Protein 8IE4 (pdb70)

Solvent-accessible surface area: 73830 Å² total; per-residue (Å²): 95,125,97,2,3,1,0,0,2,0,5,16,30,71,55,11,13,64,10,0,19,41,0,0,76,2,0,0,37,83,40,5,59,0,0,0,0,0,0,73,56,22,0,139,53,13,83,146,87,29,136,22,61,147,92,87,9,22,160,21,84,102,14,44,0,65,9,23,42,12,83,3,20,5,123,112,105,16,51,42,84,5,32,5,21,13,52,0,14,81,32,1,40,135,25,0,95,125,69,4,40,118,16,8,133,83,4,115,141,71,58,41,73,18,8,0,0,0,0,0,8,33,0,19,4,0,0,28,9,0,87,76,69,149,32,33,4,0,1,0,2,26,27,3,0,1,0,0,1,0,0,26,7,84,65,81,62,104,29,102,15,6,57,143,96,95,43,92,58,60,1,95,3,69,22,14,37,82,0,96,50,14,5,2,0,4,31,14,7,50,116,15,29,12,76,37,48,1,85,23,16,24,15,1,7,152,21,14,112,86,4,40,0,1,0,0,9,0,0,71,84,9,8,87,115,5,7,70,27,4,56,180,96,5,68,11,30,9,1,0,0,4,46,55,35,127,95,5,110,130,42,1,35,39,43,29,82,46,51,0,0,1,0,12,3,12,96,49,11,56,15,105,0,75,10,0,28,26,0,0,44,0,1,16,64,5,114,18,13,1,0,1,20,6,69,42,29,73,163,59,17,8,5,8,17,116,62,0,56,134,112,7,50,84,75,16,37,4,2,83,184,14,32,42,73,113,2,2,76,22,94,0,12,17,0,1,0,0,11,0,12,12,53,6,0,1,4,1,2,0,16,14,6,7,0,0,0,9,1,7,32,0,16,8,6,0,2,6,14,13,0,22,67,75,7,101,2,0,4,84,10,8,68,7,64,54,74,114,108,40,5,61,83,99,59,1,37,157,2,0,102,63,6,52,83,40,124,74,10,64,75,0,113,89,23,2,95,117,44,59,111,17,0,72,102,5,14,50,194,50,10,70,1,28,151,32,6,52,92,0,9,81,52,0,44,159,84,69,70,132,84,126,121,8,5,0,0,0,2,0,2,22,28,112,52,7,15,54,9,0,23,41,0,0,88,2,0,0,36,89,8,0,38,0,0,0,0,0,0,79,46,4,0,66,88,9,106,184,80,113,162,28,63,149,31,74,138,10,30,0,90,28,51,48,10,80,3,20,14,110,107,109,18,56,51,88,9,40,5,26,6,50,0,21,87,24,1,40,121,18,1,87,118,76,2,39,87,14,9,99,115,27,98,121,81,64,40,77,19,8,0,0,0,0,0,9,42,0,25,6,0,0,33,12,0,79,80,80,162,33,37,5,0,0,0,2,31,26,4,0,1,0,0,0,0,1,33,9,80,66,87,59,101,30,102,14,7,65,156,96,100,40,97,51,59,1,98,2,67,24,12,39,68,0,96,56,18,8,4,0,3,34,14,8,57,112,13,27,5,72,36,46,2,88,23,15,28,13,0,6,159,20,15,112,88,3,43,3,0,0,0,7,0,0,71,95,10,8,83,118,5,5,62,25,2,59,172,94,8,71,11,32,9,1,0,0,3,29,95,35,138,101,5,109,128,37,1,91,97,48,73,93,68,50,0,0,1,0,8,2,14,32,62,16,83,18,92,2,72,9,0,28,24,1,0,42,0,0,17,61,3,117,18,12,0,0,0,9,5,96,52,23,85,166,78,22,9,6,4,18,120,68,0,38,113,120,10,56,120,44,16,32,4,3,63,170,16,31,36,81,74,1,2,73,27,92,0,7,14,0,0,0,0,7,0,11,11,49,6,0,2,8,0,2,3,16,0,5,2,0,0,0,8,1,11,18,0,17,9,6,0,2,7,16,11,0,24,62,78,8,94,1,1,9,85,13,10,73,6,67,56,68,137,108,50,2,55,75,87,28,0,39,154,4,0,101,74,7,58,92,25,119,80,9,116,64,2,62,101,19,0,86,132,44,77,130,15,0,81,92,8,18,52,204,57,10,72,1,37,124,29,7,23,83,0,8,80,47,0,46,160,86,61,74,137,119,105,97,2,3,0,0,0,2,0,8,36,38,108,45,10,15,63,6,0,12,49,0,0,71,3,0,0,47,84,19,1,24,0,0,0,0,0,0,74,45,6,0,163,104,7,90,161,85,47,173,107,61,60,135,44,72,132,9,100,0,69,31,36,41,15,79,5,20,5,136,104,101,18,49,121,146,116,100,72,40,22,85,0,21,105,25,0,42,94,10,1,65,28,69,2,35,40,18,9,87,111,16,118,133,82,60,50,69,14,8,0,0,0,0,0,6,30,0,21,5,0,0,29,9,0,85,76,49,168,32,36,4,0,1,0,5,28,29,3,0,1,0,0,0,0,0,26,7,82,60,82,65,100,37,100,14,6,67,151,92,106,37,94,52,72,1,92,2,62,23,16,35,81,2,102,62,26,5,3,0,4,30,10,10,53,109,15,79,55,72,86,68,1,88,19,15,25,18,1,4,158,25,13,112,90,4,59,6,1,0,0,5,0,0,72,49,9,7,93,112,5,8,62,20,1,69,178,84,10,63,5,72,9,0,0,0,3,40,58,39,137,89,5,91,116,31,1,78,100,45,67,99,57,47,0,0,2,0,6,0,14,50,72,24,88,15,127,73,108,9,0,36,29,1,0,41,0,1,31,61,3,143,19,11,9,0,0,17,22,141,51,114,198,77,42,110,6,17,142,63,2,134,131,111,13,42,103,120,7,58,35,18,124,186,15,42,35,69,90,2,2,73,21,98,1,8,7,0,0,0,0,6,0,11,10,53,5,0,2,2,0,1,3,19,12,6,0,0,0,0,6,1,11,25,1,18,10,6,0,2,7,9,16,0,30,58,70,8,92,1,3,8,85,14,7,78,2,71,58,59,133,115,44,2,56,80,79,38,0,36,130,2,0,100,78,5,49,74,34,126,87,7,122,70,2,63,101,22,1,107,133,25,78,122,18,0,79,107,0,12,48,180,56,15,70,1,20,98,24,8,43,86,5,15,35,82,0,35,187,86,44,76,123,78,109,117,3,2,1,0,0,1,0,3,36,31,117,35,13,14,65,5,0,8,48,0,0,109,6,0,37,86,70,39,9,54,3,0,0,0,0,0,75,56,0,0,154,105,2,111,161,87,75,111,88,45,48,13,83,4,27,17,99,100,105,16,54,123,140,114,103,72,40,27,85,0,17,102,36,1,38,129,20,0,98,134,81,6,39,89,18,4,126,124,13,110,119,75,59,28,66,14,8,0,0,0,0,0,9,29,0,20,4,0,0,31,9,0,91,88,80,169,29,36,4,0,2,0,5,24,31,4,0,1,0,0,1,0,1,30,6,81,64,78,64,101,31,100,15,6,70,159,94,93,36,96,48,74,0,91,1,64,23,14,42,90,0,100,56,25,4,1,0,2,29,14,7,63,116,13,77,54,74,90,68,1,88,14,19,27,15,1,6,164,22,14,115,94,4,45,1,1,0,0,3,0,0,60,84,10,12,82,116,6,5,62,25,4,53,173,95,8,70,11,37,8,0,0,0,3,32,54,45,146,98,3,61,113,31,1,102,91,37,66,99,55,42,0,0,2,0,12,2,7,55,45,12,87,12,124,60,108,11,0,32,27,0,0,51,0,1,36,62,1,141,20,11,5,0,1,18,21,88,58,61,123,231,109,19,103,4,23,135,82,1,126,156,163,10,62,94,145,9,45,40,20,125,173,11,18,40,82,104,1,3,78,30,96,2,11,3,0,1,0,1,10,0,12,10,54,8,0,1,6,0,2,2,20,8,8,2,0,0,0,7,2,8,23,1,14,10,7,0,1,4,10,17,0,30,56,66,7,117,2,3,8,77,14,5,66,4,58,52,57,130,112,61,4,54,74,102,34,0,45,158,3,0,105,64,0,39,76,35,132,86,4,128,76,1,44,125,36,1,97,120,23,68,117,17,0,63,104,7,19,53,200,53,7,57,2,34,132,24,4,32,80,0,9,84,50,0,43,153,82,55,80,125

Nearest PDB structures (foldseek):
  8ie4-assembly2_B  TM=1.002E+00  e=2.117E-86  Gentiana crassicaulis
  8ie4-assembly1_A  TM=9.986E-01  e=4.130E-80  Gentiana crassicaulis
  8ie4-assembly3_C  TM=9.947E-01  e=2.627E-79  Gentiana crassicaulis
  8ie4-assembly4_D  TM=9.972E-01  e=1.088E-76  Gentiana crassicaulis
  8w7y-assembly1_A-2  TM=9.819E-01  e=2.162E-76  Gentiana crassicaulis

B-factor: mean 56.52, std 18.0, range [27.43, 169.57]

Secondary structure (DSSP, 8-state):
-TT-EEEEE--SSHHHHHHHHHHHHHHHHTT-EEEEEEEGGGHHHHHHHS---TTSEEEETTEEEEEEEE--SHHHHHTTSPP-HHHHHHHHHHHHHHHHHHHHHHHHHTT---SEEEE-TT-THHHHHHHHTT--EEEEE-S-HHHHHHHHHHHHT-S----SSSTT--B--TTSPPBPTTTS-GGGSTT-S-HHHHHHHHGGGGSGGG-SEEEESS-TTTSHHHHHHHTTTS-EEE---GGG---HHHHHTTSPTT-EEEEE-TTS----HHHHHHHHHHHHHH--EEEEE-PPP-----PPPHHHHHHTGGGEEEES---HHHHHTSTTEEEEEE---HHHHHHHHHHT--EEE---STTHHHHHHIIIIIS--EEE----GGG--PPPHHHHHHHHHHHHSSHHHHHHHHHHHHHHHHHHHHHSTT-HHHHHHHHHHHHHHHHHH-/-TT-EEEEE--SSHHHHHHHHHHHHHHHHTT-EEEEEEEHHHHHHHHHT--EEEETTEEEEEEEE----HHHHTTSPP-HHHHHHHHHHHHHHHHHHHHHHHHHTT---SEEEE-TT-THHHHHHHHTT--EEEEE-S-HHHHHHHHHHHHT-S----SS-TT--B--TTSPPBPGGGS-GGGSTT-S-HHHHHHHHGGGGSGGG-SEEEES--HHHHHHHHHHHTTTS-EEE---GGG---HHHHHHTSPTT-EEEEE-TTS----HHHHHHHHHHHHHHT-EEEEE-PPP-----PPPHHHHHHTGGGEEEES---HHHHHTSTTEEEEEE---HHHHHHHHHHT--EEE---STTHHHHHHIIIIIS--EEE----GGG-----HHHHHHHHHHTTSSHHHHHHHHHHHHHHHHHHHHHSTT-HHHHHHHHHHHHHHHHHH-/--S-EEEEE--SSHHHHHHHHHHHHHHHHTT-EEEEEEEGGGHHHHHHH---EEE-SSSEEEEEEE--SHHHHTTTSPP-HHHHHHHHHHHHHHHHHHHHHHHHHHT---SEEEE-TT-THHHHHHHHTT--EEEEE-S-HHHHHHHHHHHTT-S----SS-TT--B--TTSPPBPGGGS-GGGSTT-S-HHHHHHHHTTTTSGGGSSEEEESS-TTTSHHHHHHHHTTS-EEE---GGG---HHHHHTTSPSS-EEEEE-TTT----HHHHHHHHHHHHHHT--EEEE-------PPPHHHHHHHTTTEEEES---HHHHHTSTTEEEEEE---HHHHHHHHHHT--EEE---STTHHHHHHIIIIIS--EEE----GGG--PPPHHHHHHHHHHTTSHHHHHHHHHHHHHHHHHHHHHHSTTSHHHHHHHHHHHHHHHHH--/--S-EEEEE--SSHHHHHHHHHHHHHHHHTT-EEEEEEEGGGHHHHH---EEEEE---HHHHHTTSPP-HHHHHHHHHHHHHHHHHHHHHHHHHHT----EEEE-TT-THHHHHHHHHT--EEEEE-S-HHHHHHHHHHHTT-S----SSSTT--B--TTSPPBPTTTS-GGGSTT-S-HHHHHHHHGGGTSGGG-SEEEESS-GGGGHHHHHHHTTTS-EEE---GGG---HHHHHTTSPTT-EEEEE-TTS----HHHHHHHHHHHHHHT--EEEE-PPP----PPPHHHHHHHTTTEEEES---HHHHHHSTTEEEEEE---HHHHHHHHHHT--EEE---STTHHHHHHIIIIIS--EEE--S-GGG-S---HHHHHHHHHHHHSHHHHHHHHHHHHHHHHHHHHHHSTTSHHHHHHHHHHHHHHHHHH-

InterPro domains:
  IPR002213 UDP-glucuronosyl/UDP-glucosyltransferase [PF00201] (282-458)
  IPR002213 UDP-glucuronosyl/UDP-glucosyltransferase [cd03784] (12-471)
  IPR035595 UDP-glycosyltransferase family, conserved site [PS00375] (349-392)

Structure (mmCIF, N/CA/C/O backbone):
data_8IE4
#
_entry.id   8IE4
#
_cell.length_a   79.180
_cell.length_b   95.930
_cell.length_c   132.220
_cell.angle_alpha   90.00
_cell.angle_beta   103.54
_cell.angle_gamma   90.00
#
_symmetry.space_group_name_H-M   'P 1 21 1'
#
loop_
_entity.id
_entity.type
_entity.pdbx_description
1 polymer GcCGT
2 non-polymer '2-(N-MORPHOLINO)-ETHANESULFONIC ACID'
3 water water
#
loop_
_atom_site.group_PDB
_atom_site.id
_atom_site.type_symbol
_atom_site.label_atom_id
_atom_site.label_alt_id
_atom_site.label_comp_id
_atom_site.label_asym_id
_atom_site.label_entity_id
_atom_site.label_seq_id
_atom_site.pdbx_PDB_ins_code
_atom_site.Cartn_x
_atom_site.Cartn_y
_atom_site.Cartn_z
_atom_site.occupancy
_atom_site.B_iso_or_equiv
_atom_site.auth_seq_id
_atom_site.auth_comp_id
_atom_site.auth_asym_id
_atom_site.auth_atom_id
_atom_site.pdbx_PDB_model_num
ATOM 1 N N . ASN A 1 9 ? 48.671 19.865 30.263 1.00 75.95 7 ASN A N 1
ATOM 2 C CA . ASN A 1 9 ? 48.747 19.553 28.839 1.00 76.69 7 ASN A CA 1
ATOM 3 C C . ASN A 1 9 ? 48.154 20.670 27.969 1.00 76.36 7 ASN A C 1
ATOM 4 O O . ASN A 1 9 ? 47.649 20.406 26.875 1.00 71.54 7 ASN A O 1
ATOM 9 N N . ASP A 1 10 ? 48.216 21.915 28.452 1.00 90.26 8 ASP A N 1
ATOM 10 C CA . ASP A 1 10 ? 47.647 23.027 27.694 1.00 90.97 8 ASP A CA 1
ATOM 11 C C . ASP A 1 10 ? 48.420 23.263 26.401 1.00 91.10 8 ASP A C 1
ATOM 12 O O . ASP A 1 10 ? 47.827 23.380 25.321 1.00 89.54 8 ASP A O 1
ATOM 17 N N . ASN A 1 11 ? 49.752 23.293 26.488 1.00 82.42 9 ASN A N 1
ATOM 18 C CA . ASN A 1 11 ? 50.597 23.629 25.352 1.00 76.00 9 ASN A CA 1
ATOM 19 C C . ASN A 1 11 ? 50.500 22.618 24.214 1.00 65.54 9 ASN A C 1
ATOM 20 O O . ASN A 1 11 ? 51.040 22.886 23.136 1.00 59.38 9 ASN A O 1
ATOM 25 N N . LEU A 1 12 ? 49.832 21.482 24.415 1.00 61.68 10 LEU A N 1
ATOM 26 C CA . LEU A 1 12 ? 49.866 20.386 23.451 1.00 58.15 10 LEU A CA 1
ATOM 27 C C . LEU A 1 12 ? 48.697 20.476 22.464 1.00 52.58 10 LEU A C 1
ATOM 28 O O . LEU A 1 12 ? 47.524 20.480 22.865 1.00 50.92 10 LEU A O 1
ATOM 33 N N . HIS A 1 13 ? 49.021 20.498 21.171 1.00 46.96 11 HIS A N 1
ATOM 34 C CA . HIS A 1 13 ? 48.019 20.598 20.106 1.00 45.94 11 HIS A CA 1
ATOM 35 C C . HIS A 1 13 ? 48.069 19.331 19.263 1.00 39.37 11 HIS A C 1
ATOM 36 O O . HIS A 1 13 ? 49.054 19.086 18.558 1.00 36.09 11 HIS A O 1
ATOM 43 N N . ILE A 1 14 ? 47.032 18.511 19.371 1.00 37.31 12 ILE A N 1
ATOM 44 C CA . ILE A 1 14 ? 46.876 17.344 18.515 1.00 40.86 12 ILE A CA 1
ATOM 45 C C . ILE A 1 14 ? 46.009 17.749 17.337 1.00 40.81 12 ILE A C 1
ATOM 46 O O . ILE A 1 14 ? 44.920 18.298 17.526 1.00 40.75 12 ILE A O 1
ATOM 51 N N . PHE A 1 15 ? 46.490 17.467 16.133 1.00 39.46 13 PHE A N 1
ATOM 52 C CA . PHE A 1 15 ? 45.844 17.853 14.878 1.00 39.89 13 PHE A CA 1
ATOM 53 C C . PHE A 1 15 ? 45.566 16.568 14.111 1.00 38.12 13 PHE A C 1
ATOM 54 O O . PHE A 1 15 ? 46.509 15.880 13.703 1.00 37.44 13 PHE A O 1
ATOM 62 N N . LEU A 1 16 ? 44.287 16.221 13.943 1.00 35.96 14 LEU A N 1
ATOM 63 C CA . LEU A 1 16 ? 43.899 14.983 13.283 1.00 37.80 14 LEU A CA 1
ATOM 64 C C . LEU A 1 16 ? 43.474 15.265 11.839 1.00 39.45 14 LEU A C 1
ATOM 65 O O . LEU A 1 16 ? 42.835 16.282 11.555 1.00 37.63 14 LEU A O 1
ATOM 70 N N . VAL A 1 17 ? 43.845 14.369 10.926 1.00 38.98 15 VAL A N 1
ATOM 71 C CA . VAL A 1 17 ? 43.495 14.499 9.505 1.00 39.63 15 VAL A CA 1
ATOM 72 C C . VAL A 1 17 ? 42.643 13.302 9.133 1.00 38.82 15 VAL A C 1
ATOM 73 O O . VAL A 1 17 ? 43.131 12.166 9.133 1.00 39.46 15 VAL A O 1
ATOM 77 N N . CYS A 1 18 ? 41.372 13.548 8.826 1.00 40.08 16 CYS A N 1
ATOM 78 C CA . CYS A 1 18 ? 40.444 12.514 8.378 1.00 42.26 16 CYS A CA 1
ATOM 79 C C . CYS A 1 18 ? 40.528 12.289 6.876 1.00 43.77 16 CYS A C 1
ATOM 80 O O . CYS A 1 18 ? 40.803 13.210 6.098 1.00 44.15 16 CYS A O 1
ATOM 83 N N . PHE A 1 19 ? 40.229 11.060 6.468 1.00 45.61 17 PHE A N 1
ATOM 84 C CA . PHE A 1 19 ? 39.821 10.795 5.101 1.00 44.91 17 PHE A CA 1
ATOM 85 C C . PHE A 1 19 ? 38.302 10.958 5.026 1.00 48.93 17 PHE A C 1
ATOM 86 O O . PHE A 1 19 ? 37.656 11.415 5.972 1.00 49.63 17 PHE A O 1
ATOM 94 N N . ILE A 1 20 ? 37.728 10.592 3.894 1.00 47.41 18 ILE A N 1
ATOM 95 C CA . ILE A 1 20 ? 36.290 10.608 3.666 1.00 49.53 18 ILE A CA 1
ATOM 96 C C . ILE A 1 20 ? 35.651 9.373 4.289 1.00 49.84 18 ILE A C 1
ATOM 97 O O . ILE A 1 20 ? 36.242 8.291 4.321 1.00 49.67 18 ILE A O 1
ATOM 102 N N . GLY A 1 21 ? 34.436 9.527 4.789 1.00 52.49 19 GLY A N 1
ATOM 103 C CA . GLY A 1 21 ? 33.693 8.320 5.120 1.00 52.75 19 GLY A CA 1
ATOM 104 C C . GLY A 1 21 ? 33.524 8.098 6.612 1.00 57.11 19 GLY A C 1
ATOM 105 O O . GLY A 1 21 ? 34.473 8.236 7.397 1.00 52.09 19 GLY A O 1
ATOM 106 N N . GLN A 1 22 ? 32.295 7.739 7.004 1.00 53.55 20 GLN A N 1
ATOM 107 C CA . GLN A 1 22 ? 31.977 7.513 8.412 1.00 54.30 20 GLN A CA 1
ATOM 108 C C . GLN A 1 22 ? 32.952 6.532 9.062 1.00 52.69 20 GLN A C 1
ATOM 109 O O . GLN A 1 22 ? 33.310 6.687 10.235 1.00 50.03 20 GLN A O 1
ATOM 111 N N . GLY A 1 23 ? 33.412 5.529 8.307 1.00 55.41 21 GLY A N 1
ATOM 112 C CA . GLY A 1 23 ? 34.329 4.546 8.858 1.00 54.69 21 GLY A CA 1
ATOM 113 C C . GLY A 1 23 ? 35.643 5.133 9.334 1.00 55.08 21 GLY A C 1
ATOM 114 O O . GLY A 1 23 ? 36.308 4.532 10.181 1.00 54.73 21 GLY A O 1
ATOM 115 N N . VAL A 1 24 ? 36.035 6.290 8.808 1.00 51.10 22 VAL A N 1
ATOM 116 C CA . VAL A 1 24 ? 37.232 6.983 9.264 1.00 50.36 22 VAL A CA 1
ATOM 117 C C . VAL A 1 24 ? 36.888 8.160 10.165 1.00 49.58 22 VAL A C 1
ATOM 118 O O . VAL A 1 24 ? 37.618 8.452 11.113 1.00 46.09 22 VAL A O 1
ATOM 122 N N . VAL A 1 25 ? 35.787 8.855 9.879 1.00 49.63 23 VAL A N 1
ATOM 123 C CA . VAL A 1 25 ? 35.515 10.101 10.585 1.00 51.26 23 VAL A CA 1
ATOM 124 C C . VAL A 1 25 ? 35.108 9.834 12.032 1.00 50.99 23 VAL A C 1
ATOM 125 O O . VAL A 1 25 ? 35.485 10.580 12.941 1.00 47.75 23 VAL A O 1
ATOM 129 N N . ASN A 1 26 ? 34.306 8.797 12.272 1.00 48.39 24 ASN A N 1
ATOM 130 C CA . ASN A 1 26 ? 33.812 8.604 13.629 1.00 46.97 24 ASN A CA 1
ATOM 131 C C . ASN A 1 26 ? 34.922 8.110 14.552 1.00 46.10 24 ASN A C 1
ATOM 132 O O . ASN A 1 26 ? 35.022 8.599 15.680 1.00 46.86 24 ASN A O 1
ATOM 137 N N . PRO A 1 27 ? 35.767 7.158 14.136 1.00 47.05 25 PRO A N 1
ATOM 138 C CA . PRO A 1 27 ? 36.911 6.815 14.991 1.00 47.25 25 PRO A CA 1
ATOM 139 C C . PRO A 1 27 ? 37.812 8.007 15.265 1.00 48.73 25 PRO A C 1
ATOM 140 O O . PRO A 1 27 ? 38.236 8.209 16.413 1.00 44.84 25 PRO A O 1
ATOM 144 N N . MET A 1 28 ? 38.085 8.829 14.245 1.00 43.97 26 MET A N 1
ATOM 145 C CA . MET A 1 28 ? 38.926 10.004 14.449 1.00 42.25 26 MET A CA 1
ATOM 146 C C . MET A 1 28 ? 38.268 10.993 15.402 1.00 44.82 26 MET A C 1
ATOM 147 O O . MET A 1 28 ? 38.909 11.509 16.330 1.00 41.29 26 MET A O 1
ATOM 152 N N . LEU A 1 29 ? 36.977 11.266 15.192 1.00 46.91 27 LEU A N 1
ATOM 153 C CA . LEU A 1 29 ? 36.271 12.153 16.109 1.00 48.49 27 LEU A CA 1
ATOM 154 C C . LEU A 1 29 ? 36.295 11.615 17.542 1.00 45.80 27 LEU A C 1
ATOM 155 O O . LEU A 1 29 ? 36.530 12.375 18.488 1.00 46.67 27 LEU A O 1
ATOM 160 N N . ARG A 1 30 ? 36.052 10.310 17.729 1.00 43.56 28 ARG A N 1
ATOM 161 C CA . ARG A 1 30 ? 36.059 9.753 19.087 1.00 45.54 28 ARG A CA 1
ATOM 162 C C . ARG A 1 30 ? 37.429 9.915 19.736 1.00 43.07 28 ARG A C 1
ATOM 163 O O . ARG A 1 30 ? 37.535 10.328 20.892 1.00 45.39 28 ARG A O 1
ATOM 171 N N . LEU A 1 31 ? 38.493 9.602 18.997 1.00 45.66 29 LEU A N 1
ATOM 172 C CA . LEU A 1 31 ? 39.839 9.819 19.512 1.00 44.11 29 LEU A CA 1
ATOM 173 C C . LEU A 1 31 ? 40.073 11.281 19.857 1.00 46.63 29 LEU A C 1
ATOM 174 O O . LEU A 1 31 ? 40.688 11.589 20.881 1.00 46.49 29 LEU A O 1
ATOM 179 N N . GLY A 1 32 ? 39.595 12.199 19.012 1.00 47.12 30 GLY A N 1
ATOM 180 C CA . GLY A 1 32 ? 39.775 13.612 19.300 1.00 50.55 30 GLY A CA 1
ATOM 181 C C . GLY A 1 32 ? 39.092 14.032 20.589 1.00 52.69 30 GLY A C 1
ATOM 182 O O . GLY A 1 32 ? 39.577 14.908 21.304 1.00 52.51 30 GLY A O 1
ATOM 183 N N . LYS A 1 33 ? 37.942 13.428 20.887 1.00 49.82 31 LYS A N 1
ATOM 184 C CA . LYS A 1 33 ? 37.278 13.692 22.159 1.00 52.33 31 LYS A CA 1
ATOM 185 C C . LYS A 1 33 ? 38.067 13.086 23.313 1.00 51.02 31 LYS A C 1
ATOM 186 O O . LYS A 1 33 ? 38.162 13.683 24.390 1.00 53.91 31 LYS A O 1
ATOM 192 N N . ALA A 1 34 ? 38.662 11.908 23.097 1.00 51.29 32 ALA A N 1
ATOM 193 C CA . ALA A 1 34 ? 39.526 11.320 24.119 1.00 49.79 32 ALA A CA 1
ATOM 194 C C . ALA A 1 34 ? 40.649 12.269 24.502 1.00 51.44 32 ALA A C 1
ATOM 195 O O . ALA A 1 34 ? 41.013 12.362 25.678 1.00 55.02 32 ALA A O 1
ATOM 197 N N . PHE A 1 35 ? 41.210 12.987 23.524 1.00 49.91 33 PHE A N 1
ATOM 198 C CA . PHE A 1 35 ? 42.245 13.971 23.819 1.00 49.62 33 PHE A CA 1
ATOM 199 C C . PHE A 1 35 ? 41.671 15.245 24.411 1.00 53.90 33 PHE A C 1
ATOM 200 O O . PHE A 1 35 ? 42.315 15.869 25.265 1.00 53.38 33 PHE A O 1
ATOM 208 N N . ALA A 1 36 ? 40.481 15.655 23.965 1.00 55.56 34 ALA A N 1
ATOM 209 C CA . ALA A 1 36 ? 39.889 16.878 24.498 1.00 60.40 34 ALA A CA 1
ATOM 210 C C . ALA A 1 36 ? 39.507 16.712 25.962 1.00 63.05 34 ALA A C 1
ATOM 211 O O . ALA A 1 36 ? 39.705 17.634 26.764 1.00 64.85 34 ALA A O 1
ATOM 213 N N . SER A 1 37 ? 38.958 15.546 26.329 1.00 62.03 35 SER A N 1
ATOM 214 C CA . SER A 1 37 ? 38.662 15.275 27.736 1.00 62.24 35 SER A CA 1
ATOM 215 C C . SER A 1 37 ? 39.891 15.491 28.610 1.00 60.14 35 SER A C 1
ATOM 216 O O . SER A 1 37 ? 39.800 16.106 29.678 1.00 63.27 35 SER A O 1
ATOM 219 N N . LYS A 1 38 ? 41.056 15.031 28.150 1.00 58.17 36 LYS A N 1
ATOM 220 C CA . LYS A 1 38 ? 42.306 15.152 28.892 1.00 57.66 36 LYS A CA 1
ATOM 221 C C . LYS A 1 38 ? 42.891 16.560 28.870 1.00 58.19 36 LYS A C 1
ATOM 222 O O . LYS A 1 38 ? 44.006 16.751 29.365 1.00 55.88 36 LYS A O 1
ATOM 228 N N . GLY A 1 39 ? 42.192 17.543 28.306 1.00 58.11 37 GLY A N 1
ATOM 229 C CA . GLY A 1 39 ? 42.624 18.928 28.406 1.00 56.09 37 GLY A CA 1
ATOM 230 C C . GLY A 1 39 ? 43.511 19.440 27.289 1.00 55.59 37 GLY A C 1
ATOM 231 O O . GLY A 1 39 ? 43.985 20.578 27.367 1.00 55.40 37 GLY A O 1
ATOM 232 N N . LEU A 1 40 ? 43.750 18.651 26.253 1.00 53.98 38 LEU A N 1
ATOM 233 C CA . LEU A 1 40 ? 44.587 19.115 25.161 1.00 53.55 38 LEU A CA 1
ATOM 234 C C . LEU A 1 40 ? 43.776 20.003 24.211 1.00 51.09 38 LEU A C 1
ATOM 235 O O . LEU A 1 40 ? 42.542 19.944 24.159 1.00 55.38 38 LEU A O 1
ATOM 240 N N . LEU A 1 41 ? 44.481 20.835 23.452 1.00 48.56 39 LEU A N 1
ATOM 241 C CA . LEU A 1 41 ? 43.855 21.480 22.299 1.00 48.36 39 LEU A CA 1
ATOM 242 C C . LEU A 1 41 ? 43.830 20.500 21.133 1.00 45.51 39 LEU A C 1
ATOM 243 O O . LEU A 1 41 ? 44.861 19.925 20.771 1.00 44.35 39 LEU A O 1
ATOM 248 N N . VAL A 1 42 ? 42.646 20.284 20.562 1.00 48.39 40 VAL A N 1
ATOM 249 C CA . VAL A 1 42 ? 42.449 19.304 19.502 1.00 46.88 40 VAL A CA 1
ATOM 250 C C . VAL A 1 42 ? 41.818 19.998 18.300 1.00 48.79 40 VAL A C 1
ATOM 251 O O . VAL A 1 42 ? 40.839 20.737 18.448 1.00 49.68 40 VAL A O 1
ATOM 255 N N . THR A 1 43 ? 42.382 19.758 17.119 1.00 44.44 41 THR A N 1
ATOM 256 C CA . THR A 1 43 ? 41.809 20.180 15.847 1.00 45.26 41 THR A CA 1
ATOM 257 C C . THR A 1 43 ? 41.515 18.936 15.026 1.00 44.29 41 THR A C 1
ATOM 258 O O . THR A 1 43 ? 42.418 18.128 14.785 1.00 42.37 41 THR A O 1
ATOM 262 N N . LEU A 1 44 ? 40.259 18.775 14.613 1.00 42.15 42 LEU A N 1
ATOM 263 C CA . LEU A 1 44 ? 39.876 17.733 13.669 1.00 42.39 42 LEU A CA 1
ATOM 264 C C . LEU A 1 44 ? 39.727 18.394 12.303 1.00 43.83 42 LEU A C 1
ATOM 265 O O . LEU A 1 44 ? 38.868 19.262 12.115 1.00 46.83 42 LEU A O 1
ATOM 270 N N . SER A 1 45 ? 40.590 18.026 11.365 1.00 40.37 43 SER A N 1
ATOM 271 C CA . SER A 1 45 ? 40.511 18.556 10.016 1.00 42.41 43 SER A CA 1
ATOM 272 C C . SER A 1 45 ? 39.976 17.476 9.090 1.00 43.69 43 SER A C 1
ATOM 273 O O . SER A 1 45 ? 40.320 16.297 9.235 1.00 39.11 43 SER A O 1
ATOM 276 N N . ALA A 1 46 ? 39.114 17.878 8.158 1.00 42.49 44 ALA A N 1
ATOM 277 C CA . ALA A 1 46 ? 38.471 16.934 7.254 1.00 44.14 44 ALA A CA 1
ATOM 278 C C . ALA A 1 46 ? 38.211 17.628 5.926 1.00 46.76 44 ALA A C 1
ATOM 279 O O . ALA A 1 46 ? 37.999 18.847 5.893 1.00 44.46 44 ALA A O 1
ATOM 281 N N . PRO A 1 47 ? 38.270 16.896 4.818 1.00 45.39 45 PRO A N 1
ATOM 282 C CA . PRO A 1 47 ? 38.028 17.521 3.511 1.00 49.44 45 PRO A CA 1
ATOM 283 C C . PRO A 1 47 ? 36.635 18.135 3.437 1.00 49.21 45 PRO A C 1
ATOM 284 O O . PRO A 1 47 ? 35.671 17.598 3.982 1.00 48.22 45 PRO A O 1
ATOM 288 N N . GLU A 1 48 ? 36.548 19.288 2.771 1.00 46.86 46 GLU A N 1
ATOM 289 C CA . GLU A 1 48 ? 35.281 20.014 2.687 1.00 51.10 46 GLU A CA 1
ATOM 290 C C . GLU A 1 48 ? 34.178 19.214 1.994 1.00 54.28 46 GLU A C 1
ATOM 291 O O . GLU A 1 48 ? 32.996 19.446 2.273 1.00 55.59 46 GLU A O 1
ATOM 297 N N . ILE A 1 49 ? 34.517 18.283 1.092 1.00 52.46 47 ILE A N 1
ATOM 298 C CA . ILE A 1 49 ? 33.454 17.536 0.413 1.00 55.30 47 ILE A CA 1
ATOM 299 C C . ILE A 1 49 ? 32.608 16.723 1.388 1.00 57.20 47 ILE A C 1
ATOM 300 O O . ILE A 1 49 ? 31.447 16.424 1.090 1.00 56.76 47 ILE A O 1
ATOM 305 N N . VAL A 1 50 ? 33.142 16.358 2.552 1.00 54.94 48 VAL A N 1
ATOM 306 C CA . VAL A 1 50 ? 32.305 15.833 3.622 1.00 55.82 48 VAL A CA 1
ATOM 307 C C . VAL A 1 50 ? 32.053 16.892 4.689 1.00 58.65 48 VAL A C 1
ATOM 308 O O . VAL A 1 50 ? 31.675 16.560 5.812 1.00 59.43 48 VAL A O 1
ATOM 312 N N . GLY A 1 51 ? 32.261 18.166 4.353 1.00 56.70 49 GLY A N 1
ATOM 313 C CA . GLY A 1 51 ? 32.201 19.202 5.369 1.00 59.77 49 GLY A CA 1
ATOM 314 C C . GLY A 1 51 ? 30.800 19.448 5.893 1.00 64.57 49 GLY A C 1
ATOM 315 O O . GLY A 1 51 ? 30.606 19.649 7.095 1.00 64.36 49 GLY A O 1
ATOM 316 N N . ARG A 1 52 ? 29.806 19.447 5.006 1.00 63.31 50 ARG A N 1
ATOM 317 C CA . ARG A 1 52 ? 28.451 19.723 5.464 1.00 67.26 50 ARG A CA 1
ATOM 318 C C . ARG A 1 52 ? 27.837 18.519 6.179 1.00 66.13 50 ARG A C 1
ATOM 319 O O . ARG A 1 52 ? 26.990 18.695 7.062 1.00 67.28 50 ARG A O 1
ATOM 327 N N . GLU A 1 53 ? 28.260 17.300 5.837 1.00 70.10 51 GLU A N 1
ATOM 328 C CA . GLU A 1 53 ? 27.783 16.133 6.567 1.00 69.20 51 GLU A CA 1
ATOM 329 C C . GLU A 1 53 ? 28.285 16.156 8.005 1.00 70.71 51 GLU A C 1
ATOM 330 O O . GLU A 1 53 ? 27.505 15.993 8.949 1.00 73.19 51 GLU A O 1
ATOM 332 N N . ILE A 1 54 ? 29.587 16.377 8.187 1.00 65.16 52 ILE A N 1
ATOM 333 C CA . ILE A 1 54 ? 30.164 16.414 9.527 1.00 67.83 52 ILE A CA 1
ATOM 334 C C . ILE A 1 54 ? 29.596 17.581 10.324 1.00 71.49 52 ILE A C 1
ATOM 335 O O . ILE A 1 54 ? 29.339 17.461 11.528 1.00 72.90 52 ILE A O 1
ATOM 340 N N . ARG A 1 55 ? 29.380 18.724 9.667 1.00 65.73 53 ARG A N 1
ATOM 341 C CA . ARG A 1 55 ? 28.959 19.921 10.384 1.00 67.91 53 ARG A CA 1
ATOM 342 C C . ARG A 1 55 ? 27.496 19.855 10.807 1.00 73.95 53 ARG A C 1
ATOM 343 O O . ARG A 1 55 ? 27.110 20.532 11.768 1.00 77.53 53 ARG A O 1
ATOM 351 N N . LYS A 1 56 ? 26.674 19.063 10.112 1.00 74.13 54 LYS A N 1
ATOM 352 C CA . LYS A 1 56 ? 25.300 18.841 10.548 1.00 76.51 54 LYS A CA 1
ATOM 353 C C . LYS A 1 56 ? 25.220 17.762 11.623 1.00 77.63 54 LYS A C 1
ATOM 354 O O . LYS A 1 56 ? 24.407 17.869 12.547 1.00 79.64 54 LYS A O 1
ATOM 360 N N . ALA A 1 57 ? 26.065 16.729 11.530 1.00 78.48 55 ALA A N 1
ATOM 361 C CA . ALA A 1 57 ? 25.998 15.606 12.466 1.00 80.58 55 ALA A CA 1
ATOM 362 C C . ALA A 1 57 ? 26.334 16.024 13.895 1.00 83.52 55 ALA A C 1
ATOM 363 O O . ALA A 1 57 ? 25.878 15.384 14.850 1.00 86.51 55 ALA A O 1
ATOM 365 N N . ASN A 1 58 ? 27.150 17.061 14.065 1.00 82.59 56 ASN A N 1
ATOM 366 C CA . ASN A 1 58 ? 27.378 17.660 15.373 1.00 84.05 56 ASN A CA 1
ATOM 367 C C . ASN A 1 58 ? 27.316 19.170 15.224 1.00 84.59 56 ASN A C 1
ATOM 368 O O . ASN A 1 58 ? 27.949 19.734 14.326 1.00 83.49 56 ASN A O 1
ATOM 373 N N . ASN A 1 59 ? 26.547 19.822 16.088 1.00 86.42 57 ASN A N 1
ATOM 374 C CA . ASN A 1 59 ? 26.395 21.265 15.991 1.00 86.63 57 ASN A CA 1
ATOM 375 C C . ASN A 1 59 ? 27.685 21.943 16.437 1.00 89.00 57 ASN A C 1
ATOM 376 O O . ASN A 1 59 ? 28.147 21.737 17.565 1.00 89.66 57 ASN A O 1
ATOM 381 N N . LEU A 1 60 ? 28.276 22.735 15.546 1.00 90.08 58 LEU A N 1
ATOM 382 C CA . LEU A 1 60 ? 29.495 23.468 15.859 1.00 89.96 58 LEU A CA 1
ATOM 383 C C . LEU A 1 60 ? 29.153 24.824 16.455 1.00 93.66 58 LEU A C 1
ATOM 384 O O . LEU A 1 60 ? 28.173 25.462 16.061 1.00 93.54 58 LEU A O 1
ATOM 389 N N . ASN A 1 61 ? 29.972 25.266 17.402 1.00 95.06 59 ASN A N 1
ATOM 390 C CA . ASN A 1 61 ? 29.756 26.550 18.050 1.00 100.19 59 ASN A CA 1
ATOM 391 C C . ASN A 1 61 ? 30.020 27.680 17.060 1.00 103.11 59 ASN A C 1
ATOM 392 O O . ASN A 1 61 ? 30.200 27.472 15.857 1.00 97.75 59 ASN A O 1
ATOM 397 N N . ASP A 1 62 ? 30.047 28.905 17.579 1.00 119.60 60 ASP A N 1
ATOM 398 C CA . ASP A 1 62 ? 30.337 30.081 16.772 1.00 121.91 60 ASP A CA 1
ATOM 399 C C . ASP A 1 62 ? 31.816 30.205 16.426 1.00 120.27 60 ASP A C 1
ATOM 400 O O . ASP A 1 62 ? 32.169 31.004 15.552 1.00 121.05 60 ASP A O 1
ATOM 405 N N . ASP A 1 63 ? 32.684 29.448 17.095 1.00 103.09 61 ASP A N 1
ATOM 406 C CA . ASP A 1 63 ? 34.067 29.277 16.676 1.00 95.66 61 ASP A CA 1
ATOM 407 C C . ASP A 1 63 ? 34.283 27.933 15.987 1.00 89.26 61 ASP A C 1
ATOM 408 O O . ASP A 1 63 ? 35.428 27.489 15.842 1.00 84.03 61 ASP A O 1
ATOM 413 N N . GLN A 1 64 ? 33.196 27.294 15.556 1.00 92.45 62 GLN A N 1
ATOM 414 C CA . GLN A 1 64 ? 33.199 25.964 14.951 1.00 89.96 62 GLN A CA 1
ATOM 415 C C . GLN A 1 64 ? 33.951 24.972 15.838 1.00 86.76 62 GLN A C 1
ATOM 416 O O . GLN A 1 64 ? 34.965 24.377 15.465 1.00 74.63 62 GLN A O 1
ATOM 422 N N . SER A 1 65 ? 33.406 24.802 17.038 1.00 98.34 63 SER A N 1
ATOM 423 C CA . SER A 1 65 ? 33.982 23.937 18.051 1.00 95.02 63 SER A CA 1
ATOM 424 C C . SER A 1 65 ? 32.851 23.245 18.801 1.00 96.61 63 SER A C 1
ATOM 425 O O . SER A 1 65 ? 31.704 23.700 18.791 1.00 99.98 63 SER A O 1
ATOM 428 N N . ILE A 1 66 ? 33.176 22.116 19.431 1.00 84.55 64 ILE A N 1
ATOM 429 C CA . ILE A 1 66 ? 32.253 21.441 20.336 1.00 84.53 64 ILE A CA 1
ATOM 430 C C . ILE A 1 66 ? 32.924 21.283 21.692 1.00 82.99 64 ILE A C 1
ATOM 431 O O . ILE A 1 66 ? 34.152 21.192 21.799 1.00 79.28 64 ILE A O 1
ATOM 436 N N . LYS A 1 67 ? 32.102 21.268 22.734 1.00 84.53 65 LYS A N 1
ATOM 437 C CA . LYS A 1 67 ? 32.590 21.041 24.084 1.00 83.79 65 LYS A CA 1
ATOM 438 C C . LYS A 1 67 ? 32.723 19.547 24.343 1.00 85.17 65 LYS A C 1
ATOM 439 O O . LYS A 1 67 ? 31.850 18.758 23.964 1.00 84.20 65 LYS A O 1
ATOM 445 N N . VAL A 1 68 ? 33.838 19.157 24.960 1.00 89.87 66 VAL A N 1
ATOM 446 C CA . VAL A 1 68 ? 34.055 17.764 25.340 1.00 88.81 66 VAL A CA 1
ATOM 447 C C . VAL A 1 68 ? 34.448 17.732 26.811 1.00 88.03 66 VAL A C 1
ATOM 448 O O . VAL A 1 68 ? 35.638 17.697 27.147 1.00 87.45 66 VAL A O 1
ATOM 452 N N . GLY A 1 69 ? 33.449 17.740 27.691 1.00 91.34 67 GLY A N 1
ATOM 453 C CA . GLY A 1 69 ? 33.698 17.822 29.118 1.00 89.75 67 GLY A CA 1
ATOM 454 C C . GLY A 1 69 ? 34.460 19.079 29.478 1.00 93.87 67 GLY A C 1
ATOM 455 O O . GLY A 1 69 ? 33.903 20.181 29.435 1.00 92.87 67 GLY A O 1
ATOM 456 N N . ASN A 1 70 ? 35.745 18.926 29.810 1.00 96.31 68 ASN A N 1
ATOM 457 C CA . ASN A 1 70 ? 36.591 20.057 30.171 1.00 97.40 68 ASN A CA 1
ATOM 458 C C . ASN A 1 70 ? 37.258 20.710 28.965 1.00 100.21 68 ASN A C 1
ATOM 459 O O . ASN A 1 70 ? 37.579 21.903 29.019 1.00 103.26 68 ASN A O 1
ATOM 461 N N . GLY A 1 71 ? 37.466 19.962 27.878 1.00 90.17 69 GLY A N 1
ATOM 462 C CA . GLY A 1 71 ? 38.131 20.471 26.698 1.00 85.47 69 GLY A CA 1
ATOM 463 C C . GLY A 1 71 ? 37.176 20.762 25.551 1.00 84.31 69 GLY A C 1
ATOM 464 O O . GLY A 1 71 ? 35.950 20.728 25.687 1.00 83.53 69 GLY A O 1
ATOM 465 N N . MET A 1 72 ? 37.769 21.054 24.391 1.00 80.08 70 MET A N 1
ATOM 466 C CA . MET A 1 72 ? 37.011 21.406 23.197 1.00 75.85 70 MET A CA 1
ATOM 467 C C . MET A 1 72 ? 37.737 20.907 21.953 1.00 67.74 70 MET A C 1
ATOM 468 O O . MET A 1 72 ? 38.963 20.768 21.938 1.00 65.82 70 MET A O 1
ATOM 470 N N . ILE A 1 73 ? 36.969 20.656 20.900 1.00 69.84 71 ILE A N 1
ATOM 471 C CA . ILE A 1 73 ? 37.509 20.217 19.621 1.00 66.71 71 ILE A CA 1
ATOM 472 C C . ILE A 1 73 ? 37.143 21.257 18.571 1.00 67.67 71 ILE A C 1
ATOM 473 O O . ILE A 1 73 ? 35.957 21.510 18.328 1.00 69.74 71 ILE A O 1
ATOM 478 N N . ARG A 1 74 ? 38.154 21.854 17.953 1.00 56.85 72 ARG A N 1
ATOM 479 C CA . ARG A 1 74 ? 37.937 22.756 16.833 1.00 60.34 72 ARG A CA 1
ATOM 480 C C . ARG A 1 74 ? 37.919 21.956 15.533 1.00 53.33 72 ARG A C 1
ATOM 481 O O . ARG A 1 74 ? 38.693 21.009 15.368 1.00 48.32 72 ARG A O 1
ATOM 489 N N . PHE A 1 75 ? 37.022 22.330 14.623 1.00 56.42 73 PHE A N 1
ATOM 490 C CA . PHE A 1 75 ? 36.879 21.658 13.332 1.00 55.51 73 PHE A CA 1
ATOM 491 C C . PHE A 1 75 ? 37.404 22.545 12.210 1.00 50.79 73 PHE A C 1
ATOM 492 O O . PHE A 1 75 ? 37.098 23.741 12.157 1.00 52.56 73 PHE A O 1
ATOM 500 N N . GLU A 1 76 ? 38.171 21.942 11.305 1.00 45.33 74 GLU A N 1
ATOM 501 C CA . GLU A 1 76 ? 38.871 22.647 10.234 1.00 47.18 74 GLU A CA 1
ATOM 502 C C . GLU A 1 76 ? 38.605 21.903 8.922 1.00 46.43 74 GLU A C 1
ATOM 503 O O . GLU A 1 76 ? 39.058 20.769 8.745 1.00 46.03 74 GLU A O 1
ATOM 509 N N . PHE A 1 77 ? 37.851 22.510 8.015 1.00 45.01 75 PHE A N 1
ATOM 510 C CA . PHE A 1 77 ? 37.430 21.851 6.777 1.00 49.95 75 PHE A CA 1
ATOM 511 C C . PHE A 1 77 ? 38.182 22.472 5.611 1.00 47.45 75 PHE A C 1
ATOM 512 O O . PHE A 1 77 ? 38.025 23.663 5.337 1.00 43.31 75 PHE A O 1
ATOM 520 N N . PHE A 1 78 ? 39.015 21.682 4.948 1.00 47.34 76 PHE A N 1
ATOM 521 C CA . PHE A 1 78 ? 39.905 22.221 3.932 1.00 49.02 76 PHE A CA 1
ATOM 522 C C . PHE A 1 78 ? 39.464 21.817 2.525 1.00 45.84 76 PHE A C 1
ATOM 523 O O . PHE A 1 78 ? 38.920 20.730 2.302 1.00 44.00 76 PHE A O 1
ATOM 531 N N . ASP A 1 79 ? 39.723 22.713 1.580 1.00 46.31 77 ASP A N 1
ATOM 532 C CA . ASP A 1 79 ? 39.464 22.436 0.173 1.00 47.35 77 ASP A CA 1
ATOM 533 C C . ASP A 1 79 ? 40.460 21.423 -0.359 1.00 49.63 77 ASP A C 1
ATOM 534 O O . ASP A 1 79 ? 41.666 21.682 -0.394 1.00 51.02 77 ASP A O 1
ATOM 539 N N . ASP A 1 80 ? 39.950 20.283 -0.791 1.00 48.59 78 ASP A N 1
ATOM 540 C CA . ASP A 1 80 ? 40.732 19.296 -1.515 1.00 50.54 78 ASP A CA 1
ATOM 541 C C . ASP A 1 80 ? 40.869 19.631 -3.003 1.00 52.18 78 ASP A C 1
ATOM 542 O O . ASP A 1 80 ? 41.520 18.875 -3.731 1.00 52.58 78 ASP A O 1
ATOM 547 N N . GLY A 1 81 ? 40.274 20.730 -3.469 1.00 51.31 79 GLY A N 1
ATOM 548 C CA . GLY A 1 81 ? 40.245 21.045 -4.893 1.00 53.81 79 GLY A CA 1
ATOM 549 C C . GLY A 1 81 ? 39.295 20.219 -5.741 1.00 56.77 79 GLY A C 1
ATOM 550 O O . GLY A 1 81 ? 39.241 20.428 -6.960 1.00 57.74 79 GLY A O 1
ATOM 551 N N . TRP A 1 82 ? 38.497 19.339 -5.131 1.00 55.23 80 TRP A N 1
ATOM 552 C CA . TRP A 1 82 ? 37.876 18.235 -5.859 1.00 57.38 80 TRP A CA 1
ATOM 553 C C . TRP A 1 82 ? 36.804 18.697 -6.846 1.00 63.87 80 TRP A C 1
ATOM 554 O O . TRP A 1 82 ? 36.788 18.256 -8.002 1.00 59.22 80 TRP A O 1
ATOM 565 N N . GLU A 1 83 ? 35.858 19.524 -6.393 1.00 74.16 81 GLU A N 1
ATOM 566 C CA . GLU A 1 83 ? 34.757 19.923 -7.267 1.00 73.49 81 GLU A CA 1
ATOM 567 C C . GLU A 1 83 ? 35.264 20.661 -8.495 1.00 73.62 81 GLU A C 1
ATOM 568 O O . GLU A 1 83 ? 34.736 20.481 -9.599 1.00 74.34 81 GLU A O 1
ATOM 574 N N . SER A 1 84 ? 36.292 21.486 -8.320 1.00 62.82 82 SER A N 1
ATOM 575 C CA . SER A 1 84 ? 36.845 22.248 -9.431 1.00 62.92 82 SER A CA 1
ATOM 576 C C . SER A 1 84 ? 37.567 21.351 -10.429 1.00 62.90 82 SER A C 1
ATOM 577 O O . SER A 1 84 ? 37.612 21.664 -11.622 1.00 61.67 82 SER A O 1
ATOM 580 N N . VAL A 1 85 ? 38.136 20.245 -9.962 1.00 59.39 83 VAL A N 1
ATOM 581 C CA . VAL A 1 85 ? 38.832 19.305 -10.832 1.00 59.92 83 VAL A CA 1
ATOM 582 C C . VAL A 1 85 ? 37.869 18.304 -11.469 1.00 60.07 83 VAL A C 1
ATOM 583 O O . VAL A 1 85 ? 38.064 17.898 -12.621 1.00 59.31 83 VAL A O 1
ATOM 587 N N . ASN A 1 86 ? 36.814 17.918 -10.749 1.00 57.29 84 ASN A N 1
ATOM 588 C CA . ASN A 1 86 ? 36.018 16.759 -11.107 1.00 58.98 84 ASN A CA 1
ATOM 589 C C . ASN A 1 86 ? 34.815 17.086 -11.983 1.00 59.40 84 ASN A C 1
ATOM 590 O O . ASN A 1 86 ? 34.324 16.191 -12.675 1.00 56.88 84 ASN A O 1
ATOM 595 N N . GLY A 1 87 ? 34.322 18.323 -11.956 1.00 58.50 85 GLY A N 1
ATOM 596 C CA . GLY A 1 87 ? 33.196 18.693 -12.802 1.00 60.74 85 GLY A CA 1
ATOM 597 C C . GLY A 1 87 ? 31.958 17.851 -12.530 1.00 61.27 85 GLY A C 1
ATOM 598 O O . GLY A 1 87 ? 31.584 17.592 -11.379 1.00 60.86 85 GLY A O 1
ATOM 599 N N . SER A 1 88 ? 31.322 17.393 -13.605 1.00 58.85 86 SER A N 1
ATOM 600 C CA . SER A 1 88 ? 30.058 16.679 -13.507 1.00 58.95 86 SER A CA 1
ATOM 601 C C . SER A 1 88 ? 30.225 15.182 -13.287 1.00 58.30 86 SER A C 1
ATOM 602 O O . SER A 1 88 ? 29.219 14.487 -13.105 1.00 59.39 86 SER A O 1
ATOM 605 N N . LYS A 1 89 ? 31.455 14.671 -13.276 1.00 55.97 87 LYS A N 1
ATOM 606 C CA . LYS A 1 89 ? 31.670 13.235 -13.158 1.00 54.79 87 LYS A CA 1
ATOM 607 C C . LYS A 1 89 ? 31.100 12.708 -11.841 1.00 55.31 87 LYS A C 1
ATOM 608 O O . LYS A 1 89 ? 30.961 13.459 -10.873 1.00 57.22 87 LYS A O 1
ATOM 614 N N . PRO A 1 90 ? 30.736 11.429 -11.781 1.00 56.66 88 PRO A N 1
ATOM 615 C CA . PRO A 1 90 ? 30.325 10.850 -10.499 1.00 54.40 88 PRO A CA 1
ATOM 616 C C . PRO A 1 90 ? 31.522 10.747 -9.565 1.00 55.55 88 PRO A C 1
ATOM 617 O O . PRO A 1 90 ? 32.680 10.806 -9.989 1.00 54.31 88 PRO A O 1
ATOM 621 N N . PHE A 1 91 ? 31.235 10.596 -8.276 1.00 52.92 89 PHE A N 1
ATOM 622 C CA . PHE A 1 91 ? 32.323 10.500 -7.309 1.00 50.92 89 PHE A CA 1
ATOM 623 C C . PHE A 1 91 ? 33.027 9.158 -7.452 1.00 49.90 89 PHE A C 1
ATOM 624 O O . PHE A 1 91 ? 32.386 8.099 -7.438 1.00 49.46 89 PHE A O 1
ATOM 632 N N . ASP A 1 92 ? 34.348 9.219 -7.613 1.00 47.06 90 ASP A N 1
ATOM 633 C CA . ASP A 1 92 ? 35.220 8.059 -7.793 1.00 45.62 90 ASP A CA 1
ATOM 634 C C . ASP A 1 92 ? 36.272 8.128 -6.698 1.00 43.60 90 ASP A C 1
ATOM 635 O O . ASP A 1 92 ? 37.231 8.899 -6.803 1.00 42.83 90 ASP A O 1
ATOM 640 N N . VAL A 1 93 ? 36.104 7.310 -5.664 1.00 41.02 91 VAL A N 1
ATOM 641 C CA . VAL A 1 93 ? 36.987 7.405 -4.511 1.00 44.08 91 VAL A CA 1
ATOM 642 C C . VAL A 1 93 ? 38.423 7.062 -4.901 1.00 44.78 91 VAL A C 1
ATOM 643 O O . VAL A 1 93 ? 39.368 7.663 -4.385 1.00 46.30 91 VAL A O 1
ATOM 647 N N . GLY A 1 94 ? 38.613 6.137 -5.849 1.00 45.25 92 GLY A N 1
ATOM 648 C CA . GLY A 1 94 ? 39.956 5.854 -6.331 1.00 38.95 92 GLY A CA 1
ATOM 649 C C . GLY A 1 94 ? 40.615 7.071 -6.950 1.00 44.50 92 GLY A C 1
ATOM 650 O O . GLY A 1 94 ? 41.799 7.326 -6.733 1.00 43.12 92 GLY A O 1
ATOM 651 N N . VAL A 1 95 ? 39.866 7.839 -7.743 1.00 46.54 93 VAL A N 1
ATOM 652 C CA . VAL A 1 95 ? 40.425 9.093 -8.241 1.00 44.19 93 VAL A CA 1
ATOM 653 C C . VAL A 1 95 ? 40.617 10.074 -7.083 1.00 45.28 93 VAL A C 1
ATOM 654 O O . VAL A 1 95 ? 41.617 10.801 -7.020 1.00 43.80 93 VAL A O 1
ATOM 658 N N . TYR A 1 96 ? 39.700 10.058 -6.118 1.00 43.76 94 TYR A N 1
ATOM 659 C CA . TYR A 1 96 ? 39.727 11.066 -5.072 1.00 46.63 94 TYR A CA 1
ATOM 660 C C . TYR A 1 96 ? 40.928 10.882 -4.128 1.00 44.46 94 TYR A C 1
ATOM 661 O O . TYR A 1 96 ? 41.616 11.857 -3.815 1.00 41.84 94 TYR A O 1
ATOM 670 N N . ILE A 1 97 ? 41.214 9.650 -3.684 1.00 40.36 95 ILE A N 1
ATOM 671 C CA . ILE A 1 97 ? 42.313 9.453 -2.730 1.00 45.54 95 ILE A CA 1
ATOM 672 C C . ILE A 1 97 ? 43.639 9.915 -3.324 1.00 45.83 95 ILE A C 1
ATOM 673 O O . ILE A 1 97 ? 44.477 10.491 -2.621 1.00 42.77 95 ILE A O 1
ATOM 678 N N . ASN A 1 98 ? 43.859 9.660 -4.620 1.00 42.26 96 ASN A N 1
ATOM 679 C CA . ASN A 1 98 ? 45.117 10.049 -5.254 1.00 43.77 96 ASN A CA 1
ATOM 680 C C . ASN A 1 98 ? 45.174 11.545 -5.472 1.00 44.00 96 ASN A C 1
ATOM 681 O O . ASN A 1 98 ? 46.255 12.147 -5.428 1.00 41.64 96 ASN A O 1
ATOM 686 N N . HIS A 1 99 ? 44.025 12.151 -5.744 1.00 45.96 97 HIS A N 1
ATOM 687 C CA . HIS A 1 99 ? 43.952 13.601 -5.830 1.00 45.96 97 HIS A CA 1
ATOM 688 C C . HIS A 1 99 ? 44.215 14.250 -4.469 1.00 44.17 97 HIS A C 1
ATOM 689 O O . HIS A 1 99 ? 44.944 15.245 -4.366 1.00 42.05 97 HIS A O 1
ATOM 696 N N . LEU A 1 100 ? 43.591 13.727 -3.420 1.00 41.68 98 LEU A N 1
ATOM 697 C CA . LEU A 1 100 ? 43.760 14.326 -2.103 1.00 44.77 98 LEU A CA 1
ATOM 698 C C . LEU A 1 100 ? 45.212 14.233 -1.641 1.00 42.23 98 LEU A C 1
ATOM 699 O O . LEU A 1 100 ? 45.733 15.166 -1.021 1.00 44.72 98 LEU A O 1
ATOM 704 N N . ASP A 1 101 ? 45.879 13.118 -1.939 1.00 41.32 99 ASP A N 1
ATOM 705 C CA . ASP A 1 101 ? 47.313 13.002 -1.695 1.00 41.36 99 ASP A CA 1
ATOM 706 C C . ASP A 1 101 ? 48.061 14.199 -2.268 1.00 43.48 99 ASP A C 1
ATOM 707 O O . ASP A 1 101 ? 48.776 14.900 -1.547 1.00 45.10 99 ASP A O 1
ATOM 712 N N . GLN A 1 102 ? 47.908 14.447 -3.576 1.00 41.01 100 GLN A N 1
ATOM 713 C CA . GLN A 1 102 ? 48.610 15.557 -4.217 1.00 43.01 100 GLN A CA 1
ATOM 714 C C . GLN A 1 102 ? 48.239 16.895 -3.593 1.00 43.52 100 GLN A C 1
ATOM 715 O O . GLN A 1 102 ? 49.109 17.734 -3.339 1.00 45.53 100 GLN A O 1
ATOM 721 N N . ALA A 1 103 ? 46.939 17.130 -3.385 1.00 43.24 101 ALA A N 1
ATOM 722 C CA . ALA A 1 103 ? 46.497 18.392 -2.794 1.00 46.33 101 ALA A CA 1
ATOM 723 C C . ALA A 1 103 ? 47.021 18.559 -1.367 1.00 43.89 101 ALA A C 1
ATOM 724 O O . ALA A 1 103 ? 47.491 19.638 -0.989 1.00 44.30 101 ALA A O 1
ATOM 726 N N . GLY A 1 104 ? 46.949 17.500 -0.568 1.00 41.54 102 GLY A N 1
ATOM 727 C CA . GLY A 1 104 ? 47.221 17.631 0.858 1.00 44.30 102 GLY A CA 1
ATOM 728 C C . GLY A 1 104 ? 48.676 17.916 1.170 1.00 41.97 102 GLY A C 1
ATOM 729 O O . GLY A 1 104 ? 48.980 18.669 2.100 1.00 45.33 102 GLY A O 1
ATOM 730 N N . ARG A 1 105 ? 49.592 17.321 0.402 1.00 41.22 103 ARG A N 1
ATOM 731 C CA . ARG A 1 105 ? 51.001 17.699 0.473 1.00 43.46 103 ARG A CA 1
ATOM 732 C C . ARG A 1 105 ? 51.204 19.204 0.339 1.00 46.12 103 ARG A C 1
ATOM 733 O O . ARG A 1 105 ? 52.155 19.751 0.907 1.00 48.93 103 ARG A O 1
ATOM 741 N N . GLN A 1 106 ? 50.349 19.895 -0.414 1.00 47.82 104 GLN A N 1
ATOM 742 C CA . GLN A 1 106 ? 50.480 21.347 -0.490 1.00 48.60 104 GLN A CA 1
ATOM 743 C C . GLN A 1 106 ? 49.643 22.068 0.555 1.00 44.33 104 GLN A C 1
ATOM 744 O O . GLN A 1 106 ? 50.060 23.117 1.056 1.00 44.49 104 GLN A O 1
ATOM 750 N N . LYS A 1 107 ? 48.475 21.518 0.886 1.00 43.02 105 LYS A N 1
ATOM 751 C CA . LYS A 1 107 ? 47.551 22.187 1.794 1.00 44.02 105 LYS A CA 1
ATOM 752 C C . LYS A 1 107 ? 48.021 22.099 3.247 1.00 43.98 105 LYS A C 1
ATOM 753 O O . LYS A 1 107 ? 47.974 23.093 3.973 1.00 42.13 105 LYS A O 1
ATOM 759 N N . LEU A 1 108 ? 48.419 20.904 3.701 1.00 41.95 106 LEU A N 1
ATOM 760 C CA . LEU A 1 108 ? 48.700 20.709 5.126 1.00 45.27 106 LEU A CA 1
ATOM 761 C C . LEU A 1 108 ? 49.803 21.625 5.635 1.00 43.98 106 LEU A C 1
ATOM 762 O O . LEU A 1 108 ? 49.594 22.272 6.674 1.00 44.29 106 LEU A O 1
ATOM 767 N N . PRO A 1 109 ? 50.961 21.759 4.972 1.00 41.91 107 PRO A N 1
ATOM 768 C CA . PRO A 1 109 ? 51.969 22.695 5.491 1.00 45.30 107 PRO A CA 1
ATOM 769 C C . PRO A 1 109 ? 51.420 24.094 5.643 1.00 49.42 107 PRO A C 1
ATOM 770 O O . PRO A 1 109 ? 51.877 24.842 6.513 1.00 44.11 107 PRO A O 1
ATOM 774 N N . ILE A 1 110 ? 50.441 24.470 4.814 1.00 45.52 108 ILE A N 1
ATOM 775 C CA . ILE A 1 110 ? 49.860 25.804 4.916 1.00 48.04 108 ILE A CA 1
ATOM 776 C C . ILE A 1 110 ? 48.985 25.914 6.157 1.00 45.38 108 ILE A C 1
ATOM 777 O O . ILE A 1 110 ? 49.031 26.920 6.875 1.00 45.65 108 ILE A O 1
ATOM 782 N N . MET A 1 111 ? 48.177 24.889 6.427 1.00 43.41 109 MET A N 1
ATOM 783 C CA . MET A 1 111 ? 47.392 24.857 7.662 1.00 47.78 109 MET A CA 1
ATOM 784 C C . MET A 1 111 ? 48.291 24.780 8.896 1.00 46.16 109 MET A C 1
ATOM 785 O O . MET A 1 111 ? 47.978 25.364 9.939 1.00 46.65 109 MET A O 1
ATOM 790 N N . LEU A 1 112 ? 49.404 24.055 8.804 1.00 45.30 110 LEU A N 1
ATOM 791 C CA . LEU A 1 112 ? 50.314 23.983 9.945 1.00 47.53 110 LEU A CA 1
ATOM 792 C C . LEU A 1 112 ? 50.899 25.344 10.244 1.00 48.74 110 LEU A C 1
ATOM 793 O O . LEU A 1 112 ? 50.956 25.760 11.407 1.00 47.04 110 LEU A O 1
ATOM 798 N N . LYS A 1 113 ? 51.321 26.063 9.201 1.00 47.05 111 LYS A N 1
ATOM 799 C CA . LYS A 1 113 ? 51.939 27.359 9.416 1.00 49.69 111 LYS A CA 1
ATOM 800 C C . LYS A 1 113 ? 50.948 28.340 10.024 1.00 52.03 111 LYS A C 1
ATOM 801 O O . LYS A 1 113 ? 51.325 29.184 10.852 1.00 51.98 111 LYS A O 1
ATOM 807 N N . LYS A 1 114 ? 49.680 28.251 9.620 1.00 47.78 112 LYS A N 1
ATOM 808 C CA . LYS A 1 114 ? 48.652 29.096 10.217 1.00 51.43 112 LYS A CA 1
ATOM 809 C C . LYS A 1 114 ? 48.559 28.872 11.721 1.00 50.99 112 LYS A C 1
ATOM 810 O O . LYS A 1 114 ? 48.364 29.823 12.488 1.00 50.64 112 LYS A O 1
ATOM 816 N N . HIS A 1 115 ? 48.685 27.624 12.164 1.00 48.39 113 HIS A N 1
ATOM 817 C CA . HIS A 1 115 ? 48.590 27.364 13.595 1.00 51.54 113 HIS A CA 1
ATOM 818 C C . HIS A 1 115 ? 49.794 27.905 14.361 1.00 49.87 113 HIS A C 1
ATOM 819 O O . HIS A 1 115 ? 49.624 28.393 15.483 1.00 51.24 113 HIS A O 1
ATOM 826 N N . GLU A 1 116 ? 50.998 27.867 13.775 1.00 48.13 114 GLU A N 1
ATOM 827 C CA . GLU A 1 116 ? 52.123 28.604 14.358 1.00 50.70 114 GLU A CA 1
ATOM 828 C C . GLU A 1 116 ? 51.766 30.062 14.588 1.00 52.13 114 GLU A C 1
ATOM 829 O O . GLU A 1 116 ? 52.120 30.657 15.616 1.00 50.98 114 GLU A O 1
ATOM 835 N N . GLU A 1 117 ? 51.130 30.678 13.589 1.00 50.76 115 GLU A N 1
ATOM 836 C CA . GLU A 1 117 ? 50.839 32.099 13.670 1.00 52.99 115 GLU A CA 1
ATOM 837 C C . GLU A 1 117 ? 49.784 32.392 14.720 1.00 53.15 115 GLU A C 1
ATOM 838 O O . GLU A 1 117 ? 49.856 33.419 15.402 1.00 54.93 115 GLU A O 1
ATOM 844 N N . SER A 1 118 ? 48.825 31.496 14.887 1.00 51.42 116 SER A N 1
ATOM 845 C CA . SER A 1 118 ? 47.817 31.616 15.927 1.00 52.57 116 SER A CA 1
ATOM 846 C C . SER A 1 118 ? 48.363 31.362 17.320 1.00 52.62 116 SER A C 1
ATOM 847 O O . SER A 1 118 ? 47.585 31.441 18.275 1.00 56.03 116 SER A O 1
ATOM 850 N N . GLY A 1 119 ? 49.649 31.039 17.464 1.00 51.01 117 GLY A N 1
ATOM 851 C CA . GLY A 1 119 ? 50.195 30.708 18.763 1.00 50.77 117 GLY A CA 1
ATOM 852 C C . GLY A 1 119 ? 49.782 29.352 19.288 1.00 50.47 117 GLY A C 1
ATOM 853 O O . GLY A 1 119 ? 49.870 29.111 20.495 1.00 55.01 117 GLY A O 1
ATOM 854 N N . THR A 1 120 ? 49.333 28.461 18.416 1.00 47.89 118 THR A N 1
ATOM 855 C CA . THR A 1 120 ? 48.949 27.096 18.782 1.00 49.76 118 THR 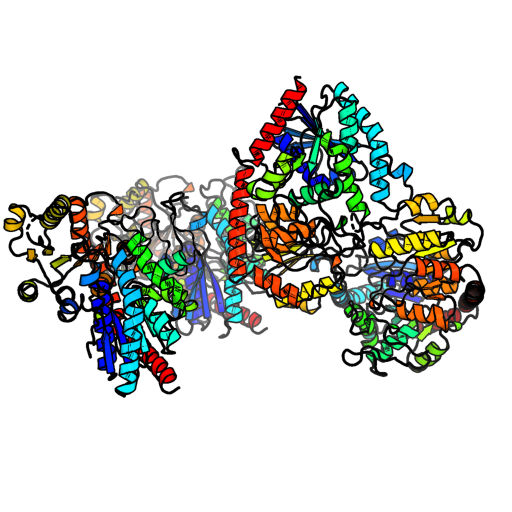A CA 1
ATOM 856 C C . THR A 1 120 ? 49.678 26.104 17.883 1.00 46.76 118 THR A C 1
ATOM 857 O O . THR A 1 120 ? 49.042 25.283 17.204 1.00 48.85 118 THR A O 1
ATOM 861 N N . PRO A 1 121 ? 51.017 26.153 17.851 1.00 47.00 119 PRO A N 1
ATOM 862 C CA . PRO A 1 121 ? 51.760 25.268 16.943 1.00 43.07 119 PRO A CA 1
ATOM 863 C C . PRO A 1 121 ? 51.392 23.816 17.207 1.00 46.21 119 PRO A C 1
ATOM 864 O O . PRO A 1 121 ? 51.026 23.442 18.320 1.00 44.49 119 PRO A O 1
ATOM 868 N N . VAL A 1 122 ? 51.406 23.001 16.151 1.00 42.77 120 VAL A N 1
ATOM 869 C CA . VAL A 1 122 ? 50.887 21.647 16.279 1.00 43.62 120 VAL A CA 1
ATOM 870 C C . VAL A 1 122 ? 51.928 20.782 16.957 1.00 40.22 120 VAL A C 1
ATOM 871 O O . VAL A 1 122 ? 53.112 20.839 16.621 1.00 42.45 120 VAL A O 1
ATOM 875 N N . SER A 1 123 ? 51.489 19.959 17.899 1.00 40.70 121 SER A N 1
ATOM 876 C CA . SER A 1 123 ? 52.436 19.132 18.645 1.00 45.50 121 SER A CA 1
ATOM 877 C C . SER A 1 123 ? 52.561 17.739 18.068 1.00 44.33 121 SER A C 1
ATOM 878 O O . SER A 1 123 ? 53.645 17.152 18.122 1.00 42.61 121 SER A O 1
ATOM 881 N N . CYS A 1 124 ? 51.471 17.209 17.521 1.00 41.80 122 CYS A N 1
ATOM 882 C CA . CYS A 1 124 ? 51.470 15.872 16.955 1.00 44.18 122 CYS A CA 1
ATOM 883 C C . CYS A 1 124 ? 50.401 15.807 15.883 1.00 42.13 122 CYS A C 1
ATOM 884 O O . CYS A 1 124 ? 49.267 16.242 16.096 1.00 42.64 122 CYS A O 1
ATOM 887 N N . LEU A 1 125 ? 50.771 15.250 14.752 1.00 38.32 123 LEU A N 1
ATOM 888 C CA . LEU A 1 125 ? 49.832 14.992 13.669 1.00 36.62 123 LEU A CA 1
ATOM 889 C C . LEU A 1 125 ? 49.330 13.569 13.828 1.00 37.08 123 LEU A C 1
ATOM 890 O O . LEU A 1 125 ? 50.125 12.662 14.071 1.00 40.95 123 LEU A O 1
ATOM 895 N N . ILE A 1 126 ? 48.018 13.371 13.757 1.00 35.45 124 ILE A N 1
ATOM 896 C CA . ILE A 1 126 ? 47.454 12.025 13.743 1.00 33.70 124 ILE A CA 1
ATOM 897 C C . ILE A 1 126 ? 46.723 11.821 12.414 1.00 38.03 124 ILE A C 1
ATOM 898 O O . ILE A 1 126 ? 45.785 12.564 12.095 1.00 36.40 124 ILE A O 1
ATOM 903 N N . LEU A 1 127 ? 47.141 10.809 11.652 1.00 34.20 125 LEU A N 1
ATOM 904 C CA . LEU A 1 127 ? 46.559 10.492 10.355 1.00 35.29 125 LEU A CA 1
ATOM 905 C C . LEU A 1 127 ? 45.832 9.151 10.436 1.00 35.34 125 LEU A C 1
ATOM 906 O O . LEU A 1 127 ? 45.610 8.596 11.516 1.00 35.45 125 LEU A O 1
ATOM 911 N N . ASN A 1 128 ? 45.432 8.638 9.284 1.00 39.08 126 ASN A N 1
ATOM 912 C CA . ASN A 1 128 ? 44.832 7.309 9.200 1.00 35.90 126 ASN A CA 1
ATOM 913 C C . ASN A 1 128 ? 45.369 6.670 7.929 1.00 32.06 126 ASN A C 1
ATOM 914 O O . ASN A 1 128 ? 45.989 7.364 7.120 1.00 31.16 126 ASN A O 1
ATOM 919 N N . PRO A 1 129 ? 45.197 5.367 7.724 1.00 32.38 127 PRO A N 1
ATOM 920 C CA . PRO A 1 129 ? 45.895 4.717 6.604 1.00 33.50 127 PRO A CA 1
ATOM 921 C C . PRO A 1 129 ? 45.491 5.243 5.220 1.00 35.64 127 PRO A C 1
ATOM 922 O O . PRO A 1 129 ? 46.229 5.012 4.249 1.00 33.97 127 PRO A O 1
ATOM 926 N N . LEU A 1 130 ? 44.370 5.957 5.104 1.00 31.64 128 LEU A N 1
ATOM 927 C CA . LEU A 1 130 ? 43.926 6.508 3.825 1.00 37.49 128 LEU A CA 1
ATOM 928 C C . LEU A 1 130 ? 44.516 7.881 3.525 1.00 39.39 128 LEU A C 1
ATOM 929 O O . LEU A 1 130 ? 44.379 8.372 2.390 1.00 35.83 128 LEU A O 1
ATOM 934 N N . VAL A 1 131 ? 45.194 8.506 4.483 1.00 35.00 129 VAL A N 1
ATOM 935 C CA . VAL A 1 131 ? 45.933 9.721 4.147 1.00 37.15 129 VAL A CA 1
ATOM 936 C C . VAL A 1 131 ? 47.392 9.577 4.572 1.00 37.30 129 VAL A C 1
ATOM 937 O O . VAL A 1 131 ? 47.890 10.400 5.352 1.00 36.77 129 VAL A O 1
ATOM 941 N N . PRO A 1 132 ? 48.129 8.567 4.080 1.00 38.21 130 PRO A N 1
ATOM 942 C CA . PRO A 1 132 ? 49.483 8.321 4.622 1.00 36.19 130 PRO A CA 1
ATOM 943 C C . PRO A 1 132 ? 50.498 9.366 4.205 1.00 39.78 130 PRO A C 1
ATOM 944 O O . PRO A 1 132 ? 51.588 9.424 4.802 1.00 36.34 130 PRO A O 1
ATOM 948 N N . TRP A 1 133 ? 50.177 10.188 3.201 1.00 38.44 131 TRP A N 1
ATOM 949 C CA . TRP A 1 133 ? 51.020 11.326 2.851 1.00 42.22 131 TRP A CA 1
ATOM 950 C C . TRP A 1 133 ? 51.193 12.307 4.020 1.00 37.79 131 TRP A C 1
ATOM 951 O O . TRP A 1 133 ? 52.148 13.088 4.021 1.00 37.41 131 TRP A O 1
ATOM 962 N N . VAL A 1 134 ? 50.279 12.301 4.995 1.00 36.76 132 VAL A N 1
ATOM 963 C CA . VAL A 1 134 ? 50.403 13.193 6.149 1.00 41.20 132 VAL A CA 1
ATOM 964 C C . VAL A 1 134 ? 51.721 12.948 6.880 1.00 39.10 132 VAL A C 1
ATOM 965 O O . VAL A 1 134 ? 52.339 13.883 7.399 1.00 39.30 132 VAL A O 1
ATOM 969 N N . ALA A 1 135 ? 52.166 11.686 6.935 1.00 38.59 133 ALA A N 1
ATOM 970 C CA . ALA A 1 135 ? 53.425 11.351 7.599 1.00 38.03 133 ALA A CA 1
ATOM 971 C C . ALA A 1 135 ? 54.633 11.887 6.838 1.00 41.44 133 ALA A C 1
ATOM 972 O O . ALA A 1 135 ? 55.652 12.239 7.452 1.00 41.97 133 ALA A O 1
ATOM 974 N N . ASP A 1 136 ? 54.553 11.931 5.508 1.00 40.25 134 ASP A N 1
ATOM 975 C CA . ASP A 1 136 ? 55.632 12.513 4.719 1.00 41.54 134 ASP A CA 1
ATOM 976 C C . ASP A 1 136 ? 55.743 14.007 4.971 1.00 42.46 134 ASP A C 1
ATOM 977 O O . ASP A 1 136 ? 56.854 14.546 5.101 1.00 42.46 134 ASP A O 1
ATOM 982 N N . VAL A 1 137 ? 54.599 14.690 5.050 1.00 40.38 135 VAL A N 1
ATOM 983 C CA . VAL A 1 137 ? 54.612 16.108 5.395 1.00 43.11 135 VAL A CA 1
ATOM 984 C C . VAL A 1 137 ? 55.137 16.295 6.816 1.00 43.61 135 VAL A C 1
ATOM 985 O O . VAL A 1 137 ? 55.967 17.171 7.070 1.00 42.33 135 VAL A O 1
ATOM 989 N N . ALA A 1 138 ? 54.661 15.472 7.756 1.00 40.11 136 ALA A N 1
ATOM 990 C CA . ALA A 1 138 ? 55.148 15.572 9.134 1.00 46.77 136 ALA A CA 1
ATOM 991 C C . ALA A 1 138 ? 56.659 15.421 9.182 1.00 45.68 136 ALA A C 1
ATOM 992 O O . ALA A 1 138 ? 57.351 16.223 9.814 1.00 46.23 136 ALA A O 1
ATOM 994 N N . ASP A 1 139 ? 57.183 14.432 8.459 1.00 44.42 137 ASP A N 1
ATOM 995 C CA . ASP A 1 139 ? 58.614 14.175 8.457 1.00 45.76 137 ASP A CA 1
ATOM 996 C C . ASP A 1 139 ? 59.409 15.375 7.941 1.00 47.56 137 ASP A C 1
ATOM 997 O O . ASP A 1 139 ? 60.418 15.758 8.539 1.00 47.72 137 ASP A O 1
ATOM 1002 N N . SER A 1 140 ? 58.970 16.006 6.852 1.00 47.10 138 SER A N 1
ATOM 1003 C CA . SER A 1 140 ? 59.748 17.136 6.344 1.00 47.85 138 SER A CA 1
ATOM 1004 C C . SER A 1 140 ? 59.578 18.411 7.170 1.00 48.51 138 SER A C 1
ATOM 1005 O O . SER A 1 140 ? 60.388 19.333 7.034 1.00 50.31 138 SER A O 1
ATOM 1008 N N . LEU A 1 141 ? 58.553 18.503 8.013 1.00 49.10 139 LEU A N 1
ATOM 1009 C CA . LEU A 1 141 ? 58.393 19.664 8.873 1.00 51.41 139 LEU A CA 1
ATOM 1010 C C . LEU A 1 141 ? 58.857 19.377 10.302 1.00 52.59 139 LEU A C 1
ATOM 1011 O O . LEU A 1 141 ? 58.653 20.211 11.186 1.00 50.59 139 LEU A O 1
ATOM 1016 N N . GLN A 1 142 ? 59.483 18.216 10.531 1.00 52.27 140 GLN A N 1
ATOM 1017 C CA . GLN A 1 142 ? 60.005 17.813 11.845 1.00 53.58 140 GLN A CA 1
ATOM 1018 C C . GLN A 1 142 ? 58.917 17.858 12.908 1.00 49.25 140 GLN A C 1
ATOM 1019 O O . GLN A 1 142 ? 59.130 18.345 14.015 1.00 48.94 140 GLN A O 1
ATOM 1025 N N . ILE A 1 143 ? 57.740 17.366 12.560 1.00 48.08 141 ILE A N 1
ATOM 1026 C CA . ILE A 1 143 ? 56.596 17.299 13.462 1.00 42.51 141 ILE A CA 1
ATOM 1027 C C . ILE A 1 143 ? 56.305 15.831 13.734 1.00 44.09 141 ILE A C 1
ATOM 1028 O O . ILE A 1 143 ? 56.158 15.052 12.780 1.00 42.29 141 ILE A O 1
ATOM 1033 N N . PRO A 1 144 ? 56.213 15.413 14.994 1.00 42.39 142 PRO A N 1
ATOM 1034 C CA . PRO A 1 144 ? 55.845 14.026 15.276 1.00 42.91 142 PRO A CA 1
ATOM 1035 C C . PRO A 1 144 ? 54.503 13.687 14.642 1.00 40.14 142 PRO A C 1
ATOM 1036 O O . PRO A 1 144 ? 53.636 14.548 14.457 1.00 36.48 142 PRO A O 1
ATOM 1040 N N . CYS A 1 145 ? 54.329 12.412 14.320 1.00 35.85 143 CYS A N 1
ATOM 1041 C CA . CYS A 1 145 ? 53.026 11.974 13.871 1.00 38.79 143 CYS A CA 1
ATOM 1042 C C . CYS A 1 145 ? 52.828 10.512 14.238 1.00 37.42 143 CYS A C 1
ATOM 1043 O O . CYS A 1 145 ? 53.781 9.725 14.240 1.00 37.92 143 CYS A O 1
ATOM 1046 N N . ALA A 1 146 ? 51.595 10.190 14.620 1.00 34.58 144 ALA A N 1
ATOM 1047 C CA . ALA A 1 146 ? 51.080 8.837 14.778 1.00 34.58 144 ALA A CA 1
ATOM 1048 C C . ALA A 1 146 ? 49.995 8.605 13.732 1.00 33.84 144 ALA A C 1
ATOM 1049 O O . ALA A 1 146 ? 49.382 9.552 13.255 1.00 34.49 144 ALA A O 1
ATOM 1051 N N . THR A 1 147 ? 49.728 7.346 13.403 1.00 29.87 145 THR A N 1
ATOM 1052 C CA . THR A 1 147 ? 48.564 7.014 12.590 1.00 33.15 145 THR A CA 1
ATOM 1053 C C . THR A 1 147 ? 47.566 6.216 13.418 1.00 33.11 145 THR A C 1
ATOM 1054 O O . THR A 1 147 ? 47.953 5.386 14.257 1.00 32.25 145 THR A O 1
ATOM 1058 N N . LEU A 1 148 ? 46.273 6.480 13.191 1.00 31.65 146 LEU A N 1
ATOM 1059 C CA . LEU A 1 148 ? 45.212 5.706 13.830 1.00 29.03 146 LEU A CA 1
ATOM 1060 C C . LEU A 1 148 ? 44.842 4.532 12.928 1.00 33.61 146 LEU A C 1
ATOM 1061 O O . LEU A 1 148 ? 44.387 4.728 11.789 1.00 32.17 146 LEU A O 1
ATOM 1066 N N . TRP A 1 149 ? 45.047 3.317 13.419 1.00 30.44 147 TRP A N 1
ATOM 1067 C CA . TRP A 1 149 ? 44.573 2.137 12.716 1.00 31.87 147 TRP A CA 1
ATOM 1068 C C . TRP A 1 149 ? 43.157 1.859 13.194 1.00 34.84 147 TRP A C 1
ATOM 1069 O O . TRP A 1 149 ? 42.931 1.699 14.397 1.00 30.93 147 TRP A O 1
ATOM 1080 N N . VAL A 1 150 ? 42.204 1.812 12.255 1.00 32.46 148 VAL A N 1
ATOM 1081 C CA . VAL A 1 150 ? 40.791 1.710 12.593 1.00 31.76 148 VAL A CA 1
ATOM 1082 C C . VAL A 1 150 ? 40.224 0.318 12.320 1.00 33.61 148 VAL A C 1
ATOM 1083 O O . VAL A 1 150 ? 39.002 0.133 12.389 1.00 38.43 148 VAL A O 1
ATOM 1087 N N . GLN A 1 151 ? 41.061 -0.666 11.997 1.00 32.28 149 GLN A N 1
ATOM 1088 C CA . GLN A 1 151 ? 40.605 -2.052 11.968 1.00 30.48 149 GLN A CA 1
ATOM 1089 C C . GLN A 1 151 ? 41.236 -2.818 13.141 1.00 31.46 149 GLN A C 1
ATOM 1090 O O . GLN A 1 151 ? 41.855 -2.229 14.030 1.00 33.39 149 GLN A O 1
ATOM 1096 N N . SER A 1 152 ? 41.059 -4.138 13.148 1.00 31.34 150 SER A N 1
ATOM 1097 C CA . SER A 1 152 ? 41.607 -4.976 14.196 1.00 29.14 150 SER A CA 1
ATOM 1098 C C . SER A 1 152 ? 43.119 -5.103 14.041 1.00 31.57 150 SER A C 1
ATOM 1099 O O . SER A 1 152 ? 43.701 -4.809 12.995 1.00 34.09 150 SER A O 1
ATOM 1102 N N . CYS A 1 153 ? 43.755 -5.596 15.107 1.00 36.10 151 CYS A N 1
ATOM 1103 C CA . CYS A 1 153 ? 45.177 -5.877 15.051 1.00 29.62 151 CYS A CA 1
ATOM 1104 C C . CYS A 1 153 ? 45.469 -7.090 14.184 1.00 28.94 151 CYS A C 1
ATOM 1105 O O . CYS A 1 153 ? 46.528 -7.167 13.562 1.00 29.01 151 CYS A O 1
ATOM 1108 N N . ALA A 1 154 ? 44.560 -8.064 14.190 1.00 29.19 152 ALA A N 1
ATOM 1109 C CA . ALA A 1 154 ? 44.565 -9.155 13.214 1.00 30.18 152 ALA A CA 1
ATOM 1110 C C . ALA A 1 154 ? 44.548 -8.627 11.781 1.00 31.13 152 ALA A C 1
ATOM 1111 O O . ALA A 1 154 ? 45.314 -9.079 10.919 1.00 30.46 152 ALA A O 1
ATOM 1113 N N . SER A 1 155 ? 43.699 -7.648 11.507 1.00 29.18 153 SER A N 1
ATOM 1114 C CA . SER A 1 155 ? 43.708 -7.118 10.158 1.00 28.36 153 SER A CA 1
ATOM 1115 C C . SER A 1 155 ? 44.989 -6.341 9.897 1.00 28.78 153 SER A C 1
ATOM 1116 O O . SER A 1 155 ? 45.538 -6.408 8.788 1.00 29.89 153 SER A O 1
ATOM 1119 N N . PHE A 1 156 ? 45.510 -5.621 10.909 1.00 31.22 154 PHE A N 1
ATOM 1120 C CA . PHE A 1 156 ? 46.796 -4.940 10.724 1.00 30.07 154 PHE A CA 1
ATOM 1121 C C . PHE A 1 156 ? 47.887 -5.929 10.344 1.00 28.75 154 PHE A C 1
ATOM 1122 O O . PHE A 1 156 ? 48.730 -5.647 9.483 1.00 32.00 154 PHE A O 1
ATOM 1130 N N . SER A 1 157 ? 47.921 -7.078 11.009 1.00 27.83 155 SER A N 1
ATOM 1131 C CA . SER A 1 157 ? 49.009 -8.009 10.756 1.00 30.20 155 SER A CA 1
ATOM 1132 C C . SER A 1 157 ? 48.886 -8.644 9.381 1.00 29.71 155 SER A C 1
ATOM 1133 O O . SER A 1 157 ? 49.900 -8.892 8.720 1.00 32.49 155 SER A O 1
ATOM 1136 N N . ALA A 1 158 ? 47.661 -8.893 8.923 1.00 31.29 156 ALA A N 1
ATOM 1137 C CA . ALA A 1 158 ? 47.474 -9.399 7.563 1.00 31.36 156 ALA A CA 1
ATOM 1138 C C . ALA A 1 158 ? 48.042 -8.432 6.527 1.00 30.05 156 ALA A C 1
ATOM 1139 O O . ALA A 1 158 ? 48.863 -8.818 5.685 1.00 31.25 156 ALA A O 1
ATOM 1141 N N . TYR A 1 159 ? 47.635 -7.163 6.581 1.00 29.99 157 TYR A N 1
ATOM 1142 C CA . TYR A 1 159 ? 48.132 -6.218 5.589 1.00 29.41 157 TYR A CA 1
ATOM 1143 C C . TYR A 1 159 ? 49.632 -6.046 5.714 1.00 32.28 157 TYR A C 1
ATOM 1144 O O . TYR A 1 159 ? 50.328 -5.928 4.699 1.00 34.55 157 TYR A O 1
ATOM 1153 N N . TYR A 1 160 ? 50.154 -6.044 6.950 1.00 31.18 158 TYR A N 1
ATOM 1154 C CA . TYR A 1 160 ? 51.592 -5.885 7.138 1.00 32.12 158 TYR A CA 1
ATOM 1155 C C . TYR A 1 160 ? 52.354 -7.021 6.468 1.00 33.12 158 TYR A C 1
ATOM 1156 O O . TYR A 1 160 ? 53.278 -6.790 5.682 1.00 35.23 158 TYR A O 1
ATOM 1165 N N . HIS A 1 161 ? 51.971 -8.260 6.755 1.00 30.64 159 HIS A N 1
ATOM 1166 C CA . HIS A 1 161 ? 52.692 -9.374 6.165 1.00 32.36 159 HIS A CA 1
ATOM 1167 C C . HIS A 1 161 ? 52.455 -9.496 4.667 1.00 38.77 159 HIS A C 1
ATOM 1168 O O . HIS A 1 161 ? 53.364 -9.942 3.954 1.00 38.96 159 HIS A O 1
ATOM 1175 N N . TYR A 1 162 ? 51.266 -9.116 4.170 1.00 33.54 160 TYR A N 1
ATOM 1176 C CA . TYR A 1 162 ? 51.075 -9.025 2.720 1.00 35.46 160 TYR A CA 1
ATOM 1177 C C . TYR A 1 162 ? 52.087 -8.059 2.120 1.00 36.77 160 TYR A C 1
ATOM 1178 O O . TYR A 1 162 ? 52.892 -8.441 1.266 1.00 39.27 160 TYR A O 1
ATOM 1187 N N . HIS A 1 163 ? 52.102 -6.811 2.616 1.00 36.05 161 HIS A N 1
ATOM 1188 C CA . HIS A 1 163 ? 52.942 -5.775 2.021 1.00 36.55 161 HIS A CA 1
ATOM 1189 C C . HIS A 1 163 ? 54.410 -6.166 2.006 1.00 38.33 161 HIS A C 1
ATOM 1190 O O . HIS A 1 163 ? 55.133 -5.865 1.052 1.00 39.69 161 HIS A O 1
ATOM 1197 N N . HIS A 1 164 ? 54.886 -6.799 3.060 1.00 37.12 162 HIS A N 1
ATOM 1198 C CA . HIS A 1 164 ? 56.291 -7.150 3.073 1.00 38.27 162 HIS A CA 1
ATOM 1199 C C . HIS A 1 164 ? 56.554 -8.522 2.457 1.00 38.28 162 HIS A C 1
ATOM 1200 O O . HIS A 1 164 ? 57.717 -8.911 2.328 1.00 39.75 162 HIS A O 1
ATOM 1207 N N . GLY A 1 165 ? 55.518 -9.243 2.035 1.00 41.69 163 GLY A N 1
ATOM 1208 C CA . GLY A 1 165 ? 55.726 -10.543 1.398 1.00 42.50 163 GLY A CA 1
ATOM 1209 C C . GLY A 1 165 ? 56.401 -11.553 2.303 1.00 46.10 163 GLY A C 1
ATOM 1210 O O . GLY A 1 165 ? 57.294 -12.290 1.865 1.00 48.99 163 GLY A O 1
ATOM 1211 N N . LEU A 1 166 ? 56.001 -11.590 3.569 1.00 47.57 164 LEU A N 1
ATOM 1212 C CA . LEU A 1 166 ? 56.644 -12.410 4.583 1.00 47.16 164 LEU A CA 1
ATOM 1213 C C . LEU A 1 166 ? 56.046 -13.809 4.690 1.00 50.50 164 LEU A C 1
ATOM 1214 O O . LEU A 1 166 ? 56.671 -14.687 5.295 1.00 54.85 164 LEU A O 1
ATOM 1219 N N . VAL A 1 167 ? 54.874 -14.035 4.103 1.00 45.95 165 VAL A N 1
ATOM 1220 C CA . VAL A 1 167 ? 54.151 -15.303 4.160 1.00 45.41 165 VAL A CA 1
ATOM 1221 C C . VAL A 1 167 ? 53.280 -15.362 2.906 1.00 44.03 165 VAL A C 1
ATOM 1222 O O . VAL A 1 167 ? 52.713 -14.336 2.507 1.00 44.07 165 VAL A O 1
ATOM 1226 N N . PRO A 1 168 ? 53.185 -16.502 2.227 1.00 45.19 166 PRO A N 1
ATOM 1227 C CA . PRO A 1 168 ? 52.385 -16.563 0.986 1.00 44.44 166 PRO A CA 1
ATOM 1228 C C . PRO A 1 168 ? 50.908 -16.289 1.244 1.00 42.59 166 PRO A C 1
ATOM 1229 O O . PRO A 1 168 ? 50.311 -16.843 2.165 1.00 41.70 166 PRO A O 1
ATOM 1233 N N . PHE A 1 169 ? 50.312 -15.449 0.398 1.00 43.13 167 PHE A N 1
ATOM 1234 C CA . PHE A 1 169 ? 48.882 -15.184 0.420 1.00 40.16 167 PHE A CA 1
ATOM 1235 C C . PHE A 1 169 ? 48.212 -15.807 -0.800 1.00 44.09 167 PHE A C 1
ATOM 1236 O O . PHE A 1 169 ? 48.883 -16.142 -1.785 1.00 44.90 167 PHE A O 1
ATOM 1244 N N . PRO A 1 170 ? 46.897 -16.022 -0.758 1.00 41.87 168 PRO A N 1
ATOM 1245 C CA . PRO A 1 170 ? 46.205 -16.506 -1.957 1.00 42.51 168 PRO A CA 1
ATOM 1246 C C . PRO A 1 170 ? 46.579 -15.647 -3.157 1.00 44.18 168 PRO A C 1
ATOM 1247 O O . PRO A 1 170 ? 46.601 -14.409 -3.080 1.00 41.89 168 PRO A O 1
ATOM 1251 N N . THR A 1 171 ? 46.957 -16.321 -4.238 1.00 40.43 169 THR A N 1
ATOM 1252 C CA . THR A 1 171 ? 47.309 -15.717 -5.508 1.00 49.26 169 THR A CA 1
ATOM 1253 C C . THR A 1 171 ? 46.416 -16.271 -6.613 1.00 49.97 169 THR A C 1
ATOM 1254 O O . THR A 1 171 ? 45.629 -17.203 -6.413 1.00 42.34 169 THR A O 1
ATOM 1258 N N . GLU A 1 172 ? 46.594 -15.703 -7.804 1.00 48.13 170 GLU A N 1
ATOM 1259 C CA . GLU A 1 172 ? 45.845 -16.160 -8.969 1.00 52.44 170 GLU A CA 1
ATOM 1260 C C . GLU A 1 172 ? 46.131 -17.635 -9.245 1.00 54.99 170 GLU A C 1
ATOM 1261 O O . GLU A 1 172 ? 45.216 -18.402 -9.564 1.00 49.48 170 GLU A O 1
ATOM 1267 N N . SER A 1 173 ? 47.391 -18.062 -9.064 1.00 59.31 171 SER A N 1
ATOM 1268 C CA . SER A 1 173 ? 47.773 -19.455 -9.284 1.00 58.68 171 SER A CA 1
ATOM 1269 C C . SER A 1 173 ? 47.344 -20.374 -8.145 1.00 56.76 171 SER A C 1
ATOM 1270 O O . SER A 1 173 ? 47.268 -21.594 -8.340 1.00 58.89 171 SER A O 1
ATOM 1272 N N . GLU A 1 174 ? 47.077 -19.823 -6.966 1.00 49.77 172 GLU A N 1
ATOM 1273 C CA . GLU A 1 174 ? 46.821 -20.619 -5.763 1.00 51.40 172 GLU A CA 1
ATOM 1274 C C . GLU A 1 174 ? 45.815 -19.864 -4.916 1.00 47.40 172 GLU A C 1
ATOM 1275 O O . GLU A 1 174 ? 46.167 -19.242 -3.902 1.00 43.49 172 GLU A O 1
ATOM 1281 N N . PRO A 1 175 ? 44.540 -19.872 -5.318 1.00 45.73 173 PRO A N 1
ATOM 1282 C CA . PRO A 1 175 ? 43.583 -18.921 -4.743 1.00 41.86 173 PRO A CA 1
ATOM 1283 C C . PRO A 1 175 ? 42.953 -19.352 -3.437 1.00 40.34 173 PRO A C 1
ATOM 1284 O O . PRO A 1 175 ? 42.311 -18.513 -2.801 1.00 38.74 173 PRO A O 1
ATOM 1288 N N . GLU A 1 176 ? 43.060 -20.609 -3.020 1.00 38.77 174 GLU A N 1
ATOM 1289 C CA . GLU A 1 176 ? 42.360 -21.017 -1.804 1.00 41.25 174 GLU A CA 1
ATOM 1290 C C . GLU A 1 176 ? 43.309 -21.651 -0.768 1.00 41.25 174 GLU A C 1
ATOM 1291 O O . GLU A 1 176 ? 42.949 -22.597 -0.063 1.00 41.34 174 GLU A O 1
ATOM 1297 N N . ILE A 1 177 ? 44.507 -21.124 -0.629 1.00 41.36 175 ILE A N 1
ATOM 1298 C CA . ILE A 1 177 ? 45.434 -21.606 0.397 1.00 42.07 175 ILE A CA 1
ATOM 1299 C C . ILE A 1 177 ? 45.177 -20.871 1.697 1.00 38.27 175 ILE A C 1
ATOM 1300 O O . ILE A 1 177 ? 44.765 -19.711 1.707 1.00 38.00 175 ILE A O 1
ATOM 1305 N N . ASP A 1 178 ? 45.475 -21.544 2.807 1.00 43.06 176 ASP A N 1
ATOM 1306 C CA . ASP A 1 178 ? 45.492 -20.906 4.117 1.00 38.09 176 ASP A CA 1
ATOM 1307 C C . ASP A 1 178 ? 46.698 -19.978 4.254 1.00 41.49 176 ASP A C 1
ATOM 1308 O O . ASP A 1 178 ? 47.728 -20.147 3.585 1.00 39.58 176 ASP A O 1
ATOM 1313 N N . VAL A 1 179 ? 46.589 -19.031 5.195 1.00 41.75 177 VAL A N 1
ATOM 1314 C CA . VAL A 1 179 ? 47.686 -18.136 5.563 1.00 38.85 177 VAL A CA 1
ATOM 1315 C C . VAL A 1 179 ? 47.880 -18.217 7.074 1.00 39.29 177 VAL A C 1
ATOM 1316 O O . VAL A 1 179 ? 46.937 -17.969 7.838 1.00 38.99 177 VAL A O 1
ATOM 1320 N N . GLN A 1 180 ? 49.093 -18.553 7.502 1.00 39.92 178 GLN A N 1
ATOM 1321 C CA . GLN A 1 180 ? 49.465 -18.609 8.916 1.00 39.25 178 GLN A CA 1
ATOM 1322 C C . GLN A 1 180 ? 50.330 -17.396 9.228 1.00 37.67 178 GLN A C 1
ATOM 1323 O O . GLN A 1 180 ? 51.462 -17.301 8.746 1.00 37.28 178 GLN A O 1
ATOM 1329 N N . LEU A 1 181 ? 49.800 -16.476 10.042 1.00 36.95 179 LEU A N 1
ATOM 1330 C CA . LEU A 1 181 ? 50.517 -15.301 10.504 1.00 38.58 179 LEU A CA 1
ATOM 1331 C C . LEU A 1 181 ? 51.041 -15.508 11.921 1.00 41.66 179 LEU A C 1
ATOM 1332 O O . LEU A 1 181 ? 50.517 -16.337 12.677 1.00 40.35 179 LEU A O 1
ATOM 1337 N N . PRO A 1 182 ? 52.084 -14.776 12.318 1.00 39.15 180 PRO A N 1
ATOM 1338 C CA . PRO A 1 182 ? 52.596 -14.932 13.684 1.00 39.60 180 PRO A CA 1
ATOM 1339 C C . PRO A 1 182 ? 51.577 -14.430 14.695 1.00 40.06 180 PRO A C 1
ATOM 1340 O O . PRO A 1 182 ? 50.890 -13.430 14.469 1.00 38.77 180 PRO A O 1
ATOM 1344 N N . GLY A 1 183 ? 51.458 -15.170 15.796 1.00 38.61 181 GLY A N 1
ATOM 1345 C CA . GLY A 1 183 ? 50.556 -14.802 16.873 1.00 36.15 181 GLY A CA 1
ATOM 1346 C C . GLY A 1 183 ? 49.094 -14.794 16.503 1.00 38.12 181 GLY A C 1
ATOM 1347 O O . GLY A 1 183 ? 48.337 -13.999 17.066 1.00 42.40 181 GLY A O 1
ATOM 1348 N N . MET A 1 184 ? 48.664 -15.659 15.579 1.00 36.80 182 MET A N 1
ATOM 1349 C CA . MET A 1 184 ? 47.288 -15.636 15.097 1.00 38.43 182 MET A CA 1
ATOM 1350 C C . MET A 1 184 ? 46.816 -17.029 14.739 1.00 39.07 182 MET A C 1
ATOM 1351 O O . MET A 1 184 ? 47.630 -17.877 14.363 1.00 36.05 182 MET A O 1
ATOM 1356 N N . PRO A 1 185 ? 45.511 -17.290 14.813 1.00 39.61 183 PRO A N 1
ATOM 1357 C CA . PRO A 1 185 ? 44.992 -18.548 14.275 1.00 39.80 183 PRO A CA 1
ATOM 1358 C C . PRO A 1 185 ? 45.216 -18.598 12.774 1.00 38.38 183 PRO A C 1
ATOM 1359 O O . PRO A 1 185 ? 45.435 -17.574 12.117 1.00 37.42 183 PRO A O 1
ATOM 1363 N N . LEU A 1 186 ? 45.176 -19.818 12.239 1.00 40.35 184 LEU A N 1
ATOM 1364 C CA . LEU A 1 186 ? 45.269 -20.018 10.797 1.00 40.68 184 LEU A CA 1
ATOM 1365 C C . LEU A 1 186 ? 44.118 -19.305 10.108 1.00 37.82 184 LEU A C 1
ATOM 1366 O O . LEU A 1 186 ? 42.972 -19.406 10.547 1.00 41.21 184 LEU A O 1
ATOM 1371 N N . LEU A 1 187 ? 44.420 -18.546 9.058 1.00 35.44 185 LEU A N 1
ATOM 1372 C CA . LEU A 1 187 ? 43.386 -17.894 8.264 1.00 38.37 185 LEU A CA 1
ATOM 1373 C C . LEU A 1 187 ? 43.131 -18.713 7.004 1.00 39.18 185 LEU A C 1
ATOM 1374 O O . LEU A 1 187 ? 44.063 -18.986 6.232 1.00 38.65 185 LEU A O 1
ATOM 1379 N N . LYS A 1 188 ? 41.885 -19.139 6.828 1.00 37.13 186 LYS A N 1
ATOM 1380 C CA . LYS A 1 188 ? 41.434 -19.645 5.539 1.00 39.04 186 LYS A CA 1
ATOM 1381 C C . LYS A 1 188 ? 41.550 -18.545 4.483 1.00 36.95 186 LYS A C 1
ATOM 1382 O O . LYS A 1 188 ? 41.575 -17.348 4.796 1.00 33.26 186 LYS A O 1
ATOM 1388 N N . TYR A 1 189 ? 41.593 -18.967 3.206 1.00 39.09 187 TYR A N 1
ATOM 1389 C CA . TYR A 1 189 ? 41.806 -18.013 2.121 1.00 33.65 187 TYR A CA 1
ATOM 1390 C C . TYR A 1 189 ? 40.795 -16.888 2.172 1.00 32.81 187 TYR A C 1
ATOM 1391 O O . TYR A 1 189 ? 41.120 -15.741 1.851 1.00 35.25 187 TYR A O 1
ATOM 1400 N N . ASP A 1 190 ? 39.556 -17.190 2.559 1.00 34.05 188 ASP A N 1
ATOM 1401 C CA . ASP A 1 190 ? 38.492 -16.195 2.561 1.00 34.06 188 ASP A CA 1
ATOM 1402 C C . ASP A 1 190 ? 38.313 -15.530 3.912 1.00 34.11 188 ASP A C 1
ATOM 1403 O O . ASP A 1 190 ? 37.281 -14.894 4.159 1.00 31.87 188 ASP A O 1
ATOM 1408 N N . GLU A 1 191 ? 39.290 -15.668 4.803 1.00 34.38 189 GLU A N 1
ATOM 1409 C CA . GLU A 1 191 ? 39.276 -14.918 6.039 1.00 34.25 189 GLU A CA 1
ATOM 1410 C C . GLU A 1 191 ? 40.364 -13.857 6.075 1.00 32.33 189 GLU A C 1
ATOM 1411 O O . GLU A 1 191 ? 40.342 -12.995 6.962 1.00 33.15 189 GLU A O 1
ATOM 1417 N N . VAL A 1 192 ? 41.324 -13.920 5.161 1.00 31.64 190 VAL A N 1
ATOM 1418 C CA . VAL A 1 192 ? 42.194 -12.765 4.934 1.00 31.43 190 VAL A CA 1
ATOM 1419 C C . VAL A 1 192 ? 41.316 -11.591 4.552 1.00 31.58 190 VAL A C 1
ATOM 1420 O O . VAL A 1 192 ? 40.330 -11.788 3.807 1.00 36.58 190 VAL A O 1
ATOM 1424 N N . PRO A 1 193 ? 41.575 -10.369 5.054 1.00 31.58 191 PRO A N 1
ATOM 1425 C CA . PRO A 1 193 ? 40.805 -9.205 4.591 1.00 31.51 191 PRO A CA 1
ATOM 1426 C C . PRO A 1 193 ? 40.691 -9.221 3.076 1.00 32.53 191 PRO A C 1
ATOM 1427 O O . PRO A 1 193 ? 41.703 -9.188 2.367 1.00 32.61 191 PRO A O 1
ATOM 1431 N N . ASP A 1 194 ? 39.477 -9.338 2.566 1.00 30.70 192 ASP A N 1
ATOM 1432 C CA . ASP A 1 194 ? 39.433 -9.928 1.234 1.00 34.22 192 ASP A CA 1
ATOM 1433 C C . ASP A 1 194 ? 39.635 -8.921 0.113 1.00 32.47 192 ASP A C 1
ATOM 1434 O O . ASP A 1 194 ? 39.693 -9.332 -1.051 1.00 33.64 192 ASP A O 1
ATOM 1439 N N . TYR A 1 195 ? 39.817 -7.632 0.428 1.00 32.55 193 TYR A N 1
ATOM 1440 C CA . TYR A 1 195 ? 40.392 -6.721 -0.557 1.00 33.64 193 TYR A CA 1
ATOM 1441 C C . TYR A 1 195 ? 41.756 -7.194 -1.047 1.00 34.10 193 TYR A C 1
ATOM 1442 O O . TYR A 1 195 ? 42.228 -6.727 -2.089 1.00 35.51 193 TYR A O 1
ATOM 1451 N N . LEU A 1 196 ? 42.401 -8.099 -0.320 1.00 31.64 194 LEU A N 1
ATOM 1452 C CA . LEU A 1 196 ? 43.681 -8.658 -0.725 1.00 32.40 194 LEU A CA 1
ATOM 1453 C C . LEU A 1 196 ? 43.528 -9.905 -1.578 1.00 32.39 194 LEU A C 1
ATOM 1454 O O . LEU A 1 196 ? 44.509 -10.358 -2.174 1.00 33.84 194 LEU A O 1
ATOM 1459 N N . HIS A 1 197 ? 42.338 -10.453 -1.668 1.00 35.34 195 HIS A N 1
ATOM 1460 C CA . HIS A 1 197 ? 42.215 -11.675 -2.441 1.00 35.66 195 HIS A CA 1
ATOM 1461 C C . HIS A 1 197 ? 42.132 -11.354 -3.934 1.00 36.41 195 HIS A C 1
ATOM 1462 O O . HIS A 1 197 ? 41.529 -10.352 -4.317 1.00 37.10 195 HIS A O 1
ATOM 1469 N N . PRO A 1 198 ? 42.745 -12.173 -4.793 1.00 37.76 196 PRO A N 1
ATOM 1470 C CA . PRO A 1 198 ? 42.618 -11.942 -6.243 1.00 36.49 196 PRO A CA 1
ATOM 1471 C C . PRO A 1 198 ? 41.192 -11.838 -6.739 1.00 36.94 196 PRO A C 1
ATOM 1472 O O . PRO A 1 198 ? 40.964 -11.172 -7.758 1.00 41.75 196 PRO A O 1
ATOM 1476 N N . ARG A 1 199 ? 40.218 -12.468 -6.077 1.00 36.96 197 ARG A N 1
ATOM 1477 C CA . ARG A 1 199 ? 38.843 -12.423 -6.576 1.00 37.37 197 ARG A CA 1
ATOM 1478 C C . ARG A 1 199 ? 38.076 -11.190 -6.139 1.00 36.94 197 ARG A C 1
ATOM 1479 O O . ARG A 1 199 ? 36.890 -11.082 -6.458 1.00 36.27 197 ARG A O 1
ATOM 1487 N N . THR A 1 200 ? 38.673 -10.284 -5.393 1.00 36.66 198 THR A N 1
ATOM 1488 C CA . THR A 1 200 ? 37.876 -9.186 -4.881 1.00 35.33 198 THR A CA 1
ATOM 1489 C C . THR A 1 200 ? 37.406 -8.303 -6.035 1.00 34.07 198 THR A C 1
ATOM 1490 O O . THR A 1 200 ? 38.174 -8.034 -6.960 1.00 32.93 198 THR A O 1
ATOM 1494 N N . PRO A 1 201 ? 36.143 -7.868 -6.017 1.00 32.80 199 PRO A N 1
ATOM 1495 C CA . PRO A 1 201 ? 35.722 -6.765 -6.888 1.00 34.31 199 PRO A CA 1
ATOM 1496 C C . PRO A 1 201 ? 36.341 -5.429 -6.529 1.00 37.70 199 PRO A C 1
ATOM 1497 O O . PRO A 1 201 ? 36.195 -4.484 -7.306 1.00 33.03 199 PRO A O 1
ATOM 1501 N N . TYR A 1 202 ? 37.022 -5.294 -5.386 1.00 35.14 200 TYR A N 1
ATOM 1502 C CA . TYR A 1 202 ? 37.490 -3.989 -4.926 1.00 35.92 200 TYR A CA 1
ATOM 1503 C C . TYR A 1 202 ? 38.992 -4.022 -4.711 1.00 37.91 200 TYR A C 1
ATOM 1504 O O . TYR A 1 202 ? 39.474 -3.784 -3.593 1.00 37.30 200 TYR A O 1
ATOM 1513 N N . PRO A 1 203 ? 39.765 -4.327 -5.751 1.00 35.91 201 PRO A N 1
ATOM 1514 C CA . PRO A 1 203 ? 41.215 -4.372 -5.552 1.00 36.95 201 PRO A CA 1
ATOM 1515 C C . PRO A 1 203 ? 41.771 -3.025 -5.134 1.00 40.42 201 PRO A C 1
ATOM 1516 O O . PRO A 1 203 ? 42.775 -2.980 -4.415 1.00 39.87 201 PRO A O 1
ATOM 1520 N N . PHE A 1 204 ? 41.121 -1.923 -5.545 1.00 39.76 202 PHE A N 1
ATOM 1521 C CA . PHE A 1 204 ? 41.591 -0.585 -5.196 1.00 39.04 202 PHE A CA 1
ATOM 1522 C C . PHE A 1 204 ? 41.461 -0.297 -3.701 1.00 39.15 202 PHE A C 1
ATOM 1523 O O . PHE A 1 204 ? 42.267 0.467 -3.156 1.00 39.20 202 PHE A O 1
ATOM 1531 N N . PHE A 1 205 ? 40.447 -0.854 -3.023 1.00 37.24 203 PHE A N 1
ATOM 1532 C CA . PHE A 1 205 ? 40.370 -0.665 -1.579 1.00 37.28 203 PHE A CA 1
ATOM 1533 C C . PHE A 1 205 ? 41.580 -1.293 -0.898 1.00 37.92 203 PHE A C 1
ATOM 1534 O O . PHE A 1 205 ? 42.106 -0.755 0.093 1.00 35.32 203 PHE A O 1
ATOM 1542 N N . GLY A 1 206 ? 42.034 -2.437 -1.407 1.00 36.54 204 GLY A N 1
ATOM 1543 C CA . GLY A 1 206 ? 43.227 -3.040 -0.836 1.00 33.95 204 GLY A CA 1
ATOM 1544 C C . GLY A 1 206 ? 44.441 -2.171 -1.078 1.00 36.52 204 GLY A C 1
ATOM 1545 O O . GLY A 1 206 ? 45.242 -1.920 -0.169 1.00 34.23 204 GLY A O 1
ATOM 1546 N N . THR A 1 207 ? 44.572 -1.657 -2.295 1.00 36.69 205 THR A N 1
ATOM 1547 C CA . THR A 1 207 ? 45.731 -0.830 -2.609 1.00 38.15 205 THR A CA 1
ATOM 1548 C C . THR A 1 207 ? 45.778 0.417 -1.729 1.00 35.93 205 THR A C 1
ATOM 1549 O O . THR A 1 207 ? 46.859 0.856 -1.323 1.00 37.27 205 THR A O 1
ATOM 1553 N N . ASN A 1 208 ? 44.617 0.983 -1.399 1.00 33.11 206 ASN A N 1
ATOM 1554 C CA . ASN A 1 208 ? 44.590 2.176 -0.559 1.00 34.61 206 ASN A CA 1
ATOM 1555 C C . ASN A 1 208 ? 45.084 1.871 0.854 1.00 37.74 206 ASN A C 1
ATOM 1556 O O . ASN A 1 208 ? 45.854 2.645 1.440 1.00 34.24 206 ASN A O 1
ATOM 1561 N N . ILE A 1 209 ? 44.653 0.749 1.425 1.00 34.24 207 ILE A N 1
ATOM 1562 C CA . ILE A 1 209 ? 45.106 0.438 2.769 1.00 33.87 207 ILE A CA 1
ATOM 1563 C C . ILE A 1 209 ? 46.571 0.043 2.749 1.00 35.42 207 ILE A C 1
ATOM 1564 O O . ILE A 1 209 ? 47.348 0.435 3.635 1.00 34.87 207 ILE A O 1
ATOM 1569 N N . LEU A 1 210 ? 46.974 -0.758 1.763 1.00 31.74 208 LEU A N 1
ATOM 1570 C CA . LEU A 1 210 ? 48.380 -1.097 1.668 1.00 34.55 208 LEU A CA 1
ATOM 1571 C C . LEU A 1 210 ? 49.235 0.148 1.529 1.00 36.07 208 LEU A C 1
ATOM 1572 O O . LEU A 1 210 ? 50.407 0.141 1.927 1.00 36.12 208 LEU A O 1
ATOM 1577 N N . GLY A 1 211 ? 48.667 1.230 0.983 1.00 33.67 209 GLY A N 1
ATOM 1578 C CA . GLY A 1 211 ? 49.402 2.488 0.928 1.00 36.84 209 GLY A CA 1
ATOM 1579 C C . GLY A 1 211 ? 49.982 2.913 2.272 1.00 35.85 209 GLY A C 1
ATOM 1580 O O . GLY A 1 211 ? 51.007 3.585 2.321 1.00 37.51 209 GLY A O 1
ATOM 1581 N N . GLN A 1 212 ? 49.323 2.557 3.373 1.00 31.83 210 GLN A N 1
ATOM 1582 C CA . GLN A 1 212 ? 49.817 2.961 4.694 1.00 35.22 210 GLN A CA 1
ATOM 1583 C C . GLN A 1 212 ? 51.149 2.304 5.024 1.00 36.12 210 GLN A C 1
ATOM 1584 O O . GLN A 1 212 ? 51.941 2.854 5.800 1.00 37.76 210 GLN A O 1
ATOM 1590 N N . PHE A 1 213 ? 51.410 1.125 4.468 1.00 34.92 211 PHE A N 1
ATOM 1591 C CA . PHE A 1 213 ? 52.570 0.358 4.877 1.00 35.04 211 PHE A CA 1
ATOM 1592 C C . PHE A 1 213 ? 53.831 0.734 4.115 1.00 38.57 211 PHE A C 1
ATOM 1593 O O . PHE A 1 213 ? 54.917 0.353 4.545 1.00 40.51 211 PHE A O 1
ATOM 1601 N N . LYS A 1 214 ? 53.720 1.522 3.038 1.00 39.38 212 LYS A N 1
ATOM 1602 C CA . LYS A 1 214 ? 54.908 2.041 2.359 1.00 35.21 212 LYS A CA 1
ATOM 1603 C C . LYS A 1 214 ? 55.731 2.979 3.244 1.00 40.22 212 LYS A C 1
ATOM 1604 O O . LYS A 1 214 ? 56.963 3.043 3.106 1.00 37.76 212 LYS A O 1
ATOM 1610 N N . ASN A 1 215 ? 55.089 3.730 4.147 1.00 35.20 213 ASN A N 1
ATOM 1611 C CA . ASN A 1 215 ? 55.871 4.677 4.924 1.00 38.93 213 ASN A CA 1
ATOM 1612 C C . ASN A 1 215 ? 55.460 4.618 6.397 1.00 37.57 213 ASN A C 1
ATOM 1613 O O . ASN A 1 215 ? 55.593 5.598 7.132 1.00 37.61 213 ASN A O 1
ATOM 1618 N N . LEU A 1 216 ? 54.988 3.448 6.827 1.00 34.89 214 LEU A N 1
ATOM 1619 C CA . LEU A 1 216 ? 54.490 3.267 8.177 1.00 39.98 214 LEU A CA 1
ATOM 1620 C C . LEU A 1 216 ? 55.548 3.653 9.215 1.00 37.73 214 LEU A C 1
ATOM 1621 O O . LEU A 1 216 ? 55.232 4.254 10.244 1.00 37.01 214 LEU A O 1
ATOM 1626 N N . SER A 1 217 ? 56.815 3.371 8.933 1.00 37.86 215 SER A N 1
ATOM 1627 C CA . SER A 1 217 ? 57.851 3.643 9.914 1.00 38.30 215 SER A CA 1
ATOM 1628 C C . SER A 1 217 ? 58.107 5.131 10.130 1.00 39.52 215 SER A C 1
ATOM 1629 O O . SER A 1 217 ? 58.922 5.458 10.997 1.00 38.33 215 SER A O 1
ATOM 1632 N N . LYS A 1 218 ? 57.444 6.039 9.402 1.00 37.62 216 LYS A N 1
ATOM 1633 C CA . LYS A 1 218 ? 57.549 7.462 9.721 1.00 39.27 216 LYS A CA 1
ATOM 1634 C C . LYS A 1 218 ? 56.699 7.855 10.920 1.00 39.90 216 LYS A C 1
ATOM 1635 O O . LYS A 1 218 ? 56.897 8.943 11.479 1.00 39.28 216 LYS A O 1
ATOM 1641 N N . ASN A 1 219 ? 55.771 6.992 11.320 1.00 37.45 217 ASN A N 1
ATOM 1642 C CA . ASN A 1 219 ? 54.964 7.180 12.509 1.00 37.02 217 ASN A CA 1
ATOM 1643 C C . ASN A 1 219 ? 55.686 6.616 13.735 1.00 37.17 217 ASN A C 1
ATOM 1644 O O . ASN A 1 219 ? 56.093 5.448 13.746 1.00 35.89 217 ASN A O 1
ATOM 1649 N N . PHE A 1 220 ? 55.836 7.431 14.769 1.00 35.78 218 PHE A N 1
ATOM 1650 C CA . PHE A 1 220 ? 56.439 6.879 15.980 1.00 36.42 218 PHE A CA 1
ATOM 1651 C C . PHE A 1 220 ? 55.461 6.016 16.769 1.00 35.99 218 PHE A C 1
ATOM 1652 O O . PHE A 1 220 ? 55.889 5.208 17.593 1.00 39.57 218 PHE A O 1
ATOM 1660 N N . CYS A 1 221 ? 54.160 6.139 16.509 1.00 37.47 219 CYS A N 1
ATOM 1661 C CA . CYS A 1 221 ? 53.151 5.327 17.168 1.00 32.74 219 CYS A CA 1
ATOM 1662 C C . CYS A 1 221 ? 52.049 4.932 16.184 1.00 35.18 219 CYS A C 1
ATOM 1663 O O . CYS A 1 221 ? 51.677 5.708 15.286 1.00 34.45 219 CYS A O 1
ATOM 1666 N N . ILE A 1 222 ? 51.537 3.717 16.354 1.00 31.53 220 ILE A N 1
ATOM 1667 C CA . ILE A 1 222 ? 50.340 3.264 15.665 1.00 32.60 220 ILE A CA 1
ATOM 1668 C C . ILE A 1 222 ? 49.268 3.046 16.728 1.00 32.76 220 ILE A C 1
ATOM 1669 O O . ILE A 1 222 ? 49.207 1.987 17.365 1.00 32.39 220 ILE A O 1
ATOM 1674 N N . LEU A 1 223 ? 48.421 4.055 16.919 1.00 31.59 221 LEU A N 1
ATOM 1675 C CA . LEU A 1 223 ? 47.240 3.907 17.753 1.00 29.30 221 LEU A CA 1
ATOM 1676 C C . LEU A 1 223 ? 46.253 2.953 17.107 1.00 35.70 221 LEU A C 1
ATOM 1677 O O . LEU A 1 223 ? 46.052 2.954 15.881 1.00 30.16 221 LEU A O 1
ATOM 1682 N N . MET A 1 224 ? 45.609 2.146 17.938 1.00 32.74 222 MET A N 1
ATOM 1683 C CA . MET A 1 224 ? 44.707 1.136 17.418 1.00 33.94 222 MET A CA 1
ATOM 1684 C C . MET A 1 224 ? 43.479 1.097 18.316 1.00 34.05 222 MET A C 1
ATOM 1685 O O . MET A 1 224 ? 43.601 1.164 19.541 1.00 35.10 222 MET A O 1
ATOM 1690 N N . ASP A 1 225 ? 42.299 1.033 17.702 1.00 30.97 223 ASP A N 1
ATOM 1691 C CA . ASP A 1 225 ? 41.019 0.991 18.419 1.00 32.58 223 ASP A CA 1
ATOM 1692 C C . ASP A 1 225 ? 40.637 -0.460 18.721 1.00 34.50 223 ASP A C 1
ATOM 1693 O O . ASP A 1 225 ? 39.676 -1.020 18.185 1.00 36.44 223 ASP A O 1
ATOM 1698 N N . THR A 1 226 ? 41.446 -1.085 19.562 1.00 32.59 224 THR A N 1
ATOM 1699 C CA . THR A 1 226 ? 41.161 -2.392 20.129 1.00 30.79 224 THR A CA 1
ATOM 1700 C C . THR A 1 226 ? 41.725 -2.357 21.544 1.00 35.09 224 THR A C 1
ATOM 1701 O O . THR A 1 226 ? 42.198 -1.314 22.008 1.00 34.56 224 THR A O 1
ATOM 1705 N N . PHE A 1 227 ? 41.645 -3.467 22.266 1.00 33.14 225 PHE A N 1
ATOM 1706 C CA . PHE A 1 227 ? 42.223 -3.481 23.597 1.00 32.91 225 PHE A CA 1
ATOM 1707 C C . PHE A 1 227 ? 42.922 -4.803 23.827 1.00 34.36 225 PHE A C 1
ATOM 1708 O O . PHE A 1 227 ? 42.611 -5.813 23.186 1.00 32.61 225 PHE A O 1
ATOM 1716 N N . TYR A 1 228 ? 43.874 -4.776 24.774 1.00 32.98 226 TYR A N 1
ATOM 1717 C CA . TYR A 1 228 ? 44.869 -5.833 24.847 1.00 31.69 226 TYR A CA 1
ATOM 1718 C C . TYR A 1 228 ? 44.239 -7.176 25.170 1.00 32.45 226 TYR A C 1
ATOM 1719 O O . TYR A 1 228 ? 44.668 -8.199 24.638 1.00 33.53 226 TYR A O 1
ATOM 1728 N N . GLU A 1 229 ? 43.224 -7.212 26.033 1.00 30.18 227 GLU A N 1
ATOM 1729 C CA . GLU A 1 229 ? 42.648 -8.515 26.352 1.00 33.10 227 GLU A CA 1
ATOM 1730 C C . GLU A 1 229 ? 41.962 -9.130 25.140 1.00 34.78 227 GLU A C 1
ATOM 1731 O O . GLU A 1 229 ? 41.887 -10.362 25.026 1.00 34.14 227 GLU A O 1
ATOM 1737 N N . LEU A 1 230 ? 41.462 -8.294 24.228 1.00 32.81 228 LEU A N 1
ATOM 1738 C CA . LEU A 1 230 ? 40.737 -8.823 23.074 1.00 33.73 228 LEU A CA 1
ATOM 1739 C C . LEU A 1 230 ? 41.674 -9.547 22.108 1.00 34.05 228 LEU A C 1
ATOM 1740 O O . LEU A 1 230 ? 41.356 -10.641 21.638 1.00 36.66 228 LEU A O 1
ATOM 1745 N N . GLU A 1 231 ? 42.849 -8.982 21.825 1.00 35.31 229 GLU A N 1
ATOM 1746 C CA . GLU A 1 231 ? 43.756 -9.507 20.802 1.00 32.53 229 GLU A CA 1
ATOM 1747 C C . GLU A 1 231 ? 45.166 -9.747 21.352 1.00 35.20 229 GLU A C 1
ATOM 1748 O O . GLU A 1 231 ? 46.169 -9.534 20.653 1.00 31.62 229 GLU A O 1
ATOM 1754 N N . HIS A 1 232 ? 45.276 -10.231 22.601 1.00 35.68 230 HIS A N 1
ATOM 1755 C CA . HIS A 1 232 ? 46.572 -10.199 23.276 1.00 34.46 230 HIS A CA 1
ATOM 1756 C C . HIS A 1 232 ? 47.617 -11.009 22.524 1.00 34.50 230 HIS A C 1
ATOM 1757 O O . HIS A 1 232 ? 48.770 -10.580 22.403 1.00 34.61 230 HIS A O 1
ATOM 1764 N N . GLU A 1 233 ? 47.227 -12.149 21.953 1.00 35.89 231 GLU A N 1
ATOM 1765 C CA . GLU A 1 233 ? 48.233 -12.959 21.275 1.00 37.70 231 GLU A CA 1
ATOM 1766 C C . GLU A 1 233 ? 48.754 -12.280 20.015 1.00 34.23 231 GLU A C 1
ATOM 1767 O O . GLU A 1 233 ? 49.952 -12.346 19.728 1.00 33.81 231 GLU A O 1
ATOM 1773 N N . THR A 1 234 ? 47.887 -11.609 19.255 1.00 34.62 232 THR A N 1
ATOM 1774 C CA . THR A 1 234 ? 48.376 -10.920 18.064 1.00 34.51 232 THR A CA 1
ATOM 1775 C C . THR A 1 234 ? 49.204 -9.708 18.447 1.00 33.71 232 THR A C 1
ATOM 1776 O O . THR A 1 234 ? 50.278 -9.471 17.873 1.00 35.45 232 THR A O 1
ATOM 1780 N N . ILE A 1 235 ? 48.726 -8.940 19.431 1.00 35.21 233 ILE A N 1
ATOM 1781 C CA . ILE A 1 235 ? 49.443 -7.744 19.869 1.00 33.74 233 ILE A CA 1
ATOM 1782 C C . ILE A 1 235 ? 50.838 -8.106 20.370 1.00 35.60 233 ILE A C 1
ATOM 1783 O O . ILE A 1 235 ? 51.835 -7.476 19.990 1.00 36.24 233 ILE A O 1
ATOM 1788 N N . ASP A 1 236 ? 50.940 -9.142 21.213 1.00 34.98 234 ASP A N 1
ATOM 1789 C CA . ASP A 1 236 ? 52.239 -9.433 21.819 1.00 38.20 234 ASP A CA 1
ATOM 1790 C C . ASP A 1 236 ? 53.250 -9.849 20.773 1.00 37.81 234 ASP A C 1
ATOM 1791 O O . ASP A 1 236 ? 54.453 -9.768 21.023 1.00 39.05 234 ASP A O 1
ATOM 1796 N N . SER A 1 237 ? 52.777 -10.276 19.606 1.00 36.31 235 SER A N 1
ATOM 1797 C CA . SER A 1 237 ? 53.609 -10.657 18.472 1.00 39.60 235 SER A CA 1
ATOM 1798 C C . SER A 1 237 ? 53.967 -9.466 17.585 1.00 40.09 235 SER A C 1
ATOM 1799 O O . SER A 1 237 ? 55.147 -9.233 17.292 1.00 41.25 235 SER A O 1
ATOM 1802 N N . ILE A 1 238 ? 52.964 -8.700 17.153 1.00 34.56 236 ILE A N 1
ATOM 1803 C CA . ILE A 1 238 ? 53.244 -7.600 16.241 1.00 35.70 236 ILE A CA 1
ATOM 1804 C C . ILE A 1 238 ? 54.005 -6.454 16.935 1.00 40.41 236 ILE A C 1
ATOM 1805 O O . ILE A 1 238 ? 54.810 -5.755 16.296 1.00 37.52 236 ILE A O 1
ATOM 1810 N N . THR A 1 239 ? 53.825 -6.262 18.251 1.00 40.72 237 THR A N 1
ATOM 1811 C CA . THR A 1 239 ? 54.530 -5.137 18.873 1.00 38.24 237 THR A CA 1
ATOM 1812 C C . THR A 1 239 ? 56.041 -5.336 18.926 1.00 40.01 237 THR A C 1
ATOM 1813 O O . THR A 1 239 ? 56.760 -4.362 19.174 1.00 42.74 237 THR A O 1
ATOM 1817 N N . LYS A 1 240 ? 56.542 -6.540 18.641 1.00 41.58 238 LYS A N 1
ATOM 1818 C CA . LYS A 1 240 ? 57.977 -6.716 18.453 1.00 48.15 238 LYS A CA 1
ATOM 1819 C C . LYS A 1 240 ? 58.484 -6.053 17.183 1.00 48.19 238 LYS A C 1
ATOM 1820 O O . LYS A 1 240 ? 59.699 -5.882 17.032 1.00 49.15 238 LYS A O 1
ATOM 1826 N N . ILE A 1 241 ? 57.589 -5.700 16.259 1.00 42.65 239 ILE A N 1
ATOM 1827 C CA . ILE A 1 241 ? 57.979 -5.133 14.970 1.00 41.36 239 ILE A CA 1
ATOM 1828 C C . ILE A 1 241 ? 57.425 -3.725 14.796 1.00 40.20 239 ILE A C 1
ATOM 1829 O O . ILE A 1 241 ? 58.043 -2.892 14.122 1.00 42.27 239 ILE A O 1
ATOM 1834 N N . CYS A 1 242 ? 56.246 -3.449 15.365 1.00 39.09 240 CYS A N 1
ATOM 1835 C CA . CYS A 1 242 ? 55.608 -2.169 15.098 1.00 38.66 240 CYS A CA 1
ATOM 1836 C C . CYS A 1 242 ? 55.177 -1.516 16.402 1.00 36.60 240 CYS A C 1
ATOM 1837 O O . CYS A 1 242 ? 54.644 -2.190 17.290 1.00 37.59 240 CYS A O 1
ATOM 1840 N N . PRO A 1 243 ? 55.357 -0.202 16.532 1.00 35.91 241 PRO A N 1
ATOM 1841 C CA . PRO A 1 243 ? 55.031 0.474 17.814 1.00 38.20 241 PRO A CA 1
ATOM 1842 C C . PRO A 1 243 ? 53.537 0.732 17.956 1.00 36.56 241 PRO A C 1
ATOM 1843 O O . PRO A 1 243 ? 53.051 1.863 17.899 1.00 36.58 241 PRO A O 1
ATOM 1847 N N . ILE A 1 244 ? 52.799 -0.351 18.178 1.00 33.78 242 ILE A N 1
ATOM 1848 C CA . ILE A 1 244 ? 51.344 -0.330 18.271 1.00 34.57 242 ILE A CA 1
ATOM 1849 C C . ILE A 1 244 ? 50.915 -0.068 19.713 1.00 34.92 242 ILE A C 1
ATOM 1850 O O . ILE A 1 244 ? 51.449 -0.670 20.653 1.00 34.91 242 ILE A O 1
ATOM 1855 N N . LYS A 1 245 ? 49.946 0.828 19.891 1.00 32.77 243 LYS A N 1
ATOM 1856 C CA . LYS A 1 245 ? 49.339 1.101 21.194 1.00 32.40 243 LYS A CA 1
ATOM 1857 C C . LYS A 1 245 ? 47.829 0.905 21.152 1.00 32.47 243 LYS A C 1
ATOM 1858 O O . LYS A 1 245 ? 47.107 1.743 20.583 1.00 32.76 243 LYS A O 1
ATOM 1864 N N . PRO A 1 246 ? 47.300 -0.181 21.712 1.00 33.49 244 PRO A N 1
ATOM 1865 C CA . PRO A 1 246 ? 45.846 -0.291 21.887 1.00 32.07 244 PRO A CA 1
ATOM 1866 C C . PRO A 1 246 ? 45.311 0.776 22.826 1.00 31.23 244 PRO A C 1
ATOM 1867 O O . PRO A 1 246 ? 45.780 0.915 23.952 1.00 35.77 244 PRO A O 1
ATOM 1871 N N . ILE A 1 247 ? 44.309 1.525 22.362 1.00 33.12 245 ILE A N 1
ATOM 1872 C CA . ILE A 1 247 ? 43.707 2.574 23.180 1.00 31.61 245 ILE A CA 1
ATOM 1873 C C . ILE A 1 247 ? 42.187 2.487 23.179 1.00 33.10 245 ILE A C 1
ATOM 1874 O O . ILE A 1 247 ? 41.518 3.388 23.691 1.00 32.96 245 ILE A O 1
ATOM 1879 N N . GLY A 1 248 ? 41.627 1.421 22.605 1.00 35.39 246 GLY A N 1
ATOM 1880 C CA . GLY A 1 248 ? 40.185 1.283 22.481 1.00 34.37 246 GLY A CA 1
ATOM 1881 C C . GLY A 1 248 ? 39.583 0.468 23.618 1.00 33.80 246 GLY A C 1
ATOM 1882 O O . GLY A 1 248 ? 40.305 -0.051 24.466 1.00 36.28 246 GLY A O 1
ATOM 1883 N N . PRO A 1 249 ? 38.254 0.303 23.647 1.00 36.05 247 PRO A N 1
ATOM 1884 C CA . PRO A 1 249 ? 37.244 0.740 22.661 1.00 40.15 247 PRO A CA 1
ATOM 1885 C C . PRO A 1 249 ? 37.083 2.248 22.695 1.00 39.72 247 PRO A C 1
ATOM 1886 O O . PRO A 1 249 ? 36.777 2.803 23.746 1.00 41.08 247 PRO A O 1
ATOM 1890 N N . LEU A 1 250 ? 37.329 2.922 21.566 1.00 38.32 248 LEU A N 1
ATOM 1891 C CA . LEU A 1 250 ? 37.326 4.381 21.558 1.00 41.55 248 LEU A CA 1
ATOM 1892 C C . LEU A 1 250 ? 35.984 4.939 22.012 1.00 44.21 248 LEU A C 1
ATOM 1893 O O . LEU A 1 250 ? 35.940 5.903 22.786 1.00 44.89 248 LEU A O 1
ATOM 1898 N N . PHE A 1 251 ? 34.878 4.332 21.570 1.00 44.17 249 PHE A N 1
ATOM 1899 C CA . PHE A 1 251 ? 33.562 4.874 21.901 1.00 45.30 249 PHE A CA 1
ATOM 1900 C C . PHE A 1 251 ? 33.196 4.711 23.374 1.00 47.78 249 PHE A C 1
ATOM 1901 O O . PHE A 1 251 ? 32.191 5.286 23.808 1.00 47.22 249 PHE A O 1
ATOM 1909 N N . LYS A 1 252 ? 33.972 3.951 24.152 1.00 44.14 250 LYS A N 1
ATOM 1910 C CA . LYS A 1 252 ? 33.716 3.819 25.579 1.00 43.35 250 LYS A CA 1
ATOM 1911 C C . LYS A 1 252 ? 34.550 4.758 26.443 1.00 46.12 250 LYS A C 1
ATOM 1912 O O . LYS A 1 252 ? 34.262 4.877 27.638 1.00 47.70 250 LYS A O 1
ATOM 1918 N N . ILE A 1 253 ? 35.557 5.424 25.889 1.00 48.52 251 ILE A N 1
ATOM 1919 C CA . ILE A 1 253 ? 36.332 6.350 26.725 1.00 49.78 251 ILE A CA 1
ATOM 1920 C C . ILE A 1 253 ? 35.401 7.434 27.261 1.00 56.47 251 ILE A C 1
ATOM 1921 O O . ILE A 1 253 ? 34.642 8.044 26.480 1.00 57.39 251 ILE A O 1
ATOM 1926 N N . PRO A 1 254 ? 35.397 7.709 28.578 1.00 60.72 252 PRO A N 1
ATOM 1927 C CA . PRO A 1 254 ? 34.526 8.722 29.191 1.00 61.27 252 PRO A CA 1
ATOM 1928 C C . PRO A 1 254 ? 34.664 10.116 28.573 1.00 61.95 252 PRO A C 1
ATOM 1929 O O . PRO A 1 254 ? 35.622 10.821 28.902 1.00 63.95 252 PRO A O 1
ATOM 1933 N N . ASP A 1 271 ? 12.354 6.723 18.877 1.00 62.48 269 ASP A N 1
ATOM 1934 C CA . ASP A 1 271 ? 11.524 5.639 18.354 1.00 61.32 269 ASP A CA 1
ATOM 1935 C C . ASP A 1 271 ? 12.048 4.273 18.793 1.00 58.71 269 ASP A C 1
ATOM 1936 O O . ASP A 1 271 ? 11.341 3.504 19.445 1.00 57.58 269 ASP A O 1
ATOM 1941 N N . CYS A 1 272 ? 13.290 3.965 18.415 1.00 59.88 270 CYS A N 1
ATOM 1942 C CA . CYS A 1 272 ? 13.876 2.694 18.818 1.00 58.58 270 CYS A CA 1
ATOM 1943 C C . CYS A 1 272 ? 13.948 2.579 20.341 1.00 59.15 270 CYS A C 1
ATOM 1944 O O . CYS A 1 272 ? 13.681 1.508 20.901 1.00 56.68 270 CYS A O 1
ATOM 1947 N N . LYS A 1 273 ? 14.271 3.678 21.035 1.00 57.98 271 LYS A N 1
ATOM 1948 C CA . LYS A 1 273 ? 14.436 3.603 22.487 1.00 59.07 271 LYS A CA 1
ATOM 1949 C C . LYS A 1 273 ? 13.105 3.357 23.188 1.00 59.42 271 LYS A C 1
ATOM 1950 O O . LYS A 1 273 ? 13.049 2.632 24.189 1.00 60.02 271 LYS A O 1
ATOM 1956 N N . GLU A 1 274 ? 12.021 3.940 22.682 1.00 60.89 272 GLU A N 1
ATOM 1957 C CA . GLU A 1 274 ? 10.723 3.778 23.332 1.00 62.03 272 GLU A CA 1
ATOM 1958 C C . GLU A 1 274 ? 10.060 2.435 23.036 1.00 58.75 272 GLU A C 1
ATOM 1959 O O . GLU A 1 274 ? 9.241 1.978 23.843 1.00 58.07 272 GLU A O 1
ATOM 1965 N N . TRP A 1 275 ? 10.391 1.785 21.916 1.00 59.37 273 TRP A N 1
ATOM 1966 C CA . TRP A 1 275 ? 9.852 0.450 21.675 1.00 56.45 273 TRP A CA 1
ATOM 1967 C C . TRP A 1 275 ? 10.614 -0.629 22.440 1.00 55.12 273 TRP A C 1
ATOM 1968 O O . TRP A 1 275 ? 10.010 -1.621 22.863 1.00 55.44 273 TRP A O 1
ATOM 1979 N N . LEU A 1 276 ? 11.930 -0.459 22.614 1.00 56.22 274 LEU A N 1
ATOM 1980 C CA . LEU A 1 276 ? 12.728 -1.419 23.376 1.00 52.08 274 LEU A CA 1
ATOM 1981 C C . LEU A 1 276 ? 12.421 -1.348 24.869 1.00 54.82 274 LEU A C 1
ATOM 1982 O O . LEU A 1 276 ? 12.465 -2.370 25.568 1.00 52.69 274 LEU A O 1
ATOM 1987 N N . ASP A 1 277 ? 12.150 -0.141 25.380 1.00 55.36 275 ASP A N 1
ATOM 1988 C CA . ASP A 1 277 ? 11.775 0.039 26.778 1.00 54.58 275 ASP A CA 1
ATOM 1989 C C . ASP A 1 277 ? 10.577 -0.814 27.164 1.00 55.07 275 ASP A C 1
ATOM 1990 O O . ASP A 1 277 ? 10.377 -1.078 28.358 1.00 55.60 275 ASP A O 1
ATOM 1995 N N . THR A 1 278 ? 9.779 -1.253 26.192 1.00 52.83 276 THR A N 1
ATOM 1996 C CA . THR A 1 278 ? 8.623 -2.094 26.466 1.00 53.43 276 THR A CA 1
ATOM 1997 C C . THR A 1 278 ? 8.856 -3.555 26.101 1.00 53.90 276 THR A C 1
ATOM 1998 O O . THR A 1 278 ? 7.906 -4.349 26.113 1.00 54.72 276 THR A O 1
ATOM 2002 N N . ARG A 1 279 ? 10.109 -3.932 25.764 1.00 52.73 277 ARG A N 1
ATOM 2003 C CA . ARG A 1 279 ? 10.295 -5.365 25.622 1.00 53.13 277 ARG A CA 1
ATOM 2004 C C . ARG A 1 279 ? 10.953 -5.943 26.878 1.00 53.00 277 ARG A C 1
ATOM 2005 O O . ARG A 1 279 ? 11.669 -5.228 27.592 1.00 52.15 277 ARG A O 1
ATOM 2013 N N . PRO A 1 280 ? 10.714 -7.222 27.176 1.00 51.46 278 PRO A N 1
ATOM 2014 C CA . PRO A 1 280 ? 11.441 -7.862 28.269 1.00 52.84 278 PRO A CA 1
ATOM 2015 C C . PRO A 1 280 ? 12.931 -7.836 27.999 1.00 51.59 278 PRO A C 1
ATOM 2016 O O . PRO A 1 280 ? 13.366 -7.868 26.833 1.00 53.83 278 PRO A O 1
ATOM 2020 N N . PRO A 1 281 ? 13.752 -7.767 29.043 1.00 52.05 279 PRO A N 1
ATOM 2021 C CA . PRO A 1 281 ? 15.203 -7.731 28.828 1.00 50.77 279 PRO A CA 1
ATOM 2022 C C . PRO A 1 281 ? 15.697 -8.964 28.080 1.00 47.29 279 PRO A C 1
ATOM 2023 O O . PRO A 1 281 ? 15.189 -10.069 28.266 1.00 48.00 279 PRO A O 1
ATOM 2027 N N . SER A 1 282 ? 16.716 -8.762 27.238 1.00 45.80 280 SER A N 1
ATOM 2028 C CA . SER A 1 282 ? 17.457 -9.859 26.601 1.00 46.66 280 SER A CA 1
ATOM 2029 C C . SER A 1 282 ? 16.560 -10.717 25.707 1.00 46.28 280 SER A C 1
ATOM 2030 O O . SER A 1 282 ? 16.652 -11.946 25.698 1.00 48.81 280 SER A O 1
ATOM 2033 N N . THR A 1 283 ? 15.689 -10.072 24.931 1.00 44.81 281 THR A N 1
ATOM 2034 C CA . THR A 1 283 ? 14.806 -10.803 24.024 1.00 45.41 281 THR A CA 1
ATOM 2035 C C . THR A 1 283 ? 14.822 -10.304 22.587 1.00 44.76 281 THR A C 1
ATOM 2036 O O . THR A 1 283 ? 14.329 -11.017 21.699 1.00 47.36 281 THR A O 1
ATOM 2040 N N . VAL A 1 284 ? 15.346 -9.117 22.317 1.00 45.67 282 VAL A N 1
ATOM 2041 C CA . VAL A 1 284 ? 15.253 -8.527 20.986 1.00 43.96 282 VAL A CA 1
ATOM 2042 C C . VAL A 1 284 ? 16.539 -8.812 20.230 1.00 43.15 282 VAL A C 1
ATOM 2043 O O . VAL A 1 284 ? 17.636 -8.505 20.712 1.00 40.11 282 VAL A O 1
ATOM 2047 N N . VAL A 1 285 ? 16.410 -9.407 19.049 1.00 41.45 283 VAL A N 1
ATOM 2048 C CA . VAL A 1 285 ? 17.539 -9.571 18.146 1.00 38.01 283 VAL A CA 1
ATOM 2049 C C . VAL A 1 285 ? 17.608 -8.334 17.268 1.00 38.58 283 VAL A C 1
ATOM 2050 O O . VAL A 1 285 ? 16.644 -7.999 16.577 1.00 38.59 283 VAL A O 1
ATOM 2054 N N . TYR A 1 286 ? 18.736 -7.635 17.332 1.00 38.78 284 TYR A N 1
ATOM 2055 C CA . TYR A 1 286 ? 18.959 -6.408 16.580 1.00 36.20 284 TYR A CA 1
ATOM 2056 C C . TYR A 1 286 ? 19.574 -6.757 15.228 1.00 33.66 284 TYR A C 1
ATOM 2057 O O . TYR A 1 286 ? 20.682 -7.301 15.160 1.00 30.93 284 TYR A O 1
ATOM 2066 N N . VAL A 1 287 ? 18.850 -6.479 14.148 1.00 36.15 285 VAL A N 1
ATOM 2067 C CA . VAL A 1 287 ? 19.314 -6.824 12.809 1.00 34.31 285 VAL A CA 1
ATOM 2068 C C . VAL A 1 287 ? 19.618 -5.535 12.058 1.00 36.89 285 VAL A C 1
ATOM 2069 O O . VAL A 1 287 ? 18.709 -4.745 11.774 1.00 38.95 285 VAL A O 1
ATOM 2073 N N . SER A 1 288 ? 20.890 -5.333 11.713 1.00 35.11 286 SER A N 1
ATOM 2074 C CA . SER A 1 288 ? 21.291 -4.151 10.957 1.00 40.69 286 SER A CA 1
ATOM 2075 C C . SER A 1 288 ? 22.559 -4.477 10.177 1.00 43.47 286 SER A C 1
ATOM 2076 O O . SER A 1 288 ? 23.635 -4.602 10.766 1.00 38.76 286 SER A O 1
ATOM 2079 N N . VAL A 1 289 ? 22.438 -4.623 8.859 1.00 44.53 287 VAL A N 1
ATOM 2080 C CA . VAL A 1 289 ? 23.593 -4.880 8.005 1.00 45.96 287 VAL A CA 1
ATOM 2081 C C . VAL A 1 289 ? 23.809 -3.799 6.968 1.00 54.47 287 VAL A C 1
ATOM 2082 O O . VAL A 1 289 ? 24.890 -3.762 6.363 1.00 57.98 287 VAL A O 1
ATOM 2086 N N . GLY A 1 290 ? 22.829 -2.917 6.745 1.00 78.53 288 GLY A N 1
ATOM 2087 C CA . GLY A 1 290 ? 22.790 -2.001 5.615 1.00 78.16 288 GLY A CA 1
ATOM 2088 C C . GLY A 1 290 ? 23.739 -0.818 5.660 1.00 82.34 288 GLY A C 1
ATOM 2089 O O . GLY A 1 290 ? 23.869 -0.129 4.643 1.00 84.65 288 GLY A O 1
ATOM 2090 N N . SER A 1 291 ? 24.413 -0.555 6.790 1.00 64.45 289 SER A N 1
ATOM 2091 C CA . SER A 1 291 ? 25.318 0.594 6.841 1.00 59.90 289 SER A CA 1
ATOM 2092 C C . SER A 1 291 ? 26.508 0.440 5.895 1.00 59.24 289 SER A C 1
ATOM 2093 O O . SER A 1 291 ? 27.168 1.441 5.589 1.00 60.05 289 SER A O 1
ATOM 2096 N N . VAL A 1 292 ? 26.796 -0.775 5.425 1.00 58.97 290 VAL A N 1
ATOM 2097 C CA . VAL A 1 292 ? 27.874 -0.998 4.464 1.00 58.34 290 VAL A CA 1
ATOM 2098 C C . VAL A 1 292 ? 27.401 -1.599 3.147 1.00 57.59 290 VAL A C 1
ATOM 2099 O O . VAL A 1 292 ? 28.221 -1.734 2.225 1.00 50.99 290 VAL A O 1
ATOM 2103 N N . VAL A 1 293 ? 26.133 -1.982 3.014 1.00 59.53 291 VAL A N 1
ATOM 2104 C CA . VAL A 1 293 ? 25.700 -2.703 1.820 1.00 62.57 291 VAL A CA 1
ATOM 2105 C C . VAL A 1 293 ? 24.203 -2.515 1.633 1.00 63.27 291 VAL A C 1
ATOM 2106 O O . VAL A 1 293 ? 23.441 -2.428 2.601 1.00 61.99 291 VAL A O 1
ATOM 2110 N N . TYR A 1 294 ? 23.795 -2.422 0.371 1.00 58.61 292 TYR A N 1
ATOM 2111 C CA . TYR A 1 294 ? 22.398 -2.549 -0.010 1.00 60.12 292 TYR A CA 1
ATOM 2112 C C . TYR A 1 294 ? 22.212 -3.983 -0.489 1.00 55.90 292 TYR A C 1
ATOM 2113 O O . TYR A 1 294 ? 22.765 -4.380 -1.520 1.00 56.14 292 TYR A O 1
ATOM 2122 N N . LEU A 1 295 ? 21.468 -4.765 0.279 1.00 57.20 293 LEU A N 1
ATOM 2123 C CA . LEU A 1 295 ? 21.239 -6.145 -0.094 1.00 52.77 293 LEU A CA 1
ATOM 2124 C C . LEU A 1 295 ? 20.343 -6.233 -1.327 1.00 55.04 293 LEU A C 1
ATOM 2125 O O . LEU A 1 295 ? 19.625 -5.293 -1.683 1.00 51.97 293 LEU A O 1
ATOM 2130 N N . LYS A 1 296 ? 20.417 -7.384 -1.988 1.00 47.64 294 LYS A N 1
ATOM 2131 C CA . LYS A 1 296 ? 19.460 -7.724 -3.023 1.00 49.57 294 LYS A CA 1
ATOM 2132 C C . LYS A 1 296 ? 18.114 -8.059 -2.395 1.00 46.04 294 LYS A C 1
ATOM 2133 O O . LYS A 1 296 ? 18.037 -8.585 -1.277 1.00 38.24 294 LYS A O 1
ATOM 2139 N N . GLN A 1 297 ? 17.047 -7.759 -3.146 1.00 46.31 295 GLN A N 1
ATOM 2140 C CA . GLN A 1 297 ? 15.695 -8.101 -2.721 1.00 43.01 295 GLN A CA 1
ATOM 2141 C C . GLN A 1 297 ? 15.576 -9.577 -2.374 1.00 37.36 295 GLN A C 1
ATOM 2142 O O . GLN A 1 297 ? 14.882 -9.953 -1.421 1.00 36.06 295 GLN A O 1
ATOM 2148 N N . GLU A 1 298 ? 16.219 -10.430 -3.163 1.00 34.63 296 GLU A N 1
ATOM 2149 C CA . GLU A 1 298 ? 16.176 -11.864 -2.905 1.00 36.72 296 GLU A CA 1
ATOM 2150 C C . GLU A 1 298 ? 16.716 -12.192 -1.513 1.00 36.65 296 GLU A C 1
ATOM 2151 O O . GLU A 1 298 ? 16.120 -12.999 -0.784 1.00 36.93 296 GLU A O 1
ATOM 2157 N N . GLN A 1 299 ? 17.828 -11.561 -1.113 1.00 37.19 297 GLN A N 1
ATOM 2158 C CA . GLN A 1 299 ? 18.360 -11.808 0.236 1.00 35.16 297 GLN A CA 1
ATOM 2159 C C . GLN A 1 299 ? 17.459 -11.201 1.309 1.00 35.85 297 GLN A C 1
ATOM 2160 O O . GLN A 1 299 ? 17.248 -11.811 2.362 1.00 36.65 297 GLN A O 1
ATOM 2166 N N . VAL A 1 300 ? 16.913 -10.004 1.062 1.00 36.67 298 VAL A N 1
ATOM 2167 C CA . VAL A 1 300 ? 15.950 -9.416 1.996 1.00 36.58 298 VAL A CA 1
ATOM 2168 C C . VAL A 1 300 ? 14.779 -10.363 2.228 1.00 34.42 298 VAL A C 1
ATOM 2169 O O . VAL A 1 300 ? 14.273 -10.487 3.348 1.00 34.17 298 VAL A O 1
ATOM 2173 N N . THR A 1 301 ? 14.333 -11.047 1.179 1.00 36.26 299 THR A N 1
ATOM 2174 C CA . THR A 1 301 ? 13.186 -11.942 1.306 1.00 34.23 299 THR A CA 1
ATOM 2175 C C . THR A 1 301 ? 13.530 -13.128 2.196 1.00 32.87 299 THR A C 1
ATOM 2176 O O . THR A 1 301 ? 12.730 -13.543 3.042 1.00 31.83 299 THR A O 1
ATOM 2180 N N . GLU A 1 302 ? 14.708 -13.700 2.000 1.00 33.45 300 GLU A N 1
ATOM 2181 C CA . GLU A 1 302 ? 15.110 -14.835 2.820 1.00 35.18 300 GLU A CA 1
ATOM 2182 C C . GLU A 1 302 ? 15.332 -14.408 4.270 1.00 35.17 300 GLU A C 1
ATOM 2183 O O . GLU A 1 302 ? 14.970 -15.141 5.196 1.00 37.95 300 GLU A O 1
ATOM 2189 N N . MET A 1 303 ? 15.913 -13.221 4.486 1.00 34.72 301 MET A N 1
ATOM 2190 C CA . MET A 1 303 ? 16.045 -12.698 5.843 1.00 32.59 301 MET A CA 1
ATOM 2191 C C . MET A 1 303 ? 14.688 -12.542 6.503 1.00 33.29 301 MET A C 1
ATOM 2192 O O . MET A 1 303 ? 14.511 -12.905 7.668 1.00 34.54 301 MET A O 1
ATOM 2197 N N . ALA A 1 304 ? 13.703 -12.018 5.768 1.00 34.67 302 ALA A N 1
ATOM 2198 C CA . ALA A 1 304 ? 12.413 -11.726 6.385 1.00 34.72 302 ALA A CA 1
ATOM 2199 C C . ALA A 1 304 ? 11.703 -12.999 6.815 1.00 35.49 302 ALA A C 1
ATOM 2200 O O . ALA A 1 304 ? 11.076 -13.035 7.879 1.00 34.38 302 ALA A O 1
ATOM 2202 N N . TYR A 1 305 ? 11.758 -14.039 5.977 1.00 33.58 303 TYR A N 1
ATOM 2203 C CA . TYR A 1 305 ? 11.111 -15.303 6.301 1.00 37.05 303 TYR A CA 1
ATOM 2204 C C . TYR A 1 305 ? 11.868 -16.054 7.389 1.00 35.57 303 TYR A C 1
ATOM 2205 O O . TYR A 1 305 ? 11.257 -16.746 8.207 1.00 37.23 303 TYR A O 1
ATOM 2214 N N . GLY A 1 306 ? 13.198 -15.965 7.392 1.00 35.83 304 GLY A N 1
ATOM 2215 C CA . GLY A 1 306 ? 13.959 -16.564 8.479 1.00 37.55 304 GLY A CA 1
ATOM 2216 C C . GLY A 1 306 ? 13.671 -15.880 9.800 1.00 36.99 304 GLY A C 1
ATOM 2217 O O . GLY A 1 306 ? 13.507 -16.537 10.833 1.00 38.28 304 GLY A O 1
ATOM 2218 N N . ILE A 1 307 ? 13.555 -14.554 9.778 1.00 34.23 305 ILE A N 1
ATOM 2219 C CA . ILE A 1 307 ? 13.153 -13.847 10.987 1.00 37.70 305 ILE A CA 1
ATOM 2220 C C . ILE A 1 307 ? 11.775 -14.303 11.447 1.00 39.91 305 ILE A C 1
ATOM 2221 O O . ILE A 1 307 ? 11.570 -14.579 12.636 1.00 37.76 305 ILE A O 1
ATOM 2226 N N . LEU A 1 308 ? 10.815 -14.431 10.514 1.00 38.97 306 LEU A N 1
ATOM 2227 C CA . LEU A 1 308 ? 9.479 -14.897 10.885 1.00 37.66 306 LEU A CA 1
ATOM 2228 C C . LEU A 1 308 ? 9.491 -16.345 11.371 1.00 39.03 306 LEU A C 1
ATOM 2229 O O . LEU A 1 308 ? 8.832 -16.680 12.359 1.00 43.48 306 LEU A O 1
ATOM 2234 N N . ASN A 1 309 ? 10.172 -17.237 10.649 1.00 39.05 307 ASN A N 1
ATOM 2235 C CA . ASN A 1 309 ? 10.138 -18.653 11.018 1.00 39.16 307 ASN A CA 1
ATOM 2236 C C . ASN A 1 309 ? 10.924 -18.935 12.291 1.00 42.67 307 ASN A C 1
ATOM 2237 O O . ASN A 1 309 ? 10.739 -19.995 12.896 1.00 44.60 307 ASN A O 1
ATOM 2242 N N . SER A 1 310 ? 11.820 -18.033 12.690 1.00 40.52 308 SER A N 1
ATOM 2243 C CA . SER A 1 310 ? 12.558 -18.227 13.940 1.00 44.36 308 SER A CA 1
ATOM 2244 C C . SER A 1 310 ? 11.717 -17.858 15.149 1.00 45.21 308 SER A C 1
ATOM 2245 O O . SER A 1 310 ? 11.959 -18.371 16.243 1.00 47.72 308 SER A O 1
ATOM 2248 N N . GLU A 1 311 ? 10.726 -16.988 14.961 1.00 45.41 309 GLU A N 1
ATOM 2249 C CA . GLU A 1 311 ? 9.808 -16.482 15.978 1.00 47.48 309 GLU A CA 1
ATOM 2250 C C . GLU A 1 311 ? 10.471 -15.601 17.028 1.00 43.89 309 GLU A C 1
ATOM 2251 O O . GLU A 1 311 ? 9.793 -15.192 17.972 1.00 45.83 309 GLU A O 1
ATOM 2257 N N . VAL A 1 312 ? 11.756 -15.281 16.897 1.00 44.99 310 VAL A N 1
ATOM 2258 C CA . VAL A 1 312 ? 12.395 -14.433 17.889 1.00 44.62 310 VAL A CA 1
ATOM 2259 C C . VAL A 1 312 ? 11.795 -13.036 17.818 1.00 45.79 310 VAL A C 1
ATOM 2260 O O . VAL A 1 312 ? 11.107 -12.674 16.865 1.00 42.59 310 VAL A O 1
ATOM 2264 N N . SER A 1 313 ? 12.037 -12.243 18.851 1.00 42.62 311 SER A N 1
ATOM 2265 C CA . SER A 1 313 ? 11.664 -10.842 18.763 1.00 42.96 311 SER A CA 1
ATOM 2266 C C . SER A 1 313 ? 12.816 -10.077 18.123 1.00 43.03 311 SER A C 1
ATOM 2267 O O . SER A 1 313 ? 13.986 -10.434 18.303 1.00 42.52 311 SER A O 1
ATOM 2270 N N . PHE A 1 314 ? 12.489 -9.049 17.337 1.00 42.43 312 PHE A N 1
ATOM 2271 C CA . PHE A 1 314 ? 13.527 -8.445 16.515 1.00 38.47 312 PHE A CA 1
ATOM 2272 C C . PHE A 1 314 ? 13.329 -6.944 16.371 1.00 38.36 312 PHE A C 1
ATOM 2273 O O . PHE A 1 314 ? 12.224 -6.421 16.509 1.00 38.91 312 PHE A O 1
ATOM 2281 N N . LEU A 1 315 ? 14.439 -6.254 16.143 1.00 37.78 313 LEU A N 1
ATOM 2282 C CA . LEU A 1 315 ? 14.435 -4.884 15.657 1.00 40.50 313 LEU A CA 1
ATOM 2283 C C . LEU A 1 315 ? 15.311 -4.873 14.416 1.00 38.44 313 LEU A C 1
ATOM 2284 O O . LEU A 1 315 ? 16.516 -5.129 14.508 1.00 37.49 313 LEU A O 1
ATOM 2289 N N . TRP A 1 316 ? 14.711 -4.592 13.263 1.00 38.74 314 TRP A N 1
ATOM 2290 C CA . TRP A 1 316 ? 15.378 -4.711 11.968 1.00 38.18 314 TRP A CA 1
ATOM 2291 C C . TRP A 1 316 ? 15.552 -3.324 11.361 1.00 38.77 314 TRP A C 1
ATOM 2292 O O . TRP A 1 316 ? 14.561 -2.641 11.083 1.00 37.78 314 TRP A O 1
ATOM 2303 N N . VAL A 1 317 ? 16.799 -2.914 11.149 1.00 36.51 315 VAL A N 1
ATOM 2304 C CA . VAL A 1 317 ? 17.086 -1.670 10.450 1.00 37.26 315 VAL A CA 1
ATOM 2305 C C . VAL A 1 317 ? 17.204 -2.016 8.970 1.00 46.14 315 VAL A C 1
ATOM 2306 O O . VAL A 1 317 ? 18.185 -2.635 8.543 1.00 43.11 315 VAL A O 1
ATOM 2310 N N . LEU A 1 318 ? 16.197 -1.628 8.185 1.00 42.45 316 LEU A N 1
ATOM 2311 C CA . LEU A 1 318 ? 16.124 -1.993 6.781 1.00 49.41 316 LEU A CA 1
ATOM 2312 C C . LEU A 1 318 ? 16.340 -0.726 5.965 1.00 54.83 316 LEU A C 1
ATOM 2313 O O . LEU A 1 318 ? 15.501 0.182 5.980 1.00 51.65 316 LEU A O 1
ATOM 2318 N N . ARG A 1 319 ? 17.480 -0.665 5.293 1.00 57.72 317 ARG A N 1
ATOM 2319 C CA . ARG A 1 319 ? 17.812 0.446 4.417 1.00 63.98 317 ARG A CA 1
ATOM 2320 C C . ARG A 1 319 ? 16.664 0.733 3.442 1.00 69.18 317 ARG A C 1
ATOM 2321 O O . ARG A 1 319 ? 16.129 -0.202 2.827 1.00 67.56 317 ARG A O 1
ATOM 2329 N N . PRO A 1 320 ? 16.262 1.990 3.276 1.00 75.39 318 PRO A N 1
ATOM 2330 C CA . PRO A 1 320 ? 15.143 2.297 2.397 1.00 79.06 318 PRO A CA 1
ATOM 2331 C C . PRO A 1 320 ? 15.578 2.285 0.944 1.00 90.94 318 PRO A C 1
ATOM 2332 O O . PRO A 1 320 ? 16.772 2.450 0.644 1.00 89.47 318 PRO A O 1
ATOM 2336 N N . PRO A 1 321 ? 14.641 2.092 0.013 1.00 106.09 319 PRO A N 1
ATOM 2337 C CA . PRO A 1 321 ? 14.963 2.286 -1.411 1.00 107.91 319 PRO A CA 1
ATOM 2338 C C . PRO A 1 321 ? 15.376 3.729 -1.664 1.00 113.40 319 PRO A C 1
ATOM 2339 O O . PRO A 1 321 ? 14.600 4.663 -1.441 1.00 117.03 319 PRO A O 1
ATOM 2343 N N . SER A 1 322 ? 16.616 3.911 -2.133 1.00 115.13 320 SER A N 1
ATOM 2344 C CA . SER A 1 322 ? 17.147 5.254 -2.383 1.00 117.47 320 SER A CA 1
ATOM 2345 C C . SER A 1 322 ? 16.421 5.996 -3.542 1.00 119.33 320 SER A C 1
ATOM 2346 O O . SER A 1 322 ? 16.935 7.036 -3.978 1.00 121.27 320 SER A O 1
ATOM 2349 N N . LYS A 1 323 ? 15.291 5.461 -4.013 1.00 114.18 321 LYS A N 1
ATOM 2350 C CA . LYS A 1 323 ? 14.384 6.137 -4.940 1.00 109.07 321 LYS A CA 1
ATOM 2351 C C . LYS A 1 323 ? 15.042 6.455 -6.280 1.00 108.38 321 LYS A C 1
ATOM 2352 O O . LYS A 1 323 ? 14.407 6.360 -7.333 1.00 102.92 321 LYS A O 1
ATOM 2358 N N . GLU A 1 328 ? 15.437 -1.620 -7.187 1.00 82.27 326 GLU A N 1
ATOM 2359 C CA . GLU A 1 328 ? 15.472 -2.603 -6.101 1.00 76.75 326 GLU A CA 1
ATOM 2360 C C . GLU A 1 328 ? 14.648 -2.106 -4.910 1.00 77.10 326 GLU A C 1
ATOM 2361 O O . GLU A 1 328 ? 14.950 -1.064 -4.329 1.00 80.42 326 GLU A O 1
ATOM 2367 N N . PRO A 1 329 ? 13.607 -2.862 -4.549 1.00 63.04 327 PRO A N 1
ATOM 2368 C CA . PRO A 1 329 ? 12.550 -2.309 -3.682 1.00 63.03 327 PRO A CA 1
ATOM 2369 C C . PRO A 1 329 ? 12.617 -2.586 -2.175 1.00 63.73 327 PRO A C 1
ATOM 2370 O O . PRO A 1 329 ? 11.997 -1.836 -1.410 1.00 63.10 327 PRO A O 1
ATOM 2374 N N . HIS A 1 330 ? 13.317 -3.639 -1.731 1.00 57.31 328 HIS A N 1
ATOM 2375 C CA . HIS A 1 330 ? 13.341 -4.056 -0.317 1.00 52.81 328 HIS A CA 1
ATOM 2376 C C . HIS A 1 330 ? 11.937 -4.310 0.240 1.00 50.69 328 HIS A C 1
ATOM 2377 O O . HIS A 1 330 ? 11.664 -4.064 1.423 1.00 49.69 328 HIS A O 1
ATOM 2384 N N . VAL A 1 331 ? 11.054 -4.838 -0.607 1.00 49.17 329 VAL A N 1
ATOM 2385 C CA . VAL A 1 331 ? 9.697 -5.186 -0.195 1.00 49.16 329 VAL A CA 1
ATOM 2386 C C . VAL A 1 331 ? 9.719 -6.388 0.743 1.00 46.86 329 VAL A C 1
ATOM 2387 O O . VAL A 1 331 ? 10.511 -7.322 0.569 1.00 46.21 329 VAL A O 1
ATOM 2391 N N . LEU A 1 332 ? 8.828 -6.375 1.760 1.00 44.69 330 LEU A N 1
ATOM 2392 C CA . LEU A 1 332 ? 8.722 -7.503 2.675 1.00 45.96 330 LEU A CA 1
ATOM 2393 C C . LEU A 1 332 ? 7.513 -8.358 2.332 1.00 48.08 330 LEU A C 1
ATOM 2394 O O . LEU A 1 332 ? 6.530 -7.853 1.783 1.00 51.43 330 LEU A O 1
ATOM 2399 N N . PRO A 1 333 ? 7.572 -9.659 2.635 1.00 51.58 331 PRO A N 1
ATOM 2400 C CA . PRO A 1 333 ? 6.451 -10.554 2.320 1.00 57.26 331 PRO A CA 1
ATOM 2401 C C . PRO A 1 333 ? 5.123 -10.051 2.867 1.00 61.78 331 PRO A C 1
ATOM 2402 O O . PRO A 1 333 ? 5.062 -9.392 3.904 1.00 58.89 331 PRO A O 1
ATOM 2406 N N . GLU A 1 334 ? 4.052 -10.376 2.134 1.00 65.28 332 GLU A N 1
ATOM 2407 C CA . GLU A 1 334 ? 2.701 -10.021 2.557 1.00 66.39 332 GLU A CA 1
ATOM 2408 C C . GLU A 1 334 ? 2.422 -10.508 3.971 1.00 67.35 332 GLU A C 1
ATOM 2409 O O . GLU A 1 334 ? 1.939 -9.751 4.818 1.00 70.22 332 GLU A O 1
ATOM 2415 N N . GLU A 1 335 ? 2.728 -11.775 4.244 1.00 63.25 333 GLU A N 1
ATOM 2416 C CA . GLU A 1 335 ? 2.470 -12.323 5.570 1.00 70.88 333 GLU A CA 1
ATOM 2417 C C . GLU A 1 335 ? 3.265 -11.606 6.657 1.00 67.27 333 GLU A C 1
ATOM 2418 O O . GLU A 1 335 ? 2.761 -11.458 7.775 1.00 68.38 333 GLU A O 1
ATOM 2424 N N . PHE A 1 336 ? 4.486 -11.138 6.342 1.00 67.60 334 PHE A N 1
ATOM 2425 C CA . PHE A 1 336 ? 5.419 -10.644 7.362 1.00 63.31 334 PHE A CA 1
ATOM 2426 C C . PHE A 1 336 ? 4.740 -9.699 8.340 1.00 65.81 334 PHE A C 1
ATOM 2427 O O . PHE A 1 336 ? 4.923 -9.810 9.559 1.00 63.10 334 PHE A O 1
ATOM 2435 N N . TRP A 1 337 ? 3.927 -8.783 7.827 1.00 65.83 335 TRP A N 1
ATOM 2436 C CA . TRP A 1 337 ? 3.367 -7.743 8.681 1.00 68.09 335 TRP A CA 1
ATOM 2437 C C . TRP A 1 337 ? 2.369 -8.312 9.684 1.00 70.48 335 TRP A C 1
ATOM 2438 O O . TRP A 1 337 ? 2.397 -7.943 10.864 1.00 68.78 335 TRP A O 1
ATOM 2449 N N . GLU A 1 338 ? 1.499 -9.231 9.250 1.00 74.96 336 GLU A N 1
ATOM 2450 C CA . GLU A 1 338 ? 0.556 -9.838 10.187 1.00 74.95 336 GLU A CA 1
ATOM 2451 C C . GLU A 1 338 ? 1.250 -10.830 11.116 1.00 73.52 336 GLU A C 1
ATOM 2452 O O . GLU A 1 338 ? 0.890 -10.943 12.294 1.00 75.08 336 GLU A O 1
ATOM 2458 N N . LYS A 1 339 ? 2.232 -11.570 10.602 1.00 69.42 337 LYS A N 1
ATOM 2459 C CA . LYS A 1 339 ? 2.866 -12.628 11.375 1.00 68.81 337 LYS A CA 1
ATOM 2460 C C . LYS A 1 339 ? 3.875 -12.094 12.381 1.00 66.15 337 LYS A C 1
ATOM 2461 O O . LYS A 1 339 ? 4.156 -12.771 13.375 1.00 66.90 337 LYS A O 1
ATOM 2467 N N . ALA A 1 340 ? 4.427 -10.905 12.140 1.00 69.14 338 ALA A N 1
ATOM 2468 C CA . ALA A 1 340 ? 5.365 -10.307 13.074 1.00 64.78 338 ALA A CA 1
ATOM 2469 C C . ALA A 1 340 ? 4.690 -9.905 14.374 1.00 67.73 338 ALA A C 1
ATOM 2470 O O . ALA A 1 340 ? 5.379 -9.758 15.390 1.00 63.81 338 ALA A O 1
ATOM 2472 N N . GLY A 1 341 ? 3.371 -9.719 14.358 1.00 63.67 339 GLY A N 1
ATOM 2473 C CA . GLY A 1 341 ? 2.633 -9.366 15.560 1.00 64.03 339 GLY A CA 1
ATOM 2474 C C . GLY A 1 341 ? 3.281 -8.237 16.338 1.00 63.66 339 GLY A C 1
ATOM 2475 O O . GLY A 1 341 ? 3.817 -7.278 15.770 1.00 62.61 339 GLY A O 1
ATOM 2476 N N . ASP A 1 342 ? 3.249 -8.356 17.662 1.00 60.85 340 ASP A N 1
ATOM 2477 C CA . ASP A 1 342 ? 3.867 -7.350 18.510 1.00 63.40 340 ASP A CA 1
ATOM 2478 C C . ASP A 1 342 ? 5.346 -7.602 18.737 1.00 59.88 340 ASP A C 1
ATOM 2479 O O . ASP A 1 342 ? 6.019 -6.757 19.337 1.00 59.81 340 ASP A O 1
ATOM 2484 N N . ARG A 1 343 ? 5.864 -8.733 18.269 1.00 56.89 341 ARG A N 1
ATOM 2485 C CA . ARG A 1 343 ? 7.228 -9.123 18.582 1.00 54.06 341 ARG A CA 1
ATOM 2486 C C . ARG A 1 343 ? 8.274 -8.388 17.753 1.00 50.60 341 ARG A C 1
ATOM 2487 O O . ARG A 1 343 ? 9.455 -8.421 18.117 1.00 49.55 341 ARG A O 1
ATOM 2495 N N . GLY A 1 344 ? 7.886 -7.718 16.670 1.00 51.64 342 GLY A N 1
ATOM 2496 C CA . GLY A 1 344 ? 8.878 -7.147 15.788 1.00 46.92 342 GLY A CA 1
ATOM 2497 C C . GLY A 1 344 ? 8.748 -5.662 15.564 1.00 45.67 342 GLY A C 1
ATOM 2498 O O . GLY A 1 344 ? 7.704 -5.063 15.820 1.00 49.67 342 GLY A O 1
ATOM 2499 N N . LYS A 1 345 ? 9.813 -5.055 15.065 1.00 42.72 343 LYS A N 1
ATOM 2500 C CA . LYS A 1 345 ? 9.728 -3.665 14.651 1.00 42.47 343 LYS A CA 1
ATOM 2501 C C . LYS A 1 345 ? 10.755 -3.446 13.558 1.00 41.82 343 LYS A C 1
ATOM 2502 O O . LYS A 1 345 ? 11.896 -3.905 13.669 1.00 40.87 343 LYS A O 1
ATOM 2508 N N . VAL A 1 346 ? 10.326 -2.772 12.496 1.00 40.81 344 VAL A N 1
ATOM 2509 C CA . VAL A 1 346 ? 11.154 -2.495 11.334 1.00 43.79 344 VAL A CA 1
ATOM 2510 C C . VAL A 1 346 ? 11.292 -0.988 11.211 1.00 41.90 344 VAL A C 1
ATOM 2511 O O . VAL A 1 346 ? 10.291 -0.265 11.214 1.00 46.00 344 VAL A O 1
ATOM 2515 N N . VAL A 1 347 ? 12.532 -0.519 11.105 1.00 42.32 345 VAL A N 1
ATOM 2516 C CA . VAL A 1 347 ? 12.841 0.900 11.106 1.00 44.32 345 VAL A CA 1
ATOM 2517 C C . VAL A 1 347 ? 13.821 1.187 9.980 1.00 44.81 345 VAL A C 1
ATOM 2518 O O . VAL A 1 347 ? 14.447 0.289 9.413 1.00 44.42 345 VAL A O 1
ATOM 2522 N N . GLN A 1 348 ? 13.937 2.467 9.667 1.00 46.17 346 GLN A N 1
ATOM 2523 C CA . GLN A 1 348 ? 14.790 2.973 8.607 1.00 48.53 346 GLN A CA 1
ATOM 2524 C C . GLN A 1 348 ? 16.168 3.356 9.114 1.00 50.30 346 GLN A C 1
ATOM 2525 O O . GLN A 1 348 ? 17.158 3.259 8.378 1.00 49.21 346 GLN A O 1
ATOM 2531 N N . TRP A 1 349 ? 16.234 3.786 10.365 1.00 52.91 347 TRP A N 1
ATOM 2532 C CA . TRP A 1 349 ? 17.441 4.293 10.975 1.00 51.13 347 TRP A CA 1
ATOM 2533 C C . TRP A 1 349 ? 17.368 3.901 12.436 1.00 54.08 347 TRP A C 1
ATOM 2534 O O . TRP A 1 349 ? 16.278 3.688 12.972 1.00 55.17 347 TRP A O 1
ATOM 2545 N N . SER A 1 350 ? 18.526 3.781 13.076 1.00 54.84 348 SER A N 1
ATOM 2546 C CA . SER A 1 350 ? 18.525 3.459 14.491 1.00 55.04 348 SER A CA 1
ATOM 2547 C C . SER A 1 350 ? 19.792 4.006 15.127 1.00 52.77 348 SER A C 1
ATOM 2548 O O . SER A 1 350 ? 20.823 4.124 14.451 1.00 49.45 348 SER A O 1
ATOM 2551 N N . PRO A 1 351 ? 19.743 4.376 16.412 1.00 51.96 349 PRO A N 1
ATOM 2552 C CA . PRO A 1 351 ? 20.982 4.722 17.126 1.00 48.65 349 PRO A CA 1
ATOM 2553 C C . PRO A 1 351 ? 21.659 3.465 17.638 1.00 46.31 349 PRO A C 1
ATOM 2554 O O . PRO A 1 351 ? 21.275 2.939 18.687 1.00 45.99 349 PRO A O 1
ATOM 2558 N N . GLN A 1 352 ? 22.668 2.987 16.901 1.00 45.52 350 GLN A N 1
ATOM 2559 C CA . GLN A 1 352 ? 23.209 1.649 17.127 1.00 42.89 350 GLN A CA 1
ATOM 2560 C C . GLN A 1 352 ? 23.836 1.522 18.514 1.00 45.34 350 GLN A C 1
ATOM 2561 O O . GLN A 1 352 ? 23.628 0.517 19.212 1.00 37.97 350 GLN A O 1
ATOM 2567 N N . GLU A 1 353 ? 24.603 2.532 18.932 1.00 41.97 351 GLU A N 1
ATOM 2568 C CA . GLU A 1 353 ? 25.206 2.490 20.258 1.00 43.08 351 GLU A CA 1
ATOM 2569 C C . GLU A 1 353 ? 24.136 2.419 21.341 1.00 42.01 351 GLU A C 1
ATOM 2570 O O . GLU A 1 353 ? 24.257 1.633 22.286 1.00 40.31 351 GLU A O 1
ATOM 2576 N N . GLN A 1 354 ? 23.048 3.178 21.193 1.00 42.10 352 GLN A N 1
ATOM 2577 C CA . GLN A 1 354 ? 21.995 3.114 22.203 1.00 41.62 352 GLN A CA 1
ATOM 2578 C C . GLN A 1 354 ? 21.333 1.740 22.238 1.00 43.21 352 GLN A C 1
ATOM 2579 O O . GLN A 1 354 ? 21.098 1.183 23.321 1.00 41.22 352 GLN A O 1
ATOM 2585 N N . VAL A 1 355 ? 21.022 1.174 21.065 1.00 41.75 353 VAL A N 1
ATOM 2586 C CA . VAL A 1 355 ? 20.346 -0.119 21.019 1.00 42.46 353 VAL A CA 1
ATOM 2587 C C . VAL A 1 355 ? 21.213 -1.208 21.648 1.00 39.61 353 VAL A C 1
ATOM 2588 O O . VAL A 1 355 ? 20.720 -2.066 22.389 1.00 40.39 353 VAL A O 1
ATOM 2592 N N . LEU A 1 356 ? 22.507 -1.212 21.343 1.00 38.87 354 LEU A N 1
ATOM 2593 C CA . LEU A 1 356 ? 23.360 -2.295 21.817 1.00 40.02 354 LEU A CA 1
ATOM 2594 C C . LEU A 1 356 ? 23.559 -2.264 23.328 1.00 40.75 354 LEU A C 1
ATOM 2595 O O . LEU A 1 356 ? 23.823 -3.313 23.923 1.00 38.44 354 LEU A O 1
ATOM 2600 N N . ALA A 1 357 ? 23.427 -1.103 23.959 1.00 38.76 355 ALA A N 1
ATOM 2601 C CA . ALA A 1 357 ? 23.497 -1.002 25.411 1.00 42.71 355 ALA A CA 1
ATOM 2602 C C . ALA A 1 357 ? 22.141 -1.193 26.068 1.00 43.74 355 ALA A C 1
ATOM 2603 O O . ALA A 1 357 ? 22.060 -1.182 27.299 1.00 44.53 355 ALA A O 1
ATOM 2605 N N . HIS A 1 358 ? 21.082 -1.391 25.286 1.00 44.75 356 HIS A N 1
ATOM 2606 C CA . HIS A 1 358 ? 19.758 -1.460 25.890 1.00 44.87 356 HIS A CA 1
ATOM 2607 C C . HIS A 1 358 ? 19.521 -2.830 26.529 1.00 48.42 356 HIS A C 1
ATOM 2608 O O . HIS A 1 358 ? 19.908 -3.859 25.965 1.00 45.45 356 HIS A O 1
ATOM 2615 N N . PRO A 1 359 ? 18.902 -2.862 27.714 1.00 48.58 357 PRO A N 1
ATOM 2616 C CA . PRO A 1 359 ? 18.591 -4.152 28.358 1.00 46.40 357 PRO A CA 1
ATOM 2617 C C . PRO A 1 359 ? 17.872 -5.148 27.468 1.00 44.71 357 PRO A C 1
ATOM 2618 O O . PRO A 1 359 ? 18.110 -6.354 27.589 1.00 44.58 357 PRO A O 1
ATOM 2622 N N . ALA A 1 360 ? 16.985 -4.685 26.584 1.00 50.49 358 ALA A N 1
ATOM 2623 C CA . ALA A 1 360 ? 16.154 -5.612 25.821 1.00 45.36 358 ALA A CA 1
ATOM 2624 C C . ALA A 1 360 ? 16.942 -6.360 24.750 1.00 43.02 358 ALA A C 1
ATOM 2625 O O . ALA A 1 360 ? 16.547 -7.466 24.366 1.00 43.89 358 ALA A O 1
ATOM 2627 N N . THR A 1 361 ? 18.056 -5.799 24.290 1.00 41.92 359 THR A N 1
ATOM 2628 C CA . THR A 1 361 ? 18.842 -6.374 23.204 1.00 40.76 359 THR A CA 1
ATOM 2629 C C . THR A 1 361 ? 19.503 -7.690 23.613 1.00 44.67 359 THR A C 1
ATOM 2630 O O . THR A 1 361 ? 20.273 -7.740 24.588 1.00 43.47 359 THR A O 1
ATOM 2634 N N . ALA A 1 362 ? 19.221 -8.757 22.854 1.00 39.85 360 ALA A N 1
ATOM 2635 C CA . ALA A 1 362 ? 19.787 -10.074 23.135 1.00 40.88 360 ALA A CA 1
ATOM 2636 C C . ALA A 1 362 ? 20.878 -10.518 22.167 1.00 40.24 360 ALA A C 1
ATOM 2637 O O . ALA A 1 362 ? 21.685 -11.381 22.537 1.00 38.18 360 ALA A O 1
ATOM 2639 N N . ALA A 1 363 ? 20.921 -9.970 20.950 1.00 36.77 361 ALA A N 1
ATOM 2640 C CA . ALA A 1 363 ? 21.888 -10.379 19.941 1.00 34.72 361 ALA A CA 1
ATOM 2641 C C . ALA A 1 363 ? 21.910 -9.344 18.819 1.00 34.47 361 ALA A C 1
ATOM 2642 O O . ALA A 1 363 ? 20.946 -8.603 18.610 1.00 38.29 361 ALA A O 1
ATOM 2644 N N . PHE A 1 364 ? 23.000 -9.347 18.059 1.00 30.63 362 PHE A N 1
ATOM 2645 C CA . PHE A 1 364 ? 23.256 -8.344 17.028 1.00 31.17 362 PHE A CA 1
ATOM 2646 C C . PHE A 1 364 ? 23.634 -9.106 15.764 1.00 33.23 362 PHE A C 1
ATOM 2647 O O . PHE A 1 364 ? 24.708 -9.707 15.703 1.00 33.88 362 PHE A O 1
ATOM 2655 N N . LEU A 1 365 ? 22.741 -9.128 14.773 1.00 34.77 363 LEU A N 1
ATOM 2656 C CA . LEU A 1 365 ? 23.064 -9.686 13.458 1.00 30.90 363 LEU A CA 1
ATOM 2657 C C . LEU A 1 365 ? 23.713 -8.563 12.666 1.00 28.93 363 LEU A C 1
ATOM 2658 O O . LEU A 1 365 ? 23.054 -7.573 12.341 1.00 31.99 363 LEU A O 1
ATOM 2663 N N . THR A 1 366 ? 24.994 -8.708 12.353 1.00 29.77 364 THR A N 1
ATOM 2664 C CA . THR A 1 366 ? 25.801 -7.561 11.949 1.00 32.67 364 THR A CA 1
ATOM 2665 C C . THR A 1 366 ? 26.640 -7.924 10.737 1.00 30.73 364 THR A C 1
ATOM 2666 O O . THR A 1 366 ? 26.896 -9.097 10.462 1.00 31.00 364 THR A O 1
ATOM 2670 N N . HIS A 1 367 ? 27.052 -6.894 10.004 1.00 30.18 365 HIS A N 1
ATOM 2671 C CA . HIS A 1 367 ? 28.022 -7.060 8.938 1.00 32.42 365 HIS A CA 1
ATOM 2672 C C . HIS A 1 367 ? 29.440 -7.222 9.446 1.00 33.93 365 HIS A C 1
ATOM 2673 O O . HIS A 1 367 ? 30.335 -7.484 8.635 1.00 33.49 365 HIS A O 1
ATOM 2680 N N . CYS A 1 368 ? 29.670 -7.065 10.759 1.00 32.67 366 CYS A N 1
ATOM 2681 C CA . CYS A 1 368 ? 30.969 -7.301 11.380 1.00 32.01 366 CYS A CA 1
ATOM 2682 C C . CYS A 1 368 ? 32.022 -6.318 10.909 1.00 30.92 366 CYS A C 1
ATOM 2683 O O . CYS A 1 368 ? 33.201 -6.672 10.837 1.00 31.36 366 CYS A O 1
ATOM 2686 N N . GLY A 1 369 ? 31.615 -5.101 10.551 1.00 31.84 367 GLY A N 1
ATOM 2687 C CA . GLY A 1 369 ? 32.572 -4.020 10.495 1.00 34.14 367 GLY A CA 1
ATOM 2688 C C . GLY A 1 369 ? 33.307 -3.914 11.820 1.00 33.63 367 GLY A C 1
ATOM 2689 O O . GLY A 1 369 ? 32.818 -4.359 12.859 1.00 32.66 367 GLY A O 1
ATOM 2690 N N . TRP A 1 370 ? 34.515 -3.345 11.797 1.00 33.87 368 TRP A N 1
ATOM 2691 C CA . TRP A 1 370 ? 35.320 -3.375 13.019 1.00 32.93 368 TRP A CA 1
ATOM 2692 C C . TRP A 1 370 ? 34.693 -2.533 14.129 1.00 34.00 368 TRP A C 1
ATOM 2693 O O . TRP A 1 370 ? 34.745 -2.910 15.308 1.00 33.03 368 TRP A O 1
ATOM 2704 N N . ASN A 1 371 ? 34.080 -1.401 13.773 1.00 34.57 369 ASN A N 1
ATOM 2705 C CA . ASN A 1 371 ? 33.381 -0.592 14.768 1.00 35.92 369 ASN A CA 1
ATOM 2706 C C . ASN A 1 371 ? 32.194 -1.344 15.351 1.00 36.91 369 ASN A C 1
ATOM 2707 O O . ASN A 1 371 ? 31.964 -1.328 16.565 1.00 34.45 369 ASN A O 1
ATOM 2712 N N . SER A 1 372 ? 31.394 -1.972 14.491 1.00 35.23 370 SER A N 1
ATOM 2713 C CA . SER A 1 372 ? 30.281 -2.771 14.989 1.00 36.93 370 SER A CA 1
ATOM 2714 C C . SER A 1 372 ? 30.775 -3.899 15.880 1.00 33.18 370 SER A C 1
ATOM 2715 O O . SER A 1 372 ? 30.128 -4.243 16.870 1.00 32.81 370 SER A O 1
ATOM 2718 N N . THR A 1 373 ? 31.885 -4.527 15.500 1.00 32.91 371 THR A N 1
ATOM 2719 C CA . THR A 1 373 ? 32.437 -5.613 16.298 1.00 33.68 371 THR A CA 1
ATOM 2720 C C . THR A 1 373 ? 32.802 -5.112 17.689 1.00 36.83 371 THR A C 1
ATOM 2721 O O . THR A 1 373 ? 32.373 -5.676 18.702 1.00 34.69 371 THR A O 1
ATOM 2725 N N . GLN A 1 374 ? 33.538 -4.001 17.744 1.00 37.61 372 GLN A N 1
ATOM 2726 C CA . GLN A 1 374 ? 33.951 -3.415 19.016 1.00 38.07 372 GLN A CA 1
ATOM 2727 C C . GLN A 1 374 ? 32.756 -3.002 19.861 1.00 39.86 372 GLN A C 1
ATOM 2728 O O . GLN A 1 374 ? 32.787 -3.127 21.092 1.00 40.03 372 GLN A O 1
ATOM 2734 N N . GLU A 1 375 ? 31.704 -2.476 19.229 1.00 35.31 373 GLU A N 1
ATOM 2735 C CA . GLU A 1 375 ? 30.554 -2.012 20.002 1.00 37.07 373 GLU A CA 1
ATOM 2736 C C . GLU A 1 375 ? 29.782 -3.178 20.600 1.00 38.42 373 GLU A C 1
ATOM 2737 O O . GLU A 1 375 ? 29.282 -3.075 21.728 1.00 37.57 373 GLU A O 1
ATOM 2743 N N . ALA A 1 376 ? 29.683 -4.304 19.874 1.00 36.06 374 ALA A N 1
ATOM 2744 C CA . ALA A 1 376 ? 29.016 -5.473 20.444 1.00 37.77 374 ALA A CA 1
ATOM 2745 C C . ALA A 1 376 ? 29.863 -6.124 21.537 1.00 35.26 374 ALA A C 1
ATOM 2746 O O . ALA A 1 376 ? 29.331 -6.562 22.563 1.00 35.32 374 ALA A O 1
ATOM 2748 N N . ILE A 1 377 ? 31.170 -6.261 21.297 1.00 35.94 375 ILE A N 1
ATOM 2749 C CA . ILE A 1 377 ? 32.085 -6.769 22.320 1.00 36.59 375 ILE A CA 1
ATOM 2750 C C . ILE A 1 377 ? 31.945 -5.942 23.591 1.00 38.23 375 ILE A C 1
ATOM 2751 O O . ILE A 1 377 ? 31.777 -6.474 24.693 1.00 37.91 375 ILE A O 1
ATOM 2756 N N . SER A 1 378 ? 31.962 -4.615 23.442 1.00 37.82 376 SER A N 1
ATOM 2757 C CA . SER A 1 378 ? 31.971 -3.735 24.603 1.00 39.99 376 SER A CA 1
ATOM 2758 C C . SER A 1 378 ? 30.588 -3.521 25.201 1.00 39.64 376 SER A C 1
ATOM 2759 O O . SER A 1 378 ? 30.495 -3.078 26.345 1.00 38.12 376 SER A O 1
ATOM 2762 N N . SER A 1 379 ? 29.513 -3.804 24.466 1.00 38.73 377 SER A N 1
ATOM 2763 C CA . SER A 1 379 ? 28.168 -3.692 25.021 1.00 36.74 377 SER A CA 1
ATOM 2764 C C . SER A 1 379 ? 27.663 -5.008 25.609 1.00 35.60 377 SER A C 1
ATOM 2765 O O . SER A 1 379 ? 26.552 -5.044 26.146 1.00 36.85 377 SER A O 1
ATOM 2768 N N . GLY A 1 380 ? 28.423 -6.093 25.476 1.00 36.59 378 GLY A N 1
ATOM 2769 C CA . GLY A 1 380 ? 27.991 -7.392 25.965 1.00 37.99 378 GLY A CA 1
ATOM 2770 C C . GLY A 1 380 ? 26.926 -8.110 25.160 1.00 36.99 378 GLY A C 1
ATOM 2771 O O . GLY A 1 380 ? 26.131 -8.862 25.740 1.00 36.21 378 GLY A O 1
ATOM 2772 N N . VAL A 1 381 ? 26.897 -7.936 23.840 1.00 33.35 379 VAL A N 1
ATOM 2773 C CA . VAL A 1 381 ? 25.818 -8.466 23.013 1.00 38.17 379 VAL A CA 1
ATOM 2774 C C . VAL A 1 381 ? 26.379 -9.504 22.042 1.00 36.45 379 VAL A C 1
ATOM 2775 O O . VAL A 1 381 ? 27.218 -9.172 21.200 1.00 36.38 379 VAL A O 1
ATOM 2779 N N . PRO A 1 382 ? 25.951 -10.765 22.115 1.00 34.63 380 PRO A N 1
ATOM 2780 C CA . PRO A 1 382 ? 26.439 -11.778 21.167 1.00 34.03 380 PRO A CA 1
ATOM 2781 C C . PRO A 1 382 ? 26.025 -11.443 19.740 1.00 38.16 380 PRO A C 1
ATOM 2782 O O . PRO A 1 382 ? 25.041 -10.737 19.498 1.00 36.12 380 PRO A O 1
ATOM 2786 N N . VAL A 1 383 ? 26.774 -11.978 18.776 1.00 34.98 381 VAL A N 1
ATOM 2787 C CA . VAL A 1 383 ? 26.568 -11.565 17.401 1.00 34.99 381 VAL A CA 1
ATOM 2788 C C . VAL A 1 383 ? 26.209 -12.761 16.527 1.00 35.62 381 VAL A C 1
ATOM 2789 O O . VAL A 1 383 ? 26.554 -13.913 16.816 1.00 34.93 381 VAL A O 1
ATOM 2793 N N . ILE A 1 384 ? 25.479 -12.460 15.458 1.00 32.42 382 ILE A N 1
ATOM 2794 C CA . ILE A 1 384 ? 25.328 -13.341 14.307 1.00 33.63 382 ILE A CA 1
ATOM 2795 C C . ILE A 1 384 ? 26.130 -12.704 13.184 1.00 30.67 382 ILE A C 1
ATOM 2796 O O . ILE A 1 384 ? 25.866 -11.558 12.799 1.00 32.66 382 ILE A O 1
ATOM 2801 N N . THR A 1 385 ? 27.129 -13.411 12.677 1.00 30.15 383 THR A N 1
ATOM 2802 C CA . THR A 1 385 ? 28.045 -12.798 11.722 1.00 30.03 383 THR A CA 1
ATOM 2803 C C . THR A 1 385 ? 27.482 -12.911 10.302 1.00 35.22 383 THR A C 1
ATOM 2804 O O . THR A 1 385 ? 27.243 -14.021 9.808 1.00 32.48 383 THR A O 1
ATOM 2808 N N . PHE A 1 386 ? 27.280 -11.754 9.667 1.00 31.86 384 PHE A N 1
ATOM 2809 C CA . PHE A 1 386 ? 26.851 -11.636 8.272 1.00 33.64 384 PHE A CA 1
ATOM 2810 C C . PHE A 1 386 ? 27.833 -10.730 7.536 1.00 32.53 384 PHE A C 1
ATOM 2811 O O . PHE A 1 386 ? 27.454 -9.677 7.029 1.00 30.61 384 PHE A O 1
ATOM 2819 N N . PRO A 1 387 ? 29.119 -11.082 7.501 1.00 34.22 385 PRO A N 1
ATOM 2820 C CA . PRO A 1 387 ? 30.099 -10.176 6.894 1.00 34.72 385 PRO A CA 1
ATOM 2821 C C . PRO A 1 387 ? 29.876 -10.046 5.394 1.00 35.67 385 PRO A C 1
ATOM 2822 O O . PRO A 1 387 ? 29.408 -10.978 4.739 1.00 33.58 385 PRO A O 1
ATOM 2826 N N . GLN A 1 388 ? 30.282 -8.901 4.835 1.00 34.35 386 GLN A N 1
ATOM 2827 C CA . GLN A 1 388 ? 30.160 -8.679 3.394 1.00 36.11 386 GLN A CA 1
ATOM 2828 C C . GLN A 1 388 ? 31.508 -8.645 2.677 1.00 37.09 386 GLN A C 1
ATOM 2829 O O . GLN A 1 388 ? 31.720 -9.412 1.728 1.00 36.89 386 GLN A O 1
ATOM 2835 N N . PHE A 1 389 ? 32.432 -7.774 3.088 1.00 34.13 387 PHE A N 1
ATOM 2836 C CA . PHE A 1 389 ? 33.718 -7.654 2.398 1.00 38.21 387 PHE A CA 1
ATOM 2837 C C . PHE A 1 389 ? 34.756 -6.991 3.308 1.00 31.77 387 PHE A C 1
ATOM 2838 O O . PHE A 1 389 ? 34.443 -6.498 4.393 1.00 33.12 387 PHE A O 1
ATOM 2846 N N . GLY A 1 390 ? 35.983 -6.917 2.798 1.00 32.28 388 GLY A N 1
ATOM 2847 C CA . GLY A 1 390 ? 37.094 -6.308 3.508 1.00 32.26 388 GLY A CA 1
ATOM 2848 C C . GLY A 1 390 ? 37.402 -7.094 4.758 1.00 32.10 388 GLY A C 1
ATOM 2849 O O . GLY A 1 390 ? 37.352 -8.334 4.762 1.00 32.79 388 GLY A O 1
ATOM 2850 N N . ASP A 1 391 ? 37.707 -6.369 5.845 1.00 28.51 389 ASP A N 1
ATOM 2851 C CA . ASP A 1 391 ? 38.083 -7.010 7.111 1.00 31.31 389 ASP A CA 1
ATOM 2852 C C . ASP A 1 391 ? 36.901 -7.648 7.821 1.00 31.38 389 ASP A C 1
ATOM 2853 O O . ASP A 1 391 ? 37.112 -8.411 8.776 1.00 30.48 389 ASP A O 1
ATOM 2858 N N . GLN A 1 392 ? 35.672 -7.381 7.362 1.00 30.02 390 GLN A N 1
ATOM 2859 C CA . GLN A 1 392 ? 34.492 -8.001 7.954 1.00 30.92 390 GLN A CA 1
ATOM 2860 C C . GLN A 1 392 ? 34.620 -9.516 8.034 1.00 29.62 390 GLN A C 1
ATOM 2861 O O . GLN A 1 392 ? 34.160 -10.128 9.002 1.00 31.40 390 GLN A O 1
ATOM 2867 N N . VAL A 1 393 ? 35.230 -10.143 7.029 1.00 29.06 391 VAL A N 1
ATOM 2868 C CA . VAL A 1 393 ? 35.333 -11.595 7.069 1.00 31.08 391 VAL A CA 1
ATOM 2869 C C . VAL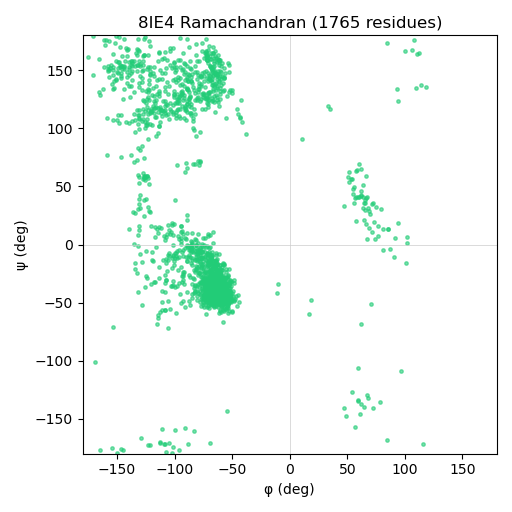 A 1 393 ? 36.351 -12.015 8.112 1.00 30.62 391 VAL A C 1
ATOM 2870 O O . VAL A 1 393 ? 36.238 -13.096 8.696 1.00 30.67 391 VAL A O 1
ATOM 2874 N N . THR A 1 394 ? 37.363 -11.179 8.362 1.00 31.48 392 THR A N 1
ATOM 2875 C CA . THR A 1 394 ? 38.330 -11.502 9.408 1.00 32.01 392 THR A CA 1
ATOM 2876 C C . THR A 1 394 ? 37.701 -11.335 10.781 1.00 30.12 392 THR A C 1
ATOM 2877 O O . THR A 1 394 ? 37.741 -12.252 11.601 1.00 28.04 392 THR A O 1
ATOM 2881 N N . ASN A 1 395 ? 37.055 -10.193 11.015 1.00 28.57 393 ASN A N 1
ATOM 2882 C CA . ASN A 1 395 ? 36.337 -9.974 12.263 1.00 30.80 393 ASN A CA 1
ATOM 2883 C C . ASN A 1 395 ? 35.341 -11.079 12.540 1.00 30.53 393 ASN A C 1
ATOM 2884 O O . ASN A 1 395 ? 35.223 -11.536 13.680 1.00 34.15 393 ASN A O 1
ATOM 2889 N N . ALA A 1 396 ? 34.618 -11.528 11.513 1.00 32.92 394 ALA A N 1
ATOM 2890 C CA . ALA A 1 396 ? 33.616 -12.571 11.712 1.00 30.19 394 ALA A CA 1
ATOM 2891 C C . ALA A 1 396 ? 34.252 -13.861 12.190 1.00 29.04 394 ALA A C 1
ATOM 2892 O O . ALA A 1 396 ? 33.679 -14.572 13.025 1.00 30.86 394 ALA A O 1
ATOM 2894 N N . LYS A 1 397 ? 35.409 -14.217 11.626 1.00 29.56 395 LYS A N 1
ATOM 2895 C CA . LYS A 1 397 ? 36.135 -15.374 12.127 1.00 32.01 395 LYS A CA 1
ATOM 2896 C C . LYS A 1 397 ? 36.406 -15.222 13.617 1.00 30.82 395 LYS A C 1
ATOM 2897 O O . LYS A 1 397 ? 36.093 -16.112 14.413 1.00 32.18 395 LYS A O 1
ATOM 2903 N N . PHE A 1 398 ? 36.957 -14.081 14.017 1.00 31.50 396 PHE A N 1
ATOM 2904 C CA . PHE A 1 398 ? 37.333 -13.937 15.418 1.00 34.51 396 PHE A CA 1
ATOM 2905 C C . PHE A 1 398 ? 36.104 -13.936 16.307 1.00 32.83 396 PHE A C 1
ATOM 2906 O O . PHE A 1 398 ? 36.117 -14.549 17.381 1.00 34.85 396 PHE A O 1
ATOM 2914 N N . LEU A 1 399 ? 35.017 -13.305 15.853 1.00 30.42 397 LEU A N 1
ATOM 2915 C CA . LEU A 1 399 ? 33.809 -13.255 16.672 1.00 32.28 397 LEU A CA 1
ATOM 2916 C C . LEU A 1 399 ? 33.285 -14.649 16.987 1.00 34.37 397 LEU A C 1
ATOM 2917 O O . LEU A 1 399 ? 32.786 -14.892 18.096 1.00 37.74 397 LEU A O 1
ATOM 2922 N N . VAL A 1 400 ? 33.448 -15.587 16.063 1.00 33.26 398 VAL A N 1
ATOM 2923 C CA . VAL A 1 400 ? 32.888 -16.924 16.212 1.00 32.81 398 VAL A CA 1
ATOM 2924 C C . VAL A 1 400 ? 33.906 -17.900 16.786 1.00 34.74 398 VAL A C 1
ATOM 2925 O O . VAL A 1 400 ? 33.571 -18.702 17.669 1.00 36.00 398 VAL A O 1
ATOM 2929 N N . GLU A 1 401 ? 35.168 -17.854 16.326 1.00 33.22 399 GLU A N 1
ATOM 2930 C CA . GLU A 1 401 ? 36.143 -18.859 16.768 1.00 35.86 399 GLU A CA 1
ATOM 2931 C C . GLU A 1 401 ? 37.122 -18.384 17.839 1.00 34.84 399 GLU A C 1
ATOM 2932 O O . GLU A 1 401 ? 37.725 -19.226 18.505 1.00 39.26 399 GLU A O 1
ATOM 2938 N N . GLU A 1 402 ? 37.324 -17.085 18.015 1.00 35.30 400 GLU A N 1
ATOM 2939 C CA . GLU A 1 402 ? 38.327 -16.577 18.952 1.00 38.17 400 GLU A CA 1
ATOM 2940 C C . GLU A 1 402 ? 37.699 -15.863 20.141 1.00 38.07 400 GLU A C 1
ATOM 2941 O O . GLU A 1 402 ? 37.936 -16.252 21.289 1.00 35.00 400 GLU A O 1
ATOM 2947 N N . PHE A 1 403 ? 36.910 -14.813 19.901 1.00 34.99 401 PHE A N 1
ATOM 2948 C CA . PHE A 1 403 ? 36.196 -14.168 20.999 1.00 37.01 401 PHE A CA 1
ATOM 2949 C C . PHE A 1 403 ? 35.056 -15.041 21.516 1.00 37.80 401 PHE A C 1
ATOM 2950 O O . PHE A 1 403 ? 34.636 -14.881 22.670 1.00 34.61 401 PHE A O 1
ATOM 2958 N N . LYS A 1 404 ? 34.544 -15.945 20.671 1.00 36.97 402 LYS A N 1
ATOM 2959 C CA . LYS A 1 404 ? 33.521 -16.931 21.031 1.00 37.77 402 LYS A CA 1
ATOM 2960 C C . LYS A 1 404 ? 32.217 -16.286 21.519 1.00 38.75 402 LYS A C 1
ATOM 2961 O O . LYS A 1 404 ? 31.570 -16.777 22.448 1.00 40.23 402 LYS A O 1
ATOM 2967 N N . VAL A 1 405 ? 31.797 -15.200 20.865 1.00 36.15 403 VAL A N 1
ATOM 2968 C CA . VAL A 1 405 ? 30.531 -14.555 21.184 1.00 36.50 403 VAL A CA 1
ATOM 2969 C C . VAL A 1 405 ? 29.530 -14.640 20.027 1.00 37.52 403 VAL A C 1
ATOM 2970 O O . VAL A 1 405 ? 28.483 -14.001 20.075 1.00 35.10 403 VAL A O 1
ATOM 2974 N N . GLY A 1 406 ? 29.822 -15.422 18.995 1.00 37.03 404 GLY A N 1
ATOM 2975 C CA . GLY A 1 406 ? 29.119 -15.295 17.731 1.00 35.10 404 GLY A CA 1
ATOM 2976 C C . GLY A 1 406 ? 28.656 -16.614 17.151 1.00 36.66 404 GLY A C 1
ATOM 2977 O O . GLY A 1 406 ? 29.219 -17.675 17.414 1.00 37.69 404 GLY A O 1
ATOM 2978 N N . VAL A 1 407 ? 27.609 -16.529 16.342 1.00 38.94 405 VAL A N 1
ATOM 2979 C CA . VAL A 1 407 ? 27.133 -17.645 15.541 1.00 34.76 405 VAL A CA 1
ATOM 2980 C C . VAL A 1 407 ? 27.308 -17.253 14.076 1.00 36.11 405 VAL A C 1
ATOM 2981 O O . VAL A 1 407 ? 27.028 -16.110 13.698 1.00 35.94 405 VAL A O 1
ATOM 2985 N N . ARG A 1 408 ? 27.810 -18.176 13.259 1.00 36.28 406 ARG A N 1
ATOM 2986 C CA . ARG A 1 408 ? 28.104 -17.844 11.871 1.00 34.92 406 ARG A CA 1
ATOM 2987 C C . ARG A 1 408 ? 26.851 -17.917 10.999 1.00 37.85 406 ARG A C 1
ATOM 2988 O O . ARG A 1 408 ? 26.123 -18.917 11.009 1.00 36.26 406 ARG A O 1
ATOM 2996 N N . LEU A 1 409 ? 26.615 -16.864 10.225 1.00 33.86 407 LEU A N 1
ATOM 2997 C CA . LEU A 1 409 ? 25.577 -16.907 9.212 1.00 35.09 407 LEU A CA 1
ATOM 2998 C C . LEU A 1 409 ? 26.130 -16.972 7.797 1.00 36.15 407 LEU A C 1
ATOM 2999 O O . LEU A 1 409 ? 25.605 -17.728 6.987 1.00 41.42 407 LEU A O 1
ATOM 3004 N N . SER A 1 410 ? 27.189 -16.227 7.469 1.00 34.51 408 SER A N 1
ATOM 3005 C CA . SER A 1 410 ? 27.759 -16.307 6.131 1.00 36.11 408 SER A CA 1
ATOM 3006 C C . SER A 1 410 ? 29.266 -16.080 6.185 1.00 35.62 408 SER A C 1
ATOM 3007 O O . SER A 1 410 ? 29.826 -15.682 7.211 1.00 35.31 408 SER A O 1
ATOM 3010 N N . ARG A 1 411 ? 29.916 -16.343 5.049 1.00 36.49 409 ARG A N 1
ATOM 3011 C CA . ARG A 1 411 ? 31.354 -16.198 4.895 1.00 36.05 409 ARG A CA 1
ATOM 3012 C C . ARG A 1 411 ? 31.737 -14.992 4.047 1.00 36.71 409 ARG A C 1
ATOM 3013 O O . ARG A 1 411 ? 32.913 -14.839 3.714 1.00 36.50 409 ARG A O 1
ATOM 3021 N N . GLY A 1 412 ? 30.786 -14.153 3.668 1.00 38.05 410 GLY A N 1
ATOM 3022 C CA . GLY A 1 412 ? 31.081 -12.969 2.885 1.00 38.76 410 GLY A CA 1
ATOM 3023 C C . GLY A 1 412 ? 30.507 -13.051 1.470 1.00 40.94 410 GLY A C 1
ATOM 3024 O O . GLY A 1 412 ? 30.158 -14.117 0.964 1.00 38.48 410 GLY A O 1
ATOM 3025 N N . GLU A 1 413 ? 30.462 -11.884 0.816 1.00 39.25 411 GLU A N 1
ATOM 3026 C CA . GLU A 1 413 ? 29.918 -11.762 -0.540 1.00 43.51 411 GLU A CA 1
ATOM 3027 C C . GLU A 1 413 ? 30.727 -12.521 -1.567 1.00 43.83 411 GLU A C 1
ATOM 3028 O O . GLU A 1 413 ? 30.195 -12.845 -2.633 1.00 41.04 411 GLU A O 1
ATOM 3034 N N . LEU A 1 414 ? 32.011 -12.779 -1.297 1.00 41.07 412 LEU A N 1
ATOM 3035 C CA . LEU A 1 414 ? 32.798 -13.521 -2.271 1.00 43.83 412 LEU A CA 1
ATOM 3036 C C . LEU A 1 414 ? 32.244 -14.923 -2.470 1.00 48.27 412 LEU A C 1
ATOM 3037 O O . LEU A 1 414 ? 32.359 -15.484 -3.569 1.00 49.31 412 LEU A O 1
ATOM 3042 N N . GLU A 1 415 ? 31.617 -15.497 -1.436 1.00 46.25 413 GLU A N 1
ATOM 3043 C CA . GLU A 1 415 ? 30.941 -16.777 -1.626 1.00 47.86 413 GLU A CA 1
ATOM 3044 C C . GLU A 1 415 ? 29.882 -16.687 -2.712 1.00 52.64 413 GLU A C 1
ATOM 3045 O O . GLU A 1 415 ? 29.586 -17.691 -3.370 1.00 55.99 413 GLU A O 1
ATOM 3051 N N . ASN A 1 416 ? 29.284 -15.509 -2.902 1.00 56.33 414 ASN A N 1
ATOM 3052 C CA . ASN A 1 416 ? 28.477 -15.237 -4.093 1.00 58.17 414 ASN A CA 1
ATOM 3053 C C . ASN A 1 416 ? 27.204 -16.104 -4.142 1.00 57.47 414 ASN A C 1
ATOM 3054 O O . ASN A 1 416 ? 26.783 -16.583 -5.203 1.00 58.64 414 ASN A O 1
ATOM 3059 N N . ARG A 1 417 ? 26.571 -16.285 -2.986 1.00 52.40 415 ARG A N 1
ATOM 3060 C CA . ARG A 1 417 ? 25.336 -17.046 -2.877 1.00 51.19 415 ARG A CA 1
ATOM 3061 C C . ARG A 1 417 ? 24.368 -16.307 -1.961 1.00 48.72 415 ARG A C 1
ATOM 3062 O O . ARG A 1 417 ? 24.771 -15.509 -1.107 1.00 45.22 415 ARG A O 1
ATOM 3070 N N . ILE A 1 418 ? 23.079 -16.587 -2.141 1.00 45.98 416 ILE A N 1
ATOM 3071 C CA . ILE A 1 418 ? 22.056 -16.056 -1.249 1.00 42.87 416 ILE A CA 1
ATOM 3072 C C . ILE A 1 418 ? 22.017 -16.903 0.019 1.00 43.34 416 ILE A C 1
ATOM 3073 O O . ILE A 1 418 ? 21.975 -18.138 -0.043 1.00 42.29 416 ILE A O 1
ATOM 3078 N N . ILE A 1 419 ? 22.027 -16.246 1.174 1.00 39.11 417 ILE A N 1
ATOM 3079 C CA . ILE A 1 419 ? 21.811 -16.955 2.428 1.00 43.14 417 ILE A CA 1
ATOM 3080 C C . ILE A 1 419 ? 20.322 -17.257 2.547 1.00 38.75 417 ILE A C 1
ATOM 3081 O O . ILE A 1 419 ? 19.509 -16.332 2.646 1.00 36.90 417 ILE A O 1
ATOM 3086 N N . THR A 1 420 ? 19.966 -18.546 2.559 1.00 40.53 418 THR A N 1
ATOM 3087 C CA . THR A 1 420 ? 18.565 -18.980 2.534 1.00 39.40 418 THR A CA 1
ATOM 3088 C C . THR A 1 420 ? 17.870 -18.697 3.865 1.00 40.97 418 THR A C 1
ATOM 3089 O O . THR A 1 420 ? 18.511 -18.541 4.910 1.00 35.48 418 THR A O 1
ATOM 3093 N N . ARG A 1 421 ? 16.528 -18.700 3.825 1.00 38.27 419 ARG A N 1
ATOM 3094 C CA . ARG A 1 421 ? 15.747 -18.455 5.035 1.00 38.59 419 ARG A CA 1
ATOM 3095 C C . ARG A 1 421 ? 16.030 -19.487 6.125 1.00 41.29 419 ARG A C 1
ATOM 3096 O O . ARG A 1 421 ? 15.931 -19.168 7.313 1.00 39.95 419 ARG A O 1
ATOM 3104 N N . ASP A 1 422 ? 16.349 -20.729 5.749 1.00 43.36 420 ASP A N 1
ATOM 3105 C CA . ASP A 1 422 ? 16.600 -21.762 6.748 1.00 44.64 420 ASP A CA 1
ATOM 3106 C C . ASP A 1 422 ? 17.891 -21.484 7.511 1.00 44.08 420 ASP A C 1
ATOM 3107 O O . ASP A 1 422 ? 17.920 -21.597 8.738 1.00 42.12 420 ASP A O 1
ATOM 3112 N N . GLU A 1 423 ? 18.957 -21.102 6.795 1.00 39.18 421 GLU A N 1
ATOM 3113 C CA . GLU A 1 423 ? 20.189 -20.665 7.442 1.00 42.50 421 GLU A CA 1
ATOM 3114 C C . GLU A 1 423 ? 19.957 -19.447 8.322 1.00 40.44 421 GLU A C 1
ATOM 3115 O O . GLU A 1 423 ? 20.566 -19.327 9.395 1.00 38.59 421 GLU A O 1
ATOM 3121 N N . VAL A 1 424 ? 19.113 -18.512 7.875 1.00 36.23 422 VAL A N 1
ATOM 3122 C CA . VAL A 1 424 ? 18.820 -17.349 8.709 1.00 39.89 422 VAL A CA 1
ATOM 3123 C C . VAL A 1 424 ? 18.097 -17.772 9.983 1.00 40.15 422 VAL A C 1
ATOM 3124 O O . VAL A 1 424 ? 18.393 -17.277 11.071 1.00 38.18 422 VAL A O 1
ATOM 3128 N N . GLU A 1 425 ? 17.132 -18.687 9.870 1.00 40.85 423 GLU A N 1
ATOM 3129 C CA . GLU A 1 425 ? 16.405 -19.109 11.062 1.00 40.56 423 GLU A CA 1
ATOM 3130 C C . GLU A 1 425 ? 17.311 -19.884 12.004 1.00 42.99 423 GLU A C 1
ATOM 3131 O O . GLU A 1 425 ? 17.173 -19.781 13.229 1.00 41.14 423 GLU A O 1
ATOM 3137 N N . ARG A 1 426 ? 18.237 -20.670 11.449 1.00 43.08 424 ARG A N 1
ATOM 3138 C CA . ARG A 1 426 ? 19.145 -21.449 12.290 1.00 47.15 424 ARG A CA 1
ATOM 3139 C C . ARG A 1 426 ? 20.022 -20.538 13.147 1.00 42.63 424 ARG A C 1
ATOM 3140 O O . ARG A 1 426 ? 20.192 -20.781 14.344 1.00 43.57 424 ARG A O 1
ATOM 3148 N N . ALA A 1 427 ? 20.562 -19.472 12.557 1.00 40.15 425 ALA A N 1
ATOM 3149 C CA . ALA A 1 427 ? 21.391 -18.536 13.313 1.00 41.34 425 ALA A CA 1
ATOM 3150 C C . ALA A 1 427 ? 20.597 -17.859 14.425 1.00 43.69 425 ALA A C 1
ATOM 3151 O O . ALA A 1 427 ? 21.062 -17.769 15.573 1.00 38.91 425 ALA A O 1
ATOM 3153 N N . LEU A 1 428 ? 19.408 -17.346 14.087 1.00 39.91 426 LEU A N 1
ATOM 3154 C CA . LEU A 1 428 ? 18.565 -16.683 15.075 1.00 38.70 426 LEU A CA 1
ATOM 3155 C C . LEU A 1 428 ? 18.220 -17.616 16.225 1.00 42.10 426 LEU A C 1
ATOM 3156 O O . LEU A 1 428 ? 18.240 -17.206 17.391 1.00 42.75 426 LEU A O 1
ATOM 3161 N N . ARG A 1 429 ? 17.897 -18.876 15.915 1.00 39.14 427 ARG A N 1
ATOM 3162 C CA . ARG A 1 429 ? 17.598 -19.841 16.968 1.00 43.85 427 ARG A CA 1
ATOM 3163 C C . ARG A 1 429 ? 18.849 -20.201 17.765 1.00 45.25 427 ARG A C 1
ATOM 3164 O O . ARG A 1 429 ? 18.781 -20.357 18.987 1.00 44.05 427 ARG A O 1
ATOM 3172 N N . GLU A 1 430 ? 19.997 -20.342 17.090 1.00 40.79 428 GLU A N 1
ATOM 3173 C CA . GLU A 1 430 ? 21.196 -20.803 17.784 1.00 43.38 428 GLU A CA 1
ATOM 3174 C C . GLU A 1 430 ? 21.717 -19.743 18.748 1.00 42.19 428 GLU A C 1
ATOM 3175 O O . GLU A 1 430 ? 22.345 -20.086 19.753 1.00 41.61 428 GLU A O 1
ATOM 3181 N N . ILE A 1 431 ? 21.441 -18.459 18.477 1.00 39.70 429 ILE A N 1
ATOM 3182 C CA . ILE A 1 431 ? 21.916 -17.375 19.331 1.00 43.87 429 ILE A CA 1
ATOM 3183 C C . ILE A 1 431 ? 20.967 -17.024 20.477 1.00 44.06 429 ILE A C 1
ATOM 3184 O O . ILE A 1 431 ? 21.356 -16.259 21.371 1.00 43.79 429 ILE A O 1
ATOM 3189 N N . THR A 1 432 ? 19.733 -17.539 20.490 1.00 44.75 430 THR A N 1
ATOM 3190 C CA . THR A 1 432 ? 18.764 -17.063 21.471 1.00 44.95 430 THR A CA 1
ATOM 3191 C C . THR A 1 432 ? 18.358 -18.095 22.502 1.00 47.98 430 THR A C 1
ATOM 3192 O O . THR A 1 432 ? 17.828 -17.712 23.550 1.00 49.59 430 THR A O 1
ATOM 3196 N N . SER A 1 433 ? 18.567 -19.379 22.239 1.00 50.26 431 SER A N 1
ATOM 3197 C CA . SER A 1 433 ? 18.301 -20.363 23.276 1.00 54.54 431 SER A CA 1
ATOM 3198 C C . SER A 1 433 ? 19.128 -21.603 22.995 1.00 54.32 431 SER A C 1
ATOM 3199 O O . SER A 1 433 ? 19.467 -21.889 21.844 1.00 50.17 431 SER A O 1
ATOM 3202 N N . GLY A 1 434 ? 19.460 -22.322 24.070 1.00 55.23 432 GLY A N 1
ATOM 3203 C CA . GLY A 1 434 ? 20.209 -23.548 23.976 1.00 55.69 432 GLY A CA 1
ATOM 3204 C C . GLY A 1 434 ? 21.626 -23.376 24.475 1.00 54.37 432 GLY A C 1
ATOM 3205 O O . GLY A 1 434 ? 22.055 -22.275 24.837 1.00 51.80 432 GLY A O 1
ATOM 3206 N N . PRO A 1 435 ? 22.381 -24.473 24.514 1.00 54.98 433 PRO A N 1
ATOM 3207 C CA . PRO A 1 435 ? 23.757 -24.378 25.024 1.00 52.17 433 PRO A CA 1
ATOM 3208 C C . PRO A 1 435 ? 24.624 -23.388 24.269 1.00 49.85 433 PRO A C 1
ATOM 3209 O O . PRO A 1 435 ? 25.408 -22.670 24.903 1.00 48.43 433 PRO A O 1
ATOM 3213 N N . LYS A 1 436 ? 24.512 -23.303 22.940 1.00 48.52 434 LYS A N 1
ATOM 3214 C CA . LYS A 1 436 ? 25.322 -22.314 22.235 1.00 46.96 434 LYS A CA 1
ATOM 3215 C C . LYS A 1 436 ? 24.935 -20.901 22.656 1.00 47.84 434 LYS A C 1
ATOM 3216 O O . LYS A 1 436 ? 25.808 -20.053 22.879 1.00 47.11 434 LYS A O 1
ATOM 3222 N N . ALA A 1 437 ? 23.632 -20.639 22.815 1.00 49.21 435 ALA A N 1
ATOM 3223 C CA . ALA A 1 437 ? 23.200 -19.308 23.237 1.00 49.07 435 ALA A CA 1
ATOM 3224 C C . ALA A 1 437 ? 23.689 -18.965 24.644 1.00 46.41 435 ALA A C 1
ATOM 3225 O O . ALA A 1 437 ? 23.986 -17.795 24.929 1.00 42.46 435 ALA A O 1
ATOM 3227 N N . GLU A 1 438 ? 23.785 -19.959 25.534 1.00 46.96 436 GLU A N 1
ATOM 3228 C CA . GLU A 1 438 ? 24.266 -19.679 26.888 1.00 44.76 436 GLU A CA 1
ATOM 3229 C C . GLU A 1 438 ? 25.766 -19.407 26.894 1.00 45.86 436 GLU A C 1
ATOM 3230 O O . GLU A 1 438 ? 26.232 -18.494 27.587 1.00 48.30 436 GLU A O 1
ATOM 3232 N N . GLU A 1 439 ? 26.533 -20.167 26.107 1.00 42.67 437 GLU A N 1
ATOM 3233 C CA . GLU A 1 439 ? 27.974 -19.950 26.025 1.00 44.33 437 GLU A CA 1
ATOM 3234 C C . GLU A 1 439 ? 28.315 -18.562 25.482 1.00 46.84 437 GLU A C 1
ATOM 3235 O O . GLU A 1 439 ? 29.231 -17.905 25.992 1.00 43.49 437 GLU A O 1
ATOM 3241 N N . VAL A 1 440 ? 27.618 -18.108 24.425 1.00 46.45 438 VAL A N 1
ATOM 3242 C CA . VAL A 1 440 ? 27.960 -16.806 23.857 1.00 41.72 438 VAL A CA 1
ATOM 3243 C C . VAL A 1 440 ? 27.477 -15.660 24.749 1.00 42.56 438 VAL A C 1
ATOM 3244 O O . VAL A 1 440 ? 28.135 -14.616 24.828 1.00 43.13 438 VAL A O 1
ATOM 3248 N N . LYS A 1 441 ? 26.364 -15.832 25.462 1.00 41.70 439 LYS A N 1
ATOM 3249 C CA . LYS A 1 441 ? 25.890 -14.770 26.349 1.00 43.75 439 LYS A CA 1
ATOM 3250 C C . LYS A 1 441 ? 26.841 -14.556 27.526 1.00 44.62 439 LYS A C 1
ATOM 3251 O O . LYS A 1 441 ? 27.142 -13.413 27.894 1.00 44.33 439 LYS A O 1
ATOM 3257 N N . GLU A 1 442 ? 27.346 -15.632 28.116 1.00 42.60 440 GLU A N 1
ATOM 3258 C CA . GLU A 1 442 ? 28.254 -15.449 29.230 1.00 46.00 440 GLU A CA 1
ATOM 3259 C C . GLU A 1 442 ? 29.645 -15.008 28.769 1.00 45.18 440 GLU A C 1
ATOM 3260 O O . GLU A 1 442 ? 30.305 -14.225 29.472 1.00 45.28 440 GLU A O 1
ATOM 3266 N N . ASN A 1 443 ? 30.103 -15.461 27.597 1.00 42.95 441 ASN A N 1
ATOM 3267 C CA . ASN A 1 443 ? 31.332 -14.896 27.037 1.00 44.21 441 ASN A CA 1
ATOM 3268 C C . ASN A 1 443 ? 31.174 -13.407 26.740 1.00 43.23 441 ASN A C 1
ATOM 3269 O O . ASN A 1 443 ? 32.107 -12.628 26.953 1.00 43.10 441 ASN A O 1
ATOM 3274 N N . ALA A 1 444 ? 30.013 -12.993 26.224 1.00 43.23 442 ALA A N 1
ATOM 3275 C CA . ALA A 1 444 ? 29.795 -11.567 25.994 1.00 44.00 442 ALA A CA 1
ATOM 3276 C C . ALA A 1 444 ? 29.838 -10.772 27.298 1.00 40.61 442 ALA A C 1
ATOM 3277 O O . ALA A 1 444 ? 30.264 -9.612 27.310 1.00 37.19 442 ALA A O 1
ATOM 3279 N N . LEU A 1 445 ? 29.389 -11.361 28.398 1.00 39.52 443 LEU A N 1
ATOM 3280 C CA . LEU A 1 445 ? 29.505 -10.665 29.676 1.00 44.21 443 LEU A CA 1
ATOM 3281 C C . LEU A 1 445 ? 30.969 -10.442 30.052 1.00 41.31 443 LEU A C 1
ATOM 3282 O O . LEU A 1 445 ? 31.357 -9.327 30.426 1.00 42.84 443 LEU A O 1
ATOM 3287 N N . LYS A 1 446 ? 31.804 -11.485 29.935 1.00 43.32 444 LYS A N 1
ATOM 3288 C CA . LYS A 1 446 ? 33.228 -11.348 30.252 1.00 40.53 444 LYS A CA 1
ATOM 3289 C C . LYS A 1 446 ? 33.897 -10.283 29.393 1.00 40.88 444 LYS A C 1
ATOM 3290 O O . LYS A 1 446 ? 34.705 -9.487 29.893 1.00 35.16 444 LYS A O 1
ATOM 3296 N N . TRP A 1 447 ? 33.572 -10.243 28.092 1.00 36.75 445 TRP A N 1
ATOM 3297 C CA . TRP A 1 447 ? 34.171 -9.230 27.225 1.00 36.95 445 TRP A CA 1
ATOM 3298 C C . TRP A 1 447 ? 33.735 -7.829 27.622 1.00 35.87 445 TRP A C 1
ATOM 3299 O O . TRP A 1 447 ? 34.517 -6.878 27.524 1.00 37.90 445 TRP A O 1
ATOM 3310 N N . LYS A 1 448 ? 32.484 -7.675 28.042 1.00 36.42 446 LYS A N 1
ATOM 3311 C CA . LYS A 1 448 ? 31.977 -6.363 28.427 1.00 37.98 446 LYS A CA 1
ATOM 3312 C C . LYS A 1 448 ? 32.685 -5.847 29.682 1.00 40.52 446 LYS A C 1
ATOM 3313 O O . LYS A 1 448 ? 33.032 -4.662 29.774 1.00 37.81 446 LYS A O 1
ATOM 3319 N N . LYS A 1 449 ? 32.927 -6.730 30.647 1.00 38.44 447 LYS A N 1
ATOM 3320 C CA . LYS A 1 449 ? 33.661 -6.322 31.841 1.00 41.07 447 LYS A CA 1
ATOM 3321 C C . LYS A 1 449 ? 35.094 -5.945 31.482 1.00 40.99 447 LYS A C 1
ATOM 3322 O O . LYS A 1 449 ? 35.593 -4.896 31.906 1.00 40.17 447 LYS A O 1
ATOM 3328 N N . ALA A 1 450 ? 35.739 -6.759 30.636 1.00 39.17 448 ALA A N 1
ATOM 3329 C CA . ALA A 1 450 ? 37.105 -6.490 30.207 1.00 38.37 448 ALA A CA 1
ATOM 3330 C C . ALA A 1 450 ? 37.219 -5.145 29.501 1.00 42.06 448 ALA A C 1
ATOM 3331 O O . ALA A 1 450 ? 38.179 -4.393 29.734 1.00 39.58 448 ALA A O 1
ATOM 3333 N N . ALA A 1 451 ? 36.245 -4.827 28.635 1.00 37.97 449 ALA A N 1
ATOM 3334 C CA . ALA A 1 451 ? 36.294 -3.590 27.860 1.00 39.57 449 ALA A CA 1
ATOM 3335 C C . ALA A 1 451 ? 36.057 -2.372 28.742 1.00 40.60 449 ALA A C 1
ATOM 3336 O O . ALA A 1 451 ? 36.680 -1.327 28.533 1.00 40.25 449 ALA A O 1
ATOM 3338 N N . GLU A 1 452 ? 35.140 -2.476 29.709 1.00 40.22 450 GLU A N 1
ATOM 3339 C CA . GLU A 1 452 ? 34.979 -1.410 30.696 1.00 43.44 450 GLU A CA 1
ATOM 3340 C C . GLU A 1 452 ? 36.265 -1.202 31.476 1.00 42.14 450 GLU A C 1
ATOM 3341 O O . GLU A 1 452 ? 36.705 -0.066 31.684 1.00 42.85 450 GLU A O 1
ATOM 3347 N N . GLU A 1 453 ? 36.884 -2.300 31.910 1.00 41.94 451 GLU A N 1
ATOM 3348 C CA . GLU A 1 453 ? 38.094 -2.217 32.718 1.00 38.77 451 GLU A CA 1
ATOM 3349 C C . GLU A 1 453 ? 39.223 -1.521 31.971 1.00 39.90 451 GLU A C 1
ATOM 3350 O O . GLU A 1 453 ? 40.019 -0.791 32.577 1.00 38.98 451 GLU A O 1
ATOM 3356 N N . THR A 1 454 ? 39.322 -1.737 30.658 1.00 36.35 452 THR A N 1
ATOM 3357 C CA . THR A 1 454 ? 40.528 -1.281 29.994 1.00 35.02 452 THR A CA 1
ATOM 3358 C C . THR A 1 454 ? 40.496 0.203 29.691 1.00 38.37 452 THR A C 1
ATOM 3359 O O . THR A 1 454 ? 41.553 0.779 29.407 1.00 41.55 452 THR A O 1
ATOM 3363 N N . VAL A 1 455 ? 39.334 0.847 29.775 1.00 38.34 453 VAL A N 1
ATOM 3364 C CA . VAL A 1 455 ? 39.246 2.294 29.599 1.00 40.06 453 VAL A CA 1
ATOM 3365 C C . VAL A 1 455 ? 39.021 3.029 30.910 1.00 42.61 453 VAL A C 1
ATOM 3366 O O . VAL A 1 455 ? 39.097 4.270 30.923 1.00 40.82 453 VAL A O 1
ATOM 3370 N N . ALA A 1 456 ? 38.742 2.316 32.004 1.00 39.20 454 ALA A N 1
ATOM 3371 C CA . ALA A 1 456 ? 38.685 2.932 33.316 1.00 43.04 454 ALA A CA 1
ATOM 3372 C C . ALA A 1 456 ? 40.095 3.289 33.775 1.00 44.24 454 ALA A C 1
ATOM 3373 O O . ALA A 1 456 ? 41.094 2.778 33.255 1.00 42.81 454 ALA A O 1
ATOM 3375 N N . LYS A 1 457 ? 40.171 4.173 34.765 1.00 43.67 455 LYS A N 1
ATOM 3376 C CA . LYS A 1 457 ? 41.464 4.533 35.333 1.00 43.83 455 LYS A CA 1
ATOM 3377 C C . LYS A 1 457 ? 42.226 3.285 35.754 1.00 40.34 455 LYS A C 1
ATOM 3378 O O . LYS A 1 457 ? 41.678 2.394 36.415 1.00 40.00 455 LYS A O 1
ATOM 3384 N N . GLY A 1 458 ? 43.488 3.212 35.334 1.00 40.08 456 GLY A N 1
ATOM 3385 C CA . GLY A 1 458 ? 44.314 2.052 35.573 1.00 39.85 456 GLY A CA 1
ATOM 3386 C C . GLY A 1 458 ? 44.269 0.994 34.497 1.00 42.17 456 GLY A C 1
ATOM 3387 O O . GLY A 1 458 ? 45.105 0.080 34.521 1.00 40.49 456 GLY A O 1
ATOM 3388 N N . GLY A 1 459 ? 43.328 1.093 33.532 1.00 40.83 457 GLY A N 1
ATOM 3389 C CA . GLY A 1 459 ? 43.211 0.081 32.506 1.00 37.41 457 GLY A CA 1
ATOM 3390 C C . GLY A 1 459 ? 44.309 0.174 31.467 1.00 37.75 457 GLY A C 1
ATOM 3391 O O . GLY A 1 459 ? 44.971 1.202 31.330 1.00 38.35 457 GLY A O 1
ATOM 3392 N N . ASN A 1 460 ? 44.515 -0.931 30.742 1.00 33.55 458 ASN A N 1
ATOM 3393 C CA . ASN A 1 460 ? 45.583 -0.962 29.750 1.00 35.38 458 ASN A CA 1
ATOM 3394 C C . ASN A 1 460 ? 45.384 0.146 28.716 1.00 37.82 458 ASN A C 1
ATOM 3395 O O . ASN A 1 460 ? 46.306 0.921 28.432 1.00 35.84 458 ASN A O 1
ATOM 3400 N N . SER A 1 461 ? 44.164 0.253 28.164 1.00 35.42 459 SER A N 1
ATOM 3401 C CA . SER A 1 461 ? 43.915 1.240 27.119 1.00 34.99 459 SER A CA 1
ATOM 3402 C C . SER A 1 461 ? 43.997 2.666 27.643 1.00 34.50 459 SER A C 1
ATOM 3403 O O . SER A 1 461 ? 44.528 3.541 26.953 1.00 36.98 459 SER A O 1
ATOM 3406 N N . GLU A 1 462 ? 43.494 2.940 28.848 1.00 37.91 460 GLU A N 1
ATOM 3407 C CA . GLU A 1 462 ? 43.587 4.324 29.315 1.00 39.58 460 GLU A CA 1
ATOM 3408 C C . GLU A 1 462 ? 45.024 4.702 29.654 1.00 36.15 460 GLU A C 1
ATOM 3409 O O . GLU A 1 462 ? 45.412 5.868 29.498 1.00 34.54 460 GLU A O 1
ATOM 3415 N N . ARG A 1 463 ? 45.836 3.732 30.071 1.00 37.23 461 ARG A N 1
ATOM 3416 C CA . ARG A 1 463 ? 47.232 4.031 30.384 1.00 37.89 461 ARG A CA 1
ATOM 3417 C C . ARG A 1 463 ? 48.057 4.255 29.119 1.00 35.83 461 ARG A C 1
ATOM 3418 O O . ARG A 1 463 ? 48.970 5.093 29.109 1.00 34.35 461 ARG A O 1
ATOM 3426 N N . ASN A 1 464 ? 47.765 3.500 28.053 1.00 34.23 462 ASN A N 1
ATOM 3427 C CA . ASN A 1 464 ? 48.390 3.764 26.754 1.00 37.61 462 ASN A CA 1
ATOM 3428 C C . ASN A 1 464 ? 48.083 5.157 26.252 1.00 35.59 462 ASN A C 1
ATOM 3429 O O . ASN A 1 464 ? 48.893 5.761 25.543 1.00 38.43 462 ASN A O 1
ATOM 3434 N N . LEU A 1 465 ? 46.900 5.659 26.563 1.00 35.14 463 LEU A N 1
ATOM 3435 C CA . LEU A 1 465 ? 46.524 6.984 26.108 1.00 34.88 463 LEU A CA 1
ATOM 3436 C C . LEU A 1 465 ? 47.303 8.051 26.864 1.00 36.51 463 LEU A C 1
ATOM 3437 O O . LEU A 1 465 ? 47.827 9.001 26.264 1.00 37.01 463 LEU A O 1
ATOM 3442 N N . VAL A 1 466 ? 47.375 7.918 28.191 1.00 37.10 464 VAL A N 1
ATOM 3443 C CA . VAL A 1 466 ? 48.214 8.814 28.983 1.00 33.97 464 VAL A CA 1
ATOM 3444 C C . VAL A 1 466 ? 49.664 8.725 28.527 1.00 35.22 464 VAL A C 1
ATOM 3445 O O . VAL A 1 466 ? 50.343 9.744 28.364 1.00 37.83 464 VAL A O 1
ATOM 3449 N N . GLU A 1 467 ? 50.162 7.516 28.295 1.00 36.11 465 GLU A N 1
ATOM 3450 C CA . GLU A 1 467 ? 51.552 7.407 27.872 1.00 38.45 465 GLU A CA 1
ATOM 3451 C C . GLU A 1 467 ? 51.765 8.054 26.511 1.00 34.94 465 GLU A C 1
ATOM 3452 O O . GLU A 1 467 ? 52.761 8.755 26.306 1.00 34.47 465 GLU A O 1
ATOM 3458 N N . PHE A 1 468 ? 50.839 7.851 25.572 1.00 37.62 466 PHE A N 1
ATOM 3459 C CA . PHE A 1 468 ? 50.956 8.529 24.282 1.00 35.76 466 PHE A CA 1
ATOM 3460 C C . PHE A 1 468 ? 51.103 10.033 24.466 1.00 33.01 466 PHE A C 1
ATOM 3461 O O . PHE A 1 468 ? 51.998 10.657 23.888 1.00 35.20 466 PHE A O 1
ATOM 3469 N N . ILE A 1 4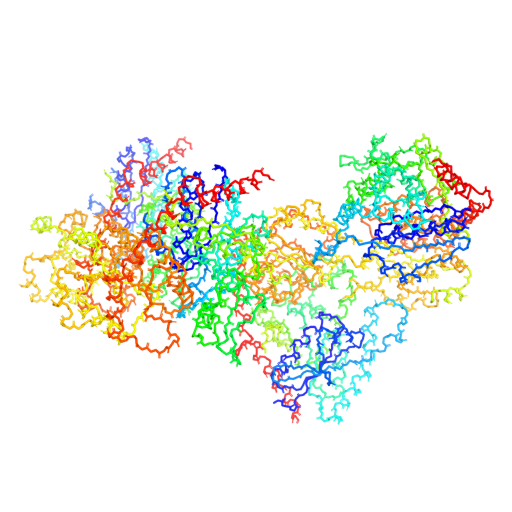69 ? 50.224 10.639 25.265 1.00 34.37 467 ILE A N 1
ATOM 3470 C CA . ILE A 1 469 ? 50.337 12.073 25.534 1.00 34.18 467 ILE A CA 1
ATOM 3471 C C . ILE A 1 469 ? 51.695 12.415 26.150 1.00 39.23 467 ILE A C 1
ATOM 3472 O O . ILE A 1 469 ? 52.284 13.462 25.847 1.00 35.12 467 ILE A O 1
ATOM 3477 N N . GLU A 1 470 ? 52.208 11.553 27.043 1.00 36.41 468 GLU A N 1
ATOM 3478 C CA . GLU A 1 470 ? 53.511 11.825 27.648 1.00 38.70 468 GLU A CA 1
ATOM 3479 C C . GLU A 1 470 ? 54.614 11.764 26.609 1.00 37.51 468 GLU A C 1
ATOM 3480 O O . GLU A 1 470 ? 55.562 12.554 26.654 1.00 39.18 468 GLU A O 1
ATOM 3486 N N . GLU A 1 471 ? 54.515 10.815 25.679 1.00 36.37 469 GLU A N 1
ATOM 3487 C CA . GLU A 1 471 ? 55.511 10.715 24.620 1.00 41.70 469 GLU A CA 1
ATOM 3488 C C . GLU A 1 471 ? 55.504 11.958 23.733 1.00 40.95 469 GLU A C 1
ATOM 3489 O O . GLU A 1 471 ? 56.569 12.445 23.334 1.00 41.94 469 GLU A O 1
ATOM 3495 N N . VAL A 1 472 ? 54.322 12.498 23.423 1.00 41.55 470 VAL A N 1
ATOM 3496 C CA . VAL A 1 472 ? 54.283 13.713 22.606 1.00 42.65 470 VAL A CA 1
ATOM 3497 C C . VAL A 1 472 ? 54.872 14.889 23.386 1.00 43.95 470 VAL A C 1
ATOM 3498 O O . VAL A 1 472 ? 55.631 15.701 22.840 1.00 43.63 470 VAL A O 1
ATOM 3502 N N . ALA A 1 473 ? 54.547 14.988 24.678 1.00 44.69 471 ALA A N 1
ATOM 3503 C CA . ALA A 1 473 ? 55.120 16.053 25.501 1.00 46.73 471 ALA A CA 1
ATOM 3504 C C . ALA A 1 473 ? 56.641 15.998 25.492 1.00 46.65 471 ALA A C 1
ATOM 3505 O O . ALA A 1 473 ? 57.303 17.041 25.451 1.00 48.59 471 ALA A O 1
ATOM 3507 N N . ARG A 1 474 ? 57.218 14.791 25.521 1.00 45.52 472 ARG A N 1
ATOM 3508 C CA . ARG A 1 474 ? 58.678 14.684 25.536 1.00 49.48 472 ARG A CA 1
ATOM 3509 C C . ARG A 1 474 ? 59.275 15.120 24.203 1.00 49.76 472 ARG A C 1
ATOM 3510 O O . ARG A 1 474 ? 60.384 15.659 24.163 1.00 52.87 472 ARG A O 1
ATOM 3518 N N . LYS A 1 475 ? 58.544 14.925 23.108 1.00 51.71 473 LYS A N 1
ATOM 3519 C CA . LYS A 1 475 ? 59.012 15.388 21.806 1.00 50.90 473 LYS A CA 1
ATOM 3520 C C . LYS A 1 475 ? 58.823 16.894 21.624 1.00 53.38 473 LYS A C 1
ATOM 3521 O O . LYS A 1 475 ? 59.585 17.518 20.881 1.00 57.90 473 LYS A O 1
ATOM 3527 N N . THR A 1 476 ? 57.838 17.499 22.290 1.00 53.46 474 THR A N 1
ATOM 3528 C CA . THR A 1 476 ? 57.652 18.946 22.189 1.00 58.32 474 THR A CA 1
ATOM 3529 C C . THR A 1 476 ? 58.787 19.707 22.885 1.00 70.13 474 THR A C 1
ATOM 3530 O O . THR A 1 476 ? 59.337 20.671 22.337 1.00 68.41 474 THR A O 1
ATOM 3534 N N . GLY A 1 477 ? 59.158 19.289 24.094 1.00 82.33 475 GLY A N 1
ATOM 3535 C CA . GLY A 1 477 ? 60.222 19.983 24.800 1.00 87.34 475 GLY A CA 1
ATOM 3536 C C . GLY A 1 477 ? 61.630 19.663 24.339 1.00 90.82 475 GLY A C 1
ATOM 3537 O O . GLY A 1 477 ? 62.575 20.312 24.800 1.00 94.62 475 GLY A O 1
ATOM 3538 N N . SER A 1 478 ? 61.786 18.687 23.445 1.00 86.68 476 SER A N 1
ATOM 3539 C CA . SER A 1 478 ? 63.094 18.223 22.977 1.00 86.63 476 SER A CA 1
ATOM 3540 C C . SER A 1 478 ? 64.003 19.353 22.486 1.00 90.57 476 SER A C 1
ATOM 3541 O O . SER A 1 478 ? 65.085 19.577 23.036 1.00 88.31 476 SER A O 1
ATOM 3544 N N . ASN B 1 9 ? -13.776 21.322 -28.206 1.00 95.05 7 ASN B N 1
ATOM 3545 C CA . ASN B 1 9 ? -13.359 20.213 -27.347 1.00 91.67 7 ASN B CA 1
ATOM 3546 C C . ASN B 1 9 ? -13.250 20.632 -25.882 1.00 93.08 7 ASN B C 1
ATOM 3547 O O . ASN B 1 9 ? -13.010 19.798 -25.009 1.00 82.96 7 ASN B O 1
ATOM 3552 N N . ASP B 1 10 ? -13.447 21.930 -25.633 1.00 116.01 8 ASP B N 1
ATOM 3553 C CA . ASP B 1 10 ? -13.334 22.493 -24.288 1.00 116.11 8 ASP B CA 1
ATOM 3554 C C . ASP B 1 10 ? -14.209 21.772 -23.267 1.00 115.20 8 ASP B C 1
ATOM 3555 O O . ASP B 1 10 ? -13.857 21.712 -22.083 1.00 114.54 8 ASP B O 1
ATOM 3560 N N . ASN B 1 11 ? -15.346 21.218 -23.704 1.00 95.40 9 ASN B N 1
ATOM 3561 C CA . ASN B 1 11 ? -16.339 20.581 -22.839 1.00 86.72 9 ASN B CA 1
ATOM 3562 C C . ASN B 1 11 ? -15.872 19.252 -22.243 1.00 75.23 9 ASN B C 1
ATOM 3563 O O . ASN B 1 11 ? -16.593 18.686 -21.414 1.00 70.63 9 ASN B O 1
ATOM 3568 N N . LEU B 1 12 ? -14.711 18.733 -22.633 1.00 76.29 10 LEU B N 1
ATOM 3569 C CA . LEU B 1 12 ? -14.245 17.427 -22.184 1.00 69.42 10 LEU B CA 1
ATOM 3570 C C . LEU B 1 12 ? -13.136 17.576 -21.150 1.00 64.40 10 LEU B C 1
ATOM 3571 O O . LEU B 1 12 ? -12.213 18.381 -21.324 1.00 64.04 10 LEU B O 1
ATOM 3576 N N . HIS B 1 13 ? -13.223 16.779 -20.085 1.00 57.06 11 HIS B N 1
ATOM 3577 C CA . HIS B 1 13 ? -12.280 16.836 -18.966 1.00 56.31 11 HIS B CA 1
ATOM 3578 C C . HIS B 1 13 ? -11.816 15.418 -18.671 1.00 52.83 11 HIS B C 1
ATOM 3579 O O . HIS B 1 13 ? -12.604 14.601 -18.183 1.00 49.87 11 HIS B O 1
ATOM 3586 N N . ILE B 1 14 ? -10.550 15.122 -18.990 1.00 47.59 12 ILE B N 1
ATOM 3587 C CA . ILE B 1 14 ? -9.953 13.824 -18.722 1.00 49.05 12 ILE B CA 1
ATOM 3588 C C . ILE B 1 14 ? -9.209 13.909 -17.394 1.00 55.45 12 ILE B C 1
ATOM 3589 O O . ILE B 1 14 ? -8.365 14.796 -17.190 1.00 52.80 12 ILE B O 1
ATOM 3594 N N . PHE B 1 15 ? -9.500 12.974 -16.503 1.00 53.40 13 PHE B N 1
ATOM 3595 C CA . PHE B 1 15 ? -8.954 12.963 -15.146 1.00 51.24 13 PHE B CA 1
ATOM 3596 C C . PHE B 1 15 ? -8.037 11.756 -15.035 1.00 48.01 13 PHE B C 1
ATOM 3597 O O . PHE B 1 15 ? -8.510 10.620 -14.976 1.00 50.34 13 PHE B O 1
ATOM 3605 N N . LEU B 1 16 ? -6.729 11.999 -15.040 1.00 48.80 14 LEU B N 1
ATOM 3606 C CA . LEU B 1 16 ? -5.733 10.936 -14.955 1.00 50.85 14 LEU B CA 1
ATOM 3607 C C . LEU B 1 16 ? -5.381 10.625 -13.498 1.00 52.11 14 LEU B C 1
ATOM 3608 O O . LEU B 1 16 ? -5.134 11.538 -12.699 1.00 52.64 14 LEU B O 1
ATOM 3613 N N . VAL B 1 17 ? -5.335 9.339 -13.157 1.00 50.78 15 VAL B N 1
ATOM 3614 C CA . VAL B 1 17 ? -4.983 8.898 -11.808 1.00 52.04 15 VAL B CA 1
ATOM 3615 C C . VAL B 1 17 ? -3.638 8.194 -11.878 1.00 53.32 15 VAL B C 1
ATOM 3616 O O . VAL B 1 17 ? -3.525 7.110 -12.469 1.00 52.75 15 VAL B O 1
ATOM 3620 N N . CYS B 1 18 ? -2.625 8.794 -11.264 1.00 49.71 16 CYS B N 1
ATOM 3621 C CA . CYS B 1 18 ? -1.286 8.216 -11.244 1.00 52.59 16 CYS B CA 1
ATOM 3622 C C . CYS B 1 18 ? -1.056 7.360 -10.010 1.00 53.20 16 CYS B C 1
ATOM 3623 O O . CYS B 1 18 ? -1.767 7.445 -9.006 1.00 51.62 16 CYS B O 1
ATOM 3626 N N . PHE B 1 19 ? -0.004 6.559 -10.090 1.00 59.04 17 PHE B N 1
ATOM 3627 C CA . PHE B 1 19 ? 0.543 5.835 -8.974 1.00 56.92 17 PHE B CA 1
ATOM 3628 C C . PHE B 1 19 ? 1.900 6.448 -8.640 1.00 59.03 17 PHE B C 1
ATOM 3629 O O . PHE B 1 19 ? 2.181 7.597 -9.001 1.00 61.44 17 PHE B O 1
ATOM 3637 N N . ILE B 1 20 ? 2.725 5.692 -7.975 1.00 57.49 18 ILE B N 1
ATOM 3638 C CA . ILE B 1 20 ? 4.086 6.094 -7.648 1.00 64.96 18 ILE B CA 1
ATOM 3639 C C . ILE B 1 20 ? 5.001 5.671 -8.784 1.00 63.79 18 ILE B C 1
ATOM 3640 O O . ILE B 1 20 ? 4.809 4.608 -9.388 1.00 64.05 18 ILE B O 1
ATOM 3645 N N . GLY B 1 21 ? 5.983 6.512 -9.094 1.00 68.81 19 GLY B N 1
ATOM 3646 C CA . GLY B 1 21 ? 7.060 6.019 -9.954 1.00 73.29 19 GLY B CA 1
ATOM 3647 C C . GLY B 1 21 ? 7.209 6.749 -11.274 1.00 78.91 19 GLY B C 1
ATOM 3648 O O . GLY B 1 21 ? 6.238 7.030 -11.980 1.00 75.56 19 GLY B O 1
ATOM 3649 N N . GLN B 1 22 ? 8.467 7.059 -11.610 1.00 85.81 20 GLN B N 1
ATOM 3650 C CA . GLN B 1 22 ? 8.797 7.519 -12.956 1.00 88.39 20 GLN B CA 1
ATOM 3651 C C . GLN B 1 22 ? 8.181 6.613 -14.015 1.00 86.16 20 GLN B C 1
ATOM 3652 O O . GLN B 1 22 ? 7.792 7.083 -15.092 1.00 81.93 20 GLN B O 1
ATOM 3658 N N . GLY B 1 23 ? 8.071 5.317 -13.716 1.00 79.97 21 GLY B N 1
ATOM 3659 C CA . GLY B 1 23 ? 7.521 4.382 -14.677 1.00 78.47 21 GLY B CA 1
ATOM 3660 C C . GLY B 1 23 ? 6.099 4.704 -15.086 1.00 72.72 21 GLY B C 1
ATOM 3661 O O . GLY B 1 23 ? 5.724 4.492 -16.241 1.00 68.36 21 GLY B O 1
ATOM 3662 N N . VAL B 1 24 ? 5.290 5.217 -14.160 1.00 70.35 22 VAL B N 1
ATOM 3663 C CA . VAL B 1 24 ? 3.900 5.513 -14.457 1.00 68.18 22 VAL B CA 1
ATOM 3664 C C . VAL B 1 24 ? 3.626 7.011 -14.567 1.00 66.65 22 VAL B C 1
ATOM 3665 O O . VAL B 1 24 ? 2.758 7.408 -15.355 1.00 63.12 22 VAL B O 1
ATOM 3669 N N . VAL B 1 25 ? 4.357 7.855 -13.832 1.00 71.48 23 VAL B N 1
ATOM 3670 C CA . VAL B 1 25 ? 4.055 9.283 -13.830 1.00 70.94 23 VAL B CA 1
ATOM 3671 C C . VAL B 1 25 ? 4.373 9.915 -15.184 1.00 67.93 23 VAL B C 1
ATOM 3672 O O . VAL B 1 25 ? 3.608 10.742 -15.684 1.00 68.26 23 VAL B O 1
ATOM 3676 N N . ASN B 1 26 ? 5.516 9.558 -15.789 1.00 64.70 24 ASN B N 1
ATOM 3677 C CA . ASN B 1 26 ? 5.872 10.157 -17.077 1.00 62.52 24 ASN B CA 1
ATOM 3678 C C . ASN B 1 26 ? 4.909 9.754 -18.184 1.00 62.53 24 ASN B C 1
ATOM 3679 O O . ASN B 1 26 ? 4.481 10.639 -18.947 1.00 62.80 24 ASN B O 1
ATOM 3684 N N . PRO B 1 27 ? 4.554 8.474 -18.366 1.00 67.02 25 PRO B N 1
ATOM 3685 C CA . PRO B 1 27 ? 3.570 8.159 -19.416 1.00 65.48 25 PRO B CA 1
ATOM 3686 C C . PRO B 1 27 ? 2.235 8.856 -19.215 1.00 63.68 25 PRO B C 1
ATOM 3687 O O . PRO B 1 27 ? 1.688 9.406 -20.181 1.00 66.80 25 PRO B O 1
ATOM 3691 N N . MET B 1 28 ? 1.699 8.862 -17.986 1.00 59.08 26 MET B N 1
ATOM 3692 C CA . MET B 1 28 ? 0.476 9.618 -17.717 1.00 59.88 26 MET B CA 1
ATOM 3693 C C . MET B 1 28 ? 0.668 11.094 -18.042 1.00 62.42 26 MET B C 1
ATOM 3694 O O . MET B 1 28 ? -0.253 11.754 -18.533 1.00 59.31 26 MET B O 1
ATOM 3699 N N . LEU B 1 29 ? 1.862 11.634 -17.780 1.00 62.19 27 LEU B N 1
ATOM 3700 C CA . LEU B 1 29 ? 2.090 13.049 -18.062 1.00 63.71 27 LEU B CA 1
ATOM 3701 C C . LEU B 1 29 ? 2.126 13.314 -19.562 1.00 61.44 27 LEU B C 1
ATOM 3702 O O . LEU B 1 29 ? 1.535 14.285 -20.046 1.00 63.01 27 LEU B O 1
ATOM 3707 N N . ARG B 1 30 ? 2.840 12.473 -20.311 1.00 64.66 28 ARG B N 1
ATOM 3708 C CA . ARG B 1 30 ? 2.852 12.618 -21.761 1.00 63.83 28 ARG B CA 1
ATOM 3709 C C . ARG B 1 30 ? 1.450 12.466 -22.332 1.00 64.69 28 ARG B C 1
ATOM 3710 O O . ARG B 1 30 ? 1.061 13.206 -23.242 1.00 65.58 28 ARG B O 1
ATOM 3718 N N . LEU B 1 31 ? 0.674 11.514 -21.804 1.00 60.14 29 LEU B N 1
ATOM 3719 C CA . LEU B 1 31 ? -0.703 11.350 -22.256 1.00 61.18 29 LEU B CA 1
ATOM 3720 C C . LEU B 1 31 ? -1.537 12.576 -21.918 1.00 63.54 29 LEU B C 1
ATOM 3721 O O . LEU B 1 31 ? -2.326 13.045 -22.749 1.00 64.95 29 LEU B O 1
ATOM 3726 N N . GLY B 1 32 ? -1.369 13.119 -20.711 1.00 65.61 30 GLY B N 1
ATOM 3727 C CA . GLY B 1 32 ? -2.048 14.358 -20.371 1.00 69.06 30 GLY B CA 1
ATOM 3728 C C . GLY B 1 32 ? -1.748 15.470 -21.356 1.00 72.87 30 GLY B C 1
ATOM 3729 O O . GLY B 1 32 ? -2.642 16.226 -21.748 1.00 72.59 30 GLY B O 1
ATOM 3730 N N . LYS B 1 33 ? -0.488 15.574 -21.786 1.00 68.43 31 LYS B N 1
ATOM 3731 C CA . LYS B 1 33 ? -0.117 16.614 -22.743 1.00 70.54 31 LYS B CA 1
ATOM 3732 C C . LYS B 1 33 ? -0.800 16.389 -24.085 1.00 72.48 31 LYS B C 1
ATOM 3733 O O . LYS B 1 33 ? -1.213 17.347 -24.756 1.00 73.44 31 LYS B O 1
ATOM 3739 N N . ALA B 1 34 ? -0.931 15.123 -24.488 1.00 74.39 32 ALA B N 1
ATOM 3740 C CA . ALA B 1 34 ? -1.565 14.809 -25.762 1.00 73.86 32 ALA B CA 1
ATOM 3741 C C . ALA B 1 34 ? -3.038 15.186 -25.750 1.00 77.47 32 ALA B C 1
ATOM 3742 O O . ALA B 1 34 ? -3.575 15.624 -26.776 1.00 80.91 32 ALA B O 1
ATOM 3744 N N . PHE B 1 35 ? -3.713 15.028 -24.604 1.00 67.57 33 PHE B N 1
ATOM 3745 C CA . PHE B 1 35 ? -5.108 15.456 -24.532 1.00 68.50 33 PHE B CA 1
ATOM 3746 C C . PHE B 1 35 ? -5.224 16.975 -24.506 1.00 71.00 33 PHE B C 1
ATOM 3747 O O . PHE B 1 35 ? -6.208 17.532 -25.013 1.00 70.95 33 PHE B O 1
ATOM 3755 N N . ALA B 1 36 ? -4.222 17.661 -23.953 1.00 77.03 34 ALA B N 1
ATOM 3756 C CA . ALA B 1 36 ? -4.218 19.116 -24.009 1.00 82.74 34 ALA B CA 1
ATOM 3757 C C . ALA B 1 36 ? -3.910 19.624 -25.416 1.00 84.63 34 ALA B C 1
ATOM 3758 O O . ALA B 1 36 ? -4.394 20.695 -25.801 1.00 86.51 34 ALA B O 1
ATOM 3760 N N . SER B 1 37 ? -3.106 18.875 -26.186 1.00 77.66 35 SER B N 1
ATOM 3761 C CA . SER B 1 37 ? -2.893 19.167 -27.605 1.00 77.43 35 SER B CA 1
ATOM 3762 C C . SER B 1 37 ? -4.214 19.401 -28.315 1.00 76.23 35 SER B C 1
ATOM 3763 O O . SER B 1 37 ? -4.373 20.372 -29.067 1.00 77.56 35 SER B O 1
ATOM 3766 N N . LYS B 1 38 ? -5.176 18.519 -28.071 1.00 75.46 36 LYS B N 1
ATOM 3767 C CA . LYS B 1 38 ? -6.455 18.508 -28.760 1.00 72.01 36 LYS B CA 1
ATOM 3768 C C . LYS B 1 38 ? -7.486 19.444 -28.139 1.00 73.52 36 LYS B C 1
ATOM 3769 O O . LYS B 1 38 ? -8.590 19.568 -28.685 1.00 75.71 36 LYS B O 1
ATOM 3775 N N . GLY B 1 39 ? -7.164 20.109 -27.032 1.00 81.17 37 GLY B N 1
ATOM 3776 C CA . GLY B 1 39 ? -8.033 21.121 -26.469 1.00 81.51 37 GLY B CA 1
ATOM 3777 C C . GLY B 1 39 ? -8.858 20.696 -25.278 1.00 80.37 37 GLY B C 1
ATOM 3778 O O . GLY B 1 39 ? -9.693 21.478 -24.814 1.00 83.41 37 GLY B O 1
ATOM 3779 N N . LEU B 1 40 ? -8.644 19.495 -24.761 1.00 70.32 38 LEU B N 1
ATOM 3780 C CA . LEU B 1 40 ? -9.377 19.017 -23.601 1.00 66.88 38 LEU B CA 1
ATOM 3781 C C . LEU B 1 40 ? -8.777 19.589 -22.317 1.00 68.90 38 LEU B C 1
ATOM 3782 O O . LEU B 1 40 ? -7.568 19.843 -22.227 1.00 70.78 38 LEU B O 1
ATOM 3787 N N . LEU B 1 41 ? -9.634 19.790 -21.318 1.00 61.32 39 LEU B N 1
ATOM 3788 C CA . LEU B 1 41 ? -9.144 20.002 -19.960 1.00 60.39 39 LEU B CA 1
ATOM 3789 C C . LEU B 1 41 ? -8.553 18.700 -19.413 1.00 60.77 39 LEU B C 1
ATOM 3790 O O . LEU B 1 41 ? -9.171 17.632 -19.501 1.00 58.24 39 LEU B O 1
ATOM 3795 N N . VAL B 1 42 ? -7.348 18.781 -18.857 1.00 63.56 40 VAL B N 1
ATOM 3796 C CA . VAL B 1 42 ? -6.665 17.620 -18.304 1.00 64.10 40 VAL B CA 1
ATOM 3797 C C . VAL B 1 42 ? -6.327 17.901 -16.850 1.00 66.41 40 VAL B C 1
ATOM 3798 O O . VAL B 1 42 ? -5.777 18.961 -16.530 1.00 67.17 40 VAL B O 1
ATOM 3802 N N . THR B 1 43 ? -6.659 16.950 -15.976 1.00 62.86 41 THR B N 1
ATOM 3803 C CA . THR B 1 43 ? -6.163 16.912 -14.606 1.00 59.23 41 THR B CA 1
ATOM 3804 C C . THR B 1 43 ? -5.328 15.656 -14.444 1.00 59.37 41 THR B C 1
ATOM 3805 O O . THR B 1 43 ? -5.800 14.548 -14.725 1.00 56.21 41 THR B O 1
ATOM 3809 N N . LEU B 1 44 ? -4.093 15.830 -14.012 1.00 56.66 42 LEU B N 1
ATOM 3810 C CA . LEU B 1 44 ? -3.250 14.724 -13.613 1.00 58.45 42 LEU B CA 1
ATOM 3811 C C . LEU B 1 44 ? -3.256 14.741 -12.093 1.00 60.07 42 LEU B C 1
ATOM 3812 O O . LEU B 1 44 ? -2.829 15.725 -11.478 1.00 61.33 42 LEU B O 1
ATOM 3817 N N . SER B 1 45 ? -3.804 13.699 -11.487 1.00 55.69 43 SER B N 1
ATOM 3818 C CA . SER B 1 45 ? -3.860 13.632 -10.039 1.00 58.20 43 SER B CA 1
ATOM 3819 C C . SER B 1 45 ? -2.926 12.534 -9.541 1.00 57.34 43 SER B C 1
ATOM 3820 O O . SER B 1 45 ? -2.693 11.529 -10.222 1.00 54.68 43 SER B O 1
ATOM 3823 N N . ALA B 1 46 ? -2.355 12.753 -8.361 1.00 61.05 44 ALA B N 1
ATOM 3824 C CA . ALA B 1 46 ? -1.350 11.839 -7.831 1.00 65.22 44 ALA B CA 1
ATOM 3825 C C . ALA B 1 46 ? -1.286 12.004 -6.322 1.00 68.25 44 ALA B C 1
ATOM 3826 O O . ALA B 1 46 ? -1.602 13.085 -5.809 1.00 67.02 44 ALA B O 1
ATOM 3828 N N . PRO B 1 47 ? -0.881 10.964 -5.588 1.00 71.27 45 PRO B N 1
ATOM 3829 C CA . PRO B 1 47 ? -0.782 11.090 -4.131 1.00 73.31 45 PRO B CA 1
ATOM 3830 C C . PRO B 1 47 ? 0.227 12.156 -3.749 1.00 78.28 45 PRO B C 1
ATOM 3831 O O . PRO B 1 47 ? 1.130 12.504 -4.512 1.00 74.54 45 PRO B O 1
ATOM 3835 N N . GLU B 1 48 ? 0.050 12.680 -2.537 1.00 86.81 46 GLU B N 1
ATOM 3836 C CA . GLU B 1 48 ? 0.919 13.748 -2.061 1.00 89.87 46 GLU B CA 1
ATOM 3837 C C . GLU B 1 48 ? 2.390 13.353 -2.134 1.00 94.22 46 GLU B C 1
ATOM 3838 O O . GLU B 1 48 ? 3.226 14.139 -2.597 1.00 96.44 46 GLU B O 1
ATOM 3844 N N . ILE B 1 49 ? 2.723 12.127 -1.728 1.00 82.00 47 ILE B N 1
ATOM 3845 C CA . ILE B 1 49 ? 4.118 11.736 -1.560 1.00 82.67 47 ILE B CA 1
ATOM 3846 C C . ILE B 1 49 ? 4.864 11.583 -2.885 1.00 83.96 47 ILE B C 1
ATOM 3847 O O . ILE B 1 49 ? 5.998 11.095 -2.909 1.00 84.02 47 ILE B O 1
ATOM 3852 N N . VAL B 1 50 ? 4.252 11.997 -3.994 1.00 84.67 48 VAL B N 1
ATOM 3853 C CA . VAL B 1 50 ? 4.966 12.181 -5.253 1.00 85.72 48 VAL B CA 1
ATOM 3854 C C . VAL B 1 50 ? 4.786 13.578 -5.815 1.00 89.89 48 VAL B C 1
ATOM 3855 O O . VAL B 1 50 ? 5.412 13.911 -6.827 1.00 93.19 48 VAL B O 1
ATOM 3859 N N . GLY B 1 51 ? 3.947 14.405 -5.192 1.00 95.52 49 GLY B N 1
ATOM 3860 C CA . GLY B 1 51 ? 3.781 15.767 -5.664 1.00 99.45 49 GLY B CA 1
ATOM 3861 C C . GLY B 1 51 ? 5.086 16.534 -5.694 1.00 110.33 49 GLY B C 1
ATOM 3862 O O . GLY B 1 51 ? 5.342 17.303 -6.623 1.00 113.65 49 GLY B O 1
ATOM 3863 N N . ARG B 1 52 ? 5.943 16.312 -4.690 1.00 111.98 50 ARG B N 1
ATOM 3864 C CA . ARG B 1 52 ? 7.195 17.058 -4.597 1.00 114.33 50 ARG B CA 1
ATOM 3865 C C . ARG B 1 52 ? 8.102 16.784 -5.794 1.00 115.68 50 ARG B C 1
ATOM 3866 O O . ARG B 1 52 ? 8.780 17.692 -6.289 1.00 119.21 50 ARG B O 1
ATOM 3868 N N . GLU B 1 53 ? 8.119 15.543 -6.282 1.00 108.73 51 GLU B N 1
ATOM 3869 C CA . GLU B 1 53 ? 8.990 15.188 -7.394 1.00 109.65 51 GLU B CA 1
ATOM 3870 C C . GLU B 1 53 ? 8.429 15.602 -8.751 1.00 112.11 51 GLU B C 1
ATOM 3871 O O . GLU B 1 53 ? 9.195 15.700 -9.717 1.00 113.01 51 GLU B O 1
ATOM 3877 N N . ILE B 1 54 ? 7.123 15.846 -8.848 1.00 110.22 52 ILE B N 1
ATOM 3878 C CA . ILE B 1 54 ? 6.498 16.209 -10.121 1.00 111.46 52 ILE B CA 1
ATOM 3879 C C . ILE B 1 54 ? 6.612 17.706 -10.391 1.00 118.05 52 ILE B C 1
ATOM 3880 O O . ILE B 1 54 ? 6.963 18.118 -11.499 1.00 119.49 52 ILE B O 1
ATOM 3885 N N . ARG B 1 55 ? 6.328 18.547 -9.389 1.00 126.37 53 ARG B N 1
ATOM 3886 C CA . ARG B 1 55 ? 6.463 19.990 -9.581 1.00 129.74 53 ARG B CA 1
ATOM 3887 C C . ARG B 1 55 ? 7.916 20.391 -9.803 1.00 131.85 53 ARG B C 1
ATOM 3888 O O . ARG B 1 55 ? 8.186 21.358 -10.526 1.00 130.74 53 ARG B O 1
ATOM 3896 N N . LYS B 1 56 ? 8.857 19.672 -9.180 1.00 125.22 54 LYS B N 1
ATOM 3897 C CA . LYS B 1 56 ? 10.276 19.967 -9.360 1.00 122.60 54 LYS B CA 1
ATOM 3898 C C . LYS B 1 56 ? 10.769 19.559 -10.745 1.00 122.97 54 LYS B C 1
ATOM 3899 O O . LYS B 1 56 ? 11.712 20.165 -11.268 1.00 120.85 54 LYS B O 1
ATOM 3905 N N . ALA B 1 57 ? 10.142 18.550 -11.358 1.00 121.65 55 ALA B N 1
ATOM 3906 C CA . ALA B 1 57 ? 10.558 18.068 -12.672 1.00 121.28 55 ALA B CA 1
ATOM 3907 C C . ALA B 1 57 ? 10.378 19.099 -13.781 1.00 120.49 55 ALA B C 1
ATOM 3908 O O . ALA B 1 57 ? 10.935 18.908 -14.867 1.00 121.78 55 ALA B O 1
ATOM 3910 N N . ASN B 1 58 ? 9.624 20.171 -13.547 1.00 121.27 56 ASN B N 1
ATOM 3911 C CA . ASN B 1 58 ? 9.436 21.204 -14.565 1.00 119.05 56 ASN B CA 1
ATOM 3912 C C . ASN B 1 58 ? 9.117 22.573 -13.960 1.00 117.35 56 ASN B C 1
ATOM 3913 O O . ASN B 1 58 ? 8.432 22.680 -12.943 1.00 117.46 56 ASN B O 1
ATOM 3918 N N . GLN B 1 64 ? 2.090 23.703 -10.617 1.00 115.98 62 GLN B N 1
ATOM 3919 C CA . GLN B 1 64 ? 0.819 24.418 -10.583 1.00 118.69 62 GLN B CA 1
ATOM 3920 C C . GLN B 1 64 ? -0.071 24.028 -11.767 1.00 119.28 62 GLN B C 1
ATOM 3921 O O . GLN B 1 64 ? -1.237 23.665 -11.587 1.00 110.79 62 GLN B O 1
ATOM 3927 N N . SER B 1 65 ? 0.494 24.099 -12.968 1.00 140.93 63 SER B N 1
ATOM 3928 C CA . SER B 1 65 ? -0.193 23.773 -14.215 1.00 140.40 63 SER B CA 1
ATOM 3929 C C . SER B 1 65 ? 0.859 23.753 -15.318 1.00 140.20 63 SER B C 1
ATOM 3930 O O . SER B 1 65 ? 2.045 23.996 -15.074 1.00 140.76 63 SER B O 1
ATOM 3933 N N . ILE B 1 66 ? 0.417 23.453 -16.537 1.00 116.15 64 ILE B N 1
ATOM 3934 C CA . ILE B 1 66 ? 1.271 23.561 -17.715 1.00 114.56 64 ILE B CA 1
ATOM 3935 C C . ILE B 1 66 ? 0.379 23.678 -18.944 1.00 110.68 64 ILE B C 1
ATOM 3936 O O . ILE B 1 66 ? -0.299 22.722 -19.336 1.00 104.57 64 ILE B O 1
ATOM 3941 N N . LYS B 1 67 ? 0.349 24.864 -19.542 1.00 113.05 65 LYS B N 1
ATOM 3942 C CA . LYS B 1 67 ? -0.489 25.085 -20.711 1.00 114.42 65 LYS B CA 1
ATOM 3943 C C . LYS B 1 67 ? 0.116 24.388 -21.923 1.00 113.60 65 LYS B C 1
ATOM 3944 O O . LYS B 1 67 ? 1.330 24.437 -22.146 1.00 114.83 65 LYS B O 1
ATOM 3950 N N . VAL B 1 68 ? -0.735 23.702 -22.690 1.00 105.50 66 VAL B N 1
ATOM 3951 C CA . VAL B 1 68 ? -0.288 22.903 -23.830 1.00 102.21 66 VAL B CA 1
ATOM 3952 C C . VAL B 1 68 ? -1.204 23.152 -25.025 1.00 99.30 66 VAL B C 1
ATOM 3953 O O . VAL B 1 68 ? -1.986 22.277 -25.413 1.00 94.63 66 VAL B O 1
ATOM 3957 N N . GLY B 1 69 ? -1.115 24.339 -25.621 1.00 101.79 67 GLY B N 1
ATOM 3958 C CA . GLY B 1 69 ? -1.920 24.653 -26.787 1.00 102.23 67 GLY B CA 1
ATOM 3959 C C . GLY B 1 69 ? -3.355 25.007 -26.447 1.00 105.51 67 GLY B C 1
ATOM 3960 O O . GLY B 1 69 ? -3.598 25.765 -25.503 1.00 105.19 67 GLY B O 1
ATOM 3961 N N . ASN B 1 70 ? -4.316 24.462 -27.204 1.00 108.62 68 ASN B N 1
ATOM 3962 C CA . ASN B 1 70 ? -5.733 24.718 -26.952 1.00 105.90 68 ASN B CA 1
ATOM 3963 C C . ASN B 1 70 ? -6.227 24.116 -25.638 1.00 107.20 68 ASN B C 1
ATOM 3964 O O . ASN B 1 70 ? -7.382 24.361 -25.268 1.00 105.91 68 ASN B O 1
ATOM 3969 N N . GLY B 1 71 ? -5.395 23.336 -24.940 1.00 98.01 69 GLY B N 1
ATOM 3970 C CA . GLY B 1 71 ? -5.742 22.744 -23.658 1.00 93.55 69 GLY B CA 1
ATOM 3971 C C . GLY B 1 71 ? -4.689 23.000 -22.594 1.00 96.48 69 GLY B C 1
ATOM 3972 O O . GLY B 1 71 ? -3.806 23.843 -22.788 1.00 99.10 69 GLY B O 1
ATOM 3973 N N . MET B 1 72 ? -4.760 22.283 -21.473 1.00 94.29 70 MET B N 1
ATOM 3974 C CA . MET B 1 72 ? -3.854 22.543 -20.357 1.00 97.05 70 MET B CA 1
ATOM 3975 C C . MET B 1 72 ? -3.987 21.444 -19.308 1.00 90.24 70 MET B C 1
ATOM 3976 O O . MET B 1 72 ? -5.077 20.905 -19.090 1.00 86.64 70 MET B O 1
ATOM 3981 N N . ILE B 1 73 ? -2.869 21.128 -18.659 1.00 90.31 71 ILE B N 1
ATOM 3982 C CA . ILE B 1 73 ? -2.815 20.106 -17.620 1.00 83.47 71 ILE B CA 1
ATOM 3983 C C . ILE B 1 73 ? -2.886 20.779 -16.257 1.00 86.65 71 ILE B C 1
ATOM 3984 O O . ILE B 1 73 ? -2.049 21.627 -15.930 1.00 93.17 71 ILE B O 1
ATOM 3989 N N . ARG B 1 74 ? -3.884 20.400 -15.463 1.00 78.46 72 ARG B N 1
ATOM 3990 C CA . ARG B 1 74 ? -3.918 20.713 -14.043 1.00 75.49 72 ARG B CA 1
ATOM 3991 C C . ARG B 1 74 ? -3.278 19.578 -13.270 1.00 70.90 72 ARG B C 1
ATOM 3992 O O . ARG B 1 74 ? -3.528 18.404 -13.553 1.00 66.73 72 ARG B O 1
ATOM 4000 N N . PHE B 1 75 ? -2.449 19.931 -12.296 1.00 76.09 73 PHE B N 1
ATOM 4001 C CA . PHE B 1 75 ? -1.947 18.978 -11.318 1.00 70.77 73 PHE B CA 1
ATOM 4002 C C . PHE B 1 75 ? -2.761 19.133 -10.044 1.00 67.29 73 PHE B C 1
ATOM 4003 O O . PHE B 1 75 ? -2.946 20.250 -9.552 1.00 67.78 73 PHE B O 1
ATOM 4011 N N . GLU B 1 76 ? -3.273 18.019 -9.536 1.00 59.92 74 GLU B N 1
ATOM 4012 C CA . GLU B 1 76 ? -4.088 18.014 -8.326 1.00 61.99 74 GLU B CA 1
ATOM 4013 C C . GLU B 1 76 ? -3.647 16.837 -7.470 1.00 62.25 74 GLU B C 1
ATOM 4014 O O . GLU B 1 76 ? -3.938 15.684 -7.797 1.00 62.05 74 GLU B O 1
ATOM 4020 N N . PHE B 1 77 ? -2.943 17.110 -6.384 1.00 68.82 75 PHE B N 1
ATOM 4021 C CA . PHE B 1 77 ? -2.465 16.045 -5.516 1.00 70.03 75 PHE B CA 1
ATOM 4022 C C . PHE B 1 77 ? -3.416 15.866 -4.340 1.00 71.35 75 PHE B C 1
ATOM 4023 O O . PHE B 1 77 ? -3.979 16.836 -3.827 1.00 71.85 75 PHE B O 1
ATOM 4031 N N . PHE B 1 78 ? -3.627 14.615 -3.947 1.00 67.34 76 PHE B N 1
ATOM 4032 C CA . PHE B 1 78 ? -4.543 14.271 -2.872 1.00 71.65 76 PHE B CA 1
ATOM 4033 C C . PHE B 1 78 ? -3.791 13.534 -1.774 1.00 74.52 76 PHE B C 1
ATOM 4034 O O . PHE B 1 78 ? -2.822 12.815 -2.039 1.00 72.67 76 PHE B O 1
ATOM 4042 N N . ASP B 1 79 ? -4.255 13.695 -0.539 1.00 80.49 77 ASP B N 1
ATOM 4043 C CA . ASP B 1 79 ? -3.564 13.087 0.590 1.00 80.10 77 ASP B CA 1
ATOM 4044 C C . ASP B 1 79 ? -3.981 11.629 0.743 1.00 79.75 77 ASP B C 1
ATOM 4045 O O . ASP B 1 79 ? -5.150 11.333 1.015 1.00 79.87 77 ASP B O 1
ATOM 4050 N N . ASP B 1 80 ? -3.019 10.723 0.575 1.00 75.32 78 ASP B N 1
ATOM 4051 C CA . ASP B 1 80 ? -3.253 9.300 0.773 1.00 72.32 78 ASP B CA 1
ATOM 4052 C C . ASP B 1 80 ? -3.210 8.888 2.238 1.00 70.43 78 ASP B C 1
ATOM 4053 O O . ASP B 1 80 ? -3.508 7.729 2.545 1.00 67.84 78 ASP B O 1
ATOM 4058 N N . GLY B 1 81 ? -2.843 9.794 3.139 1.00 73.31 79 GLY B N 1
ATOM 4059 C CA . GLY B 1 81 ? -2.723 9.436 4.545 1.00 74.85 79 GLY B CA 1
ATOM 4060 C C . GLY B 1 81 ? -1.727 8.328 4.811 1.00 71.47 79 GLY B C 1
ATOM 4061 O O . GLY B 1 81 ? -1.988 7.441 5.630 1.00 72.14 79 GLY B O 1
ATOM 4062 N N . TRP B 1 82 ? -0.588 8.354 4.127 1.00 71.39 80 TRP B N 1
ATOM 4063 C CA . TRP B 1 82 ? 0.433 7.335 4.338 1.00 71.78 80 TRP B CA 1
ATOM 4064 C C . TRP B 1 82 ? 1.183 7.569 5.644 1.00 75.14 80 TRP B C 1
ATOM 4065 O O . TRP B 1 82 ? 1.302 6.661 6.474 1.00 72.06 80 TRP B O 1
ATOM 4076 N N . GLU B 1 83 ? 1.688 8.789 5.839 1.00 80.77 81 GLU B N 1
ATOM 4077 C CA . GLU B 1 83 ? 2.587 9.071 6.952 1.00 79.83 81 GLU B CA 1
ATOM 4078 C C . GLU B 1 83 ? 1.957 8.704 8.289 1.00 82.57 81 GLU B C 1
ATOM 4079 O O . GLU B 1 83 ? 2.573 8.014 9.109 1.00 83.92 81 GLU B O 1
ATOM 4085 N N . SER B 1 84 ? 0.721 9.145 8.521 1.00 76.59 82 SER B N 1
ATOM 4086 C CA . SER B 1 84 ? 0.051 8.882 9.789 1.00 75.96 82 SER B CA 1
ATOM 4087 C C . SER B 1 84 ? -0.176 7.395 10.037 1.00 74.54 82 SER B C 1
ATOM 4088 O O . SER B 1 84 ? -0.415 7.000 11.184 1.00 74.36 82 SER B O 1
ATOM 4091 N N . VAL B 1 85 ? -0.104 6.563 9.000 1.00 73.10 83 VAL B N 1
ATOM 4092 C CA . VAL B 1 85 ? -0.354 5.138 9.140 1.00 70.26 83 VAL B CA 1
ATOM 4093 C C . VAL B 1 85 ? 0.923 4.310 9.042 1.00 67.76 83 VAL B C 1
ATOM 4094 O O . VAL B 1 85 ? 1.035 3.282 9.723 1.00 68.67 83 VAL B O 1
ATOM 4098 N N . ASN B 1 86 ? 1.912 4.767 8.276 1.00 66.65 84 ASN B N 1
ATOM 4099 C CA . ASN B 1 86 ? 3.131 4.012 8.050 1.00 64.19 84 ASN B CA 1
ATOM 4100 C C . ASN B 1 86 ? 4.246 4.369 9.028 1.00 63.14 84 ASN B C 1
ATOM 4101 O O . ASN B 1 86 ? 5.056 3.498 9.371 1.00 59.89 84 ASN B O 1
ATOM 4106 N N . GLY B 1 87 ? 4.316 5.624 9.472 1.00 62.37 85 GLY B N 1
ATOM 4107 C CA . GLY B 1 87 ? 5.246 6.013 10.518 1.00 62.40 85 GLY B CA 1
ATOM 4108 C C . GLY B 1 87 ? 6.699 5.810 10.136 1.00 62.42 85 GLY B C 1
ATOM 4109 O O . GLY B 1 87 ? 7.129 6.112 9.017 1.00 61.66 85 GLY B O 1
ATOM 4110 N N . SER B 1 88 ? 7.474 5.280 11.083 1.00 57.30 86 SER B N 1
ATOM 4111 C CA . SER B 1 88 ? 8.907 5.102 10.889 1.00 59.49 86 SER B CA 1
ATOM 4112 C C . SER B 1 88 ? 9.264 3.876 10.061 1.00 55.43 86 SER B C 1
ATOM 4113 O O . SER B 1 88 ? 10.460 3.618 9.865 1.00 51.81 86 SER B O 1
ATOM 4116 N N . LYS B 1 89 ? 8.286 3.114 9.568 1.00 55.39 87 LYS B N 1
ATOM 4117 C CA . LYS B 1 89 ? 8.641 1.965 8.753 1.00 54.37 87 LYS B CA 1
ATOM 4118 C C . LYS B 1 89 ? 9.219 2.439 7.426 1.00 51.01 87 LYS B C 1
ATOM 4119 O O . LYS B 1 89 ? 8.814 3.478 6.905 1.00 55.68 87 LYS B O 1
ATOM 4125 N N . PRO B 1 90 ? 10.192 1.722 6.875 1.00 50.42 88 PRO B N 1
ATOM 4126 C CA . PRO B 1 90 ? 10.648 2.046 5.518 1.00 52.72 88 PRO B CA 1
ATOM 4127 C C . PRO B 1 90 ? 9.545 1.791 4.497 1.00 50.57 88 PRO B C 1
ATOM 4128 O O . PRO B 1 90 ? 8.684 0.924 4.673 1.00 47.74 88 PRO B O 1
ATOM 4132 N N . PHE B 1 91 ? 9.576 2.576 3.426 1.00 49.42 89 PHE B N 1
ATOM 4133 C CA . PHE B 1 91 ? 8.523 2.517 2.420 1.00 47.97 89 PHE B CA 1
ATOM 4134 C C . PHE B 1 91 ? 8.499 1.156 1.734 1.00 49.28 89 PHE B C 1
ATOM 4135 O O . PHE B 1 91 ? 9.526 0.673 1.240 1.00 50.27 89 PHE B O 1
ATOM 4143 N N . ASP B 1 92 ? 7.318 0.545 1.699 1.00 48.39 90 ASP B N 1
ATOM 4144 C CA . ASP B 1 92 ? 7.111 -0.785 1.131 1.00 47.74 90 ASP B CA 1
ATOM 4145 C C . ASP B 1 92 ? 6.024 -0.648 0.069 1.00 48.29 90 ASP B C 1
ATOM 4146 O O . ASP B 1 92 ? 4.853 -0.440 0.399 1.00 45.04 90 ASP B O 1
ATOM 4151 N N . VAL B 1 93 ? 6.405 -0.749 -1.208 1.00 47.37 91 VAL B N 1
ATOM 4152 C CA . VAL B 1 93 ? 5.426 -0.495 -2.261 1.00 46.15 91 VAL B CA 1
ATOM 4153 C C . VAL B 1 93 ? 4.334 -1.558 -2.264 1.00 44.73 91 VAL B C 1
ATOM 4154 O O . VAL B 1 93 ? 3.219 -1.291 -2.725 1.00 44.45 91 VAL B O 1
ATOM 4158 N N . GLY B 1 94 ? 4.615 -2.755 -1.742 1.00 44.69 92 GLY B N 1
ATOM 4159 C CA . GLY B 1 94 ? 3.571 -3.757 -1.616 1.00 45.64 92 GLY B CA 1
ATOM 4160 C C . GLY B 1 94 ? 2.524 -3.372 -0.590 1.00 48.66 92 GLY B C 1
ATOM 4161 O O . GLY B 1 94 ? 1.328 -3.593 -0.794 1.00 47.71 92 GLY B O 1
ATOM 4162 N N . VAL B 1 95 ? 2.961 -2.791 0.530 1.00 47.52 93 VAL B N 1
ATOM 4163 C CA . VAL B 1 95 ? 2.022 -2.277 1.518 1.00 45.81 93 VAL B CA 1
ATOM 4164 C C . VAL B 1 95 ? 1.307 -1.044 0.970 1.00 47.31 93 VAL B C 1
ATOM 4165 O O . VAL B 1 95 ? 0.092 -0.882 1.132 1.00 46.71 93 VAL B O 1
ATOM 4169 N N . TYR B 1 96 ? 2.038 -0.178 0.281 1.00 45.38 94 TYR B N 1
ATOM 4170 C CA . TYR B 1 96 ? 1.460 1.093 -0.115 1.00 48.31 94 TYR B CA 1
ATOM 4171 C C . TYR B 1 96 ? 0.353 0.907 -1.157 1.00 49.85 94 TYR B C 1
ATOM 4172 O O . TYR B 1 96 ? -0.659 1.615 -1.128 1.00 46.56 94 TYR B O 1
ATOM 4181 N N . ILE B 1 97 ? 0.514 -0.060 -2.061 1.00 46.06 95 ILE B N 1
ATOM 4182 C CA . ILE B 1 97 ? -0.458 -0.265 -3.126 1.00 47.91 95 ILE B CA 1
ATOM 4183 C C . ILE B 1 97 ? -1.807 -0.671 -2.545 1.00 48.21 95 ILE B C 1
ATOM 4184 O O . ILE B 1 97 ? -2.852 -0.198 -2.994 1.00 44.57 95 ILE B O 1
ATOM 4189 N N . ASN B 1 98 ? -1.807 -1.499 -1.495 1.00 44.39 96 ASN B N 1
ATOM 4190 C CA . ASN B 1 98 ? -3.063 -1.878 -0.853 1.00 46.23 96 ASN B CA 1
ATOM 4191 C C . ASN B 1 98 ? -3.649 -0.720 -0.063 1.00 48.85 96 ASN B C 1
ATOM 4192 O O . ASN B 1 98 ? -4.877 -0.562 0.007 1.00 50.21 96 ASN B O 1
ATOM 4197 N N . HIS B 1 99 ? -2.791 0.085 0.567 1.00 49.34 97 HIS B N 1
ATOM 4198 C CA . HIS B 1 99 ? -3.286 1.246 1.296 1.00 50.55 97 HIS B CA 1
ATOM 4199 C C . HIS B 1 99 ? -3.899 2.267 0.343 1.00 49.42 97 HIS B C 1
ATOM 4200 O O . HIS B 1 99 ? -5.029 2.717 0.547 1.00 49.98 97 HIS B O 1
ATOM 4207 N N . LEU B 1 100 ? -3.158 2.651 -0.699 1.00 49.25 98 LEU B N 1
ATOM 4208 C CA . LEU B 1 100 ? -3.658 3.633 -1.659 1.00 50.88 98 LEU B CA 1
ATOM 4209 C C . LEU B 1 100 ? -4.963 3.178 -2.300 1.00 48.79 98 LEU B C 1
ATOM 4210 O O . LEU B 1 100 ? -5.819 4.008 -2.628 1.00 47.64 98 LEU B O 1
ATOM 4215 N N . ASP B 1 101 ? -5.117 1.867 -2.496 1.00 47.78 99 ASP B N 1
ATOM 4216 C CA . ASP B 1 101 ? -6.396 1.289 -2.877 1.00 48.56 99 ASP B CA 1
ATOM 4217 C C . ASP B 1 101 ? -7.497 1.720 -1.916 1.00 50.55 99 ASP B C 1
ATOM 4218 O O . ASP B 1 101 ? -8.506 2.314 -2.317 1.00 49.01 99 ASP B O 1
ATOM 4223 N N . GLN B 1 102 ? -7.305 1.425 -0.629 1.00 50.08 100 GLN B N 1
ATOM 4224 C CA . GLN B 1 102 ? -8.322 1.719 0.373 1.00 50.53 100 GLN B CA 1
ATOM 4225 C C . GLN B 1 102 ? -8.555 3.217 0.495 1.00 52.65 100 GLN B C 1
ATOM 4226 O O . GLN B 1 102 ? -9.703 3.678 0.538 1.00 53.72 100 GLN B O 1
ATOM 4232 N N . ALA B 1 103 ? -7.471 3.994 0.567 1.00 54.31 101 ALA B N 1
ATOM 4233 C CA . ALA B 1 103 ? -7.607 5.443 0.660 1.00 55.57 101 ALA B CA 1
ATOM 4234 C C . ALA B 1 103 ? -8.297 6.009 -0.576 1.00 56.63 101 ALA B C 1
ATOM 4235 O O . ALA B 1 103 ? -9.142 6.906 -0.469 1.00 56.12 101 ALA B O 1
ATOM 4237 N N . GLY B 1 104 ? -7.961 5.480 -1.756 1.00 52.49 102 GLY B N 1
ATOM 4238 C CA . GLY B 1 104 ? -8.468 6.051 -2.987 1.00 49.65 102 GLY B CA 1
ATOM 4239 C C . GLY B 1 104 ? -9.931 5.760 -3.241 1.00 53.68 102 GLY B C 1
ATOM 4240 O O . GLY B 1 104 ? -10.604 6.536 -3.930 1.00 56.20 102 GLY B O 1
ATOM 4241 N N . ARG B 1 105 ? -10.449 4.636 -2.730 1.00 52.56 103 ARG B N 1
ATOM 4242 C CA . ARG B 1 105 ? -11.887 4.411 -2.870 1.00 55.39 103 ARG B CA 1
ATOM 4243 C C . ARG B 1 105 ? -12.681 5.439 -2.091 1.00 58.04 103 ARG B C 1
ATOM 4244 O O . ARG B 1 105 ? -13.880 5.611 -2.352 1.00 56.36 103 ARG B O 1
ATOM 4252 N N . GLN B 1 106 ? -12.029 6.120 -1.145 1.00 56.31 104 GLN B N 1
ATOM 4253 C CA . GLN B 1 106 ? -12.642 7.173 -0.350 1.00 56.26 104 GLN B CA 1
ATOM 4254 C C . GLN B 1 106 ? -12.430 8.554 -0.956 1.00 53.68 104 GLN B C 1
ATOM 4255 O O . GLN B 1 106 ? -13.388 9.314 -1.096 1.00 55.51 104 GLN B O 1
ATOM 4261 N N . LYS B 1 107 ? -11.198 8.899 -1.334 1.00 53.94 105 LYS B N 1
ATOM 4262 C CA . LYS B 1 107 ? -10.958 10.276 -1.753 1.00 59.44 105 LYS B CA 1
ATOM 4263 C C . LYS B 1 107 ? -11.440 10.552 -3.174 1.00 59.49 105 LYS B C 1
ATOM 4264 O O . LYS B 1 107 ? -11.892 11.668 -3.463 1.00 58.28 105 LYS B O 1
ATOM 4270 N N . LEU B 1 108 ? -11.365 9.563 -4.064 1.00 55.94 106 LEU B N 1
ATOM 4271 C CA . LEU B 1 108 ? -11.666 9.803 -5.465 1.00 56.65 106 LEU B CA 1
ATOM 4272 C C . LEU B 1 108 ? -13.136 10.177 -5.659 1.00 56.95 106 LEU B C 1
ATOM 4273 O O . LEU B 1 108 ? -13.421 11.070 -6.466 1.00 57.82 106 LEU B O 1
ATOM 4278 N N . PRO B 1 109 ? -14.098 9.551 -4.952 1.00 57.73 107 PRO B N 1
ATOM 4279 C CA . PRO B 1 109 ? -15.482 10.067 -5.017 1.00 59.34 107 PRO B CA 1
ATOM 4280 C C . PRO B 1 109 ? -15.605 11.545 -4.665 1.00 59.92 107 PRO B C 1
ATOM 4281 O O . PRO B 1 109 ? -16.382 12.272 -5.295 1.00 60.59 107 PRO B O 1
ATOM 4285 N N . ILE B 1 110 ? -14.847 12.009 -3.673 1.00 59.94 108 ILE B N 1
ATOM 4286 C CA . ILE B 1 110 ? -14.905 13.411 -3.265 1.00 58.08 108 ILE B CA 1
ATOM 4287 C C . ILE B 1 110 ? -14.319 14.307 -4.349 1.00 56.40 108 ILE B C 1
ATOM 4288 O O . ILE B 1 110 ? -14.886 15.349 -4.688 1.00 56.96 108 ILE B O 1
ATOM 4293 N N . MET B 1 111 ? -13.151 13.937 -4.878 1.00 58.42 109 MET B N 1
ATOM 4294 C CA . MET B 1 111 ? -12.514 14.747 -5.914 1.00 60.82 109 MET B CA 1
ATOM 4295 C C . MET B 1 111 ? -13.392 14.857 -7.157 1.00 57.68 109 MET B C 1
ATOM 4296 O O . MET B 1 111 ? -13.556 15.946 -7.720 1.00 56.55 109 MET B O 1
ATOM 4301 N N . LEU B 1 112 ? -13.950 13.734 -7.614 1.00 57.53 110 LEU B N 1
ATOM 4302 C CA . LEU B 1 112 ? -14.854 13.775 -8.760 1.00 56.75 110 LEU B CA 1
ATOM 4303 C C . LEU B 1 112 ? -16.058 14.655 -8.469 1.00 57.59 110 LEU B C 1
ATOM 4304 O O . LEU B 1 112 ? -16.447 15.495 -9.292 1.00 57.11 110 LEU B O 1
ATOM 4309 N N . LYS B 1 113 ? -16.674 14.468 -7.302 1.00 59.60 111 LYS B N 1
ATOM 4310 C CA . LYS B 1 113 ? -17.808 15.306 -6.933 1.00 58.41 111 LYS B CA 1
ATOM 4311 C C . LYS B 1 113 ? -17.430 16.786 -6.961 1.00 60.60 111 LYS B C 1
ATOM 4312 O O . LYS B 1 113 ? -18.231 17.633 -7.369 1.00 60.34 111 LYS B O 1
ATOM 4318 N N . LYS B 1 114 ? -16.193 17.110 -6.582 1.00 59.46 112 LYS B N 1
ATOM 4319 C CA . LYS B 1 114 ? -15.799 18.514 -6.522 1.00 62.14 112 LYS B CA 1
ATOM 4320 C C . LYS B 1 114 ? -15.588 19.123 -7.901 1.00 59.60 112 LYS B C 1
ATOM 4321 O O . LYS B 1 114 ? -15.781 20.331 -8.074 1.00 59.56 112 LYS B O 1
ATOM 4327 N N . HIS B 1 115 ? -15.147 18.328 -8.879 1.00 57.93 113 HIS B N 1
ATOM 4328 C CA . HIS B 1 115 ? -15.034 18.858 -10.233 1.00 60.57 113 HIS B CA 1
ATOM 4329 C C . HIS B 1 115 ? -16.412 19.127 -10.829 1.00 57.35 113 HIS B C 1
ATOM 4330 O O . HIS B 1 115 ? -16.615 20.135 -11.519 1.00 58.53 113 HIS B O 1
ATOM 4337 N N . GLU B 1 116 ? -17.373 18.247 -10.547 1.00 57.14 114 GLU B N 1
ATOM 4338 C CA . GLU B 1 116 ? -18.767 18.532 -10.855 1.00 58.14 114 GLU B CA 1
ATOM 4339 C C . GLU B 1 116 ? -19.181 19.897 -10.319 1.00 60.56 114 GLU B C 1
ATOM 4340 O O . GLU B 1 116 ? -19.597 20.782 -11.074 1.00 61.86 114 GLU B O 1
ATOM 4346 N N . GLU B 1 117 ? -19.038 20.098 -9.008 1.00 62.54 115 GLU B N 1
ATOM 4347 C CA . GLU B 1 117 ? -19.533 21.329 -8.407 1.00 65.02 115 GLU B CA 1
ATOM 4348 C C . GLU B 1 117 ? -18.779 22.567 -8.867 1.00 66.06 115 GLU B C 1
ATOM 4349 O O . GLU B 1 117 ? -19.277 23.676 -8.660 1.00 68.30 115 GLU B O 1
ATOM 4355 N N . SER B 1 118 ? -17.617 22.412 -9.496 1.00 63.39 116 SER B N 1
ATOM 4356 C CA . SER B 1 118 ? -16.812 23.546 -9.932 1.00 64.39 116 SER B CA 1
ATOM 4357 C C . SER B 1 118 ? -16.917 23.802 -11.431 1.00 64.34 116 SER B C 1
ATOM 4358 O O . SER B 1 118 ? -16.140 24.599 -11.969 1.00 64.92 116 SER B O 1
ATOM 4361 N N . GLY B 1 119 ? -17.858 23.151 -12.111 1.00 63.78 117 GLY B N 1
ATOM 4362 C CA . GLY B 1 119 ? -18.066 23.366 -13.528 1.00 63.89 117 GLY B CA 1
ATOM 4363 C C . GLY B 1 119 ? -17.125 22.619 -14.445 1.00 61.85 117 GLY B C 1
ATOM 4364 O O . GLY B 1 119 ? -17.082 22.930 -15.640 1.00 62.12 117 GLY B O 1
ATOM 4365 N N . THR B 1 120 ? -16.374 21.643 -13.930 1.00 59.94 118 THR B N 1
ATOM 4366 C CA . THR B 1 120 ? -15.463 20.827 -14.735 1.00 57.98 118 THR B CA 1
ATOM 4367 C C . THR B 1 120 ? -15.757 19.344 -14.518 1.00 57.49 118 THR B C 1
ATOM 4368 O O . THR B 1 120 ? -14.874 18.577 -14.100 1.00 54.55 118 THR B O 1
ATOM 4372 N N . PRO B 1 121 ? -16.989 18.899 -14.781 1.00 56.26 119 PRO B N 1
ATOM 4373 C CA . PRO B 1 121 ? -17.306 17.487 -14.530 1.00 56.57 119 PRO B CA 1
ATOM 4374 C C . PRO B 1 121 ? -16.368 16.580 -15.314 1.00 54.99 119 PRO B C 1
ATOM 4375 O O . PRO B 1 121 ? -15.953 16.898 -16.428 1.00 53.78 119 PRO B O 1
ATOM 4379 N N . VAL B 1 122 ? -15.992 15.466 -14.702 1.00 51.23 120 VAL B N 1
ATOM 4380 C CA . VAL B 1 122 ? -15.053 14.559 -15.344 1.00 52.17 120 VAL B CA 1
ATOM 4381 C C . VAL B 1 122 ? -15.782 13.783 -16.429 1.00 52.71 120 VAL B C 1
ATOM 4382 O O . VAL B 1 122 ? -16.871 13.240 -16.201 1.00 53.66 120 VAL B O 1
ATOM 4386 N N . SER B 1 123 ? -15.203 13.768 -17.625 1.00 52.38 121 SER B N 1
ATOM 4387 C CA . SER B 1 123 ? -15.803 13.050 -18.742 1.00 52.41 121 SER B CA 1
ATOM 4388 C C . SER B 1 123 ? -15.278 11.630 -18.850 1.00 50.31 121 SER B C 1
ATOM 4389 O O . SER B 1 123 ? -15.985 10.749 -19.348 1.00 45.87 121 SER B O 1
ATOM 4392 N N . CYS B 1 124 ? -14.058 11.386 -18.369 1.00 49.93 122 CYS B N 1
ATOM 4393 C CA . CYS B 1 124 ? -13.440 10.076 -18.492 1.00 46.81 122 CYS B CA 1
ATOM 4394 C C . CYS B 1 124 ? -12.295 9.991 -17.494 1.00 47.48 122 CYS B C 1
ATOM 4395 O O . CYS B 1 124 ? -11.497 10.927 -17.381 1.00 47.75 122 CYS B O 1
ATOM 4398 N N . LEU B 1 125 ? -12.230 8.883 -16.767 1.00 46.03 123 LEU B N 1
ATOM 4399 C CA . LEU B 1 125 ? -11.091 8.599 -15.908 1.00 46.28 123 LEU B CA 1
ATOM 4400 C C . LEU B 1 125 ? -10.105 7.763 -16.693 1.00 46.61 123 LEU B C 1
ATOM 4401 O O . LEU B 1 125 ? -10.499 6.868 -17.449 1.00 48.81 123 LEU B O 1
ATOM 4406 N N . ILE B 1 126 ? -8.828 8.083 -16.555 1.00 44.93 124 ILE B N 1
ATOM 4407 C CA . ILE B 1 126 ? -7.774 7.240 -17.091 1.00 44.68 124 ILE B CA 1
ATOM 4408 C C . ILE B 1 126 ? -6.942 6.746 -15.922 1.00 46.43 124 ILE B C 1
ATOM 4409 O O . ILE B 1 126 ? -6.356 7.546 -15.183 1.00 46.17 124 ILE B O 1
ATOM 4414 N N . LEU B 1 127 ? -6.931 5.439 -15.727 1.00 43.26 125 LEU B N 1
ATOM 4415 C CA . LEU B 1 127 ? -6.175 4.823 -14.659 1.00 44.51 125 LEU B CA 1
ATOM 4416 C C . LEU B 1 127 ? -4.984 4.104 -15.263 1.00 45.58 125 LEU B C 1
ATOM 4417 O O . LEU B 1 127 ? -4.760 4.148 -16.472 1.00 44.51 125 LEU B O 1
ATOM 4422 N N . ASN B 1 128 ? -4.208 3.457 -14.407 1.00 45.11 126 ASN B N 1
ATOM 4423 C CA . ASN B 1 128 ? -3.072 2.651 -14.820 1.00 43.32 126 ASN B CA 1
ATOM 4424 C C . ASN B 1 128 ? -3.151 1.327 -14.081 1.00 43.20 126 ASN B C 1
ATOM 4425 O O . ASN B 1 128 ? -3.990 1.154 -13.192 1.00 42.17 126 ASN B O 1
ATOM 4430 N N . PRO B 1 129 ? -2.345 0.335 -14.470 1.00 42.05 127 PRO B N 1
ATOM 4431 C CA . PRO B 1 129 ? -2.523 -1.005 -13.879 1.00 44.02 127 PRO B CA 1
ATOM 4432 C C . PRO B 1 129 ? -2.347 -1.063 -12.360 1.00 45.52 127 PRO B C 1
ATOM 4433 O O . PRO B 1 129 ? -2.918 -1.959 -11.727 1.00 45.72 127 PRO B O 1
ATOM 4437 N N . LEU B 1 130 ? -1.580 -0.154 -11.752 1.00 42.27 128 LEU B N 1
ATOM 4438 C CA . LEU B 1 130 ? -1.342 -0.224 -10.316 1.00 47.09 128 LEU B CA 1
ATOM 4439 C C . LEU B 1 130 ? -2.435 0.444 -9.493 1.00 46.03 128 LEU B C 1
ATOM 4440 O O . LEU B 1 130 ? -2.383 0.382 -8.264 1.00 43.46 128 LEU B O 1
ATOM 4445 N N . VAL B 1 131 ? -3.428 1.061 -10.121 1.00 43.96 129 VAL B N 1
ATOM 4446 C CA . VAL B 1 131 ? -4.591 1.551 -9.379 1.00 44.79 129 VAL B CA 1
ATOM 4447 C C . VAL B 1 131 ? -5.860 1.002 -10.033 1.00 47.94 129 VAL B C 1
ATOM 4448 O O . VAL B 1 131 ? -6.703 1.782 -10.501 1.00 45.88 129 VAL B O 1
ATOM 4452 N N . PRO B 1 132 ? -6.057 -0.322 -10.092 1.00 45.83 130 PRO B N 1
ATOM 4453 C CA . PRO B 1 132 ? -7.236 -0.844 -10.814 1.00 45.98 130 PRO B CA 1
ATOM 4454 C C . PRO B 1 132 ? -8.557 -0.514 -10.134 1.00 46.67 130 PRO B C 1
ATOM 4455 O O . PRO B 1 132 ? -9.607 -0.537 -10.793 1.00 47.22 130 PRO B O 1
ATOM 4459 N N . TRP B 1 133 ? -8.534 -0.167 -8.850 1.00 46.61 131 TRP B N 1
ATOM 4460 C CA . TRP B 1 133 ? -9.758 0.179 -8.143 1.00 48.97 131 TRP B CA 1
ATOM 4461 C C . TRP B 1 133 ? -10.426 1.432 -8.702 1.00 46.77 131 TRP B C 1
ATOM 4462 O O . TRP B 1 133 ? -11.618 1.640 -8.453 1.00 46.90 131 TRP B O 1
ATOM 4473 N N . VAL B 1 134 ? -9.690 2.287 -9.420 1.00 45.50 132 VAL B N 1
ATOM 4474 C CA . VAL B 1 134 ? -10.309 3.467 -10.022 1.00 49.58 132 VAL B CA 1
ATOM 4475 C C . VAL B 1 134 ? -11.487 3.060 -10.898 1.00 48.26 132 VAL B C 1
ATOM 4476 O O . VAL B 1 134 ? -12.505 3.759 -10.953 1.00 47.53 132 VAL B O 1
ATOM 4480 N N . ALA B 1 135 ? -11.380 1.905 -11.553 1.00 45.80 133 ALA B N 1
ATOM 4481 C CA . ALA B 1 135 ? -12.416 1.434 -12.455 1.00 47.47 133 ALA B CA 1
ATOM 4482 C C . ALA B 1 135 ? -13.624 0.901 -11.704 1.00 49.25 133 ALA B C 1
ATOM 4483 O O . ALA B 1 135 ? -14.746 0.975 -12.215 1.00 47.54 133 ALA B O 1
ATOM 4485 N N . ASP B 1 136 ? -13.423 0.351 -10.508 1.00 47.01 134 ASP B N 1
ATOM 4486 C CA . ASP B 1 136 ? -14.575 -0.017 -9.697 1.00 49.18 134 ASP B CA 1
ATOM 4487 C C . ASP B 1 136 ? -15.336 1.221 -9.254 1.00 50.77 134 ASP B C 1
ATOM 4488 O O . ASP B 1 136 ? -16.572 1.241 -9.284 1.00 52.06 134 ASP B O 1
ATOM 4493 N N . VAL B 1 137 ? -14.612 2.269 -8.854 1.00 51.68 135 VAL B N 1
ATOM 4494 C CA . VAL B 1 137 ? -15.263 3.497 -8.411 1.00 52.50 135 VAL B CA 1
ATOM 4495 C C . VAL B 1 137 ? -15.910 4.210 -9.589 1.00 52.07 135 VAL B C 1
ATOM 4496 O O . VAL B 1 137 ? -16.999 4.776 -9.460 1.00 53.69 135 VAL B O 1
ATOM 4500 N N . ALA B 1 138 ? -15.252 4.199 -10.751 1.00 51.09 136 ALA B N 1
ATOM 4501 C CA . ALA B 1 138 ? -15.844 4.810 -11.940 1.00 54.39 136 ALA B CA 1
ATOM 4502 C C . ALA B 1 138 ? -17.154 4.133 -12.304 1.00 54.48 136 ALA B C 1
ATOM 4503 O O . ALA B 1 138 ? -18.129 4.801 -12.668 1.00 54.72 136 ALA B O 1
ATOM 4505 N N . ASP B 1 139 ? -17.200 2.806 -12.181 1.00 52.41 137 ASP B N 1
ATOM 4506 C CA . ASP B 1 139 ? -18.405 2.060 -12.522 1.00 54.88 137 ASP B CA 1
ATOM 4507 C C . ASP B 1 139 ? -19.537 2.341 -11.540 1.00 57.47 137 ASP B C 1
ATOM 4508 O O . ASP B 1 139 ? -20.685 2.537 -11.952 1.00 58.06 137 ASP B O 1
ATOM 4513 N N . SER B 1 140 ? -19.242 2.377 -10.239 1.00 54.00 138 SER B N 1
ATOM 4514 C CA . SER B 1 140 ? -20.293 2.675 -9.270 1.00 56.92 138 SER B CA 1
ATOM 4515 C C . SER B 1 140 ? -20.780 4.117 -9.348 1.00 56.71 138 SER B C 1
ATOM 4516 O O . SER B 1 140 ? -21.838 4.430 -8.786 1.00 58.84 138 SER B O 1
ATOM 4519 N N . LEU B 1 141 ? -20.045 5.004 -10.013 1.00 58.15 139 LEU B N 1
ATOM 4520 C CA . LEU B 1 141 ? -20.488 6.379 -10.208 1.00 59.94 139 LEU B CA 1
ATOM 4521 C C . LEU B 1 141 ? -20.878 6.662 -11.650 1.00 57.29 139 LEU B C 1
ATOM 4522 O O . LEU B 1 141 ? -21.133 7.822 -11.994 1.00 54.69 139 LEU B O 1
ATOM 4527 N N . GLN B 1 142 ? -20.914 5.629 -12.496 1.00 54.28 140 GLN B N 1
ATOM 4528 C CA . GLN B 1 142 ? -21.293 5.733 -13.908 1.00 54.41 140 GLN B CA 1
ATOM 4529 C C . GLN B 1 142 ? -20.506 6.833 -14.620 1.00 53.26 140 GLN B C 1
ATOM 4530 O O . GLN B 1 142 ? -21.063 7.736 -15.245 1.00 56.03 140 GLN B O 1
ATOM 4536 N N . ILE B 1 143 ? -19.186 6.742 -14.512 1.00 54.01 141 ILE B N 1
ATOM 4537 C CA . ILE B 1 143 ? -18.254 7.623 -15.200 1.00 51.51 141 ILE B CA 1
ATOM 4538 C C . ILE B 1 143 ? -17.398 6.745 -16.100 1.00 49.85 141 ILE B C 1
ATOM 4539 O O . ILE B 1 143 ? -16.857 5.740 -15.632 1.00 46.85 141 ILE B O 1
ATOM 4544 N N . PRO B 1 144 ? -17.264 7.063 -17.381 1.00 47.02 142 PRO B N 1
ATOM 4545 C CA . PRO B 1 144 ? -16.425 6.233 -18.249 1.00 48.42 142 PRO B CA 1
ATOM 4546 C C . PRO B 1 144 ? -14.991 6.199 -17.742 1.00 45.83 142 PRO B C 1
ATOM 4547 O O . PRO B 1 144 ? -14.428 7.223 -17.353 1.00 47.91 142 PRO B O 1
ATOM 4551 N N . CYS B 1 145 ? -14.391 5.017 -17.758 1.00 42.61 143 CYS B N 1
ATOM 4552 C CA . CYS B 1 145 ? -12.996 4.894 -17.382 1.00 43.78 143 CYS B CA 1
ATOM 4553 C C . CYS B 1 145 ? -12.241 4.105 -18.436 1.00 45.23 143 CYS B C 1
ATOM 4554 O O . CYS B 1 145 ? -12.787 3.190 -19.066 1.00 47.38 143 CYS B O 1
ATOM 4557 N N . ALA B 1 146 ? -10.991 4.497 -18.640 1.00 44.22 144 ALA B N 1
ATOM 4558 C CA . ALA B 1 146 ? -10.059 3.783 -19.489 1.00 46.16 144 ALA B CA 1
ATOM 4559 C C . ALA B 1 146 ? -8.808 3.514 -18.677 1.00 44.70 144 ALA B C 1
ATOM 4560 O O . ALA B 1 146 ? -8.571 4.140 -17.643 1.00 43.53 144 ALA B O 1
ATOM 4562 N N . THR B 1 147 ? -7.993 2.592 -19.151 1.00 43.65 145 THR B N 1
ATOM 4563 C CA . THR B 1 147 ? -6.729 2.338 -18.490 1.00 41.08 145 THR B CA 1
ATOM 4564 C C . THR B 1 147 ? -5.605 2.555 -19.490 1.00 43.79 145 THR B C 1
ATOM 4565 O O . THR B 1 147 ? -5.747 2.259 -20.683 1.00 43.17 145 THR B O 1
ATOM 4569 N N . LEU B 1 148 ? -4.514 3.133 -19.008 1.00 43.61 146 LEU B N 1
ATOM 4570 C CA . LEU B 1 148 ? -3.291 3.289 -19.780 1.00 41.33 146 LEU B CA 1
ATOM 4571 C C . LEU B 1 148 ? -2.340 2.160 -19.411 1.00 41.85 146 LEU B C 1
ATOM 4572 O O . LEU B 1 148 ? -1.925 2.040 -18.252 1.00 43.95 146 LEU B O 1
ATOM 4577 N N . TRP B 1 149 ? -2.043 1.314 -20.386 1.00 42.36 147 TRP B N 1
ATOM 4578 C CA . TRP B 1 149 ? -1.053 0.261 -20.266 1.00 39.73 147 TRP B CA 1
ATOM 4579 C C . TRP B 1 149 ? 0.271 0.823 -20.759 1.00 42.63 147 TRP B C 1
ATOM 4580 O O . TRP B 1 149 ? 0.333 1.407 -21.850 1.00 38.47 147 TRP B O 1
ATOM 4591 N N . VAL B 1 150 ? 1.324 0.677 -19.945 1.00 42.23 148 VAL B N 1
ATOM 4592 C CA . VAL B 1 150 ? 2.577 1.378 -20.193 1.00 39.20 148 VAL B CA 1
ATOM 4593 C C . VAL B 1 150 ? 3.675 0.458 -20.673 1.00 40.45 148 VAL B C 1
ATOM 4594 O O . VAL B 1 150 ? 4.812 0.911 -20.861 1.00 43.10 148 VAL B O 1
ATOM 4598 N N . GLN B 1 151 ? 3.385 -0.805 -20.891 1.00 40.32 149 GLN B N 1
ATOM 4599 C CA . GLN B 1 151 ? 4.356 -1.684 -21.509 1.00 39.45 149 GLN B CA 1
ATOM 4600 C C . GLN B 1 151 ? 3.911 -2.020 -22.928 1.00 39.86 149 GLN B C 1
ATOM 4601 O O . GLN B 1 151 ? 2.936 -1.460 -23.452 1.00 42.49 149 GLN B O 1
ATOM 4607 N N . SER B 1 152 ? 4.628 -2.951 -23.553 1.00 39.74 150 SER B N 1
ATOM 4608 C CA . SER B 1 152 ? 4.366 -3.308 -24.935 1.00 40.32 150 SER B CA 1
ATOM 4609 C C . SER B 1 152 ? 2.999 -3.991 -25.072 1.00 40.51 150 SER B C 1
ATOM 4610 O O . SER B 1 152 ? 2.351 -4.361 -24.087 1.00 40.60 150 SER B O 1
ATOM 4613 N N . CYS B 1 153 ? 2.558 -4.174 -26.321 1.00 37.44 151 CYS B N 1
ATOM 4614 C CA . CYS B 1 153 ? 1.376 -5.002 -26.516 1.00 41.48 151 CYS B CA 1
ATOM 4615 C C . CYS B 1 153 ? 1.703 -6.475 -26.303 1.00 38.84 151 CYS B C 1
ATOM 4616 O O . CYS B 1 153 ? 0.831 -7.249 -25.888 1.00 36.46 151 CYS B O 1
ATOM 4619 N N . ALA B 1 154 ? 2.943 -6.875 -26.608 1.00 37.64 152 ALA B N 1
ATOM 4620 C CA . ALA B 1 154 ? 3.380 -8.244 -26.357 1.00 41.52 152 ALA B CA 1
ATOM 4621 C C . ALA B 1 154 ? 3.343 -8.571 -24.866 1.00 39.76 152 ALA B C 1
ATOM 4622 O O . ALA B 1 154 ? 2.922 -9.664 -24.464 1.00 35.90 152 ALA B O 1
ATOM 4624 N N . SER B 1 155 ? 3.796 -7.638 -24.035 1.00 36.98 153 SER B N 1
ATOM 4625 C CA . SER B 1 155 ? 3.718 -7.840 -22.595 1.00 37.31 153 SER B CA 1
ATOM 4626 C C . SER B 1 155 ? 2.268 -7.878 -22.111 1.00 37.11 153 SER B C 1
ATOM 4627 O O . SER B 1 155 ? 1.929 -8.667 -21.220 1.00 35.15 153 SER B O 1
ATOM 4630 N N . PHE B 1 156 ? 1.397 -7.041 -22.687 1.00 37.81 154 PHE B N 1
ATOM 4631 C CA . PHE B 1 156 ? -0.024 -7.093 -22.337 1.00 37.37 154 PHE B CA 1
ATOM 4632 C C . PHE B 1 156 ? -0.595 -8.473 -22.593 1.00 35.63 154 PHE B C 1
ATOM 4633 O O . PHE B 1 156 ? -1.432 -8.964 -21.833 1.00 37.12 154 PHE B O 1
ATOM 4641 N N . SER B 1 157 ? -0.176 -9.102 -23.681 1.00 36.90 155 SER B N 1
ATOM 4642 C CA . SER B 1 157 ? -0.750 -10.381 -24.041 1.00 38.14 155 SER B CA 1
ATOM 4643 C C . SER B 1 157 ? -0.188 -11.492 -23.173 1.00 37.96 155 SER B C 1
ATOM 4644 O O . SER B 1 157 ? -0.904 -12.446 -22.838 1.00 39.22 155 SER B O 1
ATOM 4647 N N . ALA B 1 158 ? 1.078 -11.372 -22.777 1.00 39.45 156 ALA B N 1
ATOM 4648 C CA . ALA B 1 158 ? 1.630 -12.321 -21.818 1.00 37.98 156 ALA B CA 1
ATOM 4649 C C . ALA B 1 158 ? 0.868 -12.260 -20.505 1.00 35.89 156 ALA B C 1
ATOM 4650 O O . ALA B 1 158 ? 0.384 -13.284 -20.011 1.00 36.64 156 ALA B O 1
ATOM 4652 N N . TYR B 1 159 ? 0.703 -11.057 -19.948 1.00 33.72 157 TYR B N 1
ATOM 4653 C CA . TYR B 1 159 ? 0.006 -10.929 -18.671 1.00 37.17 157 TYR B CA 1
ATOM 4654 C C . TYR B 1 159 ? -1.450 -11.371 -18.773 1.00 37.73 157 TYR B C 1
ATOM 4655 O O . TYR B 1 159 ? -1.955 -12.068 -17.879 1.00 37.82 157 TYR B O 1
ATOM 4664 N N . TYR B 1 160 ? -2.141 -10.982 -19.853 1.00 38.54 158 TYR B N 1
ATOM 4665 C CA . TYR B 1 160 ? -3.537 -11.378 -20.033 1.00 37.48 158 TYR B CA 1
ATOM 4666 C C . TYR B 1 160 ? -3.673 -12.893 -20.073 1.00 37.68 158 TYR B C 1
ATOM 4667 O O . TYR B 1 160 ? -4.541 -13.467 -19.406 1.00 36.96 158 TYR B O 1
ATOM 4676 N N . HIS B 1 161 ? -2.821 -13.561 -20.852 1.00 36.92 159 HIS B N 1
ATOM 4677 C CA . HIS B 1 161 ? -2.982 -15.001 -21.023 1.00 40.23 159 HIS B CA 1
ATOM 4678 C C . HIS B 1 161 ? -2.511 -15.774 -19.812 1.00 40.81 159 HIS B C 1
ATOM 4679 O O . HIS B 1 161 ? -2.991 -16.888 -19.575 1.00 40.43 159 HIS B O 1
ATOM 4686 N N . TYR B 1 162 ? -1.558 -15.217 -19.057 1.00 40.07 160 TYR B N 1
ATOM 4687 C CA . TYR B 1 162 ? -1.198 -15.800 -17.771 1.00 39.43 160 TYR B CA 1
ATOM 4688 C C . TYR B 1 162 ? -2.372 -15.729 -16.809 1.00 37.75 160 TYR B C 1
ATOM 4689 O O . TYR B 1 162 ? -2.718 -16.724 -16.165 1.00 39.14 160 TYR B O 1
ATOM 4698 N N . HIS B 1 163 ? -2.990 -14.550 -16.693 1.00 35.85 161 HIS B N 1
ATOM 4699 C CA . HIS B 1 163 ? -4.059 -14.366 -15.716 1.00 39.73 161 HIS B CA 1
ATOM 4700 C C . HIS B 1 163 ? -5.249 -15.273 -16.001 1.00 41.18 161 HIS B C 1
ATOM 4701 O O . HIS B 1 163 ? -5.802 -15.885 -15.084 1.00 42.95 161 HIS B O 1
ATOM 4708 N N . HIS B 1 164 ? -5.685 -15.349 -17.263 1.00 41.55 162 HIS B N 1
ATOM 4709 C CA . HIS B 1 164 ? -6.835 -16.184 -17.593 1.00 40.60 162 HIS B CA 1
ATOM 4710 C C . HIS B 1 164 ? -6.477 -17.659 -17.742 1.00 43.14 162 HIS B C 1
ATOM 4711 O O . HIS B 1 164 ? -7.379 -18.500 -17.770 1.00 45.89 162 HIS B O 1
ATOM 4718 N N . GLY B 1 165 ? -5.197 -18.001 -17.813 1.00 41.86 163 GLY B N 1
ATOM 4719 C CA . GLY B 1 165 ? -4.807 -19.396 -17.889 1.00 43.90 163 GLY B CA 1
ATOM 4720 C C . GLY B 1 165 ? -4.939 -19.999 -19.266 1.00 43.84 163 GLY B C 1
ATOM 4721 O O . GLY B 1 165 ? -5.181 -21.201 -19.387 1.00 44.28 163 GLY B O 1
ATOM 4722 N N . LEU B 1 166 ? -4.761 -19.198 -20.314 1.00 43.50 164 LEU B N 1
ATOM 4723 C CA . LEU B 1 166 ? -5.122 -19.591 -21.671 1.00 43.52 164 LEU B CA 1
ATOM 4724 C C . LEU B 1 166 ? -4.032 -20.374 -22.393 1.00 45.27 164 LEU B C 1
ATOM 4725 O O . LEU B 1 166 ? -4.314 -20.997 -23.426 1.00 47.40 164 LEU B O 1
ATOM 4730 N N . VAL B 1 167 ? -2.805 -20.335 -21.890 1.00 45.74 165 VAL B N 1
ATOM 4731 C CA . VAL B 1 167 ? -1.661 -21.076 -22.418 1.00 45.73 165 VAL B CA 1
ATOM 4732 C C . VAL B 1 167 ? -0.808 -21.433 -21.206 1.00 43.75 165 VAL B C 1
ATOM 4733 O O . VAL B 1 167 ? -0.812 -20.683 -20.225 1.00 43.50 165 VAL B O 1
ATOM 4737 N N . PRO B 1 168 ? -0.113 -22.570 -21.191 1.00 45.36 166 PRO B N 1
ATOM 4738 C CA . PRO B 1 168 ? 0.771 -22.866 -20.049 1.00 43.61 166 PRO B CA 1
ATOM 4739 C C . PRO B 1 168 ? 2.001 -21.966 -20.032 1.00 42.92 166 PRO B C 1
ATOM 4740 O O . PRO B 1 168 ? 2.597 -21.678 -21.073 1.00 43.13 166 PRO B O 1
ATOM 4744 N N . PHE B 1 169 ? 2.390 -21.542 -18.834 1.00 44.43 167 PHE B N 1
ATOM 4745 C CA . PHE B 1 169 ? 3.577 -20.736 -18.575 1.00 41.60 167 PHE B CA 1
ATOM 4746 C C . PHE B 1 169 ? 4.586 -21.529 -17.759 1.00 44.02 167 PHE B C 1
ATOM 4747 O O . PHE B 1 169 ? 4.258 -22.582 -17.206 1.00 44.53 167 PHE B O 1
ATOM 4755 N N . PRO B 1 170 ? 5.836 -21.065 -17.676 1.00 46.10 168 PRO B N 1
ATOM 4756 C CA . PRO B 1 170 ? 6.797 -21.698 -16.760 1.00 47.54 168 PRO B CA 1
ATOM 4757 C C . PRO B 1 170 ? 6.251 -21.807 -15.341 1.00 45.47 168 PRO B C 1
ATOM 4758 O O . PRO B 1 170 ? 5.683 -20.860 -14.799 1.00 46.49 168 PRO B O 1
ATOM 4762 N N . THR B 1 171 ? 6.399 -22.988 -14.752 1.00 47.36 169 THR B N 1
ATOM 4763 C CA . THR B 1 171 ? 6.014 -23.253 -13.373 1.00 51.85 169 THR B CA 1
ATOM 4764 C C . THR B 1 171 ? 7.211 -23.846 -12.640 1.00 53.11 169 THR B C 1
ATOM 4765 O O . THR B 1 171 ? 8.268 -24.087 -13.235 1.00 52.80 169 THR B O 1
ATOM 4769 N N . GLU B 1 172 ? 7.048 -24.098 -11.337 1.00 50.93 170 GLU B N 1
ATOM 4770 C CA . GLU B 1 172 ? 8.105 -24.787 -10.600 1.00 54.63 170 GLU B CA 1
ATOM 4771 C C . GLU B 1 172 ? 8.399 -26.142 -11.222 1.00 54.51 170 GLU B C 1
ATOM 4772 O O . GLU B 1 172 ? 9.563 -26.508 -11.413 1.00 57.06 170 GLU B O 1
ATOM 4778 N N . SER B 1 173 ? 7.348 -26.904 -11.543 1.00 55.76 171 SER B N 1
ATOM 4779 C CA . SER B 1 173 ? 7.538 -28.224 -12.140 1.00 57.14 171 SER B CA 1
ATOM 4780 C C . SER B 1 173 ? 8.184 -28.134 -13.519 1.00 57.96 171 SER B C 1
ATOM 4781 O O . SER B 1 173 ? 8.922 -29.043 -13.921 1.00 55.97 171 SER B O 1
ATOM 4783 N N . GLU B 1 174 ? 7.919 -27.055 -14.260 1.00 58.31 172 GLU B N 1
ATOM 4784 C CA . GLU B 1 174 ? 8.413 -26.895 -15.629 1.00 57.22 172 GLU B CA 1
ATOM 4785 C C . GLU B 1 174 ? 8.904 -25.469 -15.819 1.00 53.36 172 GLU B C 1
ATOM 4786 O O . GLU B 1 174 ? 8.229 -24.638 -16.440 1.00 52.45 172 GLU B O 1
ATOM 4792 N N . PRO B 1 175 ? 10.095 -25.150 -15.304 1.00 53.57 173 PRO B N 1
ATOM 4793 C CA . PRO B 1 175 ? 10.559 -23.756 -15.329 1.00 50.56 173 PRO B CA 1
ATOM 4794 C C . PRO B 1 175 ? 11.089 -23.282 -16.674 1.00 49.27 173 PRO B C 1
ATOM 4795 O O . PRO B 1 175 ? 11.329 -22.073 -16.829 1.00 45.46 173 PRO B O 1
ATOM 4799 N N . GLU B 1 176 ? 11.278 -24.168 -17.660 1.00 45.34 174 GLU B N 1
ATOM 4800 C CA . GLU B 1 176 ? 11.969 -23.741 -18.874 1.00 46.26 174 GLU B CA 1
ATOM 4801 C C . GLU B 1 176 ? 11.197 -24.033 -20.158 1.00 42.10 174 GLU B C 1
ATOM 4802 O O . GLU B 1 176 ? 11.808 -24.103 -21.228 1.00 43.23 174 GLU B O 1
ATOM 4808 N N . ILE B 1 177 ? 9.873 -24.155 -20.097 1.00 45.72 175 ILE B N 1
ATOM 4809 C CA . ILE B 1 177 ? 9.091 -24.367 -21.314 1.00 46.88 175 ILE B CA 1
ATOM 4810 C C . ILE B 1 177 ? 8.964 -23.061 -22.096 1.00 44.26 175 ILE B C 1
ATOM 4811 O O . ILE B 1 177 ? 8.931 -21.967 -21.524 1.00 41.88 175 ILE B O 1
ATOM 4816 N N . ASP B 1 178 ? 8.904 -23.170 -23.424 1.00 41.66 176 ASP B N 1
ATOM 4817 C CA . ASP B 1 178 ? 8.553 -22.010 -24.234 1.00 42.97 176 ASP B CA 1
ATOM 4818 C C . ASP B 1 178 ? 7.073 -21.682 -24.064 1.00 41.75 176 ASP B C 1
ATOM 4819 O O . ASP B 1 178 ? 6.280 -22.502 -23.599 1.00 44.56 176 ASP B O 1
ATOM 4824 N N . VAL B 1 179 ? 6.699 -20.470 -24.468 1.00 42.22 177 VAL B N 1
ATOM 4825 C CA . VAL B 1 179 ? 5.314 -20.008 -24.424 1.00 42.82 177 VAL B CA 1
ATOM 4826 C C . VAL B 1 179 ? 4.955 -19.415 -25.784 1.00 43.70 177 VAL B C 1
ATOM 4827 O O . VAL B 1 179 ? 5.528 -18.399 -26.192 1.00 42.69 177 VAL B O 1
ATOM 4831 N N . GLN B 1 180 ? 4.004 -20.035 -26.482 1.00 44.27 178 GLN B N 1
ATOM 4832 C CA . GLN B 1 180 ? 3.498 -19.499 -27.743 1.00 43.71 178 GLN B CA 1
ATOM 4833 C C . GLN B 1 180 ? 2.193 -18.768 -27.458 1.00 43.01 178 GLN B C 1
ATOM 4834 O O . GLN B 1 180 ? 1.200 -19.385 -27.059 1.00 45.63 178 GLN B O 1
ATOM 4840 N N . LEU B 1 181 ? 2.202 -17.464 -27.642 1.00 41.50 179 LEU B N 1
ATOM 4841 C CA . LEU B 1 181 ? 1.011 -16.655 -27.521 1.00 44.06 179 LEU B CA 1
ATOM 4842 C C . LEU B 1 181 ? 0.466 -16.342 -28.905 1.00 48.24 179 LEU B C 1
ATOM 4843 O O . LEU B 1 181 ? 1.204 -16.375 -29.896 1.00 47.97 179 LEU B O 1
ATOM 4848 N N . PRO B 1 182 ? -0.826 -16.049 -29.024 1.00 47.01 180 PRO B N 1
ATOM 4849 C CA . PRO B 1 182 ? -1.372 -15.748 -30.348 1.00 47.29 180 PRO B CA 1
ATOM 4850 C C . PRO B 1 182 ? -0.769 -14.464 -30.888 1.00 47.49 180 PRO B C 1
ATOM 4851 O O . PRO B 1 182 ? -0.616 -13.474 -30.167 1.00 46.53 180 PRO B O 1
ATOM 4855 N N . GLY B 1 183 ? -0.411 -14.502 -32.167 1.00 47.01 181 GLY B N 1
ATOM 4856 C CA . GLY B 1 183 ? 0.025 -13.319 -32.873 1.00 48.74 181 GLY B CA 1
ATOM 4857 C C . GLY B 1 183 ? 1.433 -12.878 -32.573 1.00 47.17 181 GLY B C 1
ATOM 4858 O O . GLY B 1 183 ? 1.840 -11.808 -33.037 1.00 46.81 181 GLY B O 1
ATOM 4859 N N . MET B 1 184 ? 2.193 -13.669 -31.829 1.00 48.69 182 MET B N 1
ATOM 4860 C CA . MET B 1 184 ? 3.530 -13.303 -31.397 1.00 45.48 182 MET B CA 1
ATOM 4861 C C . MET B 1 184 ? 4.546 -14.376 -31.747 1.00 44.69 182 MET B C 1
ATOM 4862 O O . MET B 1 184 ? 4.197 -15.546 -31.926 1.00 42.90 182 MET B O 1
ATOM 4867 N N . PRO B 1 185 ? 5.822 -14.011 -31.828 1.00 46.17 183 PRO B N 1
ATOM 4868 C CA . PRO B 1 185 ? 6.863 -15.034 -31.921 1.00 47.09 183 PRO B CA 1
ATOM 4869 C C . PRO B 1 185 ? 6.862 -15.913 -30.675 1.00 42.84 183 PRO B C 1
ATOM 4870 O O . PRO B 1 185 ? 6.260 -15.596 -29.647 1.00 41.75 183 PRO B O 1
ATOM 4874 N N . LEU B 1 186 ? 7.512 -17.060 -30.798 1.00 43.13 184 LEU B N 1
ATOM 4875 C CA . LEU B 1 186 ? 7.649 -17.967 -29.670 1.00 45.49 184 LEU B CA 1
ATOM 4876 C C . LEU B 1 186 ? 8.520 -17.320 -28.598 1.00 40.12 184 LEU B C 1
ATOM 4877 O O . LEU B 1 186 ? 9.552 -16.724 -28.907 1.00 41.29 184 LEU B O 1
ATOM 4882 N N . LEU B 1 187 ? 8.087 -17.397 -27.346 1.00 41.09 185 LEU B N 1
ATOM 4883 C CA . LEU B 1 187 ? 8.864 -16.882 -26.218 1.00 40.92 185 LEU B CA 1
ATOM 4884 C C . LEU B 1 187 ? 9.579 -18.017 -25.505 1.00 40.08 185 LEU B C 1
ATOM 4885 O O . LEU B 1 187 ? 8.941 -18.998 -25.112 1.00 39.30 185 LEU B O 1
ATOM 4890 N N . LYS B 1 188 ? 10.899 -17.880 -25.326 1.00 41.11 186 LYS B N 1
ATOM 4891 C CA . LYS B 1 188 ? 11.604 -18.781 -24.425 1.00 38.68 186 LYS B CA 1
ATOM 4892 C C . LYS B 1 188 ? 11.250 -18.425 -22.979 1.00 39.72 186 LYS B C 1
ATOM 4893 O O . LYS B 1 188 ? 10.780 -17.317 -22.683 1.00 36.33 186 LYS B O 1
ATOM 4899 N N . TYR B 1 189 ? 11.494 -19.380 -22.071 1.00 38.14 187 TYR B N 1
ATOM 4900 C CA . TYR B 1 189 ? 11.019 -19.243 -20.694 1.00 41.12 187 TYR B CA 1
ATOM 4901 C C . TYR B 1 189 ? 11.487 -17.941 -20.059 1.00 37.45 187 TYR B C 1
ATOM 4902 O O . TYR B 1 189 ? 10.752 -17.329 -19.278 1.00 34.63 187 TYR B O 1
ATOM 4911 N N . ASP B 1 190 ? 12.698 -17.497 -20.382 1.00 37.27 188 ASP B N 1
ATOM 4912 C CA . ASP B 1 190 ? 13.240 -16.283 -19.792 1.00 39.51 188 ASP B CA 1
ATOM 4913 C C . ASP B 1 190 ? 12.913 -15.041 -20.608 1.00 38.12 188 ASP B C 1
ATOM 4914 O O . ASP B 1 190 ? 13.395 -13.952 -20.276 1.00 37.38 188 ASP B O 1
ATOM 4919 N N . GLU B 1 191 ? 12.102 -15.173 -21.662 1.00 37.76 189 GLU B N 1
ATOM 4920 C CA . GLU B 1 191 ? 11.646 -14.026 -22.436 1.00 36.31 189 GLU B CA 1
ATOM 4921 C C . GLU B 1 191 ? 10.223 -13.608 -22.097 1.00 37.43 189 GLU B C 1
ATOM 492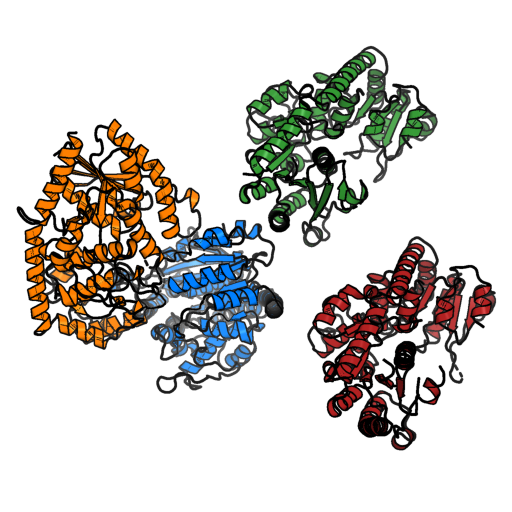2 O O . GLU B 1 191 ? 9.778 -12.541 -22.549 1.00 35.79 189 GLU B O 1
ATOM 4928 N N . VAL B 1 192 ? 9.507 -14.416 -21.324 1.00 35.09 190 VAL B N 1
ATOM 4929 C CA . VAL B 1 192 ? 8.229 -13.973 -20.757 1.00 37.39 190 VAL B CA 1
ATOM 4930 C C . VAL B 1 192 ? 8.505 -12.887 -19.724 1.00 38.36 190 VAL B C 1
ATOM 4931 O O . VAL B 1 192 ? 9.528 -12.969 -19.021 1.00 34.51 190 VAL B O 1
ATOM 4935 N N . PRO B 1 193 ? 7.670 -11.825 -19.617 1.00 37.97 191 PRO B N 1
ATOM 4936 C CA . PRO B 1 193 ? 7.887 -10.824 -18.557 1.00 35.45 191 PRO B CA 1
ATOM 4937 C C . PRO B 1 193 ? 8.225 -11.499 -17.229 1.00 36.20 191 PRO B C 1
ATOM 4938 O O . PRO B 1 193 ? 7.368 -12.158 -16.635 1.00 36.06 191 PRO B O 1
ATOM 4942 N N . ASP B 1 194 ? 9.471 -11.402 -16.765 1.00 36.41 192 ASP B N 1
ATOM 4943 C CA . ASP B 1 194 ? 9.898 -12.443 -15.828 1.00 36.93 192 ASP B CA 1
ATOM 4944 C C . ASP B 1 194 ? 9.465 -12.204 -14.386 1.00 35.46 192 ASP B C 1
ATOM 4945 O O . ASP B 1 194 ? 9.840 -12.999 -13.520 1.00 40.12 192 ASP B O 1
ATOM 4950 N N . TYR B 1 195 ? 8.670 -11.166 -14.105 1.00 34.79 193 TYR B N 1
ATOM 4951 C CA . TYR B 1 195 ? 7.954 -11.109 -12.836 1.00 37.64 193 TYR B CA 1
ATOM 4952 C C . TYR B 1 195 ? 6.964 -12.248 -12.708 1.00 39.47 193 TYR B C 1
ATOM 4953 O O . TYR B 1 195 ? 6.480 -12.520 -11.603 1.00 38.35 193 TYR B O 1
ATOM 4962 N N . LEU B 1 196 ? 6.633 -12.891 -13.825 1.00 38.01 194 LEU B N 1
ATOM 4963 C CA . LEU B 1 196 ? 5.753 -14.050 -13.896 1.00 38.95 194 LEU B CA 1
ATOM 4964 C C . LEU B 1 196 ? 6.490 -15.370 -13.752 1.00 38.06 194 LEU B C 1
ATOM 4965 O O . LEU B 1 196 ? 5.836 -16.401 -13.576 1.00 38.79 194 LEU B O 1
ATOM 4970 N N . HIS B 1 197 ? 7.833 -15.374 -13.873 1.00 37.56 195 HIS B N 1
ATOM 4971 C CA . HIS B 1 197 ? 8.586 -16.606 -13.723 1.00 40.15 195 HIS B CA 1
ATOM 4972 C C . HIS B 1 197 ? 8.652 -17.009 -12.250 1.00 40.97 195 HIS B C 1
ATOM 4973 O O . HIS B 1 197 ? 8.708 -16.151 -11.372 1.00 39.28 195 HIS B O 1
ATOM 4980 N N . PRO B 1 198 ? 8.621 -18.312 -11.964 1.00 41.00 196 PRO B N 1
ATOM 4981 C CA . PRO B 1 198 ? 8.759 -18.773 -10.572 1.00 41.39 196 PRO B CA 1
ATOM 4982 C C . PRO B 1 198 ? 10.082 -18.409 -9.932 1.00 40.84 196 PRO B C 1
ATOM 4983 O O . PRO B 1 198 ? 10.157 -18.354 -8.698 1.00 43.57 196 PRO B O 1
ATOM 4987 N N . ARG B 1 199 ? 11.120 -18.143 -10.718 1.00 39.75 197 ARG B N 1
ATOM 4988 C CA . ARG B 1 199 ? 12.416 -17.777 -10.171 1.00 42.99 197 ARG B CA 1
ATOM 4989 C C . ARG B 1 199 ? 12.555 -16.287 -9.878 1.00 41.86 197 ARG B C 1
ATOM 4990 O O . ARG B 1 199 ? 13.620 -15.867 -9.426 1.00 38.79 197 ARG B O 1
ATOM 4998 N N . THR B 1 200 ? 11.545 -15.470 -10.145 1.00 41.67 198 THR B N 1
ATOM 4999 C CA . THR B 1 200 ? 11.743 -14.031 -9.985 1.00 39.46 198 THR B CA 1
ATOM 5000 C C . THR B 1 200 ? 11.942 -13.669 -8.512 1.00 38.94 198 THR B C 1
ATOM 5001 O O . THR B 1 200 ? 11.228 -14.178 -7.643 1.00 33.84 198 THR B O 1
ATOM 5005 N N . PRO B 1 201 ? 12.899 -12.782 -8.204 1.00 39.79 199 PRO B N 1
ATOM 5006 C CA . PRO B 1 201 ? 12.958 -12.193 -6.858 1.00 36.84 199 PRO B CA 1
ATOM 5007 C C . PRO B 1 201 ? 11.830 -11.214 -6.596 1.00 39.35 199 PRO B C 1
ATOM 5008 O O . PRO B 1 201 ? 11.688 -10.756 -5.454 1.00 36.55 199 PRO B O 1
ATOM 5012 N N . TYR B 1 202 ? 11.028 -10.862 -7.607 1.00 35.05 200 TYR B N 1
ATOM 5013 C CA . TYR B 1 202 ? 10.028 -9.800 -7.473 1.00 37.01 200 TYR B CA 1
ATOM 5014 C C . TYR B 1 202 ? 8.644 -10.305 -7.886 1.00 39.91 200 TYR B C 1
ATOM 5015 O O . TYR B 1 202 ? 8.002 -9.749 -8.787 1.00 39.23 200 TYR B O 1
ATOM 5024 N N . PRO B 1 203 ? 8.146 -11.364 -7.244 1.00 37.30 201 PRO B N 1
ATOM 5025 C CA . PRO B 1 203 ? 6.829 -11.875 -7.649 1.00 36.56 201 PRO B CA 1
ATOM 5026 C C . PRO B 1 203 ? 5.699 -10.910 -7.327 1.00 38.13 201 PRO B C 1
ATOM 5027 O O . PRO B 1 203 ? 4.722 -10.841 -8.089 1.00 40.81 201 PRO B O 1
ATOM 5031 N N . PHE B 1 204 ? 5.814 -10.142 -6.237 1.00 36.11 202 PHE B N 1
ATOM 5032 C CA . PHE B 1 204 ? 4.830 -9.107 -5.931 1.00 38.79 202 PHE B CA 1
ATOM 5033 C C . PHE B 1 204 ? 4.693 -8.094 -7.065 1.00 39.21 202 PHE B C 1
ATOM 5034 O O . PHE B 1 204 ? 3.649 -7.447 -7.195 1.00 37.53 202 PHE B O 1
ATOM 5042 N N . PHE B 1 205 ? 5.749 -7.889 -7.852 1.00 37.15 203 PHE B N 1
ATOM 5043 C CA . PHE B 1 205 ? 5.621 -6.976 -8.981 1.00 38.80 203 PHE B CA 1
ATOM 5044 C C . PHE B 1 205 ? 4.740 -7.577 -10.063 1.00 38.77 203 PHE B C 1
ATOM 5045 O O . PHE B 1 205 ? 4.013 -6.844 -10.738 1.00 42.26 203 PHE B O 1
ATOM 5053 N N . GLY B 1 206 ? 4.807 -8.899 -10.254 1.00 36.44 204 GLY B N 1
ATOM 5054 C CA . GLY B 1 206 ? 3.894 -9.546 -11.185 1.00 41.91 204 GLY B CA 1
ATOM 5055 C C . GLY B 1 206 ? 2.471 -9.543 -10.665 1.00 40.98 204 GLY B C 1
ATOM 5056 O O . GLY B 1 206 ? 1.530 -9.275 -11.413 1.00 40.38 204 GLY B O 1
ATOM 5057 N N . THR B 1 207 ? 2.310 -9.791 -9.359 1.00 40.20 205 THR B N 1
ATOM 5058 C CA . THR B 1 207 ? 1.004 -9.737 -8.704 1.00 38.55 205 THR B CA 1
ATOM 5059 C C . THR B 1 207 ? 0.359 -8.367 -8.861 1.00 40.16 205 THR B C 1
ATOM 5060 O O . THR B 1 207 ? -0.838 -8.266 -9.163 1.00 42.64 205 THR B O 1
ATOM 5064 N N . ASN B 1 208 ? 1.139 -7.298 -8.677 1.00 40.48 206 ASN B N 1
ATOM 5065 C CA . ASN B 1 208 ? 0.605 -5.952 -8.872 1.00 41.36 206 ASN B CA 1
ATOM 5066 C C . ASN B 1 208 ? 0.043 -5.765 -10.281 1.00 40.92 206 ASN B C 1
ATOM 5067 O O . ASN B 1 208 ? -1.075 -5.273 -10.452 1.00 40.45 206 ASN B O 1
ATOM 5072 N N . ILE B 1 209 ? 0.813 -6.118 -11.308 1.00 38.98 207 ILE B N 1
ATOM 5073 C CA . ILE B 1 209 ? 0.313 -5.920 -12.665 1.00 41.19 207 ILE B CA 1
ATOM 5074 C C . ILE B 1 209 ? -0.890 -6.828 -12.924 1.00 42.92 207 ILE B C 1
ATOM 5075 O O . ILE B 1 209 ? -1.894 -6.394 -13.498 1.00 40.91 207 ILE B O 1
ATOM 5080 N N . LEU B 1 210 ? -0.833 -8.084 -12.460 1.00 42.73 208 LEU B N 1
ATOM 5081 C CA . LEU B 1 210 ? -1.940 -9.017 -12.677 1.00 41.01 208 LEU B CA 1
ATOM 5082 C C . LEU B 1 210 ? -3.239 -8.534 -12.048 1.00 43.98 208 LEU B C 1
ATOM 5083 O O . LEU B 1 210 ? -4.322 -8.936 -12.496 1.00 43.19 208 LEU B O 1
ATOM 5088 N N . GLY B 1 211 ? -3.163 -7.651 -11.048 1.00 42.36 209 GLY B N 1
ATOM 5089 C CA . GLY B 1 211 ? -4.372 -7.045 -10.509 1.00 42.12 209 GLY B CA 1
ATOM 5090 C C . GLY B 1 211 ? -5.138 -6.208 -11.518 1.00 44.21 209 GLY B C 1
ATOM 5091 O O . GLY B 1 211 ? -6.348 -5.997 -11.352 1.00 45.06 209 GLY B O 1
ATOM 5092 N N . GLN B 1 212 ? -4.464 -5.717 -12.561 1.00 42.53 210 GLN B N 1
ATOM 5093 C CA . GLN B 1 212 ? -5.170 -4.967 -13.595 1.00 43.20 210 GLN B CA 1
ATOM 5094 C C . GLN B 1 212 ? -6.150 -5.854 -14.360 1.00 44.09 210 GLN B C 1
ATOM 5095 O O . GLN B 1 212 ? -7.161 -5.365 -14.891 1.00 43.38 210 GLN B O 1
ATOM 5101 N N . PHE B 1 213 ? -5.887 -7.155 -14.409 1.00 42.30 211 PHE B N 1
ATOM 5102 C CA . PHE B 1 213 ? -6.666 -8.064 -15.231 1.00 42.27 211 PHE B CA 1
ATOM 5103 C C . PHE B 1 213 ? -7.852 -8.671 -14.498 1.00 43.55 211 PHE B C 1
ATOM 5104 O O . PHE B 1 213 ? -8.645 -9.383 -15.115 1.00 46.42 211 PHE B O 1
ATOM 5112 N N . LYS B 1 214 ? -8.018 -8.370 -13.216 1.00 44.41 212 LYS B N 1
ATOM 5113 C CA . LYS B 1 214 ? -9.163 -8.879 -12.474 1.00 43.46 212 LYS B CA 1
ATOM 5114 C C . LYS B 1 214 ? -10.453 -8.156 -12.839 1.00 43.93 212 LYS B C 1
ATOM 5115 O O . LYS B 1 214 ? -11.531 -8.755 -12.765 1.00 43.44 212 LYS B O 1
ATOM 5121 N N . ASN B 1 215 ? -10.375 -6.870 -13.215 1.00 44.87 213 ASN B N 1
ATOM 5122 C CA . ASN B 1 215 ? -11.562 -6.107 -13.559 1.00 42.74 213 ASN B CA 1
ATOM 5123 C C . ASN B 1 215 ? -11.349 -5.312 -14.843 1.00 45.74 213 ASN B C 1
ATOM 5124 O O . ASN B 1 215 ? -11.997 -4.282 -15.054 1.00 45.21 213 ASN B O 1
ATOM 5129 N N . LEU B 1 216 ? -10.462 -5.793 -15.719 1.00 43.99 214 LEU B N 1
ATOM 5130 C CA . LEU B 1 216 ? -10.115 -5.050 -16.925 1.00 42.46 214 LEU B CA 1
ATOM 5131 C C . LEU B 1 216 ? -11.350 -4.701 -17.750 1.00 43.88 214 LEU B C 1
ATOM 5132 O O . LEU B 1 216 ? -11.415 -3.618 -18.348 1.00 40.17 214 LEU B O 1
ATOM 5137 N N . SER B 1 217 ? -12.353 -5.578 -17.751 1.00 39.76 215 SER B N 1
ATOM 5138 C CA . SER B 1 217 ? -13.518 -5.374 -18.604 1.00 45.42 215 SER B CA 1
ATOM 5139 C C . SER B 1 217 ? -14.340 -4.155 -18.212 1.00 43.83 215 SER B C 1
ATOM 5140 O O . SER B 1 217 ? -15.182 -3.730 -19.008 1.00 45.82 215 SER B O 1
ATOM 5143 N N . LYS B 1 218 ? -14.133 -3.580 -17.021 1.00 43.32 216 LYS B N 1
ATOM 5144 C CA . LYS B 1 218 ? -14.816 -2.330 -16.684 1.00 45.08 216 LYS B CA 1
ATOM 5145 C C . LYS B 1 218 ? -14.249 -1.131 -17.433 1.00 43.31 216 LYS B C 1
ATOM 5146 O O . LYS B 1 218 ? -14.869 -0.065 -17.415 1.00 47.00 216 LYS B O 1
ATOM 5152 N N . ASN B 1 219 ? -13.090 -1.263 -18.065 1.00 42.34 217 ASN B N 1
ATOM 5153 C CA . ASN B 1 219 ? -12.546 -0.200 -18.898 1.00 46.17 217 ASN B CA 1
ATOM 5154 C C . ASN B 1 219 ? -13.094 -0.345 -20.322 1.00 44.49 217 ASN B C 1
ATOM 5155 O O . ASN B 1 219 ? -12.974 -1.414 -20.933 1.00 42.76 217 ASN B O 1
ATOM 5160 N N . PHE B 1 220 ? -13.691 0.720 -20.854 1.00 42.57 218 PHE B N 1
ATOM 5161 C CA . PHE B 1 220 ? -14.185 0.612 -22.223 1.00 45.71 218 PHE B CA 1
ATOM 5162 C C . PHE B 1 220 ? -13.062 0.714 -23.237 1.00 44.60 218 PHE B C 1
ATOM 5163 O O . PHE B 1 220 ? -13.289 0.421 -24.413 1.00 48.87 218 PHE B O 1
ATOM 5171 N N . CYS B 1 221 ? -11.866 1.106 -22.803 1.00 44.82 219 CYS B N 1
ATOM 5172 C CA . CYS B 1 221 ? -10.722 1.256 -23.685 1.00 42.92 219 CYS B CA 1
ATOM 5173 C C . CYS B 1 221 ? -9.448 0.983 -22.899 1.00 44.63 219 CYS B C 1
ATOM 5174 O O . CYS B 1 221 ? -9.365 1.255 -21.698 1.00 42.84 219 CYS B O 1
ATOM 5177 N N . ILE B 1 222 ? -8.453 0.448 -23.588 1.00 43.44 220 ILE B N 1
ATOM 5178 C CA . ILE B 1 222 ? -7.132 0.236 -23.008 1.00 42.79 220 ILE B CA 1
ATOM 5179 C C . ILE B 1 222 ? -6.148 0.977 -23.901 1.00 41.15 220 ILE B C 1
ATOM 5180 O O . ILE B 1 222 ? -5.633 0.420 -24.873 1.00 43.71 220 ILE B O 1
ATOM 5185 N N . LEU B 1 223 ? -5.877 2.234 -23.578 1.00 40.22 221 LEU B N 1
ATOM 5186 C CA . LEU B 1 223 ? -4.836 2.970 -24.278 1.00 42.19 221 LEU B CA 1
ATOM 5187 C C . LEU B 1 223 ? -3.456 2.385 -23.980 1.00 42.77 221 LEU B C 1
ATOM 5188 O O . LEU B 1 223 ? -3.160 1.921 -22.870 1.00 43.91 221 LEU B O 1
ATOM 5193 N N . MET B 1 224 ? -2.597 2.440 -24.990 1.00 42.36 222 MET B N 1
ATOM 5194 C CA . MET B 1 224 ? -1.319 1.741 -25.003 1.00 43.01 222 MET B CA 1
ATOM 5195 C C . MET B 1 224 ? -0.296 2.613 -25.713 1.00 44.52 222 MET B C 1
ATOM 5196 O O . MET B 1 224 ? -0.578 3.147 -26.795 1.00 47.13 222 MET B O 1
ATOM 5201 N N . ASP B 1 225 ? 0.886 2.745 -25.114 1.00 44.17 223 ASP B N 1
ATOM 5202 C CA . ASP B 1 225 ? 1.969 3.535 -25.699 1.00 46.45 223 ASP B CA 1
ATOM 5203 C C . ASP B 1 225 ? 2.829 2.645 -26.598 1.00 48.69 223 ASP B C 1
ATOM 5204 O O . ASP B 1 225 ? 3.973 2.290 -26.292 1.00 48.37 223 ASP B O 1
ATOM 5209 N N . THR B 1 226 ? 2.227 2.271 -27.719 1.00 45.30 224 THR B N 1
ATOM 5210 C CA . THR B 1 226 ? 2.887 1.570 -28.809 1.00 48.44 224 THR B CA 1
ATOM 5211 C C . THR B 1 226 ? 2.162 2.005 -30.078 1.00 46.60 224 THR B C 1
ATOM 5212 O O . THR B 1 226 ? 1.231 2.814 -30.023 1.00 46.38 224 THR B O 1
ATOM 5216 N N . PHE B 1 227 ? 2.574 1.484 -31.228 1.00 44.82 225 PHE B N 1
ATOM 5217 C CA . PHE B 1 227 ? 1.845 1.823 -32.440 1.00 47.35 225 PHE B CA 1
ATOM 5218 C C . PHE B 1 227 ? 1.754 0.620 -33.360 1.00 49.85 225 PHE B C 1
ATOM 5219 O O . PHE B 1 227 ? 2.418 -0.406 -33.168 1.00 48.33 225 PHE B O 1
ATOM 5227 N N . TYR B 1 228 ? 0.913 0.781 -34.381 1.00 45.50 226 TYR B N 1
ATOM 5228 C CA . TYR B 1 228 ? 0.435 -0.363 -35.135 1.00 50.77 226 TYR B CA 1
ATOM 5229 C C . TYR B 1 228 ? 1.567 -1.044 -35.886 1.00 49.18 226 TYR B C 1
ATOM 5230 O O . TYR B 1 228 ? 1.759 -2.250 -35.747 1.00 49.44 226 TYR B O 1
ATOM 5239 N N . GLU B 1 229 ? 2.331 -0.290 -36.687 1.00 49.70 227 GLU B N 1
ATOM 5240 C CA . GLU B 1 229 ? 3.419 -0.899 -37.454 1.00 52.17 227 GLU B CA 1
ATOM 5241 C C . GLU B 1 229 ? 4.440 -1.591 -36.557 1.00 46.40 227 GLU B C 1
ATOM 5242 O O . GLU B 1 229 ? 5.166 -2.474 -37.026 1.00 43.24 227 GLU B O 1
ATOM 5248 N N . LEU B 1 230 ? 4.519 -1.220 -35.286 1.00 48.78 228 LEU B N 1
ATOM 5249 C CA . LEU B 1 230 ? 5.540 -1.823 -34.434 1.00 46.64 228 LEU B CA 1
ATOM 5250 C C . LEU B 1 230 ? 5.121 -3.209 -33.951 1.00 47.06 228 LEU B C 1
ATOM 5251 O O . LEU B 1 230 ? 5.937 -4.135 -33.960 1.00 45.41 228 LEU B O 1
ATOM 5256 N N . GLU B 1 231 ? 3.854 -3.387 -33.567 1.00 47.13 229 GLU B N 1
ATOM 5257 C CA . GLU B 1 231 ? 3.371 -4.659 -33.024 1.00 47.06 229 GLU B CA 1
ATOM 5258 C C . GLU B 1 231 ? 2.079 -5.118 -33.702 1.00 44.25 229 GLU B C 1
ATOM 5259 O O . GLU B 1 231 ? 1.191 -5.699 -33.058 1.00 42.39 229 GLU B O 1
ATOM 5265 N N . HIS B 1 232 ? 1.969 -4.921 -35.018 1.00 48.93 230 HIS B N 1
ATOM 5266 C CA . HIS B 1 232 ? 0.660 -5.064 -35.661 1.00 47.22 230 HIS B CA 1
ATOM 5267 C C . HIS B 1 232 ? 0.130 -6.480 -35.529 1.00 46.10 230 HIS B C 1
ATOM 5268 O O . HIS B 1 232 ? -1.050 -6.674 -35.216 1.00 44.48 230 HIS B O 1
ATOM 5275 N N . GLU B 1 233 ? 0.995 -7.482 -35.701 1.00 42.89 231 GLU B N 1
ATOM 5276 C CA . GLU B 1 233 ? 0.532 -8.861 -35.580 1.00 45.42 231 GLU B CA 1
ATOM 5277 C C . GLU B 1 233 ? -0.027 -9.138 -34.184 1.00 46.93 231 GLU B C 1
ATOM 5278 O O . GLU B 1 233 ? -1.094 -9.750 -34.052 1.00 44.98 231 GLU B O 1
ATOM 5284 N N . THR B 1 234 ? 0.656 -8.673 -33.128 1.00 44.48 232 THR B N 1
ATOM 5285 C CA . THR B 1 234 ? 0.155 -8.905 -31.776 1.00 43.32 232 THR B CA 1
ATOM 5286 C C . THR B 1 234 ? -1.126 -8.118 -31.511 1.00 43.14 232 THR B C 1
ATOM 5287 O O . THR B 1 234 ? -2.089 -8.647 -30.942 1.00 41.45 232 THR B O 1
ATOM 5291 N N . ILE B 1 235 ? -1.136 -6.839 -31.885 1.00 42.25 233 ILE B N 1
ATOM 5292 C CA . ILE B 1 235 ? -2.320 -5.995 -31.714 1.00 44.95 233 ILE B CA 1
ATOM 5293 C C . ILE B 1 235 ? -3.523 -6.582 -32.460 1.00 47.62 233 ILE B C 1
ATOM 5294 O O . ILE B 1 235 ? -4.631 -6.675 -31.917 1.00 44.86 233 ILE B O 1
ATOM 5299 N N . ASP B 1 236 ? -3.323 -7.004 -33.710 1.00 44.25 234 ASP B N 1
ATOM 5300 C CA . ASP B 1 236 ? -4.431 -7.619 -34.445 1.00 48.43 234 ASP B CA 1
ATOM 5301 C C . ASP B 1 236 ? -4.954 -8.866 -33.750 1.00 48.26 234 ASP B C 1
ATOM 5302 O O . ASP B 1 236 ? -6.129 -9.218 -33.906 1.00 48.43 234 ASP B O 1
ATOM 5307 N N . SER B 1 237 ? -4.109 -9.559 -32.991 1.00 45.46 235 SER B N 1
ATOM 5308 C CA . SER B 1 237 ? -4.632 -10.733 -32.313 1.00 45.40 235 SER B CA 1
ATOM 5309 C C . SER B 1 237 ? -5.390 -10.345 -31.048 1.00 47.46 235 SER B C 1
ATOM 5310 O O . SER B 1 237 ? -6.506 -10.832 -30.818 1.00 48.65 235 SER B O 1
ATOM 5313 N N . ILE B 1 238 ? -4.822 -9.430 -30.253 1.00 47.54 236 ILE B N 1
ATOM 5314 C CA . ILE B 1 238 ? -5.378 -9.061 -28.952 1.00 44.47 236 ILE B CA 1
ATOM 5315 C C . ILE B 1 238 ? -6.650 -8.213 -29.074 1.00 47.17 236 ILE B C 1
ATOM 5316 O O . ILE B 1 238 ? -7.534 -8.290 -28.209 1.00 43.74 236 ILE B O 1
ATOM 5321 N N . THR B 1 239 ? -6.781 -7.398 -30.133 1.00 46.05 237 THR B N 1
ATOM 5322 C CA . THR B 1 239 ? -7.965 -6.546 -30.245 1.00 46.20 237 THR B CA 1
ATOM 5323 C C . THR B 1 239 ? -9.242 -7.332 -30.531 1.00 48.99 237 THR B C 1
ATOM 5324 O O . THR B 1 239 ? -10.338 -6.784 -30.378 1.00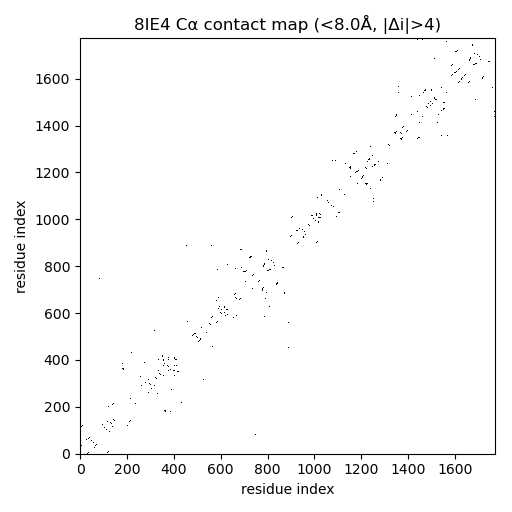 47.35 237 THR B O 1
ATOM 5328 N N . LYS B 1 240 ? -9.138 -8.592 -30.934 1.00 48.81 238 LYS B N 1
ATOM 5329 C CA . LYS B 1 240 ? -10.343 -9.392 -31.068 1.00 50.52 238 LYS B CA 1
ATOM 5330 C C . LYS B 1 240 ? -10.923 -9.806 -29.724 1.00 50.50 238 LYS B C 1
ATOM 5331 O O . LYS B 1 240 ? -12.000 -10.408 -29.696 1.00 50.60 238 LYS B O 1
ATOM 5337 N N . ILE B 1 241 ? -10.239 -9.521 -28.617 1.00 47.76 239 ILE B N 1
ATOM 5338 C CA . ILE B 1 241 ? -10.772 -9.830 -27.293 1.00 48.46 239 ILE B CA 1
ATOM 5339 C C . ILE B 1 241 ? -10.783 -8.573 -26.431 1.00 46.84 239 ILE B C 1
ATOM 5340 O O . ILE B 1 241 ? -11.723 -8.361 -25.657 1.00 48.44 239 ILE B O 1
ATOM 5345 N N . CYS B 1 242 ? -9.776 -7.708 -26.579 1.00 45.45 240 CYS B N 1
ATOM 5346 C CA . CYS B 1 242 ? -9.704 -6.561 -25.677 1.00 46.63 240 CYS B CA 1
ATOM 5347 C C . CYS B 1 242 ? -9.718 -5.240 -26.437 1.00 44.23 240 CYS B C 1
ATOM 5348 O O . CYS B 1 242 ? -9.029 -5.108 -27.451 1.00 44.96 240 CYS B O 1
ATOM 5351 N N . PRO B 1 243 ? -10.454 -4.229 -25.951 1.00 43.99 241 PRO B N 1
ATOM 5352 C CA . PRO B 1 243 ? -10.621 -2.978 -26.733 1.00 48.17 241 PRO B CA 1
ATOM 5353 C C . PRO B 1 243 ? -9.401 -2.072 -26.640 1.00 44.97 241 PRO B C 1
ATOM 5354 O O . PRO B 1 243 ? -9.416 -1.003 -26.043 1.00 44.77 241 PRO B O 1
ATOM 5358 N N . ILE B 1 244 ? -8.333 -2.474 -27.282 1.00 42.00 242 ILE B N 1
ATOM 5359 C CA . ILE B 1 244 ? -7.041 -1.816 -27.116 1.00 43.77 242 ILE B CA 1
ATOM 5360 C C . ILE B 1 244 ? -6.824 -0.777 -28.216 1.00 45.90 242 ILE B C 1
ATOM 5361 O O . ILE B 1 244 ? -7.140 -1.014 -29.389 1.00 42.16 242 ILE B O 1
ATOM 5366 N N . LYS B 1 245 ? -6.312 0.397 -27.834 1.00 47.05 243 LYS B N 1
ATOM 5367 C CA . LYS B 1 245 ? -6.060 1.491 -28.780 1.00 44.18 243 LYS B CA 1
ATOM 5368 C C . LYS B 1 245 ? -4.611 1.934 -28.680 1.00 44.19 243 LYS B C 1
ATOM 5369 O O . LYS B 1 245 ? -4.253 2.702 -27.766 1.00 44.89 243 LYS B O 1
ATOM 5375 N N . PRO B 1 246 ? -3.751 1.495 -29.596 1.00 43.63 244 PRO B N 1
ATOM 5376 C CA . PRO B 1 246 ? -2.372 1.992 -29.622 1.00 42.61 244 PRO B CA 1
ATOM 5377 C C . PRO B 1 246 ? -2.360 3.440 -30.088 1.00 47.86 244 PRO B C 1
ATOM 5378 O O . PRO B 1 246 ? -2.847 3.762 -31.178 1.00 48.50 244 PRO B O 1
ATOM 5382 N N . ILE B 1 247 ? -1.782 4.313 -29.266 1.00 47.99 245 ILE B N 1
ATOM 5383 C CA . ILE B 1 247 ? -1.827 5.741 -29.543 1.00 49.35 245 ILE B CA 1
ATOM 5384 C C . ILE B 1 247 ? -0.439 6.356 -29.436 1.00 49.30 245 ILE B C 1
ATOM 5385 O O . ILE B 1 247 ? -0.297 7.581 -29.410 1.00 50.73 245 ILE B O 1
ATOM 5390 N N . GLY B 1 248 ? 0.595 5.526 -29.381 1.00 49.11 246 GLY B N 1
ATOM 5391 C CA . GLY B 1 248 ? 1.933 6.036 -29.210 1.00 49.36 246 GLY B CA 1
ATOM 5392 C C . GLY B 1 248 ? 2.688 6.192 -30.512 1.00 50.99 246 GLY B C 1
ATOM 5393 O O . GLY B 1 248 ? 2.168 5.916 -31.596 1.00 50.93 246 GLY B O 1
ATOM 5394 N N . PRO B 1 249 ? 3.952 6.592 -30.436 1.00 51.33 247 PRO B N 1
ATOM 5395 C CA . PRO B 1 249 ? 4.753 6.877 -29.229 1.00 55.07 247 PRO B CA 1
ATOM 5396 C C . PRO B 1 249 ? 4.321 8.177 -28.565 1.00 55.62 247 PRO B C 1
ATOM 5397 O O . PRO B 1 249 ? 4.283 9.210 -29.223 1.00 57.12 247 PRO B O 1
ATOM 5401 N N . LEU B 1 250 ? 3.985 8.155 -27.271 1.00 55.49 248 LEU B N 1
ATOM 5402 C CA . LEU B 1 250 ? 3.393 9.336 -26.642 1.00 57.76 248 LEU B CA 1
ATOM 5403 C C . LEU B 1 250 ? 4.331 10.537 -26.705 1.00 63.40 248 LEU B C 1
ATOM 5404 O O . LEU B 1 250 ? 3.902 11.650 -27.036 1.00 62.62 248 LEU B O 1
ATOM 5409 N N . PHE B 1 251 ? 5.629 10.329 -26.420 1.00 62.02 249 PHE B N 1
ATOM 5410 C CA . PHE B 1 251 ? 6.571 11.441 -26.272 1.00 62.32 249 PHE B CA 1
ATOM 5411 C C . PHE B 1 251 ? 6.808 12.192 -27.584 1.00 65.78 249 PHE B C 1
ATOM 5412 O O . PHE B 1 251 ? 7.580 13.156 -27.624 1.00 68.28 249 PHE B O 1
ATOM 5420 N N . LYS B 1 252 ? 6.139 11.780 -28.662 1.00 67.88 250 LYS B N 1
ATOM 5421 C CA . LYS B 1 252 ? 6.312 12.415 -29.963 1.00 69.20 250 LYS B CA 1
ATOM 5422 C C . LYS B 1 252 ? 5.020 13.061 -30.466 1.00 72.42 250 LYS B C 1
ATOM 5423 O O . LYS B 1 252 ? 4.919 13.396 -31.648 1.00 74.05 250 LYS B O 1
ATOM 5429 N N . ILE B 1 253 ? 4.031 13.250 -29.595 1.00 71.55 251 ILE B N 1
ATOM 5430 C CA . ILE B 1 253 ? 2.756 13.854 -29.991 1.00 74.10 251 ILE B CA 1
ATOM 5431 C C . ILE B 1 253 ? 2.887 15.371 -29.876 1.00 76.03 251 ILE B C 1
ATOM 5432 O O . ILE B 1 253 ? 3.264 15.873 -28.806 1.00 82.36 251 ILE B O 1
ATOM 5437 N N . PRO B 1 254 ? 2.608 16.140 -30.947 1.00 79.25 252 PRO B N 1
ATOM 5438 C CA . PRO B 1 254 ? 2.828 17.591 -31.091 1.00 81.63 252 PRO B CA 1
ATOM 5439 C C . PRO B 1 254 ? 2.560 18.448 -29.854 1.00 79.08 252 PRO B C 1
ATOM 5440 O O . PRO B 1 254 ? 2.651 19.676 -29.970 1.00 77.78 252 PRO B O 1
ATOM 5444 N N . ASP B 1 271 ? 24.599 20.256 -20.094 1.00 69.32 269 ASP B N 1
ATOM 5445 C CA . ASP B 1 271 ? 25.902 19.624 -19.888 1.00 68.83 269 ASP B CA 1
ATOM 5446 C C . ASP B 1 271 ? 26.116 18.504 -20.897 1.00 67.07 269 ASP B C 1
ATOM 5447 O O . ASP B 1 271 ? 27.174 18.404 -21.517 1.00 67.13 269 ASP B O 1
ATOM 5452 N N . CYS B 1 272 ? 25.108 17.648 -21.052 1.00 64.91 270 CYS B N 1
ATOM 5453 C CA . CYS B 1 272 ? 25.178 16.629 -22.092 1.00 66.44 270 CYS B CA 1
ATOM 5454 C C . CYS B 1 272 ? 25.131 17.253 -23.486 1.00 67.72 270 CYS B C 1
ATOM 5455 O O . CYS B 1 272 ? 25.994 16.973 -24.327 1.00 67.05 270 CYS B O 1
ATOM 5458 N N . LYS B 1 273 ? 24.136 18.112 -23.748 1.00 72.98 271 LYS B N 1
ATOM 5459 C CA . LYS B 1 273 ? 23.993 18.702 -25.083 1.00 67.90 271 LYS B CA 1
ATOM 5460 C C . LYS B 1 273 ? 25.254 19.446 -25.508 1.00 72.20 271 LYS B C 1
ATOM 5461 O O . LYS B 1 273 ? 25.660 19.380 -26.673 1.00 73.50 271 LYS B O 1
ATOM 5467 N N . GLU B 1 274 ? 25.897 20.149 -24.571 1.00 82.04 272 GLU B N 1
ATOM 5468 C CA . GLU B 1 274 ? 27.070 20.950 -24.916 1.00 83.10 272 GLU B CA 1
ATOM 5469 C C . GLU B 1 274 ? 28.212 20.081 -25.433 1.00 81.61 272 GLU B C 1
ATOM 5470 O O . GLU B 1 274 ? 28.898 20.454 -26.392 1.00 81.41 272 GLU B O 1
ATOM 5476 N N . TRP B 1 275 ? 28.431 18.917 -24.812 1.00 74.35 273 TRP B N 1
ATOM 5477 C CA . TRP B 1 275 ? 29.484 18.021 -25.280 1.00 69.93 273 TRP B CA 1
ATOM 5478 C C . TRP B 1 275 ? 29.100 17.308 -26.575 1.00 67.45 273 TRP B C 1
ATOM 5479 O O . TRP B 1 275 ? 29.926 17.198 -27.488 1.00 66.04 273 TRP B O 1
ATOM 5490 N N . LEU B 1 276 ? 27.871 16.794 -26.666 1.00 67.66 274 LEU B N 1
ATOM 5491 C CA . LEU B 1 276 ? 27.448 16.147 -27.905 1.00 67.66 274 LEU B CA 1
ATOM 5492 C C . LEU B 1 276 ? 27.614 17.086 -29.088 1.00 66.89 274 LEU B C 1
ATOM 5493 O O . LEU B 1 276 ? 28.071 16.668 -30.156 1.00 67.98 274 LEU B O 1
ATOM 5498 N N . ASP B 1 277 ? 27.306 18.372 -28.895 1.00 63.55 275 ASP B N 1
ATOM 5499 C CA . ASP B 1 277 ? 27.498 19.358 -29.952 1.00 67.57 275 ASP B CA 1
ATOM 5500 C C . ASP B 1 277 ? 28.901 19.314 -30.542 1.00 67.63 275 ASP B C 1
ATOM 5501 O O . ASP B 1 277 ? 29.079 19.582 -31.732 1.00 70.26 275 ASP B O 1
ATOM 5506 N N . THR B 1 278 ? 29.906 18.969 -29.742 1.00 70.31 276 THR B N 1
ATOM 5507 C CA . THR B 1 278 ? 31.289 18.986 -30.201 1.00 68.77 276 THR B CA 1
ATOM 5508 C C . THR B 1 278 ? 31.711 17.693 -30.886 1.00 68.48 276 THR B C 1
ATOM 5509 O O . THR B 1 278 ? 32.835 17.625 -31.396 1.00 70.15 276 THR B O 1
ATOM 5513 N N . ARG B 1 279 ? 30.823 16.653 -30.921 1.00 66.23 277 ARG B N 1
ATOM 5514 C CA . ARG B 1 279 ? 31.202 15.383 -31.523 1.00 68.13 277 ARG B CA 1
ATOM 5515 C C . ARG B 1 279 ? 30.658 15.273 -32.945 1.00 66.19 277 ARG B C 1
ATOM 5516 O O . ARG B 1 279 ? 29.608 15.841 -33.261 1.00 66.58 277 ARG B O 1
ATOM 5524 N N . PRO B 1 280 ? 31.366 14.572 -33.831 1.00 68.48 278 PRO B N 1
ATOM 5525 C CA . PRO B 1 280 ? 30.838 14.352 -35.171 1.00 66.77 278 PRO B CA 1
ATOM 5526 C C . PRO B 1 280 ? 29.579 13.512 -35.116 1.00 64.62 278 PRO B C 1
ATOM 5527 O O . PRO B 1 280 ? 29.428 12.646 -34.237 1.00 63.31 278 PRO B O 1
ATOM 5531 N N . PRO B 1 281 ? 28.645 13.728 -36.041 1.00 65.54 279 PRO B N 1
ATOM 5532 C CA . PRO B 1 281 ? 27.401 12.948 -36.012 1.00 62.83 279 PRO B CA 1
ATOM 5533 C C . PRO B 1 281 ? 27.685 11.452 -36.068 1.00 62.26 279 PRO B C 1
ATOM 5534 O O . PRO B 1 281 ? 28.636 11.004 -36.717 1.00 62.34 279 PRO B O 1
ATOM 5538 N N . SER B 1 282 ? 26.862 10.685 -35.343 1.00 59.46 280 SER B N 1
ATOM 5539 C CA . SER B 1 282 ? 26.797 9.231 -35.495 1.00 57.92 280 SER B CA 1
ATOM 5540 C C . SER B 1 282 ? 28.036 8.550 -34.922 1.00 58.99 280 SER B C 1
ATOM 5541 O O . SER B 1 282 ? 28.505 7.541 -35.450 1.00 60.29 280 SER B O 1
ATOM 5544 N N . THR B 1 283 ? 28.574 9.096 -33.828 1.00 56.47 281 THR B N 1
ATOM 5545 C CA . THR B 1 283 ? 29.796 8.565 -33.245 1.00 58.03 281 THR B CA 1
ATOM 5546 C C . THR B 1 283 ? 29.724 8.294 -31.749 1.00 52.75 281 THR B C 1
ATOM 5547 O O . THR B 1 283 ? 30.668 7.700 -31.214 1.00 55.75 281 THR B O 1
ATOM 5551 N N . VAL B 1 284 ? 28.660 8.691 -31.057 1.00 53.48 282 VAL B N 1
ATOM 5552 C CA . VAL B 1 284 ? 28.603 8.628 -29.599 1.00 52.73 282 VAL B CA 1
ATOM 5553 C C . VAL B 1 284 ? 27.671 7.495 -29.188 1.00 51.35 282 VAL B C 1
ATOM 5554 O O . VAL B 1 284 ? 26.485 7.506 -29.534 1.00 51.76 282 VAL B O 1
ATOM 5558 N N . VAL B 1 285 ? 28.202 6.520 -28.456 1.00 46.85 283 VAL B N 1
ATOM 5559 C CA . VAL B 1 285 ? 27.391 5.456 -27.873 1.00 45.08 283 VAL B CA 1
ATOM 5560 C C . VAL B 1 285 ? 26.895 5.933 -26.521 1.00 44.65 283 VAL B C 1
ATOM 5561 O O . VAL B 1 285 ? 27.686 6.281 -25.637 1.00 43.76 283 VAL B O 1
ATOM 5565 N N . TYR B 1 286 ? 25.592 5.938 -26.351 1.00 45.41 284 TYR B N 1
ATOM 5566 C CA . TYR B 1 286 ? 24.969 6.382 -25.119 1.00 42.03 284 TYR B CA 1
ATOM 5567 C C . TYR B 1 286 ? 24.690 5.162 -24.253 1.00 44.02 284 TYR B C 1
ATOM 5568 O O . TYR B 1 286 ? 24.090 4.187 -24.724 1.00 39.88 284 TYR B O 1
ATOM 5577 N N . VAL B 1 287 ? 25.160 5.207 -23.001 1.00 39.72 285 VAL B N 1
ATOM 5578 C CA . VAL B 1 287 ? 25.115 4.070 -22.080 1.00 43.37 285 VAL B CA 1
ATOM 5579 C C . VAL B 1 287 ? 24.315 4.489 -20.857 1.00 45.14 285 VAL B C 1
ATOM 5580 O O . VAL B 1 287 ? 24.756 5.360 -20.091 1.00 45.75 285 VAL B O 1
ATOM 5584 N N . SER B 1 288 ? 23.160 3.854 -20.653 1.00 43.11 286 SER B N 1
ATOM 5585 C CA . SER B 1 288 ? 22.328 4.142 -19.486 1.00 51.59 286 SER B CA 1
ATOM 5586 C C . SER B 1 288 ? 21.554 2.888 -19.107 1.00 54.23 286 SER B C 1
ATOM 5587 O O . SER B 1 288 ? 20.604 2.507 -19.799 1.00 50.09 286 SER B O 1
ATOM 5590 N N . VAL B 1 289 ? 21.950 2.259 -18.008 1.00 61.93 287 VAL B N 1
ATOM 5591 C CA . VAL B 1 289 ? 21.237 1.104 -17.479 1.00 69.66 287 VAL B CA 1
ATOM 5592 C C . VAL B 1 289 ? 20.695 1.338 -16.085 1.00 87.73 287 VAL B C 1
ATOM 5593 O O . VAL B 1 289 ? 19.855 0.549 -15.627 1.00 88.74 287 VAL B O 1
ATOM 5597 N N . GLY B 1 290 ? 21.148 2.382 -15.396 1.00 136.51 288 GLY B N 1
ATOM 5598 C CA . GLY B 1 290 ? 20.771 2.630 -14.019 1.00 136.31 288 GLY B CA 1
ATOM 5599 C C . GLY B 1 290 ? 19.518 3.465 -13.847 1.00 136.33 288 GLY B C 1
ATOM 5600 O O . GLY B 1 290 ? 19.347 4.119 -12.814 1.00 136.16 288 GLY B O 1
ATOM 5601 N N . SER B 1 291 ? 18.631 3.454 -14.847 1.00 119.37 289 SER B N 1
ATOM 5602 C CA . SER B 1 291 ? 17.354 4.146 -14.704 1.00 118.48 289 SER B CA 1
ATOM 5603 C C . SER B 1 291 ? 16.397 3.407 -13.775 1.00 122.14 289 SER B C 1
ATOM 5604 O O . SER B 1 291 ? 15.499 4.037 -13.203 1.00 122.04 289 SER B O 1
ATOM 5607 N N . VAL B 1 292 ? 16.567 2.093 -13.608 1.00 112.57 290 VAL B N 1
ATOM 5608 C CA . VAL B 1 292 ? 15.696 1.297 -12.751 1.00 111.98 290 VAL B CA 1
ATOM 5609 C C . VAL B 1 292 ? 16.457 0.331 -11.854 1.00 106.38 290 VAL B C 1
ATOM 5610 O O . VAL B 1 292 ? 15.826 -0.411 -11.101 1.00 106.19 290 VAL B O 1
ATOM 5614 N N . VAL B 1 293 ? 17.794 0.299 -11.910 1.00 107.36 291 VAL B N 1
ATOM 5615 C CA . VAL B 1 293 ? 18.581 -0.598 -11.064 1.00 101.33 291 VAL B CA 1
ATOM 5616 C C . VAL B 1 293 ? 19.970 -0.017 -10.835 1.00 101.62 291 VAL B C 1
ATOM 5617 O O . VAL B 1 293 ? 20.418 0.897 -11.529 1.00 102.15 291 VAL B O 1
ATOM 5621 N N . TYR B 1 294 ? 20.642 -0.561 -9.833 1.00 99.07 292 TYR B N 1
ATOM 5622 C CA . TYR B 1 294 ? 22.061 -0.369 -9.608 1.00 95.92 292 TYR B CA 1
ATOM 5623 C C . TYR B 1 294 ? 22.815 -1.551 -10.199 1.00 94.25 292 TYR B C 1
ATOM 5624 O O . TYR B 1 294 ? 22.256 -2.629 -10.416 1.00 92.50 292 TYR B O 1
ATOM 5633 N N . LEU B 1 295 ? 24.094 -1.335 -10.469 1.00 84.22 293 LEU B N 1
ATOM 5634 C CA . LEU B 1 295 ? 24.979 -2.418 -10.857 1.00 76.04 293 LEU B CA 1
ATOM 5635 C C . LEU B 1 295 ? 25.919 -2.745 -9.703 1.00 72.61 293 LEU B C 1
ATOM 5636 O O . LEU B 1 295 ? 26.114 -1.943 -8.783 1.00 74.43 293 LEU B O 1
ATOM 5641 N N . LYS B 1 296 ? 26.464 -3.961 -9.741 1.00 63.68 294 LYS B N 1
ATOM 5642 C CA . LYS B 1 296 ? 27.532 -4.385 -8.845 1.00 52.00 294 LYS B CA 1
ATOM 5643 C C . LYS B 1 296 ? 28.881 -3.959 -9.412 1.00 48.04 294 LYS B C 1
ATOM 5644 O O . LYS B 1 296 ? 29.083 -3.929 -10.628 1.00 47.62 294 LYS B O 1
ATOM 5650 N N . GLN B 1 297 ? 29.809 -3.646 -8.510 1.00 48.01 295 GLN B N 1
ATOM 5651 C CA . GLN B 1 297 ? 31.114 -3.106 -8.890 1.00 45.74 295 GLN B CA 1
ATOM 5652 C C . GLN B 1 297 ? 31.829 -3.960 -9.938 1.00 39.84 295 GLN B C 1
ATOM 5653 O O . GLN B 1 297 ? 32.515 -3.427 -10.819 1.00 36.39 295 GLN B O 1
ATOM 5659 N N . GLU B 1 298 ? 31.747 -5.287 -9.821 1.00 36.31 296 GLU B N 1
ATOM 5660 C CA . GLU B 1 298 ? 32.452 -6.120 -10.787 1.00 37.79 296 GLU B CA 1
ATOM 5661 C C . GLU B 1 298 ? 31.866 -5.944 -12.186 1.00 37.62 296 GLU B C 1
ATOM 5662 O O . GLU B 1 298 ? 32.604 -5.954 -13.178 1.00 35.54 296 GLU B O 1
ATOM 5668 N N . GLN B 1 299 ? 30.548 -5.772 -12.283 1.00 36.77 297 GLN B N 1
ATOM 5669 C CA . GLN B 1 299 ? 29.951 -5.504 -13.589 1.00 38.99 297 GLN B CA 1
ATOM 5670 C C . GLN B 1 299 ? 30.371 -4.134 -14.104 1.00 37.60 297 GLN B C 1
ATOM 5671 O O . GLN B 1 299 ? 30.746 -4.000 -15.267 1.00 39.46 297 GLN B O 1
ATOM 5677 N N . VAL B 1 300 ? 30.343 -3.110 -13.240 1.00 38.72 298 VAL B N 1
ATOM 5678 C CA . VAL B 1 300 ? 30.827 -1.784 -13.626 1.00 39.63 298 VAL B CA 1
ATOM 5679 C C . VAL B 1 300 ? 32.242 -1.870 -14.187 1.00 39.03 298 VAL B C 1
ATOM 5680 O O . VAL B 1 300 ? 32.548 -1.296 -15.241 1.00 35.85 298 VAL B O 1
ATOM 5684 N N . THR B 1 301 ? 33.129 -2.578 -13.477 1.00 35.39 299 THR B N 1
ATOM 5685 C CA . THR B 1 301 ? 34.508 -2.733 -13.931 1.00 36.02 299 THR B CA 1
ATOM 5686 C C . THR B 1 301 ? 34.565 -3.331 -15.342 1.00 36.52 299 THR B C 1
ATOM 5687 O O . THR B 1 301 ? 35.296 -2.836 -16.209 1.00 37.48 299 THR B O 1
ATOM 5691 N N . GLU B 1 302 ? 33.820 -4.412 -15.585 1.00 36.02 300 GLU B N 1
ATOM 5692 C CA . GLU B 1 302 ? 33.831 -5.011 -16.922 1.00 38.45 300 GLU B CA 1
ATOM 5693 C C . GLU B 1 302 ? 33.266 -4.055 -17.964 1.00 36.97 300 GLU B C 1
ATOM 5694 O O . GLU B 1 302 ? 33.804 -3.958 -19.071 1.00 39.52 300 GLU B O 1
ATOM 5700 N N . MET B 1 303 ? 32.209 -3.317 -17.625 1.00 36.31 301 MET B N 1
ATOM 5701 C CA . MET B 1 303 ? 31.672 -2.341 -18.574 1.00 36.90 301 MET B CA 1
ATOM 5702 C C . MET B 1 303 ? 32.702 -1.285 -18.930 1.00 39.09 301 MET B C 1
ATOM 5703 O O . MET B 1 303 ? 32.803 -0.883 -20.099 1.00 38.77 301 MET B O 1
ATOM 5708 N N . ALA B 1 304 ? 33.500 -0.849 -17.938 1.00 37.87 302 ALA B N 1
ATOM 5709 C CA . ALA B 1 304 ? 34.453 0.230 -18.152 1.00 38.94 302 ALA B CA 1
ATOM 5710 C C . ALA B 1 304 ? 35.581 -0.214 -19.064 1.00 40.06 302 ALA B C 1
ATOM 5711 O O . ALA B 1 304 ? 35.958 0.510 -19.997 1.00 41.21 302 ALA B O 1
ATOM 5713 N N . TYR B 1 305 ? 36.127 -1.411 -18.826 1.00 39.88 303 TYR B N 1
ATOM 5714 C CA . TYR B 1 305 ? 37.153 -1.928 -19.731 1.00 41.03 303 TYR B CA 1
ATOM 5715 C C . TYR B 1 305 ? 36.578 -2.233 -21.127 1.00 41.56 303 TYR B C 1
ATOM 5716 O O . TYR B 1 305 ? 37.266 -2.051 -22.140 1.00 42.89 303 TYR B O 1
ATOM 5725 N N . GLY B 1 306 ? 35.331 -2.702 -21.203 1.00 40.64 304 GLY B N 1
ATOM 5726 C CA . GLY B 1 306 ? 34.711 -2.969 -22.502 1.00 41.16 304 GLY B CA 1
ATOM 5727 C C . GLY B 1 306 ? 34.614 -1.707 -23.338 1.00 42.09 304 GLY B C 1
ATOM 5728 O O . GLY B 1 306 ? 35.169 -1.631 -24.437 1.00 43.44 304 GLY B O 1
ATOM 5729 N N . ILE B 1 307 ? 33.928 -0.704 -22.805 1.00 41.51 305 ILE B N 1
ATOM 5730 C CA . ILE B 1 307 ? 33.918 0.642 -23.355 1.00 42.45 305 ILE B CA 1
ATOM 5731 C C . ILE B 1 307 ? 35.307 1.108 -23.746 1.00 43.93 305 ILE B C 1
ATOM 5732 O O . ILE B 1 307 ? 35.516 1.604 -24.865 1.00 47.30 305 ILE B O 1
ATOM 5737 N N . LEU B 1 308 ? 36.269 0.952 -22.829 1.00 43.77 306 LEU B N 1
ATOM 5738 C CA . LEU B 1 308 ? 37.619 1.431 -23.086 1.00 45.85 306 LEU B CA 1
ATOM 5739 C C . LEU B 1 308 ? 38.282 0.654 -24.215 1.00 47.49 306 LEU B C 1
ATOM 5740 O O . LEU B 1 308 ? 38.868 1.250 -25.125 1.00 50.10 306 LEU B O 1
ATOM 5745 N N . ASN B 1 309 ? 38.232 -0.678 -24.164 1.00 45.78 307 ASN B N 1
ATOM 5746 C CA . ASN B 1 309 ? 38.936 -1.448 -25.176 1.00 47.05 307 ASN B CA 1
ATOM 5747 C C . ASN B 1 309 ? 38.294 -1.286 -26.560 1.00 49.93 307 ASN B C 1
ATOM 5748 O O . ASN B 1 309 ? 38.985 -1.440 -27.573 1.00 51.73 307 ASN B O 1
ATOM 5753 N N . SER B 1 310 ? 36.999 -0.937 -26.626 1.00 48.03 308 SER B N 1
ATOM 5754 C CA . SER B 1 310 ? 36.319 -0.775 -27.910 1.00 47.97 308 SER B CA 1
ATOM 5755 C C . SER B 1 310 ? 36.697 0.513 -28.627 1.00 51.49 308 SER B C 1
ATOM 5756 O O . SER B 1 310 ? 36.523 0.597 -29.851 1.00 53.97 308 SER B O 1
ATOM 5759 N N . GLU B 1 311 ? 37.165 1.518 -27.895 1.00 49.53 309 GLU B N 1
ATOM 5760 C CA . GLU B 1 311 ? 37.608 2.820 -28.394 1.00 55.01 309 GLU B CA 1
ATOM 5761 C C . GLU B 1 311 ? 36.465 3.699 -28.883 1.00 56.63 309 GLU B C 1
ATOM 5762 O O . GLU B 1 311 ? 36.726 4.750 -29.481 1.00 56.63 309 GLU B O 1
ATOM 5768 N N . VAL B 1 312 ? 35.207 3.324 -28.628 1.00 54.79 310 VAL B N 1
ATOM 5769 C CA . VAL B 1 312 ? 34.104 4.143 -29.116 1.00 52.99 310 VAL B CA 1
ATOM 5770 C C . VAL B 1 312 ? 34.018 5.440 -28.322 1.00 55.61 310 VAL B C 1
ATOM 5771 O O . VAL B 1 312 ? 34.516 5.565 -27.189 1.00 55.94 310 VAL B O 1
ATOM 5775 N N . SER B 1 313 ? 33.371 6.424 -28.937 1.00 50.91 311 SER B N 1
ATOM 5776 C CA . SER B 1 313 ? 32.981 7.627 -28.231 1.00 55.07 311 SER B CA 1
ATOM 5777 C C . SER B 1 313 ? 31.755 7.310 -27.389 1.00 53.53 311 SER B C 1
ATOM 5778 O O . SER B 1 313 ? 30.884 6.555 -27.819 1.00 49.72 311 SER B O 1
ATOM 5781 N N . PHE B 1 314 ? 31.714 7.820 -26.153 1.00 51.59 312 PHE B N 1
ATOM 5782 C CA . PHE B 1 314 ? 30.673 7.356 -25.252 1.00 48.10 312 PHE B CA 1
ATOM 5783 C C . PHE B 1 314 ? 30.155 8.468 -24.352 1.00 50.26 312 PHE B C 1
ATOM 5784 O O . PHE B 1 314 ? 30.867 9.418 -24.021 1.00 51.87 312 PHE B O 1
ATOM 5792 N N . LEU B 1 315 ? 28.887 8.321 -23.965 1.00 47.56 313 LEU B N 1
ATOM 5793 C CA . LEU B 1 315 ? 28.242 9.137 -22.943 1.00 47.02 313 LEU B CA 1
ATOM 5794 C C . LEU B 1 315 ? 27.621 8.159 -21.957 1.00 45.62 313 LEU B C 1
ATOM 5795 O O . LEU B 1 315 ? 26.630 7.498 -22.278 1.00 45.25 313 LEU B O 1
ATOM 5800 N N . TRP B 1 316 ? 28.232 8.028 -20.779 1.00 46.85 314 TRP B N 1
ATOM 5801 C CA . TRP B 1 316 ? 27.878 7.006 -19.793 1.00 45.98 314 TRP B CA 1
ATOM 5802 C C . TRP B 1 316 ? 27.180 7.669 -18.608 1.00 46.78 314 TRP B C 1
ATOM 5803 O O . TRP B 1 316 ? 27.791 8.465 -17.891 1.00 44.81 314 TRP B O 1
ATOM 5814 N N . VAL B 1 317 ? 25.897 7.360 -18.434 1.00 44.80 315 VAL B N 1
ATOM 5815 C CA . VAL B 1 317 ? 25.153 7.744 -17.242 1.00 47.80 315 VAL B CA 1
ATOM 5816 C C . VAL B 1 317 ? 25.457 6.709 -16.158 1.00 52.60 315 VAL B C 1
ATOM 5817 O O . VAL B 1 317 ? 25.075 5.539 -16.275 1.00 50.06 315 VAL B O 1
ATOM 5821 N N . LEU B 1 318 ? 26.159 7.134 -15.109 1.00 52.48 316 LEU B N 1
ATOM 5822 C CA . LEU B 1 318 ? 26.530 6.270 -13.987 1.00 56.99 316 LEU B CA 1
ATOM 5823 C C . LEU B 1 318 ? 25.908 6.863 -12.724 1.00 62.57 316 LEU B C 1
ATOM 5824 O O . LEU B 1 318 ? 26.408 7.860 -12.193 1.00 61.13 316 LEU B O 1
ATOM 5829 N N . ARG B 1 319 ? 24.813 6.262 -12.260 1.00 66.80 317 ARG B N 1
ATOM 5830 C CA . ARG B 1 319 ? 24.037 6.816 -11.147 1.00 76.66 317 ARG B CA 1
ATOM 5831 C C . ARG B 1 319 ? 24.862 6.786 -9.867 1.00 84.37 317 ARG B C 1
ATOM 5832 O O . ARG B 1 319 ? 25.275 5.704 -9.426 1.00 86.46 317 ARG B O 1
ATOM 5840 N N . PRO B 1 320 ? 25.078 7.926 -9.220 1.00 88.03 318 PRO B N 1
ATOM 5841 C CA . PRO B 1 320 ? 26.179 8.059 -8.258 1.00 98.58 318 PRO B CA 1
ATOM 5842 C C . PRO B 1 320 ? 25.933 7.256 -6.994 1.00 113.43 318 PRO B C 1
ATOM 5843 O O . PRO B 1 320 ? 24.837 6.711 -6.791 1.00 109.26 318 PRO B O 1
ATOM 5847 N N . PRO B 1 321 ? 26.942 7.141 -6.126 1.00 144.26 319 PRO B N 1
ATOM 5848 C CA . PRO B 1 321 ? 26.718 6.508 -4.820 1.00 143.69 319 PRO B CA 1
ATOM 5849 C C . PRO B 1 321 ? 25.842 7.371 -3.921 1.00 144.13 319 PRO B C 1
ATOM 5850 O O . PRO B 1 321 ? 25.958 8.599 -3.897 1.00 145.00 319 PRO B O 1
ATOM 5854 N N . SER B 1 322 ? 24.956 6.708 -3.175 1.00 126.36 320 SER B N 1
ATOM 5855 C CA . SER B 1 322 ? 24.084 7.384 -2.220 1.00 119.35 320 SER B CA 1
ATOM 5856 C C . SER B 1 322 ? 24.821 7.822 -0.951 1.00 114.45 320 SER B C 1
ATOM 5857 O O . SER B 1 322 ? 24.189 8.417 -0.067 1.00 109.77 320 SER B O 1
ATOM 5860 N N . LYS B 1 323 ? 26.123 7.547 -0.848 1.00 113.17 321 LYS B N 1
ATOM 5861 C CA . LYS B 1 323 ? 26.962 7.984 0.272 1.00 107.17 321 LYS B CA 1
ATOM 5862 C C . LYS B 1 323 ? 26.455 7.484 1.624 1.00 105.01 321 LYS B C 1
ATOM 5863 O O . LYS B 1 323 ? 27.231 7.313 2.567 1.00 101.53 321 LYS B O 1
ATOM 5869 N N . GLU B 1 328 ? 28.243 1.602 -1.991 1.00 72.64 326 GLU B N 1
ATOM 5870 C CA . GLU B 1 328 ? 28.591 0.990 -3.281 1.00 76.37 326 GLU B CA 1
ATOM 5871 C C . GLU B 1 328 ? 29.403 1.974 -4.126 1.00 74.08 326 GLU B C 1
ATOM 5872 O O . GLU B 1 328 ? 28.916 3.042 -4.485 1.00 79.56 326 GLU B O 1
ATOM 5878 N N . PRO B 1 329 ? 30.652 1.612 -4.425 1.00 68.78 327 PRO B N 1
ATOM 5879 C CA . PRO B 1 329 ? 31.605 2.602 -4.957 1.00 65.97 327 PRO B CA 1
ATOM 5880 C C . PRO B 1 329 ? 31.455 2.976 -6.436 1.00 64.02 327 PRO B C 1
ATOM 5881 O O . PRO B 1 329 ? 31.486 4.170 -6.755 1.00 67.33 327 PRO B O 1
ATOM 5885 N N . HIS B 1 330 ? 31.313 1.999 -7.340 1.00 59.97 328 HIS B N 1
ATOM 5886 C CA . HIS B 1 330 ? 31.256 2.254 -8.791 1.00 55.43 328 HIS B CA 1
ATOM 5887 C C . HIS B 1 330 ? 32.571 2.835 -9.319 1.00 53.54 328 HIS B C 1
ATOM 5888 O O . HIS B 1 330 ? 32.574 3.660 -10.238 1.00 54.24 328 HIS B O 1
ATOM 5895 N N . VAL B 1 331 ? 33.694 2.384 -8.755 1.00 48.43 329 VAL B N 1
ATOM 5896 C CA . VAL B 1 331 ? 35.005 2.929 -9.100 1.00 47.70 329 VAL B CA 1
ATOM 5897 C C . VAL B 1 331 ? 35.391 2.549 -10.528 1.00 48.28 329 VAL B C 1
ATOM 5898 O O . VAL B 1 331 ? 35.302 1.384 -10.938 1.00 41.77 329 VAL B O 1
ATOM 5902 N N . LEU B 1 332 ? 35.808 3.509 -11.273 1.00 46.65 330 LEU B N 1
ATOM 5903 C CA . LEU B 1 332 ? 36.263 3.142 -12.599 1.00 48.31 330 LEU B CA 1
ATOM 5904 C C . LEU B 1 332 ? 37.768 2.918 -12.568 1.00 47.41 330 LEU B C 1
ATOM 5905 O O . LEU B 1 332 ? 38.462 3.493 -11.732 1.00 49.63 330 LEU B O 1
ATOM 5910 N N . PRO B 1 333 ? 38.304 2.042 -13.413 1.00 50.11 331 PRO B N 1
ATOM 5911 C CA . PRO B 1 333 ? 39.745 1.774 -13.365 1.00 53.25 331 PRO B CA 1
ATOM 5912 C C . PRO B 1 333 ? 40.538 3.043 -13.650 1.00 61.68 331 PRO B C 1
ATOM 5913 O O . PRO B 1 333 ? 40.035 4.008 -14.230 1.00 60.51 331 PRO B O 1
ATOM 5917 N N . GLU B 1 334 ? 41.797 3.049 -13.208 1.00 61.88 332 GLU B N 1
ATOM 5918 C CA . GLU B 1 334 ? 42.612 4.247 -13.392 1.00 66.57 332 GLU B CA 1
ATOM 5919 C C . GLU B 1 334 ? 42.953 4.464 -14.865 1.00 68.61 332 GLU B C 1
ATOM 5920 O O . GLU B 1 334 ? 42.934 5.601 -15.356 1.00 70.25 332 GLU B O 1
ATOM 5926 N N . GLU B 1 335 ? 43.241 3.379 -15.590 1.00 69.88 333 GLU B N 1
ATOM 5927 C CA . GLU B 1 335 ? 43.528 3.473 -17.021 1.00 71.39 333 GLU B CA 1
ATOM 5928 C C . GLU B 1 335 ? 42.341 4.032 -17.802 1.00 69.04 333 GLU B C 1
ATOM 5929 O O . GLU B 1 335 ? 42.526 4.782 -18.767 1.00 69.71 333 GLU B O 1
ATOM 5935 N N . PHE B 1 336 ? 41.117 3.676 -17.406 1.00 64.21 334 PHE B N 1
ATOM 5936 C CA . PHE B 1 336 ? 39.934 4.226 -18.062 1.00 64.54 334 PHE B CA 1
ATOM 5937 C C . PHE B 1 336 ? 39.987 5.747 -18.102 1.00 65.97 334 PHE B C 1
ATOM 5938 O O . PHE B 1 336 ? 39.783 6.365 -19.156 1.00 66.60 334 PHE B O 1
ATOM 5946 N N . TRP B 1 337 ? 40.280 6.363 -16.958 1.00 63.27 335 TRP B N 1
ATOM 5947 C CA . TRP B 1 337 ? 40.169 7.813 -16.839 1.00 63.79 335 TRP B CA 1
ATOM 5948 C C . TRP B 1 337 ? 41.157 8.532 -17.748 1.00 67.67 335 TRP B C 1
ATOM 5949 O O . TRP B 1 337 ? 40.784 9.491 -18.438 1.00 68.29 335 TRP B O 1
ATOM 5960 N N . GLU B 1 338 ? 42.415 8.078 -17.781 1.00 73.23 336 GLU B N 1
ATOM 5961 C CA . GLU B 1 338 ? 43.391 8.702 -18.670 1.00 73.59 336 GLU B CA 1
ATOM 5962 C C . GLU B 1 338 ? 43.026 8.471 -20.130 1.00 73.50 336 GLU B C 1
ATOM 5963 O O . GLU B 1 338 ? 42.881 9.428 -20.899 1.00 75.03 336 GLU B O 1
ATOM 5969 N N . LYS B 1 339 ? 42.835 7.206 -20.520 1.00 73.79 337 LYS B N 1
ATOM 5970 C CA . LYS B 1 339 ? 42.588 6.840 -21.910 1.00 75.61 337 LYS B CA 1
ATOM 5971 C C . LYS B 1 339 ? 41.243 7.324 -22.423 1.00 71.71 337 LYS B C 1
ATOM 5972 O O . LYS B 1 339 ? 40.994 7.220 -23.625 1.00 76.12 337 LYS B O 1
ATOM 5978 N N . ALA B 1 340 ? 40.376 7.839 -21.548 1.00 73.17 338 ALA B N 1
ATOM 5979 C CA . ALA B 1 340 ? 39.099 8.388 -21.992 1.00 72.06 338 ALA B CA 1
ATOM 5980 C C . ALA B 1 340 ? 39.291 9.488 -23.025 1.00 75.69 338 ALA B C 1
ATOM 5981 O O . ALA B 1 340 ? 38.438 9.669 -23.900 1.00 73.96 338 ALA B O 1
ATOM 5983 N N . GLY B 1 341 ? 40.397 10.221 -22.943 1.00 80.62 339 GLY B N 1
ATOM 5984 C CA . GLY B 1 341 ? 40.717 11.280 -23.876 1.00 81.87 339 GLY B CA 1
ATOM 5985 C C . GLY B 1 341 ? 39.551 12.223 -24.072 1.00 82.04 339 GLY B C 1
ATOM 5986 O O . GLY B 1 341 ? 38.741 12.468 -23.174 1.00 81.74 339 GLY B O 1
ATOM 5987 N N . ASP B 1 342 ? 39.456 12.751 -25.284 1.00 86.19 340 ASP B N 1
ATOM 5988 C CA . ASP B 1 342 ? 38.343 13.608 -25.649 1.00 88.51 340 ASP B CA 1
ATOM 5989 C C . ASP B 1 342 ? 37.094 12.828 -26.029 1.00 85.62 340 ASP B C 1
ATOM 5990 O O . ASP B 1 342 ? 36.017 13.426 -26.127 1.00 83.24 340 ASP B O 1
ATOM 5995 N N . ARG B 1 343 ? 37.206 11.520 -26.232 1.00 78.71 341 ARG B N 1
ATOM 5996 C CA . ARG B 1 343 ? 36.135 10.750 -26.849 1.00 74.90 341 ARG B CA 1
ATOM 5997 C C . ARG B 1 343 ? 35.077 10.272 -25.865 1.00 66.20 341 ARG B C 1
ATOM 5998 O O . ARG B 1 343 ? 34.156 9.569 -26.278 1.00 64.08 341 ARG B O 1
ATOM 6006 N N . GLY B 1 344 ? 35.162 10.621 -24.588 1.00 64.32 342 GLY B N 1
ATOM 6007 C CA . GLY B 1 344 ? 34.193 10.045 -23.679 1.00 56.52 342 GLY B CA 1
ATOM 6008 C C . GLY B 1 344 ? 33.837 10.882 -22.473 1.00 53.94 342 GLY B C 1
ATOM 6009 O O . GLY B 1 344 ? 34.698 11.516 -21.864 1.00 56.49 342 GLY B O 1
ATOM 6010 N N . LYS B 1 345 ? 32.563 10.866 -22.106 1.00 54.71 343 LYS B N 1
ATOM 6011 C CA . LYS B 1 345 ? 32.059 11.650 -20.993 1.00 51.94 343 LYS B CA 1
ATOM 6012 C C . LYS B 1 345 ? 31.274 10.743 -20.061 1.00 50.37 343 LYS B C 1
ATOM 6013 O O . LYS B 1 345 ? 30.561 9.840 -20.509 1.00 44.21 343 LYS B O 1
ATOM 6019 N N . VAL B 1 346 ? 31.452 10.957 -18.757 1.00 49.31 344 VAL B N 1
ATOM 6020 C CA . VAL B 1 346 ? 30.760 10.199 -17.724 1.00 46.32 344 VAL B CA 1
ATOM 6021 C C . VAL B 1 346 ? 29.998 11.191 -16.861 1.00 49.02 344 VAL B C 1
ATOM 6022 O O . VAL B 1 346 ? 30.586 12.139 -16.321 1.00 54.31 344 VAL B O 1
ATOM 6026 N N . VAL B 1 347 ? 28.693 10.979 -16.737 1.00 49.11 345 VAL B N 1
ATOM 6027 C CA . VAL B 1 347 ? 27.815 11.863 -15.994 1.00 54.45 345 VAL B CA 1
ATOM 6028 C C . VAL B 1 347 ? 26.965 11.006 -15.072 1.00 55.23 345 VAL B C 1
ATOM 6029 O O . VAL B 1 347 ? 26.917 9.785 -15.192 1.00 55.71 345 VAL B O 1
ATOM 6033 N N . GLN B 1 348 ? 26.290 11.669 -14.144 1.00 56.72 346 GLN B N 1
ATOM 6034 C CA . GLN B 1 348 ? 25.347 11.015 -13.254 1.00 60.25 346 GLN B CA 1
ATOM 6035 C C . GLN B 1 348 ? 23.912 11.216 -13.692 1.00 61.17 346 GLN B C 1
ATOM 6036 O O . GLN B 1 348 ? 23.023 10.513 -13.203 1.00 63.50 346 GLN B O 1
ATOM 6042 N N . TRP B 1 349 ? 23.672 12.155 -14.597 1.00 64.86 347 TRP B N 1
ATOM 6043 C CA . TRP B 1 349 ? 22.330 12.468 -15.036 1.00 65.60 347 TRP B CA 1
ATOM 6044 C C . TRP B 1 349 ? 22.390 12.873 -16.497 1.00 67.00 347 TRP B C 1
ATOM 6045 O O . TRP B 1 349 ? 23.359 13.492 -16.940 1.00 68.06 347 TRP B O 1
ATOM 6056 N N . SER B 1 350 ? 21.344 12.516 -17.242 1.00 67.59 348 SER B N 1
ATOM 6057 C CA . SER B 1 350 ? 21.264 12.831 -18.658 1.00 65.59 348 SER B CA 1
ATOM 6058 C C . SER B 1 350 ? 19.816 13.086 -19.048 1.00 62.06 348 SER B C 1
ATOM 6059 O O . SER B 1 350 ? 18.915 12.427 -18.516 1.00 60.20 348 SER B O 1
ATOM 6062 N N . PRO B 1 351 ? 19.568 14.028 -19.947 1.00 61.76 349 PRO B N 1
ATOM 6063 C CA . PRO B 1 351 ? 18.226 14.169 -20.530 1.00 63.29 349 PRO B CA 1
ATOM 6064 C C . PRO B 1 351 ? 18.029 13.164 -21.650 1.00 57.96 349 PRO B C 1
ATOM 6065 O O . PRO B 1 351 ? 18.399 13.426 -22.798 1.00 60.47 349 PRO B O 1
ATOM 6069 N N . GLN B 1 352 ? 17.456 12.009 -21.318 1.00 51.96 350 GLN B N 1
ATOM 6070 C CA . GLN B 1 352 ? 17.500 10.865 -22.225 1.00 55.09 350 GLN B CA 1
ATOM 6071 C C . GLN B 1 352 ? 16.892 11.192 -23.589 1.00 56.79 350 GLN B C 1
ATOM 6072 O O . GLN B 1 352 ? 17.506 10.936 -24.633 1.00 57.59 350 GLN B O 1
ATOM 6078 N N . GLU B 1 353 ? 15.688 11.767 -23.607 1.00 54.99 351 GLU B N 1
ATOM 6079 C CA . GLU B 1 353 ? 15.017 12.008 -24.878 1.00 57.12 351 GLU B CA 1
ATOM 6080 C C . GLU B 1 353 ? 15.819 12.960 -25.768 1.00 57.80 351 GLU B C 1
ATOM 6081 O O . GLU B 1 353 ? 15.870 12.789 -26.996 1.00 55.66 351 GLU B O 1
ATOM 6087 N N . GLN B 1 354 ? 16.457 13.967 -25.164 1.00 57.77 352 GLN B N 1
ATOM 6088 C CA . GLN B 1 354 ? 17.272 14.919 -25.916 1.00 57.18 352 GLN B CA 1
ATOM 6089 C C . GLN B 1 354 ? 18.582 14.295 -26.398 1.00 57.15 352 GLN B C 1
ATOM 6090 O O . GLN B 1 354 ? 19.104 14.688 -27.447 1.00 53.54 352 GLN B O 1
ATOM 6096 N N . VAL B 1 355 ? 19.135 13.338 -25.647 1.00 56.32 353 VAL B N 1
ATOM 6097 C CA . VAL B 1 355 ? 20.361 12.673 -26.078 1.00 55.50 353 VAL B CA 1
ATOM 6098 C C . VAL B 1 355 ? 20.080 11.756 -27.265 1.00 54.64 353 VAL B C 1
ATOM 6099 O O . VAL B 1 355 ? 20.841 11.729 -28.240 1.00 54.25 353 VAL B O 1
ATOM 6103 N N . LEU B 1 356 ? 18.981 10.997 -27.213 1.00 53.45 354 LEU B N 1
ATOM 6104 C CA . LEU B 1 356 ? 18.659 10.084 -28.309 1.00 54.89 354 LEU B CA 1
ATOM 6105 C C . LEU B 1 356 ? 18.291 10.815 -29.597 1.00 56.43 354 LEU B C 1
ATOM 6106 O O . LEU B 1 356 ? 18.388 10.220 -30.681 1.00 55.14 354 LEU B O 1
ATOM 6111 N N . ALA B 1 357 ? 17.880 12.084 -29.517 1.00 54.62 355 ALA B N 1
ATOM 6112 C CA . ALA B 1 357 ? 17.595 12.861 -30.719 1.00 56.83 355 ALA B CA 1
ATOM 6113 C C . ALA B 1 357 ? 18.780 13.698 -31.172 1.00 54.88 355 ALA B C 1
ATOM 6114 O O . ALA B 1 357 ? 18.667 14.404 -32.175 1.00 56.07 355 ALA B O 1
ATOM 6116 N N . HIS B 1 358 ? 19.904 13.639 -30.466 1.00 56.73 356 HIS B N 1
ATOM 6117 C CA . HIS B 1 358 ? 21.054 14.406 -30.913 1.00 56.67 356 HIS B CA 1
ATOM 6118 C C . HIS B 1 358 ? 21.723 13.706 -32.094 1.00 57.61 356 HIS B C 1
ATOM 6119 O O . HIS B 1 358 ? 21.738 12.475 -32.168 1.00 57.90 356 HIS B O 1
ATOM 6126 N N . PRO B 1 359 ? 22.262 14.468 -33.048 1.00 59.46 357 PRO B N 1
ATOM 6127 C CA . PRO B 1 359 ? 22.902 13.827 -34.210 1.00 59.89 357 PRO B CA 1
ATOM 6128 C C . PRO B 1 359 ? 24.212 13.119 -33.878 1.00 57.39 357 PRO B C 1
ATOM 6129 O O . PRO B 1 359 ? 24.562 12.143 -34.550 1.00 59.59 357 PRO B O 1
ATOM 6133 N N . ALA B 1 360 ? 24.947 13.556 -32.857 1.00 62.43 358 ALA B N 1
ATOM 6134 C CA . ALA B 1 360 ? 26.161 12.834 -32.495 1.00 60.63 358 ALA B CA 1
ATOM 6135 C C . ALA B 1 360 ? 25.867 11.429 -31.984 1.00 57.22 358 ALA B C 1
ATOM 6136 O O . ALA B 1 360 ? 26.760 10.574 -31.996 1.00 53.68 358 ALA B O 1
ATOM 6138 N N . THR B 1 361 ? 24.636 11.158 -31.566 1.00 54.26 359 THR B N 1
ATOM 6139 C CA . THR B 1 361 ? 24.340 9.897 -30.903 1.00 54.84 359 THR B CA 1
ATOM 6140 C C . THR B 1 361 ? 24.250 8.757 -31.911 1.00 54.53 359 THR B C 1
ATOM 6141 O O . THR B 1 361 ? 23.474 8.812 -32.876 1.00 51.40 359 THR B O 1
ATOM 6145 N N . ALA B 1 362 ? 25.038 7.712 -31.667 1.00 50.16 360 ALA B N 1
ATOM 6146 C CA . ALA B 1 362 ? 25.136 6.563 -32.555 1.00 50.82 360 ALA B CA 1
ATOM 6147 C C . ALA B 1 362 ? 24.365 5.348 -32.061 1.00 47.71 360 ALA B C 1
ATOM 6148 O O . ALA B 1 362 ? 23.810 4.604 -32.869 1.00 51.57 360 ALA B O 1
ATOM 6150 N N . ALA B 1 363 ? 24.315 5.105 -30.762 1.00 48.95 361 ALA B N 1
ATOM 6151 C CA . ALA B 1 363 ? 23.647 3.904 -30.285 1.00 44.52 361 ALA B CA 1
ATOM 6152 C C . ALA B 1 363 ? 23.316 4.078 -28.816 1.00 44.19 361 ALA B C 1
ATOM 6153 O O . ALA B 1 363 ? 23.721 5.050 -28.167 1.00 45.43 361 ALA B O 1
ATOM 6155 N N . PHE B 1 364 ? 22.623 3.076 -28.286 1.00 42.57 362 PHE B N 1
ATOM 6156 C CA . PHE B 1 364 ? 21.952 3.150 -27.001 1.00 40.22 362 PHE B CA 1
ATOM 6157 C C . PHE B 1 364 ? 22.116 1.791 -26.335 1.00 42.82 362 PHE B C 1
ATOM 6158 O O . PHE B 1 364 ? 21.481 0.817 -26.764 1.00 39.40 362 PHE B O 1
ATOM 6166 N N . LEU B 1 365 ? 22.993 1.725 -25.324 1.00 40.22 363 LEU B N 1
ATOM 6167 C CA . LEU B 1 365 ? 23.119 0.564 -24.451 1.00 40.08 363 LEU B CA 1
ATOM 6168 C C . LEU B 1 365 ? 22.173 0.791 -23.279 1.00 40.32 363 LEU B C 1
ATOM 6169 O O . LEU B 1 365 ? 22.356 1.736 -22.507 1.00 38.64 363 LEU B O 1
ATOM 6174 N N . THR B 1 366 ? 21.157 -0.064 -23.163 1.00 40.53 364 THR B N 1
ATOM 6175 C CA . THR B 1 366 ? 19.913 0.250 -22.471 1.00 39.53 364 THR B CA 1
ATOM 6176 C C . THR B 1 366 ? 19.469 -0.960 -21.662 1.00 38.98 364 THR B C 1
ATOM 6177 O O . THR B 1 366 ? 19.755 -2.106 -22.025 1.00 35.72 364 THR B O 1
ATOM 6181 N N . HIS B 1 367 ? 18.754 -0.705 -20.569 1.00 41.24 365 HIS B N 1
ATOM 6182 C CA . HIS B 1 367 ? 18.095 -1.787 -19.846 1.00 41.77 365 HIS B CA 1
ATOM 6183 C C . HIS B 1 367 ? 16.824 -2.262 -20.549 1.00 40.59 365 HIS B C 1
ATOM 6184 O O . HIS B 1 367 ? 16.221 -3.255 -20.124 1.00 37.99 365 HIS B O 1
ATOM 6191 N N . CYS B 1 368 ? 16.412 -1.595 -21.621 1.00 39.18 366 CYS B N 1
ATOM 6192 C CA . CYS B 1 368 ? 15.312 -2.069 -22.443 1.00 39.01 366 CYS B CA 1
ATOM 6193 C C . CYS B 1 368 ? 13.969 -1.970 -21.725 1.00 39.49 366 CYS B C 1
ATOM 6194 O O . CYS B 1 368 ? 13.046 -2.732 -22.036 1.00 40.03 366 CYS B O 1
ATOM 6197 N N . GLY B 1 369 ? 13.841 -1.041 -20.764 1.00 38.33 367 GLY B N 1
ATOM 6198 C CA . GLY B 1 369 ? 12.525 -0.626 -20.309 1.00 38.46 367 GLY B CA 1
ATOM 6199 C C . GLY B 1 369 ? 11.659 -0.203 -21.498 1.00 41.75 367 GLY B C 1
ATOM 6200 O O . GLY B 1 369 ? 12.183 0.205 -22.542 1.00 33.08 367 GLY B O 1
ATOM 6201 N N . TRP B 1 370 ? 10.337 -0.286 -21.366 1.00 42.11 368 TRP B N 1
ATOM 6202 C CA . TRP B 1 370 ? 9.492 -0.002 -22.523 1.00 41.38 368 TRP B CA 1
ATOM 6203 C C . TRP B 1 370 ? 9.649 1.440 -22.980 1.00 42.18 368 TRP B C 1
ATOM 6204 O O . TRP B 1 370 ? 9.822 1.704 -24.172 1.00 43.53 368 TRP B O 1
ATOM 6215 N N . ASN B 1 371 ? 9.612 2.390 -22.050 1.00 42.19 369 ASN B N 1
ATOM 6216 C CA . ASN B 1 371 ? 9.814 3.785 -22.435 1.00 45.34 369 ASN B CA 1
ATOM 6217 C C . ASN B 1 371 ? 11.110 3.973 -23.221 1.00 48.26 369 ASN B C 1
ATOM 6218 O O . ASN B 1 371 ? 11.116 4.595 -24.298 1.00 44.96 369 ASN B O 1
ATOM 6223 N N . SER B 1 372 ? 12.225 3.455 -22.679 1.00 43.01 370 SER B N 1
ATOM 6224 C CA . SER B 1 372 ? 13.508 3.505 -23.379 1.00 45.26 370 SER B CA 1
ATOM 6225 C C . SER B 1 372 ? 13.442 2.794 -24.731 1.00 45.14 370 SER B C 1
ATOM 6226 O O . SER B 1 372 ? 14.050 3.245 -25.707 1.00 43.52 370 SER B O 1
ATOM 6229 N N . THR B 1 373 ? 12.721 1.674 -24.809 1.00 42.38 371 THR B N 1
ATOM 6230 C CA . THR B 1 373 ? 12.599 0.975 -26.081 1.00 44.82 371 THR B CA 1
ATOM 6231 C C . THR B 1 373 ? 11.879 1.848 -27.094 1.00 46.70 371 THR B C 1
ATOM 6232 O O . THR B 1 373 ? 12.320 1.991 -28.236 1.00 44.92 371 THR B O 1
ATOM 6236 N N . GLN B 1 374 ? 10.783 2.467 -26.667 1.00 46.12 372 GLN B N 1
ATOM 6237 C CA . GLN B 1 374 ? 9.998 3.311 -27.549 1.00 49.87 372 GLN B CA 1
ATOM 6238 C C . GLN B 1 374 ? 10.754 4.562 -27.967 1.00 51.86 372 GLN B C 1
ATOM 6239 O O . GLN B 1 374 ? 10.576 5.043 -29.095 1.00 53.59 372 GLN B O 1
ATOM 6245 N N . GLU B 1 375 ? 11.589 5.109 -27.078 1.00 48.05 373 GLU B N 1
ATOM 6246 C CA . GLU B 1 375 ? 12.333 6.316 -27.422 1.00 49.65 373 GLU B CA 1
ATOM 6247 C C . GLU B 1 375 ? 13.437 5.994 -28.418 1.00 50.98 373 GLU B C 1
ATOM 6248 O O . GLU B 1 375 ? 13.697 6.774 -29.345 1.00 50.24 373 GLU B O 1
ATOM 6254 N N . ALA B 1 376 ? 14.074 4.832 -28.254 1.00 47.77 374 ALA B N 1
ATOM 6255 C CA . ALA B 1 376 ? 15.079 4.383 -29.210 1.00 48.39 374 ALA B CA 1
ATOM 6256 C C . ALA B 1 376 ? 14.460 4.153 -30.579 1.00 49.99 374 ALA B C 1
ATOM 6257 O O . ALA B 1 376 ? 15.002 4.585 -31.602 1.00 47.56 374 ALA B O 1
ATOM 6259 N N . ILE B 1 377 ? 13.334 3.443 -30.609 1.00 50.57 375 ILE B N 1
ATOM 6260 C CA . ILE B 1 377 ? 12.607 3.216 -31.853 1.00 47.47 375 ILE B CA 1
ATOM 6261 C C . ILE B 1 377 ? 12.248 4.544 -32.506 1.00 49.49 375 ILE B C 1
ATOM 6262 O O . ILE B 1 377 ? 12.504 4.757 -33.695 1.00 52.95 375 ILE B O 1
ATOM 6267 N N . SER B 1 378 ? 11.665 5.463 -31.737 1.00 51.12 376 SER B N 1
ATOM 6268 C CA . SER B 1 378 ? 11.178 6.705 -32.329 1.00 52.63 376 SER B CA 1
ATOM 6269 C C . SER B 1 378 ? 12.290 7.708 -32.602 1.00 52.03 376 SER B C 1
ATOM 6270 O O . SER B 1 378 ? 12.041 8.715 -33.272 1.00 50.56 376 SER B O 1
ATOM 6273 N N . SER B 1 379 ? 13.494 7.482 -32.081 1.00 52.22 377 SER B N 1
ATOM 6274 C CA . SER B 1 379 ? 14.630 8.350 -32.365 1.00 52.35 377 SER B CA 1
ATOM 6275 C C . SER B 1 379 ? 15.531 7.805 -33.467 1.00 48.72 377 SER B C 1
ATOM 6276 O O . SER B 1 379 ? 16.481 8.488 -33.864 1.00 49.62 377 SER B O 1
ATOM 6279 N N . GLY B 1 380 ? 15.271 6.598 -33.956 1.00 48.64 378 GLY B N 1
ATOM 6280 C CA . GLY B 1 380 ? 16.111 6.009 -34.991 1.00 49.24 378 GLY B CA 1
ATOM 6281 C C . GLY B 1 380 ? 17.484 5.582 -34.507 1.00 48.19 378 GLY B C 1
ATOM 6282 O O . GLY B 1 380 ? 18.461 5.678 -35.262 1.00 48.77 378 GLY B O 1
ATOM 6283 N N . VAL B 1 381 ? 17.581 5.101 -33.275 1.00 45.87 379 VAL B N 1
ATOM 6284 C CA . VAL B 1 381 ? 18.854 4.826 -32.621 1.00 45.36 379 VAL B CA 1
ATOM 6285 C C . VAL B 1 381 ? 18.919 3.334 -32.322 1.00 44.16 379 VAL B C 1
ATOM 6286 O O . VAL B 1 381 ? 18.091 2.820 -31.573 1.00 42.77 379 VAL B O 1
ATOM 6290 N N . PRO B 1 382 ? 19.859 2.601 -32.899 1.00 44.78 380 PRO B N 1
ATOM 6291 C CA . PRO B 1 382 ? 19.985 1.174 -32.598 1.00 43.80 380 PRO B CA 1
ATOM 6292 C C . PRO B 1 382 ? 20.410 0.975 -31.149 1.00 42.98 380 PRO B C 1
ATOM 6293 O O . PRO B 1 382 ? 20.876 1.894 -30.470 1.00 42.32 380 PRO B O 1
ATOM 6297 N N . VAL B 1 383 ? 20.258 -0.257 -30.680 1.00 41.72 381 VAL B N 1
ATOM 6298 C CA . VAL B 1 383 ? 20.434 -0.517 -29.261 1.00 40.97 381 VAL B CA 1
ATOM 6299 C C . VAL B 1 383 ? 21.326 -1.727 -29.030 1.00 42.93 381 VAL B C 1
ATOM 6300 O O . VAL B 1 383 ? 21.385 -2.663 -29.837 1.00 42.12 381 VAL B O 1
ATOM 6304 N N . ILE B 1 384 ? 22.038 -1.680 -27.911 1.00 39.61 382 ILE B N 1
ATOM 6305 C CA . ILE B 1 384 ? 22.666 -2.841 -27.303 1.00 40.03 382 ILE B CA 1
ATOM 6306 C C . ILE B 1 384 ? 21.798 -3.218 -26.110 1.00 40.85 382 ILE B C 1
ATOM 6307 O O . ILE B 1 384 ? 21.624 -2.405 -25.189 1.00 40.64 382 ILE B O 1
ATOM 6312 N N . THR B 1 385 ? 21.280 -4.446 -26.092 1.00 36.68 383 THR B N 1
ATOM 6313 C CA . THR B 1 385 ? 20.312 -4.853 -25.077 1.00 36.66 383 THR B CA 1
ATOM 6314 C C . THR B 1 385 ? 20.996 -5.346 -23.795 1.00 39.47 383 THR B C 1
ATOM 6315 O O . THR B 1 385 ? 21.721 -6.356 -23.794 1.00 37.65 383 THR B O 1
ATOM 6319 N N . PHE B 1 386 ? 20.738 -4.639 -22.697 1.00 36.84 384 PHE B N 1
ATOM 6320 C CA . PHE B 1 386 ? 21.207 -5.037 -21.368 1.00 39.63 384 PHE B CA 1
ATOM 6321 C C . PHE B 1 386 ? 20.019 -5.116 -20.416 1.00 37.59 384 PHE B C 1
ATOM 6322 O O . PHE B 1 386 ? 19.995 -4.440 -19.385 1.00 35.60 384 PHE B O 1
ATOM 6330 N N . PRO B 1 387 ? 18.992 -5.914 -20.755 1.00 39.80 385 PRO B N 1
ATOM 6331 C CA . PRO B 1 387 ? 17.807 -6.008 -19.885 1.00 40.16 385 PRO B CA 1
ATOM 6332 C C . PRO B 1 387 ? 18.174 -6.498 -18.488 1.00 40.15 385 PRO B C 1
ATOM 6333 O O . PRO B 1 387 ? 19.130 -7.248 -18.319 1.00 39.29 385 PRO B O 1
ATOM 6337 N N . GLN B 1 388 ? 17.360 -6.118 -17.497 1.00 37.31 386 GLN B N 1
ATOM 6338 C CA . GLN B 1 388 ? 17.567 -6.527 -16.106 1.00 44.02 386 GLN B CA 1
ATOM 6339 C C . GLN B 1 388 ? 16.460 -7.438 -15.580 1.00 41.87 386 GLN B C 1
ATOM 6340 O O . GLN B 1 388 ? 16.732 -8.589 -15.223 1.00 38.26 386 GLN B O 1
ATOM 6346 N N . PHE B 1 389 ? 15.217 -6.962 -15.495 1.00 38.85 387 PHE B N 1
ATOM 6347 C CA . PHE B 1 389 ? 14.108 -7.805 -15.057 1.00 39.67 387 PHE B CA 1
ATOM 6348 C C . PHE B 1 389 ? 12.802 -7.334 -15.695 1.00 38.65 387 PHE B C 1
ATOM 6349 O O . PHE B 1 389 ? 12.758 -6.336 -16.419 1.00 35.60 387 PHE B O 1
ATOM 6357 N N . GLY B 1 390 ? 11.727 -8.044 -15.367 1.00 36.66 388 GLY B N 1
ATOM 6358 C CA . GLY B 1 390 ? 10.398 -7.618 -15.740 1.00 38.39 388 GLY B CA 1
ATOM 6359 C C . GLY B 1 390 ? 10.149 -7.783 -17.234 1.00 35.60 388 GLY B C 1
ATOM 6360 O O . GLY B 1 390 ? 10.583 -8.753 -17.871 1.00 35.84 388 GLY B O 1
ATOM 6361 N N . ASP B 1 391 ? 9.457 -6.803 -17.809 1.00 33.36 389 ASP B N 1
ATOM 6362 C CA . ASP B 1 391 ? 9.235 -6.824 -19.256 1.00 35.86 389 ASP B CA 1
ATOM 6363 C C . ASP B 1 391 ? 10.499 -6.522 -20.048 1.00 37.95 389 ASP B C 1
ATOM 6364 O O . ASP B 1 391 ? 10.480 -6.667 -21.279 1.00 33.25 389 ASP B O 1
ATOM 6369 N N . GLN B 1 392 ? 11.601 -6.139 -19.379 1.00 35.79 390 GLN B N 1
ATOM 6370 C CA . GLN B 1 392 ? 12.798 -5.759 -20.121 1.00 34.72 390 GLN B CA 1
ATOM 6371 C C . GLN B 1 392 ? 13.355 -6.915 -20.935 1.00 34.39 390 GLN B C 1
ATOM 6372 O O . GLN B 1 392 ? 13.955 -6.687 -21.986 1.00 36.03 390 GLN B O 1
ATOM 6378 N N . VAL B 1 393 ? 13.214 -8.153 -20.462 1.00 33.11 391 VAL B N 1
ATOM 6379 C CA . VAL B 1 393 ? 13.710 -9.257 -21.281 1.00 34.75 391 VAL B CA 1
ATOM 6380 C C . VAL B 1 393 ? 12.811 -9.452 -22.496 1.00 36.76 391 VAL B C 1
ATOM 6381 O O . VAL B 1 393 ? 13.274 -9.847 -23.583 1.00 34.54 391 VAL B O 1
ATOM 6385 N N . THR B 1 394 ? 11.525 -9.153 -22.359 1.00 34.09 392 THR B N 1
ATOM 6386 C CA . THR B 1 394 ? 10.654 -9.274 -23.519 1.00 36.06 392 THR B CA 1
ATOM 6387 C C . THR B 1 394 ? 10.972 -8.199 -24.544 1.00 35.30 392 THR B C 1
ATOM 6388 O O . THR B 1 394 ? 11.161 -8.500 -25.727 1.00 38.33 392 THR B O 1
ATOM 6392 N N . ASN B 1 395 ? 11.079 -6.943 -24.104 1.00 33.07 393 ASN B N 1
ATOM 6393 C CA . ASN B 1 395 ? 11.452 -5.885 -25.034 1.00 37.24 393 ASN B CA 1
ATOM 6394 C C . ASN B 1 395 ? 12.801 -6.176 -25.679 1.00 38.59 393 ASN B C 1
ATOM 6395 O O . ASN B 1 395 ? 12.998 -5.903 -26.864 1.00 38.39 393 ASN B O 1
ATOM 6400 N N . ALA B 1 396 ? 13.747 -6.730 -24.914 1.00 37.42 394 ALA B N 1
ATOM 6401 C CA . ALA B 1 396 ? 15.061 -7.022 -25.481 1.00 36.73 394 ALA B CA 1
ATOM 6402 C C . ALA B 1 396 ? 14.973 -8.072 -26.586 1.00 37.55 394 ALA B C 1
ATOM 6403 O O . ALA B 1 396 ? 15.696 -7.994 -27.588 1.00 37.57 394 ALA B O 1
ATOM 6405 N N . LYS B 1 397 ? 14.110 -9.072 -26.423 1.00 37.38 395 LYS B N 1
ATOM 6406 C CA . LYS B 1 397 ? 13.910 -10.032 -27.504 1.00 41.34 395 LYS B CA 1
ATOM 6407 C C . LYS B 1 397 ? 13.422 -9.336 -28.773 1.00 40.41 395 LYS B C 1
ATOM 6408 O O . LYS B 1 397 ? 13.974 -9.538 -29.861 1.00 41.26 395 LYS B O 1
ATOM 6414 N N . PHE B 1 398 ? 12.395 -8.499 -28.648 1.00 39.62 396 PHE B N 1
ATOM 6415 C CA . PHE B 1 398 ? 11.830 -7.867 -29.835 1.00 43.26 396 PHE B CA 1
ATOM 6416 C C . PHE B 1 398 ? 12.828 -6.920 -30.484 1.00 43.04 396 PHE B C 1
ATOM 6417 O O . PHE B 1 398 ? 12.909 -6.852 -31.714 1.00 43.25 396 PHE B O 1
ATOM 6425 N N . LEU B 1 399 ? 13.612 -6.194 -29.681 1.00 42.07 397 LEU B N 1
ATOM 6426 C CA . LEU B 1 399 ? 14.580 -5.279 -30.275 1.00 43.32 397 LEU B CA 1
ATOM 6427 C C . LEU B 1 399 ? 15.554 -6.024 -31.183 1.00 44.02 397 LEU B C 1
ATOM 6428 O O . LEU B 1 399 ? 15.796 -5.615 -32.328 1.00 44.79 397 LEU B O 1
ATOM 6433 N N . VAL B 1 400 ? 16.079 -7.150 -30.705 1.00 40.70 398 VAL B N 1
ATOM 6434 C CA . VAL B 1 400 ? 17.107 -7.873 -31.446 1.00 43.40 398 VAL B CA 1
ATOM 6435 C C . VAL B 1 400 ? 16.513 -8.669 -32.611 1.00 44.05 398 VAL B C 1
ATOM 6436 O O . VAL B 1 400 ? 17.077 -8.686 -33.711 1.00 42.84 398 VAL B O 1
ATOM 6440 N N . GLU B 1 401 ? 15.385 -9.348 -32.392 1.00 41.61 399 GLU B N 1
ATOM 6441 C CA . GLU B 1 401 ? 14.919 -10.380 -33.313 1.00 47.43 399 GLU B CA 1
ATOM 6442 C C . GLU B 1 401 ? 13.700 -10.005 -34.137 1.00 45.75 399 GLU B C 1
ATOM 6443 O O . GLU B 1 401 ? 13.505 -10.584 -35.202 1.00 48.59 399 GLU B O 1
ATOM 6449 N N . GLU B 1 402 ? 12.853 -9.094 -33.664 1.00 43.99 400 GLU B N 1
ATOM 6450 C CA . GLU B 1 402 ? 11.647 -8.718 -34.392 1.00 47.64 400 GLU B CA 1
ATOM 6451 C C . GLU B 1 402 ? 11.762 -7.321 -34.985 1.00 48.30 400 GLU B C 1
ATOM 6452 O O . GLU B 1 402 ? 11.589 -7.155 -36.193 1.00 45.71 400 GLU B O 1
ATOM 6458 N N . PHE B 1 403 ? 12.035 -6.305 -34.156 1.00 46.60 401 PHE B N 1
ATOM 6459 C CA . PHE B 1 403 ? 12.286 -4.971 -34.692 1.00 46.65 401 PHE B CA 1
ATOM 6460 C C . PHE B 1 403 ? 13.628 -4.922 -35.417 1.00 48.28 401 PHE B C 1
ATOM 6461 O O . PHE B 1 403 ? 13.809 -4.113 -36.332 1.00 43.88 401 PHE B O 1
ATOM 6469 N N . LYS B 1 404 ? 14.595 -5.737 -34.979 1.00 46.67 402 LYS B N 1
ATOM 6470 C CA . LYS B 1 404 ? 15.894 -5.872 -35.646 1.00 46.43 402 LYS B CA 1
ATOM 6471 C C . LYS B 1 404 ? 16.668 -4.552 -35.659 1.00 47.22 402 LYS B C 1
ATOM 6472 O O . LYS B 1 404 ? 17.211 -4.133 -36.690 1.00 47.30 402 LYS B O 1
ATOM 6478 N N . VAL B 1 405 ? 16.703 -3.891 -34.496 1.00 44.45 403 VAL B N 1
ATOM 6479 C CA . VAL B 1 405 ? 17.466 -2.671 -34.271 1.00 45.26 403 VAL B CA 1
ATOM 6480 C C . VAL B 1 405 ? 18.543 -2.878 -33.211 1.00 45.71 403 VAL B C 1
ATOM 6481 O O . VAL B 1 405 ? 19.237 -1.927 -32.814 1.00 42.54 403 VAL B O 1
ATOM 6485 N N . GLY B 1 406 ? 18.715 -4.114 -32.759 1.00 46.24 404 GLY B N 1
ATOM 6486 C CA . GLY B 1 406 ? 19.472 -4.370 -31.563 1.00 42.39 404 GLY B CA 1
ATOM 6487 C C . GLY B 1 406 ? 20.562 -5.395 -31.787 1.00 44.46 404 GLY B C 1
ATOM 6488 O O . GLY B 1 406 ? 20.566 -6.162 -32.754 1.00 42.26 404 GLY B O 1
ATOM 6489 N N . VAL B 1 407 ? 21.495 -5.385 -30.842 1.00 43.61 405 VAL B N 1
ATOM 6490 C CA . VAL B 1 407 ? 22.499 -6.420 -30.676 1.00 41.60 405 VAL B CA 1
ATOM 6491 C C . VAL B 1 407 ? 22.415 -6.844 -29.219 1.00 41.45 405 VAL B C 1
ATOM 6492 O O . VAL B 1 407 ? 22.329 -5.990 -28.328 1.00 41.07 405 VAL B O 1
ATOM 6496 N N . ARG B 1 408 ? 22.386 -8.152 -28.977 1.00 41.53 406 ARG B N 1
ATOM 6497 C CA . ARG B 1 408 ? 22.226 -8.662 -27.619 1.00 41.59 406 ARG B CA 1
ATOM 6498 C C . ARG B 1 408 ? 23.532 -8.571 -26.826 1.00 37.86 406 ARG B C 1
ATOM 6499 O O . ARG B 1 408 ? 24.611 -8.896 -27.327 1.00 38.83 406 ARG B O 1
ATOM 6507 N N . LEU B 1 409 ? 23.428 -8.123 -25.582 1.00 41.06 407 LEU B N 1
ATOM 6508 C CA . LEU B 1 409 ? 24.530 -8.223 -24.632 1.00 37.59 407 LEU B CA 1
ATOM 6509 C C . LEU B 1 409 ? 24.244 -9.222 -23.524 1.00 39.70 407 LEU B C 1
ATOM 6510 O O . LEU B 1 409 ? 25.129 -9.999 -23.151 1.00 42.10 407 LEU B O 1
ATOM 6515 N N . SER B 1 410 ? 23.015 -9.260 -23.014 1.00 40.45 408 SER B N 1
ATOM 6516 C CA . SER B 1 410 ? 22.668 -10.224 -21.982 1.00 41.39 408 SER B CA 1
ATOM 6517 C C . SER B 1 410 ? 21.181 -10.550 -22.052 1.00 40.93 408 SER B C 1
ATOM 6518 O O . SER B 1 410 ? 20.414 -9.924 -22.781 1.00 35.51 408 SER B O 1
ATOM 6521 N N . ARG B 1 411 ? 20.785 -11.530 -21.235 1.00 43.70 409 ARG B N 1
ATOM 6522 C CA . ARG B 1 411 ? 19.438 -12.077 -21.205 1.00 40.77 409 ARG B CA 1
ATOM 6523 C C . ARG B 1 411 ? 18.710 -11.779 -19.896 1.00 39.93 409 ARG B C 1
ATOM 6524 O O . ARG B 1 411 ? 17.692 -12.417 -19.601 1.00 39.81 409 ARG B O 1
ATOM 6532 N N . GLY B 1 412 ? 19.210 -10.846 -19.098 1.00 38.96 410 GLY B N 1
ATOM 6533 C CA . GLY B 1 412 ? 18.543 -10.439 -17.877 1.00 42.43 410 GLY B CA 1
ATOM 6534 C C . GLY B 1 412 ? 19.238 -10.975 -16.629 1.00 43.53 410 GLY B C 1
ATOM 6535 O O . GLY B 1 412 ? 20.088 -11.864 -16.678 1.00 40.02 410 GLY B O 1
ATOM 6536 N N . GLU B 1 413 ? 18.827 -10.413 -15.487 1.00 40.39 411 GLU B N 1
ATOM 6537 C CA . GLU B 1 413 ? 19.434 -10.786 -14.205 1.00 43.40 411 GLU B CA 1
ATOM 6538 C C . GLU B 1 413 ? 19.253 -12.267 -13.903 1.00 43.30 411 GLU B C 1
ATOM 6539 O O . GLU B 1 413 ? 20.143 -12.893 -13.325 1.00 43.57 411 GLU B O 1
ATOM 6545 N N . LEU B 1 414 ? 18.105 -12.846 -14.281 1.00 43.88 412 LEU B N 1
ATOM 6546 C CA . LEU B 1 414 ? 17.848 -14.251 -13.966 1.00 43.67 412 LEU B CA 1
ATOM 6547 C C . LEU B 1 414 ? 18.915 -15.155 -14.563 1.00 45.48 412 LEU B C 1
ATOM 6548 O O . LEU B 1 414 ? 19.211 -16.225 -14.010 1.00 45.38 412 LEU B O 1
ATOM 6553 N N . GLU B 1 415 ? 19.520 -14.729 -15.678 1.00 46.88 413 GLU B N 1
ATOM 6554 C CA . GLU B 1 415 ? 20.679 -15.428 -16.229 1.00 47.10 413 GLU B CA 1
ATOM 6555 C C . GLU B 1 415 ? 21.828 -15.520 -15.220 1.00 47.90 413 GLU B C 1
ATOM 6556 O O . GLU B 1 415 ? 22.742 -16.337 -15.407 1.00 42.62 413 GLU B O 1
ATOM 6562 N N . ASN B 1 416 ? 21.793 -14.707 -14.160 1.00 47.17 414 ASN B N 1
ATOM 6563 C CA . ASN B 1 416 ? 22.786 -14.735 -13.085 1.00 49.30 414 ASN B CA 1
ATOM 6564 C C . ASN B 1 416 ? 24.195 -14.613 -13.659 1.00 50.26 414 ASN B C 1
ATOM 6565 O O . ASN B 1 416 ? 25.074 -15.443 -13.430 1.00 50.37 414 ASN B O 1
ATOM 6570 N N . ARG B 1 417 ? 24.396 -13.539 -14.408 1.00 49.08 415 ARG B N 1
ATOM 6571 C CA . ARG B 1 417 ? 25.530 -13.417 -15.301 1.00 46.65 415 ARG B CA 1
ATOM 6572 C C . ARG B 1 417 ? 26.278 -12.116 -15.068 1.00 47.24 415 ARG B C 1
ATOM 6573 O O . ARG B 1 417 ? 25.667 -11.085 -14.785 1.00 48.20 415 ARG B O 1
ATOM 6581 N N . ILE B 1 418 ? 27.603 -12.163 -15.188 1.00 45.81 416 ILE B N 1
ATOM 6582 C CA . ILE B 1 418 ? 28.417 -10.958 -15.280 1.00 45.49 416 ILE B CA 1
ATOM 6583 C C . ILE B 1 418 ? 28.951 -10.867 -16.702 1.00 43.18 416 ILE B C 1
ATOM 6584 O O . ILE B 1 418 ? 29.765 -11.697 -17.127 1.00 41.40 416 ILE B O 1
ATOM 6589 N N . ILE B 1 419 ? 28.516 -9.845 -17.422 1.00 42.27 417 ILE B N 1
ATOM 6590 C CA . ILE B 1 419 ? 28.971 -9.637 -18.791 1.00 43.20 417 ILE B CA 1
ATOM 6591 C C . ILE B 1 419 ? 30.401 -9.102 -18.765 1.00 40.74 417 ILE B C 1
ATOM 6592 O O . ILE B 1 419 ? 30.687 -8.115 -18.083 1.00 36.61 417 ILE B O 1
ATOM 6597 N N . THR B 1 420 ? 31.295 -9.731 -19.536 1.00 40.03 418 THR B N 1
ATOM 6598 C CA . THR B 1 420 ? 32.723 -9.441 -19.515 1.00 40.90 418 THR B CA 1
ATOM 6599 C C . THR B 1 420 ? 33.097 -8.296 -20.449 1.00 41.12 418 THR B C 1
ATOM 6600 O O . THR B 1 420 ? 32.418 -8.013 -21.439 1.00 40.83 418 THR B O 1
ATOM 6604 N N . ARG B 1 421 ? 34.250 -7.684 -20.154 1.00 40.47 419 ARG B N 1
ATOM 6605 C CA . ARG B 1 421 ? 34.732 -6.576 -20.969 1.00 41.96 419 ARG B CA 1
ATOM 6606 C C . ARG B 1 421 ? 34.817 -6.947 -22.443 1.00 42.03 419 ARG B C 1
ATOM 6607 O O . ARG B 1 421 ? 34.739 -6.071 -23.308 1.00 41.39 419 ARG B O 1
ATOM 6615 N N . ASP B 1 422 ? 35.023 -8.229 -22.744 1.00 41.11 420 ASP B N 1
ATOM 6616 C CA . ASP B 1 422 ? 35.218 -8.624 -24.129 1.00 42.42 420 ASP B CA 1
ATOM 6617 C C . ASP B 1 422 ? 33.893 -8.742 -24.850 1.00 42.13 420 ASP B C 1
ATOM 6618 O O . ASP B 1 422 ? 33.818 -8.426 -26.037 1.00 44.71 420 ASP B O 1
ATOM 6623 N N . GLU B 1 423 ? 32.849 -9.212 -24.158 1.00 41.28 421 GLU B N 1
ATOM 6624 C CA . GLU B 1 423 ? 31.517 -9.196 -24.757 1.00 45.45 421 GLU B CA 1
ATOM 6625 C C . GLU B 1 423 ? 30.994 -7.776 -24.884 1.00 43.81 421 GLU B C 1
ATOM 6626 O O . GLU B 1 423 ? 30.211 -7.486 -25.803 1.00 40.53 421 GLU B O 1
ATOM 6632 N N . VAL B 1 424 ? 31.395 -6.889 -23.962 1.00 39.70 422 VAL B N 1
ATOM 6633 C CA . VAL B 1 424 ? 31.001 -5.489 -24.062 1.00 39.63 422 VAL B CA 1
ATOM 6634 C C . VAL B 1 424 ? 31.683 -4.831 -25.258 1.00 43.53 422 VAL B C 1
ATOM 6635 O O . VAL B 1 424 ? 31.030 -4.157 -26.070 1.00 41.55 422 VAL B O 1
ATOM 6639 N N . GLU B 1 425 ? 33.007 -5.008 -25.388 1.00 42.10 423 GLU B N 1
ATOM 6640 C CA . GLU B 1 425 ? 33.678 -4.513 -26.586 1.00 43.75 423 GLU B CA 1
ATOM 6641 C C . GLU B 1 425 ? 33.029 -5.073 -27.850 1.00 45.59 423 GLU B C 1
ATOM 6642 O O . GLU B 1 425 ? 32.789 -4.334 -28.810 1.00 45.40 423 GLU B O 1
ATOM 6648 N N . ARG B 1 426 ? 32.723 -6.374 -27.864 1.00 44.16 424 ARG B N 1
ATOM 6649 C CA . ARG B 1 426 ? 32.159 -6.971 -29.069 1.00 46.67 424 ARG B CA 1
ATOM 6650 C C . ARG B 1 426 ? 30.829 -6.321 -29.416 1.00 45.69 424 ARG B C 1
ATOM 6651 O O . ARG B 1 426 ? 30.608 -5.912 -30.563 1.00 45.60 424 ARG B O 1
ATOM 6659 N N . ALA B 1 427 ? 29.961 -6.155 -28.414 1.00 42.91 425 ALA B N 1
ATOM 6660 C CA . ALA B 1 427 ? 28.666 -5.535 -28.659 1.00 44.59 425 ALA B CA 1
ATOM 6661 C C . ALA B 1 427 ? 28.841 -4.113 -29.176 1.00 49.43 425 ALA B C 1
ATOM 6662 O O . ALA B 1 427 ? 28.207 -3.715 -30.169 1.00 45.43 425 ALA B O 1
ATOM 6664 N N . LEU B 1 428 ? 29.739 -3.350 -28.534 1.00 43.89 426 LEU B N 1
ATOM 6665 C CA . LEU B 1 428 ? 30.012 -1.975 -28.939 1.00 44.19 426 LEU B CA 1
ATOM 6666 C C . LEU B 1 428 ? 30.563 -1.913 -30.359 1.00 48.16 426 LEU B C 1
ATOM 6667 O O . LEU B 1 428 ? 30.151 -1.065 -31.162 1.00 51.54 426 LEU B O 1
ATOM 6672 N N . ARG B 1 429 ? 31.500 -2.800 -30.694 1.00 47.08 427 ARG B N 1
ATOM 6673 C CA . ARG B 1 429 ? 32.070 -2.759 -32.031 1.00 51.15 427 ARG B CA 1
ATOM 6674 C C . ARG B 1 429 ? 31.055 -3.235 -33.066 1.00 51.03 427 ARG B C 1
ATOM 6675 O O . ARG B 1 429 ? 30.985 -2.686 -34.167 1.00 52.09 427 ARG B O 1
ATOM 6683 N N . GLU B 1 430 ? 30.229 -4.217 -32.695 1.00 51.18 428 GLU B N 1
ATOM 6684 C CA . GLU B 1 430 ? 29.225 -4.767 -33.593 1.00 50.89 428 GLU B CA 1
ATOM 6685 C C . GLU B 1 430 ? 28.163 -3.733 -33.955 1.00 51.50 428 GLU B C 1
ATOM 6686 O O . GLU B 1 430 ? 27.721 -3.667 -35.106 1.00 53.60 428 GLU B O 1
ATOM 6692 N N . ILE B 1 431 ? 27.751 -2.900 -32.996 1.00 50.56 429 ILE B N 1
ATOM 6693 C CA . ILE B 1 431 ? 26.732 -1.889 -33.275 1.00 48.88 429 ILE B CA 1
ATOM 6694 C C . ILE B 1 431 ? 27.296 -0.641 -33.935 1.00 50.06 429 ILE B C 1
ATOM 6695 O O . ILE B 1 431 ? 26.540 0.299 -34.207 1.00 49.38 429 ILE B O 1
ATOM 6700 N N . THR B 1 432 ? 28.602 -0.584 -34.187 1.00 52.06 430 THR B N 1
ATOM 6701 C CA . THR B 1 432 ? 29.226 0.638 -34.682 1.00 52.36 430 THR B CA 1
ATOM 6702 C C . THR B 1 432 ? 29.833 0.497 -36.069 1.00 55.02 430 THR B C 1
ATOM 6703 O O . THR B 1 432 ? 29.801 1.464 -36.836 1.00 57.57 430 THR B O 1
ATOM 6707 N N . SER B 1 433 ? 30.352 -0.679 -36.431 1.00 56.55 431 SER B N 1
ATOM 6708 C CA . SER B 1 433 ? 31.103 -0.825 -37.672 1.00 56.21 431 SER B CA 1
ATOM 6709 C C . SER B 1 433 ? 30.852 -2.186 -38.302 1.00 56.92 431 SER B C 1
ATOM 6710 O O . SER B 1 433 ? 31.082 -3.224 -37.671 1.00 55.49 431 SER B O 1
ATOM 6713 N N . GLY B 1 434 ? 30.425 -2.175 -39.564 1.00 58.54 432 GLY B N 1
ATOM 6714 C CA . GLY B 1 434 ? 30.272 -3.388 -40.330 1.00 58.83 432 GLY B CA 1
ATOM 6715 C C . GLY B 1 434 ? 28.829 -3.651 -40.699 1.00 58.23 432 GLY B C 1
ATOM 6716 O O . GLY B 1 434 ? 27.942 -2.817 -40.490 1.00 57.44 432 GLY B O 1
ATOM 6717 N N . PRO B 1 435 ? 28.563 -4.834 -41.249 1.00 58.68 433 PRO B N 1
ATOM 6718 C CA . PRO B 1 435 ? 27.242 -5.058 -41.854 1.00 58.62 433 PRO B CA 1
ATOM 6719 C C . PRO B 1 435 ? 26.130 -5.074 -40.829 1.00 56.21 433 PRO B C 1
ATOM 6720 O O . PRO B 1 435 ? 25.002 -4.666 -41.135 1.00 55.97 433 PRO B O 1
ATOM 6724 N N . LYS B 1 436 ? 26.410 -5.516 -39.612 1.00 54.51 434 LYS B N 1
ATOM 6725 C CA . LYS B 1 436 ? 25.361 -5.526 -38.608 1.00 53.87 434 LYS B CA 1
ATOM 6726 C C . LYS B 1 436 ? 24.990 -4.106 -38.206 1.00 52.27 434 LYS B C 1
ATOM 6727 O O . LYS B 1 436 ? 23.805 -3.781 -38.072 1.00 51.53 434 LYS B O 1
ATOM 6733 N N . ALA B 1 437 ? 25.994 -3.249 -38.001 1.00 56.13 435 ALA B N 1
ATOM 6734 C CA . ALA B 1 437 ? 25.735 -1.869 -37.604 1.00 54.16 435 ALA B CA 1
ATOM 6735 C C . ALA B 1 437 ? 24.929 -1.133 -38.668 1.00 53.18 435 ALA B C 1
ATOM 6736 O O . ALA B 1 437 ? 23.991 -0.395 -38.350 1.00 52.41 435 ALA B O 1
ATOM 6738 N N . GLU B 1 438 ? 25.288 -1.304 -39.935 1.00 55.20 436 GLU B N 1
ATOM 6739 C CA . GLU B 1 438 ? 24.496 -0.680 -40.997 1.00 56.50 436 GLU B CA 1
ATOM 6740 C C . GLU B 1 438 ? 23.071 -1.227 -41.024 1.00 55.43 436 GLU B C 1
ATOM 6741 O O . GLU B 1 438 ? 22.105 -0.458 -41.143 1.00 55.30 436 GLU B O 1
ATOM 6747 N N . GLU B 1 439 ? 22.915 -2.541 -40.849 1.00 54.67 437 GLU B N 1
ATOM 6748 C CA . GLU B 1 439 ? 21.587 -3.142 -40.865 1.00 53.73 437 GLU B CA 1
ATOM 6749 C C . GLU B 1 439 ? 20.695 -2.575 -39.764 1.00 51.77 437 GLU B C 1
ATOM 6750 O O . GLU B 1 439 ? 19.616 -2.046 -40.047 1.00 51.75 437 GLU B O 1
ATOM 6756 N N . VAL B 1 440 ? 21.133 -2.665 -38.486 1.00 50.21 438 VAL B N 1
ATOM 6757 C CA . VAL B 1 440 ? 20.285 -2.198 -37.388 1.00 48.42 438 VAL B CA 1
ATOM 6758 C C . VAL B 1 440 ? 19.982 -0.713 -37.519 1.00 48.93 438 VAL B C 1
ATOM 6759 O O . VAL B 1 440 ? 18.918 -0.254 -37.096 1.00 49.34 438 VAL B O 1
ATOM 6763 N N . LYS B 1 441 ? 20.913 0.072 -38.045 1.00 50.41 439 LYS B N 1
ATOM 6764 C CA . LYS B 1 441 ? 20.645 1.499 -38.174 1.00 51.08 439 LYS B CA 1
ATOM 6765 C C . LYS B 1 441 ? 19.726 1.807 -39.376 1.00 52.41 439 LYS B C 1
ATOM 6766 O O . LYS B 1 441 ? 18.905 2.737 -39.319 1.00 52.40 439 LYS B O 1
ATOM 6772 N N . GLU B 1 442 ? 19.805 1.031 -40.449 1.00 53.60 440 GLU B N 1
ATOM 6773 C CA . GLU B 1 442 ? 18.784 1.243 -41.483 1.00 54.68 440 GLU B CA 1
ATOM 6774 C C . GLU B 1 442 ? 17.411 0.802 -40.979 1.00 53.05 440 GLU B C 1
ATOM 6775 O O . GLU B 1 442 ? 16.412 1.481 -41.244 1.00 53.28 440 GLU B O 1
ATOM 6781 N N . ASN B 1 443 ? 17.345 -0.254 -40.153 1.00 51.64 441 ASN B N 1
ATOM 6782 C CA . ASN B 1 443 ? 16.052 -0.607 -39.580 1.00 49.90 441 ASN B CA 1
ATOM 6783 C C . ASN B 1 443 ? 15.595 0.446 -38.585 1.00 50.16 441 ASN B C 1
ATOM 6784 O O . ASN B 1 443 ? 14.398 0.728 -38.485 1.00 48.85 441 ASN B O 1
ATOM 6789 N N . ALA B 1 444 ? 16.530 1.046 -37.843 1.00 52.76 442 ALA B N 1
ATOM 6790 C CA . ALA B 1 444 ? 16.150 2.061 -36.865 1.00 49.92 442 ALA B CA 1
ATOM 6791 C C . ALA B 1 444 ? 15.561 3.294 -37.543 1.00 50.56 442 ALA B C 1
ATOM 6792 O O . ALA B 1 444 ? 14.558 3.849 -37.081 1.00 48.23 442 ALA B O 1
ATOM 6794 N N . LEU B 1 445 ? 16.179 3.751 -38.628 1.00 52.30 443 LEU B N 1
ATOM 6795 C CA . LEU B 1 445 ? 15.605 4.858 -39.378 1.00 52.24 443 LEU B CA 1
ATOM 6796 C C . LEU B 1 445 ? 14.289 4.463 -40.042 1.00 54.29 443 LEU B C 1
ATOM 6797 O O . LEU B 1 445 ? 13.421 5.320 -40.255 1.00 52.88 443 LEU B O 1
ATOM 6802 N N . LYS B 1 446 ? 14.126 3.185 -40.387 1.00 53.26 444 LYS B N 1
ATOM 6803 C CA . LYS B 1 446 ? 12.817 2.701 -40.801 1.00 52.40 444 LYS B CA 1
ATOM 6804 C C . LYS B 1 446 ? 11.793 2.901 -39.692 1.00 50.36 444 LYS B C 1
ATOM 6805 O O . LYS B 1 446 ? 10.724 3.478 -39.912 1.00 50.33 444 LYS B O 1
ATOM 6811 N N . TRP B 1 447 ? 12.111 2.445 -38.476 1.00 50.81 445 TRP B N 1
ATOM 6812 C CA . TRP B 1 447 ? 11.145 2.582 -37.391 1.00 49.85 445 TRP B CA 1
ATOM 6813 C C . TRP B 1 447 ? 10.925 4.040 -37.009 1.00 49.38 445 TRP B C 1
ATOM 6814 O O . TRP B 1 447 ? 9.805 4.422 -36.651 1.00 48.16 445 TRP B O 1
ATOM 6825 N N . LYS B 1 448 ? 11.960 4.875 -37.095 1.00 49.24 446 LYS B N 1
ATOM 6826 C CA . LYS B 1 448 ? 11.760 6.295 -36.817 1.00 52.53 446 LYS B CA 1
ATOM 6827 C C . LYS B 1 448 ? 10.829 6.935 -37.842 1.00 54.49 446 LYS B C 1
ATOM 6828 O O . LYS B 1 448 ? 10.042 7.824 -37.497 1.00 53.29 446 LYS B O 1
ATOM 6834 N N . LYS B 1 449 ? 10.883 6.492 -39.100 1.00 53.45 447 LYS B N 1
ATOM 6835 C CA . LYS B 1 449 ? 9.965 7.058 -40.080 1.00 57.21 447 LYS B CA 1
ATOM 6836 C C . LYS B 1 449 ? 8.537 6.606 -39.806 1.00 55.88 447 LYS B C 1
ATOM 6837 O O . LYS B 1 449 ? 7.595 7.390 -39.950 1.00 59.06 447 LYS B O 1
ATOM 6843 N N . ALA B 1 450 ? 8.364 5.357 -39.373 1.00 56.39 448 ALA B N 1
ATOM 6844 C CA . ALA B 1 450 ? 7.034 4.871 -39.023 1.00 56.31 448 ALA B CA 1
ATOM 6845 C C . ALA B 1 450 ? 6.487 5.591 -37.790 1.00 56.17 448 ALA B C 1
ATOM 6846 O O . ALA B 1 450 ? 5.325 6.017 -37.774 1.00 51.33 448 ALA B O 1
ATOM 6848 N N . ALA B 1 451 ? 7.313 5.738 -36.743 1.00 54.62 449 ALA B N 1
ATOM 6849 C CA . ALA B 1 451 ? 6.867 6.418 -35.527 1.00 53.36 449 ALA B CA 1
ATOM 6850 C C . ALA B 1 451 ? 6.436 7.855 -35.813 1.00 57.17 449 ALA B C 1
ATOM 6851 O O . ALA B 1 451 ? 5.413 8.316 -35.296 1.00 57.89 449 ALA B O 1
ATOM 6853 N N . GLU B 1 452 ? 7.213 8.585 -36.617 1.00 59.29 450 GLU B N 1
ATOM 6854 C CA . GLU B 1 452 ? 6.773 9.901 -37.068 1.00 59.76 450 GLU B CA 1
ATOM 6855 C C . GLU B 1 452 ? 5.394 9.827 -37.712 1.00 62.36 450 GLU B C 1
ATOM 6856 O O . GLU B 1 452 ? 4.491 10.601 -37.371 1.00 63.56 450 GLU B O 1
ATOM 6862 N N . GLU B 1 453 ? 5.214 8.874 -38.636 1.00 57.33 451 GLU B N 1
ATOM 6863 C CA . GLU B 1 453 ? 4.010 8.822 -39.465 1.00 56.24 451 GLU B CA 1
ATOM 6864 C C . GLU B 1 453 ? 2.771 8.493 -38.648 1.00 55.99 451 GLU B C 1
ATOM 6865 O O . GLU B 1 453 ? 1.719 9.108 -38.842 1.00 56.41 451 GLU B O 1
ATOM 6871 N N . THR B 1 454 ? 2.870 7.517 -37.738 1.00 58.23 452 THR B N 1
ATOM 6872 C CA . THR B 1 454 ? 1.703 7.109 -36.964 1.00 54.06 452 THR B CA 1
ATOM 6873 C C . THR B 1 454 ? 1.203 8.238 -36.073 1.00 54.60 452 THR B C 1
ATOM 6874 O O . THR B 1 454 ? 0.030 8.244 -35.691 1.00 55.70 452 THR B O 1
ATOM 6878 N N . VAL B 1 455 ? 2.050 9.216 -35.762 1.00 54.28 453 VAL B N 1
ATOM 6879 C CA . VAL B 1 455 ? 1.664 10.275 -34.837 1.00 57.75 453 VAL B CA 1
ATOM 6880 C C . VAL B 1 455 ? 1.225 11.537 -35.562 1.00 61.17 453 VAL B C 1
ATOM 6881 O O . VAL B 1 455 ? 0.734 12.476 -34.913 1.00 65.34 453 VAL B O 1
ATOM 6885 N N . ALA B 1 456 ? 1.372 11.588 -36.873 1.00 58.49 454 ALA B N 1
ATOM 6886 C CA . ALA B 1 456 ? 0.987 12.750 -37.653 1.00 64.43 454 ALA B CA 1
ATOM 6887 C C . ALA B 1 456 ? -0.351 12.481 -38.337 1.00 61.92 454 ALA B C 1
ATOM 6888 O O . ALA B 1 456 ? -0.842 11.348 -38.357 1.00 57.63 454 ALA B O 1
ATOM 6890 N N . LYS B 1 457 ? -0.936 13.547 -38.896 1.00 61.43 455 LYS B N 1
ATOM 6891 C CA . LYS B 1 457 ? -2.269 13.520 -39.498 1.00 60.37 455 LYS B CA 1
ATOM 6892 C C . LYS B 1 457 ? -2.488 12.270 -40.340 1.00 58.20 455 LYS B C 1
ATOM 6893 O O . LYS B 1 457 ? -1.704 11.969 -41.246 1.00 59.77 455 LYS B O 1
ATOM 6899 N N . GLY B 1 458 ? -3.541 11.519 -40.023 1.00 60.12 456 GLY B N 1
ATOM 6900 C CA . GLY B 1 458 ? -3.831 10.283 -40.721 1.00 62.49 456 GLY B CA 1
ATOM 6901 C C . GLY B 1 458 ? -3.044 9.064 -40.283 1.00 56.54 456 GLY B C 1
ATOM 6902 O O . GLY B 1 458 ? -3.321 7.962 -40.785 1.00 52.63 456 GLY B O 1
ATOM 6903 N N . GLY B 1 459 ? -2.082 9.215 -39.365 1.00 63.43 457 GLY B N 1
ATOM 6904 C CA . GLY B 1 459 ? -1.367 8.061 -38.839 1.00 53.05 457 GLY B CA 1
ATOM 6905 C C . GLY B 1 459 ? -2.267 7.183 -37.992 1.00 52.25 457 GLY B C 1
ATOM 6906 O O . GLY B 1 459 ? -3.242 7.648 -37.406 1.00 53.38 457 GLY B O 1
ATOM 6907 N N . ASN B 1 460 ? -1.938 5.883 -37.940 1.00 49.56 458 ASN B N 1
ATOM 6908 C CA . ASN B 1 460 ? -2.717 4.944 -37.127 1.00 51.16 458 ASN B CA 1
ATOM 6909 C C . ASN B 1 460 ? -2.933 5.467 -35.704 1.00 52.12 458 ASN B C 1
ATOM 6910 O O . ASN B 1 460 ? -4.022 5.319 -35.134 1.00 51.82 458 ASN B O 1
ATOM 6915 N N . SER B 1 461 ? -1.911 6.092 -35.117 1.00 50.59 459 SER B N 1
ATOM 6916 C CA . SER B 1 461 ? -1.978 6.472 -33.708 1.00 51.36 459 SER B CA 1
ATOM 6917 C C . SER B 1 461 ? -2.823 7.723 -33.482 1.00 52.04 459 SER B C 1
ATOM 6918 O O . SER B 1 461 ? -3.681 7.738 -32.595 1.00 52.90 459 SER B O 1
ATOM 6921 N N . GLU B 1 462 ? -2.585 8.795 -34.246 1.00 53.29 460 GLU B N 1
ATOM 6922 C CA . GLU B 1 462 ? -3.410 9.992 -34.074 1.00 56.65 460 GLU B CA 1
ATOM 6923 C C . GLU B 1 462 ? -4.884 9.713 -34.378 1.00 56.52 460 GLU B C 1
ATOM 6924 O O . GLU B 1 462 ? -5.764 10.295 -33.734 1.00 55.92 460 GLU B O 1
ATOM 6930 N N . ARG B 1 463 ? -5.173 8.805 -35.319 1.00 52.65 461 ARG B N 1
ATOM 6931 C CA . ARG B 1 463 ? -6.559 8.414 -35.580 1.00 54.89 461 ARG B CA 1
ATOM 6932 C C . ARG B 1 463 ? -7.186 7.747 -34.360 1.00 53.05 461 ARG B C 1
ATOM 6933 O O . ARG B 1 463 ? -8.306 8.085 -33.962 1.00 49.86 461 ARG B O 1
ATOM 6941 N N . ASN B 1 464 ? -6.475 6.795 -33.747 1.00 52.01 462 ASN B N 1
ATOM 6942 C CA . ASN B 1 464 ? -6.992 6.175 -32.530 1.00 52.65 462 ASN B CA 1
ATOM 6943 C C . ASN B 1 464 ? -7.174 7.198 -31.418 1.00 49.35 462 ASN B C 1
ATOM 6944 O O . ASN B 1 464 ? -8.104 7.085 -30.614 1.00 47.34 462 ASN B O 1
ATOM 6949 N N . LEU B 1 465 ? -6.302 8.201 -31.354 1.00 53.71 463 LEU B N 1
ATOM 6950 C CA . LEU B 1 465 ? -6.449 9.216 -30.318 1.00 50.39 463 LEU B CA 1
ATOM 6951 C C . LEU B 1 465 ? -7.693 10.052 -30.576 1.00 49.41 463 LEU B C 1
ATOM 6952 O O . LEU B 1 465 ? -8.479 10.320 -29.659 1.00 46.84 463 LEU B O 1
ATOM 6957 N N . VAL B 1 466 ? -7.899 10.443 -31.832 1.00 52.82 464 VAL B N 1
ATOM 6958 C CA . VAL B 1 466 ? -9.129 11.127 -32.219 1.00 51.05 464 VAL B CA 1
ATOM 6959 C C . VAL B 1 466 ? -10.347 10.259 -31.914 1.00 49.67 464 VAL B C 1
ATOM 6960 O O . VAL B 1 466 ? -11.362 10.742 -31.390 1.00 50.50 464 VAL B O 1
ATOM 6964 N N . GLU B 1 467 ? -10.259 8.959 -32.202 1.00 46.47 465 GLU B N 1
ATOM 6965 C CA . GLU B 1 467 ? -11.410 8.086 -31.991 1.00 50.38 465 GLU B CA 1
ATOM 6966 C C . GLU B 1 467 ? -11.735 7.942 -30.507 1.00 48.63 465 GLU B C 1
ATOM 6967 O O . GLU B 1 467 ? -12.912 7.972 -30.114 1.00 46.48 465 GLU B O 1
ATOM 6973 N N . PHE B 1 468 ? -10.708 7.762 -29.673 1.00 48.12 466 PHE B N 1
ATOM 6974 C CA . PHE B 1 468 ? -10.917 7.759 -28.231 1.00 43.25 466 PHE B CA 1
ATOM 6975 C C . PHE B 1 468 ? -11.664 9.003 -27.780 1.00 44.36 466 PHE B C 1
ATOM 6976 O O . PHE B 1 468 ? -12.644 8.917 -27.033 1.00 44.33 466 PHE B O 1
ATOM 6984 N N . ILE B 1 469 ? -11.204 10.174 -28.223 1.00 45.46 467 ILE B N 1
ATOM 6985 C CA . ILE B 1 469 ? -11.833 11.436 -27.835 1.00 46.72 467 ILE B CA 1
ATOM 6986 C C . ILE B 1 469 ? -13.281 11.507 -28.326 1.00 53.20 467 ILE B C 1
ATOM 6987 O O . ILE B 1 469 ? -14.168 12.022 -27.622 1.00 49.01 467 ILE B O 1
ATOM 6992 N N . GLU B 1 470 ? -13.546 11.002 -29.543 1.00 47.86 468 GLU B N 1
ATOM 6993 C CA . GLU B 1 470 ? -14.917 10.984 -30.036 1.00 48.70 468 GLU B CA 1
ATOM 6994 C C . GLU B 1 470 ? -15.802 10.102 -29.167 1.00 47.80 468 GLU B C 1
ATOM 6995 O O . GLU B 1 470 ? -16.947 10.467 -28.868 1.00 48.56 468 GLU B O 1
ATOM 7001 N N . GLU B 1 471 ? -15.287 8.941 -28.753 1.00 46.31 469 GLU B N 1
ATOM 7002 C CA . GLU B 1 471 ? -16.067 8.033 -27.914 1.00 47.55 469 GLU B CA 1
ATOM 7003 C C . GLU B 1 471 ? -16.434 8.689 -26.591 1.00 47.91 469 GLU B C 1
ATOM 7004 O O . GLU B 1 471 ? -17.577 8.593 -26.133 1.00 47.23 469 GLU B O 1
ATOM 7010 N N . VAL B 1 472 ? -15.467 9.354 -25.952 1.00 50.70 470 VAL B N 1
ATOM 7011 C CA . VAL B 1 472 ? -15.777 10.124 -24.751 1.00 48.97 470 VAL B CA 1
ATOM 7012 C C . VAL B 1 472 ? -16.870 11.148 -25.055 1.00 48.54 470 VAL B C 1
ATOM 7013 O O . VAL B 1 472 ? -17.866 11.251 -24.332 1.00 49.26 470 VAL B O 1
ATOM 7017 N N . ALA B 1 473 ? -16.710 11.900 -26.148 1.00 48.74 471 ALA B N 1
ATOM 7018 C CA . ALA B 1 473 ? -17.712 12.894 -26.529 1.00 50.46 471 ALA B CA 1
ATOM 7019 C C . ALA B 1 473 ? -19.101 12.273 -26.689 1.00 51.86 471 ALA B C 1
ATOM 7020 O O . ALA B 1 473 ? -20.111 12.881 -26.318 1.00 51.77 471 ALA B O 1
ATOM 7022 N N . ARG B 1 474 ? -19.181 11.071 -27.247 1.00 49.67 472 ARG B N 1
ATOM 7023 C CA . ARG B 1 474 ? -20.497 10.464 -27.404 1.00 54.29 472 ARG B CA 1
ATOM 7024 C C . ARG B 1 474 ? -21.062 10.032 -26.063 1.00 51.69 472 ARG B C 1
ATOM 7025 O O . ARG B 1 474 ? -22.255 10.208 -25.798 1.00 50.32 472 ARG B O 1
ATOM 7033 N N . LYS B 1 475 ? -20.216 9.453 -25.207 1.00 54.20 473 LYS B N 1
ATOM 7034 C CA . LYS B 1 475 ? -20.658 9.064 -23.873 1.00 54.41 473 LYS B CA 1
ATOM 7035 C C . LYS B 1 475 ? -21.102 10.278 -23.056 1.00 58.94 473 LYS B C 1
ATOM 7036 O O . LYS B 1 475 ? -22.103 10.210 -22.331 1.00 60.95 473 LYS B O 1
ATOM 7042 N N . THR B 1 476 ? -20.387 11.407 -23.179 1.00 55.55 474 THR B N 1
ATOM 7043 C CA . THR B 1 476 ? -20.749 12.593 -22.401 1.00 58.81 474 THR B CA 1
ATOM 7044 C C . THR B 1 476 ? -22.097 13.149 -22.836 1.00 61.47 474 THR B C 1
ATOM 7045 O O . THR B 1 476 ? -22.912 13.534 -21.989 1.00 64.52 474 THR B O 1
ATOM 7049 N N . GLY B 1 477 ? -22.354 13.191 -24.150 1.00 62.56 475 GLY B N 1
ATOM 7050 C CA . GLY B 1 477 ? -23.600 13.705 -24.693 1.00 66.71 475 GLY B CA 1
ATOM 7051 C C . GLY B 1 477 ? -24.840 12.921 -24.307 1.00 71.93 475 GLY B C 1
ATOM 7052 O O . GLY B 1 477 ? -25.952 13.411 -24.533 1.00 72.51 475 GLY B O 1
ATOM 7053 N N . SER B 1 478 ? -24.681 11.727 -23.743 1.00 76.24 476 SER B N 1
ATOM 7054 C CA . SER B 1 478 ? -25.807 10.980 -23.185 1.00 78.37 476 SER B CA 1
ATOM 7055 C C . SER B 1 478 ? -25.647 10.781 -21.669 1.00 79.79 476 SER B C 1
ATOM 7056 O O . SER B 1 478 ? -26.153 11.568 -20.858 1.00 79.51 476 SER B O 1
ATOM 7059 N N . ASN C 1 9 ? -21.410 -12.292 30.120 1.00 76.02 7 ASN C N 1
ATOM 7060 C CA . ASN C 1 9 ? -21.873 -13.648 30.389 1.00 88.20 7 ASN C CA 1
ATOM 7061 C C . ASN C 1 9 ? -20.813 -14.524 31.060 1.00 93.18 7 ASN C C 1
ATOM 7062 O O . ASN C 1 9 ? -20.589 -14.442 32.267 1.00 84.48 7 ASN C O 1
ATOM 7067 N N . ASP C 1 10 ? -20.164 -15.350 30.251 1.00 110.53 8 ASP C N 1
ATOM 7068 C CA . ASP C 1 10 ? -19.418 -16.528 30.678 1.00 112.31 8 ASP C CA 1
ATOM 7069 C C . ASP C 1 10 ? -18.032 -16.610 30.064 1.00 112.26 8 ASP C C 1
ATOM 7070 O O . ASP C 1 10 ? -17.085 -16.994 30.750 1.00 112.68 8 ASP C O 1
ATOM 7075 N N . ASN C 1 11 ? -17.895 -16.284 28.790 1.00 92.93 9 ASN C N 1
ATOM 7076 C CA . ASN C 1 11 ? -16.604 -16.240 28.114 1.00 85.13 9 ASN C CA 1
ATOM 7077 C C . ASN C 1 11 ? -15.761 -15.041 28.527 1.00 74.68 9 ASN C C 1
ATOM 7078 O O . ASN C 1 11 ? -14.686 -14.833 27.960 1.00 69.37 9 ASN C O 1
ATOM 7083 N N . LEU C 1 12 ? -16.204 -14.247 29.494 1.00 74.32 10 LEU C N 1
ATOM 7084 C CA . LEU C 1 12 ? -15.533 -12.999 29.828 1.00 67.00 10 LEU C CA 1
ATOM 7085 C C . LEU C 1 12 ? -14.442 -13.221 30.864 1.00 62.95 10 LEU C C 1
ATOM 7086 O O . LEU C 1 12 ? -14.609 -14.000 31.805 1.00 60.83 10 LEU C O 1
ATOM 7091 N N . HIS C 1 13 ? -13.328 -12.514 30.682 1.00 56.32 11 HIS C N 1
ATOM 7092 C CA . HIS C 1 13 ? -12.167 -12.565 31.569 1.00 55.59 11 HIS C CA 1
ATOM 7093 C C . HIS C 1 13 ? -11.773 -11.122 31.866 1.00 51.65 11 HIS C C 1
ATOM 7094 O O . HIS C 1 13 ? -11.214 -10.438 31.002 1.00 51.73 11 HIS C O 1
ATOM 7101 N N . ILE C 1 14 ? -12.104 -10.659 33.061 1.00 50.97 12 ILE C N 1
ATOM 7102 C CA . ILE C 1 14 ? -11.733 -9.327 33.520 1.00 51.99 12 ILE C CA 1
ATOM 7103 C C . ILE C 1 14 ? -10.369 -9.418 34.198 1.00 51.87 12 ILE C C 1
ATOM 7104 O O . ILE C 1 14 ? -10.128 -10.324 35.003 1.00 51.35 12 ILE C O 1
ATOM 7109 N N . PHE C 1 15 ? -9.475 -8.491 33.860 1.00 46.61 13 PHE C N 1
ATOM 7110 C CA . PHE C 1 15 ? -8.086 -8.513 34.308 1.00 48.00 13 PHE C CA 1
ATOM 7111 C C . PHE C 1 15 ? -7.796 -7.170 34.963 1.00 47.47 13 PHE C C 1
ATOM 7112 O O . PHE C 1 15 ? -7.668 -6.152 34.274 1.00 48.08 13 PHE C O 1
ATOM 7120 N N . LEU C 1 16 ? -7.717 -7.167 36.286 1.00 46.11 14 LEU C N 1
ATOM 7121 C CA . LEU C 1 16 ? -7.557 -5.950 37.065 1.00 49.59 14 LEU C CA 1
ATOM 7122 C C . LEU C 1 16 ? -6.090 -5.786 37.456 1.00 47.71 14 LEU C C 1
ATOM 7123 O O . LEU C 1 16 ? -5.393 -6.768 37.710 1.00 45.29 14 LEU C O 1
ATOM 7128 N N . VAL C 1 17 ? -5.616 -4.546 37.452 1.00 45.45 15 VAL C N 1
ATOM 7129 C CA . VAL C 1 17 ? -4.229 -4.228 37.769 1.00 49.80 15 VAL C CA 1
ATOM 7130 C C . VAL C 1 17 ? -4.243 -3.293 38.975 1.00 50.38 15 VAL C C 1
ATOM 7131 O O . VAL C 1 17 ? -4.738 -2.162 38.885 1.00 51.05 15 VAL C O 1
ATOM 7135 N N . CYS C 1 18 ? -3.716 -3.765 40.102 1.00 50.03 16 CYS C N 1
ATOM 7136 C CA . CYS C 1 18 ? -3.595 -2.976 41.323 1.00 50.73 16 CYS C CA 1
ATOM 7137 C C . CYS C 1 18 ? -2.257 -2.256 41.390 1.00 50.81 16 CYS C C 1
ATOM 7138 O O . CYS C 1 18 ? -1.270 -2.676 40.787 1.00 50.51 16 CYS C O 1
ATOM 7141 N N . PHE C 1 19 ? -2.242 -1.162 42.149 1.00 56.42 17 PHE C N 1
ATOM 7142 C CA . PHE C 1 19 ? -1.046 -0.500 42.642 1.00 58.46 17 PHE C CA 1
ATOM 7143 C C . PHE C 1 19 ? -0.826 -0.948 44.098 1.00 64.21 17 PHE C C 1
ATOM 7144 O O . PHE C 1 19 ? -1.343 -1.991 44.519 1.00 63.27 17 PHE C O 1
ATOM 7152 N N . ILE C 1 20 ? -0.060 -0.172 44.873 1.00 66.16 18 ILE C N 1
ATOM 7153 C CA . ILE C 1 20 ? 0.145 -0.424 46.304 1.00 64.36 18 ILE C CA 1
ATOM 7154 C C . ILE C 1 20 ? -0.967 0.266 47.084 1.00 66.49 18 ILE C C 1
ATOM 7155 O O . ILE C 1 20 ? -1.742 1.050 46.524 1.00 68.91 18 ILE C O 1
ATOM 7160 N N . GLY C 1 21 ? -1.060 -0.012 48.375 1.00 64.48 19 GLY C N 1
ATOM 7161 C CA . GLY C 1 21 ? -1.976 0.737 49.212 1.00 67.82 19 GLY C CA 1
ATOM 7162 C C . GLY C 1 21 ? -3.346 0.110 49.374 1.00 66.37 19 GLY C C 1
ATOM 7163 O O . GLY C 1 21 ? -3.967 -0.322 48.394 1.00 65.92 19 GLY C O 1
ATOM 7164 N N . GLN C 1 22 ? -3.824 0.059 50.622 1.00 67.86 20 GLN C N 1
ATOM 7165 C CA . GLN C 1 22 ? -5.170 -0.435 50.891 1.00 65.35 20 GLN C CA 1
ATOM 7166 C C . GLN C 1 22 ? -6.210 0.373 50.140 1.00 63.68 20 GLN C C 1
ATOM 7167 O O . GLN C 1 22 ? -7.274 -0.152 49.802 1.00 61.31 20 GLN C O 1
ATOM 7173 N N . GLY C 1 23 ? -5.916 1.648 49.870 1.00 66.85 21 GLY C N 1
ATOM 7174 C CA . GLY C 1 23 ? -6.848 2.513 49.174 1.00 66.36 21 GLY C CA 1
ATOM 7175 C C . GLY C 1 23 ? -7.099 2.120 47.734 1.00 70.56 21 GLY C C 1
ATOM 7176 O O . GLY C 1 23 ? -8.106 2.540 47.158 1.00 66.39 21 GLY C O 1
ATOM 7177 N N . VAL C 1 24 ? -6.216 1.322 47.141 1.00 77.71 22 VAL C N 1
ATOM 7178 C CA . VAL C 1 24 ? -6.392 0.815 45.785 1.00 76.72 22 VAL C CA 1
ATOM 7179 C C . VAL C 1 24 ? -6.777 -0.661 45.789 1.00 72.81 22 VAL C C 1
ATOM 7180 O O . VAL C 1 24 ? -7.734 -1.063 45.132 1.00 71.88 22 VAL C O 1
ATOM 7184 N N . VAL C 1 25 ? -6.048 -1.479 46.550 1.00 67.91 23 VAL C N 1
ATOM 7185 C CA . VAL C 1 25 ? -6.246 -2.926 46.506 1.00 63.90 23 VAL C CA 1
ATOM 7186 C C . VAL C 1 25 ? -7.648 -3.306 46.971 1.00 59.70 23 VAL C C 1
ATOM 7187 O O . VAL C 1 25 ? -8.285 -4.202 46.400 1.00 59.55 23 VAL C O 1
ATOM 7191 N N . ASN C 1 26 ? -8.154 -2.642 48.015 1.00 56.89 24 ASN C N 1
ATOM 7192 C CA . ASN C 1 26 ? -9.440 -3.061 48.574 1.00 56.78 24 ASN C CA 1
ATOM 7193 C C . ASN C 1 26 ? -10.595 -2.731 47.645 1.00 55.38 24 ASN C C 1
ATOM 7194 O O . ASN C 1 26 ? -11.388 -3.641 47.343 1.00 54.16 24 ASN C O 1
ATOM 7199 N N . PRO C 1 27 ? -10.770 -1.492 47.167 1.00 57.06 25 PRO C N 1
ATOM 7200 C CA . PRO C 1 27 ? -11.788 -1.274 46.124 1.00 57.82 25 PRO C CA 1
ATOM 7201 C C . PRO C 1 27 ? -11.632 -2.247 44.972 1.00 53.41 25 PRO C C 1
ATOM 7202 O O . PRO C 1 27 ? -12.600 -2.913 44.583 1.00 53.39 25 PRO C O 1
ATOM 7206 N N . MET C 1 28 ? -10.410 -2.388 44.454 1.00 51.28 26 MET C N 1
ATOM 7207 C CA . MET C 1 28 ? -10.190 -3.247 43.296 1.00 53.57 26 MET C CA 1
ATOM 7208 C C . MET C 1 28 ? -10.574 -4.689 43.587 1.00 52.31 26 MET C C 1
ATOM 7209 O O . MET C 1 28 ? -10.993 -5.422 42.679 1.00 53.13 26 MET C O 1
ATOM 7214 N N . LEU C 1 29 ? -10.461 -5.102 44.846 1.00 55.62 27 LEU C N 1
ATOM 7215 C CA . LEU C 1 29 ? -10.829 -6.448 45.256 1.00 55.17 27 LEU C CA 1
ATOM 7216 C C . LEU C 1 29 ? -12.338 -6.585 45.390 1.00 53.51 27 LEU C C 1
ATOM 7217 O O . LEU C 1 29 ? -12.906 -7.616 45.017 1.00 55.18 27 LEU C O 1
ATOM 7222 N N . ARG C 1 30 ? -12.998 -5.560 45.928 1.00 49.44 28 ARG C N 1
ATOM 7223 C CA . ARG C 1 30 ? -14.457 -5.551 45.960 1.00 50.34 28 ARG C CA 1
ATOM 7224 C C . ARG C 1 30 ? -15.026 -5.628 44.549 1.00 52.21 28 ARG C C 1
ATOM 7225 O O . ARG C 1 30 ? -15.893 -6.462 44.258 1.00 52.33 28 ARG C O 1
ATOM 7233 N N . LEU C 1 31 ? -14.531 -4.769 43.652 1.00 53.91 29 LEU C N 1
ATOM 7234 C CA . LEU C 1 31 ? -14.998 -4.792 42.267 1.00 51.68 29 LEU C CA 1
ATOM 7235 C C . LEU C 1 31 ? -14.786 -6.167 41.654 1.00 52.66 29 LEU C C 1
ATOM 7236 O O . LEU C 1 31 ? -15.718 -6.771 41.120 1.00 53.55 29 LEU C O 1
ATOM 7241 N N . GLY C 1 32 ? -13.571 -6.698 41.763 1.00 53.92 30 GLY C N 1
ATOM 7242 C CA . GLY C 1 32 ? -13.307 -8.029 41.244 1.00 54.27 30 GLY C CA 1
ATOM 7243 C C . GLY C 1 32 ? -14.215 -9.100 41.819 1.00 54.74 30 GLY C C 1
ATOM 7244 O O . GLY C 1 32 ? -14.547 -10.068 41.135 1.00 55.59 30 GLY C O 1
ATOM 7245 N N . LYS C 1 33 ? -14.622 -8.957 43.083 1.00 55.43 31 LYS C N 1
ATOM 7246 C CA . LYS C 1 33 ? -15.534 -9.947 43.652 1.00 59.63 31 LYS C CA 1
ATOM 7247 C C . LYS C 1 33 ? -16.935 -9.807 43.064 1.00 59.52 31 LYS C C 1
ATOM 7248 O O . LYS C 1 33 ? -17.612 -10.814 42.811 1.00 60.90 31 LYS C O 1
ATOM 7254 N N . ALA C 1 34 ? -17.380 -8.566 42.834 1.00 59.02 32 ALA C N 1
ATOM 7255 C CA . ALA C 1 34 ? -18.648 -8.333 42.142 1.00 61.01 32 ALA C CA 1
ATOM 7256 C C . ALA C 1 34 ? -18.695 -9.063 40.806 1.00 56.62 32 ALA C C 1
ATOM 7257 O O . ALA C 1 34 ? -19.640 -9.808 40.533 1.00 61.32 32 ALA C O 1
ATOM 7259 N N . PHE C 1 35 ? -17.675 -8.871 39.964 1.00 53.89 33 PHE C N 1
ATOM 7260 C CA . PHE C 1 35 ? -17.649 -9.550 38.668 1.00 55.49 33 PHE C CA 1
ATOM 7261 C C . PHE C 1 35 ? -17.764 -11.060 38.835 1.00 59.84 33 PHE C C 1
ATOM 7262 O O . PHE C 1 35 ? -18.456 -11.729 38.057 1.00 59.99 33 PHE C O 1
ATOM 7270 N N . ALA C 1 36 ? -17.085 -11.617 39.842 1.00 67.28 34 ALA C N 1
ATOM 7271 C CA . ALA C 1 36 ? -17.210 -13.043 40.121 1.00 73.79 34 ALA C CA 1
ATOM 7272 C C . ALA C 1 36 ? -18.624 -13.408 40.556 1.00 73.64 34 ALA C C 1
ATOM 7273 O O . ALA C 1 36 ? -19.106 -14.500 40.233 1.00 79.58 34 ALA C O 1
ATOM 7275 N N . SER C 1 37 ? -19.302 -12.514 41.283 1.00 63.47 35 SER C N 1
ATOM 7276 C CA . SER C 1 37 ? -20.698 -12.744 41.650 1.00 65.58 35 SER C CA 1
ATOM 7277 C C . SER C 1 37 ? -21.611 -12.875 40.435 1.00 63.22 35 SER C C 1
ATOM 7278 O O . SER C 1 37 ? -22.727 -13.385 40.571 1.00 62.36 35 SER C O 1
ATOM 7281 N N . LYS C 1 38 ? -21.173 -12.423 39.259 1.00 59.01 36 LYS C N 1
ATOM 7282 C CA . LYS C 1 38 ? -21.975 -12.505 38.045 1.00 61.78 36 LYS C CA 1
ATOM 7283 C C . LYS C 1 38 ? -21.479 -13.590 37.092 1.00 62.90 36 LYS C C 1
ATOM 7284 O O . LYS C 1 38 ? -21.842 -13.586 35.911 1.00 66.63 36 LYS C O 1
ATOM 7290 N N . GLY C 1 39 ? -20.662 -14.524 37.577 1.00 73.00 37 GLY C N 1
ATOM 7291 C CA . GLY C 1 39 ? -20.256 -15.660 36.772 1.00 75.25 37 GLY C CA 1
ATOM 7292 C C . GLY C 1 39 ? -19.063 -15.438 35.872 1.00 70.93 37 GLY C C 1
ATOM 7293 O O . GLY C 1 39 ? -18.800 -16.276 35.004 1.00 71.85 37 GLY C O 1
ATOM 7294 N N . LEU C 1 40 ? -18.320 -14.354 36.057 1.00 65.36 38 LEU C N 1
ATOM 7295 C CA . LEU C 1 40 ? -17.178 -14.050 35.209 1.00 63.25 38 LEU C CA 1
ATOM 7296 C C . LEU C 1 40 ? -15.879 -14.620 35.790 1.00 66.30 38 LEU C C 1
ATOM 7297 O O . LEU C 1 40 ? -15.753 -14.856 36.994 1.00 65.73 38 LEU C O 1
ATOM 7302 N N . LEU C 1 41 ? -14.903 -14.834 34.907 1.00 63.32 39 LEU C N 1
ATOM 7303 C CA . LEU C 1 41 ? -13.538 -15.110 35.339 1.00 63.43 39 LEU C CA 1
ATOM 7304 C C . LEU C 1 41 ? -12.842 -13.792 35.654 1.00 59.06 39 LEU C C 1
ATOM 7305 O O . LEU C 1 41 ? -12.791 -12.891 34.809 1.00 57.66 39 LEU C O 1
ATOM 7310 N N . VAL C 1 42 ? -12.313 -13.672 36.862 1.00 62.34 40 VAL C N 1
ATOM 7311 C CA . VAL C 1 42 ? -11.610 -12.474 37.299 1.00 61.94 40 VAL C CA 1
ATOM 7312 C C . VAL C 1 42 ? -10.175 -12.849 37.630 1.00 63.39 40 VAL C C 1
ATOM 7313 O O . VAL C 1 42 ? -9.931 -13.854 38.306 1.00 66.45 40 VAL C O 1
ATOM 7317 N N . THR C 1 43 ? -9.232 -12.045 37.160 1.00 58.40 41 THR C N 1
ATOM 7318 C CA . THR C 1 43 ? -7.847 -12.134 37.601 1.00 59.34 41 THR C CA 1
ATOM 7319 C C . THR C 1 43 ? -7.456 -10.797 38.211 1.00 55.27 41 THR C C 1
ATOM 7320 O O . THR C 1 43 ? -7.467 -9.770 37.526 1.00 54.29 41 THR C O 1
ATOM 7324 N N . LEU C 1 44 ? -7.141 -10.799 39.495 1.00 55.71 42 LEU C N 1
ATOM 7325 C CA . LEU C 1 44 ? -6.595 -9.621 40.149 1.00 52.96 42 LEU C CA 1
ATOM 7326 C C . LEU C 1 44 ? -5.078 -9.761 40.142 1.00 55.50 42 LEU C C 1
ATOM 7327 O O . LEU C 1 44 ? -4.537 -10.702 40.730 1.00 61.42 42 LEU C O 1
ATOM 7332 N N . SER C 1 45 ? -4.395 -8.846 39.463 1.00 50.50 43 SER C N 1
ATOM 7333 C CA . SER C 1 45 ? -2.946 -8.894 39.385 1.00 56.12 43 SER C CA 1
ATOM 7334 C C . SER C 1 45 ? -2.356 -7.707 40.135 1.00 56.65 43 SER C C 1
ATOM 7335 O O . SER C 1 45 ? -2.983 -6.652 40.254 1.00 52.82 43 SER C O 1
ATOM 7338 N N . ALA C 1 46 ? -1.153 -7.902 40.672 1.00 58.01 44 ALA C N 1
ATOM 7339 C CA . ALA C 1 46 ? -0.508 -6.874 41.477 1.00 61.58 44 ALA C CA 1
ATOM 7340 C C . ALA C 1 46 ? 0.992 -7.132 41.478 1.00 64.11 44 ALA C C 1
ATOM 7341 O O . ALA C 1 46 ? 1.417 -8.285 41.333 1.00 65.07 44 ALA C O 1
ATOM 7343 N N . PRO C 1 47 ? 1.815 -6.092 41.613 1.00 65.02 45 PRO C N 1
ATOM 7344 C CA . PRO C 1 47 ? 3.258 -6.318 41.708 1.00 71.22 45 PRO C CA 1
ATOM 7345 C C . PRO C 1 47 ? 3.575 -7.153 42.938 1.00 76.19 45 PRO C C 1
ATOM 7346 O O . PRO C 1 47 ? 2.788 -7.232 43.882 1.00 77.36 45 PRO C O 1
ATOM 7350 N N . GLU C 1 48 ? 4.743 -7.796 42.906 1.00 79.33 46 GLU C N 1
ATOM 7351 C CA . GLU C 1 48 ? 5.066 -8.789 43.926 1.00 83.68 46 GLU C CA 1
ATOM 7352 C C . GLU C 1 48 ? 5.052 -8.187 45.324 1.00 87.26 46 GLU C C 1
ATOM 7353 O O . GLU C 1 48 ? 4.603 -8.831 46.279 1.00 90.50 46 GLU C O 1
ATOM 7359 N N . ILE C 1 49 ? 5.496 -6.939 45.458 1.00 94.55 47 ILE C N 1
ATOM 7360 C CA . ILE C 1 49 ? 5.774 -6.346 46.763 1.00 93.91 47 ILE C CA 1
ATOM 7361 C C . ILE C 1 49 ? 4.500 -6.100 47.567 1.00 95.16 47 ILE C C 1
ATOM 7362 O O . ILE C 1 49 ? 4.543 -5.477 48.634 1.00 97.83 47 ILE C O 1
ATOM 7367 N N . VAL C 1 50 ? 3.361 -6.586 47.077 1.00 95.84 48 VAL C N 1
ATOM 7368 C CA . VAL C 1 50 ? 2.134 -6.592 47.866 1.00 99.14 48 VAL C CA 1
ATOM 7369 C C . VAL C 1 50 ? 1.498 -7.972 47.786 1.00 102.54 48 VAL C C 1
ATOM 7370 O O . VAL C 1 50 ? 0.272 -8.111 47.860 1.00 101.38 48 VAL C O 1
ATOM 7374 N N . GLY C 1 51 ? 2.330 -8.998 47.635 1.00 107.33 49 GLY C N 1
ATOM 7375 C CA . GLY C 1 51 ? 1.862 -10.369 47.656 1.00 110.85 49 GLY C CA 1
ATOM 7376 C C . GLY C 1 51 ? 1.529 -10.861 49.051 1.00 115.94 49 GLY C C 1
ATOM 7377 O O . GLY C 1 51 ? 0.454 -11.430 49.266 1.00 116.81 49 GLY C O 1
ATOM 7378 N N . ARG C 1 52 ? 2.446 -10.654 50.003 1.00 111.43 50 ARG C N 1
ATOM 7379 C CA . ARG C 1 52 ? 2.188 -11.037 51.389 1.00 112.12 50 ARG C CA 1
ATOM 7380 C C . ARG C 1 52 ? 0.891 -10.420 51.898 1.00 115.16 50 ARG C C 1
ATOM 7381 O O . ARG C 1 52 ? 0.013 -11.125 52.405 1.00 114.43 50 ARG C O 1
ATOM 7389 N N . GLU C 1 53 ? 0.750 -9.100 51.749 1.00 119.39 51 GLU C N 1
ATOM 7390 C CA . GLU C 1 53 ? -0.394 -8.393 52.320 1.00 118.00 51 GLU C CA 1
ATOM 7391 C C . GLU C 1 53 ? -1.714 -8.968 51.823 1.00 116.90 51 GLU C C 1
ATOM 7392 O O . GLU C 1 53 ? -2.631 -9.219 52.613 1.00 115.68 51 GLU C O 1
ATOM 7398 N N . ILE C 1 54 ? -1.829 -9.189 50.513 1.00 112.61 52 ILE C N 1
ATOM 7399 C CA . ILE C 1 54 ? -3.084 -9.691 49.963 1.00 111.61 52 ILE C CA 1
ATOM 7400 C C . ILE C 1 54 ? -3.265 -11.169 50.296 1.00 114.80 52 ILE C C 1
ATOM 7401 O O . ILE C 1 54 ? -4.355 -11.600 50.693 1.00 113.08 52 ILE C O 1
ATOM 7406 N N . ARG C 1 55 ? -2.205 -11.969 50.154 1.00 119.43 53 ARG C N 1
ATOM 7407 C CA . ARG C 1 55 ? -2.305 -13.382 50.501 1.00 119.59 53 ARG C CA 1
ATOM 7408 C C . ARG C 1 55 ? -2.389 -13.617 52.003 1.00 119.15 53 ARG C C 1
ATOM 7409 O O . ARG C 1 55 ? -2.674 -14.747 52.416 1.00 121.79 53 ARG C O 1
ATOM 7417 N N . LYS C 1 56 ? -2.150 -12.592 52.825 1.00 116.56 54 LYS C N 1
ATOM 7418 C CA . LYS C 1 56 ? -2.361 -12.686 54.265 1.00 111.80 54 LYS C CA 1
ATOM 7419 C C . LYS C 1 56 ? -3.659 -12.028 54.718 1.00 111.62 54 LYS C C 1
ATOM 7420 O O . LYS C 1 56 ? -4.261 -12.487 55.693 1.00 111.30 54 LYS C O 1
ATOM 7426 N N . ALA C 1 57 ? -4.116 -10.976 54.034 1.00 110.58 55 ALA C N 1
ATOM 7427 C CA . ALA C 1 57 ? -5.378 -10.325 54.376 1.00 110.64 55 ALA C CA 1
ATOM 7428 C C . ALA C 1 57 ? -6.542 -11.311 54.315 1.00 110.97 55 ALA C C 1
ATOM 7429 O O . ALA C 1 57 ? -7.152 -11.628 55.342 1.00 111.97 55 ALA C O 1
ATOM 7431 N N . ASN C 1 58 ? -6.865 -11.798 53.120 1.00 111.01 56 ASN C N 1
ATOM 7432 C CA . ASN C 1 58 ? -7.883 -12.824 52.941 1.00 110.58 56 ASN C CA 1
ATOM 7433 C C . ASN C 1 58 ? -7.225 -14.083 52.398 1.00 112.48 56 ASN C C 1
ATOM 7434 O O . ASN C 1 58 ? -6.485 -14.027 51.410 1.00 112.66 56 ASN C O 1
ATOM 7439 N N . ASN C 1 59 ? -7.496 -15.213 53.043 1.00 113.98 57 ASN C N 1
ATOM 7440 C CA . ASN C 1 59 ? -6.797 -16.455 52.737 1.00 116.39 57 ASN C CA 1
ATOM 7441 C C . ASN C 1 59 ? -7.609 -17.349 51.802 1.00 115.03 57 ASN C C 1
ATOM 7442 O O . ASN C 1 59 ? -7.051 -18.161 51.059 1.00 114.31 57 ASN C O 1
ATOM 7447 N N . GLN C 1 64 ? -4.496 -19.663 46.494 1.00 115.32 62 GLN C N 1
ATOM 7448 C CA . GLN C 1 64 ? -4.130 -18.588 45.580 1.00 114.00 62 GLN C CA 1
ATOM 7449 C C . GLN C 1 64 ? -5.319 -18.148 44.722 1.00 114.86 62 GLN C C 1
ATOM 7450 O O . GLN C 1 64 ? -5.162 -17.362 43.784 1.00 104.03 62 GLN C O 1
ATOM 7452 N N . SER C 1 65 ? -6.508 -18.654 45.053 1.00 133.93 63 SER C N 1
ATOM 7453 C CA . SER C 1 65 ? -7.718 -18.351 44.298 1.00 130.37 63 SER C CA 1
ATOM 7454 C C . SER C 1 65 ? -8.932 -18.676 45.156 1.00 130.99 63 SER C C 1
ATOM 7455 O O . SER C 1 65 ? -8.870 -19.541 46.035 1.00 134.64 63 SER C O 1
ATOM 7458 N N . ILE C 1 66 ? -10.036 -17.974 44.894 1.00 115.15 64 ILE C N 1
ATOM 7459 C CA . ILE C 1 66 ? -11.290 -18.168 45.609 1.00 112.92 64 ILE C CA 1
ATOM 7460 C C . ILE C 1 66 ? -12.430 -18.282 44.602 1.00 115.92 64 ILE C C 1
ATOM 7461 O O . ILE C 1 66 ? -12.243 -18.151 43.392 1.00 114.15 64 ILE C O 1
ATOM 7466 N N 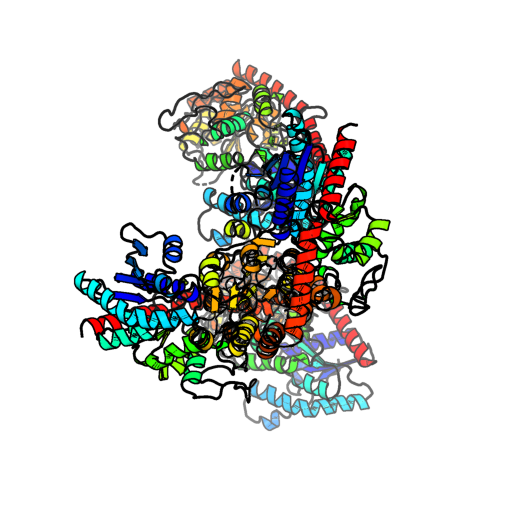. LYS C 1 67 ? -13.628 -18.526 45.130 1.00 119.68 65 LYS C N 1
ATOM 7467 C CA . LYS C 1 67 ? -14.861 -18.524 44.351 1.00 122.61 65 LYS C CA 1
ATOM 7468 C C . LYS C 1 67 ? -15.890 -17.694 45.100 1.00 126.12 65 LYS C C 1
ATOM 7469 O O . LYS C 1 67 ? -16.281 -18.051 46.216 1.00 128.42 65 LYS C O 1
ATOM 7475 N N . VAL C 1 68 ? -16.317 -16.583 44.499 1.00 117.79 66 VAL C N 1
ATOM 7476 C CA . VAL C 1 68 ? -17.387 -15.778 45.081 1.00 115.40 66 VAL C CA 1
ATOM 7477 C C . VAL C 1 68 ? -18.690 -16.157 44.386 1.00 110.69 66 VAL C C 1
ATOM 7478 O O . VAL C 1 68 ? -19.263 -15.363 43.631 1.00 104.36 66 VAL C O 1
ATOM 7482 N N . GLY C 1 69 ? -19.155 -17.385 44.625 1.00 114.28 67 GLY C N 1
ATOM 7483 C CA . GLY C 1 69 ? -20.403 -17.860 44.062 1.00 110.33 67 GLY C CA 1
ATOM 7484 C C . GLY C 1 69 ? -20.250 -18.676 42.793 1.00 110.23 67 GLY C C 1
ATOM 7485 O O . GLY C 1 69 ? -19.770 -19.812 42.831 1.00 110.94 67 GLY C O 1
ATOM 7486 N N . ASN C 1 70 ? -20.654 -18.098 41.663 1.00 108.03 68 ASN C N 1
ATOM 7487 C CA . ASN C 1 70 ? -20.696 -18.785 40.378 1.00 106.51 68 ASN C CA 1
ATOM 7488 C C . ASN C 1 70 ? -19.461 -18.514 39.524 1.00 107.13 68 ASN C C 1
ATOM 7489 O O . ASN C 1 70 ? -19.425 -18.917 38.355 1.00 103.34 68 ASN C O 1
ATOM 7494 N N . GLY C 1 71 ? -18.457 -17.844 40.074 1.00 124.09 69 GLY C N 1
ATOM 7495 C CA . GLY C 1 71 ? -17.260 -17.522 39.321 1.00 123.85 69 GLY C CA 1
ATOM 7496 C C . GLY C 1 71 ? -16.026 -17.588 40.195 1.00 123.81 69 GLY C C 1
ATOM 7497 O O . GLY C 1 71 ? -16.088 -17.405 41.414 1.00 123.00 69 GLY C O 1
ATOM 7498 N N . MET C 1 72 ? -14.893 -17.853 39.550 1.00 111.27 70 MET C N 1
ATOM 7499 C CA . MET C 1 72 ? -13.599 -17.943 40.216 1.00 106.79 70 MET C CA 1
ATOM 7500 C C . MET C 1 72 ? -12.829 -16.645 40.015 1.00 98.65 70 MET C C 1
ATOM 7501 O O . MET C 1 72 ? -12.739 -16.141 38.889 1.00 93.88 70 MET C O 1
ATOM 7506 N N . ILE C 1 73 ? -12.280 -16.103 41.101 1.00 93.02 71 ILE C N 1
ATOM 7507 C CA . ILE C 1 73 ? -11.406 -14.936 41.043 1.00 81.84 71 ILE C CA 1
ATOM 7508 C C . ILE C 1 73 ? -10.006 -15.375 41.450 1.00 85.30 71 ILE C C 1
ATOM 7509 O O . ILE C 1 73 ? -9.788 -15.812 42.588 1.00 91.36 71 ILE C O 1
ATOM 7514 N N . ARG C 1 74 ? -9.059 -15.267 40.524 1.00 72.94 72 ARG C N 1
ATOM 7515 C CA . ARG C 1 74 ? -7.707 -15.762 40.730 1.00 75.93 72 ARG C CA 1
ATOM 7516 C C . ARG C 1 74 ? -6.717 -14.612 40.846 1.00 68.74 72 ARG C C 1
ATOM 7517 O O . ARG C 1 74 ? -6.969 -13.487 40.403 1.00 64.32 72 ARG C O 1
ATOM 7525 N N . PHE C 1 75 ? -5.570 -14.917 41.437 1.00 72.49 73 PHE C N 1
ATOM 7526 C CA . PHE C 1 75 ? -4.528 -13.935 41.692 1.00 68.94 73 PHE C CA 1
ATOM 7527 C C . PHE C 1 75 ? -3.309 -14.259 40.849 1.00 68.52 73 PHE C C 1
ATOM 7528 O O . PHE C 1 75 ? -2.871 -15.412 40.794 1.00 71.59 73 PHE C O 1
ATOM 7536 N N . GLU C 1 76 ? -2.778 -13.243 40.182 1.00 63.29 74 GLU C N 1
ATOM 7537 C CA . GLU C 1 76 ? -1.645 -13.391 39.275 1.00 63.92 74 GLU C CA 1
ATOM 7538 C C . GLU C 1 76 ? -0.663 -12.289 39.643 1.00 65.79 74 GLU C C 1
ATOM 7539 O O . GLU C 1 76 ? -0.665 -11.217 39.033 1.00 63.77 74 GLU C O 1
ATOM 7545 N N . PHE C 1 77 ? 0.146 -12.547 40.672 1.00 67.35 75 PHE C N 1
ATOM 7546 C CA . PHE C 1 77 ? 1.160 -11.598 41.101 1.00 67.51 75 PHE C CA 1
ATOM 7547 C C . PHE C 1 77 ? 2.408 -11.758 40.247 1.00 70.04 75 PHE C C 1
ATOM 7548 O O . PHE C 1 77 ? 2.881 -12.877 40.023 1.00 71.35 75 PHE C O 1
ATOM 7556 N N . PHE C 1 78 ? 2.932 -10.636 39.767 1.00 68.61 76 PHE C N 1
ATOM 7557 C CA . PHE C 1 78 ? 4.133 -10.597 38.951 1.00 67.80 76 PHE C CA 1
ATOM 7558 C C . PHE C 1 78 ? 5.251 -9.883 39.701 1.00 70.01 76 PHE C C 1
ATOM 7559 O O . PHE C 1 78 ? 5.023 -9.188 40.693 1.00 70.66 76 PHE C O 1
ATOM 7567 N N . ASP C 1 79 ? 6.470 -10.053 39.199 1.00 68.30 77 ASP C N 1
ATOM 7568 C CA . ASP C 1 79 ? 7.656 -9.435 39.778 1.00 67.98 77 ASP C CA 1
ATOM 7569 C C . ASP C 1 79 ? 7.967 -8.133 39.041 1.00 64.94 77 ASP C C 1
ATOM 7570 O O . ASP C 1 79 ? 8.408 -8.149 37.887 1.00 64.27 77 ASP C O 1
ATOM 7575 N N . ASP C 1 80 ? 7.746 -7.009 39.721 1.00 64.32 78 ASP C N 1
ATOM 7576 C CA . ASP C 1 80 ? 8.109 -5.679 39.243 1.00 61.22 78 ASP C CA 1
ATOM 7577 C C . ASP C 1 80 ? 9.616 -5.478 39.085 1.00 63.59 78 ASP C C 1
ATOM 7578 O O . ASP C 1 80 ? 10.023 -4.482 38.481 1.00 60.27 78 ASP C O 1
ATOM 7583 N N . GLY C 1 81 ? 10.447 -6.370 39.630 1.00 64.98 79 GLY C N 1
ATOM 7584 C CA . GLY C 1 81 ? 11.886 -6.174 39.605 1.00 67.06 79 GLY C CA 1
ATOM 7585 C C . GLY C 1 81 ? 12.415 -5.163 40.598 1.00 65.09 79 GLY C C 1
ATOM 7586 O O . GLY C 1 81 ? 13.562 -4.720 40.469 1.00 66.51 79 GLY C O 1
ATOM 7587 N N . TRP C 1 82 ? 11.619 -4.798 41.603 1.00 67.35 80 TRP C N 1
ATOM 7588 C CA . TRP C 1 82 ? 11.965 -3.680 42.475 1.00 67.06 80 TRP C CA 1
ATOM 7589 C C . TRP C 1 82 ? 13.126 -4.024 43.392 1.00 66.94 80 TRP C C 1
ATOM 7590 O O . TRP C 1 82 ? 14.114 -3.286 43.458 1.00 65.98 80 TRP C O 1
ATOM 7601 N N . GLU C 1 83 ? 13.027 -5.147 44.104 1.00 67.89 81 GLU C N 1
ATOM 7602 C CA . GLU C 1 83 ? 13.972 -5.441 45.174 1.00 67.77 81 GLU C CA 1
ATOM 7603 C C . GLU C 1 83 ? 15.372 -5.720 44.655 1.00 70.44 81 GLU C C 1
ATOM 7604 O O . GLU C 1 83 ? 16.311 -5.741 45.453 1.00 70.76 81 GLU C O 1
ATOM 7610 N N . SER C 1 84 ? 15.541 -5.921 43.349 1.00 70.13 82 SER C N 1
ATOM 7611 C CA . SER C 1 84 ? 16.879 -5.957 42.778 1.00 70.92 82 SER C CA 1
ATOM 7612 C C . SER C 1 84 ? 17.350 -4.590 42.294 1.00 71.03 82 SER C C 1
ATOM 7613 O O . SER C 1 84 ? 18.565 -4.359 42.224 1.00 75.56 82 SER C O 1
ATOM 7616 N N . VAL C 1 85 ? 16.430 -3.676 41.987 1.00 71.85 83 VAL C N 1
ATOM 7617 C CA . VAL C 1 85 ? 16.791 -2.324 41.554 1.00 71.77 83 VAL C CA 1
ATOM 7618 C C . VAL C 1 85 ? 16.893 -1.376 42.740 1.00 69.15 83 VAL C C 1
ATOM 7619 O O . VAL C 1 85 ? 17.913 -0.711 42.924 1.00 67.03 83 VAL C O 1
ATOM 7623 N N . ASN C 1 86 ? 15.840 -1.305 43.557 1.00 69.81 84 ASN C N 1
ATOM 7624 C CA . ASN C 1 86 ? 15.872 -0.440 44.733 1.00 67.42 84 ASN C CA 1
ATOM 7625 C C . ASN C 1 86 ? 17.059 -0.752 45.631 1.00 65.41 84 ASN C C 1
ATOM 7626 O O . ASN C 1 86 ? 17.679 0.161 46.187 1.00 63.27 84 ASN C O 1
ATOM 7631 N N . GLY C 1 87 ? 17.366 -2.032 45.809 1.00 67.94 85 GLY C N 1
ATOM 7632 C CA . GLY C 1 87 ? 18.489 -2.409 46.652 1.00 72.24 85 GLY C CA 1
ATOM 7633 C C . GLY C 1 87 ? 18.220 -2.071 48.105 1.00 69.37 85 GLY C C 1
ATOM 7634 O O . GLY C 1 87 ? 17.165 -2.402 48.659 1.00 67.32 85 GLY C O 1
ATOM 7635 N N . SER C 1 88 ? 19.176 -1.390 48.735 1.00 67.12 86 SER C N 1
ATOM 7636 C CA . SER C 1 88 ? 19.066 -1.028 50.145 1.00 69.35 86 SER C CA 1
ATOM 7637 C C . SER C 1 88 ? 18.401 0.330 50.362 1.00 66.90 86 SER C C 1
ATOM 7638 O O . SER C 1 88 ? 18.328 0.796 51.504 1.00 63.37 86 SER C O 1
ATOM 7641 N N . LYS C 1 89 ? 17.925 0.977 49.300 1.00 65.01 87 LYS C N 1
ATOM 7642 C CA . LYS C 1 89 ? 17.251 2.249 49.469 1.00 63.18 87 LYS C CA 1
ATOM 7643 C C . LYS C 1 89 ? 15.935 2.041 50.215 1.00 63.97 87 LYS C C 1
ATOM 7644 O O . LYS C 1 89 ? 15.308 0.982 50.103 1.00 64.76 87 LYS C O 1
ATOM 7650 N N . PRO C 1 90 ? 15.511 3.027 51.002 1.00 63.54 88 PRO C N 1
ATOM 7651 C CA . PRO C 1 90 ? 14.157 2.994 51.564 1.00 62.69 88 PRO C CA 1
ATOM 7652 C C . PRO C 1 90 ? 13.119 3.166 50.473 1.00 64.30 88 PRO C C 1
ATOM 7653 O O . PRO C 1 90 ? 13.365 3.808 49.448 1.00 61.67 88 PRO C O 1
ATOM 7657 N N . PHE C 1 91 ? 11.941 2.592 50.707 1.00 61.94 89 PHE C N 1
ATOM 7658 C CA . PHE C 1 91 ? 10.897 2.630 49.691 1.00 61.27 89 PHE C CA 1
ATOM 7659 C C . PHE C 1 91 ? 10.394 4.052 49.494 1.00 58.88 89 PHE C C 1
ATOM 7660 O O . PHE C 1 91 ? 9.985 4.718 50.452 1.00 61.79 89 PHE C O 1
ATOM 7668 N N . ASP C 1 92 ? 10.428 4.505 48.248 1.00 56.07 90 ASP C N 1
ATOM 7669 C CA . ASP C 1 92 ? 9.978 5.832 47.857 1.00 55.24 90 ASP C CA 1
ATOM 7670 C C . ASP C 1 92 ? 8.905 5.653 46.787 1.00 55.89 90 ASP C C 1
ATOM 7671 O O . ASP C 1 92 ? 9.191 5.136 45.700 1.00 57.22 90 ASP C O 1
ATOM 7676 N N . VAL C 1 93 ? 7.671 6.064 47.100 1.00 51.60 91 VAL C N 1
ATOM 7677 C CA . VAL C 1 93 ? 6.553 5.816 46.200 1.00 58.75 91 VAL C CA 1
ATOM 7678 C C . VAL C 1 93 ? 6.656 6.648 44.916 1.00 54.62 91 VAL C C 1
ATOM 7679 O O . VAL C 1 93 ? 6.053 6.291 43.902 1.00 58.27 91 VAL C O 1
ATOM 7683 N N . GLY C 1 94 ? 7.398 7.755 44.933 1.00 54.06 92 GLY C N 1
ATOM 7684 C CA . GLY C 1 94 ? 7.614 8.504 43.711 1.00 54.86 92 GLY C CA 1
ATOM 7685 C C . GLY C 1 94 ? 8.574 7.790 42.784 1.00 55.91 92 GLY C C 1
ATOM 7686 O O . GLY C 1 94 ? 8.392 7.779 41.564 1.00 59.69 92 GLY C O 1
ATOM 7687 N N . VAL C 1 95 ? 9.596 7.165 43.351 1.00 57.92 93 VAL C N 1
ATOM 7688 C CA . VAL C 1 95 ? 10.496 6.349 42.552 1.00 57.25 93 VAL C CA 1
ATOM 7689 C C . VAL C 1 95 ? 9.802 5.066 42.128 1.00 55.22 93 VAL C C 1
ATOM 7690 O O . VAL C 1 95 ? 9.985 4.588 41.002 1.00 56.38 93 VAL C O 1
ATOM 7694 N N . TYR C 1 96 ? 8.974 4.502 43.006 1.00 56.08 94 TYR C N 1
ATOM 7695 C CA . TYR C 1 96 ? 8.356 3.222 42.690 1.00 57.40 94 TYR C CA 1
ATOM 7696 C C . TYR C 1 96 ? 7.354 3.356 41.547 1.00 55.98 94 TYR C C 1
ATOM 7697 O O . TYR C 1 96 ? 7.348 2.538 40.619 1.00 53.27 94 TYR C O 1
ATOM 7706 N N . ILE C 1 97 ? 6.495 4.378 41.596 1.00 53.63 95 ILE C N 1
ATOM 7707 C CA . ILE C 1 97 ? 5.455 4.494 40.577 1.00 55.57 95 ILE C CA 1
ATOM 7708 C C . ILE C 1 97 ? 6.088 4.632 39.199 1.00 55.71 95 ILE C C 1
ATOM 7709 O O . ILE C 1 97 ? 5.611 4.042 38.226 1.00 55.07 95 ILE C O 1
ATOM 7714 N N . ASN C 1 98 ? 7.212 5.351 39.109 1.00 57.75 96 ASN C N 1
ATOM 7715 C CA . ASN C 1 98 ? 7.916 5.451 37.834 1.00 56.43 96 ASN C CA 1
ATOM 7716 C C . ASN C 1 98 ? 8.495 4.105 37.424 1.00 54.33 96 ASN C C 1
ATOM 7717 O O . ASN C 1 98 ? 8.421 3.721 36.253 1.00 51.20 96 ASN C O 1
ATOM 7722 N N . HIS C 1 99 ? 9.089 3.377 38.371 1.00 56.99 97 HIS C N 1
ATOM 7723 C CA . HIS C 1 99 ? 9.623 2.059 38.052 1.00 54.54 97 HIS C CA 1
ATOM 7724 C C . HIS C 1 99 ? 8.529 1.121 37.537 1.00 54.54 97 HIS C C 1
ATOM 7725 O O . HIS C 1 99 ? 8.711 0.426 36.528 1.00 48.00 97 HIS C O 1
ATOM 7732 N N . LEU C 1 100 ? 7.392 1.071 38.237 1.00 53.17 98 LEU C N 1
ATOM 7733 C CA . LEU C 1 100 ? 6.345 0.127 37.870 1.00 52.90 98 LEU C CA 1
ATOM 7734 C C . LEU C 1 100 ? 5.760 0.455 36.501 1.00 53.79 98 LEU C C 1
ATOM 7735 O O . LEU C 1 100 ? 5.364 -0.452 35.763 1.00 50.93 98 LEU C O 1
ATOM 7740 N N . ASP C 1 101 ? 5.698 1.743 36.157 1.00 53.70 99 ASP C N 1
ATOM 7741 C CA . ASP C 1 101 ? 5.310 2.155 34.817 1.00 52.85 99 ASP C CA 1
ATOM 7742 C C . ASP C 1 101 ? 6.179 1.470 33.771 1.00 52.76 99 ASP C C 1
ATOM 7743 O O . ASP C 1 101 ? 5.676 0.799 32.865 1.00 52.88 99 ASP C O 1
ATOM 7748 N N . GLN C 1 102 ? 7.498 1.617 33.902 1.00 50.91 100 GLN C N 1
ATOM 7749 C CA . GLN C 1 102 ? 8.420 1.019 32.944 1.00 52.77 100 GLN C CA 1
ATOM 7750 C C . GLN C 1 102 ? 8.338 -0.501 32.973 1.00 53.22 100 GLN C C 1
ATOM 7751 O O . GLN C 1 102 ? 8.255 -1.152 31.925 1.00 53.17 100 GLN C O 1
ATOM 7757 N N . ALA C 1 103 ? 8.360 -1.085 34.170 1.00 53.56 101 ALA C N 1
ATOM 7758 C CA . ALA C 1 103 ? 8.404 -2.537 34.280 1.00 54.58 101 ALA C CA 1
ATOM 7759 C C . ALA C 1 103 ? 7.078 -3.154 33.879 1.00 53.40 101 ALA C C 1
ATOM 7760 O O . ALA C 1 103 ? 7.052 -4.210 33.237 1.00 52.75 101 ALA C O 1
ATOM 7762 N N . GLY C 1 104 ? 5.972 -2.513 34.262 1.00 52.62 102 GLY C N 1
ATOM 7763 C CA . GLY C 1 104 ? 4.661 -3.044 33.946 1.00 51.21 102 GLY C CA 1
ATOM 7764 C C . GLY C 1 104 ? 4.381 -3.082 32.457 1.00 53.81 102 GLY C C 1
ATOM 7765 O O . GLY C 1 104 ? 3.680 -3.980 31.979 1.00 52.78 102 GLY C O 1
ATOM 7766 N N . ARG C 1 105 ? 4.915 -2.109 31.708 1.00 49.36 103 ARG C N 1
ATOM 7767 C CA . ARG C 1 105 ? 4.769 -2.117 30.256 1.00 51.97 103 ARG C CA 1
ATOM 7768 C C . ARG C 1 105 ? 5.481 -3.306 29.634 1.00 51.96 103 ARG C C 1
ATOM 7769 O O . ARG C 1 105 ? 5.114 -3.741 28.540 1.00 52.58 103 ARG C O 1
ATOM 7777 N N . GLN C 1 106 ? 6.508 -3.828 30.294 1.00 50.17 104 GLN C N 1
ATOM 7778 C CA . GLN C 1 106 ? 7.196 -4.992 29.758 1.00 51.65 104 GLN C CA 1
ATOM 7779 C C . GLN C 1 106 ? 6.465 -6.276 30.109 1.00 53.19 104 GLN C C 1
ATOM 7780 O O . GLN C 1 106 ? 6.384 -7.184 29.281 1.00 55.34 104 GLN C O 1
ATOM 7786 N N . LYS C 1 107 ? 5.946 -6.382 31.333 1.00 53.01 105 LYS C N 1
ATOM 7787 C CA . LYS C 1 107 ? 5.439 -7.663 31.811 1.00 56.96 105 LYS C CA 1
ATOM 7788 C C . LYS C 1 107 ? 3.943 -7.856 31.589 1.00 58.18 105 LYS C C 1
ATOM 7789 O O . LYS C 1 107 ? 3.498 -9.002 31.466 1.00 60.28 105 LYS C O 1
ATOM 7795 N N . LEU C 1 108 ? 3.150 -6.785 31.527 1.00 55.70 106 LEU C N 1
ATOM 7796 C CA . LEU C 1 108 ? 1.729 -6.967 31.246 1.00 57.05 106 LEU C CA 1
ATOM 7797 C C . LEU C 1 108 ? 1.469 -7.580 29.867 1.00 57.83 106 LEU C C 1
ATOM 7798 O O . LEU C 1 108 ? 0.611 -8.475 29.778 1.00 58.07 106 LEU C O 1
ATOM 7803 N N . PRO C 1 109 ? 2.145 -7.178 28.782 1.00 57.41 107 PRO C N 1
ATOM 7804 C CA . PRO C 1 109 ? 1.972 -7.914 27.516 1.00 59.17 107 PRO C CA 1
ATOM 7805 C C . PRO C 1 109 ? 2.251 -9.403 27.637 1.00 61.91 107 PRO C C 1
ATOM 7806 O O . PRO C 1 109 ? 1.569 -10.214 26.995 1.00 64.55 107 PRO C O 1
ATOM 7810 N N . ILE C 1 110 ? 3.258 -9.781 28.424 1.00 61.54 108 ILE C N 1
ATOM 7811 C CA . ILE C 1 110 ? 3.593 -11.193 28.603 1.00 66.11 108 ILE C CA 1
ATOM 7812 C C . ILE C 1 110 ? 2.409 -11.944 29.195 1.00 66.09 108 ILE C C 1
ATOM 7813 O O . ILE C 1 110 ? 1.930 -12.936 28.631 1.00 67.52 108 ILE C O 1
ATOM 7818 N N . MET C 1 111 ? 1.937 -11.486 30.359 1.00 64.95 109 MET C N 1
ATOM 7819 C CA . MET C 1 111 ? 0.823 -12.144 31.033 1.00 66.12 109 MET C CA 1
ATOM 7820 C C . MET C 1 111 ? -0.406 -12.212 30.138 1.00 65.29 109 MET C C 1
ATOM 7821 O O . MET C 1 111 ? -1.091 -13.239 30.091 1.00 67.27 109 MET C O 1
ATOM 7826 N N . LEU C 1 112 ? -0.700 -11.130 29.415 1.00 67.52 110 LEU C N 1
ATOM 7827 C CA . LEU C 1 112 ? -1.867 -11.134 28.539 1.00 66.03 110 LEU C CA 1
ATOM 7828 C C . LEU C 1 112 ? -1.706 -12.163 27.429 1.00 70.47 110 LEU C C 1
ATOM 7829 O O . LEU C 1 112 ? -2.621 -12.949 27.163 1.00 74.23 110 LEU C O 1
ATOM 7834 N N . LYS C 1 113 ? -0.530 -12.201 26.798 1.00 71.23 111 LYS C N 1
ATOM 7835 C CA . LYS C 1 113 ? -0.294 -13.159 25.722 1.00 73.71 111 LYS C CA 1
ATOM 7836 C C . LYS C 1 113 ? -0.346 -14.598 26.222 1.00 78.38 111 LYS C C 1
ATOM 7837 O O . LYS C 1 113 ? -0.770 -15.493 25.482 1.00 81.81 111 LYS C O 1
ATOM 7843 N N . LYS C 1 114 ? 0.090 -14.849 27.459 1.00 80.73 112 LYS C N 1
ATOM 7844 C CA . LYS C 1 114 ? -0.081 -16.180 28.035 1.00 81.77 112 LYS C CA 1
ATOM 7845 C C . LYS C 1 114 ? -1.550 -16.584 28.005 1.00 82.13 112 LYS C C 1
ATOM 7846 O O . LYS C 1 114 ? -1.913 -17.618 27.432 1.00 84.71 112 LYS C O 1
ATOM 7852 N N . HIS C 1 115 ? -2.414 -15.750 28.593 1.00 76.54 113 HIS C N 1
ATOM 7853 C CA . HIS C 1 115 ? -3.845 -16.030 28.612 1.00 73.92 113 HIS C CA 1
ATOM 7854 C C . HIS C 1 115 ? -4.408 -16.236 27.211 1.00 77.04 113 HIS C C 1
ATOM 7855 O O . HIS C 1 115 ? -5.338 -17.029 27.028 1.00 76.31 113 HIS C O 1
ATOM 7862 N N . GLU C 1 116 ? -3.860 -15.533 26.216 1.00 77.72 114 GLU C N 1
ATOM 7863 C CA . GLU C 1 116 ? -4.352 -15.651 24.849 1.00 78.56 114 GLU C CA 1
ATOM 7864 C C . GLU C 1 116 ? -4.146 -17.063 24.312 1.00 83.60 114 GLU C C 1
ATOM 7865 O O . GLU C 1 116 ? -5.083 -17.692 23.807 1.00 84.85 114 GLU C O 1
ATOM 7871 N N . GLU C 1 117 ? -2.924 -17.583 24.420 1.00 85.22 115 GLU C N 1
ATOM 7872 C CA . GLU C 1 117 ? -2.655 -18.958 24.015 1.00 87.22 115 GLU C CA 1
ATOM 7873 C C . GLU C 1 117 ? -3.275 -19.981 24.961 1.00 86.18 115 GLU C C 1
ATOM 7874 O O . GLU C 1 117 ? -3.454 -21.138 24.568 1.00 86.74 115 GLU C O 1
ATOM 7880 N N . SER C 1 118 ? -3.590 -19.593 26.200 1.00 87.38 116 SER C N 1
ATOM 7881 C CA . SER C 1 118 ? -4.149 -20.525 27.173 1.00 85.47 116 SER C CA 1
ATOM 7882 C C . SER C 1 118 ? -5.632 -20.787 26.965 1.00 84.35 116 SER C C 1
ATOM 7883 O O . SER C 1 118 ? -6.170 -21.710 27.582 1.00 81.55 116 SER C O 1
ATOM 7886 N N . GLY C 1 119 ? -6.301 -20.009 26.116 1.00 88.69 117 GLY C N 1
ATOM 7887 C CA . GLY C 1 119 ? -7.737 -20.117 25.962 1.00 87.19 117 GLY C CA 1
ATOM 7888 C C . GLY C 1 119 ? -8.543 -19.326 26.965 1.00 84.50 117 GLY C C 1
ATOM 7889 O O . GLY C 1 119 ? -9.751 -19.559 27.093 1.00 84.23 117 GLY C O 1
ATOM 7890 N N . THR C 1 120 ? -7.916 -18.410 27.698 1.00 77.78 118 THR C N 1
ATOM 7891 C CA . THR C 1 120 ? -8.629 -17.479 28.572 1.00 72.60 118 THR C CA 1
ATOM 7892 C C . THR C 1 120 ? -8.241 -16.043 28.224 1.00 67.81 118 THR C C 1
ATOM 7893 O O . THR C 1 120 ? -7.761 -15.292 29.074 1.00 65.65 118 THR C O 1
ATOM 7897 N N . PRO C 1 121 ? -8.466 -15.616 26.976 1.00 68.94 119 PRO C N 1
ATOM 7898 C CA . PRO C 1 121 ? -8.049 -14.264 26.578 1.00 64.75 119 PRO C CA 1
ATOM 7899 C C . PRO C 1 121 ? -8.793 -13.200 27.370 1.00 59.09 119 PRO C C 1
ATOM 7900 O O . PRO C 1 121 ? -9.948 -13.380 27.759 1.00 59.83 119 PRO C O 1
ATOM 7904 N N . VAL C 1 122 ? -8.114 -12.088 27.632 1.00 55.40 120 VAL C N 1
ATOM 7905 C CA . VAL C 1 122 ? -8.685 -11.067 28.503 1.00 54.45 120 VAL C CA 1
ATOM 7906 C C . VAL C 1 122 ? -9.671 -10.234 27.704 1.00 51.60 120 VAL C C 1
ATOM 7907 O O . VAL C 1 122 ? -9.325 -9.673 26.660 1.00 51.37 120 VAL C O 1
ATOM 7911 N N . SER C 1 123 ? -10.905 -10.154 28.199 1.00 51.22 121 SER C N 1
ATOM 7912 C CA . SER C 1 123 ? -11.943 -9.375 27.541 1.00 50.11 121 SER C CA 1
ATOM 7913 C C . SER C 1 123 ? -11.873 -7.895 27.892 1.00 47.91 121 SER C C 1
ATOM 7914 O O . SER C 1 123 ? -12.373 -7.067 27.127 1.00 47.42 121 SER C O 1
ATOM 7917 N N . CYS C 1 124 ? -11.288 -7.548 29.034 1.00 46.00 122 CYS C N 1
ATOM 7918 C CA . CYS C 1 124 ? -11.246 -6.164 29.483 1.00 45.83 122 CYS C CA 1
ATOM 7919 C C . CYS C 1 124 ? -10.216 -6.024 30.599 1.00 44.98 122 CYS C C 1
ATOM 7920 O O . CYS C 1 124 ? -10.252 -6.775 31.581 1.00 43.40 122 CYS C O 1
ATOM 7923 N N . LEU C 1 125 ? -9.319 -5.056 30.447 1.00 43.01 123 LEU C N 1
ATOM 7924 C CA . LEU C 1 125 ? -8.454 -4.623 31.535 1.00 46.53 123 LEU C CA 1
ATOM 7925 C C . LEU C 1 125 ? -9.161 -3.570 32.372 1.00 44.92 123 LEU C C 1
ATOM 7926 O O . LEU C 1 125 ? -9.922 -2.744 31.854 1.00 42.63 123 LEU C O 1
ATOM 7931 N N . ILE C 1 126 ? -8.909 -3.607 33.675 1.00 43.62 124 ILE C N 1
ATOM 7932 C CA . ILE C 1 126 ? -9.415 -2.602 34.597 1.00 43.10 124 ILE C CA 1
ATOM 7933 C C . ILE C 1 126 ? -8.233 -2.078 35.389 1.00 42.86 124 ILE C C 1
ATOM 7934 O O . ILE C 1 126 ? -7.484 -2.862 35.984 1.00 42.57 124 ILE C O 1
ATOM 7939 N N . LEU C 1 127 ? -8.039 -0.771 35.363 1.00 42.14 125 LEU C N 1
ATOM 7940 C CA . LEU C 1 127 ? -6.894 -0.162 36.011 1.00 43.46 125 LEU C CA 1
ATOM 7941 C C . LEU C 1 127 ? -7.386 0.867 37.021 1.00 45.07 125 LEU C C 1
ATOM 7942 O O . LEU C 1 127 ? -8.586 0.998 37.281 1.00 44.08 125 LEU C O 1
ATOM 7947 N N . ASN C 1 128 ? -6.441 1.613 37.584 1.00 44.16 126 ASN C N 1
ATOM 7948 C CA . ASN C 1 128 ? -6.766 2.646 38.551 1.00 42.53 126 ASN C CA 1
ATOM 7949 C C . ASN C 1 128 ? -5.845 3.819 38.258 1.00 44.88 126 ASN C C 1
ATOM 7950 O O . ASN C 1 128 ? -4.889 3.660 37.486 1.00 42.04 126 ASN C O 1
ATOM 7955 N N . PRO C 1 129 ? -6.079 5.001 38.841 1.00 44.35 127 PRO C N 1
ATOM 7956 C CA . PRO C 1 129 ? -5.288 6.178 38.445 1.00 44.65 127 PRO C CA 1
ATOM 7957 C C . PRO C 1 129 ? -3.799 6.078 38.756 1.00 44.75 127 PRO C C 1
ATOM 7958 O O . PRO C 1 129 ? -3.028 6.885 38.223 1.00 44.50 127 PRO C O 1
ATOM 7962 N N . LEU C 1 130 ? -3.358 5.133 39.583 1.00 45.91 128 LEU C N 1
ATOM 7963 C CA . LEU C 1 130 ? -1.930 5.027 39.856 1.00 45.70 128 LEU C CA 1
ATOM 7964 C C . LEU C 1 130 ? -1.189 4.142 38.857 1.00 48.10 128 LEU C C 1
ATOM 7965 O O . LEU C 1 130 ? 0.046 4.081 38.912 1.00 43.58 128 LEU C O 1
ATOM 7970 N N . VAL C 1 131 ? -1.900 3.490 37.933 1.00 44.75 129 VAL C N 1
ATOM 7971 C CA . VAL C 1 131 ? -1.263 2.688 36.892 1.00 44.36 129 VAL C CA 1
ATOM 7972 C C . VAL C 1 131 ? -1.869 3.085 35.546 1.00 47.03 129 VAL C C 1
ATOM 7973 O O . VAL C 1 131 ? -2.402 2.236 34.815 1.00 43.91 129 VAL C O 1
ATOM 7977 N N . PRO C 1 132 ? -1.790 4.364 35.167 1.00 46.06 130 PRO C N 1
ATOM 7978 C CA . PRO C 1 132 ? -2.395 4.783 33.901 1.00 45.26 130 PRO C CA 1
ATOM 7979 C C . PRO C 1 132 ? -1.780 4.105 32.691 1.00 45.33 130 PRO C C 1
ATOM 7980 O O . PRO C 1 132 ? -2.425 4.049 31.641 1.00 45.58 130 PRO C O 1
ATOM 7984 N N . TRP C 1 133 ? -0.568 3.566 32.812 1.00 47.98 131 TRP C N 1
ATOM 7985 C CA . TRP C 1 133 ? 0.105 2.932 31.683 1.00 48.42 131 TRP C CA 1
ATOM 7986 C C . TRP C 1 133 ? -0.602 1.668 31.209 1.00 48.20 131 TRP C C 1
ATOM 7987 O O . TRP C 1 133 ? -0.315 1.192 30.108 1.00 48.69 131 TRP C O 1
ATOM 7998 N N . VAL C 1 134 ? -1.487 1.094 32.026 1.00 47.79 132 VAL C N 1
ATOM 7999 C CA . VAL C 1 134 ? -2.240 -0.077 31.588 1.00 45.85 132 VAL C CA 1
ATOM 8000 C C . VAL C 1 134 ? -3.102 0.267 30.374 1.00 47.13 132 VAL C C 1
ATOM 8001 O O . VAL C 1 134 ? -3.291 -0.559 29.473 1.00 41.84 132 VAL C O 1
ATOM 8005 N N . ALA C 1 135 ? -3.624 1.495 30.325 1.00 45.96 133 ALA C N 1
ATOM 8006 C CA . ALA C 1 135 ? -4.463 1.900 29.207 1.00 47.41 133 ALA C CA 1
ATOM 8007 C C . ALA C 1 135 ? -3.664 2.023 27.910 1.00 49.38 133 ALA C C 1
ATOM 8008 O O . ALA C 1 135 ? -4.213 1.798 26.823 1.00 48.91 133 ALA C O 1
ATOM 8010 N N . ASP C 1 136 ? -2.375 2.368 27.998 1.00 46.17 134 ASP C N 1
ATOM 8011 C CA . ASP C 1 136 ? -1.531 2.377 26.806 1.00 47.33 134 ASP C CA 1
ATOM 8012 C C . ASP C 1 136 ? -1.214 0.957 26.355 1.00 49.08 134 ASP C C 1
ATOM 8013 O O . ASP C 1 136 ? -1.230 0.665 25.156 1.00 47.62 134 ASP C O 1
ATOM 8018 N N . VAL C 1 137 ? -0.881 0.063 27.296 1.00 50.90 135 VAL C N 1
ATOM 8019 C CA . VAL C 1 137 ? -0.731 -1.340 26.923 1.00 49.21 135 VAL C CA 1
ATOM 8020 C C . VAL C 1 137 ? -2.026 -1.848 26.315 1.00 49.27 135 VAL C C 1
ATOM 8021 O O . VAL C 1 137 ? -2.020 -2.623 25.351 1.00 48.76 135 VAL C O 1
ATOM 8025 N N . ALA C 1 138 ? -3.156 -1.424 26.883 1.00 45.91 136 ALA C N 1
ATOM 8026 C CA . ALA C 1 138 ? -4.452 -1.907 26.433 1.00 47.67 136 ALA C CA 1
ATOM 8027 C C . ALA C 1 138 ? -4.775 -1.391 25.036 1.00 48.89 136 ALA C C 1
ATOM 8028 O O . ALA C 1 138 ? -5.253 -2.148 24.183 1.00 49.96 136 ALA C O 1
ATOM 8030 N N . ASP C 1 139 ? -4.521 -0.101 24.788 1.00 49.59 137 ASP C N 1
ATOM 8031 C CA . ASP C 1 139 ? -4.723 0.444 23.454 1.00 49.00 137 ASP C CA 1
ATOM 8032 C C . ASP C 1 139 ? -3.785 -0.224 22.463 1.00 51.24 137 ASP C C 1
ATOM 8033 O O . ASP C 1 139 ? -4.204 -0.622 21.374 1.00 49.78 137 ASP C O 1
ATOM 8038 N N . SER C 1 140 ? -2.520 -0.416 22.845 1.00 50.07 138 SER C N 1
ATOM 8039 C CA . SER C 1 140 ? -1.577 -0.973 21.882 1.00 52.55 138 SER C CA 1
ATOM 8040 C C . SER C 1 140 ? -1.933 -2.409 21.499 1.00 52.16 138 SER C C 1
ATOM 8041 O O . SER C 1 140 ? -1.699 -2.818 20.355 1.00 50.88 138 SER C O 1
ATOM 8044 N N . LEU C 1 141 ? -2.511 -3.178 22.422 1.00 53.54 139 LEU C N 1
ATOM 8045 C CA . LEU C 1 141 ? -2.927 -4.548 22.151 1.00 53.73 139 LEU C CA 1
ATOM 8046 C C . LEU C 1 141 ? -4.385 -4.661 21.738 1.00 52.97 139 LEU C C 1
ATOM 8047 O O . LEU C 1 141 ? -4.884 -5.783 21.595 1.00 53.15 139 LEU C O 1
ATOM 8052 N N . GLN C 1 142 ? -5.081 -3.538 21.560 1.00 48.89 140 GLN C N 1
ATOM 8053 C CA . GLN C 1 142 ? -6.482 -3.552 21.132 1.00 50.05 140 GLN C CA 1
ATOM 8054 C C . GLN C 1 142 ? -7.358 -4.371 22.079 1.00 49.48 140 GLN C C 1
ATOM 8055 O O . GLN C 1 142 ? -8.238 -5.113 21.648 1.00 50.64 140 GLN C O 1
ATOM 8061 N N . ILE C 1 143 ? -7.109 -4.245 23.376 1.00 49.79 141 ILE C N 1
ATOM 8062 C CA . ILE C 1 143 ? -7.964 -4.809 24.419 1.00 47.79 141 ILE C CA 1
ATOM 8063 C C . ILE C 1 143 ? -8.686 -3.656 25.100 1.00 45.96 141 ILE C C 1
ATOM 8064 O O . ILE C 1 143 ? -8.040 -2.664 25.458 1.00 45.18 141 ILE C O 1
ATOM 8069 N N . PRO C 1 144 ? -10.002 -3.740 25.304 1.00 44.41 142 PRO C N 1
ATOM 8070 C CA . PRO C 1 144 ? -10.704 -2.656 26.002 1.00 45.41 142 PRO C CA 1
ATOM 8071 C C . PRO C 1 144 ? -10.211 -2.514 27.438 1.00 44.93 142 PRO C C 1
ATOM 8072 O O . PRO C 1 144 ? -9.873 -3.494 28.100 1.00 42.08 142 PRO C O 1
ATOM 8076 N N . CYS C 1 145 ? -10.185 -1.275 27.919 1.00 40.41 143 CYS C N 1
ATOM 8077 C CA . CYS C 1 145 ? -9.825 -1.005 29.295 1.00 42.81 143 CYS C CA 1
ATOM 8078 C C . CYS C 1 145 ? -10.728 0.077 29.858 1.00 42.36 143 CYS C C 1
ATOM 8079 O O . CYS C 1 145 ? -11.281 0.908 29.125 1.00 42.84 143 CYS C O 1
ATOM 8082 N N . ALA C 1 146 ? -10.891 0.017 31.179 1.00 42.20 144 ALA C N 1
ATOM 8083 C CA . ALA C 1 146 ? -11.605 0.997 31.975 1.00 40.69 144 ALA C CA 1
ATOM 8084 C C . ALA C 1 146 ? -10.784 1.239 33.228 1.00 43.19 144 ALA C C 1
ATOM 8085 O O . ALA C 1 146 ? -9.969 0.407 33.622 1.00 42.25 144 ALA C O 1
ATOM 8087 N N . THR C 1 147 ? -10.998 2.381 33.856 1.00 40.10 145 THR C N 1
ATOM 8088 C CA . THR C 1 147 ? -10.301 2.681 35.087 1.00 43.78 145 THR C CA 1
ATOM 8089 C C . THR C 1 147 ? -11.306 2.839 36.219 1.00 41.59 145 THR C C 1
ATOM 8090 O O . THR C 1 147 ? -12.445 3.277 36.011 1.00 38.81 145 THR C O 1
ATOM 8094 N N . LEU C 1 148 ? -10.889 2.411 37.407 1.00 38.96 146 LEU C N 1
ATOM 8095 C CA . LEU C 1 148 ? -11.699 2.529 38.609 1.00 41.55 146 LEU C CA 1
ATOM 8096 C C . LEU C 1 148 ? -11.253 3.774 39.357 1.00 41.93 146 LEU C C 1
ATOM 8097 O O . LEU C 1 148 ? -10.104 3.859 39.804 1.00 43.03 146 LEU C O 1
ATOM 8102 N N . TRP C 1 149 ? -12.150 4.734 39.480 1.00 37.20 147 TRP C N 1
ATOM 8103 C CA . TRP C 1 149 ? -11.900 5.915 40.284 1.00 41.68 147 TRP C CA 1
ATOM 8104 C C . TRP C 1 149 ? -12.399 5.645 41.695 1.00 42.07 147 TRP C C 1
ATOM 8105 O O . TRP C 1 149 ? -13.586 5.370 41.893 1.00 43.82 147 TRP C O 1
ATOM 8116 N N . VAL C 1 150 ? -11.494 5.705 42.674 1.00 42.41 148 VAL C N 1
ATOM 8117 C CA . VAL C 1 150 ? -11.824 5.274 44.025 1.00 42.02 148 VAL C CA 1
ATOM 8118 C C . VAL C 1 150 ? -12.108 6.435 44.965 1.00 42.65 148 VAL C C 1
ATOM 8119 O O . VAL C 1 150 ? -12.443 6.202 46.132 1.00 44.70 148 VAL C O 1
ATOM 8123 N N . GLN C 1 151 ? -12.025 7.675 44.494 1.00 41.18 149 GLN C N 1
ATOM 8124 C CA . GLN C 1 151 ? -12.432 8.804 45.316 1.00 40.82 149 GLN C CA 1
ATOM 8125 C C . GLN C 1 151 ? -13.822 9.271 44.898 1.00 40.11 149 GLN C C 1
ATOM 8126 O O . GLN C 1 151 ? -14.486 8.637 44.070 1.00 40.72 149 GLN C O 1
ATOM 8132 N N . SER C 1 152 ? -14.283 10.376 45.484 1.00 40.38 150 SER C N 1
ATOM 8133 C CA . SER C 1 152 ? -15.601 10.887 45.139 1.00 41.03 150 SER C CA 1
ATOM 8134 C C . SER C 1 152 ? -15.623 11.418 43.710 1.00 40.01 150 SER C C 1
ATOM 8135 O O . SER C 1 152 ? -14.586 11.673 43.092 1.00 38.05 150 SER C O 1
ATOM 8138 N N . CYS C 1 153 ? -16.834 11.607 43.189 1.00 38.90 151 CYS C N 1
ATOM 8139 C CA . CYS C 1 153 ? -16.944 12.280 41.897 1.00 41.79 151 CYS C CA 1
ATOM 8140 C C . CYS C 1 153 ? -16.563 13.742 42.022 1.00 41.42 151 CYS C C 1
ATOM 8141 O O . CYS C 1 153 ? -15.995 14.316 41.086 1.00 42.10 151 CYS C O 1
ATOM 8144 N N . ALA C 1 154 ? -16.838 14.351 43.181 1.00 40.87 152 ALA C N 1
ATOM 8145 C CA . ALA C 1 154 ? -16.419 15.729 43.377 1.00 41.83 152 ALA C CA 1
ATOM 8146 C C . ALA C 1 154 ? -14.903 15.839 43.348 1.00 42.79 152 ALA C C 1
ATOM 8147 O O . ALA C 1 154 ? -14.351 16.850 42.895 1.00 41.52 152 ALA C O 1
ATOM 8149 N N . SER C 1 155 ? -14.213 14.794 43.790 1.00 41.13 153 SER C N 1
ATOM 8150 C CA . SER C 1 155 ? -12.757 14.781 43.723 1.00 44.84 153 SER C CA 1
ATOM 8151 C C . SER C 1 155 ? -12.278 14.527 42.286 1.00 41.11 153 SER C C 1
ATOM 8152 O O . SER C 1 155 ? -11.365 15.206 41.799 1.00 39.20 153 SER C O 1
ATOM 8155 N N . PHE C 1 156 ? -12.902 13.582 41.578 1.00 43.40 154 PHE C N 1
ATOM 8156 C CA . PHE C 1 156 ? -12.654 13.447 40.136 1.00 42.60 154 PHE C CA 1
ATOM 8157 C C . PHE C 1 156 ? -12.758 14.794 39.427 1.00 40.43 154 PHE C C 1
ATOM 8158 O O . PHE C 1 156 ? -11.864 15.185 38.672 1.00 39.82 154 PHE C O 1
ATOM 8166 N N . SER C 1 157 ? -13.822 15.537 39.699 1.00 40.73 155 SER C N 1
ATOM 8167 C CA . SER C 1 157 ? -13.993 16.826 39.049 1.00 43.89 155 SER C CA 1
ATOM 8168 C C . SER C 1 157 ? -12.856 17.786 39.387 1.00 45.30 155 SER C C 1
ATOM 8169 O O . SER C 1 157 ? -12.313 18.464 38.504 1.00 43.32 155 SER C O 1
ATOM 8172 N N . ALA C 1 158 ? -12.486 17.873 40.665 1.00 45.31 156 ALA C N 1
ATOM 8173 C CA . ALA C 1 158 ? -11.448 18.824 41.046 1.00 45.22 156 ALA C CA 1
ATOM 8174 C C . ALA C 1 158 ? -10.135 18.510 40.338 1.00 42.61 156 ALA C C 1
ATOM 8175 O O . ALA C 1 158 ? -9.504 19.401 39.761 1.00 44.56 156 ALA C O 1
ATOM 8177 N N . TYR C 1 159 ? -9.716 17.244 40.349 1.00 41.19 157 TYR C N 1
ATOM 8178 C CA . TYR C 1 159 ? -8.494 16.887 39.632 1.00 43.96 157 TYR C CA 1
ATOM 8179 C C . TYR C 1 159 ? -8.661 17.081 38.120 1.00 44.21 157 TYR C C 1
ATOM 8180 O O . TYR C 1 159 ? -7.735 17.538 37.435 1.00 43.51 157 TYR C O 1
ATOM 8189 N N . TYR C 1 160 ? -9.840 16.766 37.581 1.00 45.30 158 TYR C N 1
ATOM 8190 C CA . TYR C 1 160 ? -10.052 16.934 36.140 1.00 44.04 158 TYR C CA 1
ATOM 8191 C C . TYR C 1 160 ? -9.909 18.397 35.744 1.00 44.96 158 TYR C C 1
ATOM 8192 O O . TYR C 1 160 ? -9.116 18.743 34.859 1.00 45.87 158 TYR C O 1
ATOM 8201 N N . HIS C 1 161 ? -10.653 19.277 36.414 1.00 46.67 159 HIS C N 1
ATOM 8202 C CA . HIS C 1 161 ? -10.609 20.694 36.080 1.00 46.46 159 HIS C CA 1
ATOM 8203 C C . HIS C 1 161 ? -9.259 21.321 36.407 1.00 49.25 159 HIS C C 1
ATOM 8204 O O . HIS C 1 161 ? -8.852 22.275 35.731 1.00 48.64 159 HIS C O 1
ATOM 8211 N N . TYR C 1 162 ? -8.550 20.812 37.433 1.00 47.64 160 TYR C N 1
ATOM 8212 C CA . TYR C 1 162 ? -7.184 21.266 37.677 1.00 46.66 160 TYR C CA 1
ATOM 8213 C C . TYR C 1 162 ? -6.263 20.871 36.526 1.00 46.67 160 TYR C C 1
ATOM 8214 O O . TYR C 1 162 ? -5.518 21.704 35.996 1.00 48.12 160 TYR C O 1
ATOM 8223 N N . HIS C 1 163 ? -6.310 19.601 36.121 1.00 45.22 161 HIS C N 1
ATOM 8224 C CA . HIS C 1 163 ? -5.409 19.106 35.081 1.00 45.21 161 HIS C CA 1
ATOM 8225 C C . HIS C 1 163 ? -5.567 19.858 33.765 1.00 48.87 161 HIS C C 1
ATOM 8226 O O . HIS C 1 163 ? -4.578 20.132 33.077 1.00 47.59 161 HIS C O 1
ATOM 8233 N N . HIS C 1 164 ? -6.800 20.167 33.377 1.00 49.08 162 HIS C N 1
ATOM 8234 C CA . HIS C 1 164 ? -7.055 20.785 32.088 1.00 50.05 162 HIS C CA 1
ATOM 8235 C C . HIS C 1 164 ? -7.127 22.308 32.173 1.00 51.17 162 HIS C C 1
ATOM 8236 O O . HIS C 1 164 ? -7.613 22.949 31.240 1.00 53.80 162 HIS C O 1
ATOM 8243 N N . GLY C 1 165 ? -6.642 22.895 33.267 1.00 51.77 163 GLY C N 1
ATOM 8244 C CA . GLY C 1 165 ? -6.574 24.341 33.415 1.00 52.88 163 GLY C CA 1
ATOM 8245 C C . GLY C 1 165 ? -7.892 25.071 33.277 1.00 53.93 163 GLY C C 1
ATOM 8246 O O . GLY C 1 165 ? -7.889 26.283 33.031 1.00 56.05 163 GLY C O 1
ATOM 8247 N N . LEU C 1 166 ? -9.025 24.371 33.447 1.00 53.61 164 LEU C N 1
ATOM 8248 C CA . LEU C 1 166 ? -10.326 24.911 33.045 1.00 54.95 164 LEU C CA 1
ATOM 8249 C C . LEU C 1 166 ? -10.821 25.997 33.993 1.00 58.16 164 LEU C C 1
ATOM 8250 O O . LEU C 1 166 ? -11.556 26.894 33.578 1.00 57.18 164 LEU C O 1
ATOM 8255 N N . VAL C 1 167 ? -10.435 25.938 35.261 1.00 54.81 165 VAL C N 1
ATOM 8256 C CA . VAL C 1 167 ? -10.869 26.922 36.252 1.00 58.68 165 VAL C CA 1
ATOM 8257 C C . VAL C 1 167 ? -9.689 27.257 37.145 1.00 58.50 165 VAL C C 1
ATOM 8258 O O . VAL C 1 167 ? -8.805 26.417 37.356 1.00 56.40 165 VAL C O 1
ATOM 8262 N N . PRO C 1 168 ? -9.594 28.510 37.613 1.00 58.98 166 PRO C N 1
ATOM 8263 C CA . PRO C 1 168 ? -8.432 28.888 38.430 1.00 61.01 166 PRO C CA 1
ATOM 8264 C C . PRO C 1 168 ? -8.480 28.220 39.799 1.00 58.66 166 PRO C C 1
ATOM 8265 O O . PRO C 1 168 ? -9.484 28.307 40.509 1.00 58.57 166 PRO C O 1
ATOM 8269 N N . PHE C 1 169 ? -7.391 27.553 40.152 1.00 59.47 167 PHE C N 1
ATOM 8270 C CA . PHE C 1 169 ? -7.150 26.931 41.449 1.00 57.51 167 PHE C CA 1
ATOM 8271 C C . PHE C 1 169 ? -6.175 27.780 42.253 1.00 61.15 167 PHE C C 1
ATOM 8272 O O . PHE C 1 169 ? -5.534 28.683 41.709 1.00 64.13 167 PHE C O 1
ATOM 8280 N N . PRO C 1 170 ? -6.040 27.536 43.565 1.00 60.86 168 PRO C N 1
ATOM 8281 C CA . PRO C 1 170 ? -5.056 28.297 44.347 1.00 64.41 168 PRO C CA 1
ATOM 8282 C C . PRO C 1 170 ? -3.640 28.078 43.838 1.00 64.47 168 PRO C C 1
ATOM 8283 O O . PRO C 1 170 ? -3.255 26.970 43.457 1.00 63.77 168 PRO C O 1
ATOM 8287 N N . THR C 1 171 ? -2.868 29.156 43.831 1.00 68.66 169 THR C N 1
ATOM 8288 C CA . THR C 1 171 ? -1.505 29.157 43.329 1.00 72.45 169 THR C CA 1
ATOM 8289 C C . THR C 1 171 ? -0.567 29.698 44.404 1.00 76.32 169 THR C C 1
ATOM 8290 O O . THR C 1 171 ? -0.987 30.094 45.497 1.00 74.52 169 THR C O 1
ATOM 8294 N N . GLU C 1 172 ? 0.721 29.724 44.065 1.00 77.25 170 GLU C N 1
ATOM 8295 C CA . GLU C 1 172 ? 1.691 30.411 44.904 1.00 80.89 170 GLU C CA 1
ATOM 8296 C C . GLU C 1 172 ? 1.275 31.858 45.134 1.00 81.37 170 GLU C C 1
ATOM 8297 O O . GLU C 1 172 ? 1.208 32.321 46.279 1.00 80.85 170 GLU C O 1
ATOM 8303 N N . SER C 1 173 ? 0.957 32.578 44.051 1.00 82.55 171 SER C N 1
ATOM 8304 C CA . SER C 1 173 ? 0.655 34.004 44.152 1.00 82.61 171 SER C CA 1
ATOM 8305 C C . SER C 1 173 ? -0.676 34.265 44.850 1.00 81.90 171 SER C C 1
ATOM 8306 O O . SER C 1 173 ? -0.813 35.269 45.562 1.00 78.52 171 SER C O 1
ATOM 8308 N N . GLU C 1 174 ? -1.664 33.390 44.657 1.00 83.49 172 GLU C N 1
ATOM 8309 C CA . GLU C 1 174 ? -3.028 33.590 45.150 1.00 81.64 172 GLU C CA 1
ATOM 8310 C C . GLU C 1 174 ? -3.461 32.328 45.891 1.00 77.52 172 GLU C C 1
ATOM 8311 O O . GLU C 1 174 ? -4.182 31.482 45.343 1.00 76.38 172 GLU C O 1
ATOM 8317 N N . PRO C 1 175 ? -3.047 32.175 47.153 1.00 74.27 173 PRO C N 1
ATOM 8318 C CA . PRO C 1 175 ? -3.222 30.889 47.845 1.00 69.69 173 PRO C CA 1
ATOM 8319 C C . PRO C 1 175 ? -4.597 30.638 48.460 1.00 66.83 173 PRO C C 1
ATOM 8320 O O . PRO C 1 175 ? -4.876 29.487 48.825 1.00 61.29 173 PRO C O 1
ATOM 8324 N N . GLU C 1 176 ? -5.469 31.642 48.600 1.00 64.36 174 GLU C N 1
ATOM 8325 C CA . GLU C 1 176 ? -6.736 31.434 49.300 1.00 62.38 174 GLU C CA 1
ATOM 8326 C C . GLU C 1 176 ? -7.959 31.740 48.430 1.00 61.32 174 GLU C C 1
ATOM 8327 O O . GLU C 1 176 ? -9.026 32.080 48.945 1.00 62.08 174 GLU C O 1
ATOM 8333 N N . ILE C 1 177 ? -7.844 31.590 47.116 1.00 64.04 175 ILE C N 1
ATOM 8334 C CA . ILE C 1 177 ? -8.987 31.846 46.239 1.00 65.97 175 ILE C CA 1
ATOM 8335 C C . ILE C 1 177 ? -9.957 30.672 46.298 1.00 64.72 175 ILE C C 1
ATOM 8336 O O . ILE C 1 177 ? -9.551 29.510 46.442 1.00 64.07 175 ILE C O 1
ATOM 8341 N N . ASP C 1 178 ? -11.252 30.974 46.220 1.00 63.01 176 ASP C N 1
ATOM 8342 C CA . ASP C 1 178 ? -12.241 29.915 46.097 1.00 63.15 176 ASP C CA 1
ATOM 8343 C C . ASP C 1 178 ? -12.187 29.318 44.694 1.00 63.38 176 ASP C C 1
ATOM 8344 O O . ASP C 1 178 ? -11.623 29.896 43.761 1.00 65.32 176 ASP C O 1
ATOM 8349 N N . VAL C 1 179 ? -12.789 28.143 44.545 1.00 62.35 177 VAL C N 1
ATOM 8350 C CA . VAL C 1 179 ? -12.749 27.412 43.287 1.00 59.29 177 VAL C CA 1
ATOM 8351 C C . VAL C 1 179 ? -14.161 26.913 43.016 1.00 61.91 177 VAL C C 1
ATOM 8352 O O . VAL C 1 179 ? -14.668 26.054 43.746 1.00 62.85 177 VAL C O 1
ATOM 8356 N N . GLN C 1 180 ? -14.800 27.446 41.980 1.00 59.13 178 GLN C N 1
ATOM 8357 C CA . GLN C 1 180 ? -16.141 27.024 41.603 1.00 60.27 178 GLN C CA 1
ATOM 8358 C C . GLN C 1 180 ? -16.037 26.081 40.410 1.00 61.03 178 GLN C C 1
ATOM 8359 O O . GLN C 1 180 ? -15.658 26.500 39.312 1.00 59.81 178 GLN C O 1
ATOM 8365 N N . LEU C 1 181 ? -16.371 24.819 40.629 1.00 56.73 179 LEU C N 1
ATOM 8366 C CA . LEU C 1 181 ? -16.485 23.786 39.619 1.00 59.77 179 LEU C CA 1
ATOM 8367 C C . LEU C 1 181 ? -17.958 23.504 39.309 1.00 59.93 179 LEU C C 1
ATOM 8368 O O . LEU C 1 181 ? -18.828 23.755 40.148 1.00 59.05 179 LEU C O 1
ATOM 8373 N N . PRO C 1 182 ? -18.295 23.002 38.115 1.00 65.32 180 PRO C N 1
ATOM 8374 C CA . PRO C 1 182 ? -19.715 22.894 37.741 1.00 64.23 180 PRO C CA 1
ATOM 8375 C C . PRO C 1 182 ? -20.441 21.800 38.513 1.00 65.25 180 PRO C C 1
ATOM 8376 O O . PRO C 1 182 ? -19.885 20.734 38.805 1.00 64.71 180 PRO C O 1
ATOM 8380 N N . GLY C 1 183 ? -21.699 22.087 38.846 1.00 59.91 181 GLY C N 1
ATOM 8381 C CA . GLY C 1 183 ? -22.539 21.126 39.531 1.00 58.68 181 GLY C CA 1
ATOM 8382 C C . GLY C 1 183 ? -22.102 20.833 40.941 1.00 61.07 181 GLY C C 1
ATOM 8383 O O . GLY C 1 183 ? -22.294 19.712 41.426 1.00 60.43 181 GLY C O 1
ATOM 8384 N N . MET C 1 184 ? -21.518 21.810 41.620 1.00 61.63 182 MET C N 1
ATOM 8385 C CA . MET C 1 184 ? -20.893 21.573 42.912 1.00 53.43 182 MET C CA 1
ATOM 8386 C C . MET C 1 184 ? -21.016 22.835 43.739 1.00 54.07 182 MET C C 1
ATOM 8387 O O . MET C 1 184 ? -21.134 23.933 43.182 1.00 54.61 182 MET C O 1
ATOM 8392 N N . PRO C 1 185 ? -20.956 22.727 45.070 1.00 56.64 183 PRO C N 1
ATOM 8393 C CA . PRO C 1 185 ? -20.869 23.947 45.869 1.00 54.35 183 PRO C CA 1
ATOM 8394 C C . PRO C 1 185 ? -19.543 24.626 45.575 1.00 54.41 183 PRO C C 1
ATOM 8395 O O . PRO C 1 185 ? -18.598 24.004 45.078 1.00 52.63 183 PRO C O 1
ATOM 8399 N N . LEU C 1 186 ? -19.502 25.930 45.841 1.00 56.26 184 LEU C N 1
ATOM 8400 C CA . LEU C 1 186 ? -18.235 26.644 45.879 1.00 56.47 184 LEU C CA 1
ATOM 8401 C C . LEU C 1 186 ? -17.299 25.986 46.897 1.00 56.79 184 LEU C C 1
ATOM 8402 O O . LEU C 1 186 ? -17.709 25.671 48.018 1.00 55.19 184 LEU C O 1
ATOM 8407 N N . LEU C 1 187 ? -16.043 25.765 46.493 1.00 56.39 185 LEU C N 1
ATOM 8408 C CA . LEU C 1 187 ? -15.013 25.175 47.341 1.00 57.71 185 LEU C CA 1
ATOM 8409 C C . LEU C 1 187 ? -14.090 26.265 47.872 1.00 58.65 185 LEU C C 1
ATOM 8410 O O . LEU C 1 187 ? -13.449 26.975 47.087 1.00 59.42 185 LEU C O 1
ATOM 8415 N N . LYS C 1 188 ? -14.019 26.388 49.196 1.00 56.71 186 LYS C N 1
ATOM 8416 C CA . LYS C 1 188 ? -12.979 27.195 49.821 1.00 58.15 186 LYS C CA 1
ATOM 8417 C C . LYS C 1 188 ? -11.604 26.675 49.421 1.00 54.54 186 LYS C C 1
ATOM 8418 O O . LYS C 1 188 ? -11.435 25.504 49.078 1.00 52.01 186 LYS C O 1
ATOM 8424 N N . TYR C 1 189 ? -10.608 27.563 49.486 1.00 56.81 187 TYR C N 1
ATOM 8425 C CA . TYR C 1 189 ? -9.250 27.188 49.097 1.00 55.25 187 TYR C CA 1
ATOM 8426 C C . TYR C 1 189 ? -8.798 25.906 49.788 1.00 55.51 187 TYR C C 1
ATOM 8427 O O . TYR C 1 189 ? -8.234 25.016 49.141 1.00 54.04 187 TYR C O 1
ATOM 8436 N N . ASP C 1 190 ? -9.052 25.778 51.094 1.00 53.65 188 ASP C N 1
ATOM 8437 C CA . ASP C 1 190 ? -8.616 24.605 51.846 1.00 55.69 188 ASP C CA 1
ATOM 8438 C C . ASP C 1 190 ? -9.603 23.445 51.747 1.00 55.61 188 ASP C C 1
ATOM 8439 O O . ASP C 1 190 ? -9.447 22.452 52.465 1.00 53.57 188 ASP C O 1
ATOM 8444 N N . GLU C 1 191 ? -10.604 23.542 50.866 1.00 50.73 189 GLU C N 1
ATOM 8445 C CA . GLU C 1 191 ? -11.528 22.443 50.629 1.00 51.02 189 GLU C CA 1
ATOM 8446 C C . GLU C 1 191 ? -11.273 21.723 49.317 1.00 48.59 189 GLU C C 1
ATOM 8447 O O . GLU C 1 191 ? -11.901 20.689 49.064 1.00 49.77 189 GLU C O 1
ATOM 8453 N N . VAL C 1 192 ? -10.379 22.236 48.486 1.00 49.94 190 VAL C N 1
ATOM 8454 C CA . VAL C 1 192 ? -9.899 21.498 47.312 1.00 45.60 190 VAL C CA 1
ATOM 8455 C C . VAL C 1 192 ? -9.030 20.345 47.793 1.00 47.40 190 VAL C C 1
ATOM 8456 O O . VAL C 1 192 ? -8.324 20.509 48.799 1.00 47.39 190 VAL C O 1
ATOM 8460 N N . PRO C 1 193 ? -9.064 19.152 47.152 1.00 47.63 191 PRO C N 1
ATOM 8461 C CA . PRO C 1 193 ? -8.147 18.074 47.563 1.00 46.06 191 PRO C CA 1
ATOM 8462 C C . PRO C 1 193 ? -6.737 18.607 47.758 1.00 49.37 191 PRO C C 1
ATOM 8463 O O . PRO C 1 193 ? -6.119 19.040 46.778 1.00 42.20 191 PRO C O 1
ATOM 8467 N N . ASP C 1 194 ? -6.215 18.642 49.002 1.00 44.50 192 ASP C N 1
ATOM 8468 C CA . ASP C 1 194 ? -5.183 19.658 49.168 1.00 45.40 192 ASP C CA 1
ATOM 8469 C C . ASP C 1 194 ? -3.820 19.222 48.653 1.00 44.88 192 ASP C C 1
ATOM 8470 O O . ASP C 1 194 ? -2.911 20.049 48.607 1.00 46.86 192 ASP C O 1
ATOM 8475 N N . TYR C 1 195 ? -3.675 17.988 48.173 1.00 44.12 193 TYR C N 1
ATOM 8476 C CA . TYR C 1 195 ? -2.506 17.666 47.367 1.00 45.20 193 TYR C CA 1
ATOM 8477 C C . TYR C 1 195 ? -2.338 18.633 46.191 1.00 47.93 193 TYR C C 1
ATOM 8478 O O . TYR C 1 195 ? -1.219 18.824 45.703 1.00 49.27 193 TYR C O 1
ATOM 8487 N N . LEU C 1 196 ? -3.431 19.239 45.706 1.00 46.80 194 LEU C N 1
ATOM 8488 C CA . LEU C 1 196 ? -3.336 20.219 44.624 1.00 49.66 194 LEU C CA 1
ATOM 8489 C C . LEU C 1 196 ? -3.019 21.624 45.117 1.00 50.38 194 LEU C C 1
ATOM 8490 O O . LEU C 1 196 ? -2.971 22.551 44.296 1.00 52.28 194 LEU C O 1
ATOM 8495 N N . HIS C 1 197 ? -2.819 21.807 46.421 1.00 48.64 195 HIS C N 1
ATOM 8496 C CA . HIS C 1 197 ? -2.574 23.147 46.932 1.00 53.36 195 HIS C CA 1
ATOM 8497 C C . HIS C 1 197 ? -1.078 23.410 47.061 1.00 55.09 195 HIS C C 1
ATOM 8498 O O . HIS C 1 197 ? -0.313 22.495 47.395 1.00 53.68 195 HIS C O 1
ATOM 8505 N N . PRO C 1 198 ? -0.654 24.643 46.783 1.00 56.21 196 PRO C N 1
ATOM 8506 C CA . PRO C 1 198 ? 0.776 24.975 46.901 1.00 57.83 196 PRO C CA 1
ATOM 8507 C C . PRO C 1 198 ? 1.384 24.625 48.250 1.00 58.29 196 PRO C C 1
ATOM 8508 O O . PRO C 1 198 ? 2.564 24.257 48.305 1.00 58.84 196 PRO C O 1
ATOM 8512 N N . ARG C 1 199 ? 0.609 24.699 49.336 1.00 56.40 197 ARG C N 1
ATOM 8513 C CA . ARG C 1 199 ? 1.108 24.468 50.686 1.00 54.32 197 ARG C CA 1
ATOM 8514 C C . ARG C 1 199 ? 1.272 22.999 51.050 1.00 53.45 197 ARG C C 1
ATOM 8515 O O . ARG C 1 199 ? 1.779 22.713 52.134 1.00 53.96 197 ARG C O 1
ATOM 8523 N N . THR C 1 200 ? 0.860 22.063 50.207 1.00 55.15 198 THR C N 1
ATOM 8524 C CA . THR C 1 200 ? 0.869 20.672 50.640 1.00 55.07 198 THR C CA 1
ATOM 8525 C C . THR C 1 200 ? 2.299 20.209 50.927 1.00 52.49 198 THR C C 1
ATOM 8526 O O . THR C 1 200 ? 3.250 20.677 50.288 1.00 49.54 198 THR C O 1
ATOM 8530 N N . PRO C 1 201 ? 2.502 19.339 51.919 1.00 52.58 199 PRO C N 1
ATOM 8531 C CA . PRO C 1 201 ? 3.787 18.641 52.022 1.00 49.50 199 PRO C CA 1
ATOM 8532 C C . PRO C 1 201 ? 3.892 17.462 51.075 1.00 51.60 199 PRO C C 1
ATOM 8533 O O . PRO C 1 201 ? 4.980 16.883 50.952 1.00 51.92 199 PRO C O 1
ATOM 8537 N N . TYR C 1 202 ? 2.804 17.091 50.399 1.00 50.24 200 TYR C N 1
ATOM 8538 C CA . TYR C 1 202 ? 2.759 15.893 49.564 1.00 50.59 200 TYR C CA 1
ATOM 8539 C C . TYR C 1 202 ? 2.358 16.224 48.125 1.00 51.71 200 TYR C C 1
ATOM 8540 O O . TYR C 1 202 ? 1.374 15.679 47.612 1.00 49.10 200 TYR C O 1
ATOM 8549 N N . PRO C 1 203 ? 3.098 17.100 47.432 1.00 50.09 201 PRO C N 1
ATOM 8550 C CA . PRO C 1 203 ? 2.720 17.388 46.033 1.00 52.29 201 PRO C CA 1
ATOM 8551 C C . PRO C 1 203 ? 2.781 16.156 45.149 1.00 51.47 201 PRO C C 1
ATOM 8552 O O . PRO C 1 203 ? 1.979 16.027 44.224 1.00 48.58 201 PRO C O 1
ATOM 8556 N N . PHE C 1 204 ? 3.680 15.215 45.454 1.00 54.32 202 PHE C N 1
ATOM 8557 C CA . PHE C 1 204 ? 3.829 14.002 44.659 1.00 50.67 202 PHE C CA 1
ATOM 8558 C C . PHE C 1 204 ? 2.595 13.109 44.688 1.00 49.48 202 PHE C C 1
ATOM 8559 O O . PHE C 1 204 ? 2.475 12.226 43.837 1.00 52.67 202 PHE C O 1
ATOM 8567 N N . PHE C 1 205 ? 1.691 13.291 45.653 1.00 49.46 203 PHE C N 1
ATOM 8568 C CA . PHE C 1 205 ? 0.466 12.498 45.666 1.00 47.90 203 PHE C CA 1
ATOM 8569 C C . PHE C 1 205 ? -0.552 13.074 44.705 1.00 47.49 203 PHE C C 1
ATOM 8570 O O . PHE C 1 205 ? -1.261 12.327 44.024 1.00 48.87 203 PHE C O 1
ATOM 8578 N N . GLY C 1 206 ? -0.644 14.400 44.651 1.00 45.93 204 GLY C N 1
ATOM 8579 C CA . GLY C 1 206 ? -1.434 15.020 43.604 1.00 48.08 204 GLY C CA 1
ATOM 8580 C C . GLY C 1 206 ? -0.844 14.776 42.233 1.00 47.90 204 GLY C C 1
ATOM 8581 O O . GLY C 1 206 ? -1.575 14.567 41.261 1.00 49.05 204 GLY C O 1
ATOM 8582 N N . THR C 1 207 ? 0.486 14.804 42.128 1.00 47.05 205 THR C N 1
ATOM 8583 C CA . THR C 1 207 ? 1.107 14.541 40.836 1.00 50.33 205 THR C CA 1
ATOM 8584 C C . THR C 1 207 ? 0.808 13.120 40.373 1.00 48.86 205 THR C C 1
ATOM 8585 O O . THR C 1 207 ? 0.475 12.899 39.203 1.00 48.49 205 THR C O 1
ATOM 8589 N N . ASN C 1 208 ? 0.872 12.147 41.288 1.00 46.14 206 ASN C N 1
ATOM 8590 C CA . ASN C 1 208 ? 0.584 10.771 40.900 1.00 48.59 206 ASN C CA 1
ATOM 8591 C C . ASN C 1 208 ? -0.862 10.622 40.432 1.00 49.20 206 ASN C C 1
ATOM 8592 O O . ASN C 1 208 ? -1.135 9.925 39.448 1.00 48.76 206 ASN C O 1
ATOM 8597 N N . ILE C 1 209 ? -1.797 11.285 41.114 1.00 48.11 207 ILE C N 1
ATOM 8598 C CA . ILE C 1 209 ? -3.199 11.197 40.727 1.00 47.24 207 ILE C CA 1
ATOM 8599 C C . ILE C 1 209 ? -3.430 11.883 39.383 1.00 48.91 207 ILE C C 1
ATOM 8600 O O . ILE C 1 209 ? -4.144 11.361 38.524 1.00 47.10 207 ILE C O 1
ATOM 8605 N N . LEU C 1 210 ? -2.832 13.059 39.179 1.00 46.14 208 LEU C N 1
ATOM 8606 C CA . LEU C 1 210 ? -3.017 13.771 37.919 1.00 48.75 208 LEU C CA 1
ATOM 8607 C C . LEU C 1 210 ? -2.514 12.959 36.730 1.00 47.55 208 LEU C C 1
ATOM 8608 O O . LEU C 1 210 ? -2.992 13.147 35.606 1.00 50.40 208 LEU C O 1
ATOM 8613 N N . GLY C 1 211 ? -1.574 12.038 36.963 1.00 47.00 209 GLY C N 1
ATOM 8614 C CA . GLY C 1 211 ? -1.066 11.171 35.919 1.00 46.79 209 GLY C CA 1
ATOM 8615 C C . GLY C 1 211 ? -2.134 10.351 35.224 1.00 47.53 209 GLY C C 1
ATOM 8616 O O . GLY C 1 211 ? -1.880 9.819 34.145 1.00 50.25 209 GLY C O 1
ATOM 8617 N N . GLN C 1 212 ? -3.318 10.226 35.830 1.00 45.31 210 GLN C N 1
ATOM 8618 C CA . GLN C 1 212 ? -4.446 9.527 35.221 1.00 46.38 210 GLN C CA 1
ATOM 8619 C C . GLN C 1 212 ? -5.084 10.327 34.087 1.00 47.28 210 GLN C C 1
ATOM 8620 O O . GLN C 1 212 ? -5.547 9.743 33.099 1.00 48.11 210 GLN C O 1
ATOM 8626 N N . PHE C 1 213 ? -5.110 11.656 34.198 1.00 46.99 211 PHE C N 1
ATOM 8627 C CA . PHE C 1 213 ? -5.893 12.465 33.279 1.00 48.70 211 PHE C CA 1
ATOM 8628 C C . PHE C 1 213 ? -5.168 12.764 31.975 1.00 51.10 211 PHE C C 1
ATOM 8629 O O . PHE C 1 213 ? -5.792 13.296 31.050 1.00 50.12 211 PHE C O 1
ATOM 8637 N N . LYS C 1 214 ? -3.893 12.397 31.859 1.00 49.11 212 LYS C N 1
ATOM 8638 C CA . LYS C 1 214 ? -3.183 12.627 30.608 1.00 46.76 212 LYS C CA 1
ATOM 8639 C C . LYS C 1 214 ? -3.721 11.731 29.495 1.00 48.94 212 LYS C C 1
ATOM 8640 O O . LYS C 1 214 ? -3.908 12.196 28.365 1.00 50.51 212 LYS C O 1
ATOM 8646 N N . ASN C 1 215 ? -4.031 10.459 29.796 1.00 47.35 213 ASN C N 1
ATOM 8647 C CA . ASN C 1 215 ? -4.549 9.536 28.786 1.00 48.52 213 ASN C CA 1
ATOM 8648 C C . ASN C 1 215 ? -5.912 8.954 29.179 1.00 47.30 213 ASN C C 1
ATOM 8649 O O . ASN C 1 215 ? -6.260 7.842 28.779 1.00 43.85 213 ASN C O 1
ATOM 8654 N N . LEU C 1 216 ? -6.692 9.718 29.954 1.00 47.88 214 LEU C N 1
ATOM 8655 C CA . LEU C 1 216 ? -7.979 9.246 30.459 1.00 45.32 214 LEU C CA 1
ATOM 8656 C C . LEU C 1 216 ? -8.902 8.798 29.334 1.00 46.13 214 LEU C C 1
ATOM 8657 O O . LEU C 1 216 ? -9.652 7.828 29.486 1.00 44.57 214 LEU C O 1
ATOM 8662 N N . SER C 1 217 ? -8.887 9.508 28.207 1.00 45.16 215 SER C N 1
ATOM 8663 C CA . SER C 1 217 ? -9.790 9.156 27.120 1.00 45.98 215 SER C CA 1
ATOM 8664 C C . SER C 1 217 ? -9.457 7.811 26.481 1.00 43.76 215 SER C C 1
ATOM 8665 O O . SER C 1 217 ? -10.255 7.313 25.690 1.00 45.84 215 SER C O 1
ATOM 8668 N N . LYS C 1 218 ? -8.325 7.191 26.815 1.00 44.90 216 LYS C N 1
ATOM 8669 C CA . LYS C 1 218 ? -8.087 5.835 26.329 1.00 46.29 216 LYS C CA 1
ATOM 8670 C C . LYS C 1 218 ? -8.990 4.797 26.992 1.00 44.06 216 LYS C C 1
ATOM 8671 O O . LYS C 1 218 ? -9.132 3.693 26.460 1.00 43.59 216 LYS C O 1
ATOM 8677 N N . ASN C 1 219 ? -9.599 5.113 28.129 1.00 43.18 217 ASN C N 1
ATOM 8678 C CA . ASN C 1 219 ? -10.538 4.204 28.774 1.00 42.90 217 ASN C CA 1
ATOM 8679 C C . ASN C 1 219 ? -11.932 4.440 28.209 1.00 44.76 217 ASN C C 1
ATOM 8680 O O . ASN C 1 219 ? -12.380 5.587 28.121 1.00 47.60 217 ASN C O 1
ATOM 8685 N N . PHE C 1 220 ? -12.618 3.366 27.820 1.00 43.93 218 PHE C N 1
ATOM 8686 C CA . PHE C 1 220 ? -13.967 3.546 27.293 1.00 46.45 218 PHE C CA 1
ATOM 8687 C C . PHE C 1 220 ? -14.974 3.819 28.395 1.00 43.21 218 PHE C C 1
ATOM 8688 O O . PHE C 1 220 ? -16.100 4.229 28.101 1.00 44.16 218 PHE C O 1
ATOM 8696 N N . CYS C 1 221 ? -14.579 3.630 29.649 1.00 44.43 219 CYS C N 1
ATOM 8697 C CA . CYS C 1 221 ? -15.465 3.745 30.792 1.00 44.22 219 CYS C CA 1
ATOM 8698 C C . CYS C 1 221 ? -14.633 4.149 32.001 1.00 42.14 219 CYS C C 1
ATOM 8699 O O . CYS C 1 221 ? -13.510 3.676 32.175 1.00 41.64 219 CYS C O 1
ATOM 8702 N N . ILE C 1 222 ? -15.180 5.029 32.820 1.00 43.83 220 ILE C N 1
ATOM 8703 C CA . ILE C 1 222 ? -14.593 5.385 34.103 1.00 41.45 220 ILE C CA 1
ATOM 8704 C C . ILE C 1 222 ? -15.551 4.873 35.166 1.00 41.32 220 ILE C C 1
ATOM 8705 O O . ILE C 1 222 ? -16.603 5.472 35.403 1.00 42.74 220 ILE C O 1
ATOM 8710 N N . LEU C 1 223 ? -15.210 3.748 35.782 1.00 41.54 221 LEU C N 1
ATOM 8711 C CA . LEU C 1 223 ? -15.984 3.224 36.891 1.00 40.68 221 LEU C CA 1
ATOM 8712 C C . LEU C 1 223 ? -15.659 4.004 38.163 1.00 42.97 221 LEU C C 1
ATOM 8713 O O . LEU C 1 223 ? -14.523 4.427 38.384 1.00 39.63 221 LEU C O 1
ATOM 8718 N N . MET C 1 224 ? -16.667 4.191 39.006 1.00 42.06 222 MET C N 1
ATOM 8719 C CA . MET C 1 224 ? -16.542 5.115 40.122 1.00 42.39 222 MET C CA 1
ATOM 8720 C C . MET C 1 224 ? -17.188 4.510 41.359 1.00 38.64 222 MET C C 1
ATOM 8721 O O . MET C 1 224 ? -18.347 4.103 41.307 1.00 40.29 222 MET C O 1
ATOM 8726 N N . ASP C 1 225 ? -16.451 4.449 42.472 1.00 43.85 223 ASP C N 1
ATOM 8727 C CA . ASP C 1 225 ? -17.012 3.908 43.718 1.00 40.23 223 ASP C CA 1
ATOM 8728 C C . ASP C 1 225 ? -17.782 5.015 44.441 1.00 42.72 223 ASP C C 1
ATOM 8729 O O . ASP C 1 225 ? -17.388 5.544 45.485 1.00 40.63 223 ASP C O 1
ATOM 8734 N N . THR C 1 226 ? -18.899 5.386 43.827 1.00 40.39 224 THR C N 1
ATOM 8735 C CA . THR C 1 226 ? -19.876 6.298 44.398 1.00 42.38 224 THR C CA 1
ATOM 8736 C C . THR C 1 226 ? -21.240 5.867 43.861 1.00 43.52 224 THR C C 1
ATOM 8737 O O . THR C 1 226 ? -21.346 4.899 43.102 1.00 39.94 224 THR C O 1
ATOM 8741 N N . PHE C 1 227 ? -22.293 6.553 44.288 1.00 42.01 225 PHE C N 1
ATOM 8742 C CA . PHE C 1 227 ? -23.611 6.262 43.761 1.00 42.71 225 PHE C CA 1
ATOM 8743 C C . PHE C 1 227 ? -24.335 7.569 43.508 1.00 45.63 225 PHE C C 1
ATOM 8744 O O . PHE C 1 227 ? -24.064 8.591 44.143 1.00 43.94 225 PHE C O 1
ATOM 8752 N N . TYR C 1 228 ? -25.274 7.504 42.569 1.00 45.29 226 TYR C N 1
ATOM 8753 C CA . TYR C 1 228 ? -25.714 8.699 41.872 1.00 47.66 226 TYR C CA 1
ATOM 8754 C C . TYR C 1 228 ? -26.510 9.609 42.781 1.00 46.43 226 TYR C C 1
ATOM 8755 O O . TYR C 1 228 ? -26.298 10.821 42.801 1.00 48.81 226 TYR C O 1
ATOM 8764 N N . GLU C 1 229 ? -27.447 9.047 43.527 1.00 46.14 227 GLU C N 1
ATOM 8765 C CA . GLU C 1 229 ? -28.267 9.854 44.416 1.00 50.73 227 GLU C CA 1
ATOM 8766 C C . GLU C 1 229 ? -27.438 10.593 45.480 1.00 47.66 227 GLU C C 1
ATOM 8767 O O . GLU C 1 229 ? -27.909 11.589 46.040 1.00 48.61 227 GLU C O 1
ATOM 8773 N N . LEU C 1 230 ? -26.194 10.171 45.711 1.00 47.40 228 LEU C N 1
ATOM 8774 C CA . LEU C 1 230 ? -25.320 10.820 46.689 1.00 49.37 228 LEU C CA 1
ATOM 8775 C C . LEU C 1 230 ? -24.629 12.051 46.113 1.00 51.63 228 LEU C C 1
ATOM 8776 O O . LEU C 1 230 ? -24.447 13.052 46.815 1.00 47.14 228 LEU C O 1
ATOM 8781 N N . GLU C 1 231 ? -24.230 11.986 44.844 1.00 49.62 229 GLU C N 1
ATOM 8782 C CA . GLU C 1 231 ? -23.507 13.043 44.152 1.00 47.10 229 GLU C CA 1
ATOM 8783 C C . GLU C 1 231 ? -24.165 13.362 42.806 1.00 52.54 229 GLU C C 1
ATOM 8784 O O . GLU C 1 231 ? -23.481 13.553 41.795 1.00 49.08 229 GLU C O 1
ATOM 8790 N N . HIS C 1 232 ? -25.500 13.434 42.770 1.00 50.04 230 HIS C N 1
ATOM 8791 C CA . HIS C 1 232 ? -26.202 13.488 41.489 1.00 53.60 230 HIS C CA 1
ATOM 8792 C C . HIS C 1 232 ? -25.876 14.761 40.723 1.00 56.43 230 HIS C C 1
ATOM 8793 O O . HIS C 1 232 ? -25.662 14.719 39.506 1.00 55.38 230 HIS C O 1
ATOM 8800 N N . GLU C 1 233 ? -25.829 15.903 41.417 1.00 65.30 231 GLU C N 1
ATOM 8801 C CA . GLU C 1 233 ? -25.580 17.165 40.728 1.00 65.67 231 GLU C CA 1
ATOM 8802 C C . GLU C 1 233 ? -24.170 17.202 40.156 1.00 63.91 231 GLU C C 1
ATOM 8803 O O . GLU C 1 233 ? -23.946 17.755 39.073 1.00 65.35 231 GLU C O 1
ATOM 8809 N N . THR C 1 234 ? -23.212 16.587 40.852 1.00 53.76 232 THR C N 1
ATOM 8810 C CA . THR C 1 234 ? -21.852 16.518 40.334 1.00 54.72 232 THR C CA 1
ATOM 8811 C C . THR C 1 234 ? -21.745 15.516 39.195 1.00 49.95 232 THR C C 1
ATOM 8812 O O . THR C 1 234 ? -21.071 15.771 38.190 1.00 50.56 232 THR C O 1
ATOM 8816 N N . ILE C 1 235 ? -22.390 14.364 39.349 1.00 47.42 233 ILE C N 1
ATOM 8817 C CA . ILE C 1 235 ? -22.324 13.320 38.338 1.00 51.13 233 ILE C CA 1
ATOM 8818 C C . ILE C 1 235 ? -22.963 13.796 37.033 1.00 52.62 233 ILE C C 1
ATOM 8819 O O . ILE C 1 235 ? -22.433 13.553 35.944 1.00 49.21 233 ILE C O 1
ATOM 8824 N N . ASP C 1 236 ? -24.091 14.503 37.121 1.00 49.96 234 ASP C N 1
ATOM 8825 C CA . ASP C 1 236 ? -24.724 15.015 35.904 1.00 52.96 234 ASP C CA 1
ATOM 8826 C C . ASP C 1 236 ? -23.831 16.020 35.196 1.00 52.10 234 ASP C C 1
ATOM 8827 O O . ASP C 1 236 ? -23.869 16.125 33.969 1.00 52.73 234 ASP C O 1
ATOM 8832 N N . SER C 1 237 ? -23.022 16.764 35.951 1.00 54.82 235 SER C N 1
ATOM 8833 C CA . SER C 1 237 ? -22.102 17.709 35.331 1.00 53.22 235 SER C CA 1
ATOM 8834 C C . SER C 1 237 ? -20.970 16.975 34.626 1.00 52.17 235 SER C C 1
ATOM 8835 O O . SER C 1 237 ? -20.656 17.260 33.465 1.00 47.87 235 SER C O 1
ATOM 8838 N N . ILE C 1 238 ? -20.342 16.025 35.322 1.00 51.25 236 ILE C N 1
ATOM 8839 C CA . ILE C 1 238 ? -19.187 15.329 34.769 1.00 50.05 236 ILE C CA 1
ATOM 8840 C C . ILE C 1 238 ? -19.602 14.352 33.668 1.00 47.85 236 ILE C C 1
ATOM 8841 O O . ILE C 1 238 ? -18.849 14.126 32.715 1.00 44.66 236 ILE C O 1
ATOM 8846 N N . THR C 1 239 ? -20.788 13.753 33.765 1.00 47.26 237 THR C N 1
ATOM 8847 C CA . THR C 1 239 ? -21.148 12.805 32.733 1.00 48.26 237 THR C CA 1
ATOM 8848 C C . THR C 1 239 ? -21.390 13.518 31.401 1.00 49.27 237 THR C C 1
ATOM 8849 O O . THR C 1 239 ? -21.324 12.885 30.348 1.00 44.31 237 THR C O 1
ATOM 8853 N N . LYS C 1 240 ? -21.591 14.833 31.432 1.00 45.95 238 LYS C N 1
ATOM 8854 C CA . LYS C 1 240 ? -21.560 15.637 30.224 1.00 47.60 238 LYS C CA 1
ATOM 8855 C C . LYS C 1 240 ? -20.166 15.771 29.626 1.00 47.69 238 LYS C C 1
ATOM 8856 O O . LYS C 1 240 ? -20.049 16.305 28.519 1.00 49.65 238 LYS C O 1
ATOM 8862 N N . ILE C 1 241 ? -19.110 15.317 30.309 1.00 47.83 239 ILE C N 1
ATOM 8863 C CA . ILE C 1 241 ? -17.758 15.499 29.783 1.00 45.94 239 ILE C CA 1
ATOM 8864 C C . ILE C 1 241 ? -17.007 14.175 29.668 1.00 45.11 239 ILE C C 1
ATOM 8865 O O . ILE C 1 241 ? -16.109 14.031 28.831 1.00 48.45 239 ILE C O 1
ATOM 8870 N N . CYS C 1 242 ? -17.359 13.201 30.496 1.00 43.48 240 CYS C N 1
ATOM 8871 C CA . CYS C 1 242 ? -16.597 11.965 30.617 1.00 46.09 240 CYS C CA 1
ATOM 8872 C C . CYS C 1 242 ? -17.558 10.803 30.771 1.00 45.23 240 CYS C C 1
ATOM 8873 O O . CYS C 1 242 ? -18.620 10.956 31.381 1.00 47.71 240 CYS C O 1
ATOM 8876 N N . PRO C 1 243 ? -17.195 9.626 30.272 1.00 45.30 241 PRO C N 1
ATOM 8877 C CA . PRO C 1 243 ? -18.044 8.420 30.440 1.00 44.02 241 PRO C CA 1
ATOM 8878 C C . PRO C 1 243 ? -17.928 7.787 31.826 1.00 43.80 241 PRO C C 1
ATOM 8879 O O . PRO C 1 243 ? -17.384 6.700 32.012 1.00 43.92 241 PRO C O 1
ATOM 8883 N N . ILE C 1 244 ? -18.477 8.443 32.852 1.00 42.13 242 ILE C N 1
ATOM 8884 C CA . ILE C 1 244 ? -18.382 7.888 34.200 1.00 46.79 242 ILE C CA 1
ATOM 8885 C C . ILE C 1 244 ? -19.600 7.018 34.468 1.00 43.43 242 ILE C C 1
ATOM 8886 O O . ILE C 1 244 ? -20.708 7.302 34.011 1.00 39.96 242 ILE C O 1
ATOM 8891 N N . LYS C 1 245 ? -19.394 5.954 35.244 1.00 41.67 243 LYS C N 1
ATOM 8892 C CA . LYS C 1 245 ? -20.466 5.030 35.606 1.00 41.82 243 LYS C CA 1
ATOM 8893 C C . LYS C 1 245 ? -20.352 4.752 37.096 1.00 39.29 243 LYS C C 1
ATOM 8894 O O . LYS C 1 245 ? -19.556 3.896 37.504 1.00 42.39 243 LYS C O 1
ATOM 8900 N N . PRO C 1 246 ? -21.115 5.444 37.934 1.00 38.32 244 PRO C N 1
ATOM 8901 C CA . PRO C 1 246 ? -21.114 5.096 39.364 1.00 42.23 244 PRO C CA 1
ATOM 8902 C C . PRO C 1 246 ? -21.648 3.687 39.549 1.00 43.20 244 PRO C C 1
ATOM 8903 O O . PRO C 1 246 ? -22.608 3.280 38.889 1.00 41.31 244 PRO C O 1
ATOM 8907 N N . ILE C 1 247 ? -20.969 2.920 40.399 1.00 38.68 245 ILE C N 1
ATOM 8908 C CA . ILE C 1 247 ? -21.302 1.523 40.653 1.00 39.31 245 ILE C CA 1
ATOM 8909 C C . ILE C 1 247 ? -21.144 1.236 42.147 1.00 39.95 245 ILE C C 1
ATOM 8910 O O . ILE C 1 247 ? -21.168 0.076 42.575 1.00 39.94 245 ILE C O 1
ATOM 8915 N N . GLY C 1 248 ? -21.031 2.291 42.958 1.00 39.49 246 GLY C N 1
ATOM 8916 C CA . GLY C 1 248 ? -20.838 2.128 44.384 1.00 42.87 246 GLY C CA 1
ATOM 8917 C C . GLY C 1 248 ? -22.126 2.045 45.179 1.00 42.23 246 GLY C C 1
ATOM 8918 O O . GLY C 1 248 ? -23.222 2.180 44.637 1.00 41.99 246 GLY C O 1
ATOM 8919 N N . PRO C 1 249 ? -22.018 1.832 46.513 1.00 45.50 247 PRO C N 1
ATOM 8920 C CA . PRO C 1 249 ? -20.786 1.592 47.290 1.00 42.55 247 PRO C CA 1
ATOM 8921 C C . PRO C 1 249 ? -20.247 0.201 46.985 1.00 44.04 247 PRO C C 1
ATOM 8922 O O . PRO C 1 249 ? -20.982 -0.768 47.096 1.00 45.92 247 PRO C O 1
ATOM 8926 N N . LEU C 1 250 ? -18.985 0.065 46.581 1.00 42.96 248 LEU C N 1
ATOM 8927 C CA . LEU C 1 250 ? -18.477 -1.239 46.161 1.00 46.21 248 LEU C CA 1
ATOM 8928 C C . LEU C 1 250 ? -18.615 -2.284 47.269 1.00 51.61 248 LEU C C 1
ATOM 8929 O O . LEU C 1 250 ? -19.056 -3.413 47.020 1.00 51.96 248 LEU C O 1
ATOM 8934 N N . PHE C 1 251 ? -18.248 -1.921 48.505 1.00 49.89 249 PHE C N 1
ATOM 8935 C CA . PHE C 1 251 ? -18.292 -2.881 49.609 1.00 54.77 249 PHE C CA 1
ATOM 8936 C C . PHE C 1 251 ? -19.701 -3.398 49.867 1.00 55.59 249 PHE C C 1
ATOM 8937 O O . PHE C 1 251 ? -19.861 -4.475 50.456 1.00 55.65 249 PHE C O 1
ATOM 8945 N N . LYS C 1 252 ? -20.717 -2.645 49.464 1.00 50.66 250 LYS C N 1
ATOM 8946 C CA . LYS C 1 252 ? -22.106 -2.989 49.707 1.00 52.78 250 LYS C CA 1
ATOM 8947 C C . LYS C 1 252 ? -22.707 -3.844 48.585 1.00 58.16 250 LYS C C 1
ATOM 8948 O O . LYS C 1 252 ? -23.876 -4.236 48.672 1.00 58.31 250 LYS C O 1
ATOM 8954 N N . ILE C 1 253 ? -21.945 -4.174 47.548 1.00 57.36 251 ILE C N 1
ATOM 8955 C CA . ILE C 1 253 ? -22.518 -5.037 46.503 1.00 64.73 251 ILE C CA 1
ATOM 8956 C C . ILE C 1 253 ? -22.628 -6.460 47.043 1.00 72.54 251 ILE C C 1
ATOM 8957 O O . ILE C 1 253 ? -21.628 -7.007 47.538 1.00 72.98 251 ILE C O 1
ATOM 8962 N N . PRO C 1 254 ? -23.813 -7.095 46.995 1.00 84.18 252 PRO C N 1
ATOM 8963 C CA . PRO C 1 254 ? -24.028 -8.427 47.577 1.00 84.88 252 PRO C CA 1
ATOM 8964 C C . PRO C 1 254 ? -23.224 -9.522 46.886 1.00 86.90 252 PRO C C 1
ATOM 8965 O O . PRO C 1 254 ? -23.139 -10.618 47.441 1.00 93.55 252 PRO C O 1
ATOM 8969 N N . ASP C 1 271 ? -12.969 -9.100 68.926 1.00 71.55 269 ASP C N 1
ATOM 8970 C CA . ASP C 1 271 ? -13.275 -8.471 70.208 1.00 65.96 269 ASP C CA 1
ATOM 8971 C C . ASP C 1 271 ? -14.384 -7.413 70.104 1.00 64.33 269 ASP C C 1
ATOM 8972 O O . ASP C 1 271 ? -15.274 -7.341 70.957 1.00 59.91 269 ASP C O 1
ATOM 8974 N N . CYS C 1 272 ? -14.330 -6.597 69.046 1.00 62.32 270 CYS C N 1
ATOM 8975 C CA . CYS C 1 272 ? -15.223 -5.447 68.957 1.00 58.80 270 CYS C CA 1
ATOM 8976 C C . CYS C 1 272 ? -16.685 -5.874 68.999 1.00 59.67 270 CYS C C 1
ATOM 8977 O O . CYS C 1 272 ? -17.493 -5.283 69.725 1.00 58.14 270 CYS C O 1
ATOM 8980 N N . LYS C 1 273 ? -17.042 -6.912 68.241 1.00 61.63 271 LYS C N 1
ATOM 8981 C CA . LYS C 1 273 ? -18.451 -7.286 68.135 1.00 63.81 271 LYS C CA 1
ATOM 8982 C C . LYS C 1 273 ? -18.994 -7.787 69.465 1.00 65.81 271 LYS C C 1
ATOM 8983 O O . LYS C 1 273 ? -20.125 -7.454 69.843 1.00 64.29 271 LYS C O 1
ATOM 8989 N N . GLU C 1 274 ? -18.202 -8.581 70.195 1.00 69.63 272 GLU C N 1
ATOM 8990 C CA . GLU C 1 274 ? -18.655 -9.085 71.490 1.00 68.11 272 GLU C CA 1
ATOM 8991 C C . GLU C 1 274 ? -18.922 -7.942 72.455 1.00 66.83 272 GLU C C 1
ATOM 8992 O O . GLU C 1 274 ? -19.904 -7.969 73.207 1.00 66.47 272 GLU C O 1
ATOM 8998 N N . TRP C 1 275 ? -18.066 -6.918 72.440 1.00 62.91 273 TRP C N 1
ATOM 8999 C CA . TRP C 1 275 ? -18.320 -5.752 73.277 1.00 62.06 273 TRP C CA 1
ATOM 9000 C C . TRP C 1 275 ? -19.540 -4.975 72.788 1.00 62.15 273 TRP C C 1
ATOM 9001 O O . TRP C 1 275 ? -20.454 -4.678 73.565 1.00 61.46 273 TRP C O 1
ATOM 9012 N N . LEU C 1 276 ? -19.576 -4.642 71.496 1.00 64.18 274 LEU C N 1
ATOM 9013 C CA . LEU C 1 276 ? -20.712 -3.899 70.957 1.00 61.90 274 LEU C CA 1
ATOM 9014 C C . LEU C 1 276 ? -22.031 -4.577 71.286 1.00 63.40 274 LEU C C 1
ATOM 9015 O O . LEU C 1 276 ? -23.030 -3.900 71.545 1.00 63.47 274 LEU C O 1
ATOM 9020 N N . ASP C 1 277 ? -22.039 -5.907 71.350 1.00 67.97 275 ASP C N 1
ATOM 9021 C CA . ASP C 1 277 ? -23.261 -6.625 71.677 1.00 67.01 275 ASP C CA 1
ATOM 9022 C C . ASP C 1 277 ? -23.724 -6.425 73.115 1.00 67.81 275 ASP C C 1
ATOM 9023 O O . ASP C 1 277 ? -24.854 -6.814 73.428 1.00 69.67 275 ASP C O 1
ATOM 9028 N N . THR C 1 278 ? -22.910 -5.835 73.997 1.00 64.96 276 THR C N 1
ATOM 9029 C CA . THR C 1 278 ? -23.359 -5.562 75.362 1.00 64.28 276 THR C CA 1
ATOM 9030 C C . THR C 1 278 ? -23.885 -4.143 75.547 1.00 62.87 276 THR C C 1
ATOM 9031 O O . THR C 1 278 ? -24.375 -3.816 76.632 1.00 63.11 276 THR C O 1
ATOM 9035 N N . ARG C 1 279 ? -23.802 -3.306 74.524 1.00 61.90 277 ARG C N 1
ATOM 9036 C CA . ARG C 1 279 ? -24.130 -1.898 74.656 1.00 63.44 277 ARG C CA 1
ATOM 9037 C C . ARG C 1 279 ? -25.543 -1.606 74.152 1.00 65.58 277 ARG C C 1
ATOM 9038 O O . ARG C 1 279 ? -26.049 -2.288 73.254 1.00 64.04 277 ARG C O 1
ATOM 9046 N N . PRO C 1 280 ? -26.201 -0.597 74.721 1.00 63.56 278 PRO C N 1
ATOM 9047 C CA . PRO C 1 280 ? -27.519 -0.222 74.226 1.00 65.19 278 PRO C CA 1
ATOM 9048 C C . PRO C 1 280 ? -27.418 0.286 72.806 1.00 63.42 278 PRO C C 1
ATOM 9049 O O . PRO C 1 280 ? -26.402 0.893 72.414 1.00 63.40 278 PRO C O 1
ATOM 9053 N N . PRO C 1 281 ? -28.436 0.039 71.981 1.00 64.21 279 PRO C N 1
ATOM 9054 C CA . PRO C 1 281 ? -28.357 0.481 70.589 1.00 63.85 279 PRO C CA 1
ATOM 9055 C C . PRO C 1 281 ? -28.243 1.995 70.490 1.00 62.72 279 PRO C C 1
ATOM 9056 O O . PRO C 1 281 ? -28.781 2.740 71.314 1.00 62.43 279 PRO C O 1
ATOM 9060 N N . SER C 1 282 ? -27.510 2.436 69.468 1.00 60.79 280 SER C N 1
ATOM 9061 C CA . SER C 1 282 ? -27.268 3.847 69.176 1.00 59.27 280 SER C CA 1
ATOM 9062 C C . SER C 1 282 ? -26.690 4.590 70.386 1.00 59.85 280 SER C C 1
ATOM 9063 O O . SER C 1 282 ? -27.245 5.587 70.855 1.00 61.94 280 SER C O 1
ATOM 9066 N N . THR C 1 283 ? -25.555 4.092 70.890 1.00 56.48 281 THR C N 1
ATOM 9067 C CA . THR C 1 283 ? -24.842 4.807 71.955 1.00 61.37 281 THR C CA 1
ATOM 9068 C C . THR C 1 283 ? -23.332 4.915 71.758 1.00 57.38 281 THR C C 1
ATOM 9069 O O . THR C 1 283 ? -22.731 5.817 72.350 1.00 56.28 281 THR C O 1
ATOM 9073 N N . VAL C 1 284 ? -22.694 4.069 70.953 1.00 55.15 282 VAL C N 1
ATOM 9074 C CA . VAL C 1 284 ? -21.237 3.997 70.874 1.00 51.23 282 VAL C CA 1
ATOM 9075 C C . VAL C 1 284 ? -20.738 4.965 69.810 1.00 54.22 282 VAL C C 1
ATOM 9076 O O . VAL C 1 284 ? -21.108 4.847 68.633 1.00 51.75 282 VAL C O 1
ATOM 9080 N N . VAL C 1 285 ? -19.890 5.911 70.205 1.00 49.33 283 VAL C N 1
ATOM 9081 C CA . VAL C 1 285 ? -19.216 6.781 69.248 1.00 48.02 283 VAL C CA 1
ATOM 9082 C C . VAL C 1 285 ? -17.961 6.057 68.779 1.00 48.41 283 VAL C C 1
ATOM 9083 O O . VAL C 1 285 ? -17.012 5.874 69.546 1.00 47.48 283 VAL C O 1
ATOM 9087 N N . TYR C 1 286 ? -17.939 5.652 67.513 1.00 46.99 284 TYR C N 1
ATOM 9088 C CA . TYR C 1 286 ? -16.799 4.916 66.977 1.00 46.44 284 TYR C CA 1
ATOM 9089 C C . TYR C 1 286 ? -15.755 5.910 66.479 1.00 43.10 284 TYR C C 1
ATOM 9090 O O . TYR C 1 286 ? -16.087 6.833 65.727 1.00 45.54 284 TYR C O 1
ATOM 9099 N N . VAL C 1 287 ? -14.509 5.751 66.940 1.00 43.32 285 VAL C N 1
ATOM 9100 C CA . VAL C 1 287 ? -13.426 6.702 66.682 1.00 43.21 285 VAL C CA 1
ATOM 9101 C C . VAL C 1 287 ? -12.302 5.991 65.932 1.00 48.33 285 VAL C C 1
ATOM 9102 O O . VAL C 1 287 ? -11.638 5.106 66.488 1.00 46.99 285 VAL C O 1
ATOM 9106 N N . SER C 1 288 ? -12.057 6.410 64.688 1.00 47.01 286 SER C N 1
ATOM 9107 C CA . SER C 1 288 ? -10.979 5.835 63.883 1.00 52.48 286 SER C CA 1
ATOM 9108 C C . SER C 1 288 ? -10.446 6.912 62.954 1.00 55.18 286 SER C C 1
ATOM 9109 O O . SER C 1 288 ? -11.148 7.334 62.036 1.00 52.52 286 SER C O 1
ATOM 9112 N N . VAL C 1 289 ? -9.216 7.362 63.195 1.00 60.55 287 VAL C N 1
ATOM 9113 C CA . VAL C 1 289 ? -8.528 8.274 62.291 1.00 64.92 287 VAL C CA 1
ATOM 9114 C C . VAL C 1 289 ? -7.116 7.815 61.984 1.00 76.96 287 VAL C C 1
ATOM 9115 O O . VAL C 1 289 ? -6.413 8.482 61.227 1.00 76.39 287 VAL C O 1
ATOM 9119 N N . GLY C 1 290 ? -6.674 6.703 62.564 1.00 111.81 288 GLY C N 1
ATOM 9120 C CA . GLY C 1 290 ? -5.326 6.212 62.366 1.00 112.55 288 GLY C CA 1
ATOM 9121 C C . GLY C 1 290 ? -5.219 5.096 61.349 1.00 114.19 288 GLY C C 1
ATOM 9122 O O . GLY C 1 290 ? -4.450 4.143 61.529 1.00 113.04 288 GLY C O 1
ATOM 9123 N N . SER C 1 291 ? -5.998 5.202 60.275 1.00 100.13 289 SER C N 1
ATOM 9124 C CA . SER C 1 291 ? -5.886 4.286 59.152 1.00 101.54 289 SER C CA 1
ATOM 9125 C C . SER C 1 291 ? -5.086 4.869 57.995 1.00 104.06 289 SER C C 1
ATOM 9126 O O . SER C 1 291 ? -4.738 4.126 57.073 1.00 105.87 289 SER C O 1
ATOM 9129 N N . VAL C 1 292 ? -4.791 6.173 58.019 1.00 90.98 290 VAL C N 1
ATOM 9130 C CA . VAL C 1 292 ? -3.997 6.820 56.978 1.00 86.37 290 VAL C CA 1
ATOM 9131 C C . VAL C 1 292 ? -2.920 7.702 57.597 1.00 81.18 290 VAL C C 1
ATOM 9132 O O . VAL C 1 292 ? -1.896 7.981 56.963 1.00 79.74 290 VAL C O 1
ATOM 9136 N N . VAL C 1 293 ? -3.147 8.163 58.826 1.00 81.30 291 VAL C N 1
ATOM 9137 C CA . VAL C 1 293 ? -2.276 9.148 59.458 1.00 78.92 291 VAL C CA 1
ATOM 9138 C C . VAL C 1 293 ? -1.826 8.646 60.825 1.00 77.08 291 VAL C C 1
ATOM 9139 O O . VAL C 1 293 ? -2.525 7.882 61.499 1.00 78.19 291 VAL C O 1
ATOM 9143 N N . TYR C 1 294 ? -0.635 9.075 61.222 1.00 74.03 292 TYR C N 1
ATOM 9144 C CA . TYR C 1 294 ? -0.139 8.881 62.574 1.00 72.70 292 TYR C CA 1
ATOM 9145 C C . TYR C 1 294 ? -0.243 10.225 63.281 1.00 69.91 292 TYR C C 1
ATOM 9146 O O . TYR C 1 294 ? 0.509 11.154 62.971 1.00 69.40 292 TYR C O 1
ATOM 9148 N N . LEU C 1 295 ? -1.187 10.336 64.210 1.00 68.81 293 LEU C N 1
ATOM 9149 C CA . LEU C 1 295 ? -1.347 11.582 64.944 1.00 63.61 293 LEU C CA 1
ATOM 9150 C C . LEU C 1 295 ? -0.179 11.803 65.899 1.00 63.69 293 LEU C C 1
ATOM 9151 O O . LEU C 1 295 ? 0.388 10.857 66.453 1.00 63.11 293 LEU C O 1
ATOM 9156 N N . LYS C 1 296 ? 0.185 13.072 66.077 1.00 58.98 294 LYS C N 1
ATOM 9157 C CA . LYS C 1 296 ? 1.141 13.439 67.110 1.00 55.81 294 LYS C CA 1
ATOM 9158 C C . LYS C 1 296 ? 0.563 13.117 68.480 1.00 53.24 294 LYS C C 1
ATOM 9159 O O . LYS C 1 296 ? -0.651 13.214 68.700 1.00 49.28 294 LYS C O 1
ATOM 9165 N N . GLN C 1 297 ? 1.451 12.728 69.410 1.00 53.19 295 GLN C N 1
ATOM 9166 C CA . GLN C 1 297 ? 1.021 12.441 70.774 1.00 46.97 295 GLN C CA 1
ATOM 9167 C C . GLN C 1 297 ? 0.207 13.593 71.347 1.00 48.48 295 GLN C C 1
ATOM 9168 O O . GLN C 1 297 ? -0.798 13.377 72.038 1.00 47.16 295 GLN C O 1
ATOM 9174 N N . GLU C 1 298 ? 0.627 14.829 71.073 1.00 47.73 296 GLU C N 1
ATOM 9175 C CA . GLU C 1 298 ? -0.089 15.977 71.620 1.00 49.38 296 GLU C CA 1
ATOM 9176 C C . GLU C 1 298 ? -1.548 15.960 71.192 1.00 46.91 296 GLU C C 1
ATOM 9177 O O . GLU C 1 298 ? -2.450 16.179 72.010 1.00 46.68 296 GLU C O 1
ATOM 9183 N N . GLN C 1 299 ? -1.798 15.683 69.913 1.00 49.72 297 GLN C N 1
ATOM 9184 C CA . GLN C 1 299 ? -3.170 15.595 69.439 1.00 48.43 297 GLN C CA 1
ATOM 9185 C C . GLN C 1 299 ? -3.907 14.437 70.102 1.00 44.41 297 GLN C C 1
ATOM 9186 O O . GLN C 1 299 ? -5.082 14.567 70.469 1.00 44.68 297 GLN C O 1
ATOM 9192 N N . VAL C 1 300 ? -3.230 13.299 70.280 1.00 45.24 298 VAL C N 1
ATOM 9193 C CA . VAL C 1 300 ? -3.872 12.144 70.910 1.00 48.49 298 VAL C CA 1
ATOM 9194 C C . VAL C 1 300 ? -4.327 12.478 72.325 1.00 46.57 298 VAL C C 1
ATOM 9195 O O . VAL C 1 300 ? -5.440 12.119 72.734 1.00 44.89 298 VAL C O 1
ATOM 9199 N N . THR C 1 301 ? -3.476 13.160 73.100 1.00 46.73 299 THR C N 1
ATOM 9200 C CA . THR C 1 301 ? -3.850 13.514 74.468 1.00 46.66 299 THR C CA 1
ATOM 9201 C C . THR C 1 301 ? -5.106 14.375 74.482 1.00 47.23 299 THR C C 1
ATOM 9202 O O . THR C 1 301 ? -6.020 14.142 75.281 1.00 47.82 299 THR C O 1
ATOM 9206 N N . GLU C 1 302 ? -5.197 15.338 73.558 1.00 47.18 300 GLU C N 1
ATOM 9207 C CA . GLU C 1 302 ? -6.386 16.184 73.508 1.00 47.90 300 GLU C CA 1
ATOM 9208 C C . GLU C 1 302 ? -7.624 15.372 73.165 1.00 47.39 300 GLU C C 1
ATOM 9209 O O . GLU C 1 302 ? -8.698 15.594 73.732 1.00 48.53 300 GLU C O 1
ATOM 9215 N N . MET C 1 303 ? -7.497 14.418 72.245 1.00 46.62 301 MET C N 1
ATOM 9216 C CA . MET C 1 303 ? -8.626 13.549 71.935 1.00 45.73 301 MET C CA 1
ATOM 9217 C C . MET C 1 303 ? -9.052 12.756 73.159 1.00 46.52 301 MET C C 1
ATOM 9218 O O . MET C 1 303 ? -10.246 12.666 73.477 1.00 46.99 301 MET C O 1
ATOM 9223 N N . ALA C 1 304 ? -8.078 12.163 73.849 1.00 46.25 302 ALA C N 1
ATOM 9224 C CA . ALA C 1 304 ? -8.353 11.389 75.054 1.00 49.87 302 ALA C CA 1
ATOM 9225 C C . ALA C 1 304 ? -9.138 12.204 76.076 1.00 48.37 302 ALA C C 1
ATOM 9226 O O . ALA C 1 304 ? -10.207 11.783 76.534 1.00 49.03 302 ALA C O 1
ATOM 9228 N N . TYR C 1 305 ? -8.636 13.387 76.431 1.00 49.03 303 TYR C N 1
ATOM 9229 C CA . TYR C 1 305 ? -9.394 14.210 77.372 1.00 51.31 303 TYR C CA 1
ATOM 9230 C C . TYR C 1 305 ? -10.692 14.718 76.753 1.00 50.91 303 TYR C C 1
ATOM 9231 O O . TYR C 1 305 ? -11.698 14.860 77.454 1.00 53.12 303 TYR C O 1
ATOM 9240 N N . GLY C 1 306 ? -10.704 14.978 75.451 1.00 50.01 304 GLY C N 1
ATOM 9241 C CA . GLY C 1 306 ? -11.959 15.338 74.801 1.00 50.38 304 GLY C CA 1
ATOM 9242 C C . GLY C 1 306 ? -13.006 14.240 74.883 1.00 50.38 304 GLY C C 1
ATOM 9243 O O . GLY C 1 306 ? -14.186 14.507 75.133 1.00 51.53 304 GLY C O 1
ATOM 9244 N N . ILE C 1 307 ? -12.594 12.990 74.668 1.00 49.28 305 ILE C N 1
ATOM 9245 C CA . ILE C 1 307 ? -13.534 11.884 74.789 1.00 49.44 305 ILE C CA 1
ATOM 9246 C C . ILE C 1 307 ? -13.970 11.707 76.240 1.00 53.34 305 ILE C C 1
ATOM 9247 O O . ILE C 1 307 ? -15.161 11.550 76.535 1.00 54.26 305 ILE C O 1
ATOM 9252 N N . LEU C 1 308 ? -13.018 11.741 77.172 1.00 51.10 306 LEU C N 1
ATOM 9253 C CA . LEU C 1 308 ? -13.370 11.553 78.575 1.00 54.72 306 LEU C CA 1
ATOM 9254 C C . LEU C 1 308 ? -14.342 12.631 79.055 1.00 55.59 306 LEU C C 1
ATOM 9255 O O . LEU C 1 308 ? -15.352 12.330 79.702 1.00 56.18 306 LEU C O 1
ATOM 9260 N N . ASN C 1 309 ? -14.057 13.898 78.740 1.00 55.37 307 ASN C N 1
ATOM 9261 C CA . ASN C 1 309 ? -14.874 14.978 79.282 1.00 56.01 307 ASN C CA 1
ATOM 9262 C C . ASN C 1 309 ? -16.272 14.973 78.682 1.00 57.67 307 ASN C C 1
ATOM 9263 O O . ASN C 1 309 ? -17.225 15.397 79.345 1.00 58.36 307 ASN C O 1
ATOM 9268 N N . SER C 1 310 ? -16.415 14.456 77.451 1.00 55.26 308 SER C N 1
ATOM 9269 C CA . SER C 1 310 ? -17.721 14.368 76.795 1.00 57.75 308 SER C CA 1
ATOM 9270 C C . SER C 1 310 ? -18.637 13.359 77.465 1.00 60.72 308 SER C C 1
ATOM 9271 O O . SER C 1 310 ? -19.863 13.448 77.318 1.00 58.37 308 SER C O 1
ATOM 9274 N N . GLU C 1 311 ? -18.060 12.364 78.142 1.00 59.12 309 GLU C N 1
ATOM 9275 C CA . GLU C 1 311 ? -18.777 11.314 78.858 1.00 58.26 309 GLU C CA 1
ATOM 9276 C C . GLU C 1 311 ? -19.570 10.390 77.945 1.00 59.12 309 GLU C C 1
ATOM 9277 O O . GLU C 1 311 ? -20.447 9.663 78.424 1.00 60.92 309 GLU C O 1
ATOM 9283 N N . VAL C 1 312 ? -19.268 10.375 76.640 1.00 55.62 310 VAL C N 1
ATOM 9284 C CA . VAL C 1 312 ? -19.964 9.480 75.722 1.00 59.27 310 VAL C CA 1
ATOM 9285 C C . VAL C 1 312 ? -19.336 8.093 75.788 1.00 58.53 310 VAL C C 1
ATOM 9286 O O . VAL C 1 312 ? -18.136 7.936 76.035 1.00 53.87 310 VAL C O 1
ATOM 9290 N N . SER C 1 313 ? -20.168 7.074 75.570 1.00 57.85 311 SER C N 1
ATOM 9291 C CA . SER C 1 313 ? -19.677 5.738 75.244 1.00 56.70 311 SER C CA 1
ATOM 9292 C C . SER C 1 313 ? -18.917 5.773 73.918 1.00 52.14 311 SER C C 1
ATOM 9293 O O . SER C 1 313 ? -19.301 6.485 72.987 1.00 52.01 311 SER C O 1
ATOM 9296 N N . PHE C 1 314 ? -17.831 5.007 73.822 1.00 52.25 312 PHE C N 1
ATOM 9297 C CA . PHE C 1 314 ? -16.950 5.149 72.672 1.00 50.31 312 PHE C CA 1
ATOM 9298 C C . PHE C 1 314 ? -16.201 3.857 72.395 1.00 51.35 312 PHE C C 1
ATOM 9299 O O . PHE C 1 314 ? -15.945 3.059 73.302 1.00 51.91 312 PHE C O 1
ATOM 9307 N N . LEU C 1 315 ? -15.847 3.673 71.122 1.00 47.46 313 LEU C N 1
ATOM 9308 C CA . LEU C 1 315 ? -14.919 2.639 70.679 1.00 48.34 313 LEU C CA 1
ATOM 9309 C C . LEU C 1 315 ? -13.851 3.320 69.838 1.00 47.89 313 LEU C C 1
ATOM 9310 O O . LEU C 1 315 ? -14.130 3.773 68.725 1.00 46.02 313 LEU C O 1
ATOM 9315 N N . TRP C 1 316 ? -12.624 3.351 70.353 1.00 47.35 314 TRP C N 1
ATOM 9316 C CA . TRP C 1 316 ? -11.529 4.103 69.763 1.00 47.38 314 TRP C CA 1
ATOM 9317 C C . TRP C 1 316 ? -10.509 3.131 69.185 1.00 48.35 314 TRP C C 1
ATOM 9318 O O . TRP C 1 316 ? -10.005 2.260 69.902 1.00 49.08 314 TRP C O 1
ATOM 9329 N N . VAL C 1 317 ? -10.216 3.271 67.896 1.00 46.09 315 VAL C N 1
ATOM 9330 C CA . VAL C 1 317 ? -9.160 2.509 67.239 1.00 46.54 315 VAL C CA 1
ATOM 9331 C C . VAL C 1 317 ? -7.914 3.375 67.226 1.00 50.05 315 VAL C C 1
ATOM 9332 O O . VAL C 1 317 ? -7.844 4.369 66.494 1.00 52.02 315 VAL C O 1
ATOM 9336 N N . LEU C 1 318 ? -6.919 2.974 68.008 1.00 54.25 316 LEU C N 1
ATOM 9337 C CA . LEU C 1 318 ? -5.642 3.669 68.123 1.00 57.75 316 LEU C CA 1
ATOM 9338 C C . LEU C 1 318 ? -4.582 2.743 67.539 1.00 63.30 316 LEU C C 1
ATOM 9339 O O . LEU C 1 318 ? -4.163 1.780 68.191 1.00 64.51 316 LEU C O 1
ATOM 9344 N N . ARG C 1 319 ? -4.163 3.027 66.310 1.00 67.69 317 ARG C N 1
ATOM 9345 C CA . ARG C 1 319 ? -3.271 2.126 65.582 1.00 79.54 317 ARG C CA 1
ATOM 9346 C C . ARG C 1 319 ? -1.857 2.215 66.145 1.00 87.56 317 ARG C C 1
ATOM 9347 O O . ARG C 1 319 ? -1.305 3.315 66.242 1.00 88.54 317 ARG C O 1
ATOM 9355 N N . PRO C 1 320 ? -1.235 1.091 66.489 1.00 91.64 318 PRO C N 1
ATOM 9356 C CA . PRO C 1 320 ? 0.096 1.123 67.103 1.00 98.09 318 PRO C CA 1
ATOM 9357 C C . PRO C 1 320 ? 1.156 1.493 66.079 1.00 103.83 318 PRO C C 1
ATOM 9358 O O . PRO C 1 320 ? 0.840 1.671 64.892 1.00 101.79 318 PRO C O 1
ATOM 9362 N N . PRO C 1 321 ? 2.434 1.635 66.495 1.00 108.91 319 PRO C N 1
ATOM 9363 C CA . PRO C 1 321 ? 3.515 1.896 65.532 1.00 113.04 319 PRO C CA 1
ATOM 9364 C C . PRO C 1 321 ? 3.593 0.872 64.395 1.00 111.87 319 PRO C C 1
ATOM 9365 O O . PRO C 1 321 ? 4.101 -0.233 64.594 1.00 112.77 319 PRO C O 1
ATOM 9369 N N . GLU C 1 328 ? 7.640 4.609 68.377 1.00 111.73 326 GLU C N 1
ATOM 9370 C CA . GLU C 1 328 ? 7.076 5.699 69.171 1.00 110.24 326 GLU C CA 1
ATOM 9371 C C . GLU C 1 328 ? 5.538 5.659 69.161 1.00 108.74 326 GLU C C 1
ATOM 9372 O O . GLU C 1 328 ? 4.904 6.253 68.286 1.00 107.51 326 GLU C O 1
ATOM 9378 N N . PRO C 1 329 ? 4.939 4.951 70.140 1.00 105.40 327 PRO C N 1
ATOM 9379 C CA . PRO C 1 329 ? 3.475 4.774 70.148 1.00 100.99 327 PRO C CA 1
ATOM 9380 C C . PRO C 1 329 ? 2.684 5.928 70.766 1.00 91.63 327 PRO C C 1
ATOM 9381 O O . PRO C 1 329 ? 3.185 7.051 70.882 1.00 91.52 327 PRO C O 1
ATOM 9385 N N . HIS C 1 330 ? 1.434 5.654 71.157 1.00 85.14 328 HIS C N 1
ATOM 9386 C CA . HIS C 1 330 ? 0.470 6.659 71.618 1.00 73.94 328 HIS C CA 1
ATOM 9387 C C . HIS C 1 330 ? 0.027 6.317 73.043 1.00 68.61 328 HIS C C 1
ATOM 9388 O O . HIS C 1 330 ? -0.811 5.428 73.235 1.00 68.22 328 HIS C O 1
ATOM 9395 N N . VAL C 1 331 ? 0.539 7.039 74.039 1.00 58.35 329 VAL C N 1
ATOM 9396 C CA . VAL C 1 331 ? 0.166 6.809 75.436 1.00 54.53 329 VAL C CA 1
ATOM 9397 C C . VAL C 1 331 ? -1.069 7.638 75.776 1.00 50.76 329 VAL C C 1
ATOM 9398 O O . VAL C 1 331 ? -1.147 8.827 75.448 1.00 53.19 329 VAL C O 1
ATOM 9402 N N . LEU C 1 332 ? -2.040 7.011 76.408 1.00 48.37 330 LEU C N 1
ATOM 9403 C CA . LEU C 1 332 ? -3.210 7.702 76.920 1.00 48.63 330 LEU C CA 1
ATOM 9404 C C . LEU C 1 332 ? -3.005 8.057 78.388 1.00 52.94 330 LEU C C 1
ATOM 9405 O O . LEU C 1 332 ? -2.175 7.451 79.075 1.00 51.57 330 LEU C O 1
ATOM 9410 N N . PRO C 1 333 ? -3.743 9.040 78.904 1.00 51.26 331 PRO C N 1
ATOM 9411 C CA . PRO C 1 333 ? -3.584 9.407 80.312 1.00 52.32 331 PRO C CA 1
ATOM 9412 C C . PRO C 1 333 ? -3.959 8.245 81.212 1.00 55.13 331 PRO C C 1
ATOM 9413 O O . PRO C 1 333 ? -4.812 7.417 80.875 1.00 52.29 331 PRO C O 1
ATOM 9417 N N . GLU C 1 334 ? -3.303 8.195 82.376 1.00 54.64 332 GLU C N 1
ATOM 9418 C CA . GLU C 1 334 ? -3.589 7.137 83.337 1.00 52.56 332 GLU C CA 1
ATOM 9419 C C . GLU C 1 334 ? -5.047 7.181 83.776 1.00 53.21 332 GLU C C 1
ATOM 9420 O O . GLU C 1 334 ? -5.651 6.133 84.028 1.00 55.01 332 GLU C O 1
ATOM 9426 N N . GLU C 1 335 ? -5.647 8.371 83.827 1.00 53.46 333 GLU C N 1
ATOM 9427 C CA . GLU C 1 335 ? -7.014 8.466 84.315 1.00 55.70 333 GLU C CA 1
ATOM 9428 C C . GLU C 1 335 ? -8.046 8.122 83.253 1.00 59.04 333 GLU C C 1
ATOM 9429 O O . GLU C 1 335 ? -9.184 7.793 83.618 1.00 55.20 333 GLU C O 1
ATOM 9435 N N . PHE C 1 336 ? -7.677 8.216 81.963 1.00 54.00 334 PHE C N 1
ATOM 9436 C CA . PHE C 1 336 ? -8.544 7.766 80.880 1.00 54.33 334 PHE C CA 1
ATOM 9437 C C . PHE C 1 336 ? -8.924 6.298 81.047 1.00 53.64 334 PHE C C 1
ATOM 9438 O O . PHE C 1 336 ? -10.113 5.960 81.118 1.00 52.15 334 PHE C O 1
ATOM 9446 N N . TRP C 1 337 ? -7.915 5.414 81.126 1.00 52.04 335 TRP C N 1
ATOM 9447 C CA . TRP C 1 337 ? -8.156 3.976 81.255 1.00 52.27 335 TRP C CA 1
ATOM 9448 C C . TRP C 1 337 ? -9.176 3.670 82.342 1.00 56.35 335 TRP C C 1
ATOM 9449 O O . TRP C 1 337 ? -10.121 2.904 82.123 1.00 60.76 335 TRP C O 1
ATOM 9460 N N . GLU C 1 338 ? -9.014 4.277 83.519 1.00 54.33 336 GLU C N 1
ATOM 9461 C CA . GLU C 1 338 ? -9.924 3.977 84.617 1.00 57.12 336 GLU C CA 1
ATOM 9462 C C . GLU C 1 338 ? -11.293 4.628 84.427 1.00 59.12 336 GLU C C 1
ATOM 9463 O O . GLU C 1 338 ? -12.306 4.065 84.851 1.00 60.20 336 GLU C O 1
ATOM 9469 N N . LYS C 1 339 ? -11.360 5.804 83.812 1.00 66.02 337 LYS C N 1
ATOM 9470 C CA . LYS C 1 339 ? -12.668 6.418 83.622 1.00 64.25 337 LYS C CA 1
ATOM 9471 C C . LYS C 1 339 ? -13.423 5.866 82.420 1.00 63.97 337 LYS C C 1
ATOM 9472 O O . LYS C 1 339 ? -14.604 6.194 82.262 1.00 67.44 337 LYS C O 1
ATOM 9478 N N . ALA C 1 340 ? -12.796 5.035 81.577 1.00 62.04 338 ALA C N 1
ATOM 9479 C CA . ALA C 1 340 ? -13.518 4.513 80.414 1.00 63.14 338 ALA C CA 1
ATOM 9480 C C . ALA C 1 340 ? -14.657 3.597 80.841 1.00 64.25 338 ALA C C 1
ATOM 9481 O O . ALA C 1 340 ? -15.737 3.621 80.241 1.00 64.90 338 ALA C O 1
ATOM 9483 N N . GLY C 1 341 ? -14.443 2.803 81.891 1.00 65.70 339 GLY C N 1
ATOM 9484 C CA . GLY C 1 341 ? -15.462 1.886 82.357 1.00 66.21 339 GLY C CA 1
ATOM 9485 C C . GLY C 1 341 ? -15.914 0.924 81.266 1.00 67.46 339 GLY C C 1
ATOM 9486 O O . GLY C 1 341 ? -15.206 0.647 80.295 1.00 64.86 339 GLY C O 1
ATOM 9487 N N . ASP C 1 342 ? -17.127 0.407 81.448 1.00 65.71 340 ASP C N 1
ATOM 9488 C CA . ASP C 1 342 ? -17.764 -0.416 80.429 1.00 69.60 340 ASP C CA 1
ATOM 9489 C C . ASP C 1 342 ? -18.361 0.404 79.284 1.00 67.96 340 ASP C C 1
ATOM 9490 O O . ASP C 1 342 ? -18.913 -0.184 78.344 1.00 67.10 340 ASP C O 1
ATOM 9495 N N . ARG C 1 343 ? -18.281 1.739 79.340 1.00 65.66 341 ARG C N 1
ATOM 9496 C CA . ARG C 1 343 ? -18.831 2.590 78.285 1.00 64.50 341 ARG C CA 1
ATOM 9497 C C . ARG C 1 343 ? -17.848 2.807 77.143 1.00 58.81 341 ARG C C 1
ATOM 9498 O O . ARG C 1 343 ? -18.270 3.032 76.005 1.00 58.95 341 ARG C O 1
ATOM 9506 N N . GLY C 1 344 ? -16.551 2.750 77.424 1.00 59.40 342 GLY C N 1
ATOM 9507 C CA . GLY C 1 344 ? -15.537 3.003 76.427 1.00 56.55 342 GLY C CA 1
ATOM 9508 C C . GLY C 1 344 ? -14.613 1.813 76.267 1.00 55.56 342 GLY C C 1
ATOM 9509 O O . GLY C 1 344 ? -14.331 1.096 77.228 1.00 57.68 342 GLY C O 1
ATOM 9510 N N . LYS C 1 345 ? -14.146 1.606 75.034 1.00 51.76 343 LYS C N 1
ATOM 9511 C CA . LYS C 1 345 ? -13.188 0.552 74.733 1.00 50.37 343 LYS C CA 1
ATOM 9512 C C . LYS C 1 345 ? -12.135 1.091 73.779 1.00 48.99 343 LYS C C 1
ATOM 9513 O O . LYS C 1 345 ? -12.458 1.809 72.831 1.00 48.54 343 LYS C O 1
ATOM 9519 N N . VAL C 1 346 ? -10.870 0.772 74.043 1.00 47.84 344 VAL C N 1
ATOM 9520 C CA . VAL C 1 346 ? -9.786 1.123 73.132 1.00 49.89 344 VAL C CA 1
ATOM 9521 C C . VAL C 1 346 ? -9.205 -0.156 72.556 1.00 51.33 344 VAL C C 1
ATOM 9522 O O . VAL C 1 346 ? -8.913 -1.102 73.303 1.00 48.62 344 VAL C O 1
ATOM 9526 N N . VAL C 1 347 ? -9.071 -0.196 71.224 1.00 50.62 345 VAL C N 1
ATOM 9527 C CA . VAL C 1 347 ? -8.582 -1.372 70.522 1.00 53.15 345 VAL C CA 1
ATOM 9528 C C . VAL C 1 347 ? -7.469 -0.979 69.559 1.00 52.50 345 VAL C C 1
ATOM 9529 O O . VAL C 1 347 ? -7.361 0.164 69.110 1.00 47.65 345 VAL C O 1
ATOM 9533 N N . GLN C 1 348 ? -6.624 -1.966 69.269 1.00 52.67 346 GLN C N 1
ATOM 9534 C CA . GLN C 1 348 ? -5.533 -1.835 68.311 1.00 54.47 346 GLN C CA 1
ATOM 9535 C C . GLN C 1 348 ? -6.041 -1.885 66.880 1.00 54.92 346 GLN C C 1
ATOM 9536 O O . GLN C 1 348 ? -5.466 -1.252 65.986 1.00 55.97 346 GLN C O 1
ATOM 9542 N N . TRP C 1 349 ? -7.116 -2.630 66.656 1.00 55.83 347 TRP C N 1
ATOM 9543 C CA . TRP C 1 349 ? -7.619 -2.935 65.327 1.00 53.22 347 TRP C CA 1
ATOM 9544 C C . TRP C 1 349 ? -9.123 -3.122 65.442 1.00 53.98 347 TRP C C 1
ATOM 9545 O O . TRP C 1 349 ? -9.648 -3.376 66.530 1.00 50.69 347 TRP C O 1
ATOM 9556 N N . SER C 1 350 ? -9.826 -2.963 64.321 1.00 51.85 348 SER C N 1
ATOM 9557 C CA . SER C 1 350 ? -11.263 -3.196 64.338 1.00 56.14 348 SER C CA 1
ATOM 9558 C C . SER C 1 350 ? -11.726 -3.508 62.926 1.00 54.27 348 SER C C 1
ATOM 9559 O O . SER C 1 350 ? -11.114 -3.036 61.966 1.00 50.41 348 SER C O 1
ATOM 9562 N N . PRO C 1 351 ? -12.786 -4.307 62.768 1.00 54.01 349 PRO C N 1
ATOM 9563 C CA . PRO C 1 351 ? -13.424 -4.446 61.445 1.00 53.95 349 PRO C CA 1
ATOM 9564 C C . PRO C 1 351 ? -14.420 -3.323 61.196 1.00 50.69 349 PRO C C 1
ATOM 9565 O O . PRO C 1 351 ? -15.545 -3.363 61.706 1.00 50.42 349 PRO C O 1
ATOM 9569 N N . GLN C 1 352 ? -14.010 -2.313 60.423 1.00 50.35 350 GLN C N 1
ATOM 9570 C CA . GLN C 1 352 ? -14.769 -1.064 60.346 1.00 52.20 350 GLN C CA 1
ATOM 9571 C C . GLN C 1 352 ? -16.191 -1.280 59.844 1.00 50.06 350 GLN C C 1
ATOM 9572 O O . GLN C 1 352 ? -17.137 -0.667 60.356 1.00 45.06 350 GLN C O 1
ATOM 9578 N N . GLU C 1 353 ? -16.363 -2.127 58.828 1.00 51.88 351 GLU C N 1
ATOM 9579 C CA . GLU C 1 353 ? -17.691 -2.308 58.253 1.00 52.26 351 GLU C CA 1
ATOM 9580 C C . GLU C 1 353 ? -18.644 -2.921 59.264 1.00 50.57 351 GLU C C 1
ATOM 9581 O O . GLU C 1 353 ? -19.784 -2.461 59.419 1.00 47.84 351 GLU C O 1
ATOM 9587 N N . GLN C 1 354 ? -18.192 -3.958 59.970 1.00 49.92 352 GLN C N 1
ATOM 9588 C CA . GLN C 1 354 ? -19.076 -4.623 60.908 1.00 50.07 352 GLN C CA 1
ATOM 9589 C C . GLN C 1 354 ? -19.376 -3.751 62.123 1.00 51.84 352 GLN C C 1
ATOM 9590 O O . GLN C 1 354 ? -20.404 -3.957 62.779 1.00 49.01 352 GLN C O 1
ATOM 9596 N N . VAL C 1 355 ? -18.506 -2.785 62.441 1.00 50.87 353 VAL C N 1
ATOM 9597 C CA . VAL C 1 355 ? -18.790 -1.866 63.541 1.00 49.14 353 VAL C CA 1
ATOM 9598 C C . VAL C 1 355 ? -19.828 -0.823 63.119 1.00 50.85 353 VAL C C 1
ATOM 9599 O O . VAL C 1 355 ? -20.792 -0.551 63.846 1.00 51.17 353 VAL C O 1
ATOM 9603 N N . LEU C 1 356 ? -19.657 -0.236 61.931 1.00 50.28 354 LEU C N 1
ATOM 9604 C CA . LEU C 1 356 ? -20.581 0.803 61.481 1.00 49.96 354 LEU C CA 1
ATOM 9605 C C . LEU C 1 356 ? -21.984 0.257 61.276 1.00 50.21 354 LEU C C 1
ATOM 9606 O O . LEU C 1 356 ? -22.969 0.979 61.469 1.00 52.44 354 LEU C O 1
ATOM 9611 N N . ALA C 1 357 ? -22.103 -1.013 60.900 1.00 48.43 355 ALA C N 1
ATOM 9612 C CA . ALA C 1 357 ? -23.414 -1.633 60.784 1.00 49.37 355 ALA C CA 1
ATOM 9613 C C . ALA C 1 357 ? -23.961 -2.109 62.118 1.00 51.39 355 ALA C C 1
ATOM 9614 O O . ALA C 1 357 ? -25.143 -2.466 62.199 1.00 54.05 355 ALA C O 1
ATOM 9616 N N . HIS C 1 358 ? -23.149 -2.124 63.167 1.00 54.82 356 HIS C N 1
ATOM 9617 C CA . HIS C 1 358 ? -23.626 -2.652 64.430 1.00 52.33 356 HIS C CA 1
ATOM 9618 C C . HIS C 1 358 ? -24.718 -1.745 64.986 1.00 54.32 356 HIS C C 1
ATOM 9619 O O . HIS C 1 358 ? -24.543 -0.522 65.019 1.00 55.34 356 HIS C O 1
ATOM 9626 N N . PRO C 1 359 ? -25.852 -2.296 65.427 1.00 53.59 357 PRO C N 1
ATOM 9627 C CA . PRO C 1 359 ? -26.921 -1.446 65.968 1.00 55.13 357 PRO C CA 1
ATOM 9628 C C . PRO C 1 359 ? -26.545 -0.683 67.239 1.00 58.25 357 PRO C C 1
ATOM 9629 O O . PRO C 1 359 ? -27.349 0.146 67.680 1.00 59.24 357 PRO C O 1
ATOM 9633 N N . ALA C 1 360 ? -25.373 -0.932 67.844 1.00 54.46 358 ALA C N 1
ATOM 9634 C CA . ALA C 1 360 ? -24.960 -0.176 69.022 1.00 60.05 358 ALA C CA 1
ATOM 9635 C C . ALA C 1 360 ? -24.270 1.137 68.678 1.00 57.10 358 ALA C C 1
ATOM 9636 O O . ALA C 1 360 ? -24.184 2.016 69.545 1.00 59.80 358 ALA C O 1
ATOM 9638 N N . THR C 1 361 ? -23.807 1.293 67.437 1.00 53.63 359 THR C N 1
ATOM 9639 C CA . THR C 1 361 ? -23.014 2.447 67.029 1.00 53.77 359 THR C CA 1
ATOM 9640 C C . THR C 1 361 ? -23.884 3.679 66.781 1.00 58.16 359 THR C C 1
ATOM 9641 O O . THR C 1 361 ? -24.925 3.605 66.111 1.00 55.62 359 THR C O 1
ATOM 9645 N N . ALA C 1 362 ? -23.440 4.819 67.315 1.00 55.42 360 ALA C N 1
ATOM 9646 C CA . ALA C 1 362 ? -24.179 6.076 67.263 1.00 54.68 360 ALA C CA 1
ATOM 9647 C C . ALA C 1 362 ? -23.580 7.103 66.315 1.00 50.52 360 ALA C C 1
ATOM 9648 O O . ALA C 1 362 ? -24.319 7.896 65.729 1.00 51.18 360 ALA C O 1
ATOM 9650 N N . ALA C 1 363 ? -22.263 7.124 66.177 1.00 48.91 361 ALA C N 1
ATOM 9651 C CA . ALA C 1 363 ? -21.591 8.152 65.406 1.00 47.90 361 ALA C CA 1
ATOM 9652 C C . ALA C 1 363 ? -20.220 7.613 65.047 1.00 46.13 361 ALA C C 1
ATOM 9653 O O . ALA C 1 363 ? -19.812 6.552 65.522 1.00 45.85 361 ALA C O 1
ATOM 9655 N N . PHE C 1 364 ? -19.522 8.352 64.182 1.00 45.12 362 PHE C N 1
ATOM 9656 C CA . PHE C 1 364 ? -18.254 7.914 63.611 1.00 43.55 362 PHE C CA 1
ATOM 9657 C C . PHE C 1 364 ? -17.326 9.120 63.563 1.00 43.26 362 PHE C C 1
ATOM 9658 O O . PHE C 1 364 ? -17.519 10.011 62.736 1.00 43.17 362 PHE C O 1
ATOM 9666 N N . LEU C 1 365 ? -16.343 9.187 64.473 1.00 42.97 363 LEU C N 1
ATOM 9667 C CA . LEU C 1 365 ? -15.335 10.236 64.368 1.00 42.61 363 LEU C CA 1
ATOM 9668 C C . LEU C 1 365 ? -14.281 9.724 63.399 1.00 42.42 363 LEU C C 1
ATOM 9669 O O . LEU C 1 365 ? -13.573 8.767 63.703 1.00 42.26 363 LEU C O 1
ATOM 9674 N N . THR C 1 366 ? -14.228 10.308 62.193 1.00 46.18 364 THR C N 1
ATOM 9675 C CA . THR C 1 366 ? -13.549 9.705 61.059 1.00 41.31 364 THR C CA 1
ATOM 9676 C C . THR C 1 366 ? -12.573 10.694 60.447 1.00 40.78 364 THR C C 1
ATOM 9677 O O . THR C 1 366 ? -12.753 11.908 60.548 1.00 41.89 364 THR C O 1
ATOM 9681 N N . HIS C 1 367 ? -11.546 10.167 59.789 1.00 42.14 365 HIS C N 1
ATOM 9682 C CA . HIS C 1 367 ? -10.645 11.002 59.006 1.00 46.41 365 HIS C CA 1
ATOM 9683 C C . HIS C 1 367 ? -11.223 11.391 57.648 1.00 44.79 365 HIS C C 1
ATOM 9684 O O . HIS C 1 367 ? -10.590 12.168 56.924 1.00 42.30 365 HIS C O 1
ATOM 9691 N N . CYS C 1 368 ? -12.402 10.868 57.300 1.00 42.55 366 CYS C N 1
ATOM 9692 C CA . CYS C 1 368 ? -13.159 11.233 56.096 1.00 42.60 366 CYS C CA 1
ATOM 9693 C C . CYS C 1 368 ? -12.487 10.774 54.809 1.00 43.29 366 CYS C C 1
ATOM 9694 O O . CYS C 1 368 ? -12.644 11.422 53.776 1.00 38.31 366 CYS C O 1
ATOM 9697 N N . GLY C 1 369 ? -11.721 9.683 54.855 1.00 43.48 367 GLY C N 1
ATOM 9698 C CA . GLY C 1 369 ? -11.341 9.021 53.623 1.00 41.02 367 GLY C CA 1
ATOM 9699 C C . GLY C 1 369 ? -12.576 8.549 52.881 1.00 41.35 367 GLY C C 1
ATOM 9700 O O . GLY C 1 369 ? -13.608 8.252 53.489 1.00 39.95 367 GLY C O 1
ATOM 9701 N N . TRP C 1 370 ? -12.490 8.506 51.545 1.00 40.88 368 TRP C N 1
ATOM 9702 C CA . TRP C 1 370 ? -13.710 8.265 50.775 1.00 42.01 368 TRP C CA 1
ATOM 9703 C C . TRP C 1 370 ? -14.339 6.939 51.165 1.00 41.30 368 TRP C C 1
ATOM 9704 O O . TRP C 1 370 ? -15.553 6.856 51.374 1.00 41.08 368 TRP C O 1
ATOM 9715 N N . ASN C 1 371 ? -13.519 5.903 51.329 1.00 40.93 369 ASN C N 1
ATOM 9716 C CA . ASN C 1 371 ? -14.068 4.609 51.707 1.00 41.44 369 ASN C CA 1
ATOM 9717 C C . ASN C 1 371 ? -14.767 4.678 53.067 1.00 47.58 369 ASN C C 1
ATOM 9718 O O . ASN C 1 371 ? -15.848 4.103 53.247 1.00 47.92 369 ASN C O 1
ATOM 9723 N N . SER C 1 372 ? -14.185 5.397 54.033 1.00 40.80 370 SER C N 1
ATOM 9724 C CA . SER C 1 372 ? -14.875 5.576 55.305 1.00 47.05 370 SER C CA 1
ATOM 9725 C C . SER C 1 372 ? -16.135 6.413 55.142 1.00 43.21 370 SER C C 1
ATOM 9726 O O . SER C 1 372 ? -17.167 6.110 55.751 1.00 45.14 370 SER C O 1
ATOM 9729 N N . THR C 1 373 ? -16.058 7.491 54.364 1.00 39.84 371 THR C N 1
ATOM 9730 C CA . THR C 1 373 ? -17.237 8.320 54.116 1.00 43.41 371 THR C CA 1
ATOM 9731 C C . THR C 1 373 ? -18.382 7.512 53.507 1.00 43.46 371 THR C C 1
ATOM 9732 O O . THR C 1 373 ? -19.545 7.686 53.888 1.00 44.83 371 THR C O 1
ATOM 9736 N N . GLN C 1 374 ? -18.082 6.614 52.569 1.00 40.32 372 GLN C N 1
ATOM 9737 C CA . GLN C 1 374 ? -19.163 5.846 51.951 1.00 45.07 372 GLN C CA 1
ATOM 9738 C C . GLN C 1 374 ? -19.751 4.842 52.933 1.00 45.76 372 GLN C C 1
ATOM 9739 O O . GLN C 1 374 ? -20.970 4.606 52.941 1.00 45.33 372 GLN C O 1
ATOM 9745 N N . GLU C 1 375 ? -18.900 4.241 53.768 1.00 44.18 373 GLU C N 1
ATOM 9746 C CA . GLU C 1 375 ? -19.388 3.266 54.735 1.00 46.04 373 GLU C CA 1
ATOM 9747 C C . GLU C 1 375 ? -20.269 3.930 55.782 1.00 46.03 373 GLU C C 1
ATOM 9748 O O . GLU C 1 375 ? -21.314 3.386 56.165 1.00 46.13 373 GLU C O 1
ATOM 9754 N N . ALA C 1 376 ? -19.862 5.103 56.267 1.00 47.44 374 ALA C N 1
ATOM 9755 C CA . ALA C 1 376 ? -20.736 5.876 57.140 1.00 44.80 374 ALA C CA 1
ATOM 9756 C C . ALA C 1 376 ? -22.077 6.122 56.463 1.00 48.27 374 ALA C C 1
ATOM 9757 O O . ALA C 1 376 ? -23.134 5.777 57.000 1.00 48.87 374 ALA C O 1
ATOM 9759 N N . ILE C 1 377 ? -22.041 6.710 55.262 1.00 47.79 375 ILE C N 1
ATOM 9760 C CA . ILE C 1 377 ? -23.264 6.983 54.502 1.00 48.34 375 ILE C CA 1
ATOM 9761 C C . ILE C 1 377 ? -24.091 5.719 54.348 1.00 48.30 375 ILE C C 1
ATOM 9762 O O . ILE C 1 377 ? -25.281 5.699 54.671 1.00 52.49 375 ILE C O 1
ATOM 9767 N N . SER C 1 378 ? -23.470 4.632 53.881 1.00 46.72 376 SER C N 1
ATOM 9768 C CA . SER C 1 378 ? -24.253 3.422 53.605 1.00 50.71 376 SER C CA 1
ATOM 9769 C C . SER C 1 378 ? -24.718 2.700 54.865 1.00 51.13 376 SER C C 1
ATOM 9770 O O . SER C 1 378 ? -25.414 1.684 54.758 1.00 52.92 376 SER C O 1
ATOM 9773 N N . SER C 1 379 ? -24.366 3.177 56.049 1.00 49.53 377 SER C N 1
ATOM 9774 C CA . SER C 1 379 ? -24.749 2.492 57.266 1.00 50.27 377 SER C CA 1
ATOM 9775 C C . SER C 1 379 ? -25.673 3.333 58.122 1.00 52.17 377 SER C C 1
ATOM 9776 O O . SER C 1 379 ? -26.122 2.856 59.174 1.00 53.23 377 SER C O 1
ATOM 9779 N N . GLY C 1 380 ? -25.983 4.556 57.701 1.00 52.88 378 GLY C N 1
ATOM 9780 C CA . GLY C 1 380 ? -26.784 5.444 58.538 1.00 53.41 378 GLY C CA 1
ATOM 9781 C C . GLY C 1 380 ? -26.118 5.874 59.832 1.00 51.31 378 GLY C C 1
ATOM 9782 O O . GLY C 1 380 ? -26.803 6.035 60.852 1.00 50.68 378 GLY C O 1
ATOM 9783 N N . VAL C 1 381 ? -24.805 6.079 59.823 1.00 49.14 379 VAL C N 1
ATOM 9784 C CA . VAL C 1 381 ? -24.095 6.542 61.015 1.00 47.49 379 VAL C CA 1
ATOM 9785 C C . VAL C 1 381 ? -23.625 7.975 60.774 1.00 47.18 379 VAL C C 1
ATOM 9786 O O . VAL C 1 381 ? -22.798 8.209 59.881 1.00 45.85 379 VAL C O 1
ATOM 9790 N N . PRO C 1 382 ? -24.116 8.961 61.528 1.00 48.52 380 PRO C N 1
ATOM 9791 C CA . PRO C 1 382 ? -23.587 10.323 61.387 1.00 48.39 380 PRO C CA 1
ATOM 9792 C C . PRO C 1 382 ? -22.126 10.384 61.823 1.00 47.60 380 PRO C C 1
ATOM 9793 O O . PRO C 1 382 ? -21.606 9.473 62.467 1.00 46.49 380 PRO C O 1
ATOM 9797 N N . VAL C 1 383 ? -21.443 11.453 61.410 1.00 46.64 381 VAL C N 1
ATOM 9798 C CA . VAL C 1 383 ? -19.999 11.525 61.563 1.00 45.35 381 VAL C CA 1
ATOM 9799 C C . VAL C 1 383 ? -19.589 12.819 62.255 1.00 48.03 381 VAL C C 1
ATOM 9800 O O . VAL C 1 383 ? -20.252 13.858 62.151 1.00 47.64 381 VAL C O 1
ATOM 9804 N N . ILE C 1 384 ? -18.486 12.730 62.989 1.00 45.45 382 ILE C N 1
ATOM 9805 C CA . ILE C 1 384 ? -17.673 13.882 63.336 1.00 45.69 382 ILE C CA 1
ATOM 9806 C C . ILE C 1 384 ? -16.490 13.874 62.387 1.00 44.29 382 ILE C C 1
ATOM 9807 O O . ILE C 1 384 ? -15.817 12.846 62.238 1.00 43.64 382 ILE C O 1
ATOM 9812 N N . THR C 1 385 ? -16.232 15.006 61.746 1.00 44.60 383 THR C N 1
ATOM 9813 C CA . THR C 1 385 ? -15.298 15.057 60.629 1.00 45.63 383 THR C CA 1
ATOM 9814 C C . THR C 1 385 ? -13.947 15.542 61.123 1.00 44.69 383 THR C C 1
ATOM 9815 O O . THR C 1 385 ? -13.841 16.652 61.660 1.00 44.37 383 THR C O 1
ATOM 9819 N N . PHE C 1 386 ? -12.924 14.716 60.907 1.00 42.06 384 PHE C N 1
ATOM 9820 C CA . PHE C 1 386 ? -11.560 14.975 61.374 1.00 46.96 384 PHE C CA 1
ATOM 9821 C C . PHE C 1 386 ? -10.597 14.737 60.217 1.00 45.07 384 PHE C C 1
ATOM 9822 O O . PHE C 1 386 ? -9.700 13.888 60.301 1.00 43.23 384 PHE C O 1
ATOM 9830 N N . PRO C 1 387 ? -10.755 15.468 59.114 1.00 44.99 385 PRO C N 1
ATOM 9831 C CA . PRO C 1 387 ? -9.892 15.233 57.956 1.00 45.00 385 PRO C CA 1
ATOM 9832 C C . PRO C 1 387 ? -8.447 15.599 58.259 1.00 47.05 385 PRO C C 1
ATOM 9833 O O . PRO C 1 387 ? -8.151 16.431 59.115 1.00 46.78 385 PRO C O 1
ATOM 9837 N N . GLN C 1 388 ? -7.539 14.982 57.507 1.00 45.97 386 GLN C N 1
ATOM 9838 C CA . GLN C 1 388 ? -6.115 15.270 57.633 1.00 47.24 386 GLN C CA 1
ATOM 9839 C C . GLN C 1 388 ? -5.549 15.910 56.369 1.00 49.57 386 GLN C C 1
ATOM 9840 O O . GLN C 1 388 ? -5.076 17.048 56.429 1.00 49.67 386 GLN C O 1
ATOM 9846 N N . PHE C 1 389 ? -5.611 15.238 55.216 1.00 44.25 387 PHE C N 1
ATOM 9847 C CA . PHE C 1 389 ? -5.030 15.787 53.996 1.00 48.55 387 PHE C CA 1
ATOM 9848 C C . PHE C 1 389 ? -5.737 15.213 52.769 1.00 43.76 387 PHE C C 1
ATOM 9849 O O . PHE C 1 389 ? -6.710 14.461 52.876 1.00 40.14 387 PHE C O 1
ATOM 9857 N N . GLY C 1 390 ? -5.221 15.573 51.596 1.00 44.59 388 GLY C N 1
ATOM 9858 C CA . GLY C 1 390 ? -5.723 15.020 50.336 1.00 45.87 388 GLY C CA 1
ATOM 9859 C C . GLY C 1 390 ? -7.196 15.300 50.109 1.00 40.71 388 GLY C C 1
ATOM 9860 O O . GLY C 1 390 ? -7.682 16.418 50.308 1.00 39.89 388 GLY C O 1
ATOM 9861 N N . ASP C 1 391 ? -7.929 14.263 49.701 1.00 39.64 389 ASP C N 1
ATOM 9862 C CA . ASP C 1 391 ? -9.339 14.430 49.364 1.00 42.63 389 ASP C CA 1
ATOM 9863 C C . ASP C 1 391 ? -10.223 14.444 50.595 1.00 42.55 389 ASP C C 1
ATOM 9864 O O . ASP C 1 391 ? -11.410 14.755 50.488 1.00 38.75 389 ASP C O 1
ATOM 9869 N N . GLN C 1 392 ? -9.654 14.139 51.757 1.00 41.02 390 GLN C N 1
ATOM 9870 C CA . GLN C 1 392 ? -10.422 14.088 52.993 1.00 41.78 390 GLN C CA 1
ATOM 9871 C C . GLN C 1 392 ? -11.051 15.435 53.320 1.00 39.61 390 GLN C C 1
ATOM 9872 O O . GLN C 1 392 ? -12.158 15.493 53.860 1.00 41.21 390 GLN C O 1
ATOM 9878 N N . VAL C 1 393 ? -10.358 16.533 53.024 1.00 40.32 391 VAL C N 1
ATOM 9879 C CA . VAL C 1 393 ? -10.948 17.839 53.306 1.00 41.75 391 VAL C CA 1
ATOM 9880 C C . VAL C 1 393 ? -12.177 18.070 52.437 1.00 43.68 391 VAL C C 1
ATOM 9881 O O . VAL C 1 393 ? -13.100 18.797 52.836 1.00 44.07 391 VAL C O 1
ATOM 9885 N N . THR C 1 394 ? -12.219 17.467 51.240 1.00 41.67 392 THR C N 1
ATOM 9886 C CA . THR C 1 394 ? -13.386 17.640 50.376 1.00 43.04 392 THR C CA 1
ATOM 9887 C C . THR C 1 394 ? -14.569 16.837 50.895 1.00 41.83 392 THR C C 1
ATOM 9888 O O . THR C 1 394 ? -15.663 17.380 51.091 1.00 42.96 392 THR C O 1
ATOM 9892 N N . ASN C 1 395 ? -14.365 15.531 51.103 1.00 40.59 393 ASN C N 1
ATOM 9893 C CA . ASN C 1 395 ? -15.420 14.689 51.653 1.00 41.96 393 ASN C CA 1
ATOM 9894 C C . ASN C 1 395 ? -15.970 15.270 52.952 1.00 44.05 393 ASN C C 1
ATOM 9895 O O . ASN C 1 395 ? -17.184 15.229 53.189 1.00 44.18 393 ASN C O 1
ATOM 9900 N N . ALA C 1 396 ? -15.090 15.819 53.807 1.00 43.32 394 ALA C N 1
ATOM 9901 C CA . ALA C 1 396 ? -15.538 16.389 55.078 1.00 42.81 394 ALA C CA 1
ATOM 9902 C C . ALA C 1 396 ? -16.496 17.557 54.864 1.00 44.43 394 ALA C C 1
ATOM 9903 O O . ALA C 1 396 ? -17.549 17.634 55.505 1.00 45.41 394 ALA C O 1
ATOM 9905 N N . LYS C 1 397 ? -16.142 18.482 53.966 1.00 45.37 395 LYS C N 1
ATOM 9906 C CA . LYS C 1 397 ? -17.075 19.531 53.560 1.00 47.28 395 LYS C CA 1
ATOM 9907 C C . LYS C 1 397 ? -18.436 18.959 53.160 1.00 49.24 395 LYS C C 1
ATOM 9908 O O . LYS C 1 397 ? -19.486 19.463 53.584 1.00 48.54 395 LYS C O 1
ATOM 9914 N N . PHE C 1 398 ? -18.442 17.916 52.324 1.00 48.27 396 PHE C N 1
ATOM 9915 C CA . PHE C 1 398 ? -19.720 17.370 51.856 1.00 49.65 396 PHE C CA 1
ATOM 9916 C C . PHE C 1 398 ? -20.499 16.709 52.989 1.00 50.22 396 PHE C C 1
ATOM 9917 O O . PHE C 1 398 ? -21.712 16.897 53.108 1.00 47.56 396 PHE C O 1
ATOM 9925 N N . LEU C 1 399 ? -19.817 15.942 53.842 1.00 51.50 397 LEU C N 1
ATOM 9926 C CA . LEU C 1 399 ? -20.481 15.334 54.992 1.00 48.87 397 LEU C CA 1
ATOM 9927 C C . LEU C 1 399 ? -21.248 16.368 55.807 1.00 49.02 397 LEU C C 1
ATOM 9928 O O . LEU C 1 399 ? -22.383 16.127 56.235 1.00 48.55 397 LEU C O 1
ATOM 9933 N N . VAL C 1 400 ? -20.655 17.536 56.006 1.00 50.95 398 VAL C N 1
ATOM 9934 C CA . VAL C 1 400 ? -21.227 18.533 56.900 1.00 52.90 398 VAL C CA 1
ATOM 9935 C C . VAL C 1 400 ? -22.213 19.434 56.170 1.00 51.61 398 VAL C C 1
ATOM 9936 O O . VAL C 1 400 ? -23.339 19.635 56.629 1.00 53.21 398 VAL C O 1
ATOM 9940 N N . GLU C 1 401 ? -21.830 19.971 55.010 1.00 54.05 399 GLU C N 1
ATOM 9941 C CA . GLU C 1 401 ? -22.647 20.978 54.335 1.00 54.03 399 GLU C CA 1
ATOM 9942 C C . GLU C 1 401 ? -23.593 20.415 53.283 1.00 58.97 399 GLU C C 1
ATOM 9943 O O . GLU C 1 401 ? -24.561 21.093 52.907 1.00 60.59 399 GLU C O 1
ATOM 9949 N N . GLU C 1 402 ? -23.347 19.210 52.780 1.00 56.08 400 GLU C N 1
ATOM 9950 C CA . GLU C 1 402 ? -24.094 18.697 51.637 1.00 55.38 400 GLU C CA 1
ATOM 9951 C C . GLU C 1 402 ? -24.923 17.473 52.009 1.00 56.57 400 GLU C C 1
ATOM 9952 O O . GLU C 1 402 ? -26.153 17.546 52.009 1.00 57.83 400 GLU C O 1
ATOM 9958 N N . PHE C 1 403 ? -24.288 16.340 52.318 1.00 55.03 401 PHE C N 1
ATOM 9959 C CA . PHE C 1 403 ? -25.038 15.184 52.812 1.00 53.81 401 PHE C CA 1
ATOM 9960 C C . PHE C 1 403 ? -25.759 15.506 54.122 1.00 56.53 401 PHE C C 1
ATOM 9961 O O . PHE C 1 403 ? -26.849 14.981 54.383 1.00 55.92 401 PHE C O 1
ATOM 9969 N N . LYS C 1 404 ? -25.153 16.350 54.962 1.00 54.29 402 LYS C N 1
ATOM 9970 C CA . LYS C 1 404 ? -25.726 16.790 56.242 1.00 56.92 402 LYS C CA 1
ATOM 9971 C C . LYS C 1 404 ? -25.914 15.624 57.217 1.00 56.30 402 LYS C C 1
ATOM 9972 O O . LYS C 1 404 ? -26.983 15.431 57.810 1.00 54.09 402 LYS C O 1
ATOM 9978 N N . VAL C 1 405 ? -24.840 14.861 57.398 1.00 52.37 403 VAL C N 1
ATOM 9979 C CA . VAL C 1 405 ? -24.765 13.780 58.369 1.00 55.15 403 VAL C CA 1
ATOM 9980 C C . VAL C 1 405 ? -23.636 14.020 59.378 1.00 53.91 403 VAL C C 1
ATOM 9981 O O . VAL C 1 405 ? -23.234 13.112 60.090 1.00 50.79 403 VAL C O 1
ATOM 9985 N N . GLY C 1 406 ? -23.123 15.247 59.450 1.00 49.96 404 GLY C N 1
ATOM 9986 C CA . GLY C 1 406 ? -21.856 15.483 60.098 1.00 53.49 404 GLY C CA 1
ATOM 9987 C C . GLY C 1 406 ? -21.859 16.723 60.969 1.00 53.76 404 GLY C C 1
ATOM 9988 O O . GLY C 1 406 ? -22.689 17.628 60.828 1.00 52.22 404 GLY C O 1
ATOM 9989 N N . VAL C 1 407 ? -20.916 16.715 61.905 1.00 51.74 405 VAL C N 1
ATOM 9990 C CA . VAL C 1 407 ? -20.503 17.880 62.674 1.00 53.10 405 VAL C CA 1
ATOM 9991 C C . VAL C 1 407 ? -19.011 18.049 62.428 1.00 49.73 405 VAL C C 1
ATOM 9992 O O . VAL C 1 407 ? -18.267 17.066 62.463 1.00 48.19 405 VAL C O 1
ATOM 9996 N N . ARG C 1 408 ? -18.582 19.276 62.141 1.00 50.43 406 ARG C N 1
ATOM 9997 C CA . ARG C 1 408 ? -17.184 19.526 61.832 1.00 49.40 406 ARG C CA 1
ATOM 9998 C C . ARG C 1 408 ? -16.344 19.477 63.107 1.00 49.30 406 ARG C C 1
ATOM 9999 O O . ARG C 1 408 ? -16.769 19.931 64.175 1.00 50.63 406 ARG C O 1
ATOM 10007 N N . LEU C 1 409 ? -15.154 18.906 62.997 1.00 47.85 407 LEU C N 1
ATOM 10008 C CA . LEU C 1 409 ? -14.183 19.012 64.077 1.00 48.59 407 LEU C CA 1
ATOM 10009 C C . LEU C 1 409 ? -12.886 19.682 63.651 1.00 48.99 407 LEU C C 1
ATOM 10010 O O . LEU C 1 409 ? -12.302 20.415 64.454 1.00 51.68 407 LEU C O 1
ATOM 10015 N N . SER C 1 410 ? -12.451 19.476 62.408 1.00 46.63 408 SER C N 1
ATOM 10016 C CA . SER C 1 410 ? -11.174 19.942 61.891 1.00 48.11 408 SER C CA 1
ATOM 10017 C C . SER C 1 410 ? -11.324 20.248 60.401 1.00 51.15 408 SER C C 1
ATOM 10018 O O . SER C 1 410 ? -12.231 19.746 59.729 1.00 46.92 408 SER C O 1
ATOM 10021 N N . ARG C 1 411 ? -10.431 21.097 59.890 1.00 50.69 409 ARG C N 1
ATOM 10022 C CA . ARG C 1 411 ? -10.383 21.415 58.469 1.00 50.32 409 ARG C CA 1
ATOM 10023 C C . ARG C 1 411 ? -9.121 20.876 57.804 1.00 52.55 409 ARG C C 1
ATOM 10024 O O . ARG C 1 411 ? -8.796 21.290 56.681 1.00 54.14 409 ARG C O 1
ATOM 10032 N N . GLY C 1 412 ? -8.400 19.981 58.467 1.00 51.37 410 GLY C N 1
ATOM 10033 C CA . GLY C 1 412 ? -7.247 19.322 57.893 1.00 51.19 410 GLY C CA 1
ATOM 10034 C C . GLY C 1 412 ? -5.948 19.769 58.548 1.00 57.09 410 GLY C C 1
ATOM 10035 O O . GLY C 1 412 ? -5.880 20.784 59.245 1.00 56.95 410 GLY C O 1
ATOM 10036 N N . GLU C 1 413 ? -4.901 18.969 58.319 1.00 54.09 411 GLU C N 1
ATOM 10037 C CA . GLU C 1 413 ? -3.540 19.269 58.762 1.00 52.32 411 GLU C CA 1
ATOM 10038 C C . GLU C 1 413 ? -3.144 20.714 58.490 1.00 55.62 411 GLU C C 1
ATOM 10039 O O . GLU C 1 413 ? -2.542 21.372 59.342 1.00 56.77 411 GLU C O 1
ATOM 10045 N N . LEU C 1 414 ? -3.484 21.213 57.299 1.00 56.46 412 LEU C N 1
ATOM 10046 C CA . LEU C 1 414 ? -2.910 22.465 56.821 1.00 59.07 412 LEU C CA 1
ATOM 10047 C C . LEU C 1 414 ? -3.276 23.660 57.688 1.00 58.90 412 LEU C C 1
ATOM 10048 O O . LEU C 1 414 ? -2.569 24.674 57.649 1.00 60.06 412 LEU C O 1
ATOM 10053 N N . GLU C 1 415 ? -4.366 23.585 58.452 1.00 57.06 413 GLU C N 1
ATOM 10054 C CA . GLU C 1 415 ? -4.630 24.651 59.408 1.00 62.91 413 GLU C CA 1
ATOM 10055 C C . GLU C 1 415 ? -3.506 24.771 60.432 1.00 62.45 413 GLU C C 1
ATOM 10056 O O . GLU C 1 415 ? -3.309 25.851 60.995 1.00 62.02 413 GLU C O 1
ATOM 10062 N N . ASN C 1 416 ? -2.758 23.693 60.667 1.00 61.95 414 ASN C N 1
ATOM 10063 C CA . ASN C 1 416 ? -1.572 23.712 61.522 1.00 68.95 414 ASN C CA 1
ATOM 10064 C C . ASN C 1 416 ? -1.917 24.194 62.933 1.00 64.91 414 ASN C C 1
ATOM 10065 O O . ASN C 1 416 ? -1.457 25.239 63.393 1.00 62.86 414 ASN C O 1
ATOM 10070 N N . ARG C 1 417 ? -2.766 23.418 63.603 1.00 63.44 415 ARG C N 1
ATOM 10071 C CA . ARG C 1 417 ? -3.094 23.658 65.000 1.00 62.63 415 ARG C CA 1
ATOM 10072 C C . ARG C 1 417 ? -3.605 22.363 65.609 1.00 59.87 415 ARG C C 1
ATOM 10073 O O . ARG C 1 417 ? -4.195 21.523 64.924 1.00 56.46 415 ARG C O 1
ATOM 10081 N N . ILE C 1 418 ? -3.347 22.213 66.906 1.00 58.43 416 ILE C N 1
ATOM 10082 C CA . ILE C 1 418 ? -3.870 21.085 67.659 1.00 55.94 416 ILE C CA 1
ATOM 10083 C C . ILE C 1 418 ? -5.351 21.309 67.917 1.00 54.95 416 ILE C C 1
ATOM 10084 O O . ILE C 1 418 ? -5.760 22.381 68.383 1.00 56.89 416 ILE C O 1
ATOM 10089 N N . ILE C 1 419 ? -6.168 20.305 67.613 1.00 55.60 417 ILE C N 1
ATOM 10090 C CA . ILE C 1 419 ? -7.566 20.362 68.018 1.00 56.65 417 ILE C CA 1
ATOM 10091 C C . ILE C 1 419 ? -7.628 20.119 69.523 1.00 55.08 417 ILE C C 1
ATOM 10092 O O . ILE C 1 419 ? -7.228 19.056 70.015 1.00 51.85 417 ILE C O 1
ATOM 10097 N N . THR C 1 420 ? -8.096 21.120 70.265 1.00 52.81 418 THR C N 1
ATOM 10098 C CA . THR C 1 420 ? -8.073 21.060 71.715 1.00 55.23 418 THR C CA 1
ATOM 10099 C C . THR C 1 420 ? -9.183 20.148 72.232 1.00 54.00 418 THR C C 1
ATOM 10100 O O . THR C 1 420 ? -10.114 19.777 71.508 1.00 54.03 418 THR C O 1
ATOM 10104 N N . ARG C 1 421 ? -9.080 19.807 73.515 1.00 53.61 419 ARG C N 1
ATOM 10105 C CA . ARG C 1 421 ? -10.022 18.881 74.134 1.00 54.92 419 ARG C CA 1
ATOM 10106 C C . ARG C 1 421 ? -11.407 19.494 74.287 1.00 54.29 419 ARG C C 1
ATOM 10107 O O . ARG C 1 421 ? -12.406 18.763 74.295 1.00 54.83 419 ARG C O 1
ATOM 10115 N N . ASP C 1 422 ? -11.493 20.817 74.449 1.00 54.46 420 ASP C N 1
ATOM 10116 C CA . ASP C 1 422 ? -12.806 21.455 74.463 1.00 56.26 420 ASP C CA 1
ATOM 10117 C C . ASP C 1 422 ? -13.494 21.302 73.111 1.00 57.84 420 ASP C C 1
ATOM 10118 O O . ASP C 1 422 ? -14.687 20.982 73.046 1.00 57.90 420 ASP C O 1
ATOM 10123 N N . GLU C 1 423 ? -12.754 21.519 72.020 1.00 56.87 421 GLU C N 1
ATOM 10124 C CA . GLU C 1 423 ? -13.317 21.323 70.686 1.00 56.72 421 GLU C CA 1
ATOM 10125 C C . GLU C 1 423 ? -13.810 19.894 70.506 1.00 54.08 421 GLU C C 1
ATOM 10126 O O . GLU C 1 423 ? -14.960 19.669 70.125 1.00 57.67 421 GLU C O 1
ATOM 10132 N N . VAL C 1 424 ? -12.944 18.914 70.771 1.00 55.72 422 VAL C N 1
ATOM 10133 C CA . VAL C 1 424 ? -13.331 17.503 70.701 1.00 55.18 422 VAL C CA 1
ATOM 10134 C C . VAL C 1 424 ? -14.598 17.248 71.510 1.00 55.44 422 VAL C C 1
ATOM 10135 O O . VAL C 1 424 ? -15.529 16.575 71.052 1.00 53.63 422 VAL C O 1
ATOM 10139 N N . GLU C 1 425 ? -14.649 17.781 72.730 1.00 54.61 423 GLU C N 1
ATOM 10140 C CA . GLU C 1 425 ? -15.770 17.494 73.621 1.00 54.28 423 GLU C CA 1
ATOM 10141 C C . GLU C 1 425 ? -17.075 18.050 73.069 1.00 55.59 423 GLU C C 1
ATOM 10142 O O . GLU C 1 425 ? -18.103 17.365 73.071 1.00 57.83 423 GLU C O 1
ATOM 10148 N N . ARG C 1 426 ? -17.060 19.298 72.608 1.00 55.53 424 ARG C N 1
ATOM 10149 C CA . ARG C 1 426 ? -18.296 19.902 72.124 1.00 61.40 424 ARG C CA 1
ATOM 10150 C C . ARG C 1 426 ? -18.781 19.231 70.840 1.00 61.69 424 ARG C C 1
ATOM 10151 O O . ARG C 1 426 ? -19.988 19.028 70.666 1.00 61.75 424 ARG C O 1
ATOM 10159 N N . ALA C 1 427 ? -17.861 18.861 69.944 1.00 64.31 425 ALA C N 1
ATOM 10160 C CA . ALA C 1 427 ? -18.243 18.072 68.777 1.00 66.13 425 ALA C CA 1
ATOM 10161 C C . ALA C 1 427 ? -18.911 16.771 69.197 1.00 65.03 425 ALA C C 1
ATOM 10162 O O . ALA C 1 427 ? -19.971 16.405 68.677 1.00 68.11 425 ALA C O 1
ATOM 10164 N N . LEU C 1 428 ? -18.298 16.061 70.143 1.00 61.14 426 LEU C N 1
ATOM 10165 C CA . LEU C 1 428 ? -18.870 14.824 70.664 1.00 62.34 426 LEU C CA 1
ATOM 10166 C C . LEU C 1 428 ? -20.241 15.048 71.283 1.00 64.03 426 LEU C C 1
ATOM 10167 O O . LEU C 1 428 ? -21.098 14.158 71.232 1.00 64.92 426 LEU C O 1
ATOM 10172 N N . ARG C 1 429 ? -20.466 16.214 71.882 1.00 62.94 427 ARG C N 1
ATOM 10173 C CA . ARG C 1 429 ? -21.767 16.467 72.482 1.00 67.50 427 ARG C CA 1
ATOM 10174 C C . ARG C 1 429 ? -22.766 16.968 71.450 1.00 70.47 427 ARG C C 1
ATOM 10175 O O . ARG C 1 429 ? -23.965 16.719 71.591 1.00 73.92 427 ARG C O 1
ATOM 10183 N N . GLU C 1 430 ? -22.294 17.648 70.401 1.00 83.76 428 GLU C N 1
ATOM 10184 C CA . GLU C 1 430 ? -23.181 18.048 69.309 1.00 84.86 428 GLU C CA 1
ATOM 10185 C C . GLU C 1 430 ? -23.803 16.840 68.621 1.00 84.19 428 GLU C C 1
ATOM 10186 O O . GLU C 1 430 ? -24.993 16.849 68.289 1.00 85.90 428 GLU C O 1
ATOM 10192 N N . ILE C 1 431 ? -23.010 15.789 68.396 1.00 72.43 429 ILE C N 1
ATOM 10193 C CA . ILE C 1 431 ? -23.459 14.650 67.600 1.00 70.47 429 ILE C CA 1
ATOM 10194 C C . ILE C 1 431 ? -24.243 13.622 68.401 1.00 71.05 429 ILE C C 1
ATOM 10195 O O . ILE C 1 431 ? -24.778 12.680 67.809 1.00 71.68 429 ILE C O 1
ATOM 10200 N N . THR C 1 432 ? -24.353 13.768 69.725 1.00 73.35 430 THR C N 1
ATOM 10201 C CA . THR C 1 432 ? -25.014 12.742 70.531 1.00 74.15 430 THR C CA 1
ATOM 10202 C C . THR C 1 432 ? -26.321 13.178 71.184 1.00 77.84 430 THR C C 1
ATOM 10203 O O . THR C 1 432 ? -27.188 12.329 71.400 1.00 78.60 430 THR C O 1
ATOM 10207 N N . SER C 1 433 ? -26.496 14.461 71.508 1.00 78.91 431 SER C N 1
ATOM 10208 C CA . SER C 1 433 ? -27.721 14.930 72.145 1.00 79.77 431 SER C CA 1
ATOM 10209 C C . SER C 1 433 ? -28.169 16.237 71.503 1.00 82.65 431 SER C C 1
ATOM 10210 O O . SER C 1 433 ? -27.361 16.978 70.935 1.00 84.38 431 SER C O 1
ATOM 10213 N N . GLY C 1 434 ? -29.472 16.499 71.564 1.00 85.28 432 GLY C N 1
ATOM 10214 C CA . GLY C 1 434 ? -30.001 17.770 71.130 1.00 85.90 432 GLY C CA 1
ATOM 10215 C C . GLY C 1 434 ? -30.282 17.874 69.642 1.00 89.13 432 GLY C C 1
ATOM 10216 O O . GLY C 1 434 ? -30.246 16.887 68.897 1.00 86.90 432 GLY C O 1
ATOM 10217 N N . PRO C 1 435 ? -30.544 19.104 69.184 1.00 89.22 433 PRO C N 1
ATOM 10218 C CA . PRO C 1 435 ? -31.129 19.279 67.839 1.00 87.02 433 PRO C CA 1
ATOM 10219 C C . PRO C 1 435 ? -30.277 18.720 66.716 1.00 84.25 433 PRO C C 1
ATOM 10220 O O . PRO C 1 435 ? -30.792 17.971 65.874 1.00 84.23 433 PRO C O 1
ATOM 10224 N N . LYS C 1 436 ? -28.989 19.070 66.667 1.00 82.17 434 LYS C N 1
ATOM 10225 C CA . LYS C 1 436 ? -28.143 18.564 65.591 1.00 77.50 434 LYS C CA 1
ATOM 10226 C C . LYS C 1 436 ? -28.030 17.046 65.650 1.00 78.01 434 LYS C C 1
ATOM 10227 O O . LYS C 1 436 ? -28.062 16.378 64.610 1.00 75.91 434 LYS C O 1
ATOM 10233 N N . ALA C 1 437 ? -27.907 16.482 66.856 1.00 80.08 435 ALA C N 1
ATOM 10234 C CA . ALA C 1 437 ? -27.864 15.031 67.005 1.00 77.16 435 ALA C CA 1
ATOM 10235 C C . ALA C 1 437 ? -29.058 14.370 66.326 1.00 82.64 435 ALA C C 1
ATOM 10236 O O . ALA C 1 437 ? -28.900 13.542 65.422 1.00 79.19 435 ALA C O 1
ATOM 10238 N N . GLU C 1 438 ? -30.270 14.736 66.748 1.00 82.78 436 GLU C N 1
ATOM 10239 C CA . GLU C 1 438 ? -31.468 14.134 66.177 1.00 82.07 436 GLU C CA 1
ATOM 10240 C C . GLU C 1 438 ? -31.654 14.502 64.713 1.00 80.25 436 GLU C C 1
ATOM 10241 O O . GLU C 1 438 ? -32.354 13.785 63.993 1.00 80.19 436 GLU C O 1
ATOM 10247 N N . GLU C 1 439 ? -31.028 15.587 64.253 1.00 78.90 437 GLU C N 1
ATOM 10248 C CA . GLU C 1 439 ? -31.135 15.969 62.851 1.00 77.12 437 GLU C CA 1
ATOM 10249 C C . GLU C 1 439 ? -30.195 15.161 61.963 1.00 75.07 437 GLU C C 1
ATOM 10250 O O . GLU C 1 439 ? -30.603 14.679 60.901 1.00 71.02 437 GLU C O 1
ATOM 10256 N N . VAL C 1 440 ? -28.920 15.034 62.352 1.00 72.08 438 VAL C N 1
ATOM 10257 C CA . VAL C 1 440 ? -27.994 14.300 61.494 1.00 69.23 438 VAL C CA 1
ATOM 10258 C C . VAL C 1 440 ? -28.343 12.821 61.463 1.00 68.59 438 VAL C C 1
ATOM 10259 O O . VAL C 1 440 ? -28.021 12.126 60.493 1.00 65.27 438 VAL C O 1
ATOM 10263 N N . LYS C 1 441 ? -29.007 12.310 62.500 1.00 66.42 439 LYS C N 1
ATOM 10264 C CA . LYS C 1 441 ? -29.387 10.901 62.484 1.00 67.81 439 LYS C CA 1
ATOM 10265 C C . LYS C 1 441 ? -30.447 10.623 61.420 1.00 69.83 439 LYS C C 1
ATOM 10266 O O . LYS C 1 441 ? -30.360 9.623 60.696 1.00 66.96 439 LYS C O 1
ATOM 10272 N N . GLU C 1 442 ? -31.443 11.500 61.286 1.00 76.66 440 GLU C N 1
ATOM 10273 C CA . GLU C 1 442 ? -32.504 11.218 60.323 1.00 78.11 440 GLU C CA 1
ATOM 10274 C C . GLU C 1 442 ? -31.988 11.306 58.885 1.00 75.53 440 GLU C C 1
ATOM 10275 O O . GLU C 1 442 ? -32.331 10.464 58.049 1.00 73.08 440 GLU C O 1
ATOM 10281 N N . ASN C 1 443 ? -31.126 12.284 58.594 1.00 70.07 441 ASN C N 1
ATOM 10282 C CA . ASN C 1 443 ? -30.490 12.352 57.283 1.00 66.32 441 ASN C CA 1
ATOM 10283 C C . ASN C 1 443 ? -29.695 11.086 56.976 1.00 65.63 441 ASN C C 1
ATOM 10284 O O . ASN C 1 443 ? -29.736 10.580 55.846 1.00 65.79 441 ASN C O 1
ATOM 10289 N N . ALA C 1 444 ? -28.940 10.576 57.958 1.00 67.11 442 ALA C N 1
ATOM 10290 C CA . ALA C 1 444 ? -28.162 9.362 57.736 1.00 63.88 442 ALA C CA 1
ATOM 10291 C C . ALA C 1 444 ? -29.060 8.150 57.530 1.00 61.33 442 ALA C C 1
ATOM 10292 O O . ALA C 1 444 ? -28.698 7.231 56.789 1.00 60.12 442 ALA C O 1
ATOM 10294 N N . LEU C 1 445 ? -30.215 8.113 58.190 1.00 61.49 443 LEU C N 1
ATOM 10295 C CA . LEU C 1 445 ? -31.193 7.081 57.872 1.00 64.35 443 LEU C CA 1
ATOM 10296 C C . LEU C 1 445 ? -31.651 7.205 56.421 1.00 63.23 443 LEU C C 1
ATOM 10297 O O . LEU C 1 445 ? -31.809 6.195 55.724 1.00 60.75 443 LEU C O 1
ATOM 10302 N N . LYS C 1 446 ? -31.832 8.443 55.947 1.00 60.79 444 LYS C N 1
ATOM 10303 C CA . LYS C 1 446 ? -32.170 8.681 54.544 1.00 63.00 444 LYS C CA 1
ATOM 10304 C C . LYS C 1 446 ? -31.079 8.159 53.619 1.00 62.09 444 LYS C C 1
ATOM 10305 O O . LYS C 1 446 ? -31.372 7.489 52.624 1.00 61.43 444 LYS C O 1
ATOM 10311 N N . TRP C 1 447 ? -29.807 8.430 53.943 1.00 61.81 445 TRP C N 1
ATOM 10312 C CA . TRP C 1 447 ? -28.742 8.012 53.038 1.00 59.70 445 TRP C CA 1
ATOM 10313 C C . TRP C 1 447 ? -28.595 6.501 53.021 1.00 58.80 445 TRP C C 1
ATOM 10314 O O . TRP C 1 447 ? -28.288 5.921 51.968 1.00 55.14 445 TRP C O 1
ATOM 10325 N N . LYS C 1 448 ? -28.845 5.854 54.162 1.00 58.89 446 LYS C N 1
ATOM 10326 C CA . LYS C 1 448 ? -28.724 4.405 54.246 1.00 59.52 446 LYS C CA 1
ATOM 10327 C C . LYS C 1 448 ? -29.725 3.713 53.329 1.00 58.70 446 LYS C C 1
ATOM 10328 O O . LYS C 1 448 ? -29.378 2.757 52.625 1.00 57.05 446 LYS C O 1
ATOM 10334 N N . LYS C 1 449 ? -30.972 4.183 53.317 1.00 58.41 447 LYS C N 1
ATOM 10335 C CA . LYS C 1 449 ? -31.962 3.618 52.398 1.00 64.31 447 LYS C CA 1
ATOM 10336 C C . LYS C 1 449 ? -31.551 3.797 50.934 1.00 57.40 447 LYS C C 1
ATOM 10337 O O . LYS C 1 449 ? -31.682 2.866 50.129 1.00 55.56 447 LYS C O 1
ATOM 10343 N N . ALA C 1 450 ? -31.053 4.982 50.568 1.00 59.53 448 ALA C N 1
ATOM 10344 C CA . ALA C 1 450 ? -30.634 5.211 49.185 1.00 55.64 448 ALA C CA 1
ATOM 10345 C C . ALA C 1 450 ? -29.467 4.313 48.801 1.00 56.96 448 ALA C C 1
ATOM 10346 O O . ALA C 1 450 ? -29.400 3.814 47.668 1.00 53.01 448 ALA C O 1
ATOM 10348 N N . ALA C 1 451 ? -28.516 4.126 49.726 1.00 52.60 449 ALA C N 1
ATOM 10349 C CA . ALA C 1 451 ? -27.383 3.248 49.471 1.00 53.33 449 ALA C CA 1
ATOM 10350 C C . ALA C 1 451 ? -27.835 1.807 49.305 1.00 54.22 449 ALA C C 1
ATOM 10351 O O . ALA C 1 451 ? -27.258 1.057 48.507 1.00 53.01 449 ALA C O 1
ATOM 10353 N N . GLU C 1 452 ? -28.835 1.391 50.086 1.00 49.02 450 GLU C N 1
ATOM 10354 C CA . GLU C 1 452 ? -29.384 0.048 49.938 1.00 54.71 450 GLU C CA 1
ATOM 10355 C C . GLU C 1 452 ? -30.100 -0.105 48.597 1.00 54.06 450 GLU C C 1
ATOM 10356 O O . GLU C 1 452 ? -29.951 -1.129 47.925 1.00 50.81 450 GLU C O 1
ATOM 10362 N N . GLU C 1 453 ? -30.854 0.916 48.181 1.00 50.54 451 GLU C N 1
ATOM 10363 C CA . GLU C 1 453 ? -31.585 0.828 46.917 1.00 55.89 451 GLU C CA 1
ATOM 10364 C C . GLU C 1 453 ? -30.642 0.736 45.725 1.00 51.69 451 GLU C C 1
ATOM 10365 O O . GLU C 1 453 ? -30.889 -0.028 44.791 1.00 51.47 451 GLU C O 1
ATOM 10371 N N . THR C 1 454 ? -29.552 1.500 45.733 1.00 52.52 452 THR C N 1
ATOM 10372 C CA . THR C 1 454 ? -28.801 1.643 44.492 1.00 48.60 452 THR C CA 1
ATOM 10373 C C . THR C 1 454 ? -28.010 0.390 44.133 1.00 50.13 452 THR C C 1
ATOM 10374 O O . THR C 1 454 ? -27.697 0.197 42.948 1.00 48.05 452 THR C O 1
ATOM 10378 N N . VAL C 1 455 ? -27.690 -0.468 45.110 1.00 49.38 453 VAL C N 1
ATOM 10379 C CA . VAL C 1 455 ? -27.047 -1.747 44.813 1.00 49.24 453 VAL C CA 1
ATOM 10380 C C . VAL C 1 455 ? -28.034 -2.906 44.770 1.00 50.75 453 VAL C C 1
ATOM 10381 O O . VAL C 1 455 ? -27.667 -4.000 44.307 1.00 52.49 453 VAL C O 1
ATOM 10385 N N . ALA C 1 456 ? -29.266 -2.705 45.225 1.00 49.76 454 ALA C N 1
ATOM 10386 C CA . ALA C 1 456 ? -30.321 -3.682 45.031 1.00 55.29 454 ALA C CA 1
ATOM 10387 C C . ALA C 1 456 ? -30.645 -3.831 43.541 1.00 57.13 454 ALA C C 1
ATOM 10388 O O . ALA C 1 456 ? -30.239 -3.024 42.695 1.00 53.77 454 ALA C O 1
ATOM 10390 N N . LYS C 1 457 ? -31.390 -4.887 43.224 1.00 55.77 455 LYS C N 1
ATOM 10391 C CA . LYS C 1 457 ? -31.778 -5.139 41.841 1.00 58.42 455 LYS C CA 1
ATOM 10392 C C . LYS C 1 457 ? -32.666 -4.008 41.334 1.00 56.32 455 LYS C C 1
ATOM 10393 O O . LYS C 1 457 ? -33.698 -3.701 41.936 1.00 57.71 455 LYS C O 1
ATOM 10399 N N . GLY C 1 458 ? -32.264 -3.385 40.221 1.00 58.28 456 GLY C N 1
ATOM 10400 C CA . GLY C 1 458 ? -33.009 -2.293 39.625 1.00 51.26 456 GLY C CA 1
ATOM 10401 C C . GLY C 1 458 ? -32.458 -0.909 39.924 1.00 52.83 456 GLY C C 1
ATOM 10402 O O . GLY C 1 458 ? -32.828 0.050 39.229 1.00 50.68 456 GLY C O 1
ATOM 10403 N N . GLY C 1 459 ? -31.561 -0.777 40.941 1.00 51.86 457 GLY C N 1
ATOM 10404 C CA . GLY C 1 459 ? -31.041 0.524 41.304 1.00 48.39 457 GLY C CA 1
ATOM 10405 C C . GLY C 1 459 ? -29.905 0.966 40.406 1.00 46.72 457 GLY C C 1
ATOM 10406 O O . GLY C 1 459 ? -29.296 0.150 39.708 1.00 45.87 457 GLY C O 1
ATOM 10407 N N . ASN C 1 460 ? -29.611 2.274 40.456 1.00 46.42 458 ASN C N 1
ATOM 10408 C CA . ASN C 1 460 ? -28.667 2.882 39.511 1.00 45.63 458 ASN C CA 1
ATOM 10409 C C . ASN C 1 460 ? -27.332 2.144 39.459 1.00 44.57 458 ASN C C 1
ATOM 10410 O O . ASN C 1 460 ? -26.818 1.847 38.375 1.00 42.91 458 ASN C O 1
ATOM 10415 N N . SER C 1 461 ? -26.730 1.870 40.622 1.00 44.81 459 SER C N 1
ATOM 10416 C CA . SER C 1 461 ? -25.393 1.279 40.634 1.00 45.06 459 SER C CA 1
ATOM 10417 C C . SER C 1 461 ? -25.420 -0.166 40.163 1.00 42.64 459 SER C C 1
ATOM 10418 O O . SER C 1 461 ? -24.471 -0.645 39.523 1.00 40.55 459 SER C O 1
ATOM 10421 N N . GLU C 1 462 ? -26.459 -0.895 40.552 1.00 42.70 460 GLU C N 1
ATOM 10422 C CA . GLU C 1 462 ? -26.588 -2.276 40.119 1.00 47.01 460 GLU C CA 1
ATOM 10423 C C . GLU C 1 462 ? -26.837 -2.335 38.614 1.00 44.08 460 GLU C C 1
ATOM 10424 O O . GLU C 1 462 ? -26.256 -3.171 37.912 1.00 42.88 460 GLU C O 1
ATOM 10430 N N . ARG C 1 463 ? -27.650 -1.416 38.095 1.00 43.90 461 ARG C N 1
ATOM 10431 C CA . ARG C 1 463 ? -27.863 -1.372 36.643 1.00 46.21 461 ARG C CA 1
ATOM 10432 C C . ARG C 1 463 ? -26.560 -1.065 35.907 1.00 43.68 461 ARG C C 1
ATOM 10433 O O . ARG C 1 463 ? -26.250 -1.706 34.898 1.00 42.43 461 ARG C O 1
ATOM 10441 N N . ASN C 1 464 ? -25.739 -0.143 36.445 1.00 47.55 462 ASN C N 1
ATOM 10442 C CA . ASN C 1 464 ? -24.518 0.261 35.741 1.00 44.12 462 ASN C CA 1
ATOM 10443 C C . ASN C 1 464 ? -23.492 -0.854 35.715 1.00 41.26 462 ASN C C 1
ATOM 10444 O O . ASN C 1 464 ? -22.734 -0.979 34.753 1.00 41.07 462 ASN C O 1
ATOM 10449 N N . LEU C 1 465 ? -23.406 -1.641 36.785 1.00 45.39 463 LEU C N 1
ATOM 10450 C CA . LEU C 1 465 ? -22.456 -2.749 36.788 1.00 42.95 463 LEU C CA 1
ATOM 10451 C C . LEU C 1 465 ? -22.825 -3.748 35.702 1.00 40.61 463 LEU C C 1
ATOM 10452 O O . LEU C 1 465 ? -21.983 -4.165 34.902 1.00 39.91 463 LEU C O 1
ATOM 10457 N N . VAL C 1 466 ? -24.089 -4.146 35.679 1.00 40.89 464 VAL C N 1
ATOM 10458 C CA . VAL C 1 466 ? -24.581 -5.070 34.664 1.00 46.34 464 VAL C CA 1
ATOM 10459 C C . VAL C 1 466 ? -24.401 -4.490 33.263 1.00 43.45 464 VAL C C 1
ATOM 10460 O O . VAL C 1 466 ? -24.025 -5.210 32.328 1.00 43.52 464 VAL C O 1
ATOM 10464 N N . GLU C 1 467 ? -24.623 -3.180 33.100 1.00 41.28 465 GLU C N 1
ATOM 10465 C CA . GLU C 1 467 ? -24.423 -2.579 31.781 1.00 41.95 465 GLU C CA 1
ATOM 10466 C C . GLU C 1 467 ? -22.955 -2.581 31.401 1.00 41.65 465 GLU C C 1
ATOM 10467 O O . GLU C 1 467 ? -22.618 -2.693 30.216 1.00 39.99 465 GLU C O 1
ATOM 10473 N N . PHE C 1 468 ? -22.065 -2.462 32.391 1.00 39.15 466 PHE C N 1
ATOM 10474 C CA . PHE C 1 468 ? -20.641 -2.511 32.087 1.00 39.66 466 PHE C CA 1
ATOM 10475 C C . PHE C 1 468 ? -20.250 -3.873 31.530 1.00 40.69 466 PHE C C 1
ATOM 10476 O O . PHE C 1 468 ? -19.433 -3.966 30.609 1.00 41.47 466 PHE C O 1
ATOM 1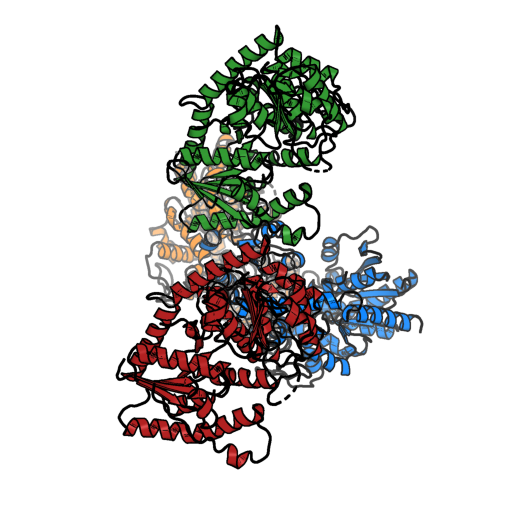0484 N N . ILE C 1 469 ? -20.788 -4.944 32.109 1.00 39.42 467 ILE C N 1
ATOM 10485 C CA . ILE C 1 469 ? -20.468 -6.287 31.639 1.00 43.01 467 ILE C CA 1
ATOM 10486 C C . ILE C 1 469 ? -21.056 -6.532 30.248 1.00 44.64 467 ILE C C 1
ATOM 10487 O O . ILE C 1 469 ? -20.398 -7.118 29.379 1.00 45.14 467 ILE C O 1
ATOM 10492 N N . GLU C 1 470 ? -22.289 -6.083 30.002 1.00 43.24 468 GLU C N 1
ATOM 10493 C CA . GLU C 1 470 ? -22.823 -6.218 28.642 1.00 45.73 468 GLU C CA 1
ATOM 10494 C C . GLU C 1 470 ? -21.977 -5.430 27.652 1.00 46.82 468 GLU C C 1
ATOM 10495 O O . GLU C 1 470 ? -21.704 -5.904 26.543 1.00 48.29 468 GLU C O 1
ATOM 10497 N N . GLU C 1 471 ? -21.531 -4.230 28.037 1.00 45.07 469 GLU C N 1
ATOM 10498 C CA . GLU C 1 471 ? -20.680 -3.464 27.127 1.00 46.76 469 GLU C CA 1
ATOM 10499 C C . GLU C 1 471 ? -19.352 -4.168 26.891 1.00 46.56 469 GLU C C 1
ATOM 10500 O O . GLU C 1 471 ? -18.772 -4.050 25.808 1.00 43.43 469 GLU C O 1
ATOM 10506 N N . VAL C 1 472 ? -18.852 -4.909 27.881 1.00 45.11 470 VAL C N 1
ATOM 10507 C CA . VAL C 1 472 ? -17.681 -5.732 27.610 1.00 48.85 470 VAL C CA 1
ATOM 10508 C C . VAL C 1 472 ? -18.062 -6.909 26.726 1.00 47.17 470 VAL C C 1
ATOM 10509 O O . VAL C 1 472 ? -17.326 -7.275 25.801 1.00 47.43 470 VAL C O 1
ATOM 10513 N N . ALA C 1 473 ? -19.200 -7.535 27.021 1.00 46.72 471 ALA C N 1
ATOM 10514 C CA . ALA C 1 473 ? -19.640 -8.681 26.245 1.00 49.66 471 ALA C CA 1
ATOM 10515 C C . ALA C 1 473 ? -19.760 -8.315 24.767 1.00 50.94 471 ALA C C 1
ATOM 10516 O O . ALA C 1 473 ? -19.300 -9.062 23.901 1.00 52.91 471 ALA C O 1
ATOM 10518 N N . ARG C 1 474 ? -20.296 -7.129 24.470 1.00 45.58 472 ARG C N 1
ATOM 10519 C CA . ARG C 1 474 ? -20.530 -6.682 23.099 1.00 47.92 472 ARG C CA 1
ATOM 10520 C C . ARG C 1 474 ? -19.266 -6.234 22.375 1.00 50.26 472 ARG C C 1
ATOM 10521 O O . ARG C 1 474 ? -19.327 -5.971 21.172 1.00 52.13 472 ARG C O 1
ATOM 10529 N N . LYS C 1 475 ? -18.129 -6.157 23.068 1.00 52.54 473 LYS C N 1
ATOM 10530 C CA . LYS C 1 475 ? -16.827 -5.916 22.455 1.00 56.20 473 LYS C CA 1
ATOM 10531 C C . LYS C 1 475 ? -16.019 -7.195 22.248 1.00 61.69 473 LYS C C 1
ATOM 10532 O O . LYS C 1 475 ? -14.995 -7.156 21.563 1.00 65.43 473 LYS C O 1
ATOM 10538 N N . THR C 1 476 ? -16.459 -8.323 22.808 1.00 60.53 474 THR C N 1
ATOM 10539 C CA . THR C 1 476 ? -15.617 -9.502 22.994 1.00 63.18 474 THR C CA 1
ATOM 10540 C C . THR C 1 476 ? -15.817 -10.573 21.922 1.00 76.83 474 THR C C 1
ATOM 10541 O O . THR C 1 476 ? -14.863 -10.955 21.235 1.00 82.62 474 THR C O 1
ATOM 10545 N N . GLY C 1 477 ? -17.037 -11.086 21.774 1.00 78.60 475 GLY C N 1
ATOM 10546 C CA . GLY C 1 477 ? -17.273 -12.065 20.727 1.00 85.20 475 GLY C CA 1
ATOM 10547 C C . GLY C 1 477 ? -17.030 -11.539 19.328 1.00 97.91 475 GLY C C 1
ATOM 10548 O O . GLY C 1 477 ? -17.052 -12.327 18.374 1.00 97.98 475 GLY C O 1
ATOM 10549 N N . SER C 1 478 ? -16.792 -10.233 19.190 1.00 125.94 476 SER C N 1
ATOM 10550 C CA . SER C 1 478 ? -16.585 -9.576 17.901 1.00 125.35 476 SER C CA 1
ATOM 10551 C C . SER C 1 478 ? -15.112 -9.567 17.495 1.00 126.17 476 SER C C 1
ATOM 10552 O O . SER C 1 478 ? -14.722 -8.882 16.546 1.00 129.49 476 SER C O 1
ATOM 10555 N N . ASN D 1 9 ? 12.698 -61.741 36.928 1.00 137.26 7 ASN D N 1
ATOM 10556 C CA . ASN D 1 9 ? 13.184 -62.071 38.264 1.00 138.95 7 ASN D CA 1
ATOM 10557 C C . ASN D 1 9 ? 13.588 -63.542 38.334 1.00 139.70 7 ASN D C 1
ATOM 10558 O O . ASN D 1 9 ? 13.477 -64.264 37.340 1.00 139.64 7 ASN D O 1
ATOM 10563 N N . ASP D 1 10 ? 14.056 -63.970 39.512 1.00 115.52 8 ASP D N 1
ATOM 10564 C CA . ASP D 1 10 ? 14.464 -65.351 39.773 1.00 113.90 8 ASP D CA 1
ATOM 10565 C C . ASP D 1 10 ? 15.627 -65.772 38.880 1.00 107.11 8 ASP D C 1
ATOM 10566 O O . ASP D 1 10 ? 16.742 -65.984 39.368 1.00 104.99 8 ASP D O 1
ATOM 10571 N N . ASN D 1 11 ? 15.382 -65.905 37.571 1.00 106.35 9 ASN D N 1
ATOM 10572 C CA . ASN D 1 11 ? 16.456 -66.178 36.617 1.00 100.19 9 ASN D CA 1
ATOM 10573 C C . ASN D 1 11 ? 17.395 -64.965 36.405 1.00 92.46 9 ASN D C 1
ATOM 10574 O O . ASN D 1 11 ? 18.243 -65.021 35.500 1.00 86.98 9 ASN D O 1
ATOM 10579 N N . LEU D 1 12 ? 17.264 -63.888 37.178 1.00 95.29 10 LEU D N 1
ATOM 10580 C CA . LEU D 1 12 ? 18.171 -62.752 37.103 1.00 85.76 10 LEU D CA 1
ATOM 10581 C C . LEU D 1 12 ? 19.202 -62.853 38.216 1.00 80.45 10 LEU D C 1
ATOM 10582 O O . LEU D 1 12 ? 18.878 -63.227 39.347 1.00 81.59 10 LEU D O 1
ATOM 10587 N N . HIS D 1 13 ? 20.447 -62.518 37.885 1.00 70.41 11 HIS D N 1
ATOM 10588 C CA . HIS D 1 13 ? 21.577 -62.639 38.800 1.00 66.74 11 HIS D CA 1
ATOM 10589 C C . HIS D 1 13 ? 22.299 -61.298 38.848 1.00 62.76 11 HIS D C 1
ATOM 10590 O O . HIS D 1 13 ? 22.953 -60.907 37.875 1.00 60.76 11 HIS D O 1
ATOM 10597 N N . ILE D 1 14 ? 22.162 -60.592 39.970 1.00 61.15 12 ILE D N 1
ATOM 10598 C CA . ILE D 1 14 ? 22.844 -59.322 40.199 1.00 62.44 12 ILE D CA 1
ATOM 10599 C C . ILE D 1 14 ? 24.151 -59.585 40.936 1.00 61.70 12 ILE D C 1
ATOM 10600 O O . ILE D 1 14 ? 24.164 -60.263 41.969 1.00 61.63 12 ILE D O 1
ATOM 10605 N N . PHE D 1 15 ? 25.249 -59.033 40.415 1.00 58.09 13 PHE D N 1
ATOM 10606 C CA . PHE D 1 15 ? 26.591 -59.237 40.962 1.00 57.14 13 PHE D CA 1
ATOM 10607 C C . PHE D 1 15 ? 27.119 -57.888 41.437 1.00 53.76 13 PHE D C 1
ATOM 10608 O O . PHE D 1 15 ? 27.414 -57.017 40.614 1.00 54.16 13 PHE D O 1
ATOM 10616 N N . LEU D 1 16 ? 27.229 -57.701 42.752 1.00 55.85 14 LEU D N 1
ATOM 10617 C CA . LEU D 1 16 ? 27.723 -56.446 43.308 1.00 56.32 14 LEU D CA 1
ATOM 10618 C C . LEU D 1 16 ? 29.210 -56.550 43.630 1.00 56.88 14 LEU D C 1
ATOM 10619 O O . LEU D 1 16 ? 29.691 -57.599 44.066 1.00 59.41 14 LEU D O 1
ATOM 10624 N N . VAL D 1 17 ? 29.931 -55.452 43.428 1.00 52.58 15 VAL D N 1
ATOM 10625 C CA . VAL D 1 17 ? 31.358 -55.372 43.720 1.00 53.89 15 VAL D CA 1
ATOM 10626 C C . VAL D 1 17 ? 31.580 -54.217 44.683 1.00 54.75 15 VAL D C 1
ATOM 10627 O O . VAL D 1 17 ? 31.303 -53.061 44.349 1.00 55.71 15 VAL D O 1
ATOM 10631 N N . CYS D 1 18 ? 32.096 -54.528 45.865 1.00 53.70 16 CYS D N 1
ATOM 10632 C CA . CYS D 1 18 ? 32.155 -53.605 46.990 1.00 57.08 16 CYS D CA 1
ATOM 10633 C C . CYS D 1 18 ? 33.600 -53.211 47.279 1.00 57.96 16 CYS D C 1
ATOM 10634 O O . CYS D 1 18 ? 34.507 -54.041 47.173 1.00 58.26 16 CYS D O 1
ATOM 10637 N N . PHE D 1 19 ? 33.809 -51.943 47.642 1.00 61.68 17 PHE D N 1
ATOM 10638 C CA . PHE D 1 19 ? 35.118 -51.448 48.055 1.00 68.00 17 PHE D CA 1
ATOM 10639 C C . PHE D 1 19 ? 35.258 -51.599 49.577 1.00 74.81 17 PHE D C 1
ATOM 10640 O O . PHE D 1 19 ? 34.583 -52.427 50.194 1.00 75.01 17 PHE D O 1
ATOM 10648 N N . ILE D 1 20 ? 36.148 -50.812 50.193 1.00 83.77 18 ILE D N 1
ATOM 10649 C CA . ILE D 1 20 ? 36.359 -50.761 51.637 1.00 83.83 18 ILE D CA 1
ATOM 10650 C C . ILE D 1 20 ? 35.602 -49.566 52.194 1.00 84.24 18 ILE D C 1
ATOM 10651 O O . ILE D 1 20 ? 35.385 -48.560 51.505 1.00 86.67 18 ILE D O 1
ATOM 10656 N N . GLY D 1 21 ? 35.207 -49.661 53.450 1.00 78.22 19 GLY D N 1
ATOM 10657 C CA . GLY D 1 21 ? 34.631 -48.481 54.073 1.00 77.14 19 GLY D CA 1
ATOM 10658 C C . GLY D 1 21 ? 33.166 -48.666 54.422 1.00 71.49 19 GLY D C 1
ATOM 10659 O O . GLY D 1 21 ? 32.385 -49.224 53.645 1.00 69.80 19 GLY D O 1
ATOM 10660 N N . GLN D 1 22 ? 32.790 -48.195 55.610 1.00 70.90 20 GLN D N 1
ATOM 10661 C CA . GLN D 1 22 ? 31.397 -48.290 56.031 1.00 69.33 20 GLN D CA 1
ATOM 10662 C C . GLN D 1 22 ? 30.475 -47.522 55.092 1.00 65.53 20 GLN D C 1
ATOM 10663 O O . GLN D 1 22 ? 29.343 -47.951 54.844 1.00 66.42 20 GLN D O 1
ATOM 10669 N N . GLY D 1 23 ? 30.945 -46.396 54.548 1.00 67.61 21 GLY D N 1
ATOM 10670 C CA . GLY D 1 23 ? 30.102 -45.585 53.688 1.00 64.47 21 GLY D CA 1
ATOM 10671 C C . GLY D 1 23 ? 29.720 -46.263 52.390 1.00 62.13 21 GLY D C 1
ATOM 10672 O O . GLY D 1 23 ? 28.691 -45.930 51.795 1.00 61.03 21 GLY D O 1
ATOM 10673 N N . VAL D 1 24 ? 30.532 -47.207 51.925 1.00 62.00 22 VAL D N 1
ATOM 10674 C CA . VAL D 1 24 ? 30.228 -47.964 50.718 1.00 61.35 22 VAL D CA 1
ATOM 10675 C C . VAL D 1 24 ? 29.648 -49.333 51.049 1.00 61.09 22 VAL D C 1
ATOM 10676 O O . VAL D 1 24 ? 28.739 -49.806 50.366 1.00 60.58 22 VAL D O 1
ATOM 10680 N N . VAL D 1 25 ? 30.139 -49.967 52.115 1.00 65.45 23 VAL D N 1
ATOM 10681 C CA . VAL D 1 25 ? 29.738 -51.340 52.406 1.00 65.52 23 VAL D CA 1
ATOM 10682 C C . VAL D 1 25 ? 28.263 -51.408 52.795 1.00 63.81 23 VAL D C 1
ATOM 10683 O O . VAL D 1 25 ? 27.503 -52.221 52.252 1.00 62.92 23 VAL D O 1
ATOM 10687 N N . ASN D 1 26 ? 27.835 -50.569 53.741 1.00 56.68 24 ASN D N 1
ATOM 10688 C CA . ASN D 1 26 ? 26.438 -50.617 54.176 1.00 56.65 24 ASN D CA 1
ATOM 10689 C C . ASN D 1 26 ? 25.442 -50.387 53.039 1.00 58.84 24 ASN D C 1
ATOM 10690 O O . ASN D 1 26 ? 24.492 -51.179 52.920 1.00 58.89 24 ASN D O 1
ATOM 10695 N N . PRO D 1 27 ? 25.576 -49.360 52.186 1.00 63.63 25 PRO D N 1
ATOM 10696 C CA . PRO D 1 27 ? 24.587 -49.212 51.095 1.00 63.42 25 PRO D CA 1
ATOM 10697 C C . PRO D 1 27 ? 24.542 -50.404 50.148 1.00 64.35 25 PRO D C 1
ATOM 10698 O O . PRO D 1 27 ? 23.450 -50.906 49.858 1.00 63.55 25 PRO D O 1
ATOM 10702 N N . MET D 1 28 ? 25.698 -50.886 49.672 1.00 54.62 26 MET D N 1
ATOM 10703 C CA . MET D 1 28 ? 25.718 -52.058 48.796 1.00 55.00 26 MET D CA 1
ATOM 10704 C C . MET D 1 28 ? 25.021 -53.251 49.431 1.00 60.36 26 MET D C 1
ATOM 10705 O O . MET D 1 28 ? 24.463 -54.099 48.721 1.00 59.72 26 MET D O 1
ATOM 10710 N N . LEU D 1 29 ? 25.030 -53.330 50.762 1.00 59.52 27 LEU D N 1
ATOM 10711 C CA . LEU D 1 29 ? 24.406 -54.455 51.448 1.00 62.32 27 LEU D CA 1
ATOM 10712 C C . LEU D 1 29 ? 22.889 -54.342 51.431 1.00 63.63 27 LEU D C 1
ATOM 10713 O O . LEU D 1 29 ? 22.190 -55.320 51.145 1.00 67.29 27 LEU D O 1
ATOM 10718 N N . ARG D 1 30 ? 22.364 -53.159 51.751 1.00 60.69 28 ARG D N 1
ATOM 10719 C CA . ARG D 1 30 ? 20.923 -52.951 51.664 1.00 64.49 28 ARG D CA 1
ATOM 10720 C C . ARG D 1 30 ? 20.438 -53.141 50.234 1.00 62.73 28 ARG D C 1
ATOM 10721 O O . ARG D 1 30 ? 19.442 -53.831 49.990 1.00 63.77 28 ARG D O 1
ATOM 10729 N N . LEU D 1 31 ? 21.148 -52.547 49.273 1.00 61.12 29 LEU D N 1
ATOM 10730 C CA . LEU D 1 31 ? 20.791 -52.721 47.873 1.00 63.77 29 LEU D CA 1
ATOM 10731 C C . LEU D 1 31 ? 20.760 -54.198 47.506 1.00 66.15 29 LEU D C 1
ATOM 10732 O O . LEU D 1 31 ? 19.785 -54.682 46.922 1.00 66.10 29 LEU D O 1
ATOM 10737 N N . GLY D 1 32 ? 21.808 -54.938 47.870 1.00 68.12 30 GLY D N 1
ATOM 10738 C CA . GLY D 1 32 ? 21.827 -56.361 47.568 1.00 70.76 30 GLY D CA 1
ATOM 10739 C C . GLY D 1 32 ? 20.680 -57.109 48.220 1.00 74.42 30 GLY D C 1
ATOM 10740 O O . GLY D 1 32 ? 20.140 -58.062 47.649 1.00 73.44 30 GLY D O 1
ATOM 10741 N N . LYS D 1 33 ? 20.289 -56.684 49.424 1.00 75.05 31 LYS D N 1
ATOM 10742 C CA . LYS D 1 33 ? 19.159 -57.314 50.102 1.00 75.65 31 LYS D CA 1
ATOM 10743 C C . LYS D 1 33 ? 17.844 -56.975 49.414 1.00 75.60 31 LYS D C 1
ATOM 10744 O O . LYS D 1 33 ? 16.975 -57.842 49.263 1.00 76.86 31 LYS D O 1
ATOM 10750 N N . ALA D 1 34 ? 17.673 -55.714 49.004 1.00 71.99 32 ALA D N 1
ATOM 10751 C CA . ALA D 1 34 ? 16.442 -55.319 48.331 1.00 72.48 32 ALA D CA 1
ATOM 10752 C C . ALA D 1 34 ? 16.218 -56.146 47.072 1.00 73.06 32 ALA D C 1
ATOM 10753 O O . ALA D 1 34 ? 15.108 -56.636 46.837 1.00 77.33 32 ALA D O 1
ATOM 10755 N N . PHE D 1 35 ? 17.269 -56.331 46.262 1.00 72.13 33 PHE D N 1
ATOM 10756 C CA . PHE D 1 35 ? 17.175 -57.206 45.095 1.00 71.26 33 PHE D CA 1
ATOM 10757 C C . PHE D 1 35 ? 16.825 -58.635 45.495 1.00 75.89 33 PHE D C 1
ATOM 10758 O O . PHE D 1 35 ? 16.102 -59.333 44.770 1.00 77.99 33 PHE D O 1
ATOM 10766 N N . ALA D 1 36 ? 17.341 -59.093 46.638 1.00 76.72 34 ALA D N 1
ATOM 10767 C CA . ALA D 1 36 ? 16.981 -60.418 47.130 1.00 77.06 34 ALA D CA 1
ATOM 10768 C C . ALA D 1 36 ? 15.505 -60.483 47.502 1.00 80.58 34 ALA D C 1
ATOM 10769 O O . ALA D 1 36 ? 14.825 -61.469 47.191 1.00 81.48 34 ALA D O 1
ATOM 10771 N N . SER D 1 37 ? 14.988 -59.438 48.158 1.00 78.05 35 SER D N 1
ATOM 10772 C CA . SER D 1 37 ? 13.577 -59.428 48.531 1.00 80.50 35 SER D CA 1
ATOM 10773 C C . SER D 1 37 ? 12.671 -59.533 47.308 1.00 81.82 35 SER D C 1
ATOM 10774 O O . SER D 1 37 ? 11.597 -60.140 47.383 1.00 83.46 35 SER D O 1
ATOM 10777 N N . LYS D 1 38 ? 13.084 -58.966 46.176 1.00 83.30 36 LYS D N 1
ATOM 10778 C CA . LYS D 1 38 ? 12.329 -59.111 44.937 1.00 81.84 36 LYS D CA 1
ATOM 10779 C C . LYS D 1 38 ? 12.498 -60.487 44.308 1.00 85.17 36 LYS D C 1
ATOM 10780 O O . LYS D 1 38 ? 11.868 -60.762 43.281 1.00 88.92 36 LYS D O 1
ATOM 10786 N N . GLY D 1 39 ? 13.335 -61.346 44.883 1.00 82.90 37 GLY D N 1
ATOM 10787 C CA . GLY D 1 39 ? 13.434 -62.721 44.437 1.00 82.16 37 GLY D CA 1
ATOM 10788 C C . GLY D 1 39 ? 14.510 -63.011 43.418 1.00 85.19 37 GLY D C 1
ATOM 10789 O O . GLY D 1 39 ? 14.439 -64.048 42.748 1.00 91.58 37 GLY D O 1
ATOM 10790 N N . LEU D 1 40 ? 15.502 -62.139 43.275 1.00 83.81 38 LEU D N 1
ATOM 10791 C CA . LEU D 1 40 ? 16.602 -62.355 42.349 1.00 80.19 38 LEU D CA 1
ATOM 10792 C C . LEU D 1 40 ? 17.788 -62.972 43.080 1.00 76.17 38 LEU D C 1
ATOM 10793 O O . LEU D 1 40 ? 17.971 -62.775 44.285 1.00 73.63 38 LEU D O 1
ATOM 10798 N N . LEU D 1 41 ? 18.600 -63.718 42.340 1.00 69.21 39 LEU D N 1
ATOM 10799 C CA . LEU D 1 41 ? 19.866 -64.175 42.889 1.00 68.53 39 LEU D CA 1
ATOM 10800 C C . LEU D 1 41 ? 20.817 -62.992 43.021 1.00 68.63 39 LEU D C 1
ATOM 10801 O O . LEU D 1 41 ? 20.993 -62.213 42.078 1.00 66.95 39 LEU D O 1
ATOM 10806 N N . VAL D 1 42 ? 21.415 -62.846 44.200 1.00 71.63 40 VAL D N 1
ATOM 10807 C CA . VAL D 1 42 ? 22.290 -61.720 44.502 1.00 71.30 40 VAL D CA 1
ATOM 10808 C C . VAL D 1 42 ? 23.613 -62.260 45.024 1.00 73.13 40 VAL D C 1
ATOM 10809 O O . VAL D 1 42 ? 23.652 -62.918 46.070 1.00 75.71 40 VAL D O 1
ATOM 10813 N N . THR D 1 43 ? 24.687 -61.992 44.291 1.00 66.84 41 THR D N 1
ATOM 10814 C CA . THR D 1 43 ? 26.046 -62.225 44.752 1.00 68.15 41 THR D CA 1
ATOM 10815 C C . THR D 1 43 ? 26.677 -60.884 45.099 1.00 65.21 41 THR D C 1
ATOM 10816 O O . THR D 1 43 ? 26.627 -59.945 44.294 1.00 60.32 41 THR D O 1
ATOM 10820 N N . LEU D 1 44 ? 27.253 -60.788 46.293 1.00 67.04 42 LEU D N 1
ATOM 10821 C CA . LEU D 1 44 ? 28.039 -59.625 46.688 1.00 63.38 42 LEU D CA 1
ATOM 10822 C C . LEU D 1 44 ? 29.479 -60.083 46.878 1.00 68.89 42 LEU D C 1
ATOM 10823 O O . LEU D 1 44 ? 29.775 -60.865 47.792 1.00 70.54 42 LEU D O 1
ATOM 10828 N N . SER D 1 45 ? 30.370 -59.592 46.027 1.00 62.81 43 SER D N 1
ATOM 10829 C CA . SER D 1 45 ? 31.788 -59.877 46.158 1.00 62.95 43 SER D CA 1
ATOM 10830 C C . SER D 1 45 ? 32.524 -58.674 46.739 1.00 61.99 43 SER D C 1
ATOM 10831 O O . SER D 1 45 ? 31.990 -57.570 46.871 1.00 58.94 43 SER D O 1
ATOM 10834 N N . ALA D 1 46 ? 33.774 -58.915 47.100 1.00 63.75 44 ALA D N 1
ATOM 10835 C CA . ALA D 1 46 ? 34.643 -57.903 47.680 1.00 63.66 44 ALA D CA 1
ATOM 10836 C C . ALA D 1 46 ? 36.024 -58.519 47.844 1.00 64.62 44 ALA D C 1
ATOM 10837 O O . ALA D 1 46 ? 36.159 -59.744 47.808 1.00 64.28 44 ALA D O 1
ATOM 10839 N N . PRO D 1 47 ? 37.060 -57.700 48.000 1.00 66.68 45 PRO D N 1
ATOM 10840 C CA . PRO D 1 47 ? 38.360 -58.255 48.376 1.00 72.47 45 PRO D CA 1
ATOM 10841 C C . PRO D 1 47 ? 38.254 -58.922 49.735 1.00 78.40 45 PRO D C 1
ATOM 10842 O O . PRO D 1 47 ? 37.339 -58.656 50.518 1.00 79.80 45 PRO D O 1
ATOM 10846 N N . GLU D 1 48 ? 39.204 -59.815 50.007 1.00 85.41 46 GLU D N 1
ATOM 10847 C CA . GLU D 1 48 ? 39.152 -60.567 51.256 1.00 91.12 46 GLU D CA 1
ATOM 10848 C C . GLU D 1 48 ? 39.276 -59.660 52.476 1.00 90.62 46 GLU D C 1
ATOM 10849 O O . GLU D 1 48 ? 38.751 -59.992 53.545 1.00 93.93 46 GLU D O 1
ATOM 10855 N N . ILE D 1 49 ? 39.938 -58.507 52.340 1.00 85.56 47 ILE D N 1
ATOM 10856 C CA . ILE D 1 49 ? 40.210 -57.681 53.512 1.00 88.19 47 ILE D CA 1
ATOM 10857 C C . ILE D 1 49 ? 38.949 -57.059 54.098 1.00 91.28 47 ILE D C 1
ATOM 10858 O O . ILE D 1 49 ? 38.928 -56.724 55.288 1.00 93.92 47 ILE D O 1
ATOM 10863 N N . VAL D 1 50 ? 37.894 -56.891 53.307 1.00 89.91 48 VAL D N 1
ATOM 10864 C CA . VAL D 1 50 ? 36.613 -56.463 53.856 1.00 95.37 48 VAL D CA 1
ATOM 10865 C C . VAL D 1 50 ? 35.786 -57.694 54.188 1.00 99.41 48 VAL D C 1
ATOM 10866 O O . VAL D 1 50 ? 34.596 -57.588 54.499 1.00 101.46 48 VAL D O 1
ATOM 10870 N N . GLY D 1 51 ? 36.406 -58.868 54.115 1.00 101.43 49 GLY D N 1
ATOM 10871 C CA . GLY D 1 51 ? 35.711 -60.101 54.423 1.00 105.81 49 GLY D CA 1
ATOM 10872 C C . GLY D 1 51 ? 35.173 -60.136 55.838 1.00 117.55 49 GLY D C 1
ATOM 10873 O O . GLY D 1 51 ? 33.967 -60.297 56.044 1.00 118.88 49 GLY D O 1
ATOM 10874 N N . ARG D 1 52 ? 36.062 -59.981 56.824 1.00 121.18 50 ARG D N 1
ATOM 10875 C CA . ARG D 1 52 ? 35.637 -59.997 58.220 1.00 125.94 50 ARG D CA 1
ATOM 10876 C C . ARG D 1 52 ? 34.690 -58.843 58.530 1.00 122.42 50 ARG D C 1
ATOM 10877 O O . ARG D 1 52 ? 33.850 -58.952 59.432 1.00 125.25 50 ARG D O 1
ATOM 10885 N N . GLU D 1 53 ? 34.790 -57.742 57.782 1.00 115.62 51 GLU D N 1
ATOM 10886 C CA . GLU D 1 53 ? 33.986 -56.564 58.086 1.00 112.44 51 GLU D CA 1
ATOM 10887 C C . GLU D 1 53 ? 32.577 -56.663 57.501 1.00 113.01 51 GLU D C 1
ATOM 10888 O O . GLU D 1 53 ? 31.603 -56.292 58.165 1.00 112.63 51 GLU D O 1
ATOM 10894 N N . ILE D 1 54 ? 32.448 -57.150 56.263 1.00 112.94 52 ILE D N 1
ATOM 10895 C CA . ILE D 1 54 ? 31.124 -57.329 55.666 1.00 109.58 52 ILE D CA 1
ATOM 10896 C C . ILE D 1 54 ? 30.339 -58.397 56.418 1.00 116.56 52 ILE D C 1
ATOM 10897 O O . ILE D 1 54 ? 29.117 -58.289 56.586 1.00 111.73 52 ILE D O 1
ATOM 10902 N N . ARG D 1 55 ? 31.029 -59.442 56.888 1.00 129.50 53 ARG D N 1
ATOM 10903 C CA . ARG D 1 55 ? 30.384 -60.455 57.716 1.00 132.14 53 ARG D CA 1
ATOM 10904 C C . ARG D 1 55 ? 29.800 -59.850 58.990 1.00 133.32 53 ARG D C 1
ATOM 10905 O O . ARG D 1 55 ? 28.838 -60.391 59.550 1.00 135.53 53 ARG D O 1
ATOM 10913 N N . LYS D 1 56 ? 30.357 -58.730 59.458 1.00 120.59 54 LYS D N 1
ATOM 10914 C CA . LYS D 1 56 ? 29.823 -58.007 60.614 1.00 115.03 54 LYS D CA 1
ATOM 10915 C C . LYS D 1 56 ? 28.617 -57.170 60.179 1.00 111.39 54 LYS D C 1
ATOM 10916 O O . LYS D 1 56 ? 28.642 -55.937 60.153 1.00 110.08 54 LYS D O 1
ATOM 10922 N N . ALA D 1 57 ? 27.539 -57.877 59.837 1.00 112.51 55 ALA D N 1
ATOM 10923 C CA . ALA D 1 57 ? 26.311 -57.249 59.350 1.00 104.91 55 ALA D CA 1
ATOM 10924 C C . ALA D 1 57 ? 25.154 -58.244 59.293 1.00 99.09 55 ALA D C 1
ATOM 10925 O O . ALA D 1 57 ? 24.446 -58.327 58.288 1.00 93.71 55 ALA D O 1
ATOM 10927 N N . ILE D 1 73 ? 21.355 -63.425 50.067 1.00 85.68 71 ILE D N 1
ATOM 10928 C CA . ILE D 1 73 ? 22.580 -62.861 49.508 1.00 84.69 71 ILE D CA 1
ATOM 10929 C C . ILE D 1 73 ? 23.737 -63.850 49.570 1.00 88.25 71 ILE D C 1
ATOM 10930 O O . ILE D 1 73 ? 24.101 -64.342 50.639 1.00 88.09 71 ILE D O 1
ATOM 10935 N N . ARG D 1 74 ? 24.317 -64.132 48.407 1.00 90.84 72 ARG D N 1
ATOM 10936 C CA . ARG D 1 74 ? 25.486 -64.992 48.307 1.00 89.54 72 ARG D CA 1
ATOM 10937 C C . ARG D 1 74 ? 26.749 -64.140 48.381 1.00 88.22 72 ARG D C 1
ATOM 10938 O O . ARG D 1 74 ? 26.903 -63.182 47.616 1.00 87.83 72 ARG D O 1
ATOM 10946 N N . PHE D 1 75 ? 27.642 -64.482 49.308 1.00 82.96 73 PHE D N 1
ATOM 10947 C CA . PHE D 1 75 ? 28.932 -63.818 49.434 1.00 78.95 73 PHE D CA 1
ATOM 10948 C C . PHE D 1 75 ? 29.988 -64.531 48.599 1.00 76.85 73 PHE D C 1
ATOM 10949 O O . PHE D 1 75 ? 29.944 -65.749 48.412 1.00 78.11 73 PHE D O 1
ATOM 10957 N N . GLU D 1 76 ? 30.948 -63.758 48.099 1.00 71.83 74 GLU D N 1
ATOM 10958 C CA . GLU D 1 76 ? 31.957 -64.330 47.219 1.00 68.39 74 GLU D CA 1
ATOM 10959 C C . GLU D 1 76 ? 33.205 -63.460 47.184 1.00 66.76 74 GLU D C 1
ATOM 10960 O O . GLU D 1 76 ? 33.441 -62.728 46.218 1.00 63.72 74 GLU D O 1
ATOM 10966 N N . PHE D 1 77 ? 34.019 -63.549 48.226 1.00 69.84 75 PHE D N 1
ATOM 10967 C CA . PHE D 1 77 ? 35.208 -62.722 48.327 1.00 69.72 75 PHE D CA 1
ATOM 10968 C C . PHE D 1 77 ? 36.359 -63.319 47.522 1.00 66.95 75 PHE D C 1
ATOM 10969 O O . PHE D 1 77 ? 36.417 -64.527 47.275 1.00 64.90 75 PHE D O 1
ATOM 10977 N N . PHE D 1 78 ? 37.269 -62.451 47.090 1.00 66.53 76 PHE D N 1
ATOM 10978 C CA . PHE D 1 78 ? 38.430 -62.881 46.326 1.00 67.48 76 PHE D CA 1
ATOM 10979 C C . PHE D 1 78 ? 39.698 -62.354 46.992 1.00 70.34 76 PHE D C 1
ATOM 10980 O O . PHE D 1 78 ? 39.660 -61.457 47.841 1.00 69.47 76 PHE D O 1
ATOM 10988 N N . ASP D 1 79 ? 40.828 -62.948 46.616 1.00 65.88 77 ASP D N 1
ATOM 10989 C CA . ASP D 1 79 ? 42.121 -62.572 47.172 1.00 64.46 77 ASP D CA 1
ATOM 10990 C C . ASP D 1 79 ? 42.709 -61.454 46.324 1.00 64.00 77 ASP D C 1
ATOM 10991 O O . ASP D 1 79 ? 43.031 -61.660 45.149 1.00 65.78 77 ASP D O 1
ATOM 10996 N N . ASP D 1 80 ? 42.841 -60.271 46.922 1.00 63.18 78 ASP D N 1
ATOM 10997 C CA . ASP D 1 80 ? 43.472 -59.122 46.286 1.00 62.10 78 ASP D CA 1
ATOM 10998 C C . ASP D 1 80 ? 44.996 -59.208 46.252 1.00 63.10 78 ASP D C 1
ATOM 10999 O O . ASP D 1 80 ? 45.628 -58.390 45.574 1.00 58.96 78 ASP D O 1
ATOM 11004 N N . GLY D 1 81 ? 45.600 -60.158 46.972 1.00 62.63 79 GLY D N 1
ATOM 11005 C CA . GLY D 1 81 ? 47.049 -60.257 47.033 1.00 59.38 79 GLY D CA 1
ATOM 11006 C C . GLY D 1 81 ? 47.730 -59.080 47.695 1.00 60.88 79 GLY D C 1
ATOM 11007 O O . GLY D 1 81 ? 48.923 -58.860 47.475 1.00 62.72 79 GLY D O 1
ATOM 11008 N N . TRP D 1 82 ? 46.999 -58.323 48.516 1.00 61.32 80 TRP D N 1
ATOM 11009 C CA . TRP D 1 82 ? 47.523 -57.087 49.088 1.00 61.59 80 TRP D CA 1
ATOM 11010 C C . TRP D 1 82 ? 48.536 -57.372 50.185 1.00 63.06 80 TRP D C 1
ATOM 11011 O O . TRP D 1 82 ? 49.612 -56.768 50.223 1.00 61.03 80 TRP D O 1
ATOM 11022 N N . GLU D 1 83 ? 48.185 -58.281 51.093 1.00 66.95 81 GLU D N 1
ATOM 11023 C CA . GLU D 1 83 ? 49.051 -58.660 52.201 1.00 66.23 81 GLU D CA 1
ATOM 11024 C C . GLU D 1 83 ? 50.453 -58.995 51.716 1.00 67.48 81 GLU D C 1
ATOM 11025 O O . GLU D 1 83 ? 51.446 -58.573 52.317 1.00 66.79 81 GLU D O 1
ATOM 11031 N N . SER D 1 84 ? 50.549 -59.712 50.594 1.00 63.96 82 SER D N 1
ATOM 11032 C CA . SER D 1 84 ? 51.847 -60.158 50.102 1.00 62.89 82 SER D CA 1
ATOM 11033 C C . SER D 1 84 ? 52.648 -59.005 49.505 1.00 61.40 82 SER D C 1
ATOM 11034 O O . SER D 1 84 ? 53.847 -58.865 49.788 1.00 63.91 82 SER D O 1
ATOM 11037 N N . VAL D 1 85 ? 52.004 -58.167 48.692 1.00 60.03 83 VAL D N 1
ATOM 11038 C CA . VAL D 1 85 ? 52.691 -57.043 48.058 1.00 58.45 83 VAL D CA 1
ATOM 11039 C C . VAL D 1 85 ? 52.979 -55.941 49.075 1.00 58.78 83 VAL D C 1
ATOM 11040 O O . VAL D 1 85 ? 54.070 -55.358 49.092 1.00 60.36 83 VAL D O 1
ATOM 11044 N N . ASN D 1 86 ? 52.016 -55.641 49.945 1.00 57.62 84 ASN D N 1
ATOM 11045 C CA . ASN D 1 86 ? 52.165 -54.486 50.820 1.00 57.08 84 ASN D CA 1
ATOM 11046 C C . ASN D 1 86 ? 53.177 -54.756 51.933 1.00 56.43 84 ASN D C 1
ATOM 11047 O O . ASN D 1 86 ? 53.989 -53.885 52.265 1.00 54.39 84 ASN D O 1
ATOM 11052 N N . GLY D 1 87 ? 53.157 -55.956 52.501 1.00 55.82 85 GLY D N 1
ATOM 11053 C CA . GLY D 1 87 ? 54.162 -56.307 53.493 1.00 58.28 85 GLY D CA 1
ATOM 11054 C C . GLY D 1 87 ? 53.979 -55.497 54.759 1.00 54.39 85 GLY D C 1
ATOM 11055 O O . GLY D 1 87 ? 52.867 -55.352 55.282 1.00 52.82 85 GLY D O 1
ATOM 11056 N N . SER D 1 88 ? 55.080 -54.937 55.249 1.00 50.53 86 SER D N 1
ATOM 11057 C CA . SER D 1 88 ? 55.065 -54.200 56.501 1.00 53.45 86 SER D CA 1
ATOM 11058 C C . SER D 1 88 ? 54.757 -52.721 56.311 1.00 54.56 86 SER D C 1
ATOM 11059 O O . SER D 1 88 ? 54.907 -51.943 57.265 1.00 55.80 86 SER D O 1
ATOM 11062 N N . LYS D 1 89 ? 54.344 -52.319 55.108 1.00 51.21 87 LYS D N 1
ATOM 11063 C CA . LYS D 1 89 ? 53.899 -50.959 54.883 1.00 50.22 87 LYS D CA 1
ATOM 11064 C C . LYS D 1 89 ? 52.592 -50.728 55.633 1.00 50.71 87 LYS D C 1
ATOM 11065 O O . LYS D 1 89 ? 51.819 -51.665 55.841 1.00 53.12 87 LYS D O 1
ATOM 11071 N N . PRO D 1 90 ? 52.326 -49.495 56.058 1.00 51.55 88 PRO D N 1
ATOM 11072 C CA . PRO D 1 90 ? 50.993 -49.174 56.577 1.00 53.63 88 PRO D CA 1
ATOM 11073 C C . PRO D 1 90 ? 49.979 -49.077 55.445 1.00 53.48 88 PRO D C 1
ATOM 11074 O O . PRO D 1 90 ? 50.306 -48.665 54.330 1.00 48.13 88 PRO D O 1
ATOM 11078 N N . PHE D 1 91 ? 48.731 -49.437 55.753 1.00 49.51 89 PHE D N 1
ATOM 11079 C CA . PHE D 1 91 ? 47.673 -49.345 54.758 1.00 48.62 89 PHE D CA 1
ATOM 11080 C C . PHE D 1 91 ? 47.554 -47.915 54.256 1.00 49.61 89 PHE D C 1
ATOM 11081 O O . PHE D 1 91 ? 47.526 -46.968 55.046 1.00 52.43 89 PHE D O 1
ATOM 11089 N N . ASP D 1 92 ? 47.492 -47.772 52.933 1.00 47.37 90 ASP D N 1
ATOM 11090 C CA . ASP D 1 92 ? 47.422 -46.484 52.247 1.00 49.51 90 ASP D CA 1
ATOM 11091 C C . ASP D 1 92 ? 46.337 -46.608 51.182 1.00 50.76 90 ASP D C 1
ATOM 11092 O O . ASP D 1 92 ? 46.546 -47.278 50.167 1.00 48.26 90 ASP D O 1
ATOM 11097 N N . VAL D 1 93 ? 45.186 -45.969 51.412 1.00 48.79 91 VAL D N 1
ATOM 11098 C CA . VAL D 1 93 ? 44.034 -46.180 50.537 1.00 50.84 91 VAL D CA 1
ATOM 11099 C C . VAL D 1 93 ? 44.304 -45.657 49.125 1.00 50.99 91 VAL D C 1
ATOM 11100 O O . VAL D 1 93 ? 43.795 -46.215 48.148 1.00 48.96 91 VAL D O 1
ATOM 11104 N N . GLY D 1 94 ? 45.116 -44.603 48.987 1.00 52.92 92 GLY D N 1
ATOM 11105 C CA . GLY D 1 94 ? 45.485 -44.141 47.656 1.00 51.70 92 GLY D CA 1
ATOM 11106 C C . GLY D 1 94 ? 46.199 -45.209 46.849 1.00 52.76 92 GLY D C 1
ATOM 11107 O O . GLY D 1 94 ? 45.968 -45.359 45.645 1.00 53.86 92 GLY D O 1
ATOM 11108 N N . VAL D 1 95 ? 47.074 -45.966 47.504 1.00 52.89 93 VAL D N 1
ATOM 11109 C CA . VAL D 1 95 ? 47.763 -47.073 46.851 1.00 52.26 93 VAL D CA 1
ATOM 11110 C C . VAL D 1 95 ? 46.807 -48.246 46.644 1.00 49.77 93 VAL D C 1
ATOM 11111 O O . VAL D 1 95 ? 46.819 -48.905 45.592 1.00 47.47 93 VAL D O 1
ATOM 11115 N N . TYR D 1 96 ? 45.929 -48.495 47.618 1.00 49.29 94 TYR D N 1
ATOM 11116 C CA . TYR D 1 96 ? 45.110 -49.704 47.576 1.00 50.92 94 TYR D CA 1
ATOM 11117 C C . TYR D 1 96 ? 44.083 -49.662 46.445 1.00 50.84 94 TYR D C 1
ATOM 11118 O O . TYR D 1 96 ? 43.871 -50.666 45.751 1.00 48.72 94 TYR D O 1
ATOM 11127 N N . ILE D 1 97 ? 43.413 -48.522 46.267 1.00 47.13 95 ILE D N 1
ATOM 11128 C CA . ILE D 1 97 ? 42.383 -48.433 45.249 1.00 50.28 95 ILE D CA 1
ATOM 11129 C C . ILE D 1 97 ? 42.956 -48.812 43.887 1.00 50.24 95 ILE D C 1
ATOM 11130 O O . ILE D 1 97 ? 42.258 -49.415 43.052 1.00 47.47 95 ILE D O 1
ATOM 11135 N N . ASN D 1 98 ? 44.246 -48.524 43.662 1.00 44.32 96 ASN D N 1
ATOM 11136 C CA . ASN D 1 98 ? 44.881 -48.873 42.396 1.00 49.90 96 ASN D CA 1
ATOM 11137 C C . ASN D 1 98 ? 45.341 -50.322 42.366 1.00 51.45 96 ASN D C 1
ATOM 11138 O O . ASN D 1 98 ? 45.266 -50.981 41.319 1.00 53.37 96 ASN D O 1
ATOM 11143 N N . HIS D 1 99 ? 45.791 -50.829 43.505 1.00 49.01 97 HIS D N 1
ATOM 11144 C CA . HIS D 1 99 ? 46.095 -52.243 43.638 1.00 48.85 97 HIS D CA 1
ATOM 11145 C C . HIS D 1 99 ? 44.863 -53.084 43.354 1.00 50.31 97 HIS D C 1
ATOM 11146 O O . HIS D 1 99 ? 44.924 -54.085 42.629 1.00 53.53 97 HIS D O 1
ATOM 11153 N N . LEU D 1 100 ? 43.729 -52.690 43.927 1.00 46.92 98 LEU D N 1
ATOM 11154 C CA . LEU D 1 100 ? 42.490 -53.427 43.716 1.00 50.71 98 LEU D CA 1
ATOM 11155 C C . LEU D 1 100 ? 42.033 -53.340 42.261 1.00 51.59 98 LEU D C 1
ATOM 11156 O O . LEU D 1 100 ? 41.502 -54.312 41.706 1.00 51.97 98 LEU D O 1
ATOM 11161 N N . ASP D 1 101 ? 42.231 -52.178 41.636 1.00 50.41 99 ASP D N 1
ATOM 11162 C CA . ASP D 1 101 ? 41.922 -52.012 40.222 1.00 49.26 99 ASP D CA 1
ATOM 11163 C C . ASP D 1 101 ? 42.613 -53.076 39.376 1.00 52.73 99 ASP D C 1
ATOM 11164 O O . ASP D 1 101 ? 41.994 -53.675 38.486 1.00 53.26 99 ASP D O 1
ATOM 11169 N N . GLN D 1 102 ? 43.898 -53.321 39.636 1.00 55.09 100 GLN D N 1
ATOM 11170 C CA . GLN D 1 102 ? 44.660 -54.264 38.827 1.00 56.16 100 GLN D CA 1
ATOM 11171 C C . GLN D 1 102 ? 44.271 -55.703 39.141 1.00 57.90 100 GLN D C 1
ATOM 11172 O O . GLN D 1 102 ? 43.974 -56.492 38.232 1.00 58.91 100 GLN D O 1
ATOM 11178 N N . ALA D 1 103 ? 44.265 -56.060 40.425 1.00 57.95 101 ALA D N 1
ATOM 11179 C CA . ALA D 1 103 ? 43.851 -57.399 40.829 1.00 60.66 101 ALA D CA 1
ATOM 11180 C C . ALA D 1 103 ? 42.417 -57.683 40.399 1.00 60.37 101 ALA D C 1
ATOM 11181 O O . ALA D 1 103 ? 42.104 -58.780 39.920 1.00 59.59 101 ALA D O 1
ATOM 11183 N N . GLY D 1 104 ? 41.534 -56.699 40.553 1.00 55.63 102 GLY D N 1
ATOM 11184 C CA . GLY D 1 104 ? 40.154 -56.890 40.144 1.00 56.23 102 GLY D CA 1
ATOM 11185 C C . GLY D 1 104 ? 39.990 -57.204 38.669 1.00 57.07 102 GLY D C 1
ATOM 11186 O O . GLY D 1 104 ? 39.097 -57.964 38.293 1.00 57.45 102 GLY D O 1
ATOM 11187 N N . ARG D 1 105 ? 40.847 -56.641 37.815 1.00 57.26 103 ARG D N 1
ATOM 11188 C CA . ARG D 1 105 ? 40.738 -56.913 36.384 1.00 58.14 103 ARG D CA 1
ATOM 11189 C C . ARG D 1 105 ? 41.155 -58.334 36.011 1.00 61.83 103 ARG D C 1
ATOM 11190 O O . ARG D 1 105 ? 40.844 -58.782 34.900 1.00 65.21 103 ARG D O 1
ATOM 11198 N N . GLN D 1 106 ? 41.833 -59.054 36.900 1.00 62.32 104 GLN D N 1
ATOM 11199 C CA . GLN D 1 106 ? 42.211 -60.438 36.647 1.00 65.18 104 GLN D CA 1
ATOM 11200 C C . GLN D 1 106 ? 41.268 -61.448 37.285 1.00 62.61 104 GLN D C 1
ATOM 11201 O O . GLN D 1 106 ? 41.033 -62.512 36.701 1.00 63.70 104 GLN D O 1
ATOM 11207 N N . LYS D 1 107 ? 40.736 -61.147 38.470 1.00 64.36 105 LYS D N 1
ATOM 11208 C CA . LYS D 1 107 ? 39.899 -62.085 39.210 1.00 63.86 105 LYS D CA 1
ATOM 11209 C C . LYS D 1 107 ? 38.438 -62.033 38.779 1.00 62.30 105 LYS D C 1
ATOM 11210 O O . LYS D 1 107 ? 37.801 -63.083 38.649 1.00 62.79 105 LYS D O 1
ATOM 11216 N N . LEU D 1 108 ? 37.894 -60.836 38.568 1.00 61.25 106 LEU D N 1
ATOM 11217 C CA . LEU D 1 108 ? 36.485 -60.718 38.204 1.00 62.37 106 LEU D CA 1
ATOM 11218 C C . LEU D 1 108 ? 36.125 -61.469 36.927 1.00 64.00 106 LEU D C 1
ATOM 11219 O O . LEU D 1 108 ? 35.082 -62.148 36.922 1.00 64.91 106 LEU D O 1
ATOM 11224 N N . PRO D 1 109 ? 36.898 -61.404 35.836 1.00 61.24 107 PRO D N 1
ATOM 11225 C CA . PRO D 1 109 ? 36.542 -62.230 34.672 1.00 63.42 107 PRO D CA 1
ATOM 11226 C C . PRO D 1 109 ? 36.456 -63.708 35.002 1.00 63.42 107 PRO D C 1
ATOM 11227 O O . PRO D 1 109 ? 35.606 -64.411 34.441 1.00 66.69 107 PRO D O 1
ATOM 11231 N N . ILE D 1 110 ? 37.300 -64.201 35.910 1.00 66.26 108 ILE D N 1
ATOM 11232 C CA . ILE D 1 110 ? 37.273 -65.621 36.246 1.00 66.01 108 ILE D CA 1
ATOM 11233 C C . ILE D 1 110 ? 35.976 -65.972 36.962 1.00 68.68 108 ILE D C 1
ATOM 11234 O O . ILE D 1 110 ? 35.323 -66.970 36.639 1.00 72.49 108 ILE D O 1
ATOM 11239 N N . MET D 1 111 ? 35.577 -65.147 37.934 1.00 66.74 109 MET D N 1
ATOM 11240 C CA . MET D 1 111 ? 34.382 -65.439 38.719 1.00 68.55 109 MET D CA 1
ATOM 11241 C C . MET D 1 111 ? 33.118 -65.324 37.881 1.00 70.74 109 MET D C 1
ATOM 11242 O O . MET D 1 111 ? 32.142 -66.044 38.127 1.00 71.51 109 MET D O 1
ATOM 11247 N N . LEU D 1 112 ? 33.115 -64.425 36.897 1.00 69.02 110 LEU D N 1
ATOM 11248 C CA . LEU D 1 112 ? 31.959 -64.301 36.017 1.00 68.69 110 LEU D CA 1
ATOM 11249 C C . LEU D 1 112 ? 31.900 -65.451 35.018 1.00 73.73 110 LEU D C 1
ATOM 11250 O O . LEU D 1 112 ? 30.816 -65.979 34.740 1.00 76.71 110 LEU D O 1
ATOM 11255 N N . LYS D 1 113 ? 33.052 -65.856 34.474 1.00 73.91 111 LYS D N 1
ATOM 11256 C CA . LYS D 1 113 ? 33.069 -67.007 33.575 1.00 75.78 111 LYS D CA 1
ATOM 11257 C C . LYS D 1 113 ? 32.691 -68.284 34.313 1.00 80.57 111 LYS D C 1
ATOM 11258 O O . LYS D 1 113 ? 32.019 -69.157 33.753 1.00 84.78 111 LYS D O 1
ATOM 11264 N N . LYS D 1 114 ? 33.105 -68.410 35.574 1.00 78.06 112 LYS D N 1
ATOM 11265 C CA . LYS D 1 114 ? 32.725 -69.577 36.357 1.00 80.17 112 LYS D CA 1
ATOM 11266 C C . LYS D 1 114 ? 31.251 -69.558 36.741 1.00 83.14 112 LYS D C 1
ATOM 11267 O O . LYS D 1 114 ? 30.712 -70.601 37.121 1.00 87.87 112 LYS D O 1
ATOM 11273 N N . HIS D 1 115 ? 30.583 -68.407 36.648 1.00 83.21 113 HIS D N 1
ATOM 11274 C CA . HIS D 1 115 ? 29.138 -68.375 36.846 1.00 84.75 113 HIS D CA 1
ATOM 11275 C C . HIS D 1 115 ? 28.367 -68.750 35.587 1.00 87.03 113 HIS D C 1
ATOM 11276 O O . HIS D 1 115 ? 27.202 -69.152 35.685 1.00 87.97 113 HIS D O 1
ATOM 11283 N N . GLU D 1 116 ? 28.990 -68.624 34.413 1.00 84.95 114 GLU D N 1
ATOM 11284 C CA . GLU D 1 116 ? 28.398 -69.155 33.188 1.00 87.84 114 GLU D CA 1
ATOM 11285 C C . GLU D 1 116 ? 28.382 -70.678 33.205 1.00 93.25 114 GLU D C 1
ATOM 11286 O O . GLU D 1 116 ? 27.342 -71.300 32.955 1.00 93.81 114 GLU D O 1
ATOM 11292 N N . GLU D 1 117 ? 29.537 -71.292 33.486 1.00 95.32 115 GLU D N 1
ATOM 11293 C CA . GLU D 1 117 ? 29.604 -72.741 33.653 1.00 97.70 115 GLU D CA 1
ATOM 11294 C C . GLU D 1 117 ? 28.654 -73.213 34.745 1.00 96.97 115 GLU D C 1
ATOM 11295 O O . GLU D 1 117 ? 28.010 -74.259 34.609 1.00 100.38 115 GLU D O 1
ATOM 11301 N N . SER D 1 118 ? 28.558 -72.452 35.838 1.00 95.83 116 SER D N 1
ATOM 11302 C CA . SER D 1 118 ? 27.710 -72.826 36.964 1.00 97.51 116 SER D CA 1
ATOM 11303 C C . SER D 1 118 ? 26.248 -72.945 36.572 1.00 97.26 116 SER D C 1
ATOM 11304 O O . SER D 1 118 ? 25.494 -73.660 37.241 1.00 100.34 116 SER D O 1
ATOM 11307 N N . GLY D 1 119 ? 25.837 -72.271 35.502 1.00 95.28 117 GLY D N 1
ATOM 11308 C CA . GLY D 1 119 ? 24.455 -72.245 35.082 1.00 94.28 117 GLY D CA 1
ATOM 11309 C C . GLY D 1 119 ? 23.708 -70.986 35.456 1.00 90.17 117 GLY D C 1
ATOM 11310 O O . GLY D 1 119 ? 22.514 -70.881 35.149 1.00 90.89 117 GLY D O 1
ATOM 11311 N N . THR D 1 120 ? 24.366 -70.029 36.103 1.00 87.17 118 THR D N 1
ATOM 11312 C CA . THR D 1 120 ? 23.731 -68.790 36.547 1.00 83.69 118 THR D CA 1
ATOM 11313 C C . THR D 1 120 ? 24.520 -67.598 36.016 1.00 77.83 118 THR D C 1
ATOM 11314 O O . THR D 1 120 ? 25.242 -66.928 36.763 1.00 75.56 118 THR D O 1
ATOM 11318 N N . PRO D 1 121 ? 24.396 -67.300 34.723 1.00 80.33 119 PRO D N 1
ATOM 11319 C CA . PRO D 1 121 ? 25.140 -66.165 34.163 1.00 77.09 119 PRO D CA 1
ATOM 11320 C C . PRO D 1 121 ? 24.809 -64.884 34.913 1.00 70.92 119 PRO D C 1
ATOM 11321 O O . PRO D 1 121 ? 23.679 -64.679 35.359 1.00 71.57 119 PRO D O 1
ATOM 11325 N N . VAL D 1 122 ? 25.812 -64.030 35.090 1.00 68.33 120 VAL D N 1
ATOM 11326 C CA . VAL D 1 122 ? 25.544 -62.743 35.715 1.00 65.61 120 VAL D CA 1
ATOM 11327 C C . VAL D 1 122 ? 24.746 -61.889 34.740 1.00 62.70 120 VAL D C 1
ATOM 11328 O O . VAL D 1 122 ? 25.096 -61.777 33.558 1.00 61.20 120 VAL D O 1
ATOM 11332 N N . SER D 1 123 ? 23.645 -61.314 35.226 1.00 62.01 121 SER D N 1
ATOM 11333 C CA . SER D 1 123 ? 22.771 -60.493 34.393 1.00 61.00 121 SER D CA 1
ATOM 11334 C C . SER D 1 123 ? 23.143 -59.017 34.454 1.00 58.68 121 SER D C 1
ATOM 11335 O O . SER D 1 123 ? 22.878 -58.271 33.501 1.00 53.76 121 SER D O 1
ATOM 11338 N N . CYS D 1 124 ? 23.770 -58.592 35.547 1.00 53.26 122 CYS D N 1
ATOM 11339 C CA . CYS D 1 124 ? 24.163 -57.201 35.707 1.00 53.76 122 CYS D CA 1
ATOM 11340 C C . CYS D 1 124 ? 25.147 -57.032 36.856 1.00 53.99 122 CYS D C 1
ATOM 11341 O O . CYS D 1 124 ? 24.919 -57.527 37.966 1.00 54.39 122 CYS D O 1
ATOM 11344 N N . LEU D 1 125 ? 26.234 -56.316 36.599 1.00 54.42 123 LEU D N 1
ATOM 11345 C CA . LEU D 1 125 ? 27.175 -55.935 37.639 1.00 51.31 123 LEU D CA 1
ATOM 11346 C C . LEU D 1 125 ? 26.786 -54.587 38.222 1.00 50.97 123 LEU D C 1
ATOM 11347 O O . LEU D 1 125 ? 26.346 -53.688 37.503 1.00 50.46 123 LEU D O 1
ATOM 11352 N N . ILE D 1 126 ? 26.938 -54.451 39.533 1.00 49.14 124 ILE D N 1
ATOM 11353 C CA . ILE D 1 126 ? 26.718 -53.181 40.213 1.00 48.66 124 ILE D CA 1
ATOM 11354 C C . ILE D 1 126 ? 27.989 -52.821 40.963 1.00 50.29 124 ILE D C 1
ATOM 11355 O O . ILE D 1 126 ? 28.514 -53.633 41.739 1.00 48.74 124 ILE D O 1
ATOM 11360 N N . LEU D 1 127 ? 28.485 -51.618 40.713 1.00 50.16 125 LEU D N 1
ATOM 11361 C CA . LEU D 1 127 ? 29.725 -51.116 41.279 1.00 46.25 125 LEU D CA 1
ATOM 11362 C C . LEU D 1 127 ? 29.437 -49.839 42.060 1.00 46.94 125 LEU D C 1
ATOM 11363 O O . LEU D 1 127 ? 28.285 -49.477 42.297 1.00 46.87 125 LEU D O 1
ATOM 11368 N N . ASN D 1 128 ? 30.507 -49.186 42.497 1.00 49.81 126 ASN D N 1
ATOM 11369 C CA . ASN D 1 128 ? 30.466 -47.953 43.268 1.00 45.68 126 ASN D CA 1
ATOM 11370 C C . ASN D 1 128 ? 31.669 -47.129 42.848 1.00 43.26 126 ASN D C 1
ATOM 11371 O O . ASN D 1 128 ? 32.607 -47.672 42.258 1.00 45.11 126 ASN D O 1
ATOM 11376 N N . PRO D 1 129 ? 31.678 -45.809 43.134 1.00 44.34 127 PRO D N 1
ATOM 11377 C CA . PRO D 1 129 ? 32.715 -44.939 42.556 1.00 42.49 127 PRO D CA 1
ATOM 11378 C C . PRO D 1 129 ? 34.156 -45.369 42.765 1.00 44.18 127 PRO D C 1
ATOM 11379 O O . PRO D 1 129 ? 35.029 -44.930 42.015 1.00 46.08 127 PRO D O 1
ATOM 11383 N N . LEU D 1 130 ? 34.443 -46.196 43.760 1.00 45.86 128 LEU D N 1
ATOM 11384 C CA . LEU D 1 130 ? 35.831 -46.536 44.040 1.00 44.39 128 LEU D CA 1
ATOM 11385 C C . LEU D 1 130 ? 36.274 -47.825 43.354 1.00 46.55 128 LEU D C 1
ATOM 11386 O O . LEU D 1 130 ? 37.420 -48.248 43.541 1.00 44.05 128 LEU D O 1
ATOM 11391 N N . VAL D 1 131 ? 35.412 -48.453 42.550 1.00 45.60 129 VAL D N 1
ATOM 11392 C CA . VAL D 1 131 ? 35.837 -49.607 41.759 1.00 45.78 129 VAL D CA 1
ATOM 11393 C C . VAL D 1 131 ? 35.402 -49.418 40.304 1.00 47.01 129 VAL D C 1
ATOM 11394 O O . VAL D 1 131 ? 34.787 -50.320 39.714 1.00 45.69 129 VAL D O 1
ATOM 11398 N N . PRO D 1 132 ? 35.743 -48.290 39.668 1.00 48.34 130 PRO D N 1
ATOM 11399 C CA . PRO D 1 132 ? 35.205 -48.029 38.318 1.00 47.85 130 PRO D CA 1
ATOM 11400 C C . PRO D 1 132 ? 35.646 -49.048 37.292 1.00 49.54 130 PRO D C 1
ATOM 11401 O O . PRO D 1 132 ? 34.980 -49.194 36.264 1.00 47.95 130 PRO D O 1
ATOM 11405 N N . TRP D 1 133 ? 36.757 -49.749 37.537 1.00 48.39 131 TRP D N 1
ATOM 11406 C CA . TRP D 1 133 ? 37.215 -50.801 36.637 1.00 48.21 131 TRP D CA 1
ATOM 11407 C C . TRP D 1 133 ? 36.173 -51.896 36.464 1.00 49.38 131 TRP D C 1
ATOM 11408 O O . TRP D 1 133 ? 36.244 -52.652 35.489 1.00 51.75 131 TRP D O 1
ATOM 11419 N N . VAL D 1 134 ? 35.206 -51.997 37.378 1.00 48.89 132 VAL D N 1
ATOM 11420 C CA . VAL D 1 134 ? 34.137 -52.979 37.209 1.00 47.67 132 VAL D CA 1
ATOM 11421 C C . VAL D 1 134 ? 33.382 -52.730 35.904 1.00 51.21 132 VAL D C 1
ATOM 11422 O O . VAL D 1 134 ? 33.022 -53.676 35.188 1.00 49.22 132 VAL D O 1
ATOM 11426 N N . ALA D 1 135 ? 33.144 -51.458 35.565 1.00 46.50 133 ALA D N 1
ATOM 11427 C CA . ALA D 1 135 ? 32.456 -51.145 34.311 1.00 50.88 133 ALA D CA 1
ATOM 11428 C C . ALA D 1 135 ? 33.303 -51.509 33.097 1.00 51.14 133 ALA D C 1
ATOM 11429 O O . ALA D 1 135 ? 32.771 -51.959 32.080 1.00 52.76 133 ALA D O 1
ATOM 11431 N N . ASP D 1 136 ? 34.620 -51.299 33.175 1.00 51.02 134 ASP D N 1
ATOM 11432 C CA . ASP D 1 136 ? 35.503 -51.739 32.098 1.00 51.92 134 ASP D CA 1
ATOM 11433 C C . ASP D 1 136 ? 35.369 -53.240 31.872 1.00 55.53 134 ASP D C 1
ATOM 11434 O O . ASP D 1 136 ? 35.228 -53.700 30.732 1.00 51.69 134 ASP D O 1
ATOM 11439 N N . VAL D 1 137 ? 35.404 -54.020 32.958 1.00 53.66 135 VAL D N 1
ATOM 11440 C CA . VAL D 1 137 ? 35.308 -55.472 32.838 1.00 54.52 135 VAL D CA 1
ATOM 11441 C C . VAL D 1 137 ? 33.959 -55.870 32.265 1.00 57.70 135 VAL D C 1
ATOM 11442 O O . VAL D 1 137 ? 33.855 -56.831 31.496 1.00 58.35 135 VAL D O 1
ATOM 11446 N N . ALA D 1 138 ? 32.904 -55.151 32.642 1.00 56.30 136 ALA D N 1
ATOM 11447 C CA . ALA D 1 138 ? 31.584 -55.442 32.103 1.00 58.79 136 ALA D CA 1
ATOM 11448 C C . ALA D 1 138 ? 31.551 -55.185 30.602 1.00 59.40 136 ALA D C 1
ATOM 11449 O O . ALA D 1 138 ? 31.202 -56.075 29.817 1.00 62.68 136 ALA D O 1
ATOM 11451 N N . ASP D 1 139 ? 31.965 -53.984 30.185 1.00 56.64 137 ASP D N 1
ATOM 11452 C CA . ASP D 1 139 ? 32.017 -53.650 28.765 1.00 59.66 137 ASP D CA 1
ATOM 11453 C C . ASP D 1 139 ? 32.792 -54.692 27.969 1.00 65.32 137 ASP D C 1
ATOM 11454 O O . ASP D 1 139 ? 32.370 -55.092 26.873 1.00 64.65 137 ASP D O 1
ATOM 11459 N N . SER D 1 140 ? 33.923 -55.158 28.505 1.00 68.36 138 SER D N 1
ATOM 11460 C CA . SER D 1 140 ? 34.706 -56.137 27.758 1.00 69.26 138 SER D CA 1
ATOM 11461 C C . SER D 1 140 ? 33.960 -57.460 27.615 1.00 69.85 138 SER D C 1
ATOM 11462 O O . SER D 1 140 ? 34.076 -58.124 26.576 1.00 71.74 138 SER D O 1
ATOM 11465 N N . LEU D 1 141 ? 33.163 -57.840 28.617 1.00 65.21 139 LEU D N 1
ATOM 11466 C CA . LEU D 1 141 ? 32.452 -59.112 28.605 1.00 66.90 139 LEU D CA 1
ATOM 11467 C C . LEU D 1 141 ? 31.014 -59.001 28.101 1.00 65.71 139 LEU D C 1
ATOM 11468 O O . LEU D 1 141 ? 30.286 -60.000 28.119 1.00 63.72 139 LEU D O 1
ATOM 11473 N N . GLN D 1 142 ? 30.596 -57.821 27.646 1.00 63.27 140 GLN D N 1
ATOM 11474 C CA . GLN D 1 142 ? 29.217 -57.557 27.242 1.00 62.58 140 GLN D CA 1
ATOM 11475 C C . GLN D 1 142 ? 28.224 -57.994 28.323 1.00 58.38 140 GLN D C 1
ATOM 11476 O O . GLN D 1 142 ? 27.329 -58.805 28.100 1.00 59.16 140 GLN D O 1
ATOM 11482 N N . ILE D 1 143 ? 28.403 -57.427 29.509 1.00 57.82 141 ILE D N 1
ATOM 11483 C CA . ILE D 1 143 ? 27.496 -57.600 30.636 1.00 56.97 141 ILE D CA 1
ATOM 11484 C C . ILE D 1 143 ? 27.056 -56.206 31.069 1.00 55.08 141 ILE D C 1
ATOM 11485 O O . ILE D 1 143 ? 27.907 -55.357 31.354 1.00 53.83 141 ILE D O 1
ATOM 11490 N N . PRO D 1 144 ? 25.758 -55.906 31.138 1.00 55.62 142 PRO D N 1
ATOM 11491 C CA . PRO D 1 144 ? 25.352 -54.564 31.580 1.00 54.75 142 PRO D CA 1
ATOM 11492 C C . PRO D 1 144 ? 25.843 -54.293 32.998 1.00 52.23 142 PRO D C 1
ATOM 11493 O O . PRO D 1 144 ? 25.924 -55.196 33.832 1.00 52.31 142 PRO D O 1
ATOM 11497 N N . CYS D 1 145 ? 26.205 -53.039 33.254 1.00 47.96 143 CYS D N 1
ATOM 11498 C CA . CYS D 1 145 ? 26.631 -52.628 34.583 1.00 49.06 143 CYS D CA 1
ATOM 11499 C C . CYS D 1 145 ? 26.020 -51.282 34.934 1.00 48.70 143 CYS D C 1
ATOM 11500 O O . CYS D 1 145 ? 25.769 -50.434 34.067 1.00 48.98 143 CYS D O 1
ATOM 11503 N N . ALA D 1 146 ? 25.762 -51.119 36.223 1.00 47.09 144 ALA D N 1
ATOM 11504 C CA . ALA D 1 146 ? 25.348 -49.860 36.801 1.00 47.96 144 ALA D CA 1
ATOM 11505 C C . ALA D 1 146 ? 26.224 -49.601 38.018 1.00 45.48 144 ALA D C 1
ATOM 11506 O O . ALA D 1 146 ? 26.830 -50.517 38.576 1.00 49.32 144 ALA D O 1
ATOM 11508 N N . THR D 1 147 ? 26.320 -48.347 38.418 1.00 42.67 145 THR D N 1
ATOM 11509 C CA . THR D 1 147 ? 27.083 -48.006 39.605 1.00 46.07 145 THR D CA 1
ATOM 11510 C C . THR D 1 147 ? 26.147 -47.382 40.624 1.00 46.03 145 THR D C 1
ATOM 11511 O O . THR D 1 147 ? 25.111 -46.805 40.274 1.00 44.27 145 THR D O 1
ATOM 11515 N N . LEU D 1 148 ? 26.507 -47.530 41.889 1.00 42.47 146 LEU D N 1
ATOM 11516 C CA . LEU D 1 148 ? 25.720 -47.005 42.991 1.00 44.97 146 LEU D CA 1
ATOM 11517 C C . LEU D 1 148 ? 26.451 -45.802 43.564 1.00 44.13 146 LEU D C 1
ATOM 11518 O O . LEU D 1 148 ? 27.599 -45.924 43.994 1.00 45.29 146 LEU D O 1
ATOM 11523 N N . TRP D 1 149 ? 25.797 -44.648 43.546 1.00 43.07 147 TRP D N 1
ATOM 11524 C CA . TRP D 1 149 ? 26.325 -43.422 44.127 1.00 43.99 147 TRP D CA 1
ATOM 11525 C C . TRP D 1 149 ? 25.757 -43.280 45.534 1.00 44.44 147 TRP D C 1
ATOM 11526 O O . TRP D 1 149 ? 24.534 -43.258 45.703 1.00 46.58 147 TRP D O 1
ATOM 11537 N N . VAL D 1 150 ? 26.636 -43.193 46.539 1.00 44.74 148 VAL D N 1
ATOM 11538 C CA . VAL D 1 150 ? 26.221 -43.236 47.934 1.00 43.08 148 VAL D CA 1
ATOM 11539 C C . VAL D 1 150 ? 26.268 -41.863 48.587 1.00 44.64 148 VAL D C 1
ATOM 11540 O O . VAL D 1 150 ? 26.195 -41.767 49.817 1.00 46.69 148 VAL D O 1
ATOM 11544 N N . GLN D 1 151 ? 26.413 -40.796 47.814 1.00 41.76 149 GLN D N 1
ATOM 11545 C CA . GLN D 1 151 ? 26.286 -39.473 48.405 1.00 41.20 149 GLN D CA 1
ATOM 11546 C C . GLN D 1 151 ? 25.034 -38.782 47.866 1.00 47.36 149 GLN D C 1
ATOM 11547 O O . GLN D 1 151 ? 24.187 -39.396 47.187 1.00 42.37 149 GLN D O 1
ATOM 11553 N N . SER D 1 152 ? 24.899 -37.497 48.182 1.00 45.37 150 SER D N 1
ATOM 11554 C CA . SER D 1 152 ? 23.747 -36.767 47.681 1.00 46.30 150 SER D CA 1
ATOM 11555 C C . SER D 1 152 ? 23.869 -36.531 46.176 1.00 43.51 150 SER D C 1
ATOM 11556 O O . SER D 1 152 ? 24.933 -36.693 45.559 1.00 41.51 150 SER D O 1
ATOM 11559 N N . CYS D 1 153 ? 22.757 -36.104 45.592 1.00 44.09 151 CYS D N 1
ATOM 11560 C CA . CYS D 1 153 ? 22.781 -35.737 44.188 1.00 43.37 151 CYS D CA 1
ATOM 11561 C C . CYS D 1 153 ? 23.502 -34.412 43.990 1.00 45.25 151 CYS D C 1
ATOM 11562 O O . CYS D 1 153 ? 24.228 -34.235 43.003 1.00 43.93 151 CYS D O 1
ATOM 11565 N N . ALA D 1 154 ? 23.345 -33.479 44.938 1.00 47.65 152 ALA D N 1
ATOM 11566 C CA . ALA D 1 154 ? 24.114 -32.237 44.885 1.00 47.67 152 ALA D CA 1
ATOM 11567 C C . ALA D 1 154 ? 25.608 -32.529 44.836 1.00 44.00 152 ALA D C 1
ATOM 11568 O O . ALA D 1 154 ? 26.353 -31.904 44.072 1.00 44.45 152 ALA D O 1
ATOM 11570 N N . SER D 1 155 ? 26.048 -33.522 45.598 1.00 42.76 153 SER D N 1
ATOM 11571 C CA . SER D 1 155 ? 27.454 -33.896 45.586 1.00 44.73 153 SER D CA 1
ATOM 11572 C C . SER D 1 155 ? 27.845 -34.537 44.253 1.00 42.32 153 SER D C 1
ATOM 11573 O O . SER D 1 155 ? 28.902 -34.214 43.696 1.00 42.88 153 SER D O 1
ATOM 11576 N N . PHE D 1 156 ? 27.014 -35.439 43.725 1.00 41.50 154 PHE D N 1
ATOM 11577 C CA . PHE D 1 156 ? 27.245 -35.949 42.372 1.00 45.69 154 PHE D CA 1
ATOM 11578 C C . PHE D 1 156 ? 27.429 -34.818 41.362 1.00 43.31 154 PHE D C 1
ATOM 11579 O O . PHE D 1 156 ? 28.366 -34.833 40.555 1.00 42.80 154 PHE D O 1
ATOM 11587 N N . SER D 1 157 ? 26.520 -33.841 41.369 1.00 43.81 155 SER D N 1
ATOM 11588 C CA . SER D 1 157 ? 26.612 -32.765 40.385 1.00 45.14 155 SER D CA 1
ATOM 11589 C C . SER D 1 157 ? 27.918 -31.986 40.535 1.00 45.30 155 SER D C 1
ATOM 11590 O O . SER D 1 157 ? 28.586 -31.689 39.536 1.00 46.04 155 SER D O 1
ATOM 11593 N N . ALA D 1 158 ? 28.314 -31.665 41.774 1.00 44.86 156 ALA D N 1
ATOM 11594 C CA . ALA D 1 158 ? 29.571 -30.946 41.972 1.00 46.26 156 ALA D CA 1
ATOM 11595 C C . ALA D 1 158 ? 30.747 -31.726 41.395 1.00 44.37 156 ALA D C 1
ATOM 11596 O O . ALA D 1 158 ? 31.557 -31.184 40.631 1.00 45.18 156 ALA D O 1
ATOM 11598 N N . TYR D 1 159 ? 30.845 -33.008 41.738 1.00 43.03 157 TYR D N 1
ATOM 11599 C CA . TYR D 1 159 ? 31.927 -33.832 41.218 1.00 42.46 157 TYR D CA 1
ATOM 11600 C C . TYR D 1 159 ? 31.867 -33.942 39.701 1.00 46.50 157 TYR D C 1
ATOM 11601 O O . TYR D 1 159 ? 32.896 -33.840 39.021 1.00 47.46 157 TYR D O 1
ATOM 11610 N N . TYR D 1 160 ? 30.669 -34.146 39.148 1.00 43.58 158 TYR D N 1
ATOM 11611 C CA . TYR D 1 160 ? 30.538 -34.189 37.701 1.00 44.51 158 TYR D CA 1
ATOM 11612 C C . TYR D 1 160 ? 31.012 -32.885 37.086 1.00 45.96 158 TYR D C 1
ATOM 11613 O O . TYR D 1 160 ? 31.890 -32.877 36.214 1.00 46.54 158 TYR D O 1
ATOM 11622 N N . HIS D 1 161 ? 30.468 -31.762 37.552 1.00 46.74 159 HIS D N 1
ATOM 11623 C CA . HIS D 1 161 ? 30.765 -30.508 36.882 1.00 48.45 159 HIS D CA 1
ATOM 11624 C C . HIS D 1 161 ? 32.209 -30.099 37.085 1.00 53.65 159 HIS D C 1
ATOM 11625 O O . HIS D 1 161 ? 32.809 -29.503 36.181 1.00 53.95 159 HIS D O 1
ATOM 11632 N N . TYR D 1 162 ? 32.782 -30.418 38.257 1.00 48.82 160 TYR D N 1
ATOM 11633 C CA . TYR D 1 162 ? 34.212 -30.236 38.454 1.00 49.78 160 TYR D CA 1
ATOM 11634 C C . TYR D 1 162 ? 34.994 -31.070 37.461 1.00 48.52 160 TYR D C 1
ATOM 11635 O O . TYR D 1 162 ? 35.909 -30.571 36.799 1.00 49.69 160 TYR D O 1
ATOM 11644 N N . HIS D 1 163 ? 34.665 -32.356 37.362 1.00 46.13 161 HIS D N 1
ATOM 11645 C CA . HIS D 1 163 ? 35.465 -33.219 36.509 1.00 49.00 161 HIS D CA 1
ATOM 11646 C C . HIS D 1 163 ? 35.372 -32.808 35.043 1.00 51.95 161 HIS D C 1
ATOM 11647 O O . HIS D 1 163 ? 36.354 -32.935 34.301 1.00 54.25 161 HIS D O 1
ATOM 11654 N N . HIS D 1 164 ? 34.227 -32.295 34.606 1.00 48.42 162 HIS D N 1
ATOM 11655 C CA . HIS D 1 164 ? 34.104 -31.847 33.228 1.00 55.02 162 HIS D CA 1
ATOM 11656 C C . HIS D 1 164 ? 34.398 -30.360 33.059 1.00 56.31 162 HIS D C 1
ATOM 11657 O O . HIS D 1 164 ? 34.124 -29.812 31.988 1.00 56.09 162 HIS D O 1
ATOM 11664 N N . GLY D 1 165 ? 34.948 -29.704 34.089 1.00 55.42 163 GLY D N 1
ATOM 11665 C CA . GLY D 1 165 ? 35.339 -28.302 34.016 1.00 56.63 163 GLY D CA 1
ATOM 11666 C C . GLY D 1 165 ? 34.287 -27.397 33.401 1.00 59.62 163 GLY D C 1
ATOM 11667 O O . GLY D 1 165 ? 34.608 -26.419 32.718 1.00 60.84 163 GLY D O 1
ATOM 11668 N N . LEU D 1 166 ? 33.017 -27.738 33.623 1.00 60.27 164 LEU D N 1
ATOM 11669 C CA . LEU D 1 166 ? 31.907 -26.978 33.071 1.00 59.01 164 LEU D CA 1
ATOM 11670 C C . LEU D 1 166 ? 31.612 -25.706 33.849 1.00 61.95 164 LEU D C 1
ATOM 11671 O O . LEU D 1 166 ? 30.941 -24.816 33.316 1.00 66.49 164 LEU D O 1
ATOM 11676 N N . VAL D 1 167 ? 32.076 -25.604 35.091 1.00 64.96 165 VAL D N 1
ATOM 11677 C CA . VAL D 1 167 ? 31.814 -24.431 35.922 1.00 62.69 165 VAL D CA 1
ATOM 11678 C C . VAL D 1 167 ? 33.078 -24.144 36.722 1.00 63.77 165 VAL D C 1
ATOM 11679 O O . VAL D 1 167 ? 33.734 -25.086 37.188 1.00 64.47 165 VAL D O 1
ATOM 11683 N N . PRO D 1 168 ? 33.476 -22.882 36.880 1.00 64.25 166 PRO D N 1
ATOM 11684 C CA . PRO D 1 168 ? 34.690 -22.581 37.652 1.00 63.54 166 PRO D CA 1
ATOM 11685 C C . PRO D 1 168 ? 34.553 -22.980 39.120 1.00 62.34 166 PRO D C 1
ATOM 11686 O O . PRO D 1 168 ? 33.545 -22.690 39.770 1.00 62.90 166 PRO D O 1
ATOM 11690 N N . PHE D 1 169 ? 35.575 -23.652 39.636 1.00 59.41 167 PHE D N 1
ATOM 11691 C CA . PHE D 1 169 ? 35.659 -23.975 41.058 1.00 64.39 167 PHE D CA 1
ATOM 11692 C C . PHE D 1 169 ? 36.734 -23.154 41.752 1.00 62.47 167 PHE D C 1
ATOM 11693 O O . PHE D 1 169 ? 37.556 -22.504 41.096 1.00 62.90 167 PHE D O 1
ATOM 11701 N N . PRO D 1 170 ? 36.737 -23.123 43.082 1.00 62.32 168 PRO D N 1
ATOM 11702 C CA . PRO D 1 170 ? 37.834 -22.458 43.793 1.00 64.08 168 PRO D CA 1
ATOM 11703 C C . PRO D 1 170 ? 39.184 -23.019 43.368 1.00 62.69 168 PRO D C 1
ATOM 11704 O O . PRO D 1 170 ? 39.393 -24.233 43.342 1.00 62.11 168 PRO D O 1
ATOM 11708 N N . THR D 1 171 ? 40.083 -22.120 42.983 1.00 66.01 169 THR D N 1
ATOM 11709 C CA . THR D 1 171 ? 41.448 -22.441 42.598 1.00 69.65 169 THR D CA 1
ATOM 11710 C C . THR D 1 171 ? 42.390 -21.674 43.513 1.00 72.26 169 THR D C 1
ATOM 11711 O O . THR D 1 171 ? 41.968 -20.801 44.270 1.00 71.76 169 THR D O 1
ATOM 11715 N N . GLU D 1 172 ? 43.684 -21.981 43.445 1.00 78.63 170 GLU D N 1
ATOM 11716 C CA . GLU D 1 172 ? 44.585 -21.283 44.354 1.00 81.90 170 GLU D CA 1
ATOM 11717 C C . GLU D 1 172 ? 44.711 -19.808 44.007 1.00 82.68 170 GLU D C 1
ATOM 11718 O O . GLU D 1 172 ? 45.177 -19.025 44.844 1.00 84.04 170 GLU D O 1
ATOM 11724 N N . SER D 1 173 ? 44.289 -19.417 42.803 1.00 74.58 171 SER D N 1
ATOM 11725 C CA . SER D 1 173 ? 44.215 -18.009 42.432 1.00 77.23 171 SER D CA 1
ATOM 11726 C C . SER D 1 173 ? 42.970 -17.349 43.015 1.00 74.68 171 SER D C 1
ATOM 11727 O O . SER D 1 173 ? 43.007 -16.177 43.398 1.00 70.94 171 SER D O 1
ATOM 11729 N N . GLU D 1 174 ? 41.860 -18.084 43.072 1.00 72.28 172 GLU D N 1
ATOM 11730 C CA . GLU D 1 174 ? 40.578 -17.569 43.554 1.00 69.29 172 GLU D CA 1
ATOM 11731 C C . GLU D 1 174 ? 40.001 -18.581 44.531 1.00 67.64 172 GLU D C 1
ATOM 11732 O O . GLU D 1 174 ? 39.045 -19.300 44.210 1.00 68.76 172 GLU D O 1
ATOM 11738 N N . PRO D 1 175 ? 40.573 -18.681 45.736 1.00 70.54 173 PRO D N 1
ATOM 11739 C CA . PRO D 1 175 ? 40.172 -19.764 46.648 1.00 68.65 173 PRO D CA 1
ATOM 11740 C C . PRO D 1 175 ? 38.793 -19.593 47.258 1.00 67.35 173 PRO D C 1
ATOM 11741 O O . PRO D 1 175 ? 38.312 -20.526 47.914 1.00 68.08 173 PRO D O 1
ATOM 11745 N N . GLU D 1 176 ? 38.136 -18.450 47.076 1.00 65.45 174 GLU D N 1
ATOM 11746 C CA . GLU D 1 176 ? 36.913 -18.190 47.825 1.00 66.03 174 GLU D CA 1
ATOM 11747 C C . GLU D 1 176 ? 35.769 -17.738 46.918 1.00 63.94 174 GLU D C 1
ATOM 11748 O O . GLU D 1 176 ? 34.894 -16.989 47.353 1.00 65.81 174 GLU D O 1
ATOM 11754 N N . ILE D 1 177 ? 35.733 -18.223 45.653 1.00 67.35 175 ILE D N 1
ATOM 11755 C CA . ILE D 1 177 ? 34.687 -17.843 44.706 1.00 69.20 175 ILE D CA 1
ATOM 11756 C C . ILE D 1 177 ? 33.501 -18.781 44.849 1.00 64.79 175 ILE D C 1
ATOM 11757 O O . ILE D 1 177 ? 33.648 -19.969 45.157 1.00 64.57 175 ILE D O 1
ATOM 11762 N N . ASP D 1 178 ? 32.310 -18.233 44.627 1.00 62.38 176 ASP D N 1
ATOM 11763 C CA . ASP D 1 178 ? 31.087 -19.020 44.610 1.00 64.87 176 ASP D CA 1
ATOM 11764 C C . ASP D 1 178 ? 31.039 -19.908 43.366 1.00 64.47 176 ASP D C 1
ATOM 11765 O O . ASP D 1 178 ? 31.651 -19.619 42.332 1.00 64.68 176 ASP D O 1
ATOM 11770 N N . VAL D 1 179 ? 30.264 -20.986 43.465 1.00 66.46 177 VAL D N 1
ATOM 11771 C CA . VAL D 1 179 ? 30.110 -21.960 42.392 1.00 61.32 177 VAL D CA 1
ATOM 11772 C C . VAL D 1 179 ? 28.618 -22.196 42.190 1.00 65.31 177 VAL D C 1
ATOM 11773 O O . VAL D 1 179 ? 27.949 -22.773 43.058 1.00 64.53 177 VAL D O 1
ATOM 11777 N N . GLN D 1 180 ? 28.095 -21.743 41.057 1.00 58.65 178 GLN D N 1
ATOM 11778 C CA . GLN D 1 180 ? 26.716 -22.008 40.677 1.00 62.62 178 GLN D CA 1
ATOM 11779 C C . GLN D 1 180 ? 26.686 -23.251 39.800 1.00 58.63 178 GLN D C 1
ATOM 11780 O O . GLN D 1 180 ? 27.308 -23.273 38.733 1.00 61.14 178 GLN D O 1
ATOM 11786 N N . LEU D 1 181 ? 25.982 -24.280 40.252 1.00 57.79 179 LEU D N 1
ATOM 11787 C CA . LEU D 1 181 ? 25.748 -25.466 39.449 1.00 60.97 179 LEU D CA 1
ATOM 11788 C C . LEU D 1 181 ? 24.289 -25.499 38.978 1.00 62.47 179 LEU D C 1
ATOM 11789 O O . LEU D 1 181 ? 23.410 -24.924 39.631 1.00 63.33 179 LEU D O 1
ATOM 11794 N N . PRO D 1 182 ? 23.993 -26.123 37.838 1.00 58.85 180 PRO D N 1
ATOM 11795 C CA . PRO D 1 182 ? 22.596 -26.162 37.379 1.00 60.15 180 PRO D CA 1
ATOM 11796 C C . PRO D 1 182 ? 21.704 -26.887 38.380 1.00 61.47 180 PRO D C 1
ATOM 11797 O O . PRO D 1 182 ? 22.119 -27.851 39.030 1.00 61.83 180 PRO D O 1
ATOM 11801 N N . GLY D 1 183 ? 20.480 -26.383 38.528 1.00 58.25 181 GLY D N 1
ATOM 11802 C CA . GLY D 1 183 ? 19.503 -26.990 39.412 1.00 62.26 181 GLY D CA 1
ATOM 11803 C C . GLY D 1 183 ? 19.806 -26.887 40.888 1.00 63.50 181 GLY D C 1
ATOM 11804 O O . GLY D 1 183 ? 19.173 -27.583 41.688 1.00 64.82 181 GLY D O 1
ATOM 11805 N N . MET D 1 184 ? 20.743 -26.039 41.284 1.00 62.99 182 MET D N 1
ATOM 11806 C CA . MET D 1 184 ? 21.187 -26.022 42.666 1.00 61.89 182 MET D CA 1
ATOM 11807 C C . MET D 1 184 ? 21.270 -24.603 43.194 1.00 62.72 182 MET D C 1
ATOM 11808 O O . MET D 1 184 ? 21.473 -23.660 42.426 1.00 64.41 182 MET D O 1
ATOM 11813 N N . PRO D 1 185 ? 21.125 -24.423 44.503 1.00 66.66 183 PRO D N 1
ATOM 11814 C CA . PRO D 1 185 ? 21.417 -23.115 45.097 1.00 65.13 183 PRO D CA 1
ATOM 11815 C C . PRO D 1 185 ? 22.899 -22.787 44.983 1.00 63.69 183 PRO D C 1
ATOM 11816 O O . PRO D 1 185 ? 23.753 -23.661 44.794 1.00 61.83 183 PRO D O 1
ATOM 11820 N N . LEU D 1 186 ? 23.194 -21.497 45.104 1.00 63.46 184 LEU D N 1
ATOM 11821 C CA . LEU D 1 186 ? 24.575 -21.039 45.101 1.00 62.58 184 LEU D CA 1
ATOM 11822 C C . LEU D 1 186 ? 25.347 -21.660 46.264 1.00 63.17 184 LEU D C 1
ATOM 11823 O O . LEU D 1 186 ? 24.931 -21.578 47.425 1.00 62.80 184 LEU D O 1
ATOM 11828 N N . LEU D 1 187 ? 26.460 -22.310 45.944 1.00 61.65 185 LEU D N 1
ATOM 11829 C CA . LEU D 1 187 ? 27.383 -22.816 46.949 1.00 61.54 185 LEU D CA 1
ATOM 11830 C C . LEU D 1 187 ? 28.488 -21.795 47.181 1.00 61.18 185 LEU D C 1
ATOM 11831 O O . LEU D 1 187 ? 29.075 -21.278 46.224 1.00 63.08 185 LEU D O 1
ATOM 11836 N N . LYS D 1 188 ? 28.758 -21.493 48.447 1.00 63.10 186 LYS D N 1
ATOM 11837 C CA . LYS D 1 188 ? 29.969 -20.755 48.773 1.00 60.70 186 LYS D CA 1
ATOM 11838 C C . LYS D 1 188 ? 31.181 -21.666 48.609 1.00 59.69 186 LYS D C 1
ATOM 11839 O O . LYS D 1 188 ? 31.065 -22.895 48.505 1.00 56.36 186 LYS D O 1
ATOM 11845 N N . TYR D 1 189 ? 32.364 -21.048 48.598 1.00 60.62 187 TYR D N 1
ATOM 11846 C CA . TYR D 1 189 ? 33.582 -21.805 48.332 1.00 62.66 187 TYR D CA 1
ATOM 11847 C C . TYR D 1 189 ? 33.757 -22.977 49.297 1.00 58.53 187 TYR D C 1
ATOM 11848 O O . TYR D 1 189 ? 34.260 -24.034 48.895 1.00 57.69 187 TYR D O 1
ATOM 11857 N N . ASP D 1 190 ? 33.343 -22.822 50.556 1.00 57.70 188 ASP D N 1
ATOM 11858 C CA . ASP D 1 190 ? 33.537 -23.864 51.564 1.00 58.48 188 ASP D CA 1
ATOM 11859 C C . ASP D 1 190 ? 32.329 -24.782 51.706 1.00 55.20 188 ASP D C 1
ATOM 11860 O O . ASP D 1 190 ? 32.270 -25.581 52.650 1.00 53.53 188 ASP D O 1
ATOM 11865 N N . GLU D 1 191 ? 31.368 -24.686 50.792 1.00 57.21 189 GLU D N 1
ATOM 11866 C CA . GLU D 1 191 ? 30.232 -25.593 50.763 1.00 52.98 189 GLU D CA 1
ATOM 11867 C C . GLU D 1 191 ? 30.328 -26.605 49.637 1.00 52.17 189 GLU D C 1
ATOM 11868 O O . GLU D 1 191 ? 29.590 -27.596 49.646 1.00 52.13 189 GLU D O 1
ATOM 11874 N N . VAL D 1 192 ? 31.228 -26.384 48.684 1.00 53.38 190 VAL D N 1
ATOM 11875 C CA . VAL D 1 192 ? 31.603 -27.397 47.695 1.00 52.57 190 VAL D CA 1
ATOM 11876 C C . VAL D 1 192 ? 32.192 -28.591 48.425 1.00 50.89 190 VAL D C 1
ATOM 11877 O O . VAL D 1 192 ? 32.930 -28.392 49.405 1.00 51.22 190 VAL D O 1
ATOM 11881 N N . PRO D 1 193 ? 31.890 -29.859 48.029 1.00 48.66 191 PRO D N 1
ATOM 11882 C CA . PRO D 1 193 ? 32.555 -31.006 48.674 1.00 50.10 191 PRO D CA 1
ATOM 11883 C C . PRO D 1 193 ? 34.040 -30.730 48.846 1.00 48.12 191 PRO D C 1
ATOM 11884 O O . PRO D 1 193 ? 34.775 -30.622 47.858 1.00 48.09 191 PRO D O 1
ATOM 11888 N N . ASP D 1 194 ? 34.500 -30.537 50.081 1.00 48.38 192 ASP D N 1
ATOM 11889 C CA . ASP D 1 194 ? 35.734 -29.769 50.163 1.00 45.42 192 ASP D CA 1
ATOM 11890 C C . ASP D 1 194 ? 36.980 -30.596 49.901 1.00 46.43 192 ASP D C 1
ATOM 11891 O O . ASP D 1 194 ? 38.081 -30.038 49.953 1.00 47.70 192 ASP D O 1
ATOM 11896 N N . TYR D 1 195 ? 36.840 -31.880 49.560 1.00 46.13 193 TYR D N 1
ATOM 11897 C CA . TYR D 1 195 ? 37.961 -32.581 48.948 1.00 47.48 193 TYR D CA 1
ATOM 11898 C C . TYR D 1 195 ? 38.383 -31.924 47.641 1.00 47.75 193 TYR D C 1
ATOM 11899 O O . TYR D 1 195 ? 39.525 -32.106 47.210 1.00 49.90 193 TYR D O 1
ATOM 11908 N N . LEU D 1 196 ? 37.500 -31.144 47.017 1.00 49.72 194 LEU D N 1
ATOM 11909 C CA . LEU D 1 196 ? 37.787 -30.465 45.757 1.00 51.42 194 LEU D CA 1
ATOM 11910 C C . LEU D 1 196 ? 38.487 -29.126 45.935 1.00 50.58 194 LEU D C 1
ATOM 11911 O O . LEU D 1 196 ? 38.979 -28.564 44.951 1.00 50.51 194 LEU D O 1
ATOM 11916 N N . HIS D 1 197 ? 38.543 -28.606 47.153 1.00 51.99 195 HIS D N 1
ATOM 11917 C CA . HIS D 1 197 ? 39.098 -27.278 47.377 1.00 52.94 195 HIS D CA 1
ATOM 11918 C C . HIS D 1 197 ? 40.616 -27.356 47.547 1.00 51.87 195 HIS D C 1
ATOM 11919 O O . HIS D 1 197 ? 41.125 -28.297 48.160 1.00 51.86 195 HIS D O 1
ATOM 11926 N N . PRO D 1 198 ? 41.343 -26.385 46.992 1.00 55.73 196 PRO D N 1
ATOM 11927 C CA . PRO D 1 198 ? 42.815 -26.425 47.059 1.00 55.48 196 PRO D CA 1
ATOM 11928 C C . PRO D 1 198 ? 43.385 -26.468 48.465 1.00 54.87 196 PRO D C 1
ATOM 11929 O O . PRO D 1 198 ? 44.570 -26.790 48.624 1.00 51.99 196 PRO D O 1
ATOM 11933 N N . ARG D 1 199 ? 42.603 -26.146 49.486 1.00 53.05 197 ARG D N 1
ATOM 11934 C CA . ARG D 1 199 ? 43.144 -26.113 50.837 1.00 53.60 197 ARG D CA 1
ATOM 11935 C C . ARG D 1 199 ? 42.958 -27.425 51.580 1.00 52.51 197 ARG D C 1
ATOM 11936 O O . ARG D 1 199 ? 43.495 -27.570 52.684 1.00 54.50 197 ARG D O 1
ATOM 11944 N N . THR D 1 200 ? 42.233 -28.380 51.008 1.00 50.45 198 THR D N 1
ATOM 11945 C CA . THR D 1 200 ? 41.925 -29.602 51.735 1.00 48.10 198 THR D CA 1
ATOM 11946 C C . THR D 1 200 ? 43.199 -30.387 52.048 1.00 50.68 198 THR D C 1
ATOM 11947 O O . THR D 1 200 ? 44.111 -30.466 51.211 1.00 46.47 198 THR D O 1
ATOM 11951 N N . PRO D 1 201 ? 43.307 -30.953 53.256 1.00 48.30 199 PRO D N 1
ATOM 11952 C CA . PRO D 1 201 ? 44.389 -31.909 53.538 1.00 48.25 199 PRO D CA 1
ATOM 11953 C C . PRO D 1 201 ? 44.221 -33.242 52.824 1.00 48.96 199 PRO D C 1
ATOM 11954 O O . PRO D 1 201 ? 45.155 -34.059 52.854 1.00 48.26 199 PRO D O 1
ATOM 11958 N N . TYR D 1 202 ? 43.074 -33.496 52.193 1.00 45.84 200 TYR D N 1
ATOM 11959 C CA . TYR D 1 202 ? 42.764 -34.825 51.661 1.00 47.26 200 TYR D CA 1
ATOM 11960 C C . TYR D 1 202 ? 42.488 -34.808 50.160 1.00 45.75 200 TYR D C 1
ATOM 11961 O O . TYR D 1 202 ? 41.471 -35.363 49.717 1.00 46.91 200 TYR D O 1
ATOM 11970 N N . PRO D 1 203 ? 43.372 -34.235 49.336 1.00 46.03 201 PRO D N 1
ATOM 11971 C CA . PRO D 1 203 ? 43.053 -34.164 47.905 1.00 46.83 201 PRO D CA 1
ATOM 11972 C C . PRO D 1 203 ? 42.857 -35.539 47.286 1.00 48.85 201 PRO D C 1
ATOM 11973 O O . PRO D 1 203 ? 42.055 -35.688 46.347 1.00 44.41 201 PRO D O 1
ATOM 11977 N N . PHE D 1 204 ? 43.522 -36.558 47.842 1.00 46.02 202 PHE D N 1
ATOM 11978 C CA . PHE D 1 204 ? 43.419 -37.915 47.311 1.00 45.56 202 PHE D CA 1
ATOM 11979 C C . PHE D 1 204 ? 41.999 -38.474 47.403 1.00 46.10 202 PHE D C 1
ATOM 11980 O O . PHE D 1 204 ? 41.599 -39.281 46.548 1.00 43.18 202 PHE D O 1
ATOM 11988 N N . PHE D 1 205 ? 41.225 -38.064 48.420 1.00 45.21 203 PHE D N 1
ATOM 11989 C CA . PHE D 1 205 ? 39.852 -38.551 48.565 1.00 43.61 203 PHE D CA 1
ATOM 11990 C C . PHE D 1 205 ? 38.957 -38.036 47.444 1.00 45.40 203 PHE D C 1
ATOM 11991 O O . PHE D 1 205 ? 38.065 -38.754 46.980 1.00 44.01 203 PHE D O 1
ATOM 11999 N N . GLY D 1 206 ? 39.150 -36.784 47.023 1.00 44.35 204 GLY D N 1
ATOM 12000 C CA . GLY D 1 206 ? 38.432 -36.301 45.854 1.00 45.29 204 GLY D CA 1
ATOM 12001 C C . GLY D 1 206 ? 38.889 -36.994 44.586 1.00 43.73 204 GLY D C 1
ATOM 12002 O O . GLY D 1 206 ? 38.073 -37.452 43.789 1.00 45.21 204 GLY D O 1
ATOM 12003 N N . THR D 1 207 ? 40.207 -37.087 44.395 1.00 42.81 205 THR D N 1
ATOM 12004 C CA . THR D 1 207 ? 40.805 -37.859 43.306 1.00 42.35 205 THR D CA 1
ATOM 12005 C C . THR D 1 207 ? 40.181 -39.238 43.140 1.00 41.70 205 THR D C 1
ATOM 12006 O O . THR D 1 207 ? 39.747 -39.608 42.037 1.00 45.53 205 THR D O 1
ATOM 12010 N N . ASN D 1 208 ? 40.135 -40.011 44.227 1.00 40.89 206 ASN D N 1
ATOM 12011 C CA . ASN D 1 208 ? 39.524 -41.335 44.188 1.00 43.40 206 ASN D CA 1
ATOM 12012 C C . ASN D 1 208 ? 38.092 -41.256 43.681 1.00 45.61 206 ASN D C 1
ATOM 12013 O O . ASN D 1 208 ? 37.698 -41.998 42.774 1.00 47.53 206 ASN D O 1
ATOM 12018 N N . ILE D 1 209 ? 37.296 -40.356 44.266 1.00 43.19 207 ILE D N 1
ATOM 12019 C CA . ILE D 1 209 ? 35.907 -40.194 43.845 1.00 45.55 207 ILE D CA 1
ATOM 12020 C C . ILE D 1 209 ? 35.839 -39.772 42.383 1.00 45.61 207 ILE D C 1
ATOM 12021 O O . ILE D 1 209 ? 34.957 -40.215 41.637 1.00 45.43 207 ILE D O 1
ATOM 12026 N N . LEU D 1 210 ? 36.769 -38.919 41.944 1.00 44.42 208 LEU D N 1
ATOM 12027 C CA . LEU D 1 210 ? 36.717 -38.436 40.569 1.00 46.89 208 LEU D CA 1
ATOM 12028 C C . LEU D 1 210 ? 37.061 -39.519 39.549 1.00 49.21 208 LEU D C 1
ATOM 12029 O O . LEU D 1 210 ? 36.808 -39.326 38.352 1.00 46.70 208 LEU D O 1
ATOM 12034 N N . GLY D 1 211 ? 37.618 -40.653 39.994 1.00 45.11 209 GLY D N 1
ATOM 12035 C CA . GLY D 1 211 ? 37.884 -41.754 39.081 1.00 46.34 209 GLY D CA 1
ATOM 12036 C C . GLY D 1 211 ? 36.623 -42.392 38.532 1.00 46.57 209 GLY D C 1
ATOM 12037 O O . GLY D 1 211 ? 36.650 -43.013 37.466 1.00 50.86 209 GLY D O 1
ATOM 12038 N N . GLN D 1 212 ? 35.504 -42.267 39.252 1.00 47.40 210 GLN D N 1
ATOM 12039 C CA . GLN D 1 212 ? 34.223 -42.744 38.716 1.00 44.91 210 GLN D CA 1
ATOM 12040 C C . GLN D 1 212 ? 33.863 -42.037 37.412 1.00 48.07 210 GLN D C 1
ATOM 12041 O O . GLN D 1 212 ? 33.281 -42.640 36.490 1.00 47.25 210 GLN D O 1
ATOM 12047 N N . PHE D 1 213 ? 34.191 -40.755 37.309 1.00 46.12 211 PHE D N 1
ATOM 12048 C CA . PHE D 1 213 ? 33.676 -39.984 36.185 1.00 49.87 211 PHE D CA 1
ATOM 12049 C C . PHE D 1 213 ? 34.483 -40.161 34.911 1.00 50.16 211 PHE D C 1
ATOM 12050 O O . PHE D 1 213 ? 34.069 -39.648 33.867 1.00 51.68 211 PHE D O 1
ATOM 12058 N N . LYS D 1 214 ? 35.608 -40.875 34.961 1.00 49.74 212 LYS D N 1
ATOM 12059 C CA . LYS D 1 214 ? 36.382 -41.088 33.745 1.00 50.42 212 LYS D CA 1
ATOM 12060 C C . LYS D 1 214 ? 35.648 -42.007 32.776 1.00 49.08 212 LYS D C 1
ATOM 12061 O O . LYS D 1 214 ? 35.597 -41.728 31.570 1.00 53.46 212 LYS D O 1
ATOM 12067 N N . ASN D 1 215 ? 35.054 -43.091 33.276 1.00 47.61 213 ASN D N 1
ATOM 12068 C CA . ASN D 1 215 ? 34.349 -44.040 32.425 1.00 52.04 213 ASN D CA 1
ATOM 12069 C C . ASN D 1 215 ? 32.896 -44.209 32.873 1.00 50.70 213 ASN D C 1
ATOM 12070 O O . ASN D 1 215 ? 32.306 -45.285 32.737 1.00 49.17 213 ASN D O 1
ATOM 12075 N N . LEU D 1 216 ? 32.310 -43.134 33.399 1.00 47.81 214 LEU D N 1
ATOM 12076 C CA . LEU D 1 216 ? 30.951 -43.189 33.922 1.00 47.76 214 LEU D CA 1
ATOM 12077 C C . LEU D 1 216 ? 29.959 -43.614 32.843 1.00 50.89 214 LEU D C 1
ATOM 12078 O O . LEU D 1 216 ? 29.020 -44.377 33.110 1.00 50.96 214 LEU D O 1
ATOM 12083 N N . SER D 1 217 ? 30.161 -43.154 31.611 1.00 48.03 215 SER D N 1
ATOM 12084 C CA . SER D 1 217 ? 29.165 -43.439 30.589 1.00 48.05 215 SER D CA 1
ATOM 12085 C C . SER D 1 217 ? 29.129 -44.910 30.191 1.00 51.76 215 SER D C 1
ATOM 12086 O O . SER D 1 217 ? 28.273 -45.283 29.378 1.00 47.49 215 SER D O 1
ATOM 12089 N N . LYS D 1 218 ? 30.000 -45.765 30.745 1.00 50.48 216 LYS D N 1
ATOM 12090 C CA . LYS D 1 218 ? 29.841 -47.190 30.475 1.00 50.62 216 LYS D CA 1
ATOM 12091 C C . LYS D 1 218 ? 28.764 -47.826 31.345 1.00 50.65 216 LYS D C 1
ATOM 12092 O O . LYS D 1 218 ? 28.453 -49.007 31.163 1.00 53.57 216 LYS D O 1
ATOM 12098 N N . ASN D 1 219 ? 28.191 -47.081 32.282 1.00 49.97 217 ASN D N 1
ATOM 12099 C CA . ASN D 1 219 ? 27.130 -47.582 33.140 1.00 49.25 217 ASN D CA 1
ATOM 12100 C C . ASN D 1 219 ? 25.785 -47.137 32.590 1.00 47.25 217 ASN D C 1
ATOM 12101 O O . ASN D 1 219 ? 25.561 -45.940 32.391 1.00 47.67 217 ASN D O 1
ATOM 12106 N N . PHE D 1 220 ? 24.885 -48.086 32.357 1.00 49.62 218 PHE D N 1
ATOM 12107 C CA . PHE D 1 220 ? 23.611 -47.688 31.769 1.00 48.11 218 PHE D CA 1
ATOM 12108 C C . PHE D 1 220 ? 22.704 -47.020 32.788 1.00 46.71 218 PHE D C 1
ATOM 12109 O O . PHE D 1 220 ? 21.702 -46.409 32.404 1.00 46.99 218 PHE D O 1
ATOM 12117 N N . CYS D 1 221 ? 23.048 -47.097 34.068 1.00 45.15 219 CYS D N 1
ATOM 12118 C CA . CYS D 1 221 ? 22.238 -46.486 35.107 1.00 46.83 219 CYS D CA 1
ATOM 12119 C C . CYS D 1 221 ? 23.132 -46.150 36.295 1.00 45.22 219 CYS D C 1
ATOM 12120 O O . CYS D 1 221 ? 24.121 -46.837 36.573 1.00 44.78 219 CYS D O 1
ATOM 12123 N N . ILE D 1 222 ? 22.794 -45.058 36.958 1.00 43.55 220 ILE D N 1
ATOM 12124 C CA . ILE D 1 222 ? 23.477 -44.609 38.152 1.00 43.95 220 ILE D CA 1
ATOM 12125 C C . ILE D 1 222 ? 22.431 -44.682 39.255 1.00 46.92 220 ILE D C 1
ATOM 12126 O O . ILE D 1 222 ? 21.619 -43.769 39.417 1.00 49.51 220 ILE D O 1
ATOM 12131 N N . LEU D 1 223 ? 22.395 -45.808 39.970 1.00 45.11 221 LEU D N 1
ATOM 12132 C CA . LEU D 1 223 ? 21.553 -45.898 41.154 1.00 47.03 221 LEU D CA 1
ATOM 12133 C C . LEU D 1 223 ? 22.060 -44.914 42.195 1.00 44.40 221 LEU D C 1
ATOM 12134 O O . LEU D 1 223 ? 23.269 -44.755 42.389 1.00 48.48 221 LEU D O 1
ATOM 12139 N N . MET D 1 224 ? 21.137 -44.227 42.847 1.00 43.97 222 MET D N 1
ATOM 12140 C CA . MET D 1 224 ? 21.508 -43.166 43.760 1.00 46.64 222 MET D CA 1
ATOM 12141 C C . MET D 1 224 ? 20.771 -43.356 45.068 1.00 49.15 222 MET D C 1
ATOM 12142 O O . MET D 1 224 ? 19.570 -43.628 45.072 1.00 45.63 222 MET D O 1
ATOM 12147 N N . ASP D 1 225 ? 21.497 -43.202 46.178 1.00 47.57 223 ASP D N 1
ATOM 12148 C CA . ASP D 1 225 ? 20.925 -43.440 47.504 1.00 49.65 223 ASP D CA 1
ATOM 12149 C C . ASP D 1 225 ? 20.348 -42.146 48.068 1.00 51.31 223 ASP D C 1
ATOM 12150 O O . ASP D 1 225 ? 20.787 -41.618 49.100 1.00 52.30 223 ASP D O 1
ATOM 12155 N N . THR D 1 226 ? 19.347 -41.644 47.353 1.00 48.41 224 THR D N 1
ATOM 12156 C CA . THR D 1 226 ? 18.575 -40.477 47.748 1.00 49.49 224 THR D CA 1
ATOM 12157 C C . THR D 1 226 ? 17.135 -40.727 47.316 1.00 52.90 224 THR D C 1
ATOM 12158 O O . THR D 1 226 ? 16.826 -41.757 46.700 1.00 52.00 224 THR D O 1
ATOM 12162 N N . PHE D 1 227 ? 16.229 -39.805 47.644 1.00 52.59 225 PHE D N 1
ATOM 12163 C CA . PHE D 1 227 ? 14.874 -39.918 47.131 1.00 52.02 225 PHE D CA 1
ATOM 12164 C C . PHE D 1 227 ? 14.437 -38.601 46.517 1.00 54.66 225 PHE D C 1
ATOM 12165 O O . PHE D 1 227 ? 14.895 -37.521 46.904 1.00 54.51 225 PHE D O 1
ATOM 12173 N N . TYR D 1 228 ? 13.512 -38.721 45.562 1.00 57.25 226 TYR D N 1
ATOM 12174 C CA . TYR D 1 228 ? 13.311 -37.682 44.565 1.00 54.23 226 TYR D CA 1
ATOM 12175 C C . TYR D 1 228 ? 12.851 -36.376 45.190 1.00 56.64 226 TYR D C 1
ATOM 12176 O O . TYR D 1 228 ? 13.354 -35.311 44.825 1.00 57.84 226 TYR D O 1
ATOM 12185 N N . GLU D 1 229 ? 11.891 -36.426 46.125 1.00 56.65 227 GLU D N 1
ATOM 12186 C CA . GLU D 1 229 ? 11.387 -35.184 46.713 1.00 54.61 227 GLU D CA 1
ATOM 12187 C C . GLU D 1 229 ? 12.491 -34.393 47.393 1.00 58.73 227 GLU D C 1
ATOM 12188 O O . GLU D 1 229 ? 12.477 -33.157 47.358 1.00 59.57 227 GLU D O 1
ATOM 12194 N N . LEU D 1 230 ? 13.455 -35.089 47.999 1.00 56.94 228 LEU D N 1
ATOM 12195 C CA . LEU D 1 230 ? 14.479 -34.422 48.797 1.00 59.22 228 LEU D CA 1
ATOM 12196 C C . LEU D 1 230 ? 15.358 -33.521 47.941 1.00 58.97 228 LEU D C 1
ATOM 12197 O O . LEU D 1 230 ? 15.773 -32.444 48.388 1.00 61.33 228 LEU D O 1
ATOM 12202 N N . GLU D 1 231 ? 15.657 -33.945 46.714 1.00 57.44 229 GLU D N 1
ATOM 12203 C CA . GLU D 1 231 ? 16.587 -33.239 45.844 1.00 54.28 229 GLU D CA 1
ATOM 12204 C C . GLU D 1 231 ? 16.012 -33.020 44.446 1.00 57.37 229 GLU D C 1
ATOM 12205 O O . GLU D 1 231 ? 16.766 -33.031 43.467 1.00 56.62 229 GLU D O 1
ATOM 12211 N N . HIS D 1 232 ? 14.691 -32.796 44.331 1.00 56.34 230 HIS D N 1
ATOM 12212 C CA . HIS D 1 232 ? 14.023 -32.917 43.030 1.00 58.38 230 HIS D CA 1
ATOM 12213 C C . HIS D 1 232 ? 14.507 -31.882 42.022 1.00 59.51 230 HIS D C 1
ATOM 12214 O O . HIS D 1 232 ? 14.507 -32.151 40.815 1.00 56.84 230 HIS D O 1
ATOM 12221 N N . GLU D 1 233 ? 14.896 -30.689 42.473 1.00 60.91 231 GLU D N 1
ATOM 12222 C CA . GLU D 1 233 ? 15.361 -29.710 41.498 1.00 58.93 231 GLU D CA 1
ATOM 12223 C C . GLU D 1 233 ? 16.756 -30.048 40.987 1.00 59.02 231 GLU D C 1
ATOM 12224 O O . GLU D 1 233 ? 17.047 -29.821 39.809 1.00 57.22 231 GLU D O 1
ATOM 12230 N N . THR D 1 234 ? 17.619 -30.609 41.842 1.00 54.81 232 THR D N 1
ATOM 12231 C CA . THR D 1 234 ? 18.938 -31.015 41.377 1.00 57.05 232 THR D CA 1
ATOM 12232 C C . THR D 1 234 ? 18.849 -32.265 40.513 1.00 54.20 232 THR D C 1
ATOM 12233 O O . THR D 1 234 ? 19.544 -32.378 39.498 1.00 55.28 232 THR D O 1
ATOM 12237 N N . ILE D 1 235 ? 18.017 -33.221 40.919 1.00 52.85 233 ILE D N 1
ATOM 12238 C CA . ILE D 1 235 ? 17.838 -34.449 40.150 1.00 55.98 233 ILE D CA 1
ATOM 12239 C C . ILE D 1 235 ? 17.245 -34.152 38.767 1.00 55.78 233 ILE D C 1
ATOM 12240 O O . ILE D 1 235 ? 17.660 -34.740 37.762 1.00 55.84 233 ILE D O 1
ATOM 12245 N N . ASP D 1 236 ? 16.275 -33.236 38.687 1.00 55.09 234 ASP D N 1
ATOM 12246 C CA . ASP D 1 236 ? 15.668 -32.939 37.389 1.00 56.12 234 ASP D CA 1
ATOM 12247 C C . ASP D 1 236 ? 16.694 -32.359 36.427 1.00 55.36 234 ASP D C 1
ATOM 12248 O O . ASP D 1 236 ? 16.669 -32.647 35.226 1.00 60.27 234 ASP D O 1
ATOM 12253 N N . SER D 1 237 ? 17.590 -31.523 36.932 1.00 53.61 235 SER D N 1
ATOM 12254 C CA . SER D 1 237 ? 18.624 -30.960 36.076 1.00 56.52 235 SER D CA 1
ATOM 12255 C C . SER D 1 237 ? 19.665 -32.012 35.688 1.00 56.86 235 SER D C 1
ATOM 12256 O O . SER D 1 237 ? 20.058 -32.107 34.522 1.00 55.21 235 SER D O 1
ATOM 12259 N N . ILE D 1 238 ? 20.127 -32.819 36.643 1.00 52.92 236 ILE D N 1
ATOM 12260 C CA . ILE D 1 238 ? 21.220 -33.723 36.293 1.00 53.34 236 ILE D CA 1
ATOM 12261 C C . ILE D 1 238 ? 20.740 -34.932 35.452 1.00 51.24 236 ILE D C 1
ATOM 12262 O O . ILE D 1 238 ? 21.470 -35.415 34.574 1.00 49.11 236 ILE D O 1
ATOM 12267 N N . THR D 1 239 ? 19.524 -35.428 35.651 1.00 49.62 237 THR D N 1
ATOM 12268 C CA . THR D 1 239 ? 19.150 -36.592 34.850 1.00 50.72 237 THR D CA 1
ATOM 12269 C C . THR D 1 239 ? 18.797 -36.245 33.397 1.00 52.51 237 THR D C 1
ATOM 12270 O O . THR D 1 239 ? 18.490 -37.158 32.614 1.00 51.73 237 THR D O 1
ATOM 12274 N N . LYS D 1 240 ? 18.840 -34.967 33.004 1.00 52.29 238 LYS D N 1
ATOM 12275 C CA . LYS D 1 240 ? 18.835 -34.640 31.578 1.00 55.02 238 LYS D CA 1
ATOM 12276 C C . LYS D 1 240 ? 20.192 -34.895 30.927 1.00 53.61 238 LYS D C 1
ATOM 12277 O O . LYS D 1 240 ? 20.332 -34.684 29.712 1.00 54.35 238 LYS D O 1
ATOM 12283 N N . ILE D 1 241 ? 21.166 -35.366 31.711 1.00 51.56 239 ILE D N 1
ATOM 12284 C CA . ILE D 1 241 ? 22.562 -35.556 31.325 1.00 52.56 239 ILE D CA 1
ATOM 12285 C C . ILE D 1 241 ? 23.033 -36.973 31.660 1.00 51.42 239 ILE D C 1
ATOM 12286 O O . ILE D 1 241 ? 23.599 -37.668 30.803 1.00 50.62 239 ILE D O 1
ATOM 12291 N N . CYS D 1 242 ? 22.827 -37.406 32.915 1.00 48.34 240 CYS D N 1
ATOM 12292 C CA . CYS D 1 242 ? 23.225 -38.729 33.386 1.00 47.07 240 CYS D CA 1
ATOM 12293 C C . CYS D 1 242 ? 22.014 -39.573 33.767 1.00 47.02 240 CYS D C 1
ATOM 12294 O O . CYS D 1 242 ? 21.059 -39.058 34.359 1.00 47.37 240 CYS D O 1
ATOM 12297 N N . PRO D 1 243 ? 22.037 -40.875 33.473 1.00 46.74 241 PRO D N 1
ATOM 12298 C CA . PRO D 1 243 ? 20.838 -41.723 33.679 1.00 47.02 241 PRO D CA 1
ATOM 12299 C C . PRO D 1 243 ? 20.716 -42.172 35.133 1.00 46.97 241 PRO D C 1
ATOM 12300 O O . PRO D 1 243 ? 20.852 -43.352 35.480 1.00 45.48 241 PRO D O 1
ATOM 12304 N N . ILE D 1 244 ? 20.412 -41.214 35.998 1.00 45.91 242 ILE D N 1
ATOM 12305 C CA . ILE D 1 244 ? 20.362 -41.406 37.443 1.00 46.97 242 ILE D CA 1
ATOM 12306 C C . ILE D 1 244 ? 18.993 -41.932 37.849 1.00 48.64 242 ILE D C 1
ATOM 12307 O O . ILE D 1 244 ? 17.966 -41.507 37.309 1.00 49.99 242 ILE D O 1
ATOM 12312 N N . LYS D 1 245 ? 18.970 -42.859 38.805 1.00 48.45 243 LYS D N 1
ATOM 12313 C CA . LYS D 1 245 ? 17.725 -43.421 39.330 1.00 45.81 243 LYS D CA 1
ATOM 12314 C C . LYS D 1 245 ? 17.745 -43.397 40.853 1.00 49.13 243 LYS D C 1
ATOM 12315 O O . LYS D 1 245 ? 18.354 -44.276 41.488 1.00 49.18 243 LYS D O 1
ATOM 12321 N N . PRO D 1 246 ? 17.097 -42.415 41.478 1.00 51.80 244 PRO D N 1
ATOM 12322 C CA . PRO D 1 246 ? 17.092 -42.350 42.947 1.00 47.45 244 PRO D CA 1
ATOM 12323 C C . PRO D 1 246 ? 16.249 -43.484 43.514 1.00 50.69 244 PRO D C 1
ATOM 12324 O O . PRO D 1 246 ? 15.083 -43.649 43.155 1.00 52.74 244 PRO D O 1
ATOM 12328 N N . ILE D 1 247 ? 16.847 -44.285 44.384 1.00 52.80 245 ILE D N 1
ATOM 12329 C CA . ILE D 1 247 ? 16.168 -45.481 44.863 1.00 52.96 245 ILE D CA 1
ATOM 12330 C C . ILE D 1 247 ? 16.253 -45.541 46.377 1.00 47.78 245 ILE D C 1
ATOM 12331 O O . ILE D 1 247 ? 15.995 -46.587 46.982 1.00 46.02 245 ILE D O 1
ATOM 12336 N N . GLY D 1 248 ? 16.591 -44.419 46.993 1.00 50.60 246 GLY D N 1
ATOM 12337 C CA . GLY D 1 248 ? 16.818 -44.385 48.414 1.00 53.72 246 GLY D CA 1
ATOM 12338 C C . GLY D 1 248 ? 15.646 -43.803 49.166 1.00 55.23 246 GLY D C 1
ATOM 12339 O O . GLY D 1 248 ? 14.629 -43.424 48.575 1.00 56.08 246 GLY D O 1
ATOM 12340 N N . PRO D 1 249 ? 15.763 -43.711 50.495 1.00 53.79 247 PRO D N 1
ATOM 12341 C CA . PRO D 1 249 ? 16.940 -44.043 51.326 1.00 58.06 247 PRO D CA 1
ATOM 12342 C C . PRO D 1 249 ? 17.093 -45.548 51.456 1.00 58.55 247 PRO D C 1
ATOM 12343 O O . PRO D 1 249 ? 16.135 -46.237 51.800 1.00 59.30 247 PRO D O 1
ATOM 12347 N N . LEU D 1 250 ? 18.273 -46.090 51.144 1.00 53.75 248 LEU D N 1
ATOM 12348 C CA . LEU D 1 250 ? 18.386 -47.538 51.018 1.00 58.52 248 LEU D CA 1
ATOM 12349 C C . LEU D 1 250 ? 18.103 -48.243 52.337 1.00 63.80 248 LEU D C 1
ATOM 12350 O O . LEU D 1 250 ? 17.675 -49.404 52.341 1.00 65.05 248 LEU D O 1
ATOM 12355 N N . PHE D 1 251 ? 18.317 -47.562 53.465 1.00 61.67 249 PHE D N 1
ATOM 12356 C CA . PHE D 1 251 ? 18.050 -48.194 54.751 1.00 65.22 249 PHE D CA 1
ATOM 12357 C C . PHE D 1 251 ? 16.561 -48.279 55.043 1.00 64.68 249 PHE D C 1
ATOM 12358 O O . PHE D 1 251 ? 16.155 -49.098 55.872 1.00 68.05 249 PHE D O 1
ATOM 12366 N N . LYS D 1 252 ? 15.742 -47.465 54.383 1.00 61.84 250 LYS D N 1
ATOM 12367 C CA . LYS D 1 252 ? 14.307 -47.449 54.626 1.00 63.91 250 LYS D CA 1
ATOM 12368 C C . LYS D 1 252 ? 13.547 -48.484 53.812 1.00 66.80 250 LYS D C 1
ATOM 12369 O O . LYS D 1 252 ? 12.326 -48.590 53.965 1.00 68.76 250 LYS D O 1
ATOM 12375 N N . ILE D 1 253 ? 14.214 -49.241 52.949 1.00 67.91 251 ILE D N 1
ATOM 12376 C CA . ILE D 1 253 ? 13.491 -50.220 52.143 1.00 70.58 251 ILE D CA 1
ATOM 12377 C C . ILE D 1 253 ? 13.191 -51.427 53.023 1.00 72.04 251 ILE D C 1
ATOM 12378 O O . ILE D 1 253 ? 14.115 -52.028 53.591 1.00 73.68 251 ILE D O 1
ATOM 12383 N N . PRO D 1 254 ? 11.914 -51.809 53.165 1.00 74.18 252 PRO D N 1
ATOM 12384 C CA . PRO D 1 254 ? 11.398 -52.898 54.001 1.00 73.94 252 PRO D CA 1
ATOM 12385 C C . PRO D 1 254 ? 12.253 -54.160 53.962 1.00 74.54 252 PRO D C 1
ATOM 12386 O O . PRO D 1 254 ? 11.686 -55.252 53.975 1.00 76.12 252 PRO D O 1
ATOM 12390 N N . ASP D 1 271 ? 21.796 -51.471 74.846 1.00 110.50 269 ASP D N 1
ATOM 12391 C CA . ASP D 1 271 ? 22.008 -50.697 76.063 1.00 110.68 269 ASP D CA 1
ATOM 12392 C C . ASP D 1 271 ? 21.461 -49.276 75.938 1.00 109.16 269 ASP D C 1
ATOM 12393 O O . ASP D 1 271 ? 20.996 -48.696 76.921 1.00 109.18 269 ASP D O 1
ATOM 12398 N N . CYS D 1 272 ? 21.535 -48.712 74.730 1.00 96.73 270 CYS D N 1
ATOM 12399 C CA . CYS D 1 272 ? 20.953 -47.394 74.493 1.00 92.49 270 CYS D CA 1
ATOM 12400 C C . CYS D 1 272 ? 19.435 -47.458 74.505 1.00 90.52 270 CYS D C 1
ATOM 12401 O O . CYS D 1 272 ? 18.766 -46.535 74.984 1.00 85.41 270 CYS D O 1
ATOM 12404 N N . LYS D 1 273 ? 18.877 -48.538 73.965 1.00 88.47 271 LYS D N 1
ATOM 12405 C CA . LYS D 1 273 ? 17.432 -48.655 73.846 1.00 87.14 271 LYS D CA 1
ATOM 12406 C C . LYS D 1 273 ? 16.765 -48.688 75.209 1.00 84.78 271 LYS D C 1
ATOM 12407 O O . LYS D 1 273 ? 15.659 -48.160 75.368 1.00 83.10 271 LYS D O 1
ATOM 12413 N N . GLU D 1 274 ? 17.429 -49.286 76.205 1.00 87.99 272 GLU D N 1
ATOM 12414 C CA . GLU D 1 274 ? 16.817 -49.488 77.516 1.00 85.75 272 GLU D CA 1
ATOM 12415 C C . GLU D 1 274 ? 16.852 -48.230 78.375 1.00 82.21 272 GLU D C 1
ATOM 12416 O O . GLU D 1 274 ? 15.997 -48.067 79.253 1.00 80.71 272 GLU D O 1
ATOM 12422 N N . TRP D 1 275 ? 17.817 -47.337 78.144 1.00 82.30 273 TRP D N 1
ATOM 12423 C CA . TRP D 1 275 ? 17.814 -46.044 78.824 1.00 77.09 273 TRP D CA 1
ATOM 12424 C C . TRP D 1 275 ? 16.896 -45.047 78.124 1.00 78.74 273 TRP D C 1
ATOM 12425 O O . TRP D 1 275 ? 16.176 -44.290 78.787 1.00 78.58 273 TRP D O 1
ATOM 12436 N N . LEU D 1 276 ? 16.913 -45.028 76.786 1.00 77.76 274 LEU D N 1
ATOM 12437 C CA . LEU D 1 276 ? 16.021 -44.140 76.046 1.00 76.51 274 LEU D CA 1
ATOM 12438 C C . LEU D 1 276 ? 14.563 -44.409 76.384 1.00 78.20 274 LEU D C 1
ATOM 12439 O O . LEU D 1 276 ? 13.753 -43.475 76.407 1.00 80.62 274 LEU D O 1
ATOM 12444 N N . ASP D 1 277 ? 14.212 -45.669 76.669 1.00 75.75 275 ASP D N 1
ATOM 12445 C CA . ASP D 1 277 ? 12.854 -45.984 77.108 1.00 78.19 275 ASP D CA 1
ATOM 12446 C C . ASP D 1 277 ? 12.461 -45.192 78.352 1.00 78.99 275 ASP D C 1
ATOM 12447 O O . ASP D 1 277 ? 11.282 -44.857 78.526 1.00 80.51 275 ASP D O 1
ATOM 12452 N N . THR D 1 278 ? 13.427 -44.872 79.219 1.00 79.18 276 THR D N 1
ATOM 12453 C CA . THR D 1 278 ? 13.140 -44.150 80.453 1.00 79.66 276 THR D CA 1
ATOM 12454 C C . THR D 1 278 ? 12.899 -42.661 80.241 1.00 79.42 276 THR D C 1
ATOM 12455 O O . THR D 1 278 ? 12.327 -42.011 81.118 1.00 84.25 276 THR D O 1
ATOM 12459 N N . ARG D 1 279 ? 13.303 -42.140 79.186 1.00 79.12 277 ARG D N 1
ATOM 12460 C CA . ARG D 1 279 ? 13.243 -40.697 79.023 1.00 82.93 277 ARG D CA 1
ATOM 12461 C C . ARG D 1 279 ? 11.945 -40.262 78.338 1.00 87.90 277 ARG D C 1
ATOM 12462 O O . ARG D 1 279 ? 11.364 -41.015 77.548 1.00 85.63 277 ARG D O 1
ATOM 12470 N N . PRO D 1 280 ? 11.468 -39.054 78.639 1.00 91.09 278 PRO D N 1
ATOM 12471 C CA . PRO D 1 280 ? 10.241 -38.543 78.001 1.00 90.82 278 PRO D CA 1
ATOM 12472 C C . PRO D 1 280 ? 10.455 -38.262 76.523 1.00 89.77 278 PRO D C 1
ATOM 12473 O O . PRO D 1 280 ? 11.599 -38.096 76.073 1.00 89.62 278 PRO D O 1
ATOM 12477 N N . PRO D 1 281 ? 9.381 -38.195 75.734 1.00 90.14 279 PRO D N 1
ATOM 12478 C CA . PRO D 1 281 ? 9.540 -38.047 74.281 1.00 88.48 279 PRO D CA 1
ATOM 12479 C C . PRO D 1 281 ? 10.051 -36.670 73.883 1.00 90.42 279 PRO D C 1
ATOM 12480 O O . PRO D 1 281 ? 9.761 -35.657 74.527 1.00 91.04 279 PRO D O 1
ATOM 12484 N N . SER D 1 282 ? 10.828 -36.658 72.798 1.00 96.62 280 SER D N 1
ATOM 12485 C CA . SER D 1 282 ? 11.403 -35.444 72.214 1.00 94.09 280 SER D CA 1
ATOM 12486 C C . SER D 1 282 ? 12.203 -34.646 73.245 1.00 93.75 280 SER D C 1
ATOM 12487 O O . SER D 1 282 ? 12.062 -33.427 73.368 1.00 94.11 280 SER D O 1
ATOM 12490 N N . THR D 1 283 ? 13.074 -35.343 73.985 1.00 85.04 281 THR D N 1
ATOM 12491 C CA . THR D 1 283 ? 13.907 -34.692 74.995 1.00 82.65 281 THR D CA 1
ATOM 12492 C C . THR D 1 283 ? 15.406 -34.908 74.822 1.00 76.68 281 THR D C 1
ATOM 12493 O O . THR D 1 283 ? 16.180 -34.030 75.217 1.00 75.52 281 THR D O 1
ATOM 12497 N N . VAL D 1 284 ? 15.846 -36.025 74.248 1.00 72.90 282 VAL D N 1
ATOM 12498 C CA . VAL D 1 284 ? 17.257 -36.393 74.273 1.00 73.58 282 VAL D CA 1
ATOM 12499 C C . VAL D 1 284 ? 17.925 -35.933 72.983 1.00 69.11 282 VAL D C 1
ATOM 12500 O O . VAL D 1 284 ? 17.493 -36.298 71.883 1.00 68.88 282 VAL D O 1
ATOM 12504 N N . VAL D 1 285 ? 18.986 -35.140 73.130 1.00 67.67 283 VAL D N 1
ATOM 12505 C CA . VAL D 1 285 ? 19.842 -34.729 72.018 1.00 62.38 283 VAL D CA 1
ATOM 12506 C C . VAL D 1 285 ? 20.868 -35.828 71.781 1.00 58.31 283 VAL D C 1
ATOM 12507 O O . VAL D 1 285 ? 21.816 -35.971 72.550 1.00 58.52 283 VAL D O 1
ATOM 12511 N N . TYR D 1 286 ? 20.693 -36.596 70.710 1.00 57.18 284 TYR D N 1
ATOM 12512 C CA . TYR D 1 286 ? 21.642 -37.644 70.370 1.00 55.48 284 TYR D CA 1
ATOM 12513 C C . TYR D 1 286 ? 22.852 -37.030 69.674 1.00 55.51 284 TYR D C 1
ATOM 12514 O O . TYR D 1 286 ? 22.703 -36.276 68.707 1.00 54.40 284 TYR D O 1
ATOM 12523 N N . VAL D 1 287 ? 24.051 -37.331 70.176 1.00 54.39 285 VAL D N 1
ATOM 12524 C CA . VAL D 1 287 ? 25.277 -36.659 69.734 1.00 54.39 285 VAL D CA 1
ATOM 12525 C C . VAL D 1 287 ? 26.268 -37.700 69.228 1.00 55.30 285 VAL D C 1
ATOM 12526 O O . VAL D 1 287 ? 26.805 -38.492 70.016 1.00 52.02 285 VAL D O 1
ATOM 12530 N N . SER D 1 288 ? 26.537 -37.681 67.918 1.00 53.68 286 SER D N 1
ATOM 12531 C CA . SER D 1 288 ? 27.532 -38.577 67.324 1.00 55.52 286 SER D CA 1
ATOM 12532 C C . SER D 1 288 ? 28.202 -37.854 66.165 1.00 59.68 286 SER D C 1
ATOM 12533 O O . SER D 1 288 ? 27.559 -37.597 65.142 1.00 62.02 286 SER D O 1
ATOM 12536 N N . VAL D 1 289 ? 29.482 -37.523 66.323 1.00 64.14 287 VAL D N 1
ATOM 12537 C CA . VAL D 1 289 ? 30.248 -36.859 65.271 1.00 66.96 287 VAL D CA 1
ATOM 12538 C C . VAL D 1 289 ? 31.625 -37.460 65.063 1.00 76.18 287 VAL D C 1
ATOM 12539 O O . VAL D 1 289 ? 32.263 -37.197 64.028 1.00 74.74 287 VAL D O 1
ATOM 12543 N N . GLY D 1 290 ? 32.143 -38.253 65.992 1.00 88.87 288 GLY D N 1
ATOM 12544 C CA . GLY D 1 290 ? 33.489 -38.764 65.870 1.00 93.19 288 GLY D CA 1
ATOM 12545 C C . GLY D 1 290 ? 33.578 -40.080 65.130 1.00 98.41 288 GLY D C 1
ATOM 12546 O O . GLY D 1 290 ? 34.563 -40.810 65.286 1.00 102.70 288 GLY D O 1
ATOM 12547 N N . SER D 1 291 ? 32.561 -40.398 64.321 1.00 101.92 289 SER D N 1
ATOM 12548 C CA . SER D 1 291 ? 32.598 -41.634 63.542 1.00 102.34 289 SER D CA 1
ATOM 12549 C C . SER D 1 291 ? 33.562 -41.523 62.362 1.00 102.90 289 SER D C 1
ATOM 12550 O O . SER D 1 291 ? 34.270 -42.486 62.041 1.00 103.32 289 SER D O 1
ATOM 12553 N N . VAL D 1 292 ? 33.611 -40.354 61.711 1.00 101.02 290 VAL D N 1
ATOM 12554 C CA . VAL D 1 292 ? 34.515 -40.132 60.582 1.00 100.36 290 VAL D CA 1
ATOM 12555 C C . VAL D 1 292 ? 35.746 -39.322 60.962 1.00 99.00 290 VAL D C 1
ATOM 12556 O O . VAL D 1 292 ? 36.687 -39.237 60.157 1.00 102.06 290 VAL D O 1
ATOM 12560 N N . VAL D 1 293 ? 35.772 -38.720 62.149 1.00 99.29 291 VAL D N 1
ATOM 12561 C CA . VAL D 1 293 ? 36.900 -37.907 62.587 1.00 94.69 291 VAL D CA 1
ATOM 12562 C C . VAL D 1 293 ? 37.297 -38.313 63.999 1.00 93.56 291 VAL D C 1
ATOM 12563 O O . VAL D 1 293 ? 36.490 -38.833 64.775 1.00 94.89 291 VAL D O 1
ATOM 12567 N N . TYR D 1 294 ? 38.555 -38.081 64.326 1.00 91.22 292 TYR D N 1
ATOM 12568 C CA . TYR D 1 294 ? 38.990 -38.070 65.712 1.00 90.41 292 TYR D CA 1
ATOM 12569 C C . TYR D 1 294 ? 39.058 -36.612 66.135 1.00 89.49 292 TYR D C 1
ATOM 12570 O O . TYR D 1 294 ? 39.925 -35.866 65.671 1.00 91.01 292 TYR D O 1
ATOM 12579 N N . LEU D 1 295 ? 38.121 -36.200 66.984 1.00 83.82 293 LEU D N 1
ATOM 12580 C CA . LEU D 1 295 ? 38.168 -34.855 67.531 1.00 75.72 293 LEU D CA 1
ATOM 12581 C C . LEU D 1 295 ? 39.383 -34.698 68.436 1.00 74.46 293 LEU D C 1
ATOM 12582 O O . LEU D 1 295 ? 39.847 -35.654 69.067 1.00 77.13 293 LEU D O 1
ATOM 12587 N N . LYS D 1 296 ? 39.917 -33.480 68.471 1.00 67.71 294 LYS D N 1
ATOM 12588 C CA . LYS D 1 296 ? 40.950 -33.136 69.437 1.00 59.72 294 LYS D CA 1
ATOM 12589 C C . LYS D 1 296 ? 40.389 -33.175 70.860 1.00 55.93 294 LYS D C 1
ATOM 12590 O O . LYS D 1 296 ? 39.187 -32.986 71.086 1.00 53.98 294 LYS D O 1
ATOM 12596 N N . GLN D 1 297 ? 41.277 -33.415 71.831 1.00 57.38 295 GLN D N 1
ATOM 12597 C CA . GLN D 1 297 ? 40.859 -33.346 73.227 1.00 55.03 295 GLN D CA 1
ATOM 12598 C C . GLN D 1 297 ? 40.238 -31.990 73.534 1.00 50.26 295 GLN D C 1
ATOM 12599 O O . GLN D 1 297 ? 39.180 -31.904 74.168 1.00 49.91 295 GLN D O 1
ATOM 12605 N N . GLU D 1 298 ? 40.881 -30.914 73.078 1.00 49.52 296 GLU D N 1
ATOM 12606 C CA . GLU D 1 298 ? 40.355 -29.578 73.338 1.00 50.93 296 GLU D CA 1
ATOM 12607 C C . GLU D 1 298 ? 38.940 -29.415 72.789 1.00 52.63 296 GLU D C 1
ATOM 12608 O O . GLU D 1 298 ? 38.079 -28.803 73.436 1.00 52.05 296 GLU D O 1
ATOM 12614 N N . GLN D 1 299 ? 38.667 -29.965 71.607 1.00 51.85 297 GLN D N 1
ATOM 12615 C CA . GLN D 1 299 ? 37.309 -29.856 71.087 1.00 52.04 297 GLN D CA 1
ATOM 12616 C C . GLN D 1 299 ? 36.335 -30.666 71.932 1.00 50.41 297 GLN D C 1
ATOM 12617 O O . GLN D 1 299 ? 35.237 -30.191 72.243 1.00 53.26 297 GLN D O 1
ATOM 12623 N N . VAL D 1 300 ? 36.722 -31.882 72.330 1.00 48.71 298 VAL D N 1
ATOM 12624 C CA . VAL D 1 300 ? 35.849 -32.692 73.181 1.00 53.32 298 VAL D CA 1
ATOM 12625 C C . VAL D 1 300 ? 35.513 -31.954 74.481 1.00 56.13 298 VAL D C 1
ATOM 12626 O O . VAL D 1 300 ? 34.402 -32.078 75.013 1.00 56.10 298 VAL D O 1
ATOM 12630 N N . THR D 1 301 ? 36.441 -31.147 74.990 1.00 51.90 299 THR D N 1
ATOM 12631 C CA . THR D 1 301 ? 36.187 -30.426 76.231 1.00 54.89 299 THR D CA 1
ATOM 12632 C C . THR D 1 301 ? 35.153 -29.327 76.032 1.00 54.97 299 THR D C 1
ATOM 12633 O O . THR D 1 301 ? 34.190 -29.218 76.797 1.00 56.31 299 THR D O 1
ATOM 12637 N N . GLU D 1 302 ? 35.340 -28.496 75.011 1.00 55.17 300 GLU D N 1
ATOM 12638 C CA . GLU D 1 302 ? 34.313 -27.524 74.641 1.00 58.69 300 GLU D CA 1
ATOM 12639 C C . GLU D 1 302 ? 32.946 -28.165 74.421 1.00 56.45 300 GLU D C 1
ATOM 12640 O O . GLU D 1 302 ? 31.916 -27.552 74.732 1.00 56.80 300 GLU D O 1
ATOM 12646 N N . MET D 1 303 ? 32.902 -29.390 73.901 1.00 53.72 301 MET D N 1
ATOM 12647 C CA . MET D 1 303 ? 31.604 -30.037 73.722 1.00 56.69 301 MET D CA 1
ATOM 12648 C C . MET D 1 303 ? 31.021 -30.464 75.059 1.00 55.23 301 MET D C 1
ATOM 12649 O O . MET D 1 303 ? 29.851 -30.204 75.345 1.00 56.25 301 MET D O 1
ATOM 12654 N N . ALA D 1 304 ? 31.817 -31.149 75.882 1.00 56.73 302 ALA D N 1
ATOM 12655 C CA . ALA D 1 304 ? 31.306 -31.601 77.170 1.00 58.27 302 ALA D CA 1
ATOM 12656 C C . ALA D 1 304 ? 30.761 -30.434 77.982 1.00 60.29 302 ALA D C 1
ATOM 12657 O O . ALA D 1 304 ? 29.727 -30.559 78.651 1.00 60.97 302 ALA D O 1
ATOM 12659 N N . TYR D 1 305 ? 31.427 -29.278 77.904 1.00 59.80 303 TYR D N 1
ATOM 12660 C CA . TYR D 1 305 ? 31.025 -28.137 78.722 1.00 62.43 303 TYR D CA 1
ATOM 12661 C C . TYR D 1 305 ? 29.749 -27.505 78.202 1.00 64.49 303 TYR D C 1
ATOM 12662 O O . TYR D 1 305 ? 28.849 -27.183 78.988 1.00 66.27 303 TYR D O 1
ATOM 12671 N N . GLY D 1 306 ? 29.662 -27.320 76.882 1.00 64.46 304 GLY D N 1
ATOM 12672 C CA . GLY D 1 306 ? 28.443 -26.793 76.285 1.00 66.83 304 GLY D CA 1
ATOM 12673 C C . GLY D 1 306 ? 27.266 -27.736 76.433 1.00 65.71 304 GLY D C 1
ATOM 12674 O O . GLY D 1 306 ? 26.133 -27.298 76.643 1.00 68.82 304 GLY D O 1
ATOM 12675 N N . ILE D 1 307 ? 27.514 -29.041 76.312 1.00 61.35 305 ILE D N 1
ATOM 12676 C CA . ILE D 1 307 ? 26.488 -30.030 76.630 1.00 66.63 305 ILE D CA 1
ATOM 12677 C C . ILE D 1 307 ? 26.004 -29.845 78.061 1.00 68.07 305 ILE D C 1
ATOM 12678 O O . ILE D 1 307 ? 24.799 -29.747 78.326 1.00 69.88 305 ILE D O 1
ATOM 12683 N N . LEU D 1 308 ? 26.945 -29.791 79.006 1.00 70.46 306 LEU D N 1
ATOM 12684 C CA . LEU D 1 308 ? 26.583 -29.642 80.410 1.00 71.00 306 LEU D CA 1
ATOM 12685 C C . LEU D 1 308 ? 25.896 -28.307 80.670 1.00 73.39 306 LEU D C 1
ATOM 12686 O O . LEU D 1 308 ? 24.898 -28.245 81.399 1.00 75.58 306 LEU D O 1
ATOM 12691 N N . ASN D 1 309 ? 26.417 -27.224 80.088 1.00 71.22 307 ASN D N 1
ATOM 12692 C CA . ASN D 1 309 ? 25.818 -25.911 80.310 1.00 73.36 307 ASN D CA 1
ATOM 12693 C C . ASN D 1 309 ? 24.444 -25.791 79.655 1.00 74.06 307 ASN D C 1
ATOM 12694 O O . ASN D 1 309 ? 23.583 -25.050 80.149 1.00 76.31 307 ASN D O 1
ATOM 12699 N N . SER D 1 310 ? 24.215 -26.511 78.556 1.00 75.06 308 SER D N 1
ATOM 12700 C CA . SER D 1 310 ? 22.954 -26.393 77.831 1.00 75.65 308 SER D CA 1
ATOM 12701 C C . SER D 1 310 ? 21.772 -26.916 78.631 1.00 76.85 308 SER D C 1
ATOM 12702 O O . SER D 1 310 ? 20.633 -26.540 78.336 1.00 75.49 308 SER D O 1
ATOM 12705 N N . GLU D 1 311 ? 22.022 -27.768 79.630 1.00 75.55 309 GLU D N 1
ATOM 12706 C CA . GLU D 1 311 ? 20.971 -28.369 80.450 1.00 74.57 309 GLU D CA 1
ATOM 12707 C C . GLU D 1 311 ? 19.949 -29.112 79.588 1.00 76.93 309 GLU D C 1
ATOM 12708 O O . GLU D 1 311 ? 18.737 -28.915 79.712 1.00 84.21 309 GLU D O 1
ATOM 12714 N N . VAL D 1 312 ? 20.436 -29.960 78.688 1.00 72.69 310 VAL D N 1
ATOM 12715 C CA . VAL D 1 312 ? 19.541 -30.820 77.927 1.00 76.78 310 VAL D CA 1
ATOM 12716 C C . VAL D 1 312 ? 19.913 -32.271 78.184 1.00 75.61 310 VAL D C 1
ATOM 12717 O O . VAL D 1 312 ? 21.083 -32.616 78.382 1.00 68.66 310 VAL D O 1
ATOM 12721 N N . SER D 1 313 ? 18.888 -33.119 78.191 1.00 71.60 311 SER D N 1
ATOM 12722 C CA . SER D 1 313 ? 19.092 -34.557 78.131 1.00 71.69 311 SER D CA 1
ATOM 12723 C C . SER D 1 313 ? 19.816 -34.910 76.837 1.00 68.15 311 SER D C 1
ATOM 12724 O O . SER D 1 313 ? 19.473 -34.404 75.764 1.00 67.42 311 SER D O 1
ATOM 12727 N N . PHE D 1 314 ? 20.830 -35.769 76.934 1.00 67.62 312 PHE D N 1
ATOM 12728 C CA . PHE D 1 314 ? 21.679 -36.044 75.785 1.00 64.84 312 PHE D CA 1
ATOM 12729 C C . PHE D 1 314 ? 22.140 -37.491 75.805 1.00 62.59 312 PHE D C 1
ATOM 12730 O O . PHE D 1 314 ? 22.288 -38.101 76.869 1.00 64.49 312 PHE D O 1
ATOM 12738 N N . LEU D 1 315 ? 22.386 -38.020 74.612 1.00 57.01 313 LEU D N 1
ATOM 12739 C CA . LEU D 1 315 ? 23.006 -39.327 74.421 1.00 56.65 313 LEU D CA 1
ATOM 12740 C C . LEU D 1 315 ? 24.223 -39.087 73.538 1.00 58.20 313 LEU D C 1
ATOM 12741 O O . LEU D 1 315 ? 24.097 -38.888 72.328 1.00 57.62 313 LEU D O 1
ATOM 12746 N N . TRP D 1 316 ? 25.401 -39.080 74.152 1.00 57.52 314 TRP D N 1
ATOM 12747 C CA . TRP D 1 316 ? 26.637 -38.695 73.490 1.00 54.90 314 TRP D CA 1
ATOM 12748 C C . TRP D 1 316 ? 27.448 -39.946 73.184 1.00 56.15 314 TRP D C 1
ATOM 12749 O O . TRP D 1 316 ? 27.879 -40.653 74.102 1.00 56.10 314 TRP D O 1
ATOM 12760 N N . VAL D 1 317 ? 27.658 -40.208 71.901 1.00 56.06 315 VAL D N 1
ATOM 12761 C CA . VAL D 1 317 ? 28.457 -41.340 71.447 1.00 56.72 315 VAL D CA 1
ATOM 12762 C C . VAL D 1 317 ? 29.885 -40.839 71.285 1.00 59.61 315 VAL D C 1
ATOM 12763 O O . VAL D 1 317 ? 30.183 -40.062 70.374 1.00 57.03 315 VAL D O 1
ATOM 12767 N N . LEU D 1 318 ? 30.767 -41.263 72.181 1.00 63.00 316 LEU D N 1
ATOM 12768 C CA . LEU D 1 318 ? 32.155 -40.822 72.181 1.00 69.02 316 LEU D CA 1
ATOM 12769 C C . LEU D 1 318 ? 33.016 -41.976 71.692 1.00 78.32 316 LEU D C 1
ATOM 12770 O O . LEU D 1 318 ? 33.146 -42.993 72.380 1.00 79.20 316 LEU D O 1
ATOM 12775 N N . ARG D 1 319 ? 33.588 -41.820 70.508 1.00 90.37 317 ARG D N 1
ATOM 12776 C CA . ARG D 1 319 ? 34.477 -42.830 69.955 1.00 97.83 317 ARG D CA 1
ATOM 12777 C C . ARG D 1 319 ? 35.701 -42.993 70.849 1.00 109.91 317 ARG D C 1
ATOM 12778 O O . ARG D 1 319 ? 36.426 -42.011 71.080 1.00 110.01 317 ARG D O 1
ATOM 12786 N N . PRO D 1 320 ? 35.978 -44.192 71.351 1.00 113.31 318 PRO D N 1
ATOM 12787 C CA . PRO D 1 320 ? 37.010 -44.353 72.375 1.00 122.15 318 PRO D CA 1
ATOM 12788 C C . PRO D 1 320 ? 38.396 -44.409 71.761 1.00 136.73 318 PRO D C 1
ATOM 12789 O O . PRO D 1 320 ? 38.540 -44.451 70.528 1.00 130.38 318 PRO D O 1
ATOM 12793 N N . PRO D 1 321 ? 39.445 -44.393 72.587 1.00 169.57 319 PRO D N 1
ATOM 12794 C CA . PRO D 1 321 ? 40.790 -44.664 72.067 1.00 168.51 319 PRO D CA 1
ATOM 12795 C C . PRO D 1 321 ? 40.912 -46.102 71.582 1.00 168.46 319 PRO D C 1
ATOM 12796 O O . PRO D 1 321 ? 40.312 -47.021 72.146 1.00 168.99 319 PRO D O 1
ATOM 12800 N N . SER D 1 322 ? 41.692 -46.287 70.512 1.00 140.70 320 SER D N 1
ATOM 12801 C CA . SER D 1 322 ? 41.997 -47.637 70.045 1.00 128.99 320 SER D CA 1
ATOM 12802 C C . SER D 1 322 ? 42.628 -48.471 71.156 1.00 123.04 320 SER D C 1
ATOM 12803 O O . SER D 1 322 ? 42.269 -49.641 71.344 1.00 118.02 320 SER D O 1
ATOM 12806 N N . LYS D 1 323 ? 43.559 -47.877 71.905 1.00 120.29 321 LYS D N 1
ATOM 12807 C CA . LYS D 1 323 ? 44.217 -48.508 73.050 1.00 108.08 321 LYS D CA 1
ATOM 12808 C C . LYS D 1 323 ? 44.965 -49.774 72.653 1.00 101.37 321 LYS D C 1
ATOM 12809 O O . LYS D 1 323 ? 46.112 -49.714 72.217 1.00 97.87 321 LYS D O 1
ATOM 12815 N N . PRO D 1 329 ? 42.781 -39.304 73.214 1.00 98.17 327 PRO D N 1
ATOM 12816 C CA . PRO D 1 329 ? 42.492 -39.364 74.651 1.00 94.50 327 PRO D CA 1
ATOM 12817 C C . PRO D 1 329 ? 40.995 -39.274 74.968 1.00 93.31 327 PRO D C 1
ATOM 12818 O O . PRO D 1 329 ? 40.411 -40.280 75.373 1.00 99.75 327 PRO D O 1
ATOM 12822 N N . HIS D 1 330 ? 40.401 -38.089 74.796 1.00 86.97 328 HIS D N 1
ATOM 12823 C CA . HIS D 1 330 ? 38.972 -37.864 75.012 1.00 83.22 328 HIS D CA 1
ATOM 12824 C C . HIS D 1 330 ? 38.556 -38.016 76.478 1.00 82.81 328 HIS D C 1
ATOM 12825 O O . HIS D 1 330 ? 37.687 -38.837 76.792 1.00 83.11 328 HIS D O 1
ATOM 12832 N N . VAL D 1 331 ? 39.149 -37.220 77.378 1.00 71.83 329 VAL D N 1
ATOM 12833 C CA . VAL D 1 331 ? 38.763 -37.199 78.789 1.00 63.85 329 VAL D CA 1
ATOM 12834 C C . VAL D 1 331 ? 37.724 -36.103 79.015 1.00 63.79 329 VAL D C 1
ATOM 12835 O O . VAL D 1 331 ? 37.906 -34.958 78.585 1.00 64.97 329 VAL D O 1
ATOM 12839 N N . LEU D 1 332 ? 36.596 -36.462 79.698 1.00 64.61 330 LEU D N 1
ATOM 12840 C CA . LEU D 1 332 ? 35.554 -35.528 80.097 1.00 63.02 330 LEU D CA 1
ATOM 12841 C C . LEU D 1 332 ? 35.857 -34.950 81.479 1.00 68.06 330 LEU D C 1
ATOM 12842 O O . LEU D 1 332 ? 36.541 -35.585 82.287 1.00 66.74 330 LEU D O 1
ATOM 12847 N N . PRO D 1 333 ? 35.370 -33.748 81.787 1.00 68.20 331 PRO D N 1
ATOM 12848 C CA . PRO D 1 333 ? 35.651 -33.160 83.103 1.00 69.34 331 PRO D CA 1
ATOM 12849 C C . PRO D 1 333 ? 34.938 -33.914 84.213 1.00 72.21 331 PRO D C 1
ATOM 12850 O O . PRO D 1 333 ? 33.898 -34.539 83.995 1.00 68.86 331 PRO D O 1
ATOM 12854 N N . GLU D 1 334 ? 35.515 -33.849 85.421 1.00 72.11 332 GLU D N 1
ATOM 12855 C CA . GLU D 1 334 ? 34.943 -34.575 86.554 1.00 72.35 332 GLU D CA 1
ATOM 12856 C C . GLU D 1 334 ? 33.504 -34.145 86.816 1.00 75.03 332 GLU D C 1
ATOM 12857 O O . GLU D 1 334 ? 32.609 -34.986 86.971 1.00 75.98 332 GLU D O 1
ATOM 12863 N N . GLU D 1 335 ? 33.258 -32.834 86.852 1.00 76.61 333 GLU D N 1
ATOM 12864 C CA . GLU D 1 335 ? 31.903 -32.351 87.100 1.00 78.48 333 GLU D CA 1
ATOM 12865 C C . GLU D 1 335 ? 30.931 -32.817 86.028 1.00 81.57 333 GLU D C 1
ATOM 12866 O O . GLU D 1 335 ? 29.733 -32.944 86.304 1.00 84.02 333 GLU D O 1
ATOM 12872 N N . PHE D 1 336 ? 31.415 -33.077 84.807 1.00 80.09 334 PHE D N 1
ATOM 12873 C CA . PHE D 1 336 ? 30.533 -33.592 83.763 1.00 79.09 334 PHE D CA 1
ATOM 12874 C C . PHE D 1 336 ? 29.823 -34.857 84.231 1.00 80.30 334 PHE D C 1
ATOM 12875 O O . PHE D 1 336 ? 28.590 -34.939 84.198 1.00 82.16 334 PHE D O 1
ATOM 12883 N N . TRP D 1 337 ? 30.590 -35.848 84.689 1.00 76.17 335 TRP D N 1
ATOM 12884 C CA . TRP D 1 337 ? 30.007 -37.118 85.117 1.00 78.48 335 TRP D CA 1
ATOM 12885 C C . TRP D 1 337 ? 29.042 -36.925 86.281 1.00 86.22 335 TRP D C 1
ATOM 12886 O O . TRP D 1 337 ? 27.930 -37.466 86.279 1.00 89.99 335 TRP D O 1
ATOM 12897 N N . GLU D 1 338 ? 29.448 -36.153 87.290 1.00 92.66 336 GLU D N 1
ATOM 12898 C CA . GLU D 1 338 ? 28.600 -35.980 88.462 1.00 97.27 336 GLU D CA 1
ATOM 12899 C C . GLU D 1 338 ? 27.437 -35.024 88.229 1.00 97.00 336 GLU D C 1
ATOM 12900 O O . GLU D 1 338 ? 26.483 -35.036 89.012 1.00 100.46 336 GLU D O 1
ATOM 12906 N N . LYS D 1 339 ? 27.488 -34.203 87.181 1.00 89.50 337 LYS D N 1
ATOM 12907 C CA . LYS D 1 339 ? 26.392 -33.300 86.859 1.00 90.48 337 LYS D CA 1
ATOM 12908 C C . LYS D 1 339 ? 25.560 -33.756 85.669 1.00 88.27 337 LYS D C 1
ATOM 12909 O O . LYS D 1 339 ? 24.507 -33.162 85.409 1.00 88.44 337 LYS D O 1
ATOM 12915 N N . ALA D 1 340 ? 26.005 -34.773 84.929 1.00 91.58 338 ALA D N 1
ATOM 12916 C CA . ALA D 1 340 ? 25.141 -35.371 83.920 1.00 88.43 338 ALA D CA 1
ATOM 12917 C C . ALA D 1 340 ? 23.961 -36.079 84.567 1.00 96.95 338 ALA D C 1
ATOM 12918 O O . ALA D 1 340 ? 22.875 -36.149 83.971 1.00 93.53 338 ALA D O 1
ATOM 12920 N N . GLY D 1 341 ? 24.152 -36.587 85.784 1.00 97.20 339 GLY D N 1
ATOM 12921 C CA . GLY D 1 341 ? 23.075 -37.258 86.493 1.00 100.72 339 GLY D CA 1
ATOM 12922 C C . GLY D 1 341 ? 22.475 -38.369 85.661 1.00 100.91 339 GLY D C 1
ATOM 12923 O O . GLY D 1 341 ? 23.180 -39.254 85.157 1.00 102.31 339 GLY D O 1
ATOM 12924 N N . ASP D 1 342 ? 21.153 -38.322 85.498 1.00 97.58 340 ASP D N 1
ATOM 12925 C CA . ASP D 1 342 ? 20.440 -39.272 84.661 1.00 96.20 340 ASP D CA 1
ATOM 12926 C C . ASP D 1 342 ? 19.939 -38.661 83.364 1.00 91.21 340 ASP D C 1
ATOM 12927 O O . ASP D 1 342 ? 19.526 -39.402 82.465 1.00 87.01 340 ASP D O 1
ATOM 12932 N N . ARG D 1 343 ? 19.970 -37.333 83.247 1.00 91.67 341 ARG D N 1
ATOM 12933 C CA . ARG D 1 343 ? 19.545 -36.677 82.017 1.00 86.72 341 ARG D CA 1
ATOM 12934 C C . ARG D 1 343 ? 20.460 -37.035 80.856 1.00 80.24 341 ARG D C 1
ATOM 12935 O O . ARG D 1 343 ? 20.009 -37.109 79.710 1.00 79.05 341 ARG D O 1
ATOM 12943 N N . GLY D 1 344 ? 21.735 -37.284 81.128 1.00 78.58 342 GLY D N 1
ATOM 12944 C CA . GLY D 1 344 ? 22.709 -37.530 80.084 1.00 73.73 342 GLY D CA 1
ATOM 12945 C C . GLY D 1 344 ? 23.325 -38.910 80.199 1.00 71.29 342 GLY D C 1
ATOM 12946 O O . GLY D 1 344 ? 23.496 -39.442 81.298 1.00 73.99 342 GLY D O 1
ATOM 12947 N N . LYS D 1 345 ? 23.662 -39.485 79.047 1.00 68.28 343 LYS D N 1
ATOM 12948 C CA . LYS D 1 345 ? 24.267 -40.804 78.990 1.00 66.00 343 LYS D CA 1
ATOM 12949 C C . LYS D 1 345 ? 25.402 -40.771 77.981 1.00 63.55 343 LYS D C 1
ATOM 12950 O O . LYS D 1 345 ? 25.307 -40.105 76.948 1.00 63.23 343 LYS D O 1
ATOM 12956 N N . VAL D 1 346 ? 26.485 -41.468 78.306 1.00 60.24 344 VAL D N 1
ATOM 12957 C CA . VAL D 1 346 ? 27.706 -41.478 77.511 1.00 59.57 344 VAL D CA 1
ATOM 12958 C C . VAL D 1 346 ? 28.029 -42.928 77.181 1.00 58.97 344 VAL D C 1
ATOM 12959 O O . VAL D 1 346 ? 28.214 -43.755 78.090 1.00 58.82 344 VAL D O 1
ATOM 12963 N N . VAL D 1 347 ? 28.111 -43.228 75.886 1.00 55.66 345 VAL D N 1
ATOM 12964 C CA . VAL D 1 347 ? 28.380 -44.564 75.378 1.00 61.92 345 VAL D CA 1
ATOM 12965 C C . VAL D 1 347 ? 29.495 -44.470 74.344 1.00 63.21 345 VAL D C 1
ATOM 12966 O O . VAL D 1 347 ? 29.858 -43.387 73.883 1.00 62.60 345 VAL D O 1
ATOM 12970 N N . GLN D 1 348 ? 30.047 -45.631 73.985 1.00 61.82 346 GLN D N 1
ATOM 12971 C CA . GLN D 1 348 ? 31.082 -45.693 72.965 1.00 64.49 346 GLN D CA 1
ATOM 12972 C C . GLN D 1 348 ? 30.603 -46.280 71.647 1.00 66.41 346 GLN D C 1
ATOM 12973 O O . GLN D 1 348 ? 31.285 -46.109 70.634 1.00 70.86 346 GLN D O 1
ATOM 12979 N N . TRP D 1 349 ? 29.453 -46.950 71.633 1.00 65.25 347 TRP D N 1
ATOM 12980 C CA . TRP D 1 349 ? 28.791 -47.375 70.406 1.00 64.69 347 TRP D CA 1
ATOM 12981 C C . TRP D 1 349 ? 27.288 -47.254 70.605 1.00 64.03 347 TRP D C 1
ATOM 12982 O O . TRP D 1 349 ? 26.790 -47.338 71.732 1.00 65.50 347 TRP D O 1
ATOM 12993 N N . SER D 1 350 ? 26.565 -47.051 69.506 1.00 65.33 348 SER D N 1
ATOM 12994 C CA . SER D 1 350 ? 25.111 -46.999 69.558 1.00 67.65 348 SER D CA 1
ATOM 12995 C C . SER D 1 350 ? 24.535 -47.505 68.242 1.00 65.72 348 SER D C 1
ATOM 12996 O O . SER D 1 350 ? 25.196 -47.413 67.201 1.00 63.49 348 SER D O 1
ATOM 12999 N N . PRO D 1 351 ? 23.329 -48.063 68.260 1.00 67.09 349 PRO D N 1
ATOM 13000 C CA . PRO D 1 351 ? 22.619 -48.302 66.999 1.00 69.41 349 PRO D CA 1
ATOM 13001 C C . PRO D 1 351 ? 22.014 -47.008 66.493 1.00 64.53 349 PRO D C 1
ATOM 13002 O O . PRO D 1 351 ? 20.943 -46.613 66.953 1.00 64.57 349 PRO D O 1
ATOM 13006 N N . GLN D 1 352 ? 22.707 -46.328 65.576 1.00 60.88 350 GLN D N 1
ATOM 13007 C CA . GLN D 1 352 ? 22.237 -45.032 65.090 1.00 61.15 350 GLN D CA 1
ATOM 13008 C C . GLN D 1 352 ? 20.789 -45.108 64.614 1.00 62.62 350 GLN D C 1
ATOM 13009 O O . GLN D 1 352 ? 19.959 -44.261 64.972 1.00 62.09 350 GLN D O 1
ATOM 13015 N N . GLU D 1 353 ? 20.459 -46.148 63.841 1.00 64.19 351 GLU D N 1
ATOM 13016 C CA . GLU D 1 353 ? 19.112 -46.281 63.291 1.00 64.31 351 GLU D CA 1
ATOM 13017 C C . GLU D 1 353 ? 18.058 -46.331 64.394 1.00 64.01 351 GLU D C 1
ATOM 13018 O O . GLU D 1 353 ? 17.067 -45.590 64.357 1.00 60.70 351 GLU D O 1
ATOM 13024 N N . GLN D 1 354 ? 18.260 -47.196 65.394 1.00 65.20 352 GLN D N 1
ATOM 13025 C CA . GLN D 1 354 ? 17.245 -47.358 66.430 1.00 65.92 352 GLN D CA 1
ATOM 13026 C C . GLN D 1 354 ? 17.144 -46.133 67.334 1.00 64.20 352 GLN D C 1
ATOM 13027 O O . GLN D 1 354 ? 16.068 -45.851 67.871 1.00 67.83 352 GLN D O 1
ATOM 13033 N N . VAL D 1 355 ? 18.236 -45.394 67.524 1.00 66.99 353 VAL D N 1
ATOM 13034 C CA . VAL D 1 355 ? 18.176 -44.217 68.386 1.00 65.46 353 VAL D CA 1
ATOM 13035 C C . VAL D 1 355 ? 17.343 -43.127 67.728 1.00 67.28 353 VAL D C 1
ATOM 13036 O O . VAL D 1 355 ? 16.421 -42.570 68.337 1.00 67.43 353 VAL D O 1
ATOM 13040 N N . LEU D 1 356 ? 17.649 -42.816 66.467 1.00 66.25 354 LEU D N 1
ATOM 13041 C CA . LEU D 1 356 ? 16.875 -41.811 65.749 1.00 66.85 354 LEU D CA 1
ATOM 13042 C C . LEU D 1 356 ? 15.407 -42.210 65.649 1.00 70.90 354 LEU D C 1
ATOM 13043 O O . LEU D 1 356 ? 14.512 -41.371 65.821 1.00 72.29 354 LEU D O 1
ATOM 13048 N N . ALA D 1 357 ? 15.134 -43.494 65.401 1.00 72.42 355 ALA D N 1
ATOM 13049 C CA . ALA D 1 357 ? 13.746 -43.940 65.320 1.00 73.86 355 ALA D CA 1
ATOM 13050 C C . ALA D 1 357 ? 13.058 -43.944 66.678 1.00 73.96 355 ALA D C 1
ATOM 13051 O O . ALA D 1 357 ? 11.826 -43.975 66.736 1.00 81.25 355 ALA D O 1
ATOM 13053 N N . HIS D 1 358 ? 13.822 -43.920 67.763 1.00 72.16 356 HIS D N 1
ATOM 13054 C CA . HIS D 1 358 ? 13.236 -43.893 69.091 1.00 71.81 356 HIS D CA 1
ATOM 13055 C C . HIS D 1 358 ? 12.477 -42.582 69.290 1.00 71.45 356 HIS D C 1
ATOM 13056 O O . HIS D 1 358 ? 12.854 -41.550 68.729 1.00 72.26 356 HIS D O 1
ATOM 13063 N N . PRO D 1 359 ? 11.388 -42.599 70.066 1.00 74.35 357 PRO D N 1
ATOM 13064 C CA . PRO D 1 359 ? 10.591 -41.373 70.228 1.00 75.10 357 PRO D CA 1
ATOM 13065 C C . PRO D 1 359 ? 11.149 -40.391 71.245 1.00 75.88 357 PRO D C 1
ATOM 13066 O O . PRO D 1 359 ? 10.799 -39.205 71.183 1.00 78.35 357 PRO D O 1
ATOM 13070 N N . ALA D 1 360 ? 11.997 -40.835 72.177 1.00 79.93 358 ALA D N 1
ATOM 13071 C CA . ALA D 1 360 ? 12.578 -39.912 73.149 1.00 80.58 358 ALA D CA 1
ATOM 13072 C C . ALA D 1 360 ? 13.563 -38.943 72.507 1.00 77.85 358 ALA D C 1
ATOM 13073 O O . ALA D 1 360 ? 13.827 -37.880 73.077 1.00 78.87 358 ALA D O 1
ATOM 13075 N N . THR D 1 361 ? 14.072 -39.270 71.319 1.00 74.32 359 THR D N 1
ATOM 13076 C CA . THR D 1 361 ? 15.059 -38.446 70.631 1.00 71.72 359 THR D CA 1
ATOM 13077 C C . THR D 1 361 ? 14.457 -37.113 70.201 1.00 73.63 359 THR D C 1
ATOM 13078 O O . THR D 1 361 ? 13.456 -37.078 69.479 1.00 72.16 359 THR D O 1
ATOM 13082 N N . ALA D 1 362 ? 15.080 -36.017 70.636 1.00 73.66 360 ALA D N 1
ATOM 13083 C CA . ALA D 1 362 ? 14.674 -34.670 70.251 1.00 70.50 360 ALA D CA 1
ATOM 13084 C C . ALA D 1 362 ? 15.462 -34.164 69.048 1.00 63.58 360 ALA D C 1
ATOM 13085 O O . ALA D 1 362 ? 14.875 -33.690 68.073 1.00 65.24 360 ALA D O 1
ATOM 13087 N N . ALA D 1 363 ? 16.788 -34.260 69.089 1.00 65.64 361 ALA D N 1
ATOM 13088 C CA . ALA D 1 363 ? 17.597 -33.775 67.982 1.00 58.01 361 ALA D CA 1
ATOM 13089 C C . ALA D 1 363 ? 18.836 -34.653 67.829 1.00 62.75 361 ALA D C 1
ATOM 13090 O O . ALA D 1 363 ? 19.012 -35.660 68.525 1.00 61.77 361 ALA D O 1
ATOM 13092 N N . PHE D 1 364 ? 19.701 -34.248 66.902 1.00 56.16 362 PHE D N 1
ATOM 13093 C CA . PHE D 1 364 ? 20.778 -35.095 66.396 1.00 55.35 362 PHE D CA 1
ATOM 13094 C C . PHE D 1 364 ? 21.932 -34.170 66.043 1.00 54.38 362 PHE D C 1
ATOM 13095 O O . PHE D 1 364 ? 21.867 -33.458 65.034 1.00 54.33 362 PHE D O 1
ATOM 13103 N N . LEU D 1 365 ? 22.961 -34.152 66.881 1.00 54.83 363 LEU D N 1
ATOM 13104 C CA . LEU D 1 365 ? 24.182 -33.428 66.569 1.00 53.63 363 LEU D CA 1
ATOM 13105 C C . LEU D 1 365 ? 25.071 -34.372 65.770 1.00 53.87 363 LEU D C 1
ATOM 13106 O O . LEU D 1 365 ? 25.441 -35.447 66.260 1.00 53.97 363 LEU D O 1
ATOM 13111 N N . THR D 1 366 ? 25.392 -33.977 64.536 1.00 53.87 364 THR D N 1
ATOM 13112 C CA . THR D 1 366 ? 25.861 -34.899 63.512 1.00 52.81 364 THR D CA 1
ATOM 13113 C C . THR D 1 366 ? 27.025 -34.280 62.756 1.00 50.50 364 THR D C 1
ATOM 13114 O O . THR D 1 366 ? 27.104 -33.060 62.604 1.00 51.32 364 THR D O 1
ATOM 13118 N N . HIS D 1 367 ? 27.932 -35.130 62.284 1.00 51.37 365 HIS D N 1
ATOM 13119 C CA . HIS D 1 367 ? 28.942 -34.673 61.336 1.00 54.62 365 HIS D CA 1
ATOM 13120 C C . HIS D 1 367 ? 28.392 -34.536 59.916 1.00 52.42 365 HIS D C 1
ATOM 13121 O O . HIS D 1 367 ? 29.130 -34.124 59.016 1.00 53.33 365 HIS D O 1
ATOM 13128 N N . CYS D 1 368 ? 27.129 -34.886 59.698 1.00 49.88 366 CYS D N 1
ATOM 13129 C CA . CYS D 1 368 ? 26.433 -34.657 58.425 1.00 51.38 366 CYS D CA 1
ATOM 13130 C C . CYS D 1 368 ? 27.029 -35.472 57.273 1.00 48.90 366 CYS D C 1
ATOM 13131 O O . CYS D 1 368 ? 27.136 -34.986 56.145 1.00 45.88 366 CYS D O 1
ATOM 13134 N N . GLY D 1 369 ? 27.426 -36.710 57.550 1.00 50.10 367 GLY D N 1
ATOM 13135 C CA . GLY D 1 369 ? 27.642 -37.656 56.474 1.00 50.19 367 GLY D CA 1
ATOM 13136 C C . GLY D 1 369 ? 26.323 -37.996 55.806 1.00 48.75 367 GLY D C 1
ATOM 13137 O O . GLY D 1 369 ? 25.263 -37.965 56.435 1.00 46.59 367 GLY D O 1
ATOM 13138 N N . TRP D 1 370 ? 26.383 -38.316 54.504 1.00 49.64 368 TRP D N 1
ATOM 13139 C CA . TRP D 1 370 ? 25.142 -38.458 53.739 1.00 46.46 368 TRP D CA 1
ATOM 13140 C C . TRP D 1 370 ? 24.225 -39.511 54.352 1.00 46.84 368 TRP D C 1
ATOM 13141 O O . TRP D 1 370 ? 23.037 -39.260 54.567 1.00 47.38 368 TRP D O 1
ATOM 13152 N N . ASN D 1 371 ? 24.761 -40.690 54.672 1.00 50.43 369 ASN D N 1
ATOM 13153 C CA . ASN D 1 371 ? 23.932 -41.686 55.344 1.00 49.75 369 ASN D CA 1
ATOM 13154 C C . ASN D 1 371 ? 23.314 -41.129 56.623 1.00 50.51 369 ASN D C 1
ATOM 13155 O O . ASN D 1 371 ? 22.130 -41.348 56.889 1.00 49.13 369 ASN D O 1
ATOM 13160 N N . SER D 1 372 ? 24.097 -40.388 57.421 1.00 51.72 370 SER D N 1
ATOM 13161 C CA . SER D 1 372 ? 23.542 -39.782 58.630 1.00 51.17 370 SER D CA 1
ATOM 13162 C C . SER D 1 372 ? 22.478 -38.734 58.307 1.00 49.82 370 SER D C 1
ATOM 13163 O O . SER D 1 372 ? 21.443 -38.668 58.980 1.00 51.24 370 SER D O 1
ATOM 13166 N N . THR D 1 373 ? 22.713 -37.902 57.290 1.00 49.34 371 THR D N 1
ATOM 13167 C CA . THR D 1 373 ? 21.705 -36.932 56.856 1.00 51.44 371 THR D CA 1
ATOM 13168 C C . THR D 1 373 ? 20.378 -37.608 56.513 1.00 51.07 371 THR D C 1
ATOM 13169 O O . THR D 1 373 ? 19.304 -37.158 56.938 1.00 50.60 371 THR D O 1
ATOM 13173 N N . GLN D 1 374 ? 20.431 -38.694 55.737 1.00 48.70 372 GLN D N 1
ATOM 13174 C CA . GLN D 1 374 ? 19.201 -39.356 55.316 1.00 51.97 372 GLN D CA 1
ATOM 13175 C C . GLN D 1 374 ? 18.492 -40.021 56.488 1.00 54.29 372 GLN D C 1
ATOM 13176 O O . GLN D 1 374 ? 17.255 -40.061 56.524 1.00 55.01 372 GLN D O 1
ATOM 13182 N N . GLU D 1 375 ? 19.253 -40.581 57.434 1.00 53.84 373 GLU D N 1
ATOM 13183 C CA . GLU D 1 375 ? 18.622 -41.204 58.593 1.00 57.40 373 GLU D CA 1
ATOM 13184 C C . GLU D 1 375 ? 17.935 -40.159 59.463 1.00 55.92 373 GLU D C 1
ATOM 13185 O O . GLU D 1 375 ? 16.808 -40.370 59.925 1.00 55.57 373 GLU D O 1
ATOM 13191 N N . ALA D 1 376 ? 18.595 -39.022 59.692 1.00 56.51 374 ALA D N 1
ATOM 13192 C CA . ALA D 1 376 ? 17.934 -37.909 60.367 1.00 54.94 374 ALA D CA 1
ATOM 13193 C C . ALA D 1 376 ? 16.685 -37.486 59.615 1.00 55.88 374 ALA D C 1
ATOM 13194 O O . ALA D 1 376 ? 15.596 -37.413 60.190 1.00 58.49 374 ALA D O 1
ATOM 13196 N N . ILE D 1 377 ? 16.832 -37.174 58.327 1.00 55.93 375 ILE D N 1
ATOM 13197 C CA . ILE D 1 377 ? 15.673 -36.797 57.516 1.00 58.49 375 ILE D CA 1
ATOM 13198 C C . ILE D 1 377 ? 14.591 -37.862 57.580 1.00 60.94 375 ILE D C 1
ATOM 13199 O O . ILE D 1 377 ? 13.403 -37.552 57.722 1.00 67.03 375 ILE D O 1
ATOM 13204 N N . SER D 1 378 ? 14.971 -39.133 57.460 1.00 54.61 376 SER D N 1
ATOM 13205 C CA . SER D 1 378 ? 13.928 -40.144 57.335 1.00 60.36 376 SER D CA 1
ATOM 13206 C C . SER D 1 378 ? 13.240 -40.408 58.660 1.00 61.17 376 SER D C 1
ATOM 13207 O O . SER D 1 378 ? 12.128 -40.942 58.673 1.00 62.82 376 SER D O 1
ATOM 13210 N N . SER D 1 379 ? 13.871 -40.042 59.765 1.00 58.92 377 SER D N 1
ATOM 13211 C CA . SER D 1 379 ? 13.283 -40.211 61.079 1.00 60.37 377 SER D CA 1
ATOM 13212 C C . SER D 1 379 ? 12.528 -38.982 61.537 1.00 59.60 377 SER D C 1
ATOM 13213 O O . SER D 1 379 ? 11.848 -39.043 62.564 1.00 63.26 377 SER D O 1
ATOM 13216 N N . GLY D 1 380 ? 12.641 -37.869 60.823 1.00 59.07 378 GLY D N 1
ATOM 13217 C CA . GLY D 1 380 ? 11.998 -36.656 61.298 1.00 62.83 378 GLY D CA 1
ATOM 13218 C C . GLY D 1 380 ? 12.617 -36.129 62.576 1.00 63.20 378 GLY D C 1
ATOM 13219 O O . GLY D 1 380 ? 11.892 -35.694 63.481 1.00 66.95 378 GLY D O 1
ATOM 13220 N N . VAL D 1 381 ? 13.938 -36.173 62.680 1.00 62.59 379 VAL D N 1
ATOM 13221 C CA . VAL D 1 381 ? 14.672 -35.675 63.841 1.00 62.68 379 VAL D CA 1
ATOM 13222 C C . VAL D 1 381 ? 15.500 -34.478 63.391 1.00 55.47 379 VAL D C 1
ATOM 13223 O O . VAL D 1 381 ? 16.377 -34.630 62.530 1.00 53.73 379 VAL D O 1
ATOM 13227 N N . PRO D 1 382 ? 15.261 -33.286 63.924 1.00 56.95 380 PRO D N 1
ATOM 13228 C CA . PRO D 1 382 ? 16.070 -32.123 63.533 1.00 59.89 380 PRO D CA 1
ATOM 13229 C C . PRO D 1 382 ? 17.542 -32.303 63.891 1.00 59.95 380 PRO D C 1
ATOM 13230 O O . PRO D 1 382 ? 17.910 -33.102 64.753 1.00 59.12 380 PRO D O 1
ATOM 13234 N N . VAL D 1 383 ? 18.399 -31.547 63.205 1.00 57.51 381 VAL D N 1
ATOM 13235 C CA . VAL D 1 383 ? 19.838 -31.723 63.338 1.00 57.01 381 VAL D CA 1
ATOM 13236 C C . VAL D 1 383 ? 20.502 -30.420 63.760 1.00 60.60 381 VAL D C 1
ATOM 13237 O O . VAL D 1 383 ? 20.007 -29.319 63.496 1.00 61.27 381 VAL D O 1
ATOM 13241 N N . ILE D 1 384 ? 21.638 -30.571 64.440 1.00 57.52 382 ILE D N 1
ATOM 13242 C CA . ILE D 1 384 ? 22.651 -29.533 64.602 1.00 56.95 382 ILE D CA 1
ATOM 13243 C C . ILE D 1 384 ? 23.837 -29.964 63.754 1.00 55.34 382 ILE D C 1
ATOM 13244 O O . ILE D 1 384 ? 24.379 -31.058 63.957 1.00 57.02 382 ILE D O 1
ATOM 13249 N N . THR D 1 385 ? 24.262 -29.117 62.824 1.00 54.88 383 THR D N 1
ATOM 13250 C CA . THR D 1 385 ? 25.260 -29.522 61.842 1.00 54.08 383 THR D CA 1
ATOM 13251 C C . THR D 1 385 ? 26.666 -29.212 62.347 1.00 55.81 383 THR D C 1
ATOM 13252 O O . THR D 1 385 ? 27.020 -28.046 62.564 1.00 56.42 383 THR D O 1
ATOM 13256 N N . PHE D 1 386 ? 27.465 -30.265 62.512 1.00 52.98 384 PHE D N 1
ATOM 13257 C CA . PHE D 1 386 ? 28.865 -30.177 62.926 1.00 53.50 384 PHE D CA 1
ATOM 13258 C C . PHE D 1 386 ? 29.720 -30.880 61.875 1.00 51.99 384 PHE D C 1
ATOM 13259 O O . PHE D 1 386 ? 30.398 -31.865 62.174 1.00 48.90 384 PHE D O 1
ATOM 13267 N N . PRO D 1 387 ? 29.673 -30.434 60.614 1.00 54.48 385 PRO D N 1
ATOM 13268 C CA . PRO D 1 387 ? 30.397 -31.159 59.563 1.00 52.17 385 PRO D CA 1
ATOM 13269 C C . PRO D 1 387 ? 31.900 -31.011 59.723 1.00 49.72 385 PRO D C 1
ATOM 13270 O O . PRO D 1 387 ? 32.386 -30.007 60.244 1.00 50.22 385 PRO D O 1
ATOM 13274 N N . GLN D 1 388 ? 32.635 -32.008 59.222 1.00 49.63 386 GLN D N 1
ATOM 13275 C CA . GLN D 1 388 ? 34.092 -32.046 59.332 1.00 51.90 386 GLN D CA 1
ATOM 13276 C C . GLN D 1 388 ? 34.803 -31.792 58.007 1.00 53.20 386 GLN D C 1
ATOM 13277 O O . GLN D 1 388 ? 35.638 -30.884 57.935 1.00 47.35 386 GLN D O 1
ATOM 13283 N N . PHE D 1 389 ? 34.510 -32.578 56.956 1.00 51.34 387 PHE D N 1
ATOM 13284 C CA . PHE D 1 389 ? 35.176 -32.447 55.658 1.00 50.38 387 PHE D CA 1
ATOM 13285 C C . PHE D 1 389 ? 34.371 -33.199 54.597 1.00 48.90 387 PHE D C 1
ATOM 13286 O O . PHE D 1 389 ? 33.312 -33.765 54.873 1.00 45.72 387 PHE D O 1
ATOM 13294 N N . GLY D 1 390 ? 34.901 -33.218 53.380 1.00 45.47 388 GLY D N 1
ATOM 13295 C CA . GLY D 1 390 ? 34.226 -33.904 52.281 1.00 48.81 388 GLY D CA 1
ATOM 13296 C C . GLY D 1 390 ? 32.855 -33.319 52.003 1.00 44.32 388 GLY D C 1
ATOM 13297 O O . GLY D 1 390 ? 32.617 -32.117 52.161 1.00 46.37 388 GLY D O 1
ATOM 13298 N N . ASP D 1 391 ? 31.927 -34.183 51.599 1.00 47.61 389 ASP D N 1
ATOM 13299 C CA . ASP D 1 391 ? 30.569 -33.741 51.280 1.00 46.17 389 ASP D CA 1
ATOM 13300 C C . ASP D 1 391 ? 29.808 -33.264 52.509 1.00 46.66 389 ASP D C 1
ATOM 13301 O O . ASP D 1 391 ? 28.753 -32.641 52.362 1.00 42.02 389 ASP D O 1
ATOM 13306 N N . GLN D 1 392 ? 30.329 -33.524 53.714 1.00 47.17 390 GLN D N 1
ATOM 13307 C CA . GLN D 1 392 ? 29.618 -33.135 54.928 1.00 45.94 390 GLN D CA 1
ATOM 13308 C C . GLN D 1 392 ? 29.316 -31.641 54.958 1.00 45.69 390 GLN D C 1
ATOM 13309 O O . GLN D 1 392 ? 28.256 -31.230 55.446 1.00 45.62 390 GLN D O 1
ATOM 13315 N N . VAL D 1 393 ? 30.230 -30.808 54.449 1.00 44.94 391 VAL D N 1
ATOM 13316 C CA . VAL D 1 393 ? 29.937 -29.374 54.427 1.00 50.90 391 VAL D CA 1
ATOM 13317 C C . VAL D 1 393 ? 28.845 -29.042 53.411 1.00 49.06 391 VAL D C 1
ATOM 13318 O O . VAL D 1 393 ? 28.173 -28.014 53.551 1.00 48.87 391 VAL D O 1
ATOM 13322 N N . THR D 1 394 ? 28.637 -29.886 52.394 1.00 49.99 392 THR D N 1
ATOM 13323 C CA . THR D 1 394 ? 27.514 -29.674 51.474 1.00 46.84 392 THR D CA 1
ATOM 13324 C C . THR D 1 394 ? 26.204 -30.115 52.119 1.00 46.55 392 THR D C 1
ATOM 13325 O O . THR D 1 394 ? 25.245 -29.343 52.196 1.00 48.15 392 THR D O 1
ATOM 13329 N N . ASN D 1 395 ? 26.164 -31.350 52.616 1.00 46.57 393 ASN D N 1
ATOM 13330 C CA . ASN D 1 395 ? 25.014 -31.830 53.373 1.00 46.85 393 ASN D CA 1
ATOM 13331 C C . ASN D 1 395 ? 24.601 -30.851 54.469 1.00 52.76 393 ASN D C 1
ATOM 13332 O O . ASN D 1 395 ? 23.409 -30.568 54.638 1.00 54.91 393 ASN D O 1
ATOM 13337 N N . ALA D 1 396 ? 25.575 -30.317 55.219 1.00 49.15 394 ALA D N 1
ATOM 13338 C CA . ALA D 1 396 ? 25.271 -29.357 56.278 1.00 52.33 394 ALA D CA 1
ATOM 13339 C C . ALA D 1 396 ? 24.514 -28.153 55.737 1.00 53.77 394 ALA D C 1
ATOM 13340 O O . ALA D 1 396 ? 23.505 -27.729 56.313 1.00 55.28 394 ALA D O 1
ATOM 13342 N N . LYS D 1 397 ? 25.020 -27.561 54.652 1.00 55.76 395 LYS D N 1
ATOM 13343 C CA . LYS D 1 397 ? 24.354 -26.416 54.042 1.00 55.22 395 LYS D CA 1
ATOM 13344 C C . LYS D 1 397 ? 22.927 -26.755 53.646 1.00 57.60 395 LYS D C 1
ATOM 13345 O O . LYS D 1 397 ? 22.025 -25.918 53.768 1.00 59.43 395 LYS D O 1
ATOM 13351 N N . PHE D 1 398 ? 22.698 -27.979 53.167 1.00 55.03 396 PHE D N 1
ATOM 13352 C CA . PHE D 1 398 ? 21.353 -28.339 52.738 1.00 56.36 396 PHE D CA 1
ATOM 13353 C C . PHE D 1 398 ? 20.452 -28.601 53.933 1.00 56.11 396 PHE D C 1
ATOM 13354 O O . PHE D 1 398 ? 19.273 -28.248 53.912 1.00 59.10 396 PHE D O 1
ATOM 13362 N N . LEU D 1 399 ? 20.992 -29.208 54.986 1.00 56.61 397 LEU D N 1
ATOM 13363 C CA . LEU D 1 399 ? 20.185 -29.480 56.170 1.00 57.86 397 LEU D CA 1
ATOM 13364 C C . LEU D 1 399 ? 19.653 -28.192 56.798 1.00 58.91 397 LEU D C 1
ATOM 13365 O O . LEU D 1 399 ? 18.514 -28.153 57.282 1.00 59.09 397 LEU D O 1
ATOM 13370 N N . VAL D 1 400 ? 20.451 -27.125 56.778 1.00 60.84 398 VAL D N 1
ATOM 13371 C CA . VAL D 1 400 ? 20.090 -25.879 57.450 1.00 62.01 398 VAL D CA 1
ATOM 13372 C C . VAL D 1 400 ? 19.303 -24.939 56.540 1.00 63.62 398 VAL D C 1
ATOM 13373 O O . VAL D 1 400 ? 18.349 -24.293 56.984 1.00 60.40 398 VAL D O 1
ATOM 13377 N N . GLU D 1 401 ? 19.688 -24.826 55.271 1.00 57.89 399 GLU D N 1
ATOM 13378 C CA . GLU D 1 401 ? 19.143 -23.781 54.416 1.00 62.90 399 GLU D CA 1
ATOM 13379 C C . GLU D 1 401 ? 18.059 -24.275 53.468 1.00 61.67 399 GLU D C 1
ATOM 13380 O O . GLU D 1 401 ? 17.109 -23.543 53.196 1.00 65.01 399 GLU D O 1
ATOM 13386 N N . GLU D 1 402 ? 18.166 -25.503 52.969 1.00 61.35 400 GLU D N 1
ATOM 13387 C CA . GLU D 1 402 ? 17.219 -26.036 51.998 1.00 62.59 400 GLU D CA 1
ATOM 13388 C C . GLU D 1 402 ? 16.239 -27.021 52.624 1.00 62.45 400 GLU D C 1
ATOM 13389 O O . GLU D 1 402 ? 15.029 -26.819 52.542 1.00 59.83 400 GLU D O 1
ATOM 13395 N N . PHE D 1 403 ? 16.733 -28.073 53.283 1.00 61.67 401 PHE D N 1
ATOM 13396 C CA . PHE D 1 403 ? 15.821 -28.933 54.037 1.00 63.16 401 PHE D CA 1
ATOM 13397 C C . PHE D 1 403 ? 15.206 -28.193 55.222 1.00 64.74 401 PHE D C 1
ATOM 13398 O O . PHE D 1 403 ? 14.078 -28.507 55.626 1.00 64.38 401 PHE D O 1
ATOM 13406 N N . LYS D 1 404 ? 15.921 -27.201 55.768 1.00 62.18 402 LYS D N 1
ATOM 13407 C CA . LYS D 1 404 ? 15.437 -26.347 56.860 1.00 61.89 402 LYS D CA 1
ATOM 13408 C C . LYS D 1 404 ? 15.036 -27.171 58.087 1.00 64.59 402 LYS D C 1
ATOM 13409 O O . LYS D 1 404 ? 14.048 -26.883 58.765 1.00 65.78 402 LYS D O 1
ATOM 13415 N N . VAL D 1 405 ? 15.844 -28.184 58.399 1.00 64.84 403 VAL D N 1
ATOM 13416 C CA . VAL D 1 405 ? 15.647 -29.024 59.570 1.00 66.36 403 VAL D CA 1
ATOM 13417 C C . VAL D 1 405 ? 16.783 -28.888 60.576 1.00 65.83 403 VAL D C 1
ATOM 13418 O O . VAL D 1 405 ? 16.886 -29.699 61.499 1.00 66.44 403 VAL D O 1
ATOM 13422 N N . GLY D 1 406 ? 17.644 -27.879 60.427 1.00 64.22 404 GLY D N 1
ATOM 13423 C CA . GLY D 1 406 ? 18.893 -27.860 61.156 1.00 62.78 404 GLY D CA 1
ATOM 13424 C C . GLY D 1 406 ? 19.293 -26.480 61.640 1.00 66.30 404 GLY D C 1
ATOM 13425 O O . GLY D 1 406 ? 18.811 -25.455 61.155 1.00 66.24 404 GLY D O 1
ATOM 13426 N N . VAL D 1 407 ? 20.206 -26.483 62.614 1.00 63.29 405 VAL D N 1
ATOM 13427 C CA . VAL D 1 407 ? 20.882 -25.285 63.105 1.00 68.29 405 VAL D CA 1
ATOM 13428 C C . VAL D 1 407 ? 22.386 -25.485 62.952 1.00 61.87 405 VAL D C 1
ATOM 13429 O O . VAL D 1 407 ? 22.915 -26.537 63.327 1.00 61.83 405 VAL D O 1
ATOM 13433 N N . ARG D 1 408 ? 23.071 -24.476 62.419 1.00 58.67 406 ARG D N 1
ATOM 13434 C CA . ARG D 1 408 ? 24.485 -24.598 62.087 1.00 59.71 406 ARG D CA 1
ATOM 13435 C C . ARG D 1 408 ? 25.357 -24.431 63.329 1.00 60.29 406 ARG D C 1
ATOM 13436 O O . ARG D 1 408 ? 25.148 -23.514 64.132 1.00 62.51 406 ARG D O 1
ATOM 13444 N N . LEU D 1 409 ? 26.332 -25.324 63.491 1.00 60.76 407 LEU D N 1
ATOM 13445 C CA . LEU D 1 409 ? 27.325 -25.212 64.555 1.00 59.11 407 LEU D CA 1
ATOM 13446 C C . LEU D 1 409 ? 28.713 -24.896 64.019 1.00 57.16 407 LEU D C 1
ATOM 13447 O O . LEU D 1 409 ? 29.363 -23.971 64.508 1.00 60.97 407 LEU D O 1
ATOM 13452 N N . SER D 1 410 ? 29.190 -25.631 63.019 1.00 55.86 408 SER D N 1
ATOM 13453 C CA . SER D 1 410 ? 30.447 -25.303 62.367 1.00 58.86 408 SER D CA 1
ATOM 13454 C C . SER D 1 410 ? 30.287 -25.333 60.855 1.00 60.49 408 SER D C 1
ATOM 13455 O O . SER D 1 410 ? 29.341 -25.911 60.315 1.00 55.59 408 SER D O 1
ATOM 13458 N N . ARG D 1 411 ? 31.261 -24.721 60.184 1.00 59.93 409 ARG D N 1
ATOM 13459 C CA . ARG D 1 411 ? 31.390 -24.743 58.737 1.00 59.09 409 ARG D CA 1
ATOM 13460 C C . ARG D 1 411 ? 32.443 -25.746 58.251 1.00 58.44 409 ARG D C 1
ATOM 13461 O O . ARG D 1 411 ? 32.890 -25.662 57.099 1.00 57.44 409 ARG D O 1
ATOM 13469 N N . GLY D 1 412 ? 32.842 -26.693 59.094 1.00 57.76 410 GLY D N 1
ATOM 13470 C CA . GLY D 1 412 ? 33.797 -27.710 58.706 1.00 56.66 410 GLY D CA 1
ATOM 13471 C C . GLY D 1 412 ? 35.203 -27.407 59.195 1.00 58.07 410 GLY D C 1
ATOM 13472 O O . GLY D 1 412 ? 35.535 -26.293 59.609 1.00 59.62 410 GLY D O 1
ATOM 13473 N N . GLU D 1 413 ? 36.048 -28.439 59.116 1.00 51.72 411 GLU D N 1
ATOM 13474 C CA . GLU D 1 413 ? 37.373 -28.373 59.736 1.00 57.56 411 GLU D CA 1
ATOM 13475 C C . GLU D 1 413 ? 38.230 -27.281 59.122 1.00 58.60 411 GLU D C 1
ATOM 13476 O O . GLU D 1 413 ? 39.134 -26.753 59.788 1.00 54.47 411 GLU D O 1
ATOM 13482 N N . LEU D 1 414 ? 37.966 -26.935 57.857 1.00 56.31 412 LEU D N 1
ATOM 13483 C CA . LEU D 1 414 ? 38.726 -25.887 57.191 1.00 59.89 412 LEU D CA 1
ATOM 13484 C C . LEU D 1 414 ? 38.528 -24.538 57.860 1.00 63.10 412 LEU D C 1
ATOM 13485 O O . LEU D 1 414 ? 39.365 -23.644 57.690 1.00 66.07 412 LEU D O 1
ATOM 13490 N N . GLU D 1 415 ? 37.430 -24.373 58.606 1.00 61.94 413 GLU D N 1
ATOM 13491 C CA . GLU D 1 415 ? 37.263 -23.211 59.477 1.00 65.42 413 GLU D CA 1
ATOM 13492 C C . GLU D 1 415 ? 38.498 -22.950 60.348 1.00 65.88 413 GLU D C 1
ATOM 13493 O O . GLU D 1 415 ? 38.762 -21.800 60.723 1.00 69.12 413 GLU D O 1
ATOM 13499 N N . ASN D 1 416 ? 39.241 -24.000 60.708 1.00 65.62 414 ASN D N 1
ATOM 13500 C CA . ASN D 1 416 ? 40.552 -23.861 61.356 1.00 66.14 414 ASN D CA 1
ATOM 13501 C C . ASN D 1 416 ? 40.452 -23.189 62.727 1.00 68.06 414 ASN D C 1
ATOM 13502 O O . ASN D 1 416 ? 41.289 -22.363 63.103 1.00 64.65 414 ASN D O 1
ATOM 13507 N N . ARG D 1 417 ? 39.430 -23.567 63.487 1.00 65.11 415 ARG D N 1
ATOM 13508 C CA . ARG D 1 417 ? 39.177 -22.983 64.793 1.00 64.78 415 ARG D CA 1
ATOM 13509 C C . ARG D 1 417 ? 38.385 -23.983 65.613 1.00 63.71 415 ARG D C 1
ATOM 13510 O O . ARG D 1 417 ? 37.668 -24.823 65.064 1.00 62.61 415 ARG D O 1
ATOM 13518 N N . ILE D 1 418 ? 38.520 -23.877 66.917 1.00 62.68 416 ILE D N 1
ATOM 13519 C CA . ILE D 1 418 ? 37.840 -24.748 67.866 1.00 61.16 416 ILE D CA 1
ATOM 13520 C C . ILE D 1 418 ? 36.451 -24.180 68.119 1.00 61.34 416 ILE D C 1
ATOM 13521 O O . ILE D 1 418 ? 36.275 -22.959 68.234 1.00 60.41 416 ILE D O 1
ATOM 13526 N N . ILE D 1 419 ? 35.455 -25.060 68.185 1.00 60.08 417 ILE D N 1
ATOM 13527 C CA . ILE D 1 419 ? 34.068 -24.659 68.414 1.00 62.16 417 ILE D CA 1
ATOM 13528 C C . ILE D 1 419 ? 33.858 -24.580 69.920 1.00 63.75 417 ILE D C 1
ATOM 13529 O O . ILE D 1 419 ? 33.878 -25.605 70.603 1.00 61.78 417 ILE D O 1
ATOM 13534 N N . THR D 1 420 ? 33.636 -23.371 70.437 1.00 63.01 418 THR D N 1
ATOM 13535 C CA . THR D 1 420 ? 33.639 -23.170 71.881 1.00 64.69 418 THR D CA 1
ATOM 13536 C C . THR D 1 420 ? 32.384 -23.745 72.533 1.00 65.12 418 THR D C 1
ATOM 13537 O O . THR D 1 420 ? 31.380 -24.036 71.876 1.00 64.27 418 THR D O 1
ATOM 13541 N N . ARG D 1 421 ? 32.459 -23.891 73.860 1.00 66.28 419 ARG D N 1
ATOM 13542 C CA . ARG D 1 421 ? 31.310 -24.339 74.641 1.00 70.94 419 ARG D CA 1
ATOM 13543 C C . ARG D 1 421 ? 30.132 -23.378 74.515 1.00 74.95 419 ARG D C 1
ATOM 13544 O O . ARG D 1 421 ? 28.972 -23.790 74.649 1.00 72.22 419 ARG D O 1
ATOM 13552 N N . ASP D 1 422 ? 30.409 -22.093 74.284 1.00 73.01 420 ASP D N 1
ATOM 13553 C CA . ASP D 1 422 ? 29.334 -21.118 74.165 1.00 73.24 420 ASP D CA 1
ATOM 13554 C C . ASP D 1 422 ? 28.580 -21.314 72.859 1.00 72.80 420 ASP D C 1
ATOM 13555 O O . ASP D 1 422 ? 27.347 -21.243 72.829 1.00 75.31 420 ASP D O 1
ATOM 13560 N N . GLU D 1 423 ? 29.308 -21.569 71.770 1.00 71.36 421 GLU D N 1
ATOM 13561 C CA . GLU D 1 423 ? 28.671 -21.952 70.512 1.00 71.39 421 GLU D CA 1
ATOM 13562 C C . GLU D 1 423 ? 27.853 -23.228 70.676 1.00 68.87 421 GLU D C 1
ATOM 13563 O O . GLU D 1 423 ? 26.684 -23.285 70.282 1.00 72.03 421 GLU D O 1
ATOM 13569 N N . VAL D 1 424 ? 28.459 -24.264 71.259 1.00 71.03 422 VAL D N 1
ATOM 13570 C CA . VAL D 1 424 ? 27.778 -25.543 71.445 1.00 71.76 422 VAL D CA 1
ATOM 13571 C C . VAL D 1 424 ? 26.513 -25.367 72.277 1.00 72.78 422 VAL D C 1
ATOM 13572 O O . VAL D 1 424 ? 25.494 -26.032 72.041 1.00 69.82 422 VAL D O 1
ATOM 13576 N N . GLU D 1 425 ? 26.556 -24.466 73.259 1.00 69.87 423 GLU D N 1
ATOM 13577 C CA . GLU D 1 425 ? 25.387 -24.227 74.100 1.00 70.65 423 GLU D CA 1
ATOM 13578 C C . GLU D 1 425 ? 24.259 -23.586 73.302 1.00 70.29 423 GLU D C 1
ATOM 13579 O O . GLU D 1 425 ? 23.105 -24.023 73.370 1.00 68.65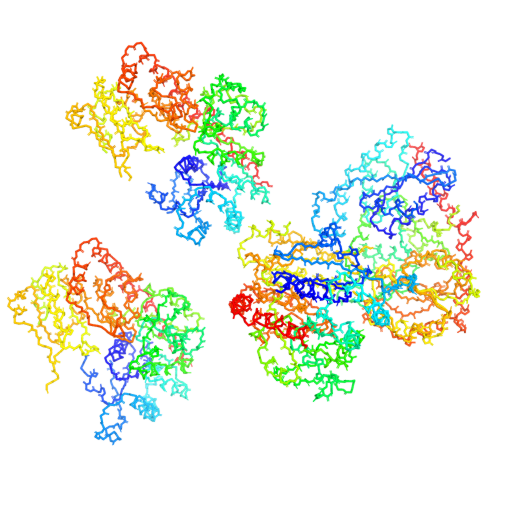 423 GLU D O 1
ATOM 13585 N N . ARG D 1 426 ? 24.579 -22.529 72.555 1.00 72.46 424 ARG D N 1
ATOM 13586 C CA . ARG D 1 426 ? 23.567 -21.821 71.785 1.00 72.79 424 ARG D CA 1
ATOM 13587 C C . ARG D 1 426 ? 22.973 -22.712 70.702 1.00 75.88 424 ARG D C 1
ATOM 13588 O O . ARG D 1 426 ? 21.832 -22.497 70.276 1.00 77.71 424 ARG D O 1
ATOM 13596 N N . ALA D 1 427 ? 23.716 -23.724 70.252 1.00 73.78 425 ALA D N 1
ATOM 13597 C CA . ALA D 1 427 ? 23.130 -24.659 69.297 1.00 75.21 425 ALA D CA 1
ATOM 13598 C C . ALA D 1 427 ? 22.206 -25.650 69.993 1.00 74.39 425 ALA D C 1
ATOM 13599 O O . ALA D 1 427 ? 21.109 -25.936 69.498 1.00 74.70 425 ALA D O 1
ATOM 13601 N N . LEU D 1 428 ? 22.621 -26.165 71.154 1.00 72.64 426 LEU D N 1
ATOM 13602 C CA . LEU D 1 428 ? 21.768 -27.084 71.898 1.00 71.49 426 LEU D CA 1
ATOM 13603 C C . LEU D 1 428 ? 20.500 -26.404 72.391 1.00 73.67 426 LEU D C 1
ATOM 13604 O O . LEU D 1 428 ? 19.447 -27.047 72.465 1.00 75.67 426 LEU D O 1
ATOM 13609 N N . ARG D 1 429 ? 20.574 -25.113 72.726 1.00 76.09 427 ARG D N 1
ATOM 13610 C CA . ARG D 1 429 ? 19.372 -24.387 73.124 1.00 77.59 427 ARG D CA 1
ATOM 13611 C C . ARG D 1 429 ? 18.512 -24.034 71.918 1.00 78.94 427 ARG D C 1
ATOM 13612 O O . ARG D 1 429 ? 17.282 -24.108 71.990 1.00 81.57 427 ARG D O 1
ATOM 13620 N N . GLU D 1 430 ? 19.142 -23.652 70.806 1.00 79.78 428 GLU D N 1
ATOM 13621 C CA . GLU D 1 430 ? 18.400 -23.236 69.623 1.00 80.94 428 GLU D CA 1
ATOM 13622 C C . GLU D 1 430 ? 17.547 -24.360 69.049 1.00 83.89 428 GLU D C 1
ATOM 13623 O O . GLU D 1 430 ? 16.538 -24.081 68.391 1.00 86.60 428 GLU D O 1
ATOM 13629 N N . ILE D 1 431 ? 17.914 -25.620 69.298 1.00 80.90 429 ILE D N 1
ATOM 13630 C CA . ILE D 1 431 ? 17.243 -26.753 68.667 1.00 79.42 429 ILE D CA 1
ATOM 13631 C C . ILE D 1 431 ? 16.227 -27.447 69.572 1.00 79.61 429 ILE D C 1
ATOM 13632 O O . ILE D 1 431 ? 15.379 -28.197 69.064 1.00 73.90 429 ILE D O 1
ATOM 13637 N N . THR D 1 432 ? 16.289 -27.237 70.888 1.00 80.62 430 THR D N 1
ATOM 13638 C CA . THR D 1 432 ? 15.429 -27.966 71.810 1.00 81.33 430 THR D CA 1
ATOM 13639 C C . THR D 1 432 ? 14.232 -27.161 72.297 1.00 87.00 430 THR D C 1
ATOM 13640 O O . THR D 1 432 ? 13.345 -27.739 72.934 1.00 88.03 430 THR D O 1
ATOM 13644 N N . SER D 1 433 ? 14.174 -25.860 72.014 1.00 91.21 431 SER D N 1
ATOM 13645 C CA . SER D 1 433 ? 13.059 -25.027 72.456 1.00 93.44 431 SER D CA 1
ATOM 13646 C C . SER D 1 433 ? 12.953 -23.804 71.550 1.00 94.39 431 SER D C 1
ATOM 13647 O O . SER D 1 433 ? 13.780 -23.583 70.659 1.00 91.26 431 SER D O 1
ATOM 13650 N N . GLY D 1 434 ? 11.909 -23.012 71.785 1.00 98.94 432 GLY D N 1
ATOM 13651 C CA . GLY D 1 434 ? 11.747 -21.742 71.126 1.00 97.87 432 GLY D CA 1
ATOM 13652 C C . GLY D 1 434 ? 11.091 -21.851 69.767 1.00 103.38 432 GLY D C 1
ATOM 13653 O O . GLY D 1 434 ? 10.831 -22.943 69.250 1.00 100.25 432 GLY D O 1
ATOM 13654 N N . PRO D 1 435 ? 10.798 -20.696 69.167 1.00 107.73 433 PRO D N 1
ATOM 13655 C CA . PRO D 1 435 ? 10.206 -20.691 67.821 1.00 105.79 433 PRO D CA 1
ATOM 13656 C C . PRO D 1 435 ? 11.020 -21.443 66.778 1.00 103.55 433 PRO D C 1
ATOM 13657 O O . PRO D 1 435 ? 10.447 -21.891 65.775 1.00 104.60 433 PRO D O 1
ATOM 13661 N N . LYS D 1 436 ? 12.328 -21.612 66.977 1.00 94.19 434 LYS D N 1
ATOM 13662 C CA . LYS D 1 436 ? 13.138 -22.273 65.958 1.00 90.05 434 LYS D CA 1
ATOM 13663 C C . LYS D 1 436 ? 13.070 -23.790 66.059 1.00 86.75 434 LYS D C 1
ATOM 13664 O O . LYS D 1 436 ? 13.185 -24.479 65.039 1.00 86.57 434 LYS D O 1
ATOM 13670 N N . ALA D 1 437 ? 12.871 -24.324 67.261 1.00 89.15 435 ALA D N 1
ATOM 13671 C CA . ALA D 1 437 ? 12.841 -25.772 67.432 1.00 89.15 435 ALA D CA 1
ATOM 13672 C C . ALA D 1 437 ? 11.567 -26.365 66.847 1.00 91.00 435 ALA D C 1
ATOM 13673 O O . ALA D 1 437 ? 11.619 -27.290 66.028 1.00 87.65 435 ALA D O 1
ATOM 13675 N N . GLU D 1 438 ? 10.409 -25.846 67.262 1.00 94.23 436 GLU D N 1
ATOM 13676 C CA . GLU D 1 438 ? 9.149 -26.353 66.736 1.00 90.85 436 GLU D CA 1
ATOM 13677 C C . GLU D 1 438 ? 9.063 -26.167 65.230 1.00 90.59 436 GLU D C 1
ATOM 13678 O O . GLU D 1 438 ? 8.357 -26.924 64.556 1.00 94.30 436 GLU D O 1
ATOM 13684 N N . GLU D 1 439 ? 9.786 -25.189 64.679 1.00 87.72 437 GLU D N 1
ATOM 13685 C CA . GLU D 1 439 ? 9.813 -25.037 63.229 1.00 83.26 437 GLU D CA 1
ATOM 13686 C C . GLU D 1 439 ? 10.581 -26.175 62.566 1.00 81.04 437 GLU D C 1
ATOM 13687 O O . GLU D 1 439 ? 10.061 -26.847 61.668 1.00 79.36 437 GLU D O 1
ATOM 13693 N N . VAL D 1 440 ? 11.832 -26.403 62.980 1.00 81.45 438 VAL D N 1
ATOM 13694 C CA . VAL D 1 440 ? 12.587 -27.474 62.339 1.00 76.90 438 VAL D CA 1
ATOM 13695 C C . VAL D 1 440 ? 11.955 -28.826 62.645 1.00 77.89 438 VAL D C 1
ATOM 13696 O O . VAL D 1 440 ? 12.006 -29.745 61.812 1.00 74.95 438 VAL D O 1
ATOM 13700 N N . LYS D 1 441 ? 11.309 -28.956 63.810 1.00 77.09 439 LYS D N 1
ATOM 13701 C CA . LYS D 1 441 ? 10.557 -30.169 64.119 1.00 78.45 439 LYS D CA 1
ATOM 13702 C C . LYS D 1 441 ? 9.469 -30.420 63.081 1.00 77.67 439 LYS D C 1
ATOM 13703 O O . LYS D 1 441 ? 9.308 -31.545 62.597 1.00 75.92 439 LYS D O 1
ATOM 13709 N N . GLU D 1 442 ? 8.720 -29.374 62.719 1.00 78.19 440 GLU D N 1
ATOM 13710 C CA . GLU D 1 442 ? 7.637 -29.524 61.752 1.00 77.99 440 GLU D CA 1
ATOM 13711 C C . GLU D 1 442 ? 8.172 -29.858 60.366 1.00 77.07 440 GLU D C 1
ATOM 13712 O O . GLU D 1 442 ? 7.612 -30.716 59.671 1.00 75.14 440 GLU D O 1
ATOM 13718 N N . ASN D 1 443 ? 9.254 -29.194 59.949 1.00 77.19 441 ASN D N 1
ATOM 13719 C CA . ASN D 1 443 ? 9.886 -29.525 58.674 1.00 73.69 441 ASN D CA 1
ATOM 13720 C C . ASN D 1 443 ? 10.341 -30.980 58.651 1.00 73.83 441 ASN D C 1
ATOM 13721 O O . ASN D 1 443 ? 10.062 -31.717 57.698 1.00 72.07 441 ASN D O 1
ATOM 13726 N N . ALA D 1 444 ? 11.050 -31.408 59.699 1.00 72.75 442 ALA D N 1
ATOM 13727 C CA . ALA D 1 444 ? 11.528 -32.785 59.765 1.00 72.26 442 ALA D CA 1
ATOM 13728 C C . ALA D 1 444 ? 10.376 -33.778 59.662 1.00 71.23 442 ALA D C 1
ATOM 13729 O O . ALA D 1 444 ? 10.446 -34.752 58.905 1.00 69.75 442 ALA D O 1
ATOM 13731 N N . LEU D 1 445 ? 9.311 -33.556 60.433 1.00 69.96 443 LEU D N 1
ATOM 13732 C CA . LEU D 1 445 ? 8.154 -34.438 60.360 1.00 74.32 443 LEU D CA 1
ATOM 13733 C C . LEU D 1 445 ? 7.557 -34.438 58.959 1.00 72.97 443 LEU D C 1
ATOM 13734 O O . LEU D 1 445 ? 7.102 -35.479 58.469 1.00 71.39 443 LEU D O 1
ATOM 13739 N N . LYS D 1 446 ? 7.554 -33.278 58.300 1.00 71.56 444 LYS D N 1
ATOM 13740 C CA . LYS D 1 446 ? 7.151 -33.213 56.899 1.00 69.67 444 LYS D CA 1
ATOM 13741 C C . LYS D 1 446 ? 8.077 -34.045 56.015 1.00 71.37 444 LYS D C 1
ATOM 13742 O O . LYS D 1 446 ? 7.609 -34.763 55.119 1.00 71.75 444 LYS D O 1
ATOM 13748 N N . TRP D 1 447 ? 9.396 -33.971 56.260 1.00 70.69 445 TRP D N 1
ATOM 13749 C CA . TRP D 1 447 ? 10.358 -34.729 55.458 1.00 69.87 445 TRP D CA 1
ATOM 13750 C C . TRP D 1 447 ? 10.278 -36.220 55.750 1.00 68.11 445 TRP D C 1
ATOM 13751 O O . TRP D 1 447 ? 10.465 -37.048 54.850 1.00 66.77 445 TRP D O 1
ATOM 13762 N N . LYS D 1 448 ? 10.043 -36.578 57.012 1.00 69.38 446 LYS D N 1
ATOM 13763 C CA . LYS D 1 448 ? 9.857 -37.979 57.372 1.00 69.04 446 LYS D CA 1
ATOM 13764 C C . LYS D 1 448 ? 8.697 -38.592 56.588 1.00 70.02 446 LYS D C 1
ATOM 13765 O O . LYS D 1 448 ? 8.755 -39.756 56.170 1.00 68.64 446 LYS D O 1
ATOM 13771 N N . LYS D 1 449 ? 7.650 -37.809 56.346 1.00 66.76 447 LYS D N 1
ATOM 13772 C CA . LYS D 1 449 ? 6.523 -38.324 55.584 1.00 70.83 447 LYS D CA 1
ATOM 13773 C C . LYS D 1 449 ? 6.930 -38.640 54.150 1.00 69.29 447 LYS D C 1
ATOM 13774 O O . LYS D 1 449 ? 6.622 -39.723 53.637 1.00 67.88 447 LYS D O 1
ATOM 13780 N N . ALA D 1 450 ? 7.654 -37.721 53.496 1.00 69.80 448 ALA D N 1
ATOM 13781 C CA . ALA D 1 450 ? 8.076 -37.959 52.118 1.00 63.85 448 ALA D CA 1
ATOM 13782 C C . ALA D 1 450 ? 9.003 -39.161 52.017 1.00 63.87 448 ALA D C 1
ATOM 13783 O O . ALA D 1 450 ? 8.958 -39.895 51.024 1.00 63.08 448 ALA D O 1
ATOM 13785 N N . ALA D 1 451 ? 9.840 -39.387 53.039 1.00 65.02 449 ALA D N 1
ATOM 13786 C CA . ALA D 1 451 ? 10.729 -40.545 53.036 1.00 63.51 449 ALA D CA 1
ATOM 13787 C C . ALA D 1 451 ? 9.965 -41.853 53.198 1.00 63.08 449 ALA D C 1
ATOM 13788 O O . ALA D 1 451 ? 10.407 -42.890 52.695 1.00 63.65 449 ALA D O 1
ATOM 13790 N N . GLU D 1 452 ? 8.840 -41.838 53.908 1.00 62.52 450 GLU D N 1
ATOM 13791 C CA . GLU D 1 452 ? 7.997 -43.028 53.975 1.00 65.38 450 GLU D CA 1
ATOM 13792 C C . GLU D 1 452 ? 7.292 -43.286 52.642 1.00 63.82 450 GLU D C 1
ATOM 13793 O O . GLU D 1 452 ? 7.295 -44.413 52.130 1.00 59.77 450 GLU D O 1
ATOM 13799 N N . GLU D 1 453 ? 6.690 -42.247 52.062 1.00 61.61 451 GLU D N 1
ATOM 13800 C CA . GLU D 1 453 ? 5.927 -42.438 50.835 1.00 65.71 451 GLU D CA 1
ATOM 13801 C C . GLU D 1 453 ? 6.802 -42.932 49.696 1.00 62.98 451 GLU D C 1
ATOM 13802 O O . GLU D 1 453 ? 6.317 -43.650 48.817 1.00 61.75 451 GLU D O 1
ATOM 13808 N N . THR D 1 454 ? 8.089 -42.585 49.705 1.00 61.18 452 THR D N 1
ATOM 13809 C CA . THR D 1 454 ? 8.926 -42.883 48.554 1.00 60.20 452 THR D CA 1
ATOM 13810 C C . THR D 1 454 ? 9.398 -44.332 48.516 1.00 61.41 452 THR D C 1
ATOM 13811 O O . THR D 1 454 ? 9.764 -44.824 47.444 1.00 58.50 452 THR D O 1
ATOM 13815 N N . VAL D 1 455 ? 9.410 -45.035 49.650 1.00 61.45 453 VAL D N 1
ATOM 13816 C CA . VAL D 1 455 ? 9.806 -46.439 49.637 1.00 61.17 453 VAL D CA 1
ATOM 13817 C C . VAL D 1 455 ? 8.605 -47.366 49.642 1.00 61.44 453 VAL D C 1
ATOM 13818 O O . VAL D 1 455 ? 8.776 -48.584 49.472 1.00 63.17 453 VAL D O 1
ATOM 13822 N N . ALA D 1 456 ? 7.397 -46.830 49.806 1.00 63.77 454 ALA D N 1
ATOM 13823 C CA . ALA D 1 456 ? 6.171 -47.594 49.681 1.00 63.83 454 ALA D CA 1
ATOM 13824 C C . ALA D 1 456 ? 5.860 -47.840 48.209 1.00 64.81 454 ALA D C 1
ATOM 13825 O O . ALA D 1 456 ? 6.521 -47.313 47.309 1.00 64.21 454 ALA D O 1
ATOM 13827 N N . LYS D 1 457 ? 4.823 -48.644 47.975 1.00 67.15 455 LYS D N 1
ATOM 13828 C CA . LYS D 1 457 ? 4.432 -49.011 46.617 1.00 65.48 455 LYS D CA 1
ATOM 13829 C C . LYS D 1 457 ? 3.931 -47.785 45.864 1.00 65.24 455 LYS D C 1
ATOM 13830 O O . LYS D 1 457 ? 3.054 -47.058 46.345 1.00 64.18 455 LYS D O 1
ATOM 13836 N N . GLY D 1 458 ? 4.498 -47.549 44.682 1.00 67.27 456 GLY D N 1
ATOM 13837 C CA . GLY D 1 458 ? 4.185 -46.365 43.915 1.00 65.26 456 GLY D CA 1
ATOM 13838 C C . GLY D 1 458 ? 5.026 -45.151 44.241 1.00 62.31 456 GLY D C 1
ATOM 13839 O O . GLY D 1 458 ? 4.860 -44.107 43.585 1.00 61.60 456 GLY D O 1
ATOM 13840 N N . GLY D 1 459 ? 5.908 -45.242 45.243 1.00 63.42 457 GLY D N 1
ATOM 13841 C CA . GLY D 1 459 ? 6.850 -44.172 45.492 1.00 58.67 457 GLY D CA 1
ATOM 13842 C C . GLY D 1 459 ? 7.919 -44.132 44.421 1.00 60.55 457 GLY D C 1
ATOM 13843 O O . GLY D 1 459 ? 8.152 -45.114 43.710 1.00 60.35 457 GLY D O 1
ATOM 13844 N N . ASN D 1 460 ? 8.565 -42.966 44.288 1.00 58.56 458 ASN D N 1
ATOM 13845 C CA . ASN D 1 460 ? 9.565 -42.800 43.236 1.00 57.70 458 ASN D CA 1
ATOM 13846 C C . ASN D 1 460 ? 10.666 -43.834 43.371 1.00 55.95 458 ASN D C 1
ATOM 13847 O O . ASN D 1 460 ? 11.059 -44.467 42.387 1.00 54.43 458 ASN D O 1
ATOM 13852 N N . SER D 1 461 ? 11.161 -44.033 44.597 1.00 56.64 459 SER D N 1
ATOM 13853 C CA . SER D 1 461 ? 12.273 -44.950 44.819 1.00 52.19 459 SER D CA 1
ATOM 13854 C C . SER D 1 461 ? 11.861 -46.402 44.597 1.00 53.99 459 SER D C 1
ATOM 13855 O O . SER D 1 461 ? 12.631 -47.194 44.037 1.00 52.14 459 SER D O 1
ATOM 13858 N N . GLU D 1 462 ? 10.669 -46.780 45.061 1.00 57.01 460 GLU D N 1
ATOM 13859 C CA . GLU D 1 462 ? 10.185 -48.137 44.823 1.00 59.49 460 GLU D CA 1
ATOM 13860 C C . GLU D 1 462 ? 9.997 -48.389 43.331 1.00 56.56 460 GLU D C 1
ATOM 13861 O O . GLU D 1 462 ? 10.479 -49.392 42.789 1.00 55.52 460 GLU D O 1
ATOM 13867 N N . ARG D 1 463 ? 9.311 -47.475 42.649 1.00 55.69 461 ARG D N 1
ATOM 13868 C CA . ARG D 1 463 ? 9.091 -47.641 41.216 1.00 58.12 461 ARG D CA 1
ATOM 13869 C C . ARG D 1 463 ? 10.400 -47.605 40.439 1.00 56.13 461 ARG D C 1
ATOM 13870 O O . ARG D 1 463 ? 10.532 -48.298 39.425 1.00 56.08 461 ARG D O 1
ATOM 13878 N N . ASN D 1 464 ? 11.384 -46.830 40.909 1.00 55.10 462 ASN D N 1
ATOM 13879 C CA . ASN D 1 464 ? 12.669 -46.780 40.215 1.00 54.71 462 ASN D CA 1
ATOM 13880 C C . ASN D 1 464 ? 13.405 -48.104 40.326 1.00 55.16 462 ASN D C 1
ATOM 13881 O O . ASN D 1 464 ? 13.995 -48.576 39.345 1.00 56.27 462 ASN D O 1
ATOM 13886 N N . LEU D 1 465 ? 13.362 -48.735 41.500 1.00 55.42 463 LEU D N 1
ATOM 13887 C CA . LEU D 1 465 ? 13.960 -50.056 41.633 1.00 55.98 463 LEU D CA 1
ATOM 13888 C C . LEU D 1 465 ? 13.283 -51.058 40.697 1.00 54.44 463 LEU D C 1
ATOM 13889 O O . LEU D 1 465 ? 13.955 -51.782 39.953 1.00 52.97 463 LEU D O 1
ATOM 13894 N N . VAL D 1 466 ? 11.948 -51.103 40.711 1.00 54.07 464 VAL D N 1
ATOM 13895 C CA . VAL D 1 466 ? 11.215 -51.987 39.798 1.00 56.54 464 VAL D CA 1
ATOM 13896 C C . VAL D 1 466 ? 11.604 -51.704 38.349 1.00 54.87 464 VAL D C 1
ATOM 13897 O O . VAL D 1 466 ? 11.933 -52.616 37.582 1.00 55.20 464 VAL D O 1
ATOM 13901 N N . GLU D 1 467 ? 11.565 -50.430 37.962 1.00 53.82 465 GLU D N 1
ATOM 13902 C CA . GLU D 1 467 ? 12.036 -49.993 36.651 1.00 55.03 465 GLU D CA 1
ATOM 13903 C C . GLU D 1 467 ? 13.453 -50.475 36.352 1.00 53.52 465 GLU D C 1
ATOM 13904 O O . GLU D 1 467 ? 13.746 -50.929 35.241 1.00 54.48 465 GLU D O 1
ATOM 13910 N N . PHE D 1 468 ? 14.365 -50.335 37.316 1.00 55.93 466 PHE D N 1
ATOM 13911 C CA . PHE D 1 468 ? 15.731 -50.797 37.092 1.00 52.27 466 PHE D CA 1
ATOM 13912 C C . PHE D 1 468 ? 15.758 -52.294 36.786 1.00 55.36 466 PHE D C 1
ATOM 13913 O O . PHE D 1 468 ? 16.419 -52.736 35.836 1.00 54.56 466 PHE D O 1
ATOM 13921 N N . ILE D 1 469 ? 15.008 -53.084 37.560 1.00 54.62 467 ILE D N 1
ATOM 13922 C CA . ILE D 1 469 ? 15.001 -54.532 37.371 1.00 55.13 467 ILE D CA 1
ATOM 13923 C C . ILE D 1 469 ? 14.358 -54.905 36.036 1.00 57.42 467 ILE D C 1
ATOM 13924 O O . ILE D 1 469 ? 14.798 -55.845 35.360 1.00 57.26 467 ILE D O 1
ATOM 13929 N N . GLU D 1 470 ? 13.312 -54.179 35.633 1.00 55.10 468 GLU D N 1
ATOM 13930 C CA . GLU D 1 470 ? 12.750 -54.352 34.298 1.00 55.64 468 GLU D CA 1
ATOM 13931 C C . GLU D 1 470 ? 13.802 -54.129 33.216 1.00 55.04 468 GLU D C 1
ATOM 13932 O O . GLU D 1 470 ? 13.911 -54.918 32.269 1.00 56.02 468 GLU D O 1
ATOM 13938 N N . GLU D 1 471 ? 14.586 -53.053 33.338 1.00 53.61 469 GLU D N 1
ATOM 13939 C CA . GLU D 1 471 ? 15.633 -52.777 32.357 1.00 54.94 469 GLU D CA 1
ATOM 13940 C C . GLU D 1 471 ? 16.669 -53.905 32.307 1.00 56.77 469 GLU D C 1
ATOM 13941 O O . GLU D 1 471 ? 17.128 -54.297 31.224 1.00 55.20 469 GLU D O 1
ATOM 13947 N N . VAL D 1 472 ? 17.030 -54.462 33.465 1.00 56.06 470 VAL D N 1
ATOM 13948 C CA . VAL D 1 472 ? 17.934 -55.608 33.462 1.00 57.19 470 VAL D CA 1
ATOM 13949 C C . VAL D 1 472 ? 17.314 -56.783 32.707 1.00 58.64 470 VAL D C 1
ATOM 13950 O O . VAL D 1 472 ? 17.984 -57.445 31.903 1.00 54.79 470 VAL D O 1
ATOM 13954 N N . ALA D 1 473 ? 16.017 -57.033 32.925 1.00 58.43 471 ALA D N 1
ATOM 13955 C CA . ALA D 1 473 ? 15.355 -58.183 32.313 1.00 57.28 471 ALA D CA 1
ATOM 13956 C C . ALA D 1 473 ? 15.275 -58.048 30.794 1.00 58.23 471 ALA D C 1
ATOM 13957 O O . ALA D 1 473 ? 15.409 -59.044 30.073 1.00 61.27 471 ALA D O 1
ATOM 13959 N N . ARG D 1 474 ? 15.053 -56.832 30.286 1.00 57.73 472 ARG D N 1
ATOM 13960 C CA . ARG D 1 474 ? 15.025 -56.639 28.840 1.00 58.70 472 ARG D CA 1
ATOM 13961 C C . ARG D 1 474 ? 16.382 -56.935 28.219 1.00 63.07 472 ARG D C 1
ATOM 13962 O O . ARG D 1 474 ? 16.466 -57.509 27.127 1.00 66.36 472 ARG D O 1
ATOM 13970 N N . LYS D 1 475 ? 17.456 -56.565 28.913 1.00 60.39 473 LYS D N 1
ATOM 13971 C CA . LYS D 1 475 ? 18.807 -56.850 28.442 1.00 63.32 473 LYS D CA 1
ATOM 13972 C C . LYS D 1 475 ? 19.167 -58.331 28.558 1.00 66.09 473 LYS D C 1
ATOM 13973 O O . LYS D 1 475 ? 19.925 -58.845 27.727 1.00 68.45 473 LYS D O 1
ATOM 13979 N N . THR D 1 476 ? 18.659 -59.025 29.580 1.00 68.37 474 THR D N 1
ATOM 13980 C CA . THR D 1 476 ? 19.052 -60.414 29.809 1.00 68.32 474 THR D CA 1
ATOM 13981 C C . THR D 1 476 ? 18.432 -61.341 28.767 1.00 74.18 474 THR D C 1
ATOM 13982 O O . THR D 1 476 ? 19.145 -62.033 28.030 1.00 73.69 474 THR D O 1
ATOM 13986 N N . GLY D 1 477 ? 17.097 -61.371 28.696 1.00 83.87 475 GLY D N 1
ATOM 13987 C CA . GLY D 1 477 ? 16.430 -62.180 27.685 1.00 84.60 475 GLY D CA 1
ATOM 13988 C C . GLY D 1 477 ? 16.930 -61.900 26.281 1.00 89.10 475 GLY D C 1
ATOM 13989 O O . GLY D 1 477 ? 17.071 -62.817 25.467 1.00 91.65 475 GLY D O 1
ATOM 13990 N N . SER D 1 478 ? 17.204 -60.631 25.978 1.00 78.08 476 SER D N 1
ATOM 13991 C CA . SER D 1 478 ? 17.880 -60.245 24.741 1.00 80.97 476 SER D CA 1
ATOM 13992 C C . SER D 1 478 ? 19.229 -59.588 25.051 1.00 80.01 476 SER D C 1
ATOM 13993 O O . SER D 1 478 ? 20.258 -59.917 24.460 1.00 81.95 476 SER D O 1
#

Radius of gyration: 45.55 Å; Cα contacts (8 Å, |Δi|>4): 3537; chains: 4; bounding box: 96×107×130 Å

Sequence (1773 aa):
NDNLHIFLVCFIGQGVVNPMLRLGKAFASKGLLVTLSAPEIVGREIRKANNLNDDQSIKVGNGMIRFEFFDDGWESVNGSKPFDVGVYINHLDQAGRQKLPIMLKKHEESGTPVSCLILNPLVPWVADVADSLQIPCATLWVQSCASFSAYYHYHHGLVPFPTESEPEIDVQLPGMPLLKYDEVPDYLHPRTPYPFFGTNILGQFKNLSKNFCILMDTFYELEHETIDSITKICPIKPIGPLFKIPDCKEWLDTRPPSTVVYVSVGSVVYLKQEQVTEMAYGILNSEVSFLWVLRPPSKEPHVLPEEFWEKAGDRGKVVQWSPQEQVLAHPATAAFLTHCGWNSTQEAISSGVPVITFPQFGDQVTNAKFLVEEFKVGVRLSRGELENRIITRDEVERALREITSGPKAEEVKENALKWKKAAEETVAKGGNSERNLVEFIEEVARKTGSNDNLHIFLVCFIGQGVVNPMLRLGKAFASKGLLVTLSAPEIVGREIRKANQSIKVGNGMIRFEFFDDGWESVNGSKPFDVGVYINHLDQAGRQKLPIMLKKHEESGTPVSCLILNPLVPWVADVADSLQIPCATLWVQSCASFSAYYHYHHGLVPFPTESEPEIDVQLPGMPLLKYDEVPDYLHPRTPYPFFGTNILGQFKNLSKNFCILMDTFYELEHETIDSITKICPIKPIGPLFKIPDCKEWLDTRPPSTVVYVSVGSVVYLKQEQVTEMAYGILNSEVSFLWVLRPPSKEPHVLPEEFWEKAGDRGKVVQWSPQEQVLAHPATAAFLTHCGWNSTQEAISSGVPVITFPQFGDQVTNAKFLVEEFKVGVRLSRGELENRIITRDEVERALREITSGPKAEEVKENALKWKKAAEETVAKGGNSERNLVEFIEEVARKTGSNDNLHIFLVCFIGQGVVNPMLRLGKAFASKGLLVTLSAPEIVGREIRKANNQSIKVGNGMIRFEFFDDGWESVNGSKPFDVGVYINHLDQAGRQKLPIMLKKHEESGTPVSCLILNPLVPWVADVADSLQIPCATLWVQSCASFSAYYHYHHGLVPFPTESEPEIDVQLPGMPLLKYDEVPDYLHPRTPYPFFGTNILGQFKNLSKNFCILMDTFYELEHETIDSITKICPIKPIGPLFKIPDCKEWLDTRPPSTVVYVSVGSVVYLKQEQVTEMAYGILNSEVSFLWVLRPPEPHVLPEEFWEKAGDRGKVVQWSPQEQVLAHPATAAFLTHCGWNSTQEAISSGVPVITFPQFGDQVTNAKFLVEEFKVGVRLSRGELENRIITRDEVERALREITSGPKAEEVKENALKWKKAAEETVAKGGNSERNLVEFIEEVARKTGSNDNLHIFLVCFIGQGVVNPMLRLGKAFASKGLLVTLSAPEIVGREIRKAIRFEFFDDGWESVNGSKPFDVGVYINHLDQAGRQKLPIMLKKHEESGTPVSCLILNPLVPWVADVADSLQIPCATLWVQSCASFSAYYHYHHGLVPFPTESEPEIDVQLPGMPLLKYDEVPDYLHPRTPYPFFGTNILGQFKNLSKNFCILMDTFYELEHETIDSITKICPIKPIGPLFKIPDCKEWLDTRPPSTVVYVSVGSVVYLKQEQVTEMAYGILNSEVSFLWVLRPPSKPHVLPEEFWEKAGDRGKVVQWSPQEQVLAHPATAAFLTHCGWNSTQEAISSGVPVITFPQFGDQVTNAKFLVEEFKVGVRLSRGELENRIITRDEVERALREITSGPKAEEVKENALKWKKAAEETVAKGGNSERNLVEFIEEVARKTGS

Organism: NCBI:txid308434

Foldseek 3Di:
DALAEEEEEFEDDPLTQVLRVLVQLLVFLVPYAYEYEYECVCVVVVCVVDPADPQGWDDRNNGIYHYHYDHLCDCVVPPPDDDDVLVSLVSSQVSCLVVVVVVQVVCVVVVNHHLEYEYELSRLSVLVSCVVVVHAYEYEYSFDLVLVQLLLCVLVVVWDAADPVRQFDWTDTALDPIHTNLQRQCCPGPLDPCVSVSVSNNSNNVPVVSHPEYEYADACVLRVSSCVPCCVPHRYAYQDPSVLQSVLVVLLVPAAFQFEEEEDEPVPDQDALVLLALLLLLCLVLLTQYEHQHAQDPVSGSDYDPCSVVSNPSRYHYHNDDDLLVQLLRRRYNEYAYLQGRNSLRSNLQSLHAYEHDHAGGNSLNSQCCSCPPLNQYDYQDNHCSVVDRRGNVSSNVRVNLCRDDPSVVRNSVSSVVSNVLRNQQSPPPHSSVVSVVVVVVVSVVSVVD/DALAEEEEEFEDDPLTQVVSVLVQLLCLLVQYEYEYEYEPVCPVVVVVVPCWAHRPNYIYHYHYDHLCCCVPPPPPPDDVLVVLVSSQVSCLPVVVVVQVVCVVVSRHHLEYEYELSRLCVLVSCVVVVHAYEYEYEFDLVLVQLLLCVLVVVWDAADPVRQWDWTDTALDPIGTNLQHQCCPGPPDPNVSVSVSNNSNNVPVVSHPEYEYLDACVQRVSSCVVCCVPHRYAYQDPSNQFSVLVVLLVVADFQFEEEEDEPPPHADQLVLLAQLLLLCLVLPTQYEHAHADDPVNHSDYDPVSVVSNPSRYDYHNDDPLLVQLQRRNYNAYAYLQGRNSLRSQLQSLHAYEHDHAGGNSLNSQCCSCPPLNLYDYQDRHCVVVDRGGSNSSSVRVNQCRDDDSVVRSSVSSVVSNVLNNQLNDPPHSNVVSVVVVVVVSVVSVVD/DALAEEEEEFEDDPLTVVLSVLLQLLCLVVQYEYEYEYEPVCVCVVCVVDPQWDHSPNYIYGYDYYHLCCCVPCPPPPDDVLVVLVSSQVSVLVCVVVVQVVCVVVSNHHLEYEYELSRLSVLVSCVVVVHAYEYEYSFDLVLVQLLLCVLVVVWDAADPVRQFDWTDTFLDPIHTNLQHQCCPGPPDPCVVVSVSNNSNNVPVVSHPEYEYADACVLSVSSCVVCVVPHRYAYQHPSVPQPVVQVLLVVADFQFEAEEDEPPPDQDDLVLLAQLLLLVLVLVTQYEHAQAFDVGHDYDPVSVVSNPSRYDYDNDDDLLCNLQRRRYNAYAYLQGRNNLVSLLQRLHAYEHNHAGGNSLNSSCCSCPNLNLYDYQDNHCVVPDRRGSVSSSVRSNLCRDDDSVVVSSVSSVVSNVLNNQQSPPPHRSVVSSVVVVVVSVVSGVD/DQLAEEEEEFEDDPLTLVLSVLVQVLVVVVPYHYEYEYACVCVVVSVVPHHYDYDHLCCCVVCPPPPDDVLVVLVSSQVSVLVVVVVVQVVCVVVVRHHLEYEYELSRLSVLVSCVVVVHAYEYEYRFDLVLVQLLLCVLVVVWDAQDPVRQWDWTDTALDDIDTNLQHQCCPGPVDPNVSVSVSNSSCNVPVVSHQEYEYLDACVLRVSSCVVCCVPHRYAYQHVSVPAPVVVVLLVVADFQFEAEEDACPPHDDDLVLLAQQLLLVLVLPTQYEHAHAPDPVHNDYDPVSVVSSPSSYDYHNDDDLLVVLLRRNHNAYEYLQGRNSLVSQLQSLHAYEHDHAGGNSLNSQCCSCPPLNLYHYQDNHCVVVDHRGSVSSSCRSNQQRDDPSNVVSSVSSVVSNVLNNQQSDPPHSSVVSVVVVVVVSVVSRVD